Protein AF-0000000068955809 (afdb_homodimer)

Radius of gyration: 41.91 Å; Cα contacts (8 Å, |Δi|>4): 3478; chains: 2; bounding box: 115×113×127 Å

Structure (mmCIF, N/CA/C/O backbone):
data_AF-0000000068955809-model_v1
#
loop_
_entity.id
_entity.type
_entity.pdbx_description
1 polymer 'site-specific DNA-methyltransferase (adenine-specific)'
#
loop_
_atom_site.group_PDB
_atom_site.id
_atom_site.type_symbol
_atom_site.label_atom_id
_atom_site.label_alt_id
_atom_site.label_comp_id
_atom_site.label_asym_id
_atom_site.label_entity_id
_atom_site.label_seq_id
_atom_site.pdbx_PDB_ins_code
_atom_site.Cartn_x
_atom_site.Cartn_y
_atom_site.Cartn_z
_atom_site.occupancy
_atom_site.B_iso_or_equiv
_atom_site.auth_seq_id
_atom_site.auth_comp_id
_atom_site.auth_asym_id
_atom_site.auth_atom_id
_atom_site.pdbx_PDB_model_num
ATOM 1 N N . MET A 1 1 ? 44.844 -22.922 1.224 1 45.84 1 MET A N 1
ATOM 2 C CA . MET A 1 1 ? 44.688 -21.547 1.677 1 45.84 1 MET A CA 1
ATOM 3 C C . MET A 1 1 ? 45.906 -21.109 2.484 1 45.84 1 MET A C 1
ATOM 5 O O . MET A 1 1 ? 46.438 -20.016 2.262 1 45.84 1 MET A O 1
ATOM 9 N N . GLN A 1 2 ? 46.406 -21.953 3.371 1 48.28 2 GLN A N 1
ATOM 10 C CA . GLN A 1 2 ? 47.562 -21.641 4.176 1 48.28 2 GLN A CA 1
ATOM 11 C C . GLN A 1 2 ? 48.812 -21.453 3.303 1 48.28 2 GLN A C 1
ATOM 13 O O . GLN A 1 2 ? 49.594 -20.531 3.52 1 48.28 2 GLN A O 1
ATOM 18 N N . LYS A 1 3 ? 48.969 -22.312 2.398 1 50.56 3 LYS A N 1
ATOM 19 C CA . LYS A 1 3 ? 50.125 -22.25 1.52 1 50.56 3 LYS A CA 1
ATOM 20 C C . LYS A 1 3 ? 50.125 -20.969 0.684 1 50.56 3 LYS A C 1
ATOM 22 O O . LYS A 1 3 ? 51.156 -20.312 0.526 1 50.56 3 LYS A O 1
ATOM 27 N N . LYS A 1 4 ? 48.906 -20.703 0.118 1 50.16 4 LYS A N 1
ATOM 28 C CA . LYS A 1 4 ? 48.844 -19.484 -0.683 1 50.16 4 LYS A CA 1
ATOM 29 C C . LYS A 1 4 ? 49.125 -18.25 0.168 1 50.16 4 LYS A C 1
ATOM 31 O O . LYS A 1 4 ? 49.812 -17.328 -0.28 1 50.16 4 LYS A O 1
ATOM 36 N N . LEU A 1 5 ? 48.688 -18.312 1.32 1 50.69 5 LEU A N 1
ATOM 37 C CA . LEU A 1 5 ? 48.969 -17.234 2.26 1 50.69 5 LEU A CA 1
ATOM 38 C C . LEU A 1 5 ? 50.469 -17.156 2.539 1 50.69 5 LEU A C 1
ATOM 40 O O . LEU A 1 5 ? 51.031 -16.062 2.621 1 50.69 5 LEU A O 1
ATOM 44 N N . SER A 1 6 ? 51.062 -18.344 2.652 1 52.97 6 SER A N 1
ATOM 45 C CA . SER A 1 6 ? 52.469 -18.391 2.967 1 52.97 6 SER A CA 1
ATOM 46 C C . SER A 1 6 ? 53.312 -17.875 1.805 1 52.97 6 SER A C 1
ATOM 48 O O . SER A 1 6 ? 54.375 -17.266 2.014 1 52.97 6 SER A O 1
ATOM 50 N N . THR A 1 7 ? 52.906 -18.234 0.619 1 49.66 7 THR A N 1
ATOM 51 C CA . THR A 1 7 ? 53.688 -17.828 -0.549 1 49.66 7 THR A CA 1
ATOM 52 C C . THR A 1 7 ? 53.594 -16.328 -0.756 1 49.66 7 THR A C 1
ATOM 54 O O . THR A 1 7 ? 54.562 -15.703 -1.236 1 49.66 7 THR A O 1
ATOM 57 N N . ILE A 1 8 ? 52.375 -15.906 -0.671 1 47.66 8 ILE A N 1
ATOM 58 C CA . ILE A 1 8 ? 52.219 -14.469 -0.871 1 47.66 8 ILE A CA 1
ATOM 59 C C . ILE A 1 8 ? 52.781 -13.711 0.327 1 47.66 8 ILE A C 1
ATOM 61 O O . ILE A 1 8 ? 53.25 -12.57 0.19 1 47.66 8 ILE A O 1
ATOM 65 N N . THR A 1 9 ? 52.719 -14.344 1.437 1 43.19 9 THR A N 1
ATOM 66 C CA . THR A 1 9 ? 53.188 -13.695 2.656 1 43.19 9 THR A CA 1
ATOM 67 C C . THR A 1 9 ? 54.656 -14.023 2.916 1 43.19 9 THR A C 1
ATOM 69 O O . THR A 1 9 ? 54.969 -15.016 3.568 1 43.19 9 THR A O 1
ATOM 72 N N . SER A 1 10 ? 55.594 -13.977 2.035 1 41.44 10 SER A N 1
ATOM 73 C CA . SER A 1 10 ? 56.938 -14.227 2.547 1 41.44 10 SER A CA 1
ATOM 74 C C . SER A 1 10 ? 57.062 -13.781 4 1 41.44 10 SER A C 1
ATOM 76 O O . SER A 1 10 ? 57.75 -14.43 4.797 1 41.44 10 SER A O 1
ATOM 78 N N . GLY A 1 11 ? 57.375 -12.461 4.434 1 39.34 11 GLY A N 1
ATOM 79 C CA . GLY A 1 11 ? 57.844 -12.008 5.738 1 39.34 11 GLY A CA 1
ATOM 80 C C . GLY A 1 11 ? 56.812 -12.219 6.836 1 39.34 11 GLY A C 1
ATOM 81 O O . GLY A 1 11 ? 57.062 -12.938 7.801 1 39.34 11 GLY A O 1
ATOM 82 N N . ALA A 1 12 ? 55.812 -11.055 7.512 1 42.84 12 ALA A N 1
ATOM 83 C CA . ALA A 1 12 ? 55.312 -10.75 8.859 1 42.84 12 ALA A CA 1
ATOM 84 C C . ALA A 1 12 ? 54.031 -11.523 9.164 1 42.84 12 ALA A C 1
ATOM 86 O O . ALA A 1 12 ? 53.094 -11.477 8.398 1 42.84 12 ALA A O 1
ATOM 87 N N . SER A 1 13 ? 53.938 -12.523 10.039 1 54.53 13 SER A N 1
ATOM 88 C CA . SER A 1 13 ? 52.969 -13.258 10.812 1 54.53 13 SER A CA 1
ATOM 89 C C . SER A 1 13 ? 51.75 -12.383 11.109 1 54.53 13 SER A C 1
ATOM 91 O O . SER A 1 13 ? 50.594 -12.859 11.055 1 54.53 13 SER A O 1
ATOM 93 N N . GLU A 1 14 ? 51.875 -11.086 11.336 1 60.66 14 GLU A N 1
ATOM 94 C CA . GLU A 1 14 ? 50.812 -10.18 11.734 1 60.66 14 GLU A CA 1
ATOM 95 C C . GLU A 1 14 ? 49.812 -9.969 10.602 1 60.66 14 GLU A C 1
ATOM 97 O O . GLU A 1 14 ? 48.594 -9.914 10.836 1 60.66 14 GLU A O 1
ATOM 102 N N . HIS A 1 15 ? 50.25 -10.125 9.391 1 72.31 15 HIS A N 1
ATOM 103 C CA . HIS A 1 15 ? 49.375 -9.867 8.242 1 72.31 15 HIS A CA 1
ATOM 104 C C . HIS A 1 15 ? 48.531 -11.086 7.922 1 72.31 15 HIS A C 1
ATOM 106 O O . HIS A 1 15 ? 47.406 -10.953 7.414 1 72.31 15 HIS A O 1
ATOM 112 N N . GLU A 1 16 ? 49.094 -12.234 8.289 1 76.12 16 GLU A N 1
ATOM 113 C CA . GLU A 1 16 ? 48.312 -13.438 8.062 1 76.12 16 GLU A CA 1
ATOM 114 C C . GLU A 1 16 ? 47.062 -13.453 8.961 1 76.12 16 GLU A C 1
ATOM 116 O O . GLU A 1 16 ? 45.969 -13.781 8.5 1 76.12 16 GLU A O 1
ATOM 121 N N . ASN A 1 17 ? 47.25 -13.008 10.164 1 78.19 17 ASN A N 1
ATOM 122 C CA . ASN A 1 17 ? 46.156 -12.969 11.102 1 78.19 17 ASN A CA 1
ATOM 123 C C . ASN A 1 17 ? 45.094 -11.93 10.688 1 78.19 17 ASN A C 1
ATOM 125 O O . ASN A 1 17 ? 43.906 -12.141 10.883 1 78.19 17 ASN A O 1
ATOM 129 N N . ALA A 1 18 ? 45.594 -10.898 10.172 1 84.12 18 ALA A N 1
ATOM 130 C CA . ALA A 1 18 ? 44.688 -9.852 9.727 1 84.12 18 ALA A CA 1
ATOM 131 C C . ALA A 1 18 ? 43.844 -10.328 8.555 1 84.12 18 ALA A C 1
ATOM 133 O O . ALA A 1 18 ? 42.656 -10.016 8.477 1 84.12 18 ALA A O 1
ATOM 134 N N . VAL A 1 19 ? 44.469 -11.055 7.676 1 87.5 19 VAL A N 1
ATOM 135 C CA . VAL A 1 19 ? 43.75 -11.57 6.512 1 87.5 19 VAL A CA 1
ATOM 136 C C . VAL A 1 19 ? 42.656 -12.547 6.969 1 87.5 19 VAL A C 1
ATOM 138 O O . VAL A 1 19 ? 41.531 -12.477 6.508 1 87.5 19 VAL A O 1
ATOM 141 N N . PHE A 1 20 ? 42.969 -13.445 7.926 1 84 20 PHE A N 1
ATOM 142 C CA . PHE A 1 20 ? 42 -14.414 8.422 1 84 20 PHE A CA 1
ATOM 143 C C . PHE A 1 20 ? 40.875 -13.719 9.141 1 84 20 PHE A C 1
ATOM 145 O O . PHE A 1 20 ? 39.719 -14.117 9 1 84 20 PHE A O 1
ATOM 152 N N . SER A 1 21 ? 41.219 -12.727 9.844 1 86 21 SER A N 1
ATOM 153 C CA . SER A 1 21 ? 40.188 -11.984 10.57 1 86 21 SER A CA 1
ATOM 154 C C . SER A 1 21 ? 39.219 -11.289 9.602 1 86 21 SER A C 1
ATOM 156 O O . SER A 1 21 ? 38.031 -11.242 9.852 1 86 21 SER A O 1
ATOM 158 N N . HIS A 1 22 ? 39.75 -10.766 8.57 1 90.81 22 HIS A N 1
ATOM 159 C CA . HIS A 1 22 ? 38.938 -10.102 7.578 1 90.81 22 HIS A CA 1
ATOM 160 C C . HIS A 1 22 ? 38.062 -11.102 6.824 1 90.81 22 HIS A C 1
ATOM 162 O O . HIS A 1 22 ? 36.906 -10.812 6.504 1 90.81 22 HIS A O 1
ATOM 168 N N . LEU A 1 23 ? 38.656 -12.234 6.523 1 89.56 23 LEU A N 1
ATOM 169 C CA . LEU A 1 23 ? 37.875 -13.266 5.84 1 89.56 23 LEU A CA 1
ATOM 170 C C . LEU A 1 23 ? 36.719 -13.727 6.703 1 89.56 23 LEU A C 1
ATOM 172 O O . LEU A 1 23 ? 35.594 -13.844 6.215 1 89.56 23 LEU A O 1
ATOM 176 N N . LEU A 1 24 ? 37 -13.906 7.922 1 86.56 24 LEU A N 1
ATOM 177 C CA . LEU A 1 24 ? 35.969 -14.344 8.844 1 86.56 24 LEU A CA 1
ATOM 178 C C . LEU A 1 24 ? 34.875 -13.273 8.977 1 86.56 24 LEU A C 1
ATOM 180 O O . LEU A 1 24 ? 33.688 -13.594 8.969 1 86.56 24 LEU A O 1
ATOM 184 N N . THR A 1 25 ? 35.312 -12.062 9.109 1 86.62 25 THR A N 1
ATOM 185 C CA . THR A 1 25 ? 34.375 -10.969 9.25 1 86.62 25 THR A CA 1
ATOM 186 C C . THR A 1 25 ? 33.5 -10.844 8.008 1 86.62 25 THR A C 1
ATOM 188 O O . THR A 1 25 ? 32.281 -10.68 8.117 1 86.62 25 THR A O 1
ATOM 191 N N . PHE A 1 26 ? 34.125 -10.953 6.91 1 91.25 26 PHE A N 1
ATOM 192 C CA . PHE A 1 26 ? 33.375 -10.789 5.656 1 91.25 26 PHE A CA 1
ATOM 193 C C . PHE A 1 26 ? 32.375 -11.898 5.477 1 91.25 26 PHE A C 1
ATOM 195 O O . PHE A 1 26 ? 31.172 -11.633 5.277 1 91.25 26 PHE A O 1
ATOM 202 N N . PHE A 1 27 ? 32.781 -13.102 5.582 1 89 27 PHE A N 1
ATOM 203 C CA . PHE A 1 27 ? 31.875 -14.203 5.273 1 89 27 PHE A CA 1
ATOM 204 C C . PHE A 1 27 ? 30.844 -14.383 6.375 1 89 27 PHE A C 1
ATOM 206 O O . PHE A 1 27 ? 29.719 -14.828 6.113 1 89 27 PHE A O 1
ATOM 213 N N . SER A 1 28 ? 31.156 -13.969 7.57 1 84.44 28 SER A N 1
ATOM 214 C CA . SER A 1 28 ? 30.188 -14.062 8.664 1 84.44 28 SER A CA 1
ATOM 215 C C . SER A 1 28 ? 29.016 -13.117 8.453 1 84.44 28 SER A C 1
ATOM 217 O O . SER A 1 28 ? 27.922 -13.336 8.992 1 84.44 28 SER A O 1
ATOM 219 N N . ARG A 1 29 ? 29.203 -12.141 7.637 1 87.88 29 ARG A N 1
ATOM 220 C CA . ARG A 1 29 ? 28.172 -11.148 7.383 1 87.88 29 ARG A CA 1
ATOM 221 C C . ARG A 1 29 ? 27.109 -11.688 6.422 1 87.88 29 ARG A C 1
ATOM 223 O O . ARG A 1 29 ? 25.984 -11.188 6.387 1 87.88 29 ARG A O 1
ATOM 230 N N . TYR A 1 30 ? 27.484 -12.742 5.707 1 89.06 30 TYR A N 1
ATOM 231 C CA . TYR A 1 30 ? 26.594 -13.125 4.617 1 89.06 30 TYR A CA 1
ATOM 232 C C . TYR A 1 30 ? 26.125 -14.562 4.789 1 89.06 30 TYR A C 1
ATOM 234 O O . TYR A 1 30 ? 25.172 -14.992 4.129 1 89.06 30 TYR A O 1
ATOM 242 N N . TYR A 1 31 ? 26.75 -15.266 5.613 1 82.38 31 TYR A N 1
ATOM 243 C CA . TYR A 1 31 ? 26.406 -16.672 5.766 1 82.38 31 TYR A CA 1
ATOM 244 C C . TYR A 1 31 ? 25.484 -16.875 6.961 1 82.38 31 TYR A C 1
ATOM 246 O O . TYR A 1 31 ? 25.797 -16.438 8.078 1 82.38 31 TYR A O 1
ATOM 254 N N . ASP A 1 32 ? 24.344 -17.406 6.676 1 74.75 32 ASP A N 1
ATOM 255 C CA . ASP A 1 32 ? 23.406 -17.75 7.742 1 74.75 32 ASP A CA 1
ATOM 256 C C . ASP A 1 32 ? 22.875 -19.172 7.586 1 74.75 32 ASP A C 1
ATOM 258 O O . ASP A 1 32 ? 21.906 -19.406 6.863 1 74.75 32 ASP A O 1
ATOM 262 N N . ASN A 1 33 ? 23.297 -20.094 8.25 1 65.62 33 ASN A N 1
ATOM 263 C CA . ASN A 1 33 ? 22.859 -21.484 8.312 1 65.62 33 ASN A CA 1
ATOM 264 C C . ASN A 1 33 ? 22.656 -22.078 6.922 1 65.62 33 ASN A C 1
ATOM 266 O O . ASN A 1 33 ? 21.594 -22.609 6.613 1 65.62 33 ASN A O 1
ATOM 270 N N . GLY A 1 34 ? 23.578 -21.906 6.125 1 66.88 34 GLY A N 1
ATOM 271 C CA . GLY A 1 34 ? 23.547 -22.531 4.816 1 66.88 34 GLY A CA 1
ATOM 272 C C . GLY A 1 34 ? 23.062 -21.609 3.715 1 66.88 34 GLY A C 1
ATOM 273 O O . GLY A 1 34 ? 23.188 -21.922 2.531 1 66.88 34 GLY A O 1
ATOM 274 N N . ASP A 1 35 ? 22.562 -20.516 4.137 1 77.44 35 ASP A N 1
ATOM 275 C CA . ASP A 1 35 ? 22.094 -19.547 3.152 1 77.44 35 ASP A CA 1
ATOM 276 C C . ASP A 1 35 ? 22.984 -18.297 3.15 1 77.44 35 ASP A C 1
ATOM 278 O O . ASP A 1 35 ? 23.75 -18.078 4.086 1 77.44 35 ASP A O 1
ATOM 282 N N . PHE A 1 36 ? 22.938 -17.641 2.092 1 81.38 36 PHE A N 1
ATOM 283 C CA . PHE A 1 36 ? 23.719 -16.422 1.959 1 81.38 36 PHE A CA 1
ATOM 284 C C . PHE A 1 36 ? 22.812 -15.203 1.855 1 81.38 36 PHE A C 1
ATOM 286 O O . PHE A 1 36 ? 22.016 -15.094 0.921 1 81.38 36 PHE A O 1
ATOM 293 N N . ILE A 1 37 ? 22.828 -14.383 2.863 1 81.19 37 ILE A N 1
ATOM 294 C CA . ILE A 1 37 ? 22 -13.18 2.938 1 81.19 37 ILE A CA 1
ATOM 295 C C . ILE A 1 37 ? 22.75 -12.086 3.689 1 81.19 37 ILE A C 1
ATOM 297 O O . ILE A 1 37 ? 23.688 -12.367 4.445 1 81.19 37 ILE A O 1
ATOM 301 N N . SER A 1 38 ? 22.453 -10.844 3.307 1 79.38 38 SER A N 1
ATOM 302 C CA . SER A 1 38 ? 22.969 -9.758 4.129 1 79.38 38 SER A CA 1
ATOM 303 C C . SER A 1 38 ? 22.312 -9.734 5.504 1 79.38 38 SER A C 1
ATOM 305 O O . SER A 1 38 ? 21.188 -9.234 5.648 1 79.38 38 SER A O 1
ATOM 307 N N . LYS A 1 39 ? 23.016 -10.117 6.48 1 79.31 39 LYS A N 1
ATOM 308 C CA . LYS A 1 39 ? 22.453 -10.234 7.824 1 79.31 39 LYS A CA 1
ATOM 309 C C . LYS A 1 39 ? 22.25 -8.852 8.453 1 79.31 39 LYS A C 1
ATOM 311 O O . LYS A 1 39 ? 23 -7.914 8.156 1 79.31 39 LYS A O 1
ATOM 316 N N . ARG A 1 40 ? 21.281 -8.766 9.273 1 77.81 40 ARG A N 1
ATOM 317 C CA . ARG A 1 40 ? 20.984 -7.504 9.938 1 77.81 40 ARG A CA 1
ATOM 318 C C . ARG A 1 40 ? 22.141 -7.059 10.828 1 77.81 40 ARG A C 1
ATOM 320 O O . ARG A 1 40 ? 22.703 -7.859 11.578 1 77.81 40 ARG A O 1
ATOM 327 N N . ARG A 1 41 ? 22.547 -5.855 10.469 1 76.81 41 ARG A N 1
ATOM 328 C CA . ARG A 1 41 ? 23.578 -5.238 11.297 1 76.81 41 ARG A CA 1
ATOM 329 C C . ARG A 1 41 ? 23.141 -3.869 11.797 1 76.81 41 ARG A C 1
ATOM 331 O O . ARG A 1 41 ? 22.312 -3.209 11.164 1 76.81 41 ARG A O 1
ATOM 338 N N . TYR A 1 42 ? 23.312 -3.49 13.023 1 64.5 42 TYR A N 1
ATOM 339 C CA . TYR A 1 42 ? 22.828 -2.254 13.633 1 64.5 42 TYR A CA 1
ATOM 340 C C . TYR A 1 42 ? 23.75 -1.088 13.289 1 64.5 42 TYR A C 1
ATOM 342 O O . TYR A 1 42 ? 23.438 0.067 13.586 1 64.5 42 TYR A O 1
ATOM 350 N N . LYS A 1 43 ? 24.766 -1.393 12.547 1 63.72 43 LYS A N 1
ATOM 351 C CA . LYS A 1 43 ? 25.594 -0.265 12.133 1 63.72 43 LYS A CA 1
ATOM 352 C C . LYS A 1 43 ? 25.25 0.189 10.719 1 63.72 43 LYS A C 1
ATOM 354 O O . LYS A 1 43 ? 25.156 -0.631 9.805 1 63.72 43 LYS A O 1
ATOM 359 N N . GLY A 1 44 ? 24.656 1.353 10.375 1 62.19 44 GLY A N 1
ATOM 360 C CA . GLY A 1 44 ? 24.016 1.937 9.203 1 62.19 44 GLY A CA 1
ATOM 361 C C . GLY A 1 44 ? 24.844 1.807 7.941 1 62.19 44 GLY A C 1
ATOM 362 O O . GLY A 1 44 ? 24.312 1.906 6.832 1 62.19 44 GLY A O 1
ATOM 363 N N . ASN A 1 45 ? 26.109 1.315 7.922 1 69.62 45 ASN A N 1
ATOM 364 C CA . ASN A 1 45 ? 26.891 1.342 6.691 1 69.62 45 ASN A CA 1
ATOM 365 C C . ASN A 1 45 ? 27.672 0.047 6.5 1 69.62 45 ASN A C 1
ATOM 367 O O . ASN A 1 45 ? 28.766 0.059 5.938 1 69.62 45 ASN A O 1
ATOM 371 N N . THR A 1 46 ? 26.938 -0.916 6.871 1 78.88 46 THR A N 1
ATOM 372 C CA . THR A 1 46 ? 27.625 -2.193 6.742 1 78.88 46 THR A CA 1
ATOM 373 C C . THR A 1 46 ? 27.547 -2.711 5.309 1 78.88 46 THR A C 1
ATOM 375 O O . THR A 1 46 ? 28.5 -3.309 4.805 1 78.88 46 THR A O 1
ATOM 378 N N . TYR A 1 47 ? 26.375 -2.447 4.754 1 86.88 47 TYR A N 1
ATOM 379 C CA . TYR A 1 47 ? 26.141 -2.867 3.377 1 86.88 47 TYR A CA 1
ATOM 380 C C . TYR A 1 47 ? 25.766 -1.681 2.502 1 86.88 47 TYR A C 1
ATOM 382 O O . TYR A 1 47 ? 25.734 -0.539 2.969 1 86.88 47 TYR A O 1
ATOM 390 N N . ALA A 1 48 ? 25.641 -1.979 1.234 1 87.5 48 ALA A N 1
ATOM 391 C CA . ALA A 1 48 ? 25.156 -0.969 0.298 1 87.5 48 ALA A CA 1
ATOM 392 C C . ALA A 1 48 ? 24.25 -1.593 -0.766 1 87.5 48 ALA A C 1
ATOM 394 O O . ALA A 1 48 ? 24.516 -2.707 -1.229 1 87.5 48 ALA A O 1
ATOM 395 N N . ILE A 1 49 ? 23.172 -0.932 -1.029 1 88.75 49 ILE A N 1
ATOM 396 C CA . ILE A 1 49 ? 22.297 -1.355 -2.109 1 88.75 49 ILE A CA 1
ATOM 397 C C . ILE A 1 49 ? 22.625 -0.583 -3.383 1 88.75 49 ILE A C 1
ATOM 399 O O . ILE A 1 49 ? 22.672 0.649 -3.377 1 88.75 49 ILE A O 1
ATOM 403 N N . PRO A 1 50 ? 22.953 -1.303 -4.402 1 87.31 50 PRO A N 1
ATOM 404 C CA . PRO A 1 50 ? 23.188 -0.59 -5.664 1 87.31 50 PRO A CA 1
ATOM 405 C C . PRO A 1 50 ? 22 0.307 -6.047 1 87.31 50 PRO A C 1
ATOM 407 O O . PRO A 1 50 ? 20.844 -0.089 -5.898 1 87.31 50 PRO A O 1
ATOM 410 N N . TYR A 1 51 ? 22.281 1.487 -6.434 1 88.5 51 TYR A N 1
ATOM 411 C CA . TYR A 1 51 ? 21.281 2.525 -6.664 1 88.5 51 TYR A CA 1
ATOM 412 C C . TYR A 1 51 ? 21.625 3.336 -7.91 1 88.5 51 TYR A C 1
ATOM 414 O O . TYR A 1 51 ? 22.781 3.656 -8.156 1 88.5 51 TYR A O 1
ATOM 422 N N . ALA A 1 52 ? 20.609 3.609 -8.742 1 86.19 52 ALA A N 1
ATOM 423 C CA . ALA A 1 52 ? 20.844 4.34 -9.984 1 86.19 52 ALA A CA 1
ATOM 424 C C . ALA A 1 52 ? 20.062 5.648 -10 1 86.19 52 ALA A C 1
ATOM 426 O O . ALA A 1 52 ? 19.859 6.246 -11.062 1 86.19 52 ALA A O 1
ATOM 427 N N . GLY A 1 53 ? 19.547 6.031 -8.859 1 84.69 53 GLY A N 1
ATOM 428 C CA . GLY A 1 53 ? 18.828 7.297 -8.797 1 84.69 53 GLY A CA 1
ATOM 429 C C . GLY A 1 53 ? 17.344 7.152 -9.039 1 84.69 53 GLY A C 1
ATOM 430 O O . GLY A 1 53 ? 16.672 8.102 -9.445 1 84.69 53 GLY A O 1
ATOM 431 N N . GLU A 1 54 ? 16.797 5.945 -8.805 1 85.25 54 GLU A N 1
ATOM 432 C CA . GLU A 1 54 ? 15.352 5.742 -8.922 1 85.25 54 GLU A CA 1
ATOM 433 C C . GLU A 1 54 ? 14.586 6.652 -7.961 1 85.25 54 GLU A C 1
ATOM 435 O O . GLU A 1 54 ? 15.062 6.938 -6.859 1 85.25 54 GLU A O 1
ATOM 440 N N . GLU A 1 55 ? 13.422 7.125 -8.43 1 85.94 55 GLU A N 1
ATOM 441 C CA . GLU A 1 55 ? 12.609 8.023 -7.613 1 85.94 55 GLU A CA 1
ATOM 442 C C . GLU A 1 55 ? 12.234 7.375 -6.281 1 85.94 55 GLU A C 1
ATOM 444 O O . GLU A 1 55 ? 12.406 7.98 -5.223 1 85.94 55 GLU A O 1
ATOM 449 N N . VAL A 1 56 ? 11.617 6.195 -6.449 1 87.56 56 VAL A N 1
ATOM 450 C CA . VAL A 1 56 ? 11.25 5.387 -5.293 1 87.56 56 VAL A CA 1
ATOM 451 C C . VAL A 1 56 ? 11.727 3.949 -5.492 1 87.56 56 VAL A C 1
ATOM 453 O O . VAL A 1 56 ? 11.586 3.391 -6.582 1 87.56 56 VAL A O 1
ATOM 456 N N . MET A 1 57 ? 12.375 3.393 -4.465 1 89 57 MET A N 1
ATOM 457 C CA . MET A 1 57 ? 12.938 2.053 -4.594 1 89 57 MET A CA 1
ATOM 458 C C . MET A 1 57 ? 12.594 1.196 -3.381 1 89 57 MET A C 1
ATOM 460 O O . MET A 1 57 ? 12.758 1.632 -2.24 1 89 57 MET A O 1
ATOM 464 N N . LEU A 1 58 ? 12.047 0.002 -3.678 1 89.5 58 LEU A N 1
ATOM 465 C CA . LEU A 1 58 ? 11.805 -1.001 -2.646 1 89.5 58 LEU A CA 1
ATOM 466 C C . LEU A 1 58 ? 12.844 -2.115 -2.717 1 89.5 58 LEU A C 1
ATOM 468 O O . LEU A 1 58 ? 13.086 -2.672 -3.787 1 89.5 58 LEU A O 1
ATOM 472 N N . HIS A 1 59 ? 13.5 -2.326 -1.65 1 91.75 59 HIS A N 1
ATOM 473 C CA . HIS A 1 59 ? 14.461 -3.414 -1.521 1 91.75 59 HIS A CA 1
ATOM 474 C C . HIS A 1 59 ? 14.102 -4.332 -0.359 1 91.75 59 HIS A C 1
ATOM 476 O O . HIS A 1 59 ? 13.523 -3.889 0.635 1 91.75 59 HIS A O 1
ATOM 482 N N . TRP A 1 60 ? 14.305 -5.613 -0.53 1 92.06 60 TRP A N 1
ATOM 483 C CA . TRP A 1 60 ? 14.164 -6.535 0.591 1 92.06 60 TRP A CA 1
ATOM 484 C C . TRP A 1 60 ? 15.336 -7.508 0.647 1 92.06 60 TRP A C 1
ATOM 486 O O . TRP A 1 60 ? 16.016 -7.73 -0.357 1 92.06 60 TRP A O 1
ATOM 496 N N . ALA A 1 61 ? 15.578 -8.109 1.658 1 88.69 61 ALA A N 1
ATOM 497 C CA . ALA A 1 61 ? 16.812 -8.828 1.979 1 88.69 61 ALA A CA 1
ATOM 498 C C . ALA A 1 61 ? 17.016 -10.008 1.033 1 88.69 61 ALA A C 1
ATOM 500 O O . ALA A 1 61 ? 18.141 -10.258 0.582 1 88.69 61 ALA A O 1
ATOM 501 N N . ASN A 1 62 ? 15.953 -10.727 0.652 1 89.88 62 ASN A N 1
ATOM 502 C CA . ASN A 1 62 ? 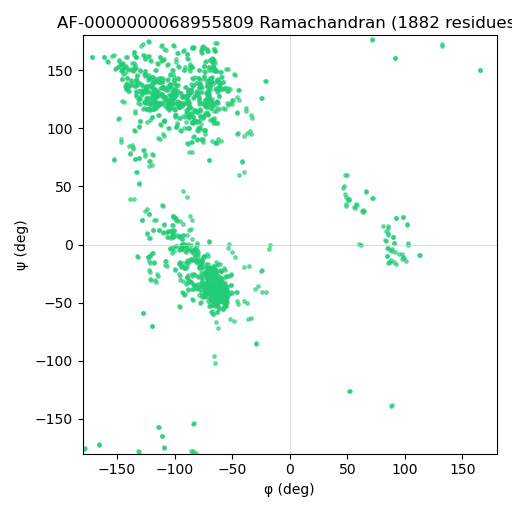16.062 -11.938 -0.16 1 89.88 62 ASN A CA 1
ATOM 503 C C . ASN A 1 62 ? 15.711 -11.656 -1.621 1 89.88 62 ASN A C 1
ATOM 505 O O . ASN A 1 62 ? 15.328 -12.57 -2.355 1 89.88 62 ASN A O 1
ATOM 509 N N . LYS A 1 63 ? 15.852 -10.5 -2 1 91.88 63 LYS A N 1
ATOM 510 C CA . LYS A 1 63 ? 15.414 -10.078 -3.326 1 91.88 63 LYS A CA 1
ATOM 511 C C . LYS A 1 63 ? 16.125 -10.875 -4.422 1 91.88 63 LYS A C 1
ATOM 513 O O . LYS A 1 63 ? 15.531 -11.188 -5.453 1 91.88 63 LYS A O 1
ATOM 518 N N . ASP A 1 64 ? 17.344 -11.25 -4.211 1 92.38 64 ASP A N 1
ATOM 519 C CA . ASP A 1 64 ? 18.141 -11.922 -5.23 1 92.38 64 ASP A CA 1
ATOM 520 C C . ASP A 1 64 ? 18.188 -13.43 -4.988 1 92.38 64 ASP A C 1
ATOM 522 O O . ASP A 1 64 ? 19.141 -14.102 -5.391 1 92.38 64 ASP A O 1
ATOM 526 N N . GLN A 1 65 ? 17.234 -13.906 -4.32 1 92.25 65 GLN A N 1
ATOM 527 C CA . GLN A 1 65 ? 17.219 -15.328 -4 1 92.25 65 GLN A CA 1
ATOM 528 C C . GLN A 1 65 ? 15.898 -15.969 -4.438 1 92.25 65 GLN A C 1
ATOM 530 O O . GLN A 1 65 ? 14.859 -15.305 -4.469 1 92.25 65 GLN A O 1
ATOM 535 N N . TYR A 1 66 ? 16 -17.234 -4.852 1 92.25 66 TYR A N 1
ATOM 536 C CA . TYR A 1 66 ? 14.812 -18.062 -5.035 1 92.25 66 TYR A CA 1
ATOM 537 C C . TYR A 1 66 ? 14.328 -18.625 -3.705 1 92.25 66 TYR A C 1
ATOM 539 O O . TYR A 1 66 ? 15.125 -19.156 -2.924 1 92.25 66 TYR A O 1
ATOM 547 N N . TYR A 1 67 ? 13.055 -18.469 -3.514 1 88.12 67 TYR A N 1
ATOM 548 C CA . TYR A 1 67 ? 12.453 -19.062 -2.328 1 88.12 67 TYR A CA 1
ATOM 549 C C . TYR A 1 67 ? 12.008 -20.484 -2.607 1 88.12 67 TYR A C 1
ATOM 551 O O . TYR A 1 67 ? 11.234 -20.734 -3.535 1 88.12 67 TYR A O 1
ATOM 559 N N . ILE A 1 68 ? 12.508 -21.422 -1.883 1 80.94 68 ILE A N 1
ATOM 560 C CA . ILE A 1 68 ? 12.148 -22.828 -2.025 1 80.94 68 ILE A CA 1
ATOM 561 C C . ILE A 1 68 ? 11.242 -23.25 -0.871 1 80.94 68 ILE A C 1
ATOM 563 O O . ILE A 1 68 ? 11.672 -23.266 0.286 1 80.94 68 ILE A O 1
ATOM 567 N N . LYS A 1 69 ? 10 -23.281 -1.189 1 66.56 69 LYS A N 1
ATOM 568 C CA . LYS A 1 69 ? 9.055 -23.719 -0.158 1 66.56 69 LYS A CA 1
ATOM 569 C C . LYS A 1 69 ? 9.117 -25.219 0.042 1 66.56 69 LYS A C 1
ATOM 571 O O . LYS A 1 69 ? 9.07 -25.984 -0.927 1 66.56 69 LYS A O 1
ATOM 576 N N . SER A 1 70 ? 9.656 -25.609 1.23 1 51.94 70 SER A N 1
ATOM 577 C CA . SER A 1 70 ? 9.664 -27.047 1.482 1 51.94 70 SER A CA 1
ATOM 578 C C . SER A 1 70 ? 8.25 -27.594 1.624 1 51.94 70 SER A C 1
ATOM 580 O O . SER A 1 70 ? 7.348 -26.891 2.086 1 51.94 70 SER A O 1
ATOM 582 N N . GLY A 1 71 ? 7.598 -28.281 0.768 1 46.5 71 GLY A N 1
ATOM 583 C CA . GLY A 1 71 ? 6.305 -28.938 0.885 1 46.5 71 GLY A CA 1
ATOM 584 C C . GLY A 1 71 ? 5.895 -29.203 2.322 1 46.5 71 GLY A C 1
ATOM 585 O O . GLY A 1 71 ? 6.73 -29.156 3.229 1 46.5 71 GLY A O 1
ATOM 586 N N . GLU A 1 72 ? 4.547 -29.031 2.711 1 43.03 72 GLU A N 1
ATOM 587 C CA . GLU A 1 72 ? 3.818 -29.328 3.938 1 43.03 72 GLU A CA 1
ATOM 588 C C . GLU A 1 72 ? 4.504 -30.453 4.723 1 43.03 72 GLU A C 1
ATOM 590 O O . GLU A 1 72 ? 4.125 -30.75 5.855 1 43.03 72 GLU A O 1
ATOM 595 N N . ASN A 1 73 ? 5.18 -31.141 4.09 1 38.91 73 ASN A N 1
ATOM 596 C CA . ASN A 1 73 ? 5.613 -32.312 4.812 1 38.91 73 ASN A CA 1
ATOM 597 C C . ASN A 1 73 ? 6.277 -31.969 6.141 1 38.91 73 ASN A C 1
ATOM 599 O O . ASN A 1 73 ? 6.789 -32.844 6.84 1 38.91 73 ASN A O 1
ATOM 603 N N . PHE A 1 74 ? 6.348 -30.641 6.273 1 39.31 74 PHE A N 1
ATOM 604 C CA . PHE A 1 74 ? 7.16 -30.234 7.414 1 39.31 74 PHE A CA 1
ATOM 605 C C . PHE A 1 74 ? 6.355 -30.312 8.703 1 39.31 74 PHE A C 1
ATOM 607 O O . PHE A 1 74 ? 6.922 -30.469 9.789 1 39.31 74 PHE A O 1
ATOM 614 N N . ALA A 1 75 ? 5.172 -30.031 8.641 1 45.84 75 ALA A N 1
ATOM 615 C CA . ALA A 1 75 ? 4.441 -30 9.906 1 45.84 75 ALA A CA 1
ATOM 616 C C . ALA A 1 75 ? 4.297 -31.406 10.484 1 45.84 75 ALA A C 1
ATOM 618 O O . ALA A 1 75 ? 4.277 -31.578 11.703 1 45.84 75 ALA A O 1
ATOM 619 N N . ASN A 1 76 ? 4.125 -32.344 9.609 1 47.78 76 ASN A N 1
ATOM 620 C CA . ASN A 1 76 ? 3.924 -33.719 10.094 1 47.78 76 ASN A CA 1
ATOM 621 C C . ASN A 1 76 ? 4.98 -34.656 9.539 1 47.78 76 ASN A C 1
ATOM 623 O O . ASN A 1 76 ? 5.289 -34.625 8.344 1 47.78 76 ASN A O 1
ATOM 627 N N . TYR A 1 77 ? 5.844 -35.062 10.289 1 60.47 77 TYR A N 1
ATOM 628 C CA . TYR A 1 77 ? 6.805 -36.125 9.992 1 60.47 77 TYR A CA 1
ATOM 629 C C . TYR A 1 77 ? 6.289 -37.469 10.453 1 60.47 77 TYR A C 1
ATOM 631 O O . TYR A 1 77 ? 5.953 -37.656 11.633 1 60.47 77 TYR A O 1
ATOM 639 N N . SER A 1 78 ? 5.961 -38.312 9.461 1 64.62 78 SER A N 1
ATOM 640 C CA . SER A 1 78 ? 5.531 -39.656 9.852 1 64.62 78 SER A CA 1
ATOM 641 C C . SER A 1 78 ? 6.461 -40.719 9.289 1 64.62 78 SER A C 1
ATOM 643 O O . SER A 1 78 ? 7.047 -40.531 8.219 1 64.62 78 SER A O 1
ATOM 645 N N . PHE A 1 79 ? 6.789 -41.781 10.047 1 70.31 79 PHE A N 1
ATOM 646 C CA . PHE A 1 79 ? 7.555 -42.938 9.602 1 70.31 79 PHE A CA 1
ATOM 647 C C . PHE A 1 79 ? 6.922 -44.219 10.094 1 70.31 79 PHE A C 1
ATOM 649 O O . PHE A 1 79 ? 6.152 -44.219 11.055 1 70.31 79 PHE A O 1
ATOM 656 N N . LYS A 1 80 ? 7.078 -45.281 9.328 1 73.81 80 LYS A N 1
ATOM 657 C CA . LYS A 1 80 ? 6.57 -46.594 9.734 1 73.81 80 LYS A CA 1
ATOM 658 C C . LYS A 1 80 ? 7.668 -47.438 10.375 1 73.81 80 LYS A C 1
ATOM 660 O O . LYS A 1 80 ? 8.82 -47.375 9.938 1 73.81 80 LYS A O 1
ATOM 665 N N . LEU A 1 81 ? 7.266 -48.156 11.359 1 78 81 LEU A N 1
ATOM 666 C CA . LEU A 1 81 ? 8.18 -49.062 12.023 1 78 81 LEU A CA 1
ATOM 667 C C . LEU A 1 81 ? 8.242 -50.406 11.281 1 78 81 LEU A C 1
ATOM 669 O O . LEU A 1 81 ? 7.469 -50.625 10.352 1 78 81 LEU A O 1
ATOM 673 N N . ALA A 1 82 ? 9.164 -51.25 11.602 1 72.5 82 ALA A N 1
ATOM 674 C CA . ALA A 1 82 ? 9.352 -52.562 10.953 1 72.5 82 ALA A CA 1
ATOM 675 C C . ALA A 1 82 ? 8.062 -53.375 10.992 1 72.5 82 ALA A C 1
ATOM 677 O O . ALA A 1 82 ? 7.797 -54.156 10.086 1 72.5 82 ALA A O 1
ATOM 678 N N . ASP A 1 83 ? 7.211 -53.156 11.961 1 75.12 83 ASP A N 1
ATOM 679 C CA . ASP A 1 83 ? 5.977 -53.938 12.102 1 75.12 83 ASP A CA 1
ATOM 680 C C . ASP A 1 83 ? 4.82 -53.25 11.375 1 75.12 83 ASP A C 1
ATOM 682 O O . ASP A 1 83 ? 3.676 -53.688 11.453 1 75.12 83 ASP A O 1
ATOM 686 N N . GLY A 1 84 ? 5.148 -52.125 10.773 1 73.12 84 GLY A N 1
ATOM 687 C CA . GLY A 1 84 ? 4.16 -51.5 9.906 1 73.12 84 GLY A CA 1
ATOM 688 C C . GLY A 1 84 ? 3.418 -50.375 10.578 1 73.12 84 GLY A C 1
ATOM 689 O O . GLY A 1 84 ? 2.66 -49.625 9.93 1 73.12 84 GLY A O 1
ATOM 690 N N . ARG A 1 85 ? 3.514 -50.188 11.891 1 79.06 85 ARG A N 1
ATOM 691 C CA . ARG A 1 85 ? 2.82 -49.125 12.586 1 79.06 85 ARG A CA 1
ATOM 692 C C . ARG A 1 85 ? 3.418 -47.781 12.234 1 79.06 85 ARG A C 1
ATOM 694 O O . ARG A 1 85 ? 4.629 -47.656 12.023 1 79.06 85 ARG A O 1
ATOM 701 N N . LYS A 1 86 ? 2.518 -46.875 12.305 1 79.25 86 LYS A N 1
ATOM 702 C CA . LYS A 1 86 ? 2.873 -45.5 11.883 1 79.25 86 LYS A CA 1
ATOM 703 C C . LYS A 1 86 ? 3.168 -44.625 13.078 1 79.25 86 LYS A C 1
ATOM 705 O O . LYS A 1 86 ? 2.455 -44.656 14.086 1 79.25 86 LYS A O 1
ATOM 710 N N . VAL A 1 87 ? 4.324 -43.906 13.047 1 82.12 87 VAL A N 1
ATOM 711 C CA . VAL A 1 87 ? 4.664 -42.844 14 1 82.12 87 VAL A CA 1
ATOM 712 C C . VAL A 1 87 ? 4.656 -41.5 13.297 1 82.12 87 VAL A C 1
ATOM 714 O O . VAL A 1 87 ? 5.246 -41.344 12.227 1 82.12 87 VAL A O 1
ATOM 717 N N . SER A 1 88 ? 3.939 -40.562 13.898 1 77.88 88 SER A N 1
ATOM 718 C CA . SER A 1 88 ? 3.824 -39.25 13.273 1 77.88 88 SER A CA 1
ATOM 719 C C . SER A 1 88 ? 4.27 -38.156 14.227 1 77.88 88 SER A C 1
ATOM 721 O O . SER A 1 88 ? 3.869 -38.125 15.391 1 77.88 88 SER A O 1
ATOM 723 N N . PHE A 1 89 ? 5.219 -37.344 13.711 1 76.06 89 PHE A N 1
ATOM 724 C CA . PHE A 1 89 ? 5.551 -36.094 14.391 1 76.06 89 PHE A CA 1
ATOM 725 C C . PHE A 1 89 ? 4.648 -34.969 13.906 1 76.06 89 PHE A C 1
ATOM 727 O O . PHE A 1 89 ? 4.551 -34.688 12.703 1 76.06 89 PHE A O 1
ATOM 734 N N . LYS A 1 90 ? 3.943 -34.375 14.812 1 67.5 90 LYS A N 1
ATOM 735 C CA . LYS A 1 90 ? 3.043 -33.281 14.469 1 67.5 90 LYS A CA 1
ATOM 736 C C . LYS A 1 90 ? 3.465 -31.984 15.148 1 67.5 90 LYS A C 1
ATOM 738 O O . LYS A 1 90 ? 3.771 -31.984 16.344 1 67.5 90 LYS A O 1
ATOM 743 N N . LEU A 1 91 ? 3.625 -31.016 14.383 1 62.69 91 LEU A N 1
ATOM 744 C CA . LEU A 1 91 ? 3.938 -29.719 14.945 1 62.69 91 LEU A CA 1
ATOM 745 C C . LEU A 1 91 ? 2.662 -28.953 15.289 1 62.69 91 LEU A C 1
ATOM 747 O O . LEU A 1 91 ? 1.797 -28.766 14.43 1 62.69 91 LEU A O 1
ATOM 751 N N . LEU A 1 92 ? 2.383 -28.734 16.594 1 59.06 92 LEU A N 1
ATOM 752 C CA . LEU A 1 92 ? 1.252 -27.922 17.016 1 59.06 92 LEU A CA 1
ATOM 753 C C . LEU A 1 92 ? 1.508 -26.438 16.75 1 59.06 92 LEU A C 1
ATOM 755 O O . LEU A 1 92 ? 2.639 -25.969 16.875 1 59.06 92 LEU A O 1
ATOM 759 N N . ALA A 1 93 ? 0.774 -25.844 16 1 46.16 93 ALA A N 1
ATOM 760 C CA . ALA A 1 93 ? 0.89 -24.422 15.695 1 46.16 93 ALA A CA 1
ATOM 761 C C . ALA A 1 93 ? 1.298 -23.625 16.922 1 46.16 93 ALA A C 1
ATOM 763 O O . ALA A 1 93 ? 0.755 -23.828 18.016 1 46.16 93 ALA A O 1
ATOM 764 N N . ALA A 1 94 ? 2.539 -23.328 17.141 1 39.53 94 ALA A N 1
ATOM 765 C CA . ALA A 1 94 ? 3.053 -22.562 18.281 1 39.53 94 ALA A CA 1
ATOM 766 C C . ALA A 1 94 ? 2.193 -21.344 18.562 1 39.53 94 ALA A C 1
ATOM 768 O O . ALA A 1 94 ? 1.64 -20.734 17.625 1 39.53 94 ALA A O 1
ATOM 769 N N . ASP A 1 95 ? 1.698 -21.219 19.781 1 34.34 95 ASP A N 1
ATOM 770 C CA . ASP A 1 95 ? 1.223 -19.938 20.297 1 34.34 95 ASP A CA 1
ATOM 771 C C . ASP A 1 95 ? 2.166 -18.812 19.891 1 34.34 95 ASP A C 1
ATOM 773 O O . ASP A 1 95 ? 3.336 -18.797 20.281 1 34.34 95 ASP A O 1
ATOM 777 N N . THR A 1 96 ? 2.16 -18.484 18.719 1 33.19 96 THR A N 1
ATOM 778 C CA . THR A 1 96 ? 2.963 -17.297 18.453 1 33.19 96 THR A CA 1
ATOM 779 C C . THR A 1 96 ? 2.684 -16.219 19.484 1 33.19 96 THR A C 1
ATOM 781 O O . THR A 1 96 ? 1.525 -15.891 19.75 1 33.19 96 THR A O 1
ATOM 784 N N . ALA A 1 97 ? 3.502 -16.172 20.5 1 30.09 97 ALA A N 1
ATOM 785 C CA . ALA A 1 97 ? 3.314 -14.969 21.297 1 30.09 97 ALA A CA 1
ATOM 786 C C . ALA A 1 97 ? 2.904 -13.789 20.422 1 30.09 97 ALA A C 1
ATOM 788 O O . ALA A 1 97 ? 3.488 -13.562 19.375 1 30.09 97 ALA A O 1
ATOM 789 N N . LYS A 1 98 ? 1.699 -13.398 20.609 1 29 98 LYS A N 1
ATOM 790 C CA . LYS A 1 98 ? 1.106 -12.242 19.938 1 29 98 LYS A CA 1
ATOM 791 C C . LYS A 1 98 ? 2.131 -11.125 19.766 1 29 98 LYS A C 1
ATOM 793 O O . LYS A 1 98 ? 2.008 -10.305 18.859 1 29 98 LYS A O 1
ATOM 798 N N . ASP A 1 99 ? 2.631 -10.562 20.938 1 25.91 99 ASP A N 1
ATOM 799 C CA . ASP A 1 99 ? 3.23 -9.234 20.984 1 25.91 99 ASP A CA 1
ATOM 800 C C . ASP A 1 99 ? 4.633 -9.242 20.375 1 25.91 99 ASP A C 1
ATOM 802 O O . ASP A 1 99 ? 5.402 -10.18 20.594 1 25.91 99 ASP A O 1
ATOM 806 N N . ASN A 1 100 ? 4.781 -8.891 19.281 1 29.03 100 ASN A N 1
ATOM 807 C CA . ASN A 1 100 ? 5.836 -8.547 18.328 1 29.03 100 ASN A CA 1
ATOM 808 C C . ASN A 1 100 ? 7.152 -8.25 19.047 1 29.03 100 ASN A C 1
ATOM 810 O O . ASN A 1 100 ? 7.988 -7.508 18.531 1 29.03 100 ASN A O 1
ATOM 814 N N . ARG A 1 101 ? 7.258 -8.242 20.438 1 29.83 101 ARG A N 1
ATOM 815 C CA . ARG A 1 101 ? 8.531 -7.844 21.031 1 29.83 101 ARG A CA 1
ATOM 816 C C . ARG A 1 101 ? 9.633 -8.852 20.703 1 29.83 101 ARG A C 1
ATOM 818 O O . ARG A 1 101 ? 9.469 -10.047 20.922 1 29.83 101 ARG A O 1
ATOM 825 N N . LYS A 1 102 ? 10.477 -8.492 19.891 1 33.97 102 LYS A N 1
ATOM 826 C CA . LYS A 1 102 ? 11.789 -9.016 19.516 1 33.97 102 LYS A CA 1
ATOM 827 C C . LYS A 1 102 ? 12.602 -9.406 20.75 1 33.97 102 LYS A C 1
ATOM 829 O O . LYS A 1 102 ? 13.086 -8.539 21.484 1 33.97 102 LYS A O 1
ATOM 834 N N . ASP A 1 103 ? 12.258 -10.25 21.578 1 36.06 103 ASP A N 1
ATOM 835 C CA . ASP A 1 103 ? 13.227 -10.539 22.625 1 36.06 103 ASP A CA 1
ATOM 836 C C . ASP A 1 103 ? 14.461 -11.242 22.047 1 36.06 103 ASP A C 1
ATOM 838 O O . ASP A 1 103 ? 14.367 -12.367 21.562 1 36.06 103 ASP A O 1
ATOM 842 N N . ASN A 1 104 ? 15.406 -10.539 21.641 1 41.22 104 ASN A N 1
ATOM 843 C CA . ASN A 1 104 ? 16.75 -10.852 21.188 1 41.22 104 ASN A CA 1
ATOM 844 C C . ASN A 1 104 ? 17.359 -12.031 21.953 1 41.22 104 ASN A C 1
ATOM 846 O O . ASN A 1 104 ? 18.359 -12.609 21.516 1 41.22 104 ASN A O 1
ATOM 850 N N . ASP A 1 105 ? 16.844 -12.352 23.047 1 47.5 105 ASP A N 1
ATOM 851 C CA . ASP A 1 105 ? 17.531 -13.312 23.891 1 47.5 105 ASP A CA 1
ATOM 852 C C . ASP A 1 105 ? 16.875 -14.688 23.797 1 47.5 105 ASP A C 1
ATOM 854 O O . ASP A 1 105 ? 17.219 -15.602 24.562 1 47.5 105 ASP A O 1
ATOM 858 N N . LEU A 1 106 ? 15.852 -14.891 22.891 1 51.16 106 LEU A N 1
ATOM 859 C CA . LEU A 1 106 ? 15.234 -16.203 22.828 1 51.16 106 LEU A CA 1
ATOM 860 C C . LEU A 1 106 ? 15.281 -16.781 21.422 1 51.16 106 LEU A C 1
ATOM 862 O O . LEU A 1 106 ? 15.133 -16.031 20.438 1 51.16 106 LEU A O 1
ATOM 866 N N . ASP A 1 107 ? 15.867 -17.953 21.203 1 56.31 107 ASP A N 1
ATOM 867 C CA . ASP A 1 107 ? 15.867 -18.719 19.969 1 56.31 107 ASP A CA 1
ATOM 868 C C . ASP A 1 107 ? 14.648 -19.625 19.891 1 56.31 107 ASP A C 1
ATOM 870 O O . ASP A 1 107 ? 14.227 -20.203 20.906 1 56.31 107 ASP A O 1
ATOM 874 N N . ARG A 1 108 ? 13.984 -19.594 18.859 1 58.12 108 ARG A N 1
ATOM 875 C CA . ARG A 1 108 ? 12.898 -20.562 18.703 1 58.12 108 ARG A CA 1
ATOM 876 C C . ARG A 1 108 ? 13.453 -21.969 18.422 1 58.12 108 ARG A C 1
ATOM 878 O O . ARG A 1 108 ? 14.156 -22.172 17.438 1 58.12 108 ARG A O 1
ATOM 885 N N . CYS A 1 109 ? 13.195 -22.734 19.422 1 63.38 109 CYS A N 1
ATOM 886 C CA . CYS A 1 109 ? 13.703 -24.109 19.312 1 63.38 109 CYS A CA 1
ATOM 887 C C . CYS A 1 109 ? 12.555 -25.094 19.141 1 63.38 109 CYS A C 1
ATOM 889 O O . CYS A 1 109 ? 11.445 -24.859 19.609 1 63.38 109 CYS A O 1
ATOM 891 N N . PHE A 1 110 ? 12.789 -26.031 18.312 1 67.69 110 PHE A N 1
ATOM 892 C CA . PHE A 1 110 ? 11.922 -27.188 18.125 1 67.69 110 PHE A CA 1
ATOM 893 C C . PHE A 1 110 ? 11.922 -28.078 19.359 1 67.69 110 PHE A C 1
ATOM 895 O O . PHE A 1 110 ? 12.961 -28.625 19.75 1 67.69 110 PHE A O 1
ATOM 902 N N . VAL A 1 111 ? 10.742 -28.031 20.078 1 76 111 VAL A N 1
ATOM 903 C CA . VAL A 1 111 ? 10.711 -28.766 21.344 1 76 111 VAL A CA 1
ATOM 904 C C . VAL A 1 111 ? 9.461 -29.641 21.391 1 76 111 VAL A C 1
ATOM 906 O O . VAL A 1 111 ? 8.461 -29.359 20.734 1 76 111 VAL A O 1
ATOM 909 N N . LEU A 1 112 ? 9.547 -30.75 22.078 1 80.12 112 LEU A N 1
ATOM 910 C CA . LEU A 1 112 ? 8.391 -31.578 22.391 1 80.12 112 LEU A CA 1
ATOM 911 C C . LEU A 1 112 ? 7.383 -30.812 23.234 1 80.12 112 LEU A C 1
ATOM 913 O O . LEU A 1 112 ? 7.758 -30.125 24.203 1 80.12 112 LEU A O 1
ATOM 917 N N . ILE A 1 113 ? 6.16 -30.891 22.906 1 77.44 113 ILE A N 1
ATOM 918 C CA . ILE A 1 113 ? 5.156 -30.094 23.609 1 77.44 113 ILE A CA 1
ATOM 919 C C . ILE A 1 113 ? 5.047 -30.578 25.062 1 77.44 113 ILE A C 1
ATOM 921 O O . ILE A 1 113 ? 5.352 -31.734 25.359 1 77.44 113 ILE A O 1
ATOM 925 N N . GLU A 1 114 ? 4.668 -29.672 25.906 1 76.19 114 GLU A N 1
ATOM 926 C CA . GLU A 1 114 ? 4.184 -30.031 27.25 1 76.19 114 GLU A CA 1
ATOM 927 C C . GLU A 1 114 ? 2.672 -30.234 27.25 1 76.19 114 GLU A C 1
ATOM 929 O O . GLU A 1 114 ? 1.956 -29.609 26.453 1 76.19 114 GLU A O 1
ATOM 934 N N . PRO A 1 115 ? 2.275 -31.328 27.922 1 75.88 115 PRO A N 1
ATOM 935 C CA . PRO A 1 115 ? 0.823 -31.5 27.969 1 75.88 115 PRO A CA 1
ATOM 936 C C . PRO A 1 115 ? 0.081 -30.203 28.312 1 75.88 115 PRO A C 1
ATOM 938 O O . PRO A 1 115 ? 0.451 -29.516 29.25 1 75.88 115 PRO A O 1
ATOM 941 N N . HIS A 1 116 ? -0.673 -29.719 27.359 1 73.69 116 HIS A N 1
ATOM 942 C CA . HIS A 1 116 ? -1.45 -28.516 27.641 1 73.69 116 HIS A CA 1
ATOM 943 C C . HIS A 1 116 ? -2.824 -28.594 26.984 1 73.69 116 HIS A C 1
ATOM 945 O O . HIS A 1 116 ? -3.068 -29.453 26.141 1 73.69 116 HIS A O 1
ATOM 951 N N . VAL A 1 117 ? -3.646 -27.781 27.5 1 68.19 117 VAL A N 1
ATOM 952 C CA . VAL A 1 117 ? -5.012 -27.719 26.984 1 68.19 117 VAL A CA 1
ATOM 953 C C . VAL A 1 117 ? -5.199 -26.438 26.172 1 68.19 117 VAL A C 1
ATOM 955 O O . VAL A 1 117 ? -4.773 -25.359 26.594 1 68.19 117 VAL A O 1
ATOM 958 N N . ARG A 1 118 ? -5.508 -26.594 24.953 1 63.06 118 ARG A N 1
ATOM 959 C CA . ARG A 1 118 ? -5.82 -25.422 24.141 1 63.06 118 ARG A CA 1
ATOM 960 C C . ARG A 1 118 ? -7.32 -25.328 23.875 1 63.06 118 ARG A C 1
ATOM 962 O O . ARG A 1 118 ? -7.996 -26.344 23.703 1 63.06 118 ARG A O 1
ATOM 969 N N . THR A 1 119 ? -7.734 -24.062 23.906 1 59.19 119 THR A N 1
ATOM 970 C CA . THR A 1 119 ? -9.133 -23.812 23.578 1 59.19 119 THR A CA 1
ATOM 971 C C . THR A 1 119 ? -9.328 -23.719 22.078 1 59.19 119 THR A C 1
ATOM 973 O O . THR A 1 119 ? -8.664 -22.922 21.406 1 59.19 119 THR A O 1
ATOM 976 N N . LYS A 1 120 ? -9.867 -24.719 21.484 1 58.5 120 LYS A N 1
ATOM 977 C CA . LYS A 1 120 ? -10.195 -24.719 20.062 1 58.5 120 LYS A CA 1
ATOM 978 C C . LYS A 1 120 ? -11.688 -24.469 19.859 1 58.5 120 LYS A C 1
ATOM 980 O O . LYS A 1 120 ? -12.484 -24.562 20.797 1 58.5 120 LYS A O 1
ATOM 985 N N . PHE A 1 121 ? -12.039 -23.844 18.703 1 47.38 121 PHE A N 1
ATOM 986 C CA . PHE A 1 121 ? -13.438 -23.609 18.359 1 47.38 121 PHE A CA 1
ATOM 987 C C . PHE A 1 121 ? -13.953 -24.703 17.438 1 47.38 121 PHE A C 1
ATOM 989 O O . PHE A 1 121 ? -13.25 -25.109 16.5 1 47.38 121 PHE A O 1
ATOM 996 N N . ASP A 1 122 ? -14.867 -25.391 17.828 1 46.25 122 ASP A N 1
ATOM 997 C CA . ASP A 1 122 ? -15.461 -26.406 16.953 1 46.25 122 ASP A CA 1
ATOM 998 C C . ASP A 1 122 ? -16.141 -25.75 15.75 1 46.25 122 ASP A C 1
ATOM 1000 O O . ASP A 1 122 ? -16.141 -24.516 15.625 1 46.25 122 ASP A O 1
ATOM 1004 N N . ASP A 1 123 ? -16.594 -26.594 14.828 1 43.19 123 ASP A N 1
ATOM 1005 C CA . ASP A 1 123 ? -17.219 -26.156 13.586 1 43.19 123 ASP A CA 1
ATOM 1006 C C . ASP A 1 123 ? -18.328 -25.156 13.867 1 43.19 123 ASP A C 1
ATOM 1008 O O . ASP A 1 123 ? -18.734 -24.391 12.977 1 43.19 123 ASP A O 1
ATOM 1012 N N . GLU A 1 124 ? -18.953 -25.156 15.031 1 45.66 124 GLU A N 1
ATOM 1013 C CA . GLU A 1 124 ? -20.062 -24.297 15.422 1 45.66 124 GLU A CA 1
ATOM 1014 C C . GLU A 1 124 ? -19.578 -23.078 16.203 1 45.66 124 GLU A C 1
ATOM 1016 O O . GLU A 1 124 ? -20.391 -22.312 16.734 1 45.66 124 GLU A O 1
ATOM 1021 N N . GLY A 1 125 ? -18.359 -22.891 16.297 1 45.72 125 GLY A N 1
ATOM 1022 C CA . GLY A 1 125 ? -17.797 -21.719 16.953 1 45.72 125 GLY A CA 1
ATOM 1023 C C . GLY A 1 125 ? -17.672 -21.891 18.453 1 45.72 125 GLY A C 1
ATOM 1024 O O . GLY A 1 125 ? -17.422 -20.906 19.172 1 45.72 125 GLY A O 1
ATOM 1025 N N . GLU A 1 126 ? -18.125 -23 18.953 1 50.16 126 GLU A N 1
ATOM 1026 C CA . GLU A 1 126 ? -18.031 -23.219 20.391 1 50.16 126 GLU A CA 1
ATOM 1027 C C . GLU A 1 126 ? -16.609 -23.594 20.797 1 50.16 126 GLU A C 1
ATOM 1029 O O . GLU A 1 126 ? -15.938 -24.344 20.094 1 50.16 126 GLU A O 1
ATOM 1034 N N . GLU A 1 127 ? -16.203 -22.969 21.859 1 54.31 127 GLU A N 1
ATOM 1035 C CA . GLU A 1 127 ? -14.859 -23.188 22.375 1 54.31 127 GLU A CA 1
ATOM 1036 C C . GLU A 1 127 ? -14.727 -24.578 22.984 1 54.31 127 GLU A C 1
ATOM 1038 O O . GLU A 1 127 ? -15.602 -25.016 23.734 1 54.31 127 GLU A O 1
ATOM 1043 N N . TYR A 1 128 ? -14.008 -25.531 22.484 1 61.12 128 TYR A N 1
ATOM 1044 C CA . TYR A 1 128 ? -13.703 -26.766 23.203 1 61.12 128 TYR A CA 1
ATOM 1045 C C . TYR A 1 128 ? -12.211 -26.859 23.531 1 61.12 128 TYR A C 1
ATOM 1047 O O . TYR A 1 128 ? -11.391 -26.266 22.828 1 61.12 128 TYR A O 1
ATOM 1055 N N . GLU A 1 129 ? -12.078 -27.375 24.781 1 63.44 129 GLU A N 1
ATOM 1056 C CA . GLU A 1 129 ? -10.688 -27.547 25.219 1 63.44 129 GLU A CA 1
ATOM 1057 C C . GLU A 1 129 ? -10.094 -28.828 24.672 1 63.44 129 GLU A C 1
ATOM 1059 O O . GLU A 1 129 ? -10.688 -29.906 24.781 1 63.44 129 GLU A O 1
ATOM 1064 N N . GLN A 1 130 ? -9.219 -28.75 23.922 1 64.5 130 GLN A N 1
ATOM 1065 C CA . GLN A 1 130 ? -8.516 -29.938 23.438 1 64.5 130 GLN A CA 1
ATOM 1066 C C . GLN A 1 130 ? -7.184 -30.109 24.156 1 64.5 130 GLN A C 1
ATOM 1068 O O . GLN A 1 130 ? -6.375 -29.172 24.219 1 64.5 130 GLN A O 1
ATOM 1073 N N . GLU A 1 131 ? -7.191 -31.297 24.75 1 73.94 131 GLU A N 1
ATOM 1074 C CA . GLU A 1 131 ? -5.949 -31.625 25.438 1 73.94 131 GLU A CA 1
ATOM 1075 C C . GLU A 1 131 ? -4.895 -32.125 24.469 1 73.94 131 GLU A C 1
ATOM 1077 O O . GLU A 1 131 ? -5.184 -32.969 23.609 1 73.94 131 GLU A O 1
ATOM 1082 N N . TYR A 1 132 ? -3.752 -31.547 24.562 1 73.88 132 TYR A N 1
ATOM 1083 C CA . TYR A 1 132 ? -2.631 -32.031 23.766 1 73.88 132 TYR A CA 1
ATOM 1084 C C . TYR A 1 132 ? -1.557 -32.656 24.641 1 73.88 132 TYR A C 1
ATOM 1086 O O . TYR A 1 132 ? -1.12 -32.062 25.625 1 73.88 132 TYR A O 1
ATOM 1094 N N . LYS A 1 133 ? -1.296 -33.938 24.344 1 80.25 133 LYS A N 1
ATOM 1095 C CA . LYS A 1 133 ? -0.205 -34.656 24.984 1 80.25 133 LYS A CA 1
ATOM 1096 C C . LYS A 1 133 ? 0.991 -34.812 24.047 1 80.25 133 LYS A C 1
ATOM 1098 O O . LYS A 1 133 ? 0.828 -34.875 22.828 1 80.25 133 LYS A O 1
ATOM 1103 N N . PRO A 1 134 ? 2.238 -34.781 24.594 1 83.19 134 PRO A N 1
ATOM 1104 C CA . PRO A 1 134 ? 3.412 -34.938 23.734 1 83.19 134 PRO A CA 1
ATOM 1105 C C . PRO A 1 134 ? 3.369 -36.219 22.891 1 83.19 134 PRO A C 1
ATOM 1107 O O . PRO A 1 134 ? 3.773 -36.188 21.719 1 83.19 134 PRO A O 1
ATOM 1110 N N . VAL A 1 135 ? 2.885 -37.25 23.562 1 84.38 135 VAL A N 1
ATOM 1111 C CA . VAL A 1 135 ? 2.77 -38.531 22.891 1 84.38 135 VAL A CA 1
ATOM 1112 C C . VAL A 1 135 ? 1.326 -39.031 22.953 1 84.38 135 VAL A C 1
ATOM 1114 O O . VAL A 1 135 ? 0.734 -39.094 24.031 1 84.38 135 VAL A O 1
ATOM 1117 N N . GLU A 1 136 ? 0.752 -39.25 21.797 1 81.94 136 GLU A N 1
ATOM 1118 C CA . GLU A 1 136 ? -0.625 -39.719 21.719 1 81.94 136 GLU A CA 1
ATOM 1119 C C . GLU A 1 136 ? -0.761 -40.875 20.734 1 81.94 136 GLU A C 1
ATOM 1121 O O . GLU A 1 136 ? -0.164 -40.844 19.656 1 81.94 136 GLU A O 1
ATOM 1126 N N . VAL A 1 137 ? -1.437 -41.938 21.172 1 80.38 137 VAL A N 1
ATOM 1127 C CA . VAL A 1 137 ? -1.723 -43.062 20.297 1 80.38 137 VAL A CA 1
ATOM 1128 C C . VAL A 1 137 ? -3.156 -42.969 19.781 1 80.38 137 VAL A C 1
ATOM 1130 O O . VAL A 1 137 ? -4.102 -42.875 20.562 1 80.38 137 VAL A O 1
ATOM 1133 N N . ILE A 1 138 ? -3.287 -42.812 18.547 1 76.25 138 ILE A N 1
ATOM 1134 C CA . ILE A 1 138 ? -4.605 -42.781 17.938 1 76.25 138 ILE A CA 1
ATOM 1135 C C . ILE A 1 138 ? -4.91 -44.125 17.281 1 76.25 138 ILE A C 1
ATOM 1137 O O . ILE A 1 138 ? -4.109 -44.656 16.5 1 76.25 138 ILE A O 1
ATOM 1141 N N . LYS A 1 139 ? -5.965 -44.781 17.672 1 73.25 139 LYS A N 1
ATOM 1142 C CA . LYS A 1 139 ? -6.453 -46.031 17.109 1 73.25 139 LYS A CA 1
ATOM 1143 C C . LYS A 1 139 ? -7.574 -45.781 16.109 1 73.25 139 LYS A C 1
ATOM 1145 O O . LYS A 1 139 ? -8.562 -45.125 16.422 1 73.25 139 LYS A O 1
ATOM 1150 N N . THR A 1 140 ? -7.215 -45.875 14.922 1 65.94 140 THR A N 1
ATOM 1151 C CA . THR A 1 140 ? -8.234 -45.75 13.891 1 65.94 140 THR A CA 1
ATOM 1152 C C . THR A 1 140 ? -8.633 -47.125 13.344 1 65.94 140 THR A C 1
ATOM 1154 O O . THR A 1 140 ? -7.77 -47.969 13.094 1 65.94 140 THR A O 1
ATOM 1157 N N . SER A 1 141 ? -9.82 -47.5 13.336 1 62.56 141 SER A N 1
ATOM 1158 C CA . SER A 1 141 ? -10.32 -48.75 12.766 1 62.56 141 SER A CA 1
ATOM 1159 C C . SER A 1 141 ? -10.742 -48.562 11.312 1 62.56 141 SER A C 1
ATOM 1161 O O . SER A 1 141 ? -11.492 -47.625 10.992 1 62.56 141 SER A O 1
ATOM 1163 N N . SER A 1 142 ? -9.867 -48.969 10.555 1 56.72 142 SER A N 1
ATOM 1164 C CA . SER A 1 142 ? -10.289 -48.906 9.164 1 56.72 142 SER A CA 1
ATOM 1165 C C . SER A 1 142 ? -10.648 -50.281 8.633 1 56.72 142 SER A C 1
ATOM 1167 O O . SER A 1 142 ? -10.156 -51.312 9.133 1 56.72 142 SER A O 1
ATOM 1169 N N . ILE A 1 143 ? -11.664 -50.531 7.898 1 57.94 143 ILE A N 1
ATOM 1170 C CA . ILE A 1 143 ? -12.078 -51.781 7.27 1 57.94 143 ILE A CA 1
ATOM 1171 C C . ILE A 1 143 ? -11.258 -52 6 1 57.94 143 ILE A C 1
ATOM 1173 O O . ILE A 1 143 ? -11.336 -51.219 5.055 1 57.94 143 ILE A O 1
ATOM 1177 N N . VAL A 1 144 ? -10.273 -52.781 6.164 1 56.72 144 VAL A N 1
ATOM 1178 C CA . VAL A 1 144 ? -9.539 -53.188 4.98 1 56.72 144 VAL A CA 1
ATOM 1179 C C . VAL A 1 144 ? -9.891 -54.656 4.652 1 56.72 144 VAL A C 1
ATOM 1181 O O . VAL A 1 144 ? -9.711 -55.531 5.488 1 56.72 144 VAL A O 1
ATOM 1184 N N . ASP A 1 145 ? -10.375 -55.031 3.482 1 57.19 145 ASP A N 1
ATOM 1185 C CA . ASP A 1 145 ? -10.844 -56.312 2.963 1 57.19 145 ASP A CA 1
ATOM 1186 C C . ASP A 1 145 ? -11.859 -56.938 3.91 1 57.19 145 ASP A C 1
ATOM 1188 O O . ASP A 1 145 ? -11.828 -58.156 4.141 1 57.19 145 ASP A O 1
ATOM 1192 N N . GLY A 1 146 ? -12.797 -56.188 4.551 1 59.31 146 GLY A N 1
ATOM 1193 C CA . GLY A 1 146 ? -13.898 -56.688 5.371 1 59.31 146 GLY A CA 1
ATOM 1194 C C . GLY A 1 146 ? -13.5 -56.938 6.816 1 59.31 146 GLY A C 1
ATOM 1195 O O . GLY A 1 146 ? -14.328 -57.344 7.629 1 59.31 146 GLY A O 1
ATOM 1196 N N . LYS A 1 147 ? -12.289 -57 7.137 1 62.62 147 LYS A N 1
ATOM 1197 C CA . LYS A 1 147 ? -11.836 -57.188 8.516 1 62.62 147 LYS A CA 1
ATOM 1198 C C . LYS A 1 147 ? -11.398 -55.875 9.133 1 62.62 147 LYS A C 1
ATOM 1200 O O . LYS A 1 147 ? -10.875 -55 8.445 1 62.62 147 LYS A O 1
ATOM 1205 N N . SER A 1 148 ? -11.867 -55.594 10.242 1 59.19 148 SER A N 1
ATOM 1206 C CA . SER A 1 148 ? -11.5 -54.406 11 1 59.19 148 SER A CA 1
ATOM 1207 C C . SER A 1 148 ? -10.008 -54.375 11.312 1 59.19 148 SER A C 1
ATOM 1209 O O . SER A 1 148 ? -9.492 -55.312 11.961 1 59.19 148 SER A O 1
ATOM 1211 N N . VAL A 1 149 ? -9.273 -53.875 10.555 1 61.91 149 VAL A N 1
ATOM 1212 C CA . VAL A 1 149 ? -7.859 -53.75 10.898 1 61.91 149 VAL A CA 1
ATOM 1213 C C . VAL A 1 149 ? -7.629 -52.5 11.719 1 61.91 149 VAL A C 1
ATOM 1215 O O . VAL A 1 149 ? -7.977 -51.406 11.281 1 61.91 149 VAL A O 1
ATOM 1218 N N . ASP A 1 150 ? -7.293 -52.75 12.922 1 63.5 150 ASP A N 1
ATOM 1219 C CA . ASP A 1 150 ? -6.977 -51.688 13.836 1 63.5 150 ASP A CA 1
ATOM 1220 C C . ASP A 1 150 ? -5.578 -51.125 13.57 1 63.5 150 ASP A C 1
ATOM 1222 O O . ASP A 1 150 ? -4.605 -51.875 13.508 1 63.5 150 ASP A O 1
ATOM 1226 N N . THR A 1 151 ? -5.531 -50.062 12.992 1 69.31 151 THR A N 1
ATOM 1227 C CA . THR A 1 151 ? -4.223 -49.438 12.812 1 69.31 151 THR A CA 1
ATOM 1228 C C . THR A 1 151 ? -3.953 -48.406 13.914 1 69.31 151 THR A C 1
ATOM 1230 O O . THR A 1 151 ? -4.836 -47.625 14.273 1 69.31 151 THR A O 1
ATOM 1233 N N . GLU A 1 152 ? -2.842 -48.719 14.625 1 75.81 152 GLU A N 1
ATOM 1234 C CA . GLU A 1 152 ? -2.414 -47.812 15.68 1 75.81 152 GLU A CA 1
ATOM 1235 C C . GLU A 1 152 ? -1.367 -46.812 15.164 1 75.81 152 GLU A C 1
ATOM 1237 O O . GLU A 1 152 ? -0.456 -47.188 14.43 1 75.81 152 GLU A O 1
ATOM 1242 N N . GLU A 1 153 ? -1.63 -45.562 15.453 1 79.94 153 GLU A N 1
ATOM 1243 C CA . GLU A 1 153 ? -0.682 -44.5 15.109 1 79.94 153 GLU A CA 1
ATOM 1244 C C . GLU A 1 153 ? -0.213 -43.75 16.359 1 79.94 153 GLU A C 1
ATOM 1246 O O . GLU A 1 153 ? -1.022 -43.406 17.203 1 79.94 153 GLU A O 1
ATOM 1251 N N . LEU A 1 154 ? 1.144 -43.75 16.438 1 84.12 154 LEU A N 1
ATOM 1252 C CA . LEU A 1 154 ? 1.724 -42.938 17.5 1 84.12 154 LEU A CA 1
ATOM 1253 C C . LEU A 1 154 ? 1.943 -41.5 17.016 1 84.12 154 LEU A C 1
ATOM 1255 O O . LEU A 1 154 ? 2.646 -41.281 16.031 1 84.12 154 LEU A O 1
ATOM 1259 N N . ILE A 1 155 ? 1.372 -40.625 17.656 1 80.5 155 ILE A N 1
ATOM 1260 C CA . ILE A 1 155 ? 1.536 -39.219 17.312 1 80.5 155 ILE A CA 1
ATOM 1261 C C . ILE A 1 155 ? 2.363 -38.531 18.391 1 80.5 155 ILE A C 1
ATOM 1263 O O . ILE A 1 155 ? 2.039 -38.594 19.578 1 80.5 155 ILE A O 1
ATOM 1267 N N . ILE A 1 156 ? 3.447 -37.938 17.984 1 82.94 156 ILE A N 1
ATOM 1268 C CA . ILE A 1 156 ? 4.293 -37.125 18.859 1 82.94 156 ILE A CA 1
ATOM 1269 C C . ILE A 1 156 ? 4.16 -35.656 18.484 1 82.94 156 ILE A C 1
ATOM 1271 O O . ILE A 1 156 ? 4.414 -35.281 17.328 1 82.94 156 ILE A O 1
ATOM 1275 N N . HIS A 1 157 ? 3.852 -34.906 19.406 1 79.31 157 HIS A N 1
ATOM 1276 C CA . HIS A 1 157 ? 3.57 -33.469 19.156 1 79.31 157 HIS A CA 1
ATOM 1277 C C . HIS A 1 157 ? 4.77 -32.594 19.516 1 79.31 157 HIS A C 1
ATOM 1279 O O . HIS A 1 157 ? 5.352 -32.75 20.594 1 79.31 157 HIS A O 1
ATOM 1285 N N . PHE A 1 158 ? 5.051 -31.812 18.562 1 73.75 158 PHE A N 1
ATOM 1286 C CA . PHE A 1 158 ? 6.125 -30.859 18.781 1 73.75 158 PHE A CA 1
ATOM 1287 C C . PHE A 1 158 ? 5.621 -29.422 18.609 1 73.75 158 PHE A C 1
ATOM 1289 O O . PHE A 1 158 ? 4.539 -29.203 18.062 1 73.75 158 PHE A O 1
ATOM 1296 N N . GLU A 1 159 ? 6.324 -28.531 19.172 1 67.81 159 GLU A N 1
ATOM 1297 C CA . GLU A 1 159 ? 6.035 -27.109 18.984 1 67.81 159 GLU A CA 1
ATOM 1298 C C . GLU A 1 159 ? 7.32 -26.281 18.906 1 67.81 159 GLU A C 1
ATOM 1300 O O . GLU A 1 159 ? 8.383 -26.734 19.344 1 67.81 159 GLU A O 1
ATOM 1305 N N . TYR A 1 160 ? 7.172 -25.203 18.219 1 61.56 160 TYR A N 1
ATOM 1306 C CA . TYR A 1 160 ? 8.266 -24.25 18.312 1 61.56 160 TYR A CA 1
ATOM 1307 C C . TYR A 1 160 ? 8.062 -23.297 19.5 1 61.56 160 TYR A C 1
ATOM 1309 O O . TYR A 1 160 ? 6.992 -22.703 19.656 1 61.56 160 TYR A O 1
ATOM 1317 N N . LYS A 1 161 ? 8.961 -23.312 20.406 1 63.81 161 LYS A N 1
ATOM 1318 C CA . LYS A 1 161 ? 8.898 -22.5 21.625 1 63.81 161 LYS A CA 1
ATOM 1319 C C . LYS A 1 161 ? 10.086 -21.547 21.719 1 63.81 161 LYS A C 1
ATOM 1321 O O . LYS A 1 161 ? 11.203 -21.906 21.328 1 63.81 161 LYS A O 1
ATOM 1326 N N . ALA A 1 162 ? 9.812 -20.359 22.031 1 61.5 162 ALA A N 1
ATOM 1327 C CA . ALA A 1 162 ? 10.883 -19.391 22.297 1 61.5 162 ALA A CA 1
ATOM 1328 C C . ALA A 1 162 ? 11.711 -19.812 23.516 1 61.5 162 ALA A C 1
ATOM 1330 O O . ALA A 1 162 ? 11.172 -19.984 24.609 1 61.5 162 ALA A O 1
ATOM 1331 N N . MET A 1 163 ? 12.82 -20.297 23.312 1 64.81 163 MET A N 1
ATOM 1332 C CA . MET A 1 163 ? 13.734 -20.703 24.375 1 64.81 163 MET A CA 1
ATOM 1333 C C . MET A 1 163 ? 14.891 -19.719 24.5 1 64.81 163 MET A C 1
ATOM 1335 O O . MET A 1 163 ? 15.125 -18.906 23.609 1 64.81 163 MET A O 1
ATOM 1339 N N . LYS A 1 164 ? 15.508 -19.609 25.672 1 62.91 164 LYS A N 1
ATOM 1340 C CA . LYS A 1 164 ? 16.641 -18.719 25.922 1 62.91 164 LYS A CA 1
ATOM 1341 C C . LYS A 1 164 ? 17.688 -18.859 24.812 1 62.91 164 LYS A C 1
ATOM 1343 O O . LYS A 1 164 ? 17.969 -19.969 24.344 1 62.91 164 LYS A O 1
ATOM 1348 N N . LYS A 1 165 ? 18.312 -17.781 24.516 1 60 165 LYS A N 1
ATOM 1349 C CA . LYS A 1 165 ? 19.359 -17.734 23.5 1 60 165 LYS A CA 1
ATOM 1350 C C . LYS A 1 165 ? 20.562 -18.594 23.906 1 60 165 LYS A C 1
ATOM 1352 O O . LYS A 1 165 ? 21.016 -18.547 25.047 1 60 165 LYS A O 1
ATOM 1357 N N . GLY A 1 166 ? 20.953 -19.625 23.031 1 63.09 166 GLY A N 1
ATOM 1358 C CA . GLY A 1 166 ? 22.031 -20.547 23.328 1 63.09 166 GLY A CA 1
ATOM 1359 C C . GLY A 1 166 ? 21.578 -21.969 23.547 1 63.09 166 GLY A C 1
ATOM 1360 O O . GLY A 1 166 ? 22.391 -22.875 23.719 1 63.09 166 GLY A O 1
ATOM 1361 N N . THR A 1 167 ? 20.297 -22.109 23.625 1 66.56 167 THR A N 1
ATOM 1362 C CA . THR A 1 167 ? 19.812 -23.484 23.781 1 66.56 167 THR A CA 1
ATOM 1363 C C . THR A 1 167 ? 20.062 -24.281 22.5 1 66.56 167 THR A C 1
ATOM 1365 O O . THR A 1 167 ? 19.609 -23.875 21.422 1 66.56 167 THR A O 1
ATOM 1368 N N . LYS A 1 168 ? 20.828 -25.234 22.641 1 63.81 168 LYS A N 1
ATOM 1369 C CA . LYS A 1 168 ? 21.156 -26.078 21.484 1 63.81 168 LYS A CA 1
ATOM 1370 C C . LYS A 1 168 ? 20 -27 21.125 1 63.81 168 LYS A C 1
ATOM 1372 O O . LYS A 1 168 ? 19.516 -27.75 21.984 1 63.81 168 LYS A O 1
ATOM 1377 N N . GLN A 1 169 ? 19.594 -26.812 19.906 1 69.5 169 GLN A N 1
ATOM 1378 C CA . GLN A 1 169 ? 18.516 -27.672 19.406 1 69.5 169 GLN A CA 1
ATOM 1379 C C . GLN A 1 169 ? 18.828 -29.141 19.641 1 69.5 169 GLN A C 1
ATOM 1381 O O . GLN A 1 169 ? 17.922 -29.938 19.906 1 69.5 169 GLN A O 1
ATOM 1386 N N . GLU A 1 170 ? 20.047 -29.375 19.531 1 72.81 170 GLU A N 1
ATOM 1387 C CA . GLU A 1 170 ? 20.469 -30.766 19.719 1 72.81 170 GLU A CA 1
ATOM 1388 C C . GLU A 1 170 ? 20.125 -31.25 21.109 1 72.81 170 GLU A C 1
ATOM 1390 O O . GLU A 1 170 ? 19.688 -32.406 21.281 1 72.81 170 GLU A O 1
ATOM 1395 N N . THR A 1 171 ? 20.297 -30.406 22.016 1 77.31 171 THR A N 1
ATOM 1396 C CA . THR A 1 171 ? 19.984 -30.75 23.406 1 77.31 171 THR A CA 1
ATOM 1397 C C . THR A 1 171 ? 18.484 -30.938 23.578 1 77.31 171 THR A C 1
ATOM 1399 O O . THR A 1 171 ? 18.047 -31.828 24.312 1 77.31 171 THR A O 1
ATOM 1402 N N . LEU A 1 172 ? 17.781 -30.203 22.922 1 77.88 172 LEU A N 1
ATOM 1403 C CA . LEU A 1 172 ? 16.328 -30.297 23.016 1 77.88 172 LEU A CA 1
ATOM 1404 C C . LEU A 1 172 ? 15.828 -31.562 22.328 1 77.88 172 LEU A C 1
ATOM 1406 O O . LEU A 1 172 ? 14.875 -32.188 22.812 1 77.88 172 LEU A O 1
ATOM 1410 N N . VAL A 1 173 ? 16.484 -31.797 21.359 1 78.88 173 VAL A N 1
ATOM 1411 C CA . VAL A 1 173 ? 16.141 -33.031 20.672 1 78.88 173 VAL A CA 1
ATOM 1412 C C . VAL A 1 173 ? 16.469 -34.219 21.578 1 78.88 173 VAL A C 1
ATOM 1414 O O . VAL A 1 173 ? 15.656 -35.156 21.688 1 78.88 173 VAL A O 1
ATOM 1417 N N . GLN A 1 174 ? 17.578 -34.156 22.234 1 79.44 174 GLN A N 1
ATOM 1418 C CA . GLN A 1 174 ? 17.969 -35.25 23.141 1 79.44 174 GLN A CA 1
ATOM 1419 C C . GLN A 1 174 ? 17 -35.344 24.312 1 79.44 174 GLN A C 1
ATOM 1421 O O . GLN A 1 174 ? 16.641 -36.438 24.734 1 79.44 174 GLN A O 1
ATOM 1426 N N . SER A 1 175 ? 16.609 -34.219 24.719 1 82.31 175 SER A N 1
ATOM 1427 C CA . SER A 1 175 ? 15.617 -34.188 25.797 1 82.31 175 SER A CA 1
ATOM 1428 C C . SER A 1 175 ? 14.281 -34.75 25.328 1 82.31 175 SER A C 1
ATOM 1430 O O . SER A 1 175 ? 13.625 -35.5 26.062 1 82.31 175 SER A O 1
ATOM 1432 N N . ALA A 1 176 ? 13.914 -34.406 24.219 1 84.31 176 ALA A N 1
ATOM 1433 C CA . ALA A 1 176 ? 12.664 -34.938 23.656 1 84.31 176 ALA A CA 1
ATOM 1434 C C . ALA A 1 176 ? 12.727 -36.438 23.484 1 84.31 176 ALA A C 1
ATOM 1436 O O . ALA A 1 176 ? 11.766 -37.156 23.812 1 84.31 176 ALA A O 1
ATOM 1437 N N . ILE A 1 177 ? 13.859 -36.844 23.047 1 85.06 177 ILE A N 1
ATOM 1438 C CA . ILE A 1 177 ? 14.039 -38.281 22.828 1 85.06 177 ILE A CA 1
ATOM 1439 C C . ILE A 1 177 ? 13.914 -39.031 24.156 1 85.06 177 ILE A C 1
ATOM 1441 O O . ILE A 1 177 ? 13.203 -40.031 24.266 1 85.06 177 ILE A O 1
ATOM 1445 N N . SER A 1 178 ? 14.562 -38.531 25.125 1 84 178 SER A N 1
ATOM 1446 C CA . SER A 1 178 ? 14.516 -39.125 26.453 1 84 178 SER A CA 1
ATOM 1447 C C . SER A 1 178 ? 13.094 -39.156 27.016 1 84 178 SER A C 1
ATOM 1449 O O . SER A 1 178 ? 12.648 -40.156 27.562 1 84 178 SER A O 1
ATOM 1451 N N . LYS A 1 179 ? 12.391 -38.125 26.766 1 85.75 179 LYS A N 1
ATOM 1452 C CA . LYS A 1 179 ? 11.023 -38 27.266 1 85.75 179 LYS A CA 1
ATOM 1453 C C . LYS A 1 179 ? 10.078 -38.938 26.5 1 85.75 179 LYS A C 1
ATOM 1455 O O . LYS A 1 179 ? 9.203 -39.562 27.109 1 85.75 179 LYS A O 1
ATOM 1460 N N . ILE A 1 180 ? 10.281 -39 25.266 1 87.56 180 ILE A N 1
ATOM 1461 C CA . ILE A 1 180 ? 9.43 -39.844 24.438 1 87.56 180 ILE A CA 1
ATOM 1462 C C . ILE A 1 180 ? 9.672 -41.312 24.781 1 87.56 180 ILE A C 1
ATOM 1464 O O . ILE A 1 180 ? 8.719 -42.094 24.953 1 87.56 180 ILE A O 1
ATOM 1468 N N . LEU A 1 181 ? 10.93 -41.656 25 1 85.56 181 LEU A N 1
ATOM 1469 C CA . LEU A 1 181 ? 11.273 -43.062 25.266 1 85.56 181 LEU A CA 1
ATOM 1470 C C . LEU A 1 181 ? 10.906 -43.438 26.703 1 85.56 181 LEU A C 1
ATOM 1472 O O . LEU A 1 181 ? 10.758 -44.625 27.016 1 85.56 181 LEU A O 1
ATOM 1476 N N . SER A 1 182 ? 10.727 -42.469 27.5 1 84 182 SER A N 1
ATOM 1477 C CA . SER A 1 182 ? 10.344 -42.75 28.891 1 84 182 SER A CA 1
ATOM 1478 C C . SER A 1 182 ? 8.828 -42.812 29.031 1 84 182 SER A C 1
ATOM 1480 O O . SER A 1 182 ? 8.32 -43.156 30.109 1 84 182 SER A O 1
ATOM 1482 N N . ASP A 1 183 ? 8.125 -42.562 28.047 1 84.44 183 ASP A N 1
ATOM 1483 C CA . ASP A 1 183 ? 6.672 -42.656 28.078 1 84.44 183 ASP A CA 1
ATOM 1484 C C . ASP A 1 183 ? 6.215 -44.125 28.203 1 84.44 183 ASP A C 1
ATOM 1486 O O . ASP A 1 183 ? 6.75 -45 27.531 1 84.44 183 ASP A O 1
ATOM 1490 N N . ASN A 1 184 ? 5.266 -44.344 29.031 1 83.25 184 ASN A N 1
ATOM 1491 C CA . ASN A 1 184 ? 4.82 -45.719 29.344 1 83.25 184 ASN A CA 1
ATOM 1492 C C . ASN A 1 184 ? 4.273 -46.438 28.125 1 83.25 184 ASN A C 1
ATOM 1494 O O . ASN A 1 184 ? 4.535 -47.625 27.922 1 83.25 184 ASN A O 1
ATOM 1498 N N . ASN A 1 185 ? 3.551 -45.656 27.359 1 82.5 185 ASN A N 1
ATOM 1499 C CA . ASN A 1 185 ? 2.982 -46.25 26.156 1 82.5 185 ASN A CA 1
ATOM 1500 C C . ASN A 1 185 ? 4.07 -46.656 25.156 1 82.5 185 ASN A C 1
ATOM 1502 O O . ASN A 1 185 ? 3.988 -47.688 24.531 1 82.5 185 ASN A O 1
ATOM 1506 N N . VAL A 1 186 ? 5.094 -45.906 25.078 1 85.81 186 VAL A N 1
ATOM 1507 C CA . VAL A 1 186 ? 6.168 -46.156 24.125 1 85.81 186 VAL A CA 1
ATOM 1508 C C . VAL A 1 186 ? 7.031 -47.312 24.594 1 85.81 186 VAL A C 1
ATOM 1510 O O . VAL A 1 186 ? 7.395 -48.188 23.812 1 85.81 186 VAL A O 1
ATOM 1513 N N . GLN A 1 187 ? 7.234 -47.438 25.859 1 83.38 187 GLN A N 1
ATOM 1514 C CA . GLN A 1 187 ? 8.047 -48.5 26.438 1 83.38 187 GLN A CA 1
ATOM 1515 C C . GLN A 1 187 ? 7.348 -49.844 26.281 1 83.38 187 GLN A C 1
ATOM 1517 O O . GLN A 1 187 ? 7.996 -50.875 26.047 1 83.38 187 GLN A O 1
ATOM 1522 N N . GLN A 1 188 ? 6.086 -49.812 26.344 1 83.81 188 GLN A N 1
ATOM 1523 C CA . GLN A 1 188 ? 5.34 -51.062 26.344 1 83.81 188 GLN A CA 1
ATOM 1524 C C . GLN A 1 188 ? 5 -51.531 24.922 1 83.81 188 GLN A C 1
ATOM 1526 O O . GLN A 1 188 ? 5.082 -52.719 24.594 1 83.81 188 GLN A O 1
ATOM 1531 N N . HIS A 1 189 ? 4.688 -50.531 24.109 1 84.75 189 HIS A N 1
ATOM 1532 C CA . HIS A 1 189 ? 4.066 -50.969 22.859 1 84.75 189 HIS A CA 1
ATOM 1533 C C . HIS A 1 189 ? 4.879 -50.5 21.656 1 84.75 189 HIS A C 1
ATOM 1535 O O . HIS A 1 189 ? 4.641 -50.938 20.531 1 84.75 189 HIS A O 1
ATOM 1541 N N . TRP A 1 190 ? 5.832 -49.688 21.812 1 87.12 190 TRP A N 1
ATOM 1542 C CA . TRP A 1 190 ? 6.559 -49.125 20.688 1 87.12 190 TRP A CA 1
ATOM 1543 C C . TRP A 1 190 ? 8.062 -49.25 20.891 1 87.12 190 TRP A C 1
ATOM 1545 O O . TRP A 1 190 ? 8.797 -48.281 20.688 1 87.12 190 TRP A O 1
ATOM 1555 N N . VAL A 1 191 ? 8.445 -50.406 21.172 1 83.5 191 VAL A N 1
ATOM 1556 C CA . VAL A 1 191 ? 9.82 -50.688 21.578 1 83.5 191 VAL A CA 1
ATOM 1557 C C . VAL A 1 191 ? 10.758 -50.5 20.375 1 83.5 191 VAL A C 1
ATOM 1559 O O . VAL A 1 191 ? 11.961 -50.281 20.547 1 83.5 191 VAL A O 1
ATOM 1562 N N . ASP A 1 192 ? 10.258 -50.562 19.219 1 84.25 192 ASP A N 1
ATOM 1563 C CA . ASP A 1 192 ? 11.07 -50.438 18.016 1 84.25 192 ASP A CA 1
ATOM 1564 C C . ASP A 1 192 ? 11.664 -49.031 17.891 1 84.25 192 ASP A C 1
ATOM 1566 O O . ASP A 1 192 ? 12.656 -48.812 17.188 1 84.25 192 ASP A O 1
ATOM 1570 N N . LEU A 1 193 ? 11.188 -48.094 18.516 1 85.81 193 LEU A N 1
ATOM 1571 C CA . LEU A 1 193 ? 11.688 -46.719 18.469 1 85.81 193 LEU A CA 1
ATOM 1572 C C . LEU A 1 193 ? 13.023 -46.625 19.203 1 85.81 193 LEU A C 1
ATOM 1574 O O . LEU A 1 193 ? 13.828 -45.719 18.906 1 85.81 193 LEU A O 1
ATOM 1578 N N . ALA A 1 194 ? 13.219 -47.562 20.094 1 81.88 194 ALA A N 1
ATOM 1579 C CA . ALA A 1 194 ? 14.445 -47.531 20.891 1 81.88 194 ALA A CA 1
ATOM 1580 C C . ALA A 1 194 ? 15.523 -48.406 20.266 1 81.88 194 ALA A C 1
ATOM 1582 O O . ALA A 1 194 ? 16.625 -48.5 20.797 1 81.88 194 ALA A O 1
ATOM 1583 N N . LYS A 1 195 ? 15.117 -49 19.156 1 84.62 195 LYS A N 1
ATOM 1584 C CA . LYS A 1 195 ? 16.109 -49.812 18.469 1 84.62 195 LYS A CA 1
ATOM 1585 C C . LYS A 1 195 ? 17.297 -48.969 18.016 1 84.62 195 LYS A C 1
ATOM 1587 O O . LYS A 1 195 ? 17.125 -47.844 17.547 1 84.62 195 LYS A O 1
ATOM 1592 N N . ARG A 1 196 ? 18.484 -49.469 18.203 1 80.25 196 ARG A N 1
ATOM 1593 C CA . ARG A 1 196 ? 19.719 -48.75 17.891 1 80.25 196 ARG A CA 1
ATOM 1594 C C . ARG A 1 196 ? 20 -48.781 16.391 1 80.25 196 ARG A C 1
ATOM 1596 O O . ARG A 1 196 ? 19.906 -49.844 15.758 1 80.25 196 ARG A O 1
ATOM 1603 N N . VAL A 1 197 ? 20.109 -47.656 15.758 1 79.25 197 VAL A N 1
ATOM 1604 C CA . VAL A 1 197 ? 20.562 -47.5 14.383 1 79.25 197 VAL A CA 1
ATOM 1605 C C . VAL A 1 197 ? 21.812 -46.625 14.352 1 79.25 197 VAL A C 1
ATOM 1607 O O . VAL A 1 197 ? 21.734 -45.406 14.109 1 79.25 197 VAL A O 1
ATOM 1610 N N . PRO A 1 198 ? 22.953 -47.188 14.695 1 76.31 198 PRO A N 1
ATOM 1611 C CA . PRO A 1 198 ? 24.188 -46.438 14.961 1 76.31 198 PRO A CA 1
ATOM 1612 C C . PRO A 1 198 ? 24.781 -45.844 13.695 1 76.31 198 PRO A C 1
ATOM 1614 O O . PRO A 1 198 ? 24.594 -46.375 12.594 1 76.31 198 PRO A O 1
ATOM 1617 N N . THR A 1 199 ? 25.281 -44.594 13.883 1 72.69 199 THR A N 1
ATOM 1618 C CA . THR A 1 199 ? 26.172 -43.969 12.906 1 72.69 199 THR A CA 1
ATOM 1619 C C . THR A 1 199 ? 27.594 -43.906 13.438 1 72.69 199 THR A C 1
ATOM 1621 O O . THR A 1 199 ? 27.844 -44.188 14.609 1 72.69 199 THR A O 1
ATOM 1624 N N . GLU A 1 200 ? 28.609 -43.594 12.555 1 70.31 200 GLU A N 1
ATOM 1625 C CA . GLU A 1 200 ? 30 -43.5 12.992 1 70.31 200 GLU A CA 1
ATOM 1626 C C . GLU A 1 200 ? 30.156 -42.469 14.102 1 70.31 200 GLU A C 1
ATOM 1628 O O . GLU A 1 200 ? 30.922 -42.688 15.055 1 70.31 200 GLU A O 1
ATOM 1633 N N . LYS A 1 201 ? 29.438 -41.438 14.117 1 70.25 201 LYS A N 1
ATOM 1634 C CA . LYS A 1 201 ? 29.578 -40.312 15.062 1 70.25 201 LYS A CA 1
ATOM 1635 C C . LYS A 1 201 ? 28.75 -40.562 16.312 1 70.25 201 LYS A C 1
ATOM 1637 O O . LYS A 1 201 ? 29.094 -40.094 17.391 1 70.25 201 LYS A O 1
ATOM 1642 N N . ASN A 1 202 ? 27.688 -41.344 16.219 1 74.06 202 ASN A N 1
ATOM 1643 C CA . ASN A 1 202 ? 26.781 -41.594 17.312 1 74.06 202 ASN A CA 1
ATOM 1644 C C . ASN A 1 202 ? 26.344 -43.062 17.359 1 74.06 202 ASN A C 1
ATOM 1646 O O . ASN A 1 202 ? 25.312 -43.438 16.797 1 74.06 202 ASN A O 1
ATOM 1650 N N . PRO A 1 203 ? 27.188 -43.75 17.984 1 78.69 203 PRO A N 1
ATOM 1651 C CA . PRO A 1 203 ? 26.922 -45.188 18.016 1 78.69 203 PRO A CA 1
ATOM 1652 C C . PRO A 1 203 ? 25.641 -45.531 18.766 1 78.69 203 PRO A C 1
ATOM 1654 O O . PRO A 1 203 ? 25.094 -46.625 18.578 1 78.69 203 PRO A O 1
ATOM 1657 N N . MET A 1 204 ? 25.156 -44.812 19.609 1 79.56 204 MET A N 1
ATOM 1658 C CA . MET A 1 204 ? 24 -45.125 20.422 1 79.56 204 MET A CA 1
ATOM 1659 C C . MET A 1 204 ? 22.734 -44.5 19.844 1 79.56 204 MET A C 1
ATOM 1661 O O . MET A 1 204 ? 21.703 -44.406 20.516 1 79.56 204 MET A O 1
ATOM 1665 N N . ARG A 1 205 ? 22.734 -44.156 18.594 1 81.69 205 ARG A N 1
ATOM 1666 C CA . ARG A 1 205 ? 21.609 -43.469 17.953 1 81.69 205 ARG A CA 1
ATOM 1667 C C . ARG A 1 205 ? 20.422 -44.406 17.812 1 81.69 205 ARG A C 1
ATOM 1669 O O . ARG A 1 205 ? 20.562 -45.531 17.344 1 81.69 205 ARG A O 1
ATOM 1676 N N . THR A 1 206 ? 19.312 -43.969 18.281 1 85.12 206 THR A N 1
ATOM 1677 C CA . THR A 1 206 ? 18.094 -44.781 18.188 1 85.12 206 THR A CA 1
ATOM 1678 C C . THR A 1 206 ? 17.328 -44.438 16.906 1 85.12 206 THR A C 1
ATOM 1680 O O . THR A 1 206 ? 17.609 -43.438 16.25 1 85.12 206 THR A O 1
ATOM 1683 N N . GLU A 1 207 ? 16.406 -45.25 16.609 1 84.94 207 GLU A N 1
ATOM 1684 C CA . GLU A 1 207 ? 15.531 -45.031 15.461 1 84.94 207 GLU A CA 1
ATOM 1685 C C . GLU A 1 207 ? 14.742 -43.719 15.617 1 84.94 207 GLU A C 1
ATOM 1687 O O . GLU A 1 207 ? 14.562 -42.969 14.648 1 84.94 207 GLU A O 1
ATOM 1692 N N . LEU A 1 208 ? 14.305 -43.438 16.734 1 85.19 208 LEU A N 1
ATOM 1693 C CA . LEU A 1 208 ? 13.602 -42.188 17 1 85.19 208 LEU A CA 1
ATOM 1694 C C . LEU A 1 208 ? 14.508 -41 16.781 1 85.19 208 LEU A C 1
ATOM 1696 O O . LEU A 1 208 ? 14.102 -40 16.156 1 85.19 208 LEU A O 1
ATOM 1700 N N . GLU A 1 209 ? 15.641 -41.062 17.266 1 81.25 209 GLU A N 1
ATOM 1701 C CA . GLU A 1 209 ? 16.609 -40 17.109 1 81.25 209 GLU A CA 1
ATOM 1702 C C . GLU A 1 209 ? 16.906 -39.719 15.641 1 81.25 209 GLU A C 1
ATOM 1704 O O . GLU A 1 209 ? 17.031 -38.562 15.227 1 81.25 209 GLU A O 1
ATOM 1709 N N . ARG A 1 210 ? 17.078 -40.688 14.961 1 80.12 210 ARG A N 1
ATOM 1710 C CA . ARG A 1 210 ? 17.312 -40.531 13.531 1 80.12 210 ARG A CA 1
ATOM 1711 C C . ARG A 1 210 ? 16.203 -39.719 12.875 1 80.12 210 ARG A C 1
ATOM 1713 O O . ARG A 1 210 ? 16.469 -38.75 12.156 1 80.12 210 ARG A O 1
ATOM 1720 N N . HIS A 1 211 ? 15.062 -40.094 13.148 1 76.25 211 HIS A N 1
ATOM 1721 C CA . HIS A 1 211 ? 13.93 -39.438 12.508 1 76.25 211 HIS A CA 1
ATOM 1722 C C . HIS A 1 211 ? 13.711 -38.031 13.078 1 76.25 211 HIS A C 1
ATOM 1724 O O . HIS A 1 211 ? 13.367 -37.125 12.344 1 76.25 211 HIS A O 1
ATOM 1730 N N . LEU A 1 212 ? 13.906 -37.938 14.242 1 76.31 212 LEU A N 1
ATOM 1731 C CA . LEU A 1 212 ? 13.688 -36.656 14.852 1 76.31 212 LEU A CA 1
ATOM 1732 C C . LEU A 1 212 ? 14.758 -35.656 14.406 1 76.31 212 LEU A C 1
ATOM 1734 O O . LEU A 1 212 ? 14.461 -34.469 14.18 1 76.31 212 LEU A O 1
ATOM 1738 N N . THR A 1 213 ? 15.938 -36.094 14.273 1 68.56 213 THR A N 1
ATOM 1739 C CA . THR A 1 213 ? 17 -35.219 13.766 1 68.56 213 THR A CA 1
ATOM 1740 C C . THR A 1 213 ? 16.734 -34.844 12.312 1 68.56 213 THR A C 1
ATOM 1742 O O . THR A 1 213 ? 16.938 -33.688 11.922 1 68.56 213 THR A O 1
ATOM 1745 N N . THR A 1 214 ? 16.391 -35.75 11.633 1 62.31 214 THR A N 1
ATOM 1746 C CA . THR A 1 214 ? 16.031 -35.469 10.25 1 62.31 214 THR A CA 1
ATOM 1747 C C . THR A 1 214 ? 14.875 -34.469 10.172 1 62.31 214 THR A C 1
ATOM 1749 O O . THR A 1 214 ? 14.906 -33.562 9.359 1 62.31 214 THR A O 1
ATOM 1752 N N . TYR A 1 215 ? 13.953 -34.844 10.953 1 62.91 215 TYR A N 1
ATOM 1753 C CA . TYR A 1 215 ? 12.789 -33.969 11.008 1 62.91 215 TYR A CA 1
ATOM 1754 C C . TYR A 1 215 ? 13.195 -32.531 11.383 1 62.91 215 TYR A C 1
ATOM 1756 O O . TYR A 1 215 ? 12.742 -31.578 10.766 1 62.91 215 TYR A O 1
ATOM 1764 N N . THR A 1 216 ? 13.898 -32.469 12.344 1 60.56 216 THR A N 1
ATOM 1765 C CA . THR A 1 216 ? 14.312 -31.141 12.828 1 60.56 216 THR A CA 1
ATOM 1766 C C . THR A 1 216 ? 15.188 -30.438 11.797 1 60.56 216 THR A C 1
ATOM 1768 O O . THR A 1 216 ? 15.125 -29.219 11.648 1 60.56 216 THR A O 1
ATOM 1771 N N . GLN A 1 217 ? 15.938 -31.219 11.18 1 53.66 217 GLN A N 1
ATOM 1772 C CA . GLN A 1 217 ? 16.812 -30.656 10.164 1 53.66 217 GLN A CA 1
ATOM 1773 C C . GLN A 1 217 ? 16.016 -30.203 8.945 1 53.66 217 GLN A C 1
ATOM 1775 O O . GLN A 1 217 ? 16.344 -29.188 8.336 1 53.66 217 GLN A O 1
ATOM 1780 N N . ARG A 1 218 ? 15.219 -31.094 8.562 1 47.94 218 ARG A N 1
ATOM 1781 C CA . ARG A 1 218 ? 14.406 -30.797 7.391 1 47.94 218 ARG A CA 1
ATOM 1782 C C . ARG A 1 218 ? 13.438 -29.656 7.668 1 47.94 218 ARG A C 1
ATOM 1784 O O . ARG A 1 218 ? 13.094 -28.891 6.766 1 47.94 218 ARG A O 1
ATOM 1791 N N . ASN A 1 219 ? 12.789 -29.828 8.711 1 47.16 219 ASN A N 1
ATOM 1792 C CA . ASN A 1 219 ? 11.703 -28.891 9.023 1 47.16 219 ASN A CA 1
ATOM 1793 C C . ASN A 1 219 ? 12.242 -27.531 9.43 1 47.16 219 ASN A C 1
ATOM 1795 O O . ASN A 1 219 ? 11.469 -26.609 9.688 1 47.16 219 ASN A O 1
ATOM 1799 N N . THR A 1 220 ? 13.344 -27.625 9.75 1 45.56 220 THR A N 1
ATOM 1800 C CA . THR A 1 220 ? 13.625 -26.281 10.258 1 45.56 220 THR A CA 1
ATOM 1801 C C . THR A 1 220 ? 13.516 -25.25 9.133 1 45.56 220 THR A C 1
ATOM 1803 O O . THR A 1 220 ? 13.148 -24.094 9.375 1 45.56 220 THR A O 1
ATOM 1806 N N . ALA A 1 221 ? 14.383 -25.125 7.965 1 48.62 221 ALA A N 1
ATOM 1807 C CA . ALA A 1 221 ? 14.438 -23.766 7.449 1 48.62 221 ALA A CA 1
ATOM 1808 C C . ALA A 1 221 ? 14.133 -23.734 5.957 1 48.62 221 ALA A C 1
ATOM 1810 O O . ALA A 1 221 ? 14.398 -24.703 5.238 1 48.62 221 ALA A O 1
ATOM 1811 N N . ASP A 1 222 ? 13.023 -23.078 5.488 1 59.81 222 ASP A N 1
ATOM 1812 C CA . ASP A 1 222 ? 12.992 -22.516 4.141 1 59.81 222 ASP A CA 1
ATOM 1813 C C . ASP A 1 222 ? 14.398 -22.219 3.633 1 59.81 222 ASP A C 1
ATOM 1815 O O . ASP A 1 222 ? 15.305 -21.969 4.426 1 59.81 222 ASP A O 1
ATOM 1819 N N . TYR A 1 223 ? 14.594 -22.875 2.369 1 71.75 223 TYR A N 1
ATOM 1820 C CA . TYR A 1 223 ? 15.906 -22.688 1.763 1 71.75 223 TYR A CA 1
ATOM 1821 C C . TYR A 1 223 ? 15.852 -21.625 0.666 1 71.75 223 TYR A C 1
ATOM 1823 O O . TYR A 1 223 ? 14.789 -21.328 0.127 1 71.75 223 TYR A O 1
ATOM 1831 N N . PHE A 1 224 ? 16.859 -20.922 0.581 1 84 224 PHE A N 1
ATOM 1832 C CA . PHE A 1 224 ? 17.031 -19.969 -0.505 1 84 224 PHE A CA 1
ATOM 1833 C C . PHE A 1 224 ? 18.188 -20.391 -1.416 1 84 224 PHE A C 1
ATOM 1835 O O . PHE A 1 224 ? 19.141 -21.016 -0.967 1 84 224 PHE A O 1
ATOM 1842 N N . ILE A 1 225 ? 17.984 -20.219 -2.598 1 89.12 225 ILE A N 1
ATOM 1843 C CA . ILE A 1 225 ? 19.062 -20.344 -3.584 1 89.12 225 ILE A CA 1
ATOM 1844 C C . ILE A 1 225 ? 19.344 -18.984 -4.207 1 89.12 225 ILE A C 1
ATOM 1846 O O . ILE A 1 225 ? 18.453 -18.344 -4.758 1 89.12 225 ILE A O 1
ATOM 1850 N N . HIS A 1 226 ? 20.594 -18.594 -4.051 1 92.81 226 HIS A N 1
ATOM 1851 C CA . HIS A 1 226 ? 20.953 -17.281 -4.578 1 92.81 226 HIS A CA 1
ATOM 1852 C C . HIS A 1 226 ? 21 -17.281 -6.102 1 92.81 226 HIS A C 1
ATOM 1854 O O . HIS A 1 226 ? 21.484 -18.234 -6.707 1 92.81 226 HIS A O 1
ATOM 1860 N N . LYS A 1 227 ? 20.5 -16.328 -6.738 1 94.44 227 LYS A N 1
ATOM 1861 C CA . LYS A 1 227 ? 20.422 -16.234 -8.195 1 94.44 227 LYS A CA 1
ATOM 1862 C C . LYS A 1 227 ? 21.797 -16.016 -8.812 1 94.44 227 LYS A C 1
ATOM 1864 O O . LYS A 1 227 ? 22.062 -16.453 -9.938 1 94.44 227 LYS A O 1
ATOM 1869 N N . ASP A 1 228 ? 22.656 -15.297 -8.148 1 94.56 228 ASP A N 1
ATOM 1870 C CA . ASP A 1 228 ? 24.016 -14.977 -8.555 1 94.56 228 ASP A CA 1
ATOM 1871 C C . ASP A 1 228 ? 24.906 -14.734 -7.336 1 94.56 228 ASP A C 1
ATOM 1873 O O . ASP A 1 228 ? 25.344 -13.602 -7.09 1 94.56 228 ASP A O 1
ATOM 1877 N N . LEU A 1 229 ? 25.219 -15.82 -6.691 1 92.81 229 LEU A N 1
ATOM 1878 C CA . LEU A 1 229 ? 25.984 -15.711 -5.453 1 92.81 229 LEU A CA 1
ATOM 1879 C C . LEU A 1 229 ? 27.375 -15.172 -5.727 1 92.81 229 LEU A C 1
ATOM 1881 O O . LEU A 1 229 ? 27.891 -14.359 -4.961 1 92.81 229 LEU A O 1
ATOM 1885 N N . GLY A 1 230 ? 28.016 -15.688 -6.805 1 93.25 230 GLY A N 1
ATOM 1886 C CA . GLY A 1 230 ? 29.359 -15.234 -7.137 1 93.25 230 GLY A CA 1
ATOM 1887 C C . GLY A 1 230 ? 29.438 -13.734 -7.352 1 93.25 230 GLY A C 1
ATOM 1888 O O . GLY A 1 230 ? 30.297 -13.07 -6.762 1 93.25 230 GLY A O 1
ATOM 1889 N N . GLY A 1 231 ? 28.531 -13.258 -8.273 1 93.06 231 GLY A N 1
ATOM 1890 C CA . GLY A 1 231 ? 28.516 -11.82 -8.508 1 93.06 231 GLY A CA 1
ATOM 1891 C C . GLY A 1 231 ? 28.188 -11.016 -7.266 1 93.06 231 GLY A C 1
ATOM 1892 O O . GLY A 1 231 ? 28.797 -9.969 -7.027 1 93.06 231 GLY A O 1
ATOM 1893 N N . PHE A 1 232 ? 27.406 -11.5 -6.492 1 93.06 232 PHE A N 1
ATOM 1894 C CA . PHE A 1 232 ? 26.984 -10.828 -5.27 1 93.06 232 PHE A CA 1
ATOM 1895 C C . PHE A 1 232 ? 28.141 -10.734 -4.273 1 93.06 232 PHE A C 1
ATOM 1897 O O . PHE A 1 232 ? 28.469 -9.648 -3.811 1 93.06 232 PHE A O 1
ATOM 1904 N N . LEU A 1 233 ? 28.688 -11.844 -3.91 1 92.81 233 LEU A N 1
ATOM 1905 C CA . LEU A 1 233 ? 29.734 -11.859 -2.902 1 92.81 233 LEU A CA 1
ATOM 1906 C C . LEU A 1 233 ? 30.969 -11.102 -3.385 1 92.81 233 LEU A C 1
ATOM 1908 O O . LEU A 1 233 ? 31.672 -10.477 -2.588 1 92.81 233 LEU A O 1
ATOM 1912 N N . THR A 1 234 ? 31.281 -11.195 -4.664 1 92.94 234 THR A N 1
ATOM 1913 C CA . THR A 1 234 ? 32.406 -10.445 -5.207 1 92.94 234 THR A CA 1
ATOM 1914 C C . THR A 1 234 ? 32.188 -8.945 -5.039 1 92.94 234 THR A C 1
ATOM 1916 O O . THR A 1 234 ? 33.094 -8.227 -4.625 1 92.94 234 THR A O 1
ATOM 1919 N N . ASN A 1 235 ? 31 -8.555 -5.375 1 89.88 235 ASN A N 1
ATOM 1920 C CA . ASN A 1 235 ? 30.672 -7.141 -5.211 1 89.88 235 ASN A CA 1
ATOM 1921 C C . ASN A 1 235 ? 30.734 -6.719 -3.744 1 89.88 235 ASN A C 1
ATOM 1923 O O . ASN A 1 235 ? 31.219 -5.633 -3.424 1 89.88 235 ASN A O 1
ATOM 1927 N N . GLU A 1 236 ? 30.203 -7.535 -2.953 1 91 236 GLU A N 1
ATOM 1928 C CA . GLU A 1 236 ? 30.219 -7.242 -1.523 1 91 236 GLU A CA 1
ATOM 1929 C C . GLU A 1 236 ? 31.641 -7.227 -0.979 1 91 236 GLU A C 1
ATOM 1931 O O . GLU A 1 236 ? 31.953 -6.457 -0.066 1 91 236 GLU A O 1
ATOM 1936 N N . LEU A 1 237 ? 32.438 -8.117 -1.447 1 91.25 237 LEU A N 1
ATOM 1937 C CA . LEU A 1 237 ? 33.844 -8.148 -1.038 1 91.25 237 LEU A CA 1
ATOM 1938 C C . LEU A 1 237 ? 34.562 -6.852 -1.411 1 91.25 237 LEU A C 1
ATOM 1940 O O . LEU A 1 237 ? 35.312 -6.285 -0.601 1 91.25 237 LEU A O 1
ATOM 1944 N N . ASP A 1 238 ? 34.312 -6.449 -2.615 1 89 238 ASP A N 1
ATOM 1945 C CA . ASP A 1 238 ? 34.906 -5.18 -3.045 1 89 238 ASP A CA 1
ATOM 1946 C C . ASP A 1 238 ? 34.438 -4.035 -2.143 1 89 238 ASP A C 1
ATOM 1948 O O . ASP A 1 238 ? 35.25 -3.174 -1.773 1 89 238 ASP A O 1
ATOM 1952 N N . PHE A 1 239 ? 33.25 -4.09 -1.876 1 87.19 239 PHE A N 1
ATOM 1953 C CA . PHE A 1 239 ? 32.719 -3.064 -0.988 1 87.19 239 PHE A CA 1
ATOM 1954 C C . PHE A 1 239 ? 33.375 -3.143 0.386 1 87.19 239 PHE A C 1
ATOM 1956 O O . PHE A 1 239 ? 33.719 -2.115 0.967 1 87.19 239 PHE A O 1
ATOM 1963 N N . TYR A 1 240 ? 33.438 -4.27 0.893 1 89.06 240 TYR A N 1
ATOM 1964 C CA . TYR A 1 240 ? 34.062 -4.488 2.201 1 89.06 240 TYR A CA 1
ATOM 1965 C C . TYR A 1 240 ? 35.5 -3.996 2.223 1 89.06 240 TYR A C 1
ATOM 1967 O O . TYR A 1 240 ? 35.906 -3.297 3.152 1 89.06 240 TYR A O 1
ATOM 1975 N N . ILE A 1 241 ? 36.25 -4.34 1.26 1 89.62 241 ILE A N 1
ATOM 1976 C CA . ILE A 1 241 ? 37.656 -3.969 1.184 1 89.62 241 ILE A CA 1
ATOM 1977 C C . ILE A 1 241 ? 37.781 -2.449 1.091 1 89.62 241 ILE A C 1
ATOM 1979 O O . ILE A 1 241 ? 38.594 -1.841 1.818 1 89.62 241 ILE A O 1
ATOM 1983 N N . LYS A 1 242 ? 36.969 -1.949 0.279 1 84.31 242 LYS A N 1
ATOM 1984 C CA . LYS A 1 242 ? 37.031 -0.51 0.045 1 84.31 242 LYS A CA 1
ATOM 1985 C C . LYS A 1 242 ? 36.594 0.269 1.277 1 84.31 242 LYS A C 1
ATOM 1987 O O . LYS A 1 242 ? 37.156 1.312 1.603 1 84.31 242 LYS A O 1
ATOM 1992 N N . ASN A 1 243 ? 35.625 -0.243 1.969 1 83.38 243 ASN A N 1
ATOM 1993 C CA . ASN A 1 243 ? 35 0.539 3.029 1 83.38 243 ASN A CA 1
ATOM 1994 C C . ASN A 1 243 ? 35.594 0.216 4.395 1 83.38 243 ASN A C 1
ATOM 1996 O O . ASN A 1 243 ? 35.562 1.051 5.301 1 83.38 243 ASN A O 1
ATOM 2000 N N . GLU A 1 244 ? 36.094 -0.919 4.504 1 84.62 244 GLU A N 1
ATOM 2001 C CA . GLU A 1 244 ? 36.5 -1.299 5.852 1 84.62 244 GLU A CA 1
ATOM 2002 C C . GLU A 1 244 ? 37.969 -1.635 5.902 1 84.62 244 GLU A C 1
ATOM 2004 O O . GLU A 1 244 ? 38.625 -1.496 6.949 1 84.62 244 GLU A O 1
ATOM 2009 N N . VAL A 1 245 ? 38.438 -2.09 4.84 1 84.75 245 VAL A N 1
ATOM 2010 C CA . VAL A 1 245 ? 39.844 -2.496 4.859 1 84.75 245 VAL A CA 1
ATOM 2011 C C . VAL A 1 245 ? 40.719 -1.328 4.43 1 84.75 245 VAL A C 1
ATOM 2013 O O . VAL A 1 245 ? 41.719 -1.029 5.074 1 84.75 245 VAL A O 1
ATOM 2016 N N . MET A 1 246 ? 40.156 -0.662 3.307 1 79.31 246 MET A N 1
ATOM 2017 C CA . MET A 1 246 ? 40.906 0.476 2.789 1 79.31 246 MET A CA 1
ATOM 2018 C C . MET A 1 246 ? 40.531 1.762 3.508 1 79.31 246 MET A C 1
ATOM 2020 O O . MET A 1 246 ? 39.344 2.055 3.656 1 79.31 246 MET A O 1
ATOM 2024 N N . ASN A 1 247 ? 41.281 2.355 4.309 1 71.62 247 ASN A N 1
ATOM 2025 C CA . ASN A 1 247 ? 40.969 3.627 4.965 1 71.62 247 ASN A CA 1
ATOM 2026 C C . ASN A 1 247 ? 41.562 4.805 4.184 1 71.62 247 ASN A C 1
ATOM 2028 O O . ASN A 1 247 ? 42.75 5.082 4.258 1 71.62 247 ASN A O 1
ATOM 2032 N N . LEU A 1 248 ? 40.688 5.395 3.416 1 68 248 LEU A N 1
ATOM 2033 C CA . LEU A 1 248 ? 41.125 6.5 2.559 1 68 248 LEU A CA 1
ATOM 2034 C C . LEU A 1 248 ? 41.75 7.613 3.383 1 68 248 LEU A C 1
ATOM 2036 O O . LEU A 1 248 ? 42.625 8.328 2.891 1 68 248 LEU A O 1
ATOM 2040 N N . ASP A 1 249 ? 41.219 7.715 4.566 1 66.88 249 ASP A N 1
ATOM 2041 C CA . ASP A 1 249 ? 41.781 8.766 5.418 1 66.88 249 ASP A CA 1
ATOM 2042 C C . ASP A 1 249 ? 43.25 8.523 5.676 1 66.88 249 ASP A C 1
ATOM 2044 O O . ASP A 1 249 ? 44.031 9.477 5.777 1 66.88 249 ASP A O 1
ATOM 2048 N N . ASN A 1 250 ? 43.562 7.297 5.703 1 65.44 250 ASN A N 1
ATOM 2049 C CA . ASN A 1 250 ? 44.969 6.949 5.926 1 65.44 250 ASN A CA 1
ATOM 2050 C C . ASN A 1 250 ? 45.812 7.293 4.715 1 65.44 250 ASN A C 1
ATOM 2052 O O . ASN A 1 250 ? 47 7.586 4.859 1 65.44 250 ASN A O 1
ATOM 2056 N N . PHE A 1 251 ? 45.094 7.398 3.596 1 71.69 251 PHE A N 1
ATOM 2057 C CA . PHE A 1 251 ? 45.812 7.699 2.355 1 71.69 251 PHE A CA 1
ATOM 2058 C C . PHE A 1 251 ? 46 9.203 2.197 1 71.69 251 PHE A C 1
ATOM 2060 O O . PHE A 1 251 ? 47.031 9.641 1.686 1 71.69 251 PHE A O 1
ATOM 2067 N N . GLN A 1 252 ? 45.062 9.82 2.682 1 69.75 252 GLN A N 1
ATOM 2068 C CA . GLN A 1 252 ? 45.062 11.266 2.467 1 69.75 252 GLN A CA 1
ATOM 2069 C C . GLN A 1 252 ? 46.25 11.922 3.178 1 69.75 252 GLN A C 1
ATOM 2071 O O . GLN A 1 252 ? 46.875 12.828 2.637 1 69.75 252 GLN A O 1
ATOM 2076 N N . ASN A 1 253 ? 46.562 11.289 4.348 1 66.88 253 ASN A N 1
ATOM 2077 C CA . ASN A 1 253 ? 47.625 11.93 5.133 1 66.88 253 ASN A CA 1
ATOM 2078 C C . ASN A 1 253 ? 48.938 11.141 5.066 1 66.88 253 ASN A C 1
ATOM 2080 O O . ASN A 1 253 ? 49.875 11.406 5.828 1 66.88 253 ASN A O 1
ATOM 2084 N N . ALA A 1 254 ? 48.906 10.188 4.137 1 67.88 254 ALA A N 1
ATOM 2085 C CA . ALA A 1 254 ? 50.094 9.312 4.141 1 67.88 254 ALA A CA 1
ATOM 2086 C C . ALA A 1 254 ? 51.25 9.945 3.363 1 67.88 254 ALA A C 1
ATOM 2088 O O . ALA A 1 254 ? 51.094 10.336 2.207 1 67.88 254 ALA A O 1
ATOM 2089 N N . THR A 1 255 ? 52.312 10.25 4.098 1 64.31 255 THR A N 1
ATOM 2090 C CA . THR A 1 255 ? 53.531 10.766 3.467 1 64.31 255 THR A CA 1
ATOM 2091 C C . THR A 1 255 ? 54.469 9.617 3.068 1 64.31 255 THR A C 1
ATOM 2093 O O . THR A 1 255 ? 55.188 9.711 2.072 1 64.31 255 THR A O 1
ATOM 2096 N N . ASP A 1 256 ? 54.438 8.516 3.904 1 71.62 256 ASP A N 1
ATOM 2097 C CA . ASP A 1 256 ? 55.25 7.336 3.648 1 71.62 256 ASP A CA 1
ATOM 2098 C C . ASP A 1 256 ? 54.438 6.223 3 1 71.62 256 ASP A C 1
ATOM 2100 O O . ASP A 1 256 ? 53.438 5.766 3.566 1 71.62 256 ASP A O 1
ATOM 2104 N N . PHE A 1 257 ? 54.844 5.871 1.733 1 74.25 257 PHE A N 1
ATOM 2105 C CA . PHE A 1 257 ? 54.031 4.945 0.934 1 74.25 257 PHE A CA 1
ATOM 2106 C C . PHE A 1 257 ? 54.406 3.5 1.249 1 74.25 257 PHE A C 1
ATOM 2108 O O . PHE A 1 257 ? 53.812 2.566 0.729 1 74.25 257 PHE A O 1
ATOM 2115 N N . SER A 1 258 ? 55.438 3.324 2.115 1 76.19 258 SER A N 1
ATOM 2116 C CA . SER A 1 258 ? 55.844 1.957 2.457 1 76.19 258 SER A CA 1
ATOM 2117 C C . SER A 1 258 ? 54.688 1.236 3.178 1 76.19 258 SER A C 1
ATOM 2119 O O . SER A 1 258 ? 54.438 0.059 2.916 1 76.19 258 SER A O 1
ATOM 2121 N N . ASN A 1 259 ? 54.125 1.983 4.105 1 76.19 259 ASN A N 1
ATOM 2122 C CA . ASN A 1 259 ? 53 1.393 4.848 1 76.19 259 ASN A CA 1
ATOM 2123 C C . ASN A 1 259 ? 51.812 1.125 3.945 1 76.19 259 ASN A C 1
ATOM 2125 O O . ASN A 1 259 ? 51.062 0.163 4.156 1 76.19 259 ASN A O 1
ATOM 2129 N N . ILE A 1 260 ? 51.688 1.848 2.904 1 77 260 ILE A N 1
ATOM 2130 C CA . ILE A 1 260 ? 50.594 1.692 1.954 1 77 260 ILE A CA 1
ATOM 2131 C C . ILE A 1 260 ? 50.812 0.458 1.089 1 77 260 ILE A C 1
ATOM 2133 O O . ILE A 1 260 ? 49.875 -0.269 0.761 1 77 260 ILE A O 1
ATOM 2137 N N . GLU A 1 261 ? 52.031 0.259 0.816 1 77.88 261 GLU A N 1
ATOM 2138 C CA . GLU A 1 261 ? 52.375 -0.927 0.03 1 77.88 261 GLU A CA 1
ATOM 2139 C C . GLU A 1 261 ? 52.062 -2.205 0.802 1 77.88 261 GLU A C 1
ATOM 2141 O O . GLU A 1 261 ? 51.562 -3.176 0.23 1 77.88 261 GLU A O 1
ATOM 2146 N N . LYS A 1 262 ? 52.438 -2.174 2.061 1 78 262 LYS A N 1
ATOM 2147 C CA . LYS A 1 262 ? 52.125 -3.334 2.896 1 78 262 LYS A CA 1
ATOM 2148 C C . LYS A 1 262 ? 50.625 -3.586 2.967 1 78 262 LYS A C 1
ATOM 2150 O O . LYS A 1 262 ? 50.188 -4.734 2.936 1 78 262 LYS A O 1
ATOM 2155 N N . GLN A 1 263 ? 49.938 -2.543 3.139 1 79.19 263 GLN A N 1
ATOM 2156 C CA . GLN A 1 263 ? 48.469 -2.656 3.199 1 79.19 263 GLN A CA 1
ATOM 2157 C C . GLN A 1 263 ? 47.906 -3.188 1.886 1 79.19 263 GLN A C 1
ATOM 2159 O O . GLN A 1 263 ? 46.969 -3.971 1.885 1 79.19 263 GLN A O 1
ATOM 2164 N N . PHE A 1 264 ? 48.5 -2.863 0.837 1 80.62 264 PHE A N 1
ATOM 2165 C CA . PHE A 1 264 ? 48.031 -3.295 -0.474 1 80.62 264 PHE A CA 1
ATOM 2166 C C . PHE A 1 264 ? 48.312 -4.773 -0.694 1 80.62 264 PHE A C 1
ATOM 2168 O O . PHE A 1 264 ? 47.531 -5.484 -1.314 1 80.62 264 PHE A O 1
ATOM 2175 N N . ARG A 1 265 ? 49.469 -5.145 -0.234 1 81.75 265 ARG A N 1
ATOM 2176 C CA . ARG A 1 265 ? 49.781 -6.562 -0.359 1 81.75 265 ARG A CA 1
ATOM 2177 C C . ARG A 1 265 ? 48.844 -7.418 0.465 1 81.75 265 ARG A C 1
ATOM 2179 O O . ARG A 1 265 ? 48.469 -8.516 0.054 1 81.75 265 ARG A O 1
ATOM 2186 N N . MET A 1 266 ? 48.562 -6.879 1.591 1 84.25 266 MET A N 1
ATOM 2187 C CA . MET A 1 266 ? 47.562 -7.57 2.422 1 84.25 266 MET A CA 1
ATOM 2188 C C . MET A 1 266 ? 46.219 -7.648 1.715 1 84.25 266 MET A C 1
ATOM 2190 O O . MET A 1 266 ? 45.562 -8.688 1.751 1 84.25 266 MET A O 1
ATOM 2194 N N . ILE A 1 267 ? 45.844 -6.59 1.062 1 87.06 267 ILE A N 1
ATOM 2195 C CA . ILE A 1 267 ? 44.594 -6.523 0.341 1 87.06 267 ILE A CA 1
ATOM 2196 C C . ILE A 1 267 ? 44.625 -7.5 -0.833 1 87.06 267 ILE A C 1
ATOM 2198 O O . ILE A 1 267 ? 43.625 -8.164 -1.118 1 87.06 267 ILE A O 1
ATOM 2202 N N . GLN A 1 268 ? 45.719 -7.57 -1.495 1 85.81 268 GLN A N 1
ATOM 2203 C CA . GLN A 1 268 ? 45.844 -8.508 -2.604 1 85.81 268 GLN A CA 1
ATOM 2204 C C . GLN A 1 268 ? 45.688 -9.945 -2.135 1 85.81 268 GLN A C 1
ATOM 2206 O O . GLN A 1 268 ? 45 -10.742 -2.799 1 85.81 268 GLN A O 1
ATOM 2211 N N . CYS A 1 269 ? 46.281 -10.211 -1.02 1 85.12 269 CYS A N 1
ATOM 2212 C CA . CYS A 1 269 ? 46.188 -11.555 -0.455 1 85.12 269 CYS A CA 1
ATOM 2213 C C . CYS A 1 269 ? 44.75 -11.844 -0.018 1 85.12 269 CYS A C 1
ATOM 2215 O O . CYS A 1 269 ? 44.188 -12.906 -0.321 1 85.12 269 CYS A O 1
ATOM 2217 N N . LEU A 1 270 ? 44.219 -10.898 0.699 1 89.25 270 LEU A N 1
ATOM 2218 C CA . LEU A 1 270 ? 42.844 -11.039 1.169 1 89.25 270 LEU A CA 1
ATOM 2219 C C . LEU A 1 270 ? 41.906 -11.273 0 1 89.25 270 LEU A C 1
ATOM 2221 O O . LEU A 1 270 ? 41.094 -12.211 0.02 1 89.25 270 LEU A O 1
ATOM 2225 N N . ARG A 1 271 ? 41.906 -10.461 -0.996 1 90.62 271 ARG A N 1
ATOM 2226 C CA . ARG A 1 271 ? 41 -10.547 -2.148 1 90.62 271 ARG A CA 1
ATOM 2227 C C . ARG A 1 271 ? 41.219 -11.844 -2.92 1 90.62 271 ARG A C 1
ATOM 2229 O O . ARG A 1 271 ? 40.281 -12.477 -3.365 1 90.62 271 ARG A O 1
ATOM 2236 N N . GLY A 1 272 ? 42.469 -12.203 -3.113 1 87.56 272 GLY A N 1
ATOM 2237 C CA . GLY A 1 272 ? 42.781 -13.438 -3.822 1 87.56 272 GLY A CA 1
ATOM 2238 C C . GLY A 1 272 ? 42.188 -14.672 -3.162 1 87.56 272 GLY A C 1
ATOM 2239 O O . GLY A 1 272 ? 41.531 -15.492 -3.826 1 87.56 272 GLY A O 1
ATOM 2240 N N . VAL A 1 273 ? 42.375 -14.781 -1.853 1 86.12 273 VAL A N 1
ATOM 2241 C CA . VAL A 1 273 ? 41.875 -15.93 -1.109 1 86.12 273 VAL A CA 1
ATOM 2242 C C . VAL A 1 273 ? 40.344 -15.891 -1.078 1 86.12 273 VAL A C 1
ATOM 2244 O O . VAL A 1 273 ? 39.688 -16.922 -1.242 1 86.12 273 VAL A O 1
ATOM 2247 N N . ALA A 1 274 ? 39.844 -14.742 -0.824 1 91.62 274 ALA A N 1
ATOM 2248 C CA . ALA A 1 274 ? 38.406 -14.594 -0.764 1 91.62 274 ALA A CA 1
ATOM 2249 C C . ALA A 1 274 ? 37.75 -14.977 -2.094 1 91.62 274 ALA A C 1
ATOM 2251 O O . ALA A 1 274 ? 36.688 -15.617 -2.119 1 91.62 274 ALA A O 1
ATOM 2252 N N . LEU A 1 275 ? 38.312 -14.562 -3.176 1 90.94 275 LEU A N 1
ATOM 2253 C CA . LEU A 1 275 ? 37.75 -14.859 -4.496 1 90.94 275 LEU A CA 1
ATOM 2254 C C . LEU A 1 275 ? 37.781 -16.359 -4.766 1 90.94 275 LEU A C 1
ATOM 2256 O O . LEU A 1 275 ? 36.875 -16.875 -5.422 1 90.94 275 LEU A O 1
ATOM 2260 N N . GLU A 1 276 ? 38.781 -17.031 -4.305 1 86.25 276 GLU A N 1
ATOM 2261 C CA . GLU A 1 276 ? 38.812 -18.484 -4.445 1 86.25 276 GLU A CA 1
ATOM 2262 C C . GLU A 1 276 ? 37.656 -19.141 -3.67 1 86.25 276 GLU A C 1
ATOM 2264 O O . GLU A 1 276 ? 37.031 -20.062 -4.168 1 86.25 276 GLU A O 1
ATOM 2269 N N . LEU A 1 277 ? 37.531 -18.672 -2.484 1 86.31 277 LEU A N 1
ATOM 2270 C CA . LEU A 1 277 ? 36.438 -19.188 -1.676 1 86.31 277 LEU A CA 1
ATOM 2271 C C . LEU A 1 277 ? 35.094 -18.891 -2.322 1 86.31 277 LEU A C 1
ATOM 2273 O O . LEU A 1 277 ? 34.188 -19.75 -2.334 1 86.31 277 LEU A O 1
ATOM 2277 N N . ILE A 1 278 ? 34.906 -17.703 -2.861 1 92.06 278 ILE A N 1
ATOM 2278 C CA . ILE A 1 278 ? 33.688 -17.281 -3.508 1 92.06 278 ILE A CA 1
ATOM 2279 C C . ILE A 1 278 ? 33.438 -18.156 -4.738 1 92.06 278 ILE A C 1
ATOM 2281 O O . ILE A 1 278 ? 32.281 -18.562 -4.992 1 92.06 278 ILE A O 1
ATOM 2285 N N . THR A 1 279 ? 34.438 -18.438 -5.449 1 88.69 279 THR A N 1
ATOM 2286 C CA . THR A 1 279 ? 34.281 -19.266 -6.637 1 88.69 279 THR A CA 1
ATOM 2287 C C . THR A 1 279 ? 33.781 -20.656 -6.262 1 88.69 279 THR A C 1
ATOM 2289 O O . THR A 1 279 ? 32.938 -21.234 -6.957 1 88.69 279 THR A O 1
ATOM 2292 N N . PHE A 1 280 ? 34.344 -21.156 -5.215 1 84.25 280 PHE A N 1
ATOM 2293 C CA . PHE A 1 280 ? 33.906 -22.453 -4.738 1 84.25 280 PHE A CA 1
ATOM 2294 C C . PHE A 1 280 ? 32.438 -22.422 -4.309 1 84.25 280 PHE A C 1
ATOM 2296 O O . PHE A 1 280 ? 31.641 -23.281 -4.699 1 84.25 280 PHE A O 1
ATOM 2303 N N . LEU A 1 281 ? 32.125 -21.484 -3.508 1 86.12 281 LEU A N 1
ATOM 2304 C CA . LEU A 1 281 ? 30.75 -21.344 -3.027 1 86.12 281 LEU A CA 1
ATOM 2305 C C . LEU A 1 281 ? 29.781 -21.125 -4.188 1 86.12 281 LEU A C 1
ATOM 2307 O O . LEU A 1 281 ? 28.672 -21.641 -4.184 1 86.12 281 LEU A O 1
ATOM 2311 N N . ALA A 1 282 ? 30.172 -20.344 -5.125 1 90.38 282 ALA A N 1
ATOM 2312 C CA . ALA A 1 282 ? 29.359 -20.047 -6.301 1 90.38 282 ALA A CA 1
ATOM 2313 C C . ALA A 1 282 ? 29.094 -21.328 -7.109 1 90.38 282 ALA A C 1
ATOM 2315 O O . ALA A 1 282 ? 28.016 -21.484 -7.688 1 90.38 282 ALA A O 1
ATOM 2316 N N . GLN A 1 283 ? 30.094 -22.156 -7.188 1 85.88 283 GLN A N 1
ATOM 2317 C CA . GLN A 1 283 ? 29.891 -23.422 -7.898 1 85.88 283 GLN A CA 1
ATOM 2318 C C . GLN A 1 283 ? 28.781 -24.234 -7.266 1 85.88 283 GLN A C 1
ATOM 2320 O O . GLN A 1 283 ? 27.922 -24.781 -7.973 1 85.88 283 GLN A O 1
ATOM 2325 N N . LEU A 1 284 ? 28.828 -24.312 -5.965 1 82.62 284 LEU A N 1
ATOM 2326 C CA . LEU A 1 284 ? 27.812 -25.062 -5.246 1 82.62 284 LEU A CA 1
ATOM 2327 C C . LEU A 1 284 ? 26.438 -24.453 -5.469 1 82.62 284 LEU A C 1
ATOM 2329 O O . LEU A 1 284 ? 25.469 -25.172 -5.762 1 82.62 284 LEU A O 1
ATOM 2333 N N . GLU A 1 285 ? 26.359 -23.172 -5.332 1 87.25 285 GLU A N 1
ATOM 2334 C CA . GLU A 1 285 ? 25.094 -22.469 -5.469 1 87.25 285 GLU A CA 1
ATOM 2335 C C . GLU A 1 285 ? 24.562 -22.562 -6.898 1 87.25 285 GLU A C 1
ATOM 2337 O O . GLU A 1 285 ? 23.359 -22.719 -7.113 1 87.25 285 GLU A O 1
ATOM 2342 N N . ASN A 1 286 ? 25.422 -22.406 -7.777 1 89.06 286 ASN A N 1
ATOM 2343 C CA . ASN A 1 286 ? 25.031 -22.484 -9.18 1 89.06 286 ASN A CA 1
ATOM 2344 C C . ASN A 1 286 ? 24.516 -23.875 -9.547 1 89.06 286 ASN A C 1
ATOM 2346 O O . ASN A 1 286 ? 23.641 -24.016 -10.398 1 89.06 286 ASN A O 1
ATOM 2350 N N . PHE A 1 287 ? 25.141 -24.859 -8.961 1 84.75 287 PHE A N 1
ATOM 2351 C CA . PHE A 1 287 ? 24.656 -26.219 -9.18 1 84.75 287 PHE A CA 1
ATOM 2352 C C . PHE A 1 287 ? 23.234 -26.391 -8.648 1 84.75 287 PHE A C 1
ATOM 2354 O O . PHE A 1 287 ? 22.375 -26.953 -9.328 1 84.75 287 PHE A O 1
ATOM 2361 N N . GLN A 1 288 ? 23.016 -25.906 -7.48 1 84.56 288 GLN A N 1
ATOM 2362 C CA . GLN A 1 288 ? 21.672 -25.953 -6.914 1 84.56 288 GLN A CA 1
ATOM 2363 C C . GLN A 1 288 ? 20.688 -25.172 -7.773 1 84.56 288 GLN A C 1
ATOM 2365 O O . GLN A 1 288 ? 19.547 -25.594 -7.969 1 84.56 288 GLN A O 1
ATOM 2370 N N . LYS A 1 289 ? 21.125 -24.062 -8.203 1 90.69 289 LYS A N 1
ATOM 2371 C CA . LYS A 1 289 ? 20.297 -23.234 -9.086 1 90.69 289 LYS A CA 1
ATOM 2372 C C . LYS A 1 289 ? 19.938 -23.984 -10.359 1 90.69 289 LYS A C 1
ATOM 2374 O O . LYS A 1 289 ? 18.781 -23.953 -10.805 1 90.69 289 LYS A O 1
ATOM 2379 N N . LYS A 1 290 ? 20.906 -24.609 -10.898 1 90 290 LYS A N 1
ATOM 2380 C CA . LYS A 1 290 ? 20.672 -25.406 -12.109 1 90 290 LYS A CA 1
ATOM 2381 C C . LYS A 1 290 ? 19.609 -26.469 -11.883 1 90 290 LYS A C 1
ATOM 2383 O O . LYS A 1 290 ? 18.719 -26.656 -12.727 1 90 290 LYS A O 1
ATOM 2388 N N . LEU A 1 291 ? 19.688 -27.141 -10.781 1 87.31 291 LEU A N 1
ATOM 2389 C CA . LEU A 1 291 ? 18.719 -28.188 -10.453 1 87.31 291 LEU A CA 1
ATOM 2390 C C . LEU A 1 291 ? 17.344 -27.578 -10.195 1 87.31 291 LEU A C 1
ATOM 2392 O O . LEU A 1 291 ? 16.312 -28.172 -10.555 1 87.31 291 LEU A O 1
ATOM 2396 N N . TRP A 1 292 ? 17.312 -26.422 -9.602 1 90.94 292 TRP A N 1
ATOM 2397 C CA . TRP A 1 292 ? 16.062 -25.75 -9.305 1 90.94 292 TRP A CA 1
ATOM 2398 C C . TRP A 1 292 ? 15.383 -25.281 -10.594 1 90.94 292 TRP A C 1
ATOM 2400 O O . TRP A 1 292 ? 14.164 -25.406 -10.734 1 90.94 292 TRP A O 1
ATOM 2410 N N . LEU A 1 293 ? 16.156 -24.797 -11.477 1 94.06 293 LEU A N 1
ATOM 2411 C CA . LEU A 1 293 ? 15.617 -24.203 -12.695 1 94.06 293 LEU A CA 1
ATOM 2412 C C . LEU A 1 293 ? 15.352 -25.281 -13.742 1 94.06 293 LEU A C 1
ATOM 2414 O O . LEU A 1 293 ? 14.727 -25 -14.773 1 94.06 293 LEU A O 1
ATOM 2418 N N . LYS A 1 294 ? 15.875 -26.469 -13.539 1 93 294 LYS A N 1
ATOM 2419 C CA . LYS A 1 294 ? 15.562 -27.594 -14.438 1 93 294 LYS A CA 1
ATOM 2420 C C . LYS A 1 294 ? 14.055 -27.781 -14.555 1 93 294 LYS A C 1
ATOM 2422 O O . LYS A 1 294 ? 13.344 -27.797 -13.547 1 93 294 LYS A O 1
ATOM 2427 N N . LYS A 1 295 ? 13.617 -27.906 -15.797 1 96.06 295 LYS A N 1
ATOM 2428 C CA . LYS A 1 295 ? 12.211 -28.266 -15.945 1 96.06 295 LYS A CA 1
ATOM 2429 C C . LYS A 1 295 ? 11.922 -29.641 -15.336 1 96.06 295 LYS A C 1
ATOM 2431 O O . LYS A 1 295 ? 12.742 -30.547 -15.43 1 96.06 295 LYS A O 1
ATOM 2436 N N . LYS A 1 296 ? 10.828 -29.734 -14.75 1 95.75 296 LYS A N 1
ATOM 2437 C CA . LYS A 1 296 ? 10.547 -30.953 -13.977 1 95.75 296 LYS A CA 1
ATOM 2438 C C . LYS A 1 296 ? 9.836 -32 -14.836 1 95.75 296 LYS A C 1
ATOM 2440 O O . LYS A 1 296 ? 9.047 -31.656 -15.719 1 95.75 296 LYS A O 1
ATOM 2445 N N . PHE A 1 297 ? 10.078 -33.25 -14.508 1 95.56 297 PHE A N 1
ATOM 2446 C CA . PHE A 1 297 ? 9.461 -34.375 -15.195 1 95.56 297 PHE A CA 1
ATOM 2447 C C . PHE A 1 297 ? 8 -34.531 -14.797 1 95.56 297 PHE A C 1
ATOM 2449 O O . PHE A 1 297 ? 7.633 -34.25 -13.648 1 95.56 297 PHE A O 1
ATOM 2456 N N . VAL A 1 298 ? 7.234 -34.938 -15.781 1 97.62 298 VAL A N 1
ATOM 2457 C CA . VAL A 1 298 ? 5.891 -35.406 -15.469 1 97.62 298 VAL A CA 1
ATOM 2458 C C . VAL A 1 298 ? 5.961 -36.844 -14.914 1 97.62 298 VAL A C 1
ATOM 2460 O O . VAL A 1 298 ? 6.383 -37.781 -15.617 1 97.62 298 VAL A O 1
ATOM 2463 N N . ILE A 1 299 ? 5.574 -36.969 -13.719 1 95.12 299 ILE A N 1
ATOM 2464 C CA . ILE A 1 299 ? 5.598 -38.281 -13.094 1 95.12 299 ILE A CA 1
ATOM 2465 C C . ILE A 1 299 ? 4.414 -39.125 -13.594 1 95.12 299 ILE A C 1
ATOM 2467 O O . ILE A 1 299 ? 4.578 -40.281 -14 1 95.12 299 ILE A O 1
ATOM 2471 N N . SER A 1 300 ? 3.283 -38.5 -13.523 1 94.38 300 SER A N 1
ATOM 2472 C CA . SER A 1 300 ? 2.082 -39.188 -13.984 1 94.38 300 SER A CA 1
ATOM 2473 C C . SER A 1 300 ? 1.111 -38.219 -14.648 1 94.38 300 SER A C 1
ATOM 2475 O O . SER A 1 300 ? 1.113 -37.031 -14.336 1 94.38 300 SER A O 1
ATOM 2477 N N . ASN A 1 301 ? 0.426 -38.719 -15.602 1 94.81 301 ASN A N 1
ATOM 2478 C CA . ASN A 1 301 ? -0.628 -38 -16.312 1 94.81 301 ASN A CA 1
ATOM 2479 C C . ASN A 1 301 ? -1.873 -38.844 -16.484 1 94.81 301 ASN A C 1
ATOM 2481 O O . ASN A 1 301 ? -1.818 -39.906 -17.141 1 94.81 301 ASN A O 1
ATOM 2485 N N . ASN A 1 302 ? -2.947 -38.5 -15.906 1 96.62 302 ASN A N 1
ATOM 2486 C CA . ASN A 1 302 ? -4.223 -39.219 -15.984 1 96.62 302 ASN A CA 1
ATOM 2487 C C . ASN A 1 302 ? -5.359 -38.25 -16.359 1 96.62 302 ASN A C 1
ATOM 2489 O O . ASN A 1 302 ? -5.152 -37.062 -16.5 1 96.62 302 ASN A O 1
ATOM 2493 N N . TYR A 1 303 ? -6.496 -38.875 -16.625 1 97.44 303 TYR A N 1
ATOM 2494 C CA . TYR A 1 303 ? -7.648 -38.094 -17.047 1 97.44 303 TYR A CA 1
ATOM 2495 C C . TYR A 1 303 ? -8.898 -38.5 -16.266 1 97.44 303 TYR A C 1
ATOM 2497 O O . TYR A 1 303 ? -9.055 -39.656 -15.891 1 97.44 303 TYR A O 1
ATOM 2505 N N . CYS A 1 304 ? -9.656 -37.531 -15.93 1 98.31 304 CYS A N 1
ATOM 2506 C CA . CYS A 1 304 ? -11.031 -37.719 -15.484 1 98.31 304 CYS A CA 1
ATOM 2507 C C . CYS A 1 304 ? -12.016 -37.281 -16.562 1 98.31 304 CYS A C 1
ATOM 2509 O O . CYS A 1 304 ? -12.07 -36.094 -16.922 1 98.31 304 CYS A O 1
ATOM 2511 N N . ILE A 1 305 ? -12.812 -38.25 -17.031 1 97.94 305 ILE A N 1
ATOM 2512 C CA . ILE A 1 305 ? -13.672 -38 -18.188 1 97.94 305 ILE A CA 1
ATOM 2513 C C . ILE A 1 305 ? -15.109 -38.406 -17.859 1 97.94 305 ILE A C 1
ATOM 2515 O O . ILE A 1 305 ? -15.359 -39.469 -17.312 1 97.94 305 ILE A O 1
ATOM 2519 N N . THR A 1 306 ? -16.031 -37.5 -18.188 1 97.75 306 THR A N 1
ATOM 2520 C CA . THR A 1 306 ? -17.438 -37.844 -17.984 1 97.75 306 THR A CA 1
ATOM 2521 C C . THR A 1 306 ? -17.844 -39.031 -18.875 1 97.75 306 THR A C 1
ATOM 2523 O O . THR A 1 306 ? -17.344 -39.156 -20 1 97.75 306 THR A O 1
ATOM 2526 N N . LEU A 1 307 ? -18.781 -39.844 -18.484 1 97.25 307 LEU A N 1
ATOM 2527 C CA . LEU A 1 307 ? -19.188 -41.062 -19.156 1 97.25 307 LEU A CA 1
ATOM 2528 C C . LEU A 1 307 ? -19.75 -40.781 -20.547 1 97.25 307 LEU A C 1
ATOM 2530 O O . LEU A 1 307 ? -19.641 -41.625 -21.438 1 97.25 307 LEU A O 1
ATOM 2534 N N . ASP A 1 308 ? -20.312 -39.625 -20.75 1 96 308 ASP A N 1
ATOM 2535 C CA . ASP A 1 308 ? -20.859 -39.281 -22.062 1 96 308 ASP A CA 1
ATOM 2536 C C . ASP A 1 308 ? -19.766 -39.188 -23.109 1 96 308 ASP A C 1
ATOM 2538 O O . ASP A 1 308 ? -20.031 -39.312 -24.312 1 96 308 ASP A O 1
ATOM 2542 N N . ARG A 1 309 ? -18.562 -39 -22.641 1 95.38 309 ARG A N 1
ATOM 2543 C CA . ARG A 1 309 ? -17.453 -38.844 -23.562 1 95.38 309 ARG A CA 1
ATOM 2544 C C . ARG A 1 309 ? -16.641 -40.125 -23.656 1 95.38 309 ARG A C 1
ATOM 2546 O O . ARG A 1 309 ? -15.672 -40.219 -24.422 1 95.38 309 ARG A O 1
ATOM 2553 N N . VAL A 1 310 ? -16.938 -41.031 -22.875 1 96.56 310 VAL A N 1
ATOM 2554 C CA . VAL A 1 310 ? -16.297 -42.344 -22.906 1 96.56 310 VAL A CA 1
ATOM 2555 C C . VAL A 1 310 ? -17 -43.25 -23.922 1 96.56 310 VAL A C 1
ATOM 2557 O O . VAL A 1 310 ? -18.234 -43.375 -23.906 1 96.56 310 VAL A O 1
ATOM 2560 N N . PRO A 1 311 ? -16.25 -43.906 -24.797 1 95 311 PRO A N 1
ATOM 2561 C CA . PRO A 1 311 ? -16.891 -44.812 -25.766 1 95 311 PRO A CA 1
ATOM 2562 C C . PRO A 1 311 ? -17.688 -45.906 -25.078 1 95 311 PRO A C 1
ATOM 2564 O O . PRO A 1 311 ? -17.203 -46.562 -24.141 1 95 311 PRO A O 1
ATOM 2567 N N . LYS A 1 312 ? -18.844 -46.25 -25.594 1 94.94 312 LYS A N 1
ATOM 2568 C CA . LYS A 1 312 ? -19.75 -47.219 -25 1 94.94 312 LYS A CA 1
ATOM 2569 C C . LYS A 1 312 ? -19.141 -48.625 -25.016 1 94.94 312 LYS A C 1
ATOM 2571 O O . LYS A 1 312 ? -19.453 -49.469 -24.172 1 94.94 312 LYS A O 1
ATOM 2576 N N . THR A 1 313 ? -18.266 -48.844 -26 1 95.06 313 THR A N 1
ATOM 2577 C CA . THR A 1 313 ? -17.594 -50.125 -26.109 1 95.06 313 THR A CA 1
ATOM 2578 C C . THR A 1 313 ? -16.75 -50.438 -24.875 1 95.06 313 THR A C 1
ATOM 2580 O O . THR A 1 313 ? -16.406 -51.594 -24.609 1 95.06 313 THR A O 1
ATOM 2583 N N . LEU A 1 314 ? -16.469 -49.375 -24.062 1 96.12 314 LEU A N 1
ATOM 2584 C CA . LEU A 1 314 ? -15.602 -49.562 -22.906 1 96.12 314 LEU A CA 1
ATOM 2585 C C . LEU A 1 314 ? -16.422 -49.656 -21.609 1 96.12 314 LEU A C 1
ATOM 2587 O O . LEU A 1 314 ? -15.859 -49.906 -20.547 1 96.12 314 LEU A O 1
ATOM 2591 N N . TYR A 1 315 ? -17.719 -49.5 -21.641 1 96.94 315 TYR A N 1
ATOM 2592 C CA . TYR A 1 315 ? -18.594 -49.469 -20.469 1 96.94 315 TYR A CA 1
ATOM 2593 C C . TYR A 1 315 ? -18.5 -50.781 -19.703 1 96.94 315 TYR A C 1
ATOM 2595 O O . TYR A 1 315 ? -18.5 -50.781 -18.469 1 96.94 315 TYR A O 1
ATOM 2603 N N . PRO A 1 316 ? -18.406 -51.969 -20.438 1 96.44 316 PRO A N 1
ATOM 2604 C CA . PRO A 1 316 ? -18.297 -53.219 -19.688 1 96.44 316 PRO A CA 1
ATOM 2605 C C . PRO A 1 316 ? -17.078 -53.25 -18.781 1 96.44 316 PRO A C 1
ATOM 2607 O O . PRO A 1 316 ? -17.156 -53.75 -17.656 1 96.44 316 PRO A O 1
ATOM 2610 N N . GLU A 1 317 ? -16.031 -52.719 -19.312 1 96.75 317 GLU A N 1
ATOM 2611 C CA . GLU A 1 317 ? -14.82 -52.688 -18.5 1 96.75 317 GLU A CA 1
ATOM 2612 C C . GLU A 1 317 ? -14.984 -51.75 -17.312 1 96.75 317 GLU A C 1
ATOM 2614 O O . GLU A 1 317 ? -14.43 -52 -16.234 1 96.75 317 GLU A O 1
ATOM 2619 N N . VAL A 1 318 ? -15.68 -50.656 -17.469 1 97.56 318 VAL A N 1
ATOM 2620 C CA . VAL A 1 318 ? -15.945 -49.688 -16.391 1 97.56 318 VAL A CA 1
ATOM 2621 C C . VAL A 1 318 ? -16.797 -50.344 -15.305 1 97.56 318 VAL A C 1
ATOM 2623 O O . VAL A 1 318 ? -16.531 -50.188 -14.117 1 97.56 318 VAL A O 1
ATOM 2626 N N . VAL A 1 319 ? -17.766 -51.125 -15.727 1 97.12 319 VAL A N 1
ATOM 2627 C CA . VAL A 1 319 ? -18.672 -51.781 -14.805 1 97.12 319 VAL A CA 1
ATOM 2628 C C . VAL A 1 319 ? -17.906 -52.781 -13.93 1 97.12 319 VAL A C 1
ATOM 2630 O O . VAL A 1 319 ? -18.219 -52.938 -12.75 1 97.12 319 VAL A O 1
ATOM 2633 N N . GLU A 1 320 ? -16.922 -53.375 -14.508 1 96.19 320 GLU A N 1
ATOM 2634 C CA . GLU A 1 320 ? -16.203 -54.438 -13.82 1 96.19 320 GLU A CA 1
ATOM 2635 C C . GLU A 1 320 ? -15.156 -53.875 -12.867 1 96.19 320 GLU A C 1
ATOM 2637 O O . GLU A 1 320 ? -14.617 -54.594 -12.016 1 96.19 320 GLU A O 1
ATOM 2642 N N . ASN A 1 321 ? -14.906 -52.594 -12.938 1 96.81 321 ASN A N 1
ATOM 2643 C CA . ASN A 1 321 ? -13.836 -52 -12.141 1 96.81 321 ASN A CA 1
ATOM 2644 C C . ASN A 1 321 ? -14.328 -51.594 -10.75 1 96.81 321 ASN A C 1
ATOM 2646 O O . ASN A 1 321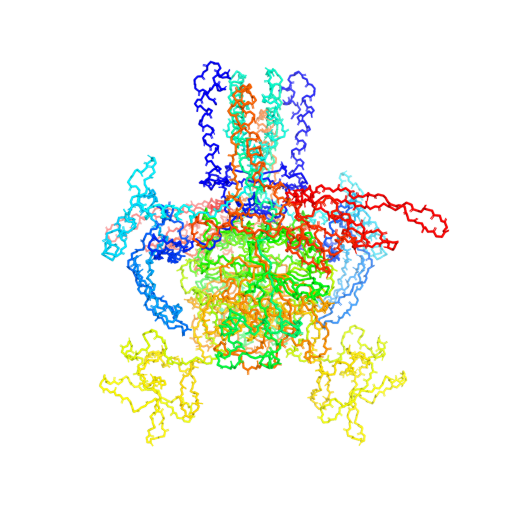 ? -14.969 -50.562 -10.586 1 96.81 321 ASN A O 1
ATOM 2650 N N . ASP A 1 322 ? -13.875 -52.25 -9.727 1 95.69 322 ASP A N 1
ATOM 2651 C CA . ASP A 1 322 ? -14.305 -52.031 -8.352 1 95.69 322 ASP A CA 1
ATOM 2652 C C . ASP A 1 322 ? -13.789 -50.688 -7.824 1 95.69 322 ASP A C 1
ATOM 2654 O O . ASP A 1 322 ? -14.5 -49.969 -7.105 1 95.69 322 ASP A O 1
ATOM 2658 N N . ALA A 1 323 ? -12.594 -50.375 -8.125 1 96.69 323 ALA A N 1
ATOM 2659 C CA . ALA A 1 323 ? -11.977 -49.156 -7.617 1 96.69 323 ALA A CA 1
ATOM 2660 C C . ALA A 1 323 ? -12.758 -47.938 -8.055 1 96.69 323 ALA A C 1
ATOM 2662 O O . ALA A 1 323 ? -12.891 -46.969 -7.297 1 96.69 323 ALA A O 1
ATOM 2663 N N . GLN A 1 324 ? -13.25 -47.906 -9.258 1 97.44 324 GLN A N 1
ATOM 2664 C CA . GLN A 1 324 ? -14.031 -46.781 -9.773 1 97.44 324 GLN A CA 1
ATOM 2665 C C . GLN A 1 324 ? -15.344 -46.625 -9 1 97.44 324 GLN A C 1
ATOM 2667 O O . GLN A 1 324 ? -15.734 -45.5 -8.648 1 97.44 324 GLN A O 1
ATOM 2672 N N . TRP A 1 325 ? -16.016 -47.719 -8.758 1 96.88 325 TRP A N 1
ATOM 2673 C CA . TRP A 1 325 ? -17.266 -47.656 -8.008 1 96.88 325 TRP A CA 1
ATOM 2674 C C . TRP A 1 325 ? -17.031 -47.156 -6.59 1 96.88 325 TRP A C 1
ATOM 2676 O O . TRP A 1 325 ? -17.844 -46.375 -6.062 1 96.88 325 TRP A O 1
ATOM 2686 N N . ILE A 1 326 ? -15.922 -47.562 -6.02 1 96.31 326 ILE A N 1
ATOM 2687 C CA . ILE A 1 326 ? -15.586 -47.094 -4.68 1 96.31 326 ILE A CA 1
ATOM 2688 C C . ILE A 1 326 ? -15.359 -45.594 -4.695 1 96.31 326 ILE A C 1
ATOM 2690 O O . ILE A 1 326 ? -15.805 -44.875 -3.793 1 96.31 326 ILE A O 1
ATOM 2694 N N . GLN A 1 327 ? -14.641 -45.094 -5.672 1 97.06 327 GLN A N 1
ATOM 2695 C CA . GLN A 1 327 ? -14.406 -43.656 -5.773 1 97.06 327 GLN A CA 1
ATOM 2696 C C . GLN A 1 327 ? -15.719 -42.875 -5.945 1 97.06 327 GLN A C 1
ATOM 2698 O O . GLN A 1 327 ? -15.906 -41.812 -5.348 1 97.06 327 GLN A O 1
ATOM 2703 N N . TRP A 1 328 ? -16.594 -43.406 -6.785 1 97.44 328 TRP A N 1
ATOM 2704 C CA . TRP A 1 328 ? -17.891 -42.75 -6.988 1 97.44 328 TRP A CA 1
ATOM 2705 C C . TRP A 1 328 ? -18.688 -42.719 -5.691 1 97.44 328 TRP A C 1
ATOM 2707 O O . TRP A 1 328 ? -19.359 -41.719 -5.406 1 97.44 328 TRP A O 1
ATOM 2717 N N . GLN A 1 329 ? -18.594 -43.781 -4.945 1 95.88 329 GLN A N 1
ATOM 2718 C CA . GLN A 1 329 ? -19.266 -43.812 -3.652 1 95.88 329 GLN A CA 1
ATOM 2719 C C . GLN A 1 329 ? -18.672 -42.812 -2.691 1 95.88 329 GLN A C 1
ATOM 2721 O O . GLN A 1 329 ? -19.406 -42.094 -2 1 95.88 329 GLN A O 1
ATOM 2726 N N . THR A 1 330 ? -17.391 -42.75 -2.678 1 95.19 330 THR A N 1
ATOM 2727 C CA . THR A 1 330 ? -16.703 -41.844 -1.796 1 95.19 330 THR A CA 1
ATOM 2728 C C . THR A 1 330 ? -17.016 -40.375 -2.166 1 95.19 330 THR A C 1
ATOM 2730 O O . THR A 1 330 ? -17.156 -39.531 -1.289 1 95.19 330 THR A O 1
ATOM 2733 N N . LEU A 1 331 ? -17.141 -40.125 -3.428 1 96.56 331 LEU A N 1
ATOM 2734 C CA . LEU A 1 331 ? -17.453 -38.781 -3.918 1 96.56 331 LEU A CA 1
ATOM 2735 C C . LEU A 1 331 ? -18.922 -38.438 -3.701 1 96.56 331 LEU A C 1
ATOM 2737 O O . LEU A 1 331 ? -19.328 -37.281 -3.797 1 96.56 331 LEU A O 1
ATOM 2741 N N . GLY A 1 332 ? -19.719 -39.406 -3.402 1 94.62 332 GLY A N 1
ATOM 2742 C CA . GLY A 1 332 ? -21.141 -39.219 -3.184 1 94.62 332 GLY A CA 1
ATOM 2743 C C . GLY A 1 332 ? -21.938 -39.156 -4.469 1 94.62 332 GLY A C 1
ATOM 2744 O O . GLY A 1 332 ? -23.094 -38.719 -4.473 1 94.62 332 GLY A O 1
ATOM 2745 N N . VAL A 1 333 ? -21.344 -39.594 -5.602 1 95.31 333 VAL A N 1
ATOM 2746 C CA . VAL A 1 333 ? -22.031 -39.5 -6.883 1 95.31 333 VAL A CA 1
ATOM 2747 C C . VAL A 1 333 ? -22.719 -40.844 -7.18 1 95.31 333 VAL A C 1
ATOM 2749 O O . VAL A 1 333 ? -23.406 -40.969 -8.195 1 95.31 333 VAL A O 1
ATOM 2752 N N . TRP A 1 334 ? -22.516 -41.812 -6.367 1 94.06 334 TRP A N 1
ATOM 2753 C CA . TRP A 1 334 ? -23.188 -43.125 -6.383 1 94.06 334 TRP A CA 1
ATOM 2754 C C . TRP A 1 334 ? -23.562 -43.562 -4.973 1 94.06 334 TRP A C 1
ATOM 2756 O O . TRP A 1 334 ? -22.797 -43.344 -4.027 1 94.06 334 TRP A O 1
ATOM 2766 N N . ASP A 1 335 ? -24.688 -44.156 -4.789 1 88.94 335 ASP A N 1
ATOM 2767 C CA . ASP A 1 335 ? -25.234 -44.469 -3.467 1 88.94 335 ASP A CA 1
ATOM 2768 C C . ASP A 1 335 ? -24.609 -45.719 -2.871 1 88.94 335 ASP A C 1
ATOM 2770 O O . ASP A 1 335 ? -24.734 -45.969 -1.673 1 88.94 335 ASP A O 1
ATOM 2774 N N . GLY A 1 336 ? -23.938 -46.5 -3.645 1 87 336 GLY A N 1
ATOM 2775 C CA . GLY A 1 336 ? -23.266 -47.688 -3.125 1 87 336 GLY A CA 1
ATOM 2776 C C . GLY A 1 336 ? -24.172 -48.906 -3.098 1 87 336 GLY A C 1
ATOM 2777 O O . GLY A 1 336 ? -23.703 -50.031 -2.807 1 87 336 GLY A O 1
ATOM 2778 N N . GLU A 1 337 ? -25.453 -48.781 -3.443 1 87.94 337 GLU A N 1
ATOM 2779 C CA . GLU A 1 337 ? -26.406 -49.875 -3.305 1 87.94 337 GLU A CA 1
ATOM 2780 C C . GLU A 1 337 ? -26.953 -50.312 -4.664 1 87.94 337 GLU A C 1
ATOM 2782 O O . GLU A 1 337 ? -27.297 -51.469 -4.863 1 87.94 337 GLU A O 1
ATOM 2787 N N . SER A 1 338 ? -27.031 -49.406 -5.535 1 87.12 338 SER A N 1
ATOM 2788 C CA . SER A 1 338 ? -27.594 -49.688 -6.848 1 87.12 338 SER A CA 1
ATOM 2789 C C . SER A 1 338 ? -26.703 -50.688 -7.613 1 87.12 338 SER A C 1
ATOM 2791 O O . SER A 1 338 ? -25.5 -50.75 -7.371 1 87.12 338 SER A O 1
ATOM 2793 N N . SER A 1 339 ? -27.297 -51.375 -8.531 1 90.56 339 SER A N 1
ATOM 2794 C CA . SER A 1 339 ? -26.594 -52.406 -9.281 1 90.56 339 SER A CA 1
ATOM 2795 C C . SER A 1 339 ? -25.547 -51.812 -10.203 1 90.56 339 SER A C 1
ATOM 2797 O O . SER A 1 339 ? -25.766 -50.75 -10.781 1 90.56 339 SER A O 1
ATOM 2799 N N . ARG A 1 340 ? -24.484 -52.469 -10.328 1 94.5 340 ARG A N 1
ATOM 2800 C CA . ARG A 1 340 ? -23.375 -52.094 -11.203 1 94.5 340 ARG A CA 1
ATOM 2801 C C . ARG A 1 340 ? -23.609 -52.594 -12.625 1 94.5 340 ARG A C 1
ATOM 2803 O O . ARG A 1 340 ? -23.047 -53.625 -13.016 1 94.5 340 ARG A O 1
ATOM 2810 N N . THR A 1 341 ? -24.438 -51.875 -13.383 1 95.31 341 THR A N 1
ATOM 2811 C CA . THR A 1 341 ? -24.812 -52.312 -14.734 1 95.31 341 THR A CA 1
ATOM 2812 C C . THR A 1 341 ? -24.562 -51.188 -15.734 1 95.31 341 THR A C 1
ATOM 2814 O O . THR A 1 341 ? -24.266 -50.031 -15.344 1 95.31 341 THR A O 1
ATOM 2817 N N . ILE A 1 342 ? -24.516 -51.531 -16.953 1 96.38 342 ILE A N 1
ATOM 2818 C CA . ILE A 1 342 ? -24.391 -50.562 -18.031 1 96.38 342 ILE A CA 1
ATOM 2819 C C . ILE A 1 342 ? -25.547 -49.562 -17.984 1 96.38 342 ILE A C 1
ATOM 2821 O O . ILE A 1 342 ? -25.359 -48.375 -18.25 1 96.38 342 ILE A O 1
ATOM 2825 N N . GLU A 1 343 ? -26.703 -50 -17.594 1 94.38 343 GLU A N 1
ATOM 2826 C CA . GLU A 1 343 ? -27.875 -49.125 -17.453 1 94.38 343 GLU A CA 1
ATOM 2827 C C . GLU A 1 343 ? -27.656 -48.062 -16.375 1 94.38 343 GLU A C 1
ATOM 2829 O O . GLU A 1 343 ? -28.078 -46.938 -16.531 1 94.38 343 GLU A O 1
ATOM 2834 N N . ASN A 1 344 ? -26.969 -48.531 -15.383 1 95.19 344 ASN A N 1
ATOM 2835 C CA . ASN A 1 344 ? -26.641 -47.594 -14.328 1 95.19 344 ASN A CA 1
ATOM 2836 C C . ASN A 1 344 ? -25.703 -46.5 -14.836 1 95.19 344 ASN A C 1
ATOM 2838 O O . ASN A 1 344 ? -25.875 -45.312 -14.508 1 95.19 344 ASN A O 1
ATOM 2842 N N . LEU A 1 345 ? -24.734 -46.875 -15.602 1 96.31 345 LEU A N 1
ATOM 2843 C CA . LEU A 1 345 ? -23.812 -45.906 -16.188 1 96.31 345 LEU A CA 1
ATOM 2844 C C . LEU A 1 345 ? -24.562 -44.938 -17.094 1 96.31 345 LEU A C 1
ATOM 2846 O O . LEU A 1 345 ? -24.312 -43.719 -17.047 1 96.31 345 LEU A O 1
ATOM 2850 N N . MET A 1 346 ? -25.5 -45.438 -17.797 1 94.25 346 MET A N 1
ATOM 2851 C CA . MET A 1 346 ? -26.25 -44.656 -18.766 1 94.25 346 MET A CA 1
ATOM 2852 C C . MET A 1 346 ? -27.203 -43.688 -18.062 1 94.25 346 MET A C 1
ATOM 2854 O O . MET A 1 346 ? -27.578 -42.656 -18.625 1 94.25 346 MET A O 1
ATOM 2858 N N . SER A 1 347 ? -27.547 -44 -16.875 1 92.5 347 SER A N 1
ATOM 2859 C CA . SER A 1 347 ? -28.469 -43.156 -16.125 1 92.5 347 SER A CA 1
ATOM 2860 C C . SER A 1 347 ? -27.75 -41.969 -15.5 1 92.5 347 SER A C 1
ATOM 2862 O O . SER A 1 347 ? -28.391 -41 -15.062 1 92.5 347 SER A O 1
ATOM 2864 N N . SER A 1 348 ? -26.406 -41.969 -15.461 1 93.88 348 SER A N 1
ATOM 2865 C CA . SER A 1 348 ? -25.594 -40.875 -14.898 1 93.88 348 SER A CA 1
ATOM 2866 C C . SER A 1 348 ? -24.375 -40.594 -15.766 1 93.88 348 SER A C 1
ATOM 2868 O O . SER A 1 348 ? -23.234 -40.812 -15.344 1 93.88 348 SER A O 1
ATOM 2870 N N . LEU A 1 349 ? -24.578 -39.938 -16.781 1 95.31 349 LEU A N 1
ATOM 2871 C CA . LEU A 1 349 ? -23.594 -39.812 -17.844 1 95.31 349 LEU A CA 1
ATOM 2872 C C . LEU A 1 349 ? -22.516 -38.781 -17.453 1 95.31 349 LEU A C 1
ATOM 2874 O O . LEU A 1 349 ? -21.469 -38.719 -18.078 1 95.31 349 LEU A O 1
ATOM 2878 N N . TYR A 1 350 ? -22.797 -38.031 -16.406 1 96.12 350 TYR A N 1
ATOM 2879 C CA . TYR A 1 350 ? -21.844 -36.969 -16.078 1 96.12 350 TYR A CA 1
ATOM 2880 C C . TYR A 1 350 ? -20.938 -37.406 -14.93 1 96.12 350 TYR A C 1
ATOM 2882 O O . TYR A 1 350 ? -20.125 -36.594 -14.438 1 96.12 350 TYR A O 1
ATOM 2890 N N . ARG A 1 351 ? -21.016 -38.656 -14.508 1 96.06 351 ARG A N 1
ATOM 2891 C CA . ARG A 1 351 ? -20 -39.25 -13.648 1 96.06 351 ARG A CA 1
ATOM 2892 C C . ARG A 1 351 ? -18.672 -39.375 -14.391 1 96.06 351 ARG A C 1
ATOM 2894 O O . ARG A 1 351 ? -18.625 -39.719 -15.57 1 96.06 351 ARG A O 1
ATOM 2901 N N . MET A 1 352 ? -17.688 -39.062 -13.688 1 97.88 352 MET A N 1
ATOM 2902 C CA . MET A 1 352 ? -16.406 -39.062 -14.375 1 97.88 352 MET A CA 1
ATOM 2903 C C . MET A 1 352 ? -15.648 -40.344 -14.133 1 97.88 352 MET A C 1
ATOM 2905 O O . MET A 1 352 ? -15.609 -40.844 -13 1 97.88 352 MET A O 1
ATOM 2909 N N . VAL A 1 353 ? -15.078 -40.844 -15.164 1 98.12 353 VAL A N 1
ATOM 2910 C CA . VAL A 1 353 ? -14.188 -42 -15.102 1 98.12 353 VAL A CA 1
ATOM 2911 C C . VAL A 1 353 ? -12.75 -41.531 -14.883 1 98.12 353 VAL A C 1
ATOM 2913 O O . VAL A 1 353 ? -12.242 -40.688 -15.648 1 98.12 353 VAL A O 1
ATOM 2916 N N . ASP A 1 354 ? -12.18 -42.031 -13.828 1 98 354 ASP A N 1
ATOM 2917 C CA . ASP A 1 354 ? -10.797 -41.688 -13.484 1 98 354 ASP A CA 1
ATOM 2918 C C . ASP A 1 354 ? -9.828 -42.75 -14.031 1 98 354 ASP A C 1
ATOM 2920 O O . ASP A 1 354 ? -9.703 -43.812 -13.469 1 98 354 ASP A O 1
ATOM 2924 N N . THR A 1 355 ? -9.078 -42.438 -15 1 97.25 355 THR A N 1
ATOM 2925 C CA . THR A 1 355 ? -8.234 -43.406 -15.695 1 97.25 355 THR A CA 1
ATOM 2926 C C . THR A 1 355 ? -7.105 -43.875 -14.797 1 97.25 355 THR A C 1
ATOM 2928 O O . THR A 1 355 ? -6.492 -44.938 -15.062 1 97.25 355 THR A O 1
ATOM 2931 N N . SER A 1 356 ? -6.77 -43.125 -13.766 1 96.19 356 SER A N 1
ATOM 2932 C CA . SER A 1 356 ? -5.703 -43.5 -12.852 1 96.19 356 SER A CA 1
ATOM 2933 C C . SER A 1 356 ? -6.047 -44.812 -12.125 1 96.19 356 SER A C 1
ATOM 2935 O O . SER A 1 356 ? -5.164 -45.5 -11.609 1 96.19 356 SER A O 1
ATOM 2937 N N . LEU A 1 357 ? -7.305 -45.188 -12.133 1 96.62 357 LEU A N 1
ATOM 2938 C CA . LEU A 1 357 ? -7.777 -46.375 -11.406 1 96.62 357 LEU A CA 1
ATOM 2939 C C . LEU A 1 357 ? -7.809 -47.594 -12.305 1 96.62 357 LEU A C 1
ATOM 2941 O O . LEU A 1 357 ? -8.141 -48.688 -11.859 1 96.62 357 LEU A O 1
ATOM 2945 N N . PHE A 1 358 ? -7.512 -47.406 -13.523 1 96.25 358 PHE A N 1
ATOM 2946 C CA . PHE A 1 358 ? -7.621 -48.5 -14.508 1 96.25 358 PHE A CA 1
ATOM 2947 C C . PHE A 1 358 ? -6.246 -48.938 -14.984 1 96.25 358 PHE A C 1
ATOM 2949 O O . PHE A 1 358 ? -5.246 -48.25 -14.727 1 96.25 358 PHE A O 1
ATOM 2956 N N . SER A 1 359 ? -6.262 -50.031 -15.734 1 91.38 359 SER A N 1
ATOM 2957 C CA . SER A 1 359 ? -5.027 -50.594 -16.281 1 91.38 359 SER A CA 1
ATOM 2958 C C . SER A 1 359 ? -4.543 -49.781 -17.484 1 91.38 359 SER A C 1
ATOM 2960 O O . SER A 1 359 ? -5.289 -48.969 -18.031 1 91.38 359 SER A O 1
ATOM 2962 N N . GLU A 1 360 ? -3.369 -50.031 -17.875 1 88.62 360 GLU A N 1
ATOM 2963 C CA . GLU A 1 360 ? -2.729 -49.281 -18.953 1 88.62 360 GLU A CA 1
ATOM 2964 C C . GLU A 1 360 ? -3.465 -49.5 -20.281 1 88.62 360 GLU A C 1
ATOM 2966 O O . GLU A 1 360 ? -3.701 -48.531 -21.016 1 88.62 360 GLU A O 1
ATOM 2971 N N . PRO A 1 361 ? -3.934 -50.719 -20.609 1 89.19 361 PRO A N 1
ATOM 2972 C CA . PRO A 1 361 ? -4.645 -50.875 -21.875 1 89.19 361 PRO A CA 1
ATOM 2973 C C . PRO A 1 361 ? -5.941 -50.062 -21.938 1 89.19 361 PRO A C 1
ATOM 2975 O O . PRO A 1 361 ? -6.281 -49.531 -22.984 1 89.19 361 PRO A O 1
ATOM 2978 N N . PHE A 1 362 ? -6.664 -50.094 -20.875 1 93.19 362 PHE A N 1
ATOM 2979 C CA . PHE A 1 362 ? -7.891 -49.312 -20.828 1 93.19 362 PHE A CA 1
ATOM 2980 C C . PHE A 1 362 ? -7.602 -47.844 -21.078 1 93.19 362 PHE A C 1
ATOM 2982 O O . PHE A 1 362 ? -8.312 -47.188 -21.844 1 93.19 362 PHE A O 1
ATOM 2989 N N . ARG A 1 363 ? -6.547 -47.312 -20.406 1 92.25 363 ARG A N 1
ATOM 2990 C CA . ARG A 1 363 ? -6.152 -45.938 -20.547 1 92.25 363 ARG A CA 1
ATOM 2991 C C . ARG A 1 363 ? -5.793 -45.594 -22 1 92.25 363 ARG A C 1
ATOM 2993 O O . ARG A 1 363 ? -6.156 -44.531 -22.516 1 92.25 363 ARG A O 1
ATOM 3000 N N . GLU A 1 364 ? -5.164 -46.5 -22.609 1 90.5 364 GLU A N 1
ATOM 3001 C CA . GLU A 1 364 ? -4.77 -46.312 -24 1 90.5 364 GLU A CA 1
ATOM 3002 C C . GLU A 1 364 ? -5.984 -46.25 -24.922 1 90.5 364 GLU A C 1
ATOM 3004 O O . GLU A 1 364 ? -6.043 -45.438 -25.828 1 90.5 364 GLU A O 1
ATOM 3009 N N . LYS A 1 365 ? -6.895 -47.156 -24.641 1 92.12 365 LYS A N 1
ATOM 3010 C CA . LYS A 1 365 ? -8.102 -47.188 -25.469 1 92.12 365 LYS A CA 1
ATOM 3011 C C . LYS A 1 365 ? -8.867 -45.875 -25.391 1 92.12 365 LYS A C 1
ATOM 3013 O O . LYS A 1 365 ? -9.359 -45.375 -26.406 1 92.12 365 LYS A O 1
ATOM 3018 N N . ILE A 1 366 ? -8.938 -45.406 -24.188 1 92.12 366 ILE A N 1
ATOM 3019 C CA . ILE A 1 366 ? -9.656 -44.156 -23.984 1 92.12 366 ILE A CA 1
ATOM 3020 C C . ILE A 1 366 ? -8.938 -43.031 -24.734 1 92.12 366 ILE A C 1
ATOM 3022 O O . ILE A 1 366 ? -9.57 -42.219 -25.422 1 92.12 366 ILE A O 1
ATOM 3026 N N . LEU A 1 367 ? -7.605 -42.906 -24.547 1 89.12 367 LEU A N 1
ATOM 3027 C CA . LEU A 1 367 ? -6.824 -41.844 -25.156 1 89.12 367 LEU A CA 1
ATOM 3028 C C . LEU A 1 367 ? -6.895 -41.906 -26.688 1 89.12 367 LEU A C 1
ATOM 3030 O O . LEU A 1 367 ? -6.957 -40.875 -27.359 1 89.12 367 LEU A O 1
ATOM 3034 N N . ASN A 1 368 ? -6.918 -43.094 -27.188 1 87.69 368 ASN A N 1
ATOM 3035 C CA . ASN A 1 368 ? -6.98 -43.281 -28.625 1 87.69 368 ASN A CA 1
ATOM 3036 C C . ASN A 1 368 ? -8.328 -42.875 -29.203 1 87.69 368 ASN A C 1
ATOM 3038 O O . ASN A 1 368 ? -8.43 -42.531 -30.391 1 87.69 368 ASN A O 1
ATOM 3042 N N . ALA A 1 369 ? -9.25 -42.844 -28.344 1 89 369 ALA A N 1
ATOM 3043 C CA . ALA A 1 369 ? -10.609 -42.562 -28.812 1 89 369 ALA A CA 1
ATOM 3044 C C . ALA A 1 369 ? -10.891 -41.062 -28.812 1 89 369 ALA A C 1
ATOM 3046 O O . ALA A 1 369 ? -11.867 -40.625 -29.406 1 89 369 ALA A O 1
ATOM 3047 N N . ILE A 1 370 ? -10.078 -40.312 -28.172 1 88.06 370 ILE A N 1
ATOM 3048 C CA . ILE A 1 370 ? -10.32 -38.906 -28.078 1 88.06 370 ILE A CA 1
ATOM 3049 C C . ILE A 1 370 ? -9.578 -38.156 -29.188 1 88.06 370 ILE A C 1
ATOM 3051 O O . ILE A 1 370 ? -8.344 -38.219 -29.266 1 88.06 370 ILE A O 1
ATOM 3055 N N . ASP A 1 371 ? -10.32 -37.469 -30.047 1 87.56 371 ASP A N 1
ATOM 3056 C CA . ASP A 1 371 ? -9.719 -36.656 -31.078 1 87.56 371 ASP A CA 1
ATOM 3057 C C . ASP A 1 371 ? -9.43 -35.25 -30.562 1 87.56 371 ASP A C 1
ATOM 3059 O O . ASP A 1 371 ? -10.148 -34.75 -29.688 1 87.56 371 ASP A O 1
ATOM 3063 N N . ASN A 1 372 ? -8.406 -34.625 -31.125 1 92.81 372 ASN A N 1
ATOM 3064 C CA . ASN A 1 372 ? -8.031 -33.281 -30.672 1 92.81 372 ASN A CA 1
ATOM 3065 C C . ASN A 1 372 ? -7.949 -33.219 -29.141 1 92.81 372 ASN A C 1
ATOM 3067 O O . ASN A 1 372 ? -8.594 -32.375 -28.516 1 92.81 372 ASN A O 1
ATOM 3071 N N . LEU A 1 373 ? -7.113 -34 -28.609 1 93.62 373 LEU A N 1
ATOM 3072 C CA . LEU A 1 373 ? -7.051 -34.281 -27.188 1 93.62 373 LEU A CA 1
ATOM 3073 C C . LEU A 1 373 ? -6.914 -33 -26.375 1 93.62 373 LEU A C 1
ATOM 3075 O O . LEU A 1 373 ? -7.711 -32.75 -25.484 1 93.62 373 LEU A O 1
ATOM 3079 N N . ASP A 1 374 ? -5.938 -32.156 -26.734 1 94.69 374 ASP A N 1
ATOM 3080 C CA . ASP A 1 374 ? -5.684 -30.969 -25.938 1 94.69 374 ASP A CA 1
ATOM 3081 C C . ASP A 1 374 ? -6.844 -29.984 -26.031 1 94.69 374 ASP A C 1
ATOM 3083 O O . ASP A 1 374 ? -7.23 -29.359 -25.047 1 94.69 374 ASP A O 1
ATOM 3087 N N . ASN A 1 375 ? -7.422 -29.875 -27.188 1 93.06 375 ASN A N 1
ATOM 3088 C CA . ASN A 1 375 ? -8.539 -28.969 -27.391 1 93.06 375 ASN A CA 1
ATOM 3089 C C . ASN A 1 375 ? -9.805 -29.469 -26.719 1 93.06 375 ASN A C 1
ATOM 3091 O O . ASN A 1 375 ? -10.695 -28.688 -26.375 1 93.06 375 ASN A O 1
ATOM 3095 N N . ASN A 1 376 ? -9.805 -30.75 -26.531 1 94.25 376 ASN A N 1
ATOM 3096 C CA . ASN A 1 376 ? -10.984 -31.328 -25.906 1 94.25 376 ASN A CA 1
ATOM 3097 C C . ASN A 1 376 ? -10.766 -31.547 -24.406 1 94.25 376 ASN A C 1
ATOM 3099 O O . ASN A 1 376 ? -11.594 -32.156 -23.734 1 94.25 376 ASN A O 1
ATOM 3103 N N . THR A 1 377 ? -9.695 -31.062 -23.922 1 96.62 377 THR A N 1
ATOM 3104 C CA . THR A 1 377 ? -9.445 -31.031 -22.484 1 96.62 377 THR A CA 1
ATOM 3105 C C . THR A 1 377 ? -9.93 -29.719 -21.875 1 96.62 377 THR A C 1
ATOM 3107 O O . THR A 1 377 ? -9.453 -28.641 -22.234 1 96.62 377 THR A O 1
ATOM 3110 N N . ASP A 1 378 ? -10.82 -29.812 -20.938 1 97.44 378 ASP A N 1
ATOM 3111 C CA . ASP A 1 378 ? -11.492 -28.641 -20.391 1 97.44 378 ASP A CA 1
ATOM 3112 C C . ASP A 1 378 ? -10.719 -28.062 -19.203 1 97.44 378 ASP A C 1
ATOM 3114 O O . ASP A 1 378 ? -10.828 -26.875 -18.906 1 97.44 378 ASP A O 1
ATOM 3118 N N . GLY A 1 379 ? -10.008 -28.906 -18.531 1 98.31 379 GLY A N 1
ATOM 3119 C CA . GLY A 1 379 ? -9.25 -28.453 -17.375 1 98.31 379 GLY A CA 1
ATOM 3120 C C . GLY A 1 379 ? -8 -29.281 -17.109 1 98.31 379 GLY A C 1
ATOM 3121 O O . GLY A 1 379 ? -7.941 -30.453 -17.484 1 98.31 379 GLY A O 1
ATOM 3122 N N . ILE A 1 380 ? -7.012 -28.656 -16.531 1 98.75 380 ILE A N 1
ATOM 3123 C CA . ILE A 1 380 ? -5.781 -29.328 -16.125 1 98.75 380 ILE A CA 1
ATOM 3124 C C . ILE A 1 380 ? -5.512 -29.062 -14.648 1 98.75 380 ILE A C 1
ATOM 3126 O O . ILE A 1 380 ? -5.508 -27.922 -14.203 1 98.75 380 ILE A O 1
ATOM 3130 N N . LEU A 1 381 ? -5.395 -30.094 -13.898 1 98.75 381 LEU A N 1
ATOM 3131 C CA . LEU A 1 381 ? -4.965 -30.031 -12.5 1 98.75 381 LEU A CA 1
ATOM 3132 C C . LEU A 1 381 ? -3.516 -30.484 -12.359 1 98.75 381 LEU A C 1
ATOM 3134 O O . LEU A 1 381 ? -3.172 -31.609 -12.75 1 98.75 381 LEU A O 1
ATOM 3138 N N . ILE A 1 382 ? -2.715 -29.625 -11.789 1 98.75 382 ILE A N 1
ATOM 3139 C CA . ILE A 1 382 ? -1.302 -29.953 -11.641 1 98.75 382 ILE A CA 1
ATOM 3140 C C . ILE A 1 382 ? -0.932 -30 -10.164 1 98.75 382 ILE A C 1
ATOM 3142 O O . ILE A 1 382 ? -1.062 -29 -9.453 1 98.75 382 ILE A O 1
ATOM 3146 N N . HIS A 1 383 ? -0.545 -31.125 -9.688 1 96.94 383 HIS A N 1
ATOM 3147 C CA . HIS A 1 383 ? 0.001 -31.266 -8.336 1 96.94 383 HIS A CA 1
ATOM 3148 C C . HIS A 1 383 ? 1.507 -31.016 -8.328 1 96.94 383 HIS A C 1
ATOM 3150 O O . HIS A 1 383 ? 2.287 -31.922 -8.664 1 96.94 383 HIS A O 1
ATOM 3156 N N . SER A 1 384 ? 1.892 -29.828 -7.93 1 95.75 384 SER A N 1
ATOM 3157 C CA . SER A 1 384 ? 3.291 -29.438 -7.996 1 95.75 384 SER A CA 1
ATOM 3158 C C . SER A 1 384 ? 3.518 -28.094 -7.289 1 95.75 384 SER A C 1
ATOM 3160 O O . SER A 1 384 ? 2.562 -27.375 -7 1 95.75 384 SER A O 1
ATOM 3162 N N . ASP A 1 385 ? 4.828 -27.875 -6.973 1 93.25 385 ASP A N 1
ATOM 3163 C CA . ASP A 1 385 ? 5.23 -26.516 -6.629 1 93.25 385 ASP A CA 1
ATOM 3164 C C . ASP A 1 385 ? 4.871 -25.531 -7.75 1 93.25 385 ASP A C 1
ATOM 3166 O O . ASP A 1 385 ? 5.035 -25.859 -8.93 1 93.25 385 ASP A O 1
ATOM 3170 N N . ASN A 1 386 ? 4.316 -24.422 -7.309 1 96 386 ASN A N 1
ATOM 3171 C CA . ASN A 1 386 ? 3.779 -23.516 -8.32 1 96 386 ASN A CA 1
ATOM 3172 C C . ASN A 1 386 ? 4.883 -22.938 -9.195 1 96 386 ASN A C 1
ATOM 3174 O O . ASN A 1 386 ? 4.668 -22.672 -10.383 1 96 386 ASN A O 1
ATOM 3178 N N . PHE A 1 387 ? 6.125 -22.656 -8.68 1 95.75 387 PHE A N 1
ATOM 3179 C CA . PHE A 1 387 ? 7.223 -22.188 -9.516 1 95.75 387 PHE A CA 1
ATOM 3180 C C . PHE A 1 387 ? 7.582 -23.219 -10.578 1 95.75 387 PHE A C 1
ATOM 3182 O O . PHE A 1 387 ? 7.781 -22.875 -11.742 1 95.75 387 PHE A O 1
ATOM 3189 N N . GLN A 1 388 ? 7.672 -24.438 -10.18 1 96.25 388 GLN A N 1
ATOM 3190 C CA . GLN A 1 388 ? 8.062 -25.516 -11.086 1 96.25 388 GLN A CA 1
ATOM 3191 C C . GLN A 1 388 ? 7 -25.75 -12.156 1 96.25 388 GLN A C 1
ATOM 3193 O O . GLN A 1 388 ? 7.328 -25.969 -13.32 1 96.25 388 GLN A O 1
ATOM 3198 N N . ALA A 1 389 ? 5.773 -25.734 -11.711 1 98 389 ALA A N 1
ATOM 3199 C CA . ALA A 1 389 ? 4.695 -25.875 -12.68 1 98 389 ALA A CA 1
ATOM 3200 C C . ALA A 1 389 ? 4.738 -24.766 -13.719 1 98 389 ALA A C 1
ATOM 3202 O O . ALA A 1 389 ? 4.645 -25.016 -14.922 1 98 389 ALA A O 1
ATOM 3203 N N . LEU A 1 390 ? 4.883 -23.562 -13.219 1 97.94 390 LEU A N 1
ATOM 3204 C CA . LEU A 1 390 ? 4.953 -22.406 -14.117 1 97.94 390 LEU A CA 1
ATOM 3205 C C . LEU A 1 390 ? 6.137 -22.531 -15.078 1 97.94 390 LEU A C 1
ATOM 3207 O O . LEU A 1 390 ? 6.027 -22.188 -16.25 1 97.94 390 LEU A O 1
ATOM 3211 N N . ASN A 1 391 ? 7.238 -22.984 -14.531 1 96.31 391 ASN A N 1
ATOM 3212 C CA . ASN A 1 391 ? 8.438 -23.172 -15.344 1 96.31 391 ASN A CA 1
ATOM 3213 C C . ASN A 1 391 ? 8.188 -24.141 -16.5 1 96.31 391 ASN A C 1
ATOM 3215 O O . ASN A 1 391 ? 8.672 -23.938 -17.609 1 96.31 391 ASN A O 1
ATOM 3219 N N . LEU A 1 392 ? 7.438 -25.125 -16.25 1 97.19 392 LEU A N 1
ATOM 3220 C CA . LEU A 1 392 ? 7.141 -26.141 -17.25 1 97.19 392 LEU A CA 1
ATOM 3221 C C . LEU A 1 392 ? 6.129 -25.609 -18.266 1 97.19 392 LEU A C 1
ATOM 3223 O O . LEU A 1 392 ? 6.176 -25.969 -19.453 1 97.19 392 LEU A O 1
ATOM 3227 N N . LEU A 1 393 ? 5.246 -24.766 -17.891 1 97.94 393 LEU A N 1
ATOM 3228 C CA . LEU A 1 393 ? 4.129 -24.312 -18.703 1 97.94 393 LEU A CA 1
ATOM 3229 C C . LEU A 1 393 ? 4.578 -23.25 -19.703 1 97.94 393 LEU A C 1
ATOM 3231 O O . LEU A 1 393 ? 3.838 -22.906 -20.625 1 97.94 393 LEU A O 1
ATOM 3235 N N . GLN A 1 394 ? 5.781 -22.75 -19.609 1 96.81 394 GLN A N 1
ATOM 3236 C CA . GLN A 1 394 ? 6.219 -21.562 -20.328 1 96.81 394 GLN A CA 1
ATOM 3237 C C . GLN A 1 394 ? 6.117 -21.75 -21.828 1 96.81 394 GLN A C 1
ATOM 3239 O O . GLN A 1 394 ? 5.602 -20.891 -22.547 1 96.81 394 GLN A O 1
ATOM 3244 N N . SER A 1 395 ? 6.539 -22.891 -22.344 1 94.69 395 SER A N 1
ATOM 3245 C CA . SER A 1 395 ? 6.59 -23.109 -23.797 1 94.69 395 SER A CA 1
ATOM 3246 C C . SER A 1 395 ? 5.199 -23.375 -24.359 1 94.69 395 SER A C 1
ATOM 3248 O O . SER A 1 395 ? 4.816 -22.812 -25.375 1 94.69 395 SER A O 1
ATOM 3250 N N . LYS A 1 396 ? 4.496 -24.172 -23.734 1 96.19 396 LYS A N 1
ATOM 3251 C CA . LYS A 1 396 ? 3.215 -24.641 -24.234 1 96.19 396 LYS A CA 1
ATOM 3252 C C . LYS A 1 396 ? 2.148 -23.562 -24.141 1 96.19 396 LYS A C 1
ATOM 3254 O O . LYS A 1 396 ? 1.281 -23.453 -25.016 1 96.19 396 LYS A O 1
ATOM 3259 N N . TYR A 1 397 ? 2.215 -22.734 -23.141 1 97.44 397 TYR A N 1
ATOM 3260 C CA . TYR A 1 397 ? 1.135 -21.781 -22.906 1 97.44 397 TYR A CA 1
ATOM 3261 C C . TYR A 1 397 ? 1.653 -20.344 -22.922 1 97.44 397 TYR A C 1
ATOM 3263 O O . TYR A 1 397 ? 1.096 -19.469 -22.266 1 97.44 397 TYR A O 1
ATOM 3271 N N . ASN A 1 398 ? 2.736 -20.078 -23.609 1 95.94 398 ASN A N 1
ATOM 3272 C CA . ASN A 1 398 ? 3.283 -18.734 -23.75 1 95.94 398 ASN A CA 1
ATOM 3273 C C . ASN A 1 398 ? 2.262 -17.766 -24.328 1 95.94 398 ASN A C 1
ATOM 3275 O O . ASN A 1 398 ? 1.763 -17.984 -25.438 1 95.94 398 ASN A O 1
ATOM 3279 N N . ARG A 1 399 ? 1.841 -16.734 -23.609 1 96.5 399 ARG A N 1
ATOM 3280 C CA . ARG A 1 399 ? 0.906 -15.688 -24 1 96.5 399 ARG A CA 1
ATOM 3281 C C . ARG A 1 399 ? -0.438 -16.281 -24.422 1 96.5 399 ARG A C 1
ATOM 3283 O O . ARG A 1 399 ? -1.083 -15.781 -25.344 1 96.5 399 ARG A O 1
ATOM 3290 N N . ALA A 1 400 ? -0.786 -17.344 -23.75 1 96.81 400 ALA A N 1
ATOM 3291 C CA . ALA A 1 400 ? -2.02 -18.031 -24.125 1 96.81 400 ALA A CA 1
ATOM 3292 C C . ALA A 1 400 ? -3.111 -17.812 -23.094 1 96.81 400 ALA A C 1
ATOM 3294 O O . ALA A 1 400 ? -4.297 -18 -23.359 1 96.81 400 ALA A O 1
ATOM 3295 N N . VAL A 1 401 ? -2.75 -17.328 -21.938 1 98.44 401 VAL A N 1
ATOM 3296 C CA . VAL A 1 401 ? -3.674 -17.234 -20.812 1 98.44 401 VAL A CA 1
ATOM 3297 C C . VAL A 1 401 ? -4.406 -15.898 -20.859 1 98.44 401 VAL A C 1
ATOM 3299 O O . VAL A 1 401 ? -3.773 -14.836 -20.938 1 98.44 401 VAL A O 1
ATOM 3302 N N . LYS A 1 402 ? -5.707 -15.906 -20.781 1 98.31 402 LYS A N 1
ATOM 3303 C CA . LYS A 1 402 ? -6.52 -14.695 -20.828 1 98.31 402 LYS A CA 1
ATOM 3304 C C . LYS A 1 402 ? -6.641 -14.062 -19.438 1 98.31 402 LYS A C 1
ATOM 3306 O O . LYS A 1 402 ? -6.664 -12.836 -19.312 1 98.31 402 LYS A O 1
ATOM 3311 N N . PHE A 1 403 ? -6.75 -14.922 -18.562 1 98.5 403 PHE A N 1
ATOM 3312 C CA . PHE A 1 403 ? -6.977 -14.422 -17.219 1 98.5 403 PHE A CA 1
ATOM 3313 C C . PHE A 1 403 ? -6.184 -15.234 -16.203 1 98.5 403 PHE A C 1
ATOM 3315 O O . PHE A 1 403 ? -6.191 -16.469 -16.234 1 98.5 403 PHE A O 1
ATOM 3322 N N . ILE A 1 404 ? -5.465 -14.586 -15.281 1 98.88 404 ILE A N 1
ATOM 3323 C CA . ILE A 1 404 ? -4.789 -15.211 -14.148 1 98.88 404 ILE A CA 1
ATOM 3324 C C . ILE A 1 404 ? -5.43 -14.742 -12.844 1 98.88 404 ILE A C 1
ATOM 3326 O O . ILE A 1 404 ? -5.496 -13.539 -12.57 1 98.88 404 ILE A O 1
ATOM 3330 N N . TYR A 1 405 ? -5.969 -15.625 -12.047 1 98.69 405 TYR A N 1
ATOM 3331 C CA . TYR A 1 405 ? -6.441 -15.359 -10.688 1 98.69 405 TYR A CA 1
ATOM 3332 C C . TYR A 1 405 ? -5.637 -16.141 -9.664 1 98.69 405 TYR A C 1
ATOM 3334 O O . TYR A 1 405 ? -5.613 -17.375 -9.695 1 98.69 405 TYR A O 1
ATOM 3342 N N . ILE A 1 406 ? -5.035 -15.445 -8.727 1 98.44 406 ILE A N 1
ATOM 3343 C CA . ILE A 1 406 ? -4.285 -16.188 -7.715 1 98.44 406 ILE A CA 1
ATOM 3344 C C . ILE A 1 406 ? -4.648 -15.656 -6.328 1 98.44 406 ILE A C 1
ATOM 3346 O O . ILE A 1 406 ? -4.93 -14.469 -6.16 1 98.44 406 ILE A O 1
ATOM 3350 N N . ASP A 1 407 ? -4.664 -16.5 -5.391 1 96.69 407 ASP A N 1
ATOM 3351 C CA . ASP A 1 407 ? -4.926 -16.25 -3.98 1 96.69 407 ASP A CA 1
ATOM 3352 C C . ASP A 1 407 ? -3.799 -16.781 -3.105 1 96.69 407 ASP A C 1
ATOM 3354 O O . ASP A 1 407 ? -3.992 -17.766 -2.371 1 96.69 407 ASP A O 1
ATOM 3358 N N . PRO A 1 408 ? -2.674 -16.141 -3.023 1 94.62 408 PRO A N 1
ATOM 3359 C CA . PRO A 1 408 ? -1.525 -16.609 -2.248 1 94.62 408 PRO A CA 1
ATOM 3360 C C . PRO A 1 408 ? -1.742 -16.484 -0.741 1 94.62 408 PRO A C 1
ATOM 3362 O O . PRO A 1 408 ? -2.723 -15.883 -0.3 1 94.62 408 PRO A O 1
ATOM 3365 N N . PRO A 1 409 ? -0.84 -17.109 0.032 1 88.56 409 PRO A N 1
ATOM 3366 C CA . PRO A 1 409 ? -0.933 -16.906 1.479 1 88.56 409 PRO A CA 1
ATOM 3367 C C . PRO A 1 409 ? -0.769 -15.438 1.878 1 88.56 409 PRO A C 1
ATOM 3369 O O . PRO A 1 409 ? 0.058 -14.727 1.301 1 88.56 409 PRO A O 1
ATOM 3372 N N . TYR A 1 410 ? -1.54 -14.992 2.799 1 86.31 410 TYR A N 1
ATOM 3373 C CA . TYR A 1 410 ? -1.58 -13.578 3.164 1 86.31 410 TYR A CA 1
ATOM 3374 C C . TYR A 1 410 ? -0.473 -13.242 4.156 1 86.31 410 TYR A C 1
ATOM 3376 O O . TYR A 1 410 ? -0.212 -12.062 4.43 1 86.31 410 TYR A O 1
ATOM 3384 N N . ASN A 1 411 ? 0.288 -14.195 4.637 1 78.44 411 ASN A N 1
ATOM 3385 C CA . ASN A 1 411 ? 1.398 -13.977 5.559 1 78.44 411 ASN A CA 1
ATOM 3386 C C . ASN A 1 411 ? 0.918 -13.422 6.895 1 78.44 411 ASN A C 1
ATOM 3388 O O . ASN A 1 411 ? 1.567 -12.547 7.477 1 78.44 411 ASN A O 1
ATOM 3392 N N . THR A 1 412 ? -0.305 -13.773 7.219 1 72.25 412 THR A N 1
ATOM 3393 C CA . THR A 1 412 ? -0.873 -13.352 8.492 1 72.25 412 THR A CA 1
ATOM 3394 C C . THR A 1 412 ? -0.458 -14.305 9.609 1 72.25 412 THR A C 1
ATOM 3396 O O . THR A 1 412 ? 0.162 -15.344 9.352 1 72.25 412 THR A O 1
ATOM 3399 N N . ASN A 1 413 ? -0.716 -13.922 10.734 1 57.91 413 ASN A N 1
ATOM 3400 C CA . ASN A 1 413 ? -0.384 -14.758 11.883 1 57.91 413 ASN A CA 1
ATOM 3401 C C . ASN A 1 413 ? -1.227 -16.031 11.906 1 57.91 413 ASN A C 1
ATOM 3403 O O . ASN A 1 413 ? -0.811 -17.047 12.477 1 57.91 413 ASN A O 1
ATOM 3407 N N . SER A 1 414 ? -2.336 -15.922 11.32 1 50.31 414 SER A N 1
ATOM 3408 C CA . SER A 1 414 ? -3.205 -17.094 11.312 1 50.31 414 SER A CA 1
ATOM 3409 C C . SER A 1 414 ? -2.664 -18.172 10.383 1 50.31 414 SER A C 1
ATOM 3411 O O . SER A 1 414 ? -2.922 -19.359 10.586 1 50.31 414 SER A O 1
ATOM 3413 N N . THR A 1 415 ? -1.99 -17.828 9.406 1 52.16 415 THR A N 1
ATOM 3414 C CA . THR A 1 415 ? -1.38 -18.766 8.469 1 52.16 415 THR A CA 1
ATOM 3415 C C . THR A 1 415 ? 0.073 -18.391 8.195 1 52.16 415 THR A C 1
ATOM 3417 O O . THR A 1 415 ? 0.423 -18.016 7.074 1 52.16 415 THR A O 1
ATOM 3420 N N . PRO A 1 416 ? 0.779 -18.484 9.375 1 51.12 416 PRO A N 1
ATOM 3421 C CA . PRO A 1 416 ? 2.15 -18.016 9.18 1 51.12 416 PRO A CA 1
ATOM 3422 C C . PRO A 1 416 ? 2.99 -18.969 8.328 1 51.12 416 PRO A C 1
ATOM 3424 O O . PRO A 1 416 ? 2.818 -20.188 8.398 1 51.12 416 PRO A O 1
ATOM 3427 N N . ILE A 1 417 ? 3.568 -18.438 7.301 1 55.22 417 ILE A N 1
ATOM 3428 C CA . ILE A 1 417 ? 4.578 -19.203 6.574 1 55.22 417 ILE A CA 1
ATOM 3429 C C . ILE A 1 417 ? 5.871 -19.234 7.383 1 55.22 417 ILE A C 1
ATOM 3431 O O . ILE A 1 417 ? 6.332 -18.219 7.883 1 55.22 417 ILE A O 1
ATOM 3435 N N . LEU A 1 418 ? 6.203 -20.297 7.902 1 47.91 418 LEU A N 1
ATOM 3436 C CA . LEU A 1 418 ? 7.41 -20.453 8.711 1 47.91 418 LEU A CA 1
ATOM 3437 C C . LEU A 1 418 ? 8.656 -20.188 7.875 1 47.91 418 LEU A C 1
ATOM 3439 O O . LEU A 1 418 ? 9.156 -21.078 7.191 1 47.91 418 LEU A O 1
ATOM 3443 N N . TYR A 1 419 ? 8.875 -18.922 7.938 1 54.78 419 TYR A N 1
ATOM 3444 C CA . TYR A 1 419 ? 10.062 -18.578 7.172 1 54.78 419 TYR A CA 1
ATOM 3445 C C . TYR A 1 419 ? 11.32 -18.75 8.016 1 54.78 419 TYR A C 1
ATOM 3447 O O . TYR A 1 419 ? 11.289 -18.578 9.234 1 54.78 419 TYR A O 1
ATOM 3455 N N . LYS A 1 420 ? 12.461 -19.375 7.582 1 48.25 420 LYS A N 1
ATOM 3456 C CA . LYS A 1 420 ? 13.711 -19.656 8.281 1 48.25 420 LYS A CA 1
ATOM 3457 C C . LYS A 1 420 ? 14.234 -18.422 9.008 1 48.25 420 LYS A C 1
ATOM 3459 O O . LYS A 1 420 ? 14.633 -18.516 10.172 1 48.25 420 LYS A O 1
ATOM 3464 N N . ASN A 1 421 ? 14.633 -17.359 8.344 1 47.66 421 ASN A N 1
ATOM 3465 C CA . ASN A 1 421 ? 15.461 -16.266 8.852 1 47.66 421 ASN A CA 1
ATOM 3466 C C . ASN A 1 421 ? 14.609 -15.195 9.531 1 47.66 421 ASN A C 1
ATOM 3468 O O . ASN A 1 421 ? 15.055 -14.062 9.703 1 47.66 421 ASN A O 1
ATOM 3472 N N . GLU A 1 422 ? 13.422 -15.57 10.023 1 60.97 422 GLU A N 1
ATOM 3473 C CA . GLU A 1 422 ? 12.547 -14.609 10.695 1 60.97 422 GLU A CA 1
ATOM 3474 C C . GLU A 1 422 ? 12.164 -13.469 9.766 1 60.97 422 GLU A C 1
ATOM 3476 O O . GLU A 1 422 ? 11.594 -12.469 10.211 1 60.97 422 GLU A O 1
ATOM 3481 N N . TYR A 1 423 ? 12.711 -13.586 8.516 1 75.75 423 TYR A N 1
ATOM 3482 C CA . TYR A 1 423 ? 12.312 -12.555 7.559 1 75.75 423 TYR A CA 1
ATOM 3483 C C . TYR A 1 423 ? 11 -12.922 6.879 1 75.75 423 TYR A C 1
ATOM 3485 O O . TYR A 1 423 ? 10.992 -13.469 5.773 1 75.75 423 TYR A O 1
ATOM 3493 N N . LYS A 1 424 ? 9.992 -12.531 7.492 1 79.94 424 LYS A N 1
ATOM 3494 C CA . LYS A 1 424 ? 8.641 -12.891 7.059 1 79.94 424 LYS A CA 1
ATOM 3495 C C . LYS A 1 424 ? 8.273 -12.18 5.758 1 79.94 424 LYS A C 1
ATOM 3497 O O . LYS A 1 424 ? 7.949 -12.828 4.762 1 79.94 424 LYS A O 1
ATOM 3502 N N . HIS A 1 425 ? 8.422 -10.898 5.734 1 88 425 HIS A N 1
ATOM 3503 C CA . HIS A 1 425 ? 7.992 -10.094 4.598 1 88 425 HIS A CA 1
ATOM 3504 C C . HIS A 1 425 ? 8.953 -10.242 3.422 1 88 425 HIS A C 1
ATOM 3506 O O . HIS A 1 425 ? 8.516 -10.297 2.268 1 88 425 HIS A O 1
ATOM 3512 N N . SER A 1 426 ? 10.195 -10.367 3.699 1 89.44 426 SER A N 1
ATOM 3513 C CA . SER A 1 426 ? 11.211 -10.5 2.66 1 89.44 426 SER A CA 1
ATOM 3514 C C . SER A 1 426 ? 11.078 -11.836 1.932 1 89.44 426 SER A C 1
ATOM 3516 O O . SER A 1 426 ? 11.148 -11.883 0.702 1 89.44 426 SER A O 1
ATOM 3518 N N . SER A 1 427 ? 10.93 -12.914 2.699 1 87.12 427 SER A N 1
ATOM 3519 C CA . SER A 1 427 ? 10.758 -14.242 2.111 1 87.12 427 SER A CA 1
ATOM 3520 C C . SER A 1 427 ? 9.508 -14.305 1.239 1 87.12 427 SER A C 1
ATOM 3522 O O . SER A 1 427 ? 9.547 -14.844 0.132 1 87.12 427 SER A O 1
ATOM 3524 N N . TRP A 1 428 ? 8.477 -13.75 1.778 1 90.94 428 TRP A N 1
ATOM 3525 C CA . TRP A 1 428 ? 7.223 -13.703 1.036 1 90.94 428 TRP A CA 1
ATOM 3526 C C . TRP A 1 428 ? 7.387 -12.93 -0.265 1 90.94 428 TRP A C 1
ATOM 3528 O O . TRP A 1 428 ? 6.895 -13.352 -1.313 1 90.94 428 TRP A O 1
ATOM 3538 N N . ALA A 1 429 ? 8.047 -11.828 -0.168 1 93.31 429 ALA A N 1
ATOM 3539 C CA . ALA A 1 429 ? 8.266 -10.984 -1.344 1 93.31 429 ALA A CA 1
ATOM 3540 C C . ALA A 1 429 ? 9.039 -11.742 -2.422 1 93.31 429 ALA A C 1
ATOM 3542 O O . ALA A 1 429 ? 8.719 -11.641 -3.609 1 93.31 429 ALA A O 1
ATOM 3543 N N . SER A 1 430 ? 10.016 -12.5 -2.049 1 92.38 430 SER A N 1
ATOM 3544 C CA . SER A 1 430 ? 10.797 -13.281 -2.998 1 92.38 430 SER A CA 1
ATOM 3545 C C . SER A 1 430 ? 9.961 -14.391 -3.627 1 92.38 430 SER A C 1
ATOM 3547 O O . SER A 1 430 ? 10.07 -14.656 -4.824 1 92.38 430 SER A O 1
ATOM 3549 N N . LEU A 1 431 ? 9.164 -14.992 -2.779 1 91.88 431 LEU A N 1
ATOM 3550 C CA . LEU A 1 431 ? 8.242 -16 -3.273 1 91.88 431 LEU A CA 1
ATOM 3551 C C . LEU A 1 431 ? 7.352 -15.43 -4.375 1 91.88 431 LEU A C 1
ATOM 3553 O O . LEU A 1 431 ? 7.23 -16.016 -5.449 1 91.88 431 LEU A O 1
ATOM 3557 N N . MET A 1 432 ? 6.809 -14.312 -4.113 1 95.56 432 MET A N 1
ATOM 3558 C CA . MET A 1 432 ? 5.824 -13.711 -5.012 1 95.56 432 MET A CA 1
ATOM 3559 C C . MET A 1 432 ? 6.492 -13.172 -6.273 1 95.56 432 MET A C 1
ATOM 3561 O O . MET A 1 432 ? 5.98 -13.352 -7.379 1 95.56 432 MET A O 1
ATOM 3565 N N . GLN A 1 433 ? 7.586 -12.555 -6.152 1 96 433 GLN A N 1
ATOM 3566 C CA . GLN A 1 433 ? 8.242 -11.906 -7.285 1 96 433 GLN A CA 1
ATOM 3567 C C . GLN A 1 433 ? 8.523 -12.906 -8.406 1 96 433 GLN A C 1
ATOM 3569 O O . GLN A 1 433 ? 8.188 -12.656 -9.562 1 96 433 GLN A O 1
ATOM 3574 N N . ASP A 1 434 ? 9.094 -14.016 -8.102 1 95.38 434 ASP A N 1
ATOM 3575 C CA . ASP A 1 434 ? 9.484 -15 -9.102 1 95.38 434 ASP A CA 1
ATOM 3576 C C . ASP A 1 434 ? 8.266 -15.602 -9.789 1 95.38 434 ASP A C 1
ATOM 3578 O O . ASP A 1 434 ? 8.25 -15.766 -11.008 1 95.38 434 ASP A O 1
ATOM 3582 N N . ARG A 1 435 ? 7.328 -15.922 -9.031 1 97.06 435 ARG A N 1
ATOM 3583 C CA . ARG A 1 435 ? 6.133 -16.547 -9.586 1 97.06 435 ARG A CA 1
ATOM 3584 C C . ARG A 1 435 ? 5.336 -15.555 -10.43 1 97.06 435 ARG A C 1
ATOM 3586 O O . ARG A 1 435 ? 4.82 -15.906 -11.492 1 97.06 435 ARG A O 1
ATOM 3593 N N . LEU A 1 436 ? 5.285 -14.344 -9.93 1 98.12 436 LEU A N 1
ATOM 3594 C CA . LEU A 1 436 ? 4.578 -13.312 -10.695 1 98.12 436 LEU A CA 1
ATOM 3595 C C . LEU A 1 436 ? 5.262 -13.062 -12.031 1 98.12 436 LEU A C 1
ATOM 3597 O O . LEU A 1 436 ? 4.59 -12.883 -13.047 1 98.12 436 LEU A O 1
ATOM 3601 N N . GLN A 1 437 ? 6.535 -13.078 -12.062 1 96.69 437 GLN A N 1
ATOM 3602 C CA . GLN A 1 437 ? 7.277 -12.867 -13.305 1 96.69 437 GLN A CA 1
ATOM 3603 C C . GLN A 1 437 ? 6.988 -13.969 -14.312 1 96.69 437 GLN A C 1
ATOM 3605 O O . GLN A 1 437 ? 6.719 -13.695 -15.484 1 96.69 437 GLN A O 1
ATOM 3610 N N . LYS A 1 438 ? 7.027 -15.203 -13.859 1 97.19 438 LYS A N 1
ATOM 3611 C CA . LYS A 1 438 ? 6.75 -16.328 -14.734 1 97.19 438 LYS A CA 1
ATOM 3612 C C . LYS A 1 438 ? 5.293 -16.328 -15.188 1 97.19 438 LYS A C 1
ATOM 3614 O O . LYS A 1 438 ? 4.988 -16.719 -16.312 1 97.19 438 LYS A O 1
ATOM 3619 N N . GLY A 1 439 ? 4.383 -15.945 -14.305 1 97.94 439 GLY A N 1
ATOM 3620 C CA . GLY A 1 439 ? 2.975 -15.852 -14.656 1 97.94 439 GLY A CA 1
ATOM 3621 C C . GLY A 1 439 ? 2.701 -14.812 -15.727 1 97.94 439 GLY A C 1
ATOM 3622 O O . GLY A 1 439 ? 1.914 -15.055 -16.641 1 97.94 439 GLY A O 1
ATOM 3623 N N . MET A 1 440 ? 3.369 -13.727 -15.656 1 97.25 440 MET A N 1
ATOM 3624 C CA . MET A 1 440 ? 3.158 -12.633 -16.594 1 97.25 440 MET A CA 1
ATOM 3625 C C . MET A 1 440 ? 3.566 -13.039 -18.016 1 97.25 440 MET A C 1
ATOM 3627 O O . MET A 1 440 ? 2.959 -12.594 -18.984 1 97.25 440 MET A O 1
ATOM 3631 N N . ASN A 1 441 ? 4.508 -13.93 -18.109 1 96.31 441 ASN A N 1
ATOM 3632 C CA . ASN A 1 441 ? 4.945 -14.414 -19.422 1 96.31 441 ASN A CA 1
ATOM 3633 C C . ASN A 1 441 ? 3.848 -15.211 -20.109 1 96.31 441 ASN A C 1
ATOM 3635 O O . ASN A 1 441 ? 3.832 -15.305 -21.344 1 96.31 441 ASN A O 1
ATOM 3639 N N . LEU A 1 442 ? 2.982 -15.75 -19.375 1 98.25 442 LEU A N 1
ATOM 3640 C CA . LEU A 1 442 ? 1.935 -16.609 -19.922 1 98.25 442 LEU A CA 1
ATOM 3641 C C . LEU A 1 442 ? 0.712 -15.781 -20.312 1 98.25 442 LEU A C 1
ATOM 3643 O O . LEU A 1 442 ? -0.156 -16.266 -21.047 1 98.25 442 LEU A O 1
ATOM 3647 N N . LEU A 1 443 ? 0.658 -14.562 -19.859 1 97.81 443 LEU A N 1
ATOM 3648 C CA . LEU A 1 443 ? -0.521 -13.719 -20.016 1 97.81 443 LEU A CA 1
ATOM 3649 C C . LEU A 1 443 ? -0.604 -13.156 -21.438 1 97.81 443 LEU A C 1
ATOM 3651 O O . LEU A 1 443 ? 0.404 -12.711 -22 1 97.81 443 LEU A O 1
ATOM 3655 N N . GLN A 1 444 ? -1.804 -13.148 -22.016 1 96.94 444 GLN A N 1
ATOM 3656 C CA . GLN A 1 444 ? -2.062 -12.523 -23.312 1 96.94 444 GLN A CA 1
ATOM 3657 C C . GLN A 1 444 ? -1.854 -11.016 -23.25 1 96.94 444 GLN A C 1
ATOM 3659 O O . GLN A 1 444 ? -1.818 -10.438 -22.156 1 96.94 444 GLN A O 1
ATOM 3664 N N . TYR A 1 445 ? -1.804 -10.445 -24.406 1 95.06 445 TYR A N 1
ATOM 3665 C CA . TYR A 1 445 ? -1.579 -9 -24.484 1 95.06 445 TYR A CA 1
ATOM 3666 C C . TYR A 1 445 ? -2.693 -8.234 -23.797 1 95.06 445 TYR A C 1
ATOM 3668 O O . TYR A 1 445 ? -2.434 -7.273 -23.062 1 95.06 445 TYR A O 1
ATOM 3676 N N . ASP A 1 446 ? -3.941 -8.633 -23.953 1 95.5 446 ASP A N 1
ATOM 3677 C CA . ASP A 1 446 ? -5.078 -7.973 -23.312 1 95.5 446 ASP A CA 1
ATOM 3678 C C . ASP A 1 446 ? -5.562 -8.758 -22.094 1 95.5 446 ASP A C 1
ATOM 3680 O O . ASP A 1 446 ? -6.719 -8.641 -21.688 1 95.5 446 ASP A O 1
ATOM 3684 N N . GLY A 1 447 ? -4.648 -9.672 -21.641 1 97.5 447 GLY A N 1
ATOM 3685 C CA . GLY A 1 447 ? -5.004 -10.477 -20.484 1 97.5 447 GLY A CA 1
ATOM 3686 C C . GLY A 1 447 ? -5.074 -9.672 -19.188 1 97.5 447 GLY A C 1
ATOM 3687 O O . GLY A 1 447 ? -4.594 -8.539 -19.141 1 97.5 447 GLY A O 1
ATOM 3688 N N . VAL A 1 448 ? -5.789 -10.219 -18.234 1 98.06 448 VAL A N 1
ATOM 3689 C CA . VAL A 1 448 ? -5.969 -9.578 -16.938 1 98.06 448 VAL A CA 1
ATOM 3690 C C . VAL A 1 448 ? -5.418 -10.492 -15.836 1 98.06 448 VAL A C 1
ATOM 3692 O O . VAL A 1 448 ? -5.551 -11.711 -15.914 1 98.06 448 VAL A O 1
ATOM 3695 N N . GLN A 1 449 ? -4.734 -9.922 -14.906 1 98.44 449 GLN A N 1
ATOM 3696 C CA . GLN A 1 449 ? -4.301 -10.656 -13.719 1 98.44 449 GLN A CA 1
ATOM 3697 C C . GLN A 1 449 ? -4.926 -10.078 -12.453 1 98.44 449 GLN A C 1
ATOM 3699 O O . GLN A 1 449 ? -4.98 -8.859 -12.281 1 98.44 449 GLN A O 1
ATOM 3704 N N . THR A 1 450 ? -5.457 -10.945 -11.594 1 98.56 450 THR A N 1
ATOM 3705 C CA . THR A 1 450 ? -6.004 -10.547 -10.297 1 98.56 450 THR A CA 1
ATOM 3706 C C . THR A 1 450 ? -5.316 -11.305 -9.164 1 98.56 450 THR A C 1
ATOM 3708 O O . THR A 1 450 ? -5.141 -12.523 -9.242 1 98.56 450 THR A O 1
ATOM 3711 N N . VAL A 1 451 ? -4.906 -10.625 -8.172 1 98.62 451 VAL A N 1
ATOM 3712 C CA . VAL A 1 451 ? -4.32 -11.234 -6.98 1 98.62 451 VAL A CA 1
ATOM 3713 C C . VAL A 1 451 ? -5.133 -10.836 -5.75 1 98.62 451 VAL A C 1
ATOM 3715 O O . VAL A 1 451 ? -5.359 -9.656 -5.496 1 98.62 451 VAL A O 1
ATOM 3718 N N . ALA A 1 452 ? -5.637 -11.797 -5.027 1 97.75 452 ALA A N 1
ATOM 3719 C CA . ALA A 1 452 ? -6.301 -11.555 -3.748 1 97.75 452 ALA A CA 1
ATOM 3720 C C . ALA A 1 452 ? -5.277 -11.391 -2.625 1 97.75 452 ALA A C 1
ATOM 3722 O O . ALA A 1 452 ? -4.27 -12.094 -2.588 1 97.75 452 ALA A O 1
ATOM 3723 N N . ILE A 1 453 ? -5.504 -10.445 -1.724 1 97 453 ILE A N 1
ATOM 3724 C CA . ILE A 1 453 ? -4.578 -10.211 -0.623 1 97 453 ILE A CA 1
ATOM 3725 C C . ILE A 1 453 ? -5.281 -9.422 0.481 1 97 453 ILE A C 1
ATOM 3727 O O . ILE A 1 453 ? -6.375 -8.891 0.274 1 97 453 ILE A O 1
ATOM 3731 N N . ASP A 1 454 ? -4.773 -9.422 1.673 1 94.19 454 ASP A N 1
ATOM 3732 C CA . ASP A 1 454 ? -5.309 -8.594 2.746 1 94.19 454 ASP A CA 1
ATOM 3733 C C . ASP A 1 454 ? -4.328 -7.48 3.119 1 94.19 454 ASP A C 1
ATOM 3735 O O . ASP A 1 454 ? -3.406 -7.18 2.359 1 94.19 454 ASP A O 1
ATOM 3739 N N . ASP A 1 455 ? -4.457 -6.82 4.227 1 93.06 455 ASP A N 1
ATOM 3740 C CA . ASP A 1 455 ? -3.682 -5.656 4.637 1 93.06 455 ASP A CA 1
ATOM 3741 C C . ASP A 1 455 ? -2.23 -6.035 4.93 1 93.06 455 ASP A C 1
ATOM 3743 O O . ASP A 1 455 ? -1.33 -5.203 4.816 1 93.06 455 ASP A O 1
ATOM 3747 N N . SER A 1 456 ? -1.983 -7.219 5.242 1 89.38 456 SER A N 1
ATOM 3748 C CA . SER A 1 456 ? -0.675 -7.633 5.738 1 89.38 456 SER A CA 1
ATOM 3749 C C . SER A 1 456 ? 0.406 -7.434 4.68 1 89.38 456 SER A C 1
ATOM 3751 O O . SER A 1 456 ? 1.523 -7.023 4.996 1 89.38 456 SER A O 1
ATOM 3753 N N . GLU A 1 457 ? 0.097 -7.797 3.398 1 93.75 457 GLU A N 1
ATOM 3754 C CA . GLU A 1 457 ? 1.127 -7.738 2.365 1 93.75 457 GLU A CA 1
ATOM 3755 C C . GLU A 1 457 ? 0.683 -6.871 1.192 1 93.75 457 GLU A C 1
ATOM 3757 O O . GLU A 1 457 ? 1.353 -6.824 0.158 1 93.75 457 GLU A O 1
ATOM 3762 N N . MET A 1 458 ? -0.421 -6.191 1.389 1 95.88 458 MET A N 1
ATOM 3763 C CA . MET A 1 458 ? -0.979 -5.418 0.284 1 95.88 458 MET A CA 1
ATOM 3764 C C . MET A 1 458 ? 0.021 -4.375 -0.209 1 95.88 458 MET A C 1
ATOM 3766 O O . MET A 1 458 ? 0.178 -4.184 -1.416 1 95.88 458 MET A O 1
ATOM 3770 N N . VAL A 1 459 ? 0.713 -3.73 0.656 1 95.06 459 VAL A N 1
ATOM 3771 C CA . VAL A 1 459 ? 1.664 -2.678 0.315 1 95.06 459 VAL A CA 1
ATOM 3772 C C . VAL A 1 459 ? 2.854 -3.277 -0.43 1 95.06 459 VAL A C 1
ATOM 3774 O O . VAL A 1 459 ? 3.205 -2.822 -1.521 1 95.06 459 VAL A O 1
ATOM 3777 N N . ASN A 1 460 ? 3.475 -4.297 0.095 1 93.94 460 ASN A N 1
ATOM 3778 C CA . ASN A 1 460 ? 4.59 -4.965 -0.563 1 93.94 460 ASN A CA 1
ATOM 3779 C C . ASN A 1 460 ? 4.184 -5.527 -1.922 1 93.94 460 ASN A C 1
ATOM 3781 O O . ASN A 1 460 ? 4.902 -5.359 -2.908 1 93.94 460 ASN A O 1
ATOM 3785 N N . LEU A 1 461 ? 3.053 -6.168 -1.963 1 97.06 461 LEU A N 1
ATOM 3786 C CA . LEU A 1 461 ? 2.58 -6.785 -3.197 1 97.06 461 LEU A CA 1
ATOM 3787 C C . LEU A 1 461 ? 2.348 -5.734 -4.277 1 97.06 461 LEU A C 1
ATOM 3789 O O . LEU A 1 461 ? 2.67 -5.957 -5.445 1 97.06 461 LEU A O 1
ATOM 3793 N N . SER A 1 462 ? 1.731 -4.641 -3.844 1 96.88 462 SER A N 1
ATOM 3794 C CA . SER A 1 462 ? 1.485 -3.568 -4.805 1 96.88 462 SER A CA 1
ATOM 3795 C C . SER A 1 462 ? 2.783 -3.102 -5.457 1 96.88 462 SER A C 1
ATOM 3797 O O . SER A 1 462 ? 2.844 -2.928 -6.676 1 96.88 462 SER A O 1
ATOM 3799 N N . THR A 1 463 ? 3.756 -2.924 -4.707 1 94.19 463 THR A N 1
ATOM 3800 C CA . THR A 1 463 ? 5.047 -2.477 -5.215 1 94.19 463 THR A CA 1
ATOM 3801 C C . THR A 1 463 ? 5.672 -3.541 -6.113 1 94.19 463 THR A C 1
ATOM 3803 O O . THR A 1 463 ? 6.211 -3.225 -7.18 1 94.19 463 THR A O 1
ATOM 3806 N N . ILE A 1 464 ? 5.617 -4.758 -5.73 1 96.12 464 ILE A N 1
ATOM 3807 C CA . ILE A 1 464 ? 6.188 -5.863 -6.496 1 96.12 464 ILE A CA 1
ATOM 3808 C C . ILE A 1 464 ? 5.477 -5.98 -7.844 1 96.12 464 ILE A C 1
ATOM 3810 O O . ILE A 1 464 ? 6.121 -6.172 -8.875 1 96.12 464 ILE A O 1
ATOM 3814 N N . LEU A 1 465 ? 4.168 -5.883 -7.844 1 97.38 465 LEU A N 1
ATOM 3815 C CA . LEU A 1 465 ? 3.387 -5.965 -9.07 1 97.38 465 LEU A CA 1
ATOM 3816 C C . LEU A 1 465 ? 3.77 -4.844 -10.031 1 97.38 465 LEU A C 1
ATOM 3818 O O . LEU A 1 465 ? 3.908 -5.07 -11.234 1 97.38 465 LEU A O 1
ATOM 3822 N N . GLU A 1 466 ? 3.941 -3.658 -9.492 1 93.19 466 GLU A N 1
ATOM 3823 C CA . GLU A 1 466 ? 4.32 -2.527 -10.336 1 93.19 466 GLU A CA 1
ATOM 3824 C C . GLU A 1 466 ? 5.707 -2.727 -10.938 1 93.19 466 GLU A C 1
ATOM 3826 O O . GLU A 1 466 ? 5.957 -2.33 -12.078 1 93.19 466 GLU A O 1
ATOM 3831 N N . GLN A 1 467 ? 6.559 -3.33 -10.211 1 91.06 467 GLN A N 1
ATOM 3832 C CA . GLN A 1 467 ? 7.91 -3.596 -10.688 1 91.06 467 GLN A CA 1
ATOM 3833 C C . GLN A 1 467 ? 7.918 -4.711 -11.727 1 91.06 467 GLN A C 1
ATOM 3835 O O . GLN A 1 467 ? 8.664 -4.652 -12.711 1 91.06 467 GLN A O 1
ATOM 3840 N N . THR A 1 468 ? 7.09 -5.688 -11.508 1 94.69 468 THR A N 1
ATOM 3841 C CA . THR A 1 468 ? 7.055 -6.863 -12.367 1 94.69 468 THR A CA 1
ATOM 3842 C C . THR A 1 468 ? 6.328 -6.555 -13.68 1 94.69 468 THR A C 1
ATOM 3844 O O . THR A 1 468 ? 6.629 -7.145 -14.719 1 94.69 468 THR A O 1
ATOM 3847 N N . ALA A 1 469 ? 5.391 -5.602 -13.625 1 95.75 469 ALA A N 1
ATOM 3848 C CA . ALA A 1 469 ? 4.598 -5.25 -14.797 1 95.75 469 ALA A CA 1
ATOM 3849 C C . ALA A 1 469 ? 4.512 -3.736 -14.969 1 95.75 469 ALA A C 1
ATOM 3851 O O . ALA A 1 469 ? 3.432 -3.154 -14.867 1 95.75 469 ALA A O 1
ATOM 3852 N N . PRO A 1 470 ? 5.551 -3.092 -15.391 1 90.94 470 PRO A N 1
ATOM 3853 C CA . PRO A 1 470 ? 5.59 -1.631 -15.477 1 90.94 470 PRO A CA 1
ATOM 3854 C C . PRO A 1 470 ? 4.645 -1.076 -16.531 1 90.94 470 PRO A C 1
ATOM 3856 O O . PRO A 1 470 ? 4.262 0.095 -16.484 1 90.94 470 PRO A O 1
ATOM 3859 N N . GLU A 1 471 ? 4.227 -1.926 -17.5 1 93.94 471 GLU A N 1
ATOM 3860 C CA . GLU A 1 471 ? 3.355 -1.464 -18.578 1 93.94 471 GLU A CA 1
ATOM 3861 C C . GLU A 1 471 ? 1.886 -1.676 -18.219 1 93.94 471 GLU A C 1
ATOM 3863 O O . GLU A 1 471 ? 1.01 -1.526 -19.078 1 93.94 471 GLU A O 1
ATOM 3868 N N . HIS A 1 472 ? 1.688 -2.043 -17.047 1 95.88 472 HIS A N 1
ATOM 3869 C CA . HIS A 1 472 ? 0.325 -2.314 -16.594 1 95.88 472 HIS A CA 1
ATOM 3870 C C . HIS A 1 472 ? -0.111 -1.324 -15.523 1 95.88 472 HIS A C 1
ATOM 3872 O O . HIS A 1 472 ? 0.729 -0.716 -14.859 1 95.88 472 HIS A O 1
ATOM 3878 N N . THR A 1 473 ? -1.453 -1.142 -15.422 1 94.5 473 THR A N 1
ATOM 3879 C CA . THR A 1 473 ? -2.055 -0.324 -14.375 1 94.5 473 THR A CA 1
ATOM 3880 C C . THR A 1 473 ? -2.617 -1.201 -13.266 1 94.5 473 THR A C 1
ATOM 3882 O O . THR A 1 473 ? -3.275 -2.209 -13.531 1 94.5 473 THR A O 1
ATOM 3885 N N . LEU A 1 474 ? -2.283 -0.814 -12.07 1 96.25 474 LEU A N 1
ATOM 3886 C CA . LEU A 1 474 ? -2.762 -1.549 -10.906 1 96.25 474 LEU A CA 1
ATOM 3887 C C . LEU A 1 474 ? -4.008 -0.892 -10.32 1 96.25 474 LEU A C 1
ATOM 3889 O O . LEU A 1 474 ? -3.986 0.29 -9.969 1 96.25 474 LEU A O 1
ATOM 3893 N N . SER A 1 475 ? -5.164 -1.611 -10.289 1 96.44 475 SER A N 1
ATOM 3894 C CA . SER A 1 475 ? -6.395 -1.163 -9.641 1 96.44 475 SER A CA 1
ATOM 3895 C C . SER A 1 475 ? -6.668 -1.957 -8.367 1 96.44 475 SER A C 1
ATOM 3897 O O . SER A 1 475 ? -6.637 -3.189 -8.383 1 96.44 475 SER A O 1
ATOM 3899 N N . ARG A 1 476 ? -6.863 -1.264 -7.285 1 96.94 476 ARG A N 1
ATOM 3900 C CA . ARG A 1 476 ? -7.105 -1.909 -5.996 1 96.94 476 ARG A CA 1
ATOM 3901 C C . ARG A 1 476 ? -8.594 -1.922 -5.664 1 96.94 476 ARG A C 1
ATOM 3903 O O . ARG A 1 476 ? -9.18 -0.878 -5.363 1 96.94 476 ARG A O 1
ATOM 3910 N N . ILE A 1 477 ? -9.172 -3.072 -5.668 1 97.88 477 ILE A N 1
ATOM 3911 C CA . ILE A 1 477 ? -10.594 -3.24 -5.371 1 97.88 477 ILE A CA 1
ATOM 3912 C C . ILE A 1 477 ? -10.766 -3.76 -3.947 1 97.88 477 ILE A C 1
ATOM 3914 O O . ILE A 1 477 ? -10.141 -4.75 -3.559 1 97.88 477 ILE A O 1
ATOM 3918 N N . THR A 1 478 ? -11.555 -3.064 -3.158 1 98.19 478 THR A N 1
ATOM 3919 C CA . THR A 1 478 ? -11.867 -3.51 -1.806 1 98.19 478 THR A CA 1
ATOM 3920 C C . THR A 1 478 ? -13.102 -4.414 -1.81 1 98.19 478 THR A C 1
ATOM 3922 O O . THR A 1 478 ? -14.141 -4.047 -2.354 1 98.19 478 THR A O 1
ATOM 3925 N N . VAL A 1 479 ? -12.984 -5.609 -1.229 1 97.88 479 VAL A N 1
ATOM 3926 C CA . VAL A 1 479 ? -14.078 -6.578 -1.201 1 97.88 479 VAL A CA 1
ATOM 3927 C C . VAL A 1 479 ? -14.469 -6.875 0.244 1 97.88 479 VAL A C 1
ATOM 3929 O O . VAL A 1 479 ? -13.633 -7.297 1.046 1 97.88 479 VAL A O 1
ATOM 3932 N N . VAL A 1 480 ? -15.711 -6.656 0.618 1 96.62 480 VAL A N 1
ATOM 3933 C CA . VAL A 1 480 ? -16.203 -7.07 1.928 1 96.62 480 VAL A CA 1
ATOM 3934 C C . VAL A 1 480 ? -16.547 -8.562 1.905 1 96.62 480 VAL A C 1
ATOM 3936 O O . VAL A 1 480 ? -17.672 -8.945 1.578 1 96.62 480 VAL A O 1
ATOM 3939 N N . HIS A 1 481 ? -15.594 -9.375 2.23 1 95.06 481 HIS A N 1
ATOM 3940 C CA . HIS A 1 481 ? -15.734 -10.82 2.109 1 95.06 481 HIS A CA 1
ATOM 3941 C C . HIS A 1 481 ? -16.188 -11.445 3.424 1 95.06 481 HIS A C 1
ATOM 3943 O O . HIS A 1 481 ? -16.609 -12.602 3.453 1 95.06 481 HIS A O 1
ATOM 3949 N N . ASN A 1 482 ? -16.031 -10.703 4.566 1 91.62 482 ASN A N 1
ATOM 3950 C CA . ASN A 1 482 ? -16.484 -11.109 5.898 1 91.62 482 ASN A CA 1
ATOM 3951 C C . ASN A 1 482 ? -17.344 -10.023 6.551 1 91.62 482 ASN A C 1
ATOM 3953 O O . ASN A 1 482 ? -16.875 -9.289 7.418 1 91.62 482 ASN A O 1
ATOM 3957 N N . PRO A 1 483 ? -18.562 -9.977 6.211 1 85.19 483 PRO A N 1
ATOM 3958 C CA . PRO A 1 483 ? -19.422 -8.891 6.688 1 85.19 483 PRO A CA 1
ATOM 3959 C C . PRO A 1 483 ? -19.531 -8.844 8.211 1 85.19 483 PRO A C 1
ATOM 3961 O O . PRO A 1 483 ? -19.766 -7.781 8.781 1 85.19 483 PRO A O 1
ATOM 3964 N N . LYS A 1 484 ? -19.375 -10.008 8.898 1 77.75 484 LYS A N 1
ATOM 3965 C CA . LYS A 1 484 ? -19.406 -10.031 10.359 1 77.75 484 LYS A CA 1
ATOM 3966 C C . LYS A 1 484 ? -18.156 -9.398 10.945 1 77.75 484 LYS A C 1
ATOM 3968 O O . LYS A 1 484 ? -18.188 -8.812 12.031 1 77.75 484 LYS A O 1
ATOM 3973 N N . GLY A 1 485 ? -17.125 -9.586 10.203 1 84.5 485 GLY A N 1
ATOM 3974 C CA . GLY A 1 485 ? -15.875 -8.969 10.594 1 84.5 485 GLY A CA 1
ATOM 3975 C C . GLY A 1 485 ? -15.016 -9.867 11.469 1 84.5 485 GLY A C 1
ATOM 3976 O O . GLY A 1 485 ? -15.469 -10.922 11.914 1 84.5 485 GLY A O 1
ATOM 3977 N N . SER A 1 486 ? -13.789 -9.586 11.547 1 83.69 486 SER A N 1
ATOM 3978 C CA . SER A 1 486 ? -12.812 -10.117 12.492 1 83.69 486 SER A CA 1
ATOM 3979 C C . SER A 1 486 ? -12.32 -9.031 13.445 1 83.69 486 SER A C 1
ATOM 3981 O O . SER A 1 486 ? -11.453 -8.234 13.094 1 83.69 486 SER A O 1
ATOM 3983 N N . ILE A 1 487 ? -12.82 -9.078 14.625 1 79.69 487 ILE A N 1
ATOM 3984 C CA . ILE A 1 487 ? -12.633 -7.996 15.586 1 79.69 487 ILE A CA 1
ATOM 3985 C C . ILE A 1 487 ? -11.18 -7.945 16.031 1 79.69 487 ILE A C 1
ATOM 3987 O O . ILE A 1 487 ? -10.594 -8.969 16.406 1 79.69 487 ILE A O 1
ATOM 3991 N N . THR A 1 488 ? -10.625 -6.824 15.852 1 79.38 488 THR A N 1
ATOM 3992 C CA . THR A 1 488 ? -9.336 -6.492 16.438 1 79.38 488 THR A CA 1
ATOM 3993 C C . THR A 1 488 ? -9.5 -5.453 17.547 1 79.38 488 THR A C 1
ATOM 3995 O O . THR A 1 488 ? -10.617 -5.164 17.984 1 79.38 488 THR A O 1
ATOM 3998 N N . ARG A 1 489 ? -8.477 -4.988 18.094 1 80.69 489 ARG A N 1
ATOM 3999 C CA . ARG A 1 489 ? -8.508 -4.094 19.25 1 80.69 489 ARG A CA 1
ATOM 4000 C C . ARG A 1 489 ? -9.234 -2.795 18.922 1 80.69 489 ARG A C 1
ATOM 4002 O O . ARG A 1 489 ? -10.016 -2.299 19.734 1 80.69 489 ARG A O 1
ATOM 4009 N N . ASN A 1 490 ? -8.961 -2.25 17.719 1 90.38 490 ASN A N 1
ATOM 4010 C CA . ASN A 1 490 ? -9.469 -0.91 17.438 1 90.38 490 ASN A CA 1
ATOM 4011 C C . ASN A 1 490 ? -10.438 -0.908 16.266 1 90.38 490 ASN A C 1
ATOM 4013 O O . ASN A 1 490 ? -11.188 0.049 16.078 1 90.38 490 ASN A O 1
ATOM 4017 N N . PHE A 1 491 ? -10.438 -1.969 15.484 1 92.69 491 PHE A N 1
ATOM 4018 C CA . PHE A 1 491 ? -11.344 -2.018 14.344 1 92.69 491 PHE A CA 1
ATOM 4019 C C . PHE A 1 491 ? -11.82 -3.441 14.086 1 92.69 491 PHE A C 1
ATOM 4021 O O . PHE A 1 491 ? -11.211 -4.402 14.562 1 92.69 491 PHE A O 1
ATOM 4028 N N . ASN A 1 492 ? -12.953 -3.541 13.469 1 91.94 492 ASN A N 1
ATOM 4029 C CA . ASN A 1 492 ? -13.508 -4.805 13 1 91.94 492 ASN A CA 1
ATOM 4030 C C . ASN A 1 492 ? -13.242 -5.02 11.516 1 91.94 492 ASN A C 1
ATOM 4032 O O . ASN A 1 492 ? -13.953 -4.465 10.672 1 91.94 492 ASN A O 1
ATOM 4036 N N . ARG A 1 493 ? -12.25 -5.848 11.203 1 92.88 493 ARG A N 1
ATOM 4037 C CA . ARG A 1 493 ? -11.805 -6.039 9.82 1 92.88 493 ARG A CA 1
ATOM 4038 C C . ARG A 1 493 ? -12.828 -6.848 9.031 1 92.88 493 ARG A C 1
ATOM 4040 O O . ARG A 1 493 ? -13.141 -7.988 9.391 1 92.88 493 ARG A O 1
ATOM 4047 N N . THR A 1 494 ? -13.273 -6.281 7.895 1 94.12 494 THR A N 1
ATOM 4048 C CA . THR A 1 494 ? -14.328 -6.934 7.129 1 94.12 494 THR A CA 1
ATOM 4049 C C . THR A 1 494 ? -13.875 -7.199 5.695 1 94.12 494 THR A C 1
ATOM 4051 O O . THR A 1 494 ? -14.516 -7.953 4.965 1 94.12 494 THR A O 1
ATOM 4054 N N . HIS A 1 495 ? -12.75 -6.637 5.297 1 96.5 495 HIS A N 1
ATOM 4055 C CA . HIS A 1 495 ? -12.484 -6.598 3.865 1 96.5 495 HIS A CA 1
ATOM 4056 C C . HIS A 1 495 ? -11.164 -7.273 3.529 1 96.5 495 HIS A C 1
ATOM 4058 O O . HIS A 1 495 ? -10.344 -7.523 4.418 1 96.5 495 HIS A O 1
ATOM 4064 N N . GLU A 1 496 ? -10.961 -7.625 2.342 1 96.19 496 GLU A N 1
ATOM 4065 C CA . GLU A 1 496 ? -9.719 -7.938 1.641 1 96.19 496 GLU A CA 1
ATOM 4066 C C . GLU A 1 496 ? -9.648 -7.203 0.304 1 96.19 496 GLU A C 1
ATOM 4068 O O . GLU A 1 496 ? -10.492 -6.359 0.002 1 96.19 496 GLU A O 1
ATOM 4073 N N . TYR A 1 497 ? -8.586 -7.43 -0.419 1 97.81 497 TYR A N 1
ATOM 4074 C CA . TYR A 1 497 ? -8.406 -6.723 -1.682 1 97.81 497 TYR A CA 1
ATOM 4075 C C . TYR A 1 497 ? -8.336 -7.699 -2.85 1 97.81 497 TYR A C 1
ATOM 4077 O O . TYR A 1 497 ? -7.824 -8.812 -2.707 1 97.81 497 TYR A O 1
ATOM 4085 N N . ALA A 1 498 ? -8.867 -7.328 -3.971 1 98.44 498 ALA A N 1
ATOM 4086 C CA . ALA A 1 498 ? -8.578 -7.902 -5.281 1 98.44 498 ALA A CA 1
ATOM 4087 C C . ALA A 1 498 ? -7.785 -6.926 -6.148 1 98.44 498 ALA A C 1
ATOM 4089 O O . ALA A 1 498 ? -8.328 -5.926 -6.621 1 98.44 498 ALA A O 1
ATOM 4090 N N . LEU A 1 499 ? -6.531 -7.176 -6.348 1 98.44 499 LEU A N 1
ATOM 4091 C CA . LEU A 1 499 ? -5.668 -6.312 -7.145 1 98.44 499 LEU A CA 1
ATOM 4092 C C . LEU A 1 499 ? -5.715 -6.707 -8.617 1 98.44 499 LEU A C 1
ATOM 4094 O O . LEU A 1 499 ? -5.348 -7.824 -8.977 1 98.44 499 LEU A O 1
ATOM 4098 N N . PHE A 1 500 ? -6.191 -5.793 -9.477 1 98.19 500 PHE A N 1
ATOM 4099 C CA . PHE A 1 500 ? -6.312 -6.055 -10.906 1 98.19 500 PHE A CA 1
ATOM 4100 C C . PHE A 1 500 ? -5.176 -5.395 -11.68 1 98.19 500 PHE A C 1
ATOM 4102 O O . PHE A 1 500 ? -4.891 -4.211 -11.484 1 98.19 500 PHE A O 1
ATOM 4109 N N . LEU A 1 501 ? -4.516 -6.137 -12.453 1 97.5 501 LEU A N 1
ATOM 4110 C CA . LEU A 1 501 ? -3.527 -5.629 -13.398 1 97.5 501 LEU A CA 1
ATOM 4111 C C . LEU A 1 501 ? -4.074 -5.66 -14.828 1 97.5 501 LEU A C 1
ATOM 4113 O O . LEU A 1 501 ? -4.449 -6.723 -15.328 1 97.5 501 LEU A O 1
ATOM 4117 N N . THR A 1 502 ? -4.18 -4.492 -15.438 1 96.75 502 THR A N 1
ATOM 4118 C CA . THR A 1 502 ? -4.613 -4.371 -16.828 1 96.75 502 THR A CA 1
ATOM 4119 C C . THR A 1 502 ? -3.592 -3.588 -17.641 1 96.75 502 THR A C 1
ATOM 4121 O O . THR A 1 502 ? -2.893 -2.723 -17.109 1 96.75 502 THR A O 1
ATOM 4124 N N . ARG A 1 503 ? -3.512 -3.922 -18.875 1 94.31 503 ARG A N 1
ATOM 4125 C CA . ARG A 1 503 ? -2.553 -3.23 -19.734 1 94.31 503 ARG A CA 1
ATOM 4126 C C . ARG A 1 503 ? -2.885 -1.746 -19.844 1 94.31 503 ARG A C 1
ATOM 4128 O O . ARG A 1 503 ? -4.043 -1.378 -20.047 1 94.31 503 ARG A O 1
ATOM 4135 N N . GLU A 1 504 ? -1.861 -0.958 -19.641 1 90.94 504 GLU A N 1
ATOM 4136 C CA . GLU A 1 504 ? -2.045 0.49 -19.688 1 90.94 504 GLU A CA 1
ATOM 4137 C C . GLU A 1 504 ? -2.508 0.945 -21.062 1 90.94 504 GLU A C 1
ATOM 4139 O O . GLU A 1 504 ? -1.975 0.498 -22.078 1 90.94 504 GLU A O 1
ATOM 4144 N N . GLY A 1 505 ? -3.51 1.81 -21.141 1 85.75 505 GLY A N 1
ATOM 4145 C CA . GLY A 1 505 ? -3.98 2.404 -22.375 1 85.75 505 GLY A CA 1
ATOM 4146 C C . GLY A 1 505 ? -4.973 1.528 -23.109 1 85.75 505 GLY A C 1
ATOM 4147 O O . GLY A 1 505 ? -5.539 1.945 -24.125 1 85.75 505 GLY A O 1
ATOM 4148 N N . LEU A 1 506 ? -5.148 0.315 -22.703 1 88.06 506 LEU A N 1
ATOM 4149 C CA . LEU A 1 506 ? -6.066 -0.597 -23.375 1 88.06 506 LEU A CA 1
ATOM 4150 C C . LEU A 1 506 ? -7.441 -0.575 -22.719 1 88.06 506 LEU A C 1
ATOM 4152 O O . LEU A 1 506 ? -7.543 -0.66 -21.5 1 88.06 506 LEU A O 1
ATOM 4156 N N . SER A 1 507 ? -8.469 -0.351 -23.469 1 83.5 507 SER A N 1
ATOM 4157 C CA . SER A 1 507 ? -9.836 -0.38 -22.969 1 83.5 507 SER A CA 1
ATOM 4158 C C . SER A 1 507 ? -10.492 -1.732 -23.234 1 83.5 507 SER A C 1
ATOM 4160 O O . SER A 1 507 ? -10.031 -2.494 -24.078 1 83.5 507 SER A O 1
ATOM 4162 N N . GLY A 1 508 ? -11.398 -2.088 -22.484 1 86.31 508 GLY A N 1
ATOM 4163 C CA . GLY A 1 508 ? -12.188 -3.283 -22.734 1 86.31 508 GLY A CA 1
ATOM 4164 C C . GLY A 1 508 ? -11.594 -4.531 -22.094 1 86.31 508 GLY A C 1
ATOM 4165 O O . GLY A 1 508 ? -12.055 -5.645 -22.375 1 86.31 508 GLY A O 1
ATOM 4166 N N . CYS A 1 509 ? -10.547 -4.383 -21.312 1 91.75 509 CYS A N 1
ATOM 4167 C CA . CYS A 1 509 ? -9.977 -5.527 -20.625 1 91.75 509 CYS A CA 1
ATOM 4168 C C . CYS A 1 509 ? -10.93 -6.039 -19.547 1 91.75 509 CYS A C 1
ATOM 4170 O O . CYS A 1 509 ? -10.922 -7.227 -19.219 1 91.75 509 CYS A O 1
ATOM 4172 N N . ILE A 1 510 ? -11.648 -5.102 -18.938 1 94.88 510 ILE A N 1
ATOM 4173 C CA . ILE A 1 510 ? -12.641 -5.418 -17.922 1 94.88 510 ILE A CA 1
ATOM 4174 C C . ILE A 1 510 ? -14.039 -5.215 -18.484 1 94.88 510 ILE A C 1
ATOM 4176 O O . ILE A 1 510 ? -14.328 -4.18 -19.094 1 94.88 510 ILE A O 1
ATOM 4180 N N . ALA A 1 511 ? -14.875 -6.188 -18.25 1 92.81 511 ALA A N 1
ATOM 4181 C CA . ALA A 1 511 ? -16.234 -6.133 -18.766 1 92.81 511 ALA A CA 1
ATOM 4182 C C . ALA A 1 511 ? -17.062 -5.074 -18.047 1 92.81 511 ALA A C 1
ATOM 4184 O O . ALA A 1 511 ? -16.812 -4.773 -16.875 1 92.81 511 ALA A O 1
ATOM 4185 N N . ARG A 1 512 ? -18 -4.578 -18.719 1 87.44 512 ARG A N 1
ATOM 4186 C CA . ARG A 1 512 ? -18.969 -3.666 -18.109 1 87.44 512 ARG A CA 1
ATOM 4187 C C . ARG A 1 512 ? -20.094 -4.438 -17.422 1 87.44 512 ARG A C 1
ATOM 4189 O O . ARG A 1 512 ? -20.391 -5.566 -17.812 1 87.44 512 ARG A O 1
ATOM 4196 N N . THR A 1 513 ? -20.516 -3.934 -16.359 1 81.38 513 THR A N 1
ATOM 4197 C CA . THR A 1 513 ? -21.578 -4.559 -15.586 1 81.38 513 THR A CA 1
ATOM 4198 C C . THR A 1 513 ? -22.812 -3.645 -15.516 1 81.38 513 THR A C 1
ATOM 4200 O O . THR A 1 513 ? -22.688 -2.428 -15.68 1 81.38 513 THR A O 1
ATOM 4203 N N . LEU A 1 514 ? -23.984 -4.289 -15.414 1 76 514 LEU A N 1
ATOM 4204 C CA . LEU A 1 514 ? -25.203 -3.531 -15.195 1 76 514 LEU A CA 1
ATOM 4205 C C . LEU A 1 514 ? -25.344 -3.111 -13.742 1 76 514 LEU A C 1
ATOM 4207 O O . LEU A 1 514 ? -25.516 -3.957 -12.859 1 76 514 LEU A O 1
ATOM 4211 N N . GLU A 1 515 ? -25.031 -1.912 -13.422 1 73.19 515 GLU A N 1
ATOM 4212 C CA . GLU A 1 515 ? -25.094 -1.418 -12.047 1 73.19 515 GLU A CA 1
ATOM 4213 C C . GLU A 1 515 ? -26.359 -0.608 -11.805 1 73.19 515 GLU A C 1
ATOM 4215 O O . GLU A 1 515 ? -26.781 0.177 -12.656 1 73.19 515 GLU A O 1
ATOM 4220 N N . LYS A 1 516 ? -27.078 -1.005 -10.594 1 70.75 516 LYS A N 1
ATOM 4221 C CA . LYS A 1 516 ? -28.281 -0.245 -10.234 1 70.75 516 LYS A CA 1
ATOM 4222 C C . LYS A 1 516 ? -27.906 1.149 -9.734 1 70.75 516 LYS A C 1
ATOM 4224 O O . LYS A 1 516 ? -26.984 1.306 -8.93 1 70.75 516 LYS A O 1
ATOM 4229 N N . ASN A 1 517 ? -28.578 2.117 -10.297 1 66.12 517 ASN A N 1
ATOM 4230 C CA . ASN A 1 517 ? -28.359 3.486 -9.844 1 66.12 517 ASN A CA 1
ATOM 4231 C C . ASN A 1 517 ? -29 3.729 -8.477 1 66.12 517 ASN A C 1
ATOM 4233 O O . ASN A 1 517 ? -30.125 3.295 -8.227 1 66.12 517 ASN A O 1
ATOM 4237 N N . SER A 1 518 ? -28.172 4.078 -7.465 1 61.75 518 SER A N 1
ATOM 4238 C CA . SER A 1 518 ? -28.75 4.426 -6.172 1 61.75 518 SER A CA 1
ATOM 4239 C C . SER A 1 518 ? -29.859 5.457 -6.324 1 61.75 518 SER A C 1
ATOM 4241 O O . SER A 1 518 ? -30.891 5.371 -5.652 1 61.75 518 SER A O 1
ATOM 4243 N N . SER A 1 519 ? -29.641 6.434 -7.18 1 64.38 519 SER A N 1
ATOM 4244 C CA . SER A 1 519 ? -30.656 7.402 -7.562 1 64.38 519 SER A CA 1
ATOM 4245 C C . SER A 1 519 ? -30.891 7.391 -9.07 1 64.38 519 SER A C 1
ATOM 4247 O O . SER A 1 519 ? -29.953 7.555 -9.852 1 64.38 519 SER A O 1
ATOM 4249 N N . PRO A 1 520 ? -32.188 6.984 -9.367 1 67.19 520 PRO A N 1
ATOM 4250 C CA . PRO A 1 520 ? -32.438 6.918 -10.805 1 67.19 520 PRO A CA 1
ATOM 4251 C C . PRO A 1 520 ? -32.031 8.188 -11.539 1 67.19 520 PRO A C 1
ATOM 4253 O O . PRO A 1 520 ? -32.219 9.297 -11.047 1 67.19 520 PRO A O 1
ATOM 4256 N N . ARG A 1 521 ? -31.203 7.977 -12.5 1 76.44 521 ARG A N 1
ATOM 4257 C CA . ARG A 1 521 ? -30.766 9.07 -13.359 1 76.44 521 ARG A CA 1
ATOM 4258 C C . ARG A 1 521 ? -31.766 9.312 -14.484 1 76.44 521 ARG A C 1
ATOM 4260 O O . ARG A 1 521 ? -32.312 8.359 -15.062 1 76.44 521 ARG A O 1
ATOM 4267 N N . LYS A 1 522 ? -32.031 10.602 -14.727 1 83.38 522 LYS A N 1
ATOM 4268 C CA . LYS A 1 522 ? -32.938 10.922 -15.82 1 83.38 522 LYS A CA 1
ATOM 4269 C C . LYS A 1 522 ? -32.438 10.352 -17.141 1 83.38 522 LYS A C 1
ATOM 4271 O O . LYS A 1 522 ? -31.234 10.391 -17.422 1 83.38 522 LYS A O 1
ATOM 4276 N N . MET A 1 523 ? -33.281 9.742 -17.875 1 88.44 523 MET A N 1
ATOM 4277 C CA . MET A 1 523 ? -32.938 9.18 -19.188 1 88.44 523 MET A CA 1
ATOM 4278 C C . MET A 1 523 ? -32.625 10.281 -20.188 1 88.44 523 MET A C 1
ATOM 4280 O O . MET A 1 523 ? -31.875 10.062 -21.141 1 88.44 523 MET A O 1
ATOM 4284 N N . ARG A 1 524 ? -33.188 11.43 -19.875 1 89.31 524 ARG A N 1
ATOM 4285 C CA . ARG A 1 524 ? -32.938 12.578 -20.75 1 89.31 524 ARG A CA 1
ATOM 4286 C C . ARG A 1 524 ? -31.5 13.07 -20.562 1 89.31 524 ARG A C 1
ATOM 4288 O O . ARG A 1 524 ? -31.016 13.195 -19.438 1 89.31 524 ARG A O 1
ATOM 4295 N N . ARG A 1 525 ? -30.828 13.242 -21.672 1 86.25 525 ARG A N 1
ATOM 4296 C CA . ARG A 1 525 ? -29.484 13.789 -21.625 1 86.25 525 ARG A CA 1
ATOM 4297 C C . ARG A 1 525 ? -29.5 15.25 -21.203 1 86.25 525 ARG A C 1
ATOM 4299 O O . ARG A 1 525 ? -30.438 15.984 -21.5 1 86.25 525 ARG A O 1
ATOM 4306 N N . TRP A 1 526 ? -28.531 15.656 -20.438 1 74.5 526 TRP A N 1
ATOM 4307 C CA . TRP A 1 526 ? -28.375 17.031 -19.984 1 74.5 526 TRP A CA 1
ATOM 4308 C C . TRP A 1 526 ? -26.984 17.562 -20.328 1 74.5 526 TRP A C 1
ATOM 4310 O O . TRP A 1 526 ? -26.078 16.781 -20.625 1 74.5 526 TRP A O 1
ATOM 4320 N N . GLY A 1 527 ? -26.734 18.828 -20.375 1 64.31 527 GLY A N 1
ATOM 4321 C CA . GLY A 1 527 ? -25.438 19.438 -20.594 1 64.31 527 GLY A CA 1
ATOM 4322 C C . GLY A 1 527 ? -25.109 19.641 -22.062 1 64.31 527 GLY A C 1
ATOM 4323 O O . GLY A 1 527 ? -26 19.984 -22.859 1 64.31 527 GLY A O 1
ATOM 4324 N N . GLU A 1 528 ? -23.828 19.375 -22.516 1 64.94 528 GLU A N 1
ATOM 4325 C CA . GLU A 1 528 ? -23.391 19.562 -23.891 1 64.94 528 GLU A CA 1
ATOM 4326 C C . GLU A 1 528 ? -24 18.516 -24.828 1 64.94 528 GLU A C 1
ATOM 4328 O O . GLU A 1 528 ? -24.156 17.359 -24.453 1 64.94 528 GLU A O 1
ATOM 4333 N N . ASN A 1 529 ? -24.453 18.875 -26 1 78.19 529 ASN A N 1
ATOM 4334 C CA . ASN A 1 529 ? -24.984 18.016 -27.062 1 78.19 529 ASN A CA 1
ATOM 4335 C C . ASN A 1 529 ? -26.25 17.297 -26.609 1 78.19 529 ASN A C 1
ATOM 4337 O O . ASN A 1 529 ? -26.422 16.109 -26.859 1 78.19 529 ASN A O 1
ATOM 4341 N N . SER A 1 530 ? -26.953 17.984 -25.719 1 87.5 530 SER A N 1
ATOM 4342 C CA . SER A 1 530 ? -28.141 17.359 -25.141 1 87.5 530 SER A CA 1
ATOM 4343 C C . SER A 1 530 ? -29.391 17.75 -25.906 1 87.5 530 SER A C 1
ATOM 4345 O O . SER A 1 530 ? -30.484 17.266 -25.625 1 87.5 530 SER A O 1
ATOM 4347 N N . ARG A 1 531 ? -29.281 18.594 -26.938 1 89.38 531 ARG A N 1
ATOM 4348 C CA . ARG A 1 531 ? -30.469 19.094 -27.641 1 89.38 531 ARG A CA 1
ATOM 4349 C C . ARG A 1 531 ? -30.859 18.156 -28.766 1 89.38 531 ARG A C 1
ATOM 4351 O O . ARG A 1 531 ? -30.031 17.406 -29.281 1 89.38 531 ARG A O 1
ATOM 4358 N N . ARG A 1 532 ? -32.125 18.234 -29.219 1 91.69 532 ARG A N 1
ATOM 4359 C CA . ARG A 1 532 ? -32.625 17.438 -30.328 1 91.69 532 ARG A CA 1
ATOM 4360 C C . ARG A 1 532 ? -31.766 17.594 -31.578 1 91.69 532 ARG A C 1
ATOM 4362 O O . ARG A 1 532 ? -31.531 16.625 -32.281 1 91.69 532 ARG A O 1
ATOM 4369 N N . ILE A 1 533 ? -31.297 18.781 -31.734 1 87.31 533 ILE A N 1
ATOM 4370 C CA . ILE A 1 533 ? -30.547 19.094 -32.938 1 87.31 533 ILE A CA 1
ATOM 4371 C C . ILE A 1 533 ? -29.203 18.375 -32.906 1 87.31 533 ILE A C 1
ATOM 4373 O O . ILE A 1 533 ? -28.625 18.094 -33.969 1 87.31 533 ILE A O 1
ATOM 4377 N N . ASP A 1 534 ? -28.656 18.016 -31.797 1 86.56 534 ASP A N 1
ATOM 4378 C CA . ASP A 1 534 ? -27.359 17.375 -31.656 1 86.56 534 ASP A CA 1
ATOM 4379 C C . ASP A 1 534 ? -27.406 15.906 -32.031 1 86.56 534 ASP A C 1
ATOM 4381 O O . ASP A 1 534 ? -26.422 15.344 -32.531 1 86.56 534 ASP A O 1
ATOM 4385 N N . ARG A 1 535 ? -28.438 15.266 -31.75 1 87.19 535 ARG A N 1
ATOM 4386 C CA . ARG A 1 535 ? -28.672 13.867 -32.125 1 87.19 535 ARG A CA 1
ATOM 4387 C C . ARG A 1 535 ? -30.141 13.609 -32.406 1 87.19 535 ARG A C 1
ATOM 4389 O O . ARG A 1 535 ? -30.875 13.094 -31.562 1 87.19 535 ARG A O 1
ATOM 4396 N N . ARG A 1 536 ? -30.438 13.781 -33.594 1 86.56 536 ARG A N 1
ATOM 4397 C CA . ARG A 1 536 ? -31.828 13.727 -34.031 1 86.56 536 ARG A CA 1
ATOM 4398 C C . ARG A 1 536 ? -32.438 12.352 -33.781 1 86.56 536 ARG A C 1
ATOM 4400 O O . ARG A 1 536 ? -33.625 12.234 -33.438 1 86.56 536 ARG A O 1
ATOM 4407 N N . LEU A 1 537 ? -31.594 11.344 -33.844 1 89.81 537 LEU A N 1
ATOM 4408 C CA . LEU A 1 537 ? -32.062 9.969 -33.75 1 89.81 537 LEU A CA 1
ATOM 4409 C C . LEU A 1 537 ? -32.438 9.625 -32.312 1 89.81 537 LEU A C 1
ATOM 4411 O O . LEU A 1 537 ? -33.062 8.586 -32.062 1 89.81 537 LEU A O 1
ATOM 4415 N N . SER A 1 538 ? -32.094 10.477 -31.344 1 93.19 538 SER A N 1
ATOM 4416 C CA . SER A 1 538 ? -32.406 10.234 -29.938 1 93.19 538 SER A CA 1
ATOM 4417 C C . SER A 1 538 ? -33.594 11.047 -29.469 1 93.19 538 SER A C 1
ATOM 4419 O O . SER A 1 538 ? -33.812 11.203 -28.266 1 93.19 538 SER A O 1
ATOM 4421 N N . PHE A 1 539 ? -34.344 11.648 -30.469 1 94.88 539 PHE A N 1
ATOM 4422 C CA . PHE A 1 539 ? -35.562 12.359 -30.172 1 94.88 539 PHE A CA 1
ATOM 4423 C C . PHE A 1 539 ? -36.781 11.586 -30.672 1 94.88 539 PHE A C 1
ATOM 4425 O O . PHE A 1 539 ? -37.156 11.695 -31.844 1 94.88 539 PHE A O 1
ATOM 4432 N N . TYR A 1 540 ? -37.281 10.859 -29.859 1 94.44 540 TYR A N 1
ATOM 4433 C CA . TYR A 1 540 ? -38.438 10.016 -30.156 1 94.44 540 TYR A CA 1
ATOM 4434 C C . TYR A 1 540 ? -39.312 9.836 -28.922 1 94.44 540 TYR A C 1
ATOM 4436 O O . TYR A 1 540 ? -38.844 10 -27.797 1 94.44 540 TYR A O 1
ATOM 4444 N N . PRO A 1 541 ? -40.625 9.586 -29.141 1 94.19 541 PRO A N 1
ATOM 4445 C CA . PRO A 1 541 ? -41.5 9.367 -27.984 1 94.19 541 PRO A CA 1
ATOM 4446 C C . PRO A 1 541 ? -41.438 7.945 -27.453 1 94.19 541 PRO A C 1
ATOM 4448 O O . PRO A 1 541 ? -41.188 7 -28.203 1 94.19 541 PRO A O 1
ATOM 4451 N N . ILE A 1 542 ? -41.531 7.797 -26.188 1 94.31 542 ILE A N 1
ATOM 4452 C CA . ILE A 1 542 ? -41.719 6.512 -25.516 1 94.31 542 ILE A CA 1
ATOM 4453 C C . ILE A 1 542 ? -43.125 6.43 -24.938 1 94.31 542 ILE A C 1
ATOM 4455 O O . ILE A 1 542 ? -43.562 7.355 -24.266 1 94.31 542 ILE A O 1
ATOM 4459 N N . TYR A 1 543 ? -43.812 5.398 -25.266 1 93.88 543 TYR A N 1
ATOM 4460 C CA . TYR A 1 543 ? -45.219 5.277 -24.906 1 93.88 543 TYR A CA 1
ATOM 4461 C C . TYR A 1 543 ? -45.406 4.547 -23.578 1 93.88 543 TYR A C 1
ATOM 4463 O O . TYR A 1 543 ? -44.812 3.469 -23.375 1 93.88 543 TYR A O 1
ATOM 4471 N N . LEU A 1 544 ? -46.156 5.184 -22.688 1 94.62 544 LEU A N 1
ATOM 4472 C CA . LEU A 1 544 ? -46.469 4.594 -21.391 1 94.62 544 LEU A CA 1
ATOM 4473 C C . LEU A 1 544 ? -47.938 4.211 -21.312 1 94.62 544 LEU A C 1
ATOM 4475 O O . LEU A 1 544 ? -48.781 4.918 -21.844 1 94.62 544 LEU A O 1
ATOM 4479 N N . LEU A 1 545 ? -48.219 3.039 -20.797 1 90.94 545 LEU A N 1
ATOM 4480 C CA . LEU A 1 545 ? -49.562 2.623 -20.391 1 90.94 545 LEU A CA 1
ATOM 4481 C C . LEU A 1 545 ? -49.562 2.152 -18.953 1 90.94 545 LEU A C 1
ATOM 4483 O O . LEU A 1 545 ? -48.844 1.235 -18.578 1 90.94 545 LEU A O 1
ATOM 4487 N N . ASN A 1 546 ? -50.344 2.73 -18.078 1 86.38 546 ASN A N 1
ATOM 4488 C CA . ASN A 1 546 ? -50.406 2.418 -16.656 1 86.38 546 ASN A CA 1
ATOM 4489 C C . ASN A 1 546 ? -49.031 2.436 -16.016 1 86.38 546 ASN A C 1
ATOM 4491 O O . ASN A 1 546 ? -48.688 1.527 -15.258 1 86.38 546 ASN A O 1
ATOM 4495 N N . GLY A 1 547 ? -48.156 3.398 -16.438 1 87.19 547 GLY A N 1
ATOM 4496 C CA . GLY A 1 547 ? -46.844 3.605 -15.82 1 87.19 547 GLY A CA 1
ATOM 4497 C C . GLY A 1 547 ? -45.781 2.676 -16.359 1 87.19 547 GLY A C 1
ATOM 4498 O O . GLY A 1 547 ? -44.656 2.662 -15.867 1 87.19 547 GLY A O 1
ATOM 4499 N N . GLN A 1 548 ? -46.125 1.895 -17.297 1 89.56 548 GLN A N 1
ATOM 4500 C CA . GLN A 1 548 ? -45.188 0.962 -17.906 1 89.56 548 GLN A CA 1
ATOM 4501 C C . GLN A 1 548 ? -44.875 1.324 -19.359 1 89.56 548 GLN A C 1
ATOM 4503 O O . GLN A 1 548 ? -45.781 1.773 -20.078 1 89.56 548 GLN A O 1
ATOM 4508 N N . VAL A 1 549 ? -43.625 1.104 -19.703 1 90.5 549 VAL A N 1
ATOM 4509 C CA . VAL A 1 549 ? -43.25 1.343 -21.094 1 90.5 549 VAL A CA 1
ATOM 4510 C C . VAL A 1 549 ? -43.844 0.259 -21.984 1 90.5 549 VAL A C 1
ATOM 4512 O O . VAL A 1 549 ? -43.594 -0.93 -21.781 1 90.5 549 VAL A O 1
ATOM 4515 N N . VAL A 1 550 ? -44.656 0.611 -22.953 1 88.19 550 VAL A N 1
ATOM 4516 C CA . VAL A 1 550 ? -45.344 -0.385 -23.766 1 88.19 550 VAL A CA 1
ATOM 4517 C C . VAL A 1 550 ? -44.844 -0.312 -25.203 1 88.19 550 VAL A C 1
ATOM 4519 O O . VAL A 1 550 ? -45 -1.267 -25.969 1 88.19 550 VAL A O 1
ATOM 4522 N N . ASP A 1 551 ? -44.375 0.812 -25.656 1 88.38 551 ASP A N 1
ATOM 4523 C CA . ASP A 1 551 ? -43.938 0.949 -27.031 1 88.38 551 ASP A CA 1
ATOM 4524 C C . ASP A 1 551 ? -42.969 2.113 -27.188 1 88.38 551 ASP A C 1
ATOM 4526 O O . ASP A 1 551 ? -42.844 2.943 -26.281 1 88.38 551 ASP A O 1
ATOM 4530 N N . ILE A 1 552 ? -42.125 2.053 -28.281 1 93.19 552 ILE A N 1
ATOM 4531 C CA . ILE A 1 552 ? -41.188 3.104 -28.656 1 93.19 552 ILE A CA 1
ATOM 4532 C C . ILE A 1 552 ? -41.594 3.688 -30.016 1 93.19 552 ILE A C 1
ATOM 4534 O O . ILE A 1 552 ? -41.812 2.947 -30.969 1 93.19 552 ILE A O 1
ATOM 4538 N N . GLY A 1 553 ? -41.688 4.93 -30.047 1 92 553 GLY A N 1
ATOM 4539 C CA . GLY A 1 553 ? -42.094 5.582 -31.281 1 92 553 GLY A CA 1
ATOM 4540 C C . GLY A 1 553 ? -40.938 5.801 -32.219 1 92 553 GLY A C 1
ATOM 4541 O O . GLY A 1 553 ? -39.812 5.352 -31.969 1 92 553 GLY A O 1
ATOM 4542 N N . SER A 1 554 ? -41.219 6.383 -33.344 1 92 554 SER A N 1
ATOM 4543 C CA . SER A 1 554 ? -40.219 6.684 -34.375 1 92 554 SER A CA 1
ATOM 4544 C C . SER A 1 554 ? -39.781 8.141 -34.281 1 92 554 SER A C 1
ATOM 4546 O O . SER A 1 554 ? -40.438 8.969 -33.688 1 92 554 SER A O 1
ATOM 4548 N N . VAL A 1 555 ? -38.594 8.367 -34.812 1 94.25 555 VAL A N 1
ATOM 4549 C CA . VAL A 1 555 ? -38.094 9.727 -34.906 1 94.25 555 VAL A CA 1
ATOM 4550 C C . VAL A 1 555 ? -38.969 10.57 -35.812 1 94.25 555 VAL A C 1
ATOM 4552 O O . VAL A 1 555 ? -39.188 10.211 -36.969 1 94.25 555 VAL A O 1
ATOM 4555 N N . PRO A 1 556 ? -39.5 11.641 -35.312 1 92.25 556 PRO A N 1
ATOM 4556 C CA . PRO A 1 556 ? -40.375 12.461 -36.156 1 92.25 556 PRO A CA 1
ATOM 4557 C C . PRO A 1 556 ? -39.625 13.312 -37.156 1 92.25 556 PRO A C 1
ATOM 4559 O O . PRO A 1 556 ? -38.406 13.406 -37.094 1 92.25 556 PRO A O 1
ATOM 4562 N N . GLU A 1 557 ? -40.469 13.906 -38.094 1 85.38 557 GLU A N 1
ATOM 4563 C CA . GLU A 1 557 ? -39.875 14.852 -39.062 1 85.38 557 GLU A CA 1
ATOM 4564 C C . GLU A 1 557 ? -39.375 16.109 -38.344 1 85.38 557 GLU A C 1
ATOM 4566 O O . GLU A 1 557 ? -39.812 16.422 -37.219 1 85.38 557 GLU A O 1
ATOM 4571 N N . GLU A 1 558 ? -38.469 16.719 -39.031 1 86.56 558 GLU A N 1
ATOM 4572 C CA . GLU A 1 558 ? -37.781 17.859 -38.406 1 86.56 558 GLU A CA 1
ATOM 4573 C C . GLU A 1 558 ? -38.781 18.969 -38.031 1 86.56 558 GLU A C 1
ATOM 4575 O O . GLU A 1 558 ? -38.562 19.688 -37.062 1 86.56 558 GLU A O 1
ATOM 4580 N N . ASP A 1 559 ? -39.844 19.094 -38.781 1 87.56 559 ASP A N 1
ATOM 4581 C CA . ASP A 1 559 ? -40.812 20.188 -38.594 1 87.56 559 ASP A CA 1
ATOM 4582 C C . ASP A 1 559 ? -41.844 19.812 -37.531 1 87.56 559 ASP A C 1
ATOM 4584 O O . ASP A 1 559 ? -42.688 20.641 -37.156 1 87.56 559 ASP A O 1
ATOM 4588 N N . PHE A 1 560 ? -41.688 18.656 -37.031 1 92.81 560 PHE A N 1
ATOM 4589 C CA . PHE A 1 560 ? -42.625 18.203 -36.031 1 92.81 560 PHE A CA 1
ATOM 4590 C C . PHE A 1 560 ? -42.188 18.609 -34.625 1 92.81 560 PHE A C 1
ATOM 4592 O O . PHE A 1 560 ? -41.031 18.469 -34.281 1 92.81 560 PHE A O 1
ATOM 4599 N N . HIS A 1 561 ? -43.188 19.219 -33.812 1 94.12 561 HIS A N 1
ATOM 4600 C CA . HIS A 1 561 ? -43 19.531 -32.406 1 94.12 561 HIS A CA 1
ATOM 4601 C C . HIS A 1 561 ? -44.125 19.016 -31.562 1 94.12 561 HIS A C 1
ATOM 4603 O O . HIS A 1 561 ? -45.312 19.328 -31.812 1 94.12 561 HIS A O 1
ATOM 4609 N N . PRO A 1 562 ? -43.781 18.25 -30.578 1 93.75 562 PRO A N 1
ATOM 4610 C CA . PRO A 1 562 ? -44.844 17.766 -29.719 1 93.75 562 PRO A CA 1
ATOM 4611 C C . PRO A 1 562 ? -45.5 18.875 -28.906 1 93.75 562 PRO A C 1
ATOM 4613 O O . PRO A 1 562 ? -44.906 19.938 -28.703 1 93.75 562 PRO A O 1
ATOM 4616 N N . SER A 1 563 ? -46.75 18.578 -28.469 1 90.56 563 SER A N 1
ATOM 4617 C CA . SER A 1 563 ? -47.5 19.562 -27.703 1 90.56 563 SER A CA 1
ATOM 4618 C C . SER A 1 563 ? -46.906 19.766 -26.312 1 90.56 563 SER A C 1
ATOM 4620 O O . SER A 1 563 ? -47.156 20.781 -25.672 1 90.56 563 SER A O 1
ATOM 4622 N N . GLY A 1 564 ? -46.156 18.844 -25.844 1 91.5 564 GLY A N 1
ATOM 4623 C CA . GLY A 1 564 ? -45.531 18.906 -24.531 1 91.5 564 GLY A CA 1
ATOM 4624 C C . GLY A 1 564 ? -44.656 17.703 -24.219 1 91.5 564 GLY A C 1
ATOM 4625 O O . GLY A 1 564 ? -44.438 16.844 -25.078 1 91.5 564 GLY A O 1
ATOM 4626 N N . LYS A 1 565 ? -44.125 17.688 -22.938 1 93.62 565 LYS A N 1
ATOM 4627 C CA . LYS A 1 565 ? -43.312 16.578 -22.438 1 93.62 565 LYS A CA 1
ATOM 4628 C C . LYS A 1 565 ? -44.094 15.289 -22.406 1 93.62 565 LYS A C 1
ATOM 4630 O O . LYS A 1 565 ? -43.594 14.219 -22.734 1 93.62 565 LYS A O 1
ATOM 4635 N N . ASN A 1 566 ? -45.344 15.414 -21.922 1 95.19 566 ASN A N 1
ATOM 4636 C CA . ASN A 1 566 ? -46.281 14.312 -21.891 1 95.19 566 ASN A CA 1
ATOM 4637 C C . ASN A 1 566 ? -47.5 14.602 -22.766 1 95.19 566 ASN A C 1
ATOM 4639 O O . ASN A 1 566 ? -48.188 15.617 -22.562 1 95.19 566 ASN A O 1
ATOM 4643 N N . VAL A 1 567 ? -47.781 13.719 -23.75 1 94.81 567 VAL A N 1
ATOM 4644 C CA . VAL A 1 567 ? -48.938 13.867 -24.641 1 94.81 567 VAL A CA 1
ATOM 4645 C C . VAL A 1 567 ? -49.875 12.688 -24.453 1 94.81 567 VAL A C 1
ATOM 4647 O O . VAL A 1 567 ? -49.5 11.539 -24.688 1 94.81 567 VAL A O 1
ATOM 4650 N N . LYS A 1 568 ? -51.094 12.938 -24.031 1 93.94 568 LYS A N 1
ATOM 4651 C CA . LYS A 1 568 ? -52.094 11.891 -23.812 1 93.94 568 LYS A CA 1
ATOM 4652 C C . LYS A 1 568 ? -52.812 11.523 -25.109 1 93.94 568 LYS A C 1
ATOM 4654 O O . LYS A 1 568 ? -53.281 12.398 -25.828 1 93.94 568 LYS A O 1
ATOM 4659 N N . LEU A 1 569 ? -52.781 10.266 -25.391 1 92.25 569 LEU A N 1
ATOM 4660 C CA . LEU A 1 569 ? -53.438 9.766 -26.609 1 92.25 569 LEU A CA 1
ATOM 4661 C C . LEU A 1 569 ? -54.844 9.227 -26.297 1 92.25 569 LEU A C 1
ATOM 4663 O O . LEU A 1 569 ? -55.156 8.969 -25.125 1 92.25 569 LEU A O 1
ATOM 4667 N N . SER A 1 570 ? -55.656 9.031 -27.297 1 88.38 570 SER A N 1
ATOM 4668 C CA . SER A 1 570 ? -57.031 8.617 -27.156 1 88.38 570 SER A CA 1
ATOM 4669 C C . SER A 1 570 ? -57.156 7.18 -26.656 1 88.38 570 SER A C 1
ATOM 4671 O O . SER A 1 570 ? -58.125 6.812 -26.016 1 88.38 570 SER A O 1
ATOM 4673 N N . ASP A 1 571 ? -56.156 6.426 -26.922 1 89.69 571 ASP A N 1
ATOM 4674 C CA . ASP A 1 571 ? -56.219 5.016 -26.547 1 89.69 571 ASP A CA 1
ATOM 4675 C C . ASP A 1 571 ? -55.688 4.816 -25.125 1 89.69 571 ASP A C 1
ATOM 4677 O O . ASP A 1 571 ? -55.562 3.68 -24.656 1 89.69 571 ASP A O 1
ATOM 4681 N N . GLY A 1 572 ? -55.438 5.879 -24.422 1 89.69 572 GLY A N 1
ATOM 4682 C CA . GLY A 1 572 ? -55.031 5.785 -23.031 1 89.69 572 GLY A CA 1
ATOM 4683 C C . GLY A 1 572 ? -53.5 5.812 -22.844 1 89.69 572 GLY A C 1
ATOM 4684 O O . GLY A 1 572 ? -53.031 5.961 -21.719 1 89.69 572 GLY A O 1
ATOM 4685 N N . ARG A 1 573 ? -52.781 5.754 -23.875 1 92.69 573 ARG A N 1
ATOM 4686 C CA . ARG A 1 573 ? -51.312 5.805 -23.797 1 92.69 573 ARG A CA 1
ATOM 4687 C C . ARG A 1 573 ? -50.844 7.238 -23.609 1 92.69 573 ARG A C 1
ATOM 4689 O O . ARG A 1 573 ? -51.531 8.188 -24 1 92.69 573 ARG A O 1
ATOM 4696 N N . ILE A 1 574 ? -49.688 7.344 -22.922 1 94.5 574 ILE A N 1
ATOM 4697 C CA . ILE A 1 574 ? -49.031 8.633 -22.734 1 94.5 574 ILE A CA 1
ATOM 4698 C C . ILE A 1 574 ? -47.688 8.641 -23.469 1 94.5 574 ILE A C 1
ATOM 4700 O O . ILE A 1 574 ? -46.844 7.742 -23.281 1 94.5 574 ILE A O 1
ATOM 4704 N N . GLU A 1 575 ? -47.562 9.609 -24.422 1 94.94 575 GLU A N 1
ATOM 4705 C CA . GLU A 1 575 ? -46.25 9.844 -25.047 1 94.94 575 GLU A CA 1
ATOM 4706 C C . GLU A 1 575 ? -45.344 10.656 -24.141 1 94.94 575 GLU A C 1
ATOM 4708 O O . GLU A 1 575 ? -45.719 11.75 -23.703 1 94.94 575 GLU A O 1
ATOM 4713 N N . VAL A 1 576 ? -44.156 10.078 -23.844 1 95.56 576 VAL A N 1
ATOM 4714 C CA . VAL A 1 576 ? -43.156 10.82 -23.094 1 95.56 576 VAL A CA 1
ATOM 4715 C C . VAL A 1 576 ? -42.031 11.273 -24.016 1 95.56 576 VAL A C 1
ATOM 4717 O O . VAL A 1 576 ? -41.406 10.461 -24.688 1 95.56 576 VAL A O 1
ATOM 4720 N N . TRP A 1 577 ? -41.781 12.578 -24.109 1 94.94 577 TRP A N 1
ATOM 4721 C CA . TRP A 1 577 ? -40.781 13.172 -24.969 1 94.94 577 TRP A CA 1
ATOM 4722 C C . TRP A 1 577 ? -39.625 13.758 -24.141 1 94.94 577 TRP A C 1
ATOM 4724 O O . TRP A 1 577 ? -39.844 14.172 -22.984 1 94.94 577 TRP A O 1
ATOM 4734 N N . PRO A 1 578 ? -38.375 13.68 -24.578 1 94.75 578 PRO A N 1
ATOM 4735 C CA . PRO A 1 578 ? -37.25 14.281 -23.859 1 94.75 578 PRO A CA 1
ATOM 4736 C C . PRO A 1 578 ? -37.281 15.805 -23.922 1 94.75 578 PRO A C 1
ATOM 4738 O O . PRO A 1 578 ? -36.406 16.406 -24.594 1 94.75 578 PRO A O 1
ATOM 4741 N N . ILE A 1 579 ? -38.156 16.406 -23.234 1 92.75 579 ILE A N 1
ATOM 4742 C CA . ILE A 1 579 ? -38.312 17.859 -23.141 1 92.75 579 ILE A CA 1
ATOM 4743 C C . ILE A 1 579 ? -38.062 18.312 -21.703 1 92.75 579 ILE A C 1
ATOM 4745 O O . ILE A 1 579 ? -38.562 17.688 -20.75 1 92.75 579 ILE A O 1
ATOM 4749 N N . ASP A 1 580 ? -37.25 19.312 -21.516 1 88.56 580 ASP A N 1
ATOM 4750 C CA . ASP A 1 580 ? -36.844 19.703 -20.172 1 88.56 580 ASP A CA 1
ATOM 4751 C C . ASP A 1 580 ? -37.875 20.656 -19.562 1 88.56 580 ASP A C 1
ATOM 4753 O O . ASP A 1 580 ? -38.938 20.906 -20.156 1 88.56 580 ASP A O 1
ATOM 4757 N N . GLN A 1 581 ? -37.625 21.172 -18.312 1 80.25 581 GLN A N 1
ATOM 4758 C CA . GLN A 1 581 ? -38.594 21.953 -17.547 1 80.25 581 GLN A CA 1
ATOM 4759 C C . GLN A 1 581 ? -38.844 23.312 -18.203 1 80.25 581 GLN A C 1
ATOM 4761 O O . GLN A 1 581 ? -39.875 23.938 -17.984 1 80.25 581 GLN A O 1
ATOM 4766 N N . ASP A 1 582 ? -37.875 23.734 -19.047 1 81.62 582 ASP A N 1
ATOM 4767 C CA . ASP A 1 582 ? -38 25.031 -19.734 1 81.62 582 ASP A CA 1
ATOM 4768 C C . ASP A 1 582 ? -38.625 24.859 -21.109 1 81.62 582 ASP A C 1
ATOM 4770 O O . ASP A 1 582 ? -38.688 25.812 -21.891 1 81.62 582 ASP A O 1
ATOM 4774 N N . GLY A 1 583 ? -39.031 23.719 -21.469 1 87.88 583 GLY A N 1
ATOM 4775 C CA . GLY A 1 583 ? -39.719 23.453 -22.734 1 87.88 583 GLY A CA 1
ATOM 4776 C C . GLY A 1 583 ? -38.719 23.219 -23.875 1 87.88 583 GLY A C 1
ATOM 4777 O O . GLY A 1 583 ? -39.125 23.188 -25.031 1 87.88 583 GLY A O 1
ATOM 4778 N N . VAL A 1 584 ? -37.469 23.125 -23.5 1 91.31 584 VAL A N 1
ATOM 4779 C CA . VAL A 1 584 ? -36.469 22.906 -24.516 1 91.31 584 VAL A CA 1
ATOM 4780 C C . VAL A 1 584 ? -36.469 21.422 -24.922 1 91.31 584 VAL A C 1
ATOM 4782 O O . VAL A 1 584 ? -36.406 20.547 -24.062 1 91.31 584 VAL A O 1
ATOM 4785 N N . GLU A 1 585 ? -36.594 21.234 -26.297 1 93.62 585 GLU A N 1
ATOM 4786 C CA . GLU A 1 585 ? -36.5 19.875 -26.812 1 93.62 585 GLU A CA 1
ATOM 4787 C C . GLU A 1 585 ? -35.062 19.344 -26.734 1 93.62 585 GLU A C 1
ATOM 4789 O O . GLU A 1 585 ? -34.156 19.906 -27.344 1 93.62 585 GLU A O 1
ATOM 4794 N N . ARG A 1 586 ? -34.844 18.234 -26.016 1 93.94 586 ARG A N 1
ATOM 4795 C CA . ARG A 1 586 ? -33.562 17.578 -25.828 1 93.94 586 ARG A CA 1
ATOM 4796 C C . ARG A 1 586 ? -33.562 16.203 -26.469 1 93.94 586 ARG A C 1
ATOM 4798 O O . ARG A 1 586 ? -34.188 15.977 -27.484 1 93.94 586 ARG A O 1
ATOM 4805 N N . ARG A 1 587 ? -32.688 15.273 -26.016 1 92 587 ARG A N 1
ATOM 4806 C CA . ARG A 1 587 ? -32.562 13.914 -26.547 1 92 587 ARG A CA 1
ATOM 4807 C C . ARG A 1 587 ? -32.469 12.898 -25.406 1 92 587 ARG A C 1
ATOM 4809 O O . ARG A 1 587 ? -32.125 13.258 -24.281 1 92 587 ARG A O 1
ATOM 4816 N N . TRP A 1 588 ? -32.906 11.727 -25.75 1 92.31 588 TRP A N 1
ATOM 4817 C CA . TRP A 1 588 ? -32.656 10.625 -24.828 1 92.31 588 TRP A CA 1
ATOM 4818 C C . TRP A 1 588 ? -31.188 10.211 -24.859 1 92.31 588 TRP A C 1
ATOM 4820 O O . TRP A 1 588 ? -30.484 10.445 -25.859 1 92.31 588 TRP A O 1
ATOM 4830 N N . ASN A 1 589 ? -30.75 9.555 -23.734 1 86.88 589 ASN A N 1
ATOM 4831 C CA . ASN A 1 589 ? -29.406 8.992 -23.672 1 86.88 589 ASN A CA 1
ATOM 4832 C C . ASN A 1 589 ? -29.25 7.809 -24.625 1 86.88 589 ASN A C 1
ATOM 4834 O O . ASN A 1 589 ? -28.156 7.535 -25.109 1 86.88 589 ASN A O 1
ATOM 4838 N N . PHE A 1 590 ? -30.344 7.109 -24.922 1 87.19 590 PHE A N 1
ATOM 4839 C CA . PHE A 1 590 ? -30.344 5.961 -25.828 1 87.19 590 PHE A CA 1
ATOM 4840 C C . PHE A 1 590 ? -30.922 6.34 -27.188 1 87.19 590 PHE A C 1
ATOM 4842 O O . PHE A 1 590 ? -31.969 6.996 -27.266 1 87.19 590 PHE A O 1
ATOM 4849 N N . GLY A 1 591 ? -30.203 6.043 -28.297 1 84.94 591 GLY A N 1
ATOM 4850 C CA . GLY A 1 591 ? -30.781 6.16 -29.625 1 84.94 591 GLY A CA 1
ATOM 4851 C C . GLY A 1 591 ? -31.906 5.164 -29.875 1 84.94 591 GLY A C 1
ATOM 4852 O O . GLY A 1 591 ? -32.125 4.27 -29.047 1 84.94 591 GLY A O 1
ATOM 4853 N N . LEU A 1 592 ? -32.594 5.406 -30.969 1 85.62 592 LEU A N 1
ATOM 4854 C CA . LEU A 1 592 ? -33.781 4.582 -31.266 1 85.62 592 LEU A CA 1
ATOM 4855 C C . LEU A 1 592 ? -33.406 3.109 -31.344 1 85.62 592 LEU A C 1
ATOM 4857 O O . LEU A 1 592 ? -34.125 2.25 -30.828 1 85.62 592 LEU A O 1
ATOM 4861 N N . ASP A 1 593 ? -32.25 2.762 -31.891 1 80.19 593 ASP A N 1
ATOM 4862 C CA . ASP A 1 593 ? -31.812 1.376 -32.062 1 80.19 593 ASP A CA 1
ATOM 4863 C C . ASP A 1 593 ? -31.391 0.778 -30.719 1 80.19 593 ASP A C 1
ATOM 4865 O O . ASP A 1 593 ? -31.703 -0.376 -30.406 1 80.19 593 ASP A O 1
ATOM 4869 N N . SER A 1 594 ? -30.781 1.589 -29.844 1 84.06 594 SER A N 1
ATOM 4870 C CA . SER A 1 594 ? -30.219 1.084 -28.609 1 84.06 594 SER A CA 1
ATOM 4871 C C . SER A 1 594 ? -31.266 0.961 -27.516 1 84.06 594 SER A C 1
ATOM 4873 O O . SER A 1 594 ? -31.172 0.098 -26.641 1 84.06 594 SER A O 1
ATOM 4875 N N . ILE A 1 595 ? -32.312 1.747 -27.609 1 86.75 595 ILE A N 1
ATOM 4876 C CA . ILE A 1 595 ? -33.281 1.79 -26.531 1 86.75 595 ILE A CA 1
ATOM 4877 C C . ILE A 1 595 ? -34.062 0.48 -26.5 1 86.75 595 ILE A C 1
ATOM 4879 O O . ILE A 1 595 ? -34.438 0.01 -25.422 1 86.75 595 ILE A O 1
ATOM 4883 N N . ARG A 1 596 ? -34.188 -0.149 -27.594 1 81.56 596 ARG A N 1
ATOM 4884 C CA . ARG A 1 596 ? -34.969 -1.387 -27.641 1 81.56 596 ARG A CA 1
ATOM 4885 C C . ARG A 1 596 ? -34.281 -2.496 -26.859 1 81.56 596 ARG A C 1
ATOM 4887 O O . ARG A 1 596 ? -34.938 -3.314 -26.219 1 81.56 596 ARG A O 1
ATOM 4894 N N . GLU A 1 597 ? -32.969 -2.396 -26.859 1 79.38 597 GLU A N 1
ATOM 4895 C CA . GLU A 1 597 ? -32.188 -3.416 -26.156 1 79.38 597 GLU A CA 1
ATOM 4896 C C . GLU A 1 597 ? -31.953 -3.035 -24.703 1 79.38 597 GLU A C 1
ATOM 4898 O O . GLU A 1 597 ? -31.375 -3.811 -23.938 1 79.38 597 GLU A O 1
ATOM 4903 N N . ASN A 1 598 ? -32.406 -1.913 -24.281 1 82.12 598 ASN A N 1
ATOM 4904 C CA . ASN A 1 598 ? -32.094 -1.425 -22.938 1 82.12 598 ASN A CA 1
ATOM 4905 C C . ASN A 1 598 ? -33.344 -1.032 -22.156 1 82.12 598 ASN A C 1
ATOM 4907 O O . ASN A 1 598 ? -33.25 -0.242 -21.219 1 82.12 598 ASN A O 1
ATOM 4911 N N . LEU A 1 599 ? -34.438 -1.562 -22.594 1 81.88 599 LEU A N 1
ATOM 4912 C CA . LEU A 1 599 ? -35.688 -1.174 -21.969 1 81.88 599 LEU A CA 1
ATOM 4913 C C . LEU A 1 599 ? -35.75 -1.612 -20.5 1 81.88 599 LEU A C 1
ATOM 4915 O O . LEU A 1 599 ? -36.375 -0.963 -19.672 1 81.88 599 LEU A O 1
ATOM 4919 N N . ASP A 1 600 ? -34.969 -2.729 -20.219 1 78.25 600 ASP A N 1
ATOM 4920 C CA . ASP A 1 600 ? -34.938 -3.248 -18.844 1 78.25 600 ASP A CA 1
ATOM 4921 C C . ASP A 1 600 ? -34.188 -2.318 -17.922 1 78.25 600 ASP A C 1
ATOM 4923 O O . ASP A 1 600 ? -34.281 -2.426 -16.688 1 78.25 600 ASP A O 1
ATOM 4927 N N . ARG A 1 601 ? -33.562 -1.39 -18.469 1 82.5 601 ARG A N 1
ATOM 4928 C CA . ARG A 1 601 ? -32.75 -0.463 -17.688 1 82.5 601 ARG A CA 1
ATOM 4929 C C . ARG A 1 601 ? -33.531 0.834 -17.422 1 82.5 601 ARG A C 1
ATOM 4931 O O . ARG A 1 601 ? -32.969 1.757 -16.812 1 82.5 601 ARG A O 1
ATOM 4938 N N . ILE A 1 602 ? -34.719 0.908 -17.922 1 85.75 602 ILE A N 1
ATOM 4939 C CA . ILE A 1 602 ? -35.438 2.172 -17.875 1 85.75 602 ILE A CA 1
ATOM 4940 C C . ILE A 1 602 ? -36.719 1.998 -17.047 1 85.75 602 ILE A C 1
ATOM 4942 O O . ILE A 1 602 ? -37.344 0.947 -17.109 1 85.75 602 ILE A O 1
ATOM 4946 N N . ALA A 1 603 ? -36.938 2.953 -16.125 1 86.5 603 ALA A N 1
ATOM 4947 C CA . ALA A 1 603 ? -38.188 2.99 -15.359 1 86.5 603 ALA A CA 1
ATOM 4948 C C . ALA A 1 603 ? -38.906 4.328 -15.539 1 86.5 603 ALA A C 1
ATOM 4950 O O . ALA A 1 603 ? -38.25 5.371 -15.656 1 86.5 603 ALA A O 1
ATOM 4951 N N . ALA A 1 604 ? -40.219 4.242 -15.734 1 90.31 604 ALA A N 1
ATOM 4952 C CA . ALA A 1 604 ? -41.062 5.445 -15.773 1 90.31 604 ALA A CA 1
ATOM 4953 C C . ALA A 1 604 ? -41.5 5.844 -14.375 1 90.31 604 ALA A C 1
ATOM 4955 O O . ALA A 1 604 ? -42.031 5.02 -13.633 1 90.31 604 ALA A O 1
ATOM 4956 N N . ILE A 1 605 ? -41.094 7.027 -13.961 1 88.69 605 ILE A N 1
ATOM 4957 C CA . ILE A 1 605 ? -41.5 7.52 -12.641 1 88.69 605 ILE A CA 1
ATOM 4958 C C . ILE A 1 605 ? -42.344 8.781 -12.789 1 88.69 605 ILE A C 1
ATOM 4960 O O . ILE A 1 605 ? -42 9.672 -13.578 1 88.69 605 ILE A O 1
ATOM 4964 N N . ASN A 1 606 ? -43.5 8.844 -12.133 1 88.25 606 ASN A N 1
ATOM 4965 C CA . ASN A 1 606 ? -44.344 10.016 -12.125 1 88.25 606 ASN A CA 1
ATOM 4966 C C . ASN A 1 606 ? -43.938 11.023 -11.055 1 88.25 606 ASN A C 1
ATOM 4968 O O . ASN A 1 606 ? -43.969 10.719 -9.859 1 88.25 606 ASN A O 1
ATOM 4972 N N . ILE A 1 607 ? -43.344 12.078 -11.406 1 81 607 ILE A N 1
ATOM 4973 C CA . ILE A 1 607 ? -42.906 13.125 -10.492 1 81 607 ILE A CA 1
ATOM 4974 C C . ILE A 1 607 ? -43.844 14.32 -10.578 1 81 607 ILE A C 1
ATOM 4976 O O . ILE A 1 607 ? -43.875 15.016 -11.602 1 81 607 ILE A O 1
ATOM 4980 N N . LYS A 1 608 ? -44.5 14.688 -9.57 1 81.44 608 LYS A N 1
ATOM 4981 C CA . LYS A 1 608 ? -45.406 15.82 -9.477 1 81.44 608 LYS A CA 1
ATOM 4982 C C . LYS A 1 608 ? -46.406 15.836 -10.633 1 81.44 608 LYS A C 1
ATOM 4984 O O . LYS A 1 608 ? -46.562 16.859 -11.305 1 81.44 608 LYS A O 1
ATOM 4989 N N . GLY A 1 609 ? -47 14.672 -11.094 1 82.19 609 GLY A N 1
ATOM 4990 C CA . GLY A 1 609 ? -48.062 14.586 -12.094 1 82.19 609 GLY A CA 1
ATOM 4991 C C . GLY A 1 609 ? -47.531 14.422 -13.508 1 82.19 609 GLY A C 1
ATOM 4992 O O . GLY A 1 609 ? -48.312 14.297 -14.453 1 82.19 609 GLY A O 1
ATOM 4993 N N . GLU A 1 610 ? -46.281 14.508 -13.656 1 88.12 610 GLU A N 1
ATOM 4994 C CA . GLU A 1 610 ? -45.656 14.344 -14.961 1 88.12 610 GLU A CA 1
ATOM 4995 C C . GLU A 1 610 ? -44.75 13.109 -15 1 88.12 610 GLU A C 1
ATOM 4997 O O . GLU A 1 610 ? -43.969 12.875 -14.062 1 88.12 610 GLU A O 1
ATOM 5002 N N . TRP A 1 611 ? -44.969 12.336 -16.094 1 91.25 611 TRP A N 1
ATOM 5003 C CA . TRP A 1 611 ? -44.125 11.148 -16.266 1 91.25 611 TRP A CA 1
ATOM 5004 C C . TRP A 1 611 ? -42.75 11.523 -16.828 1 91.25 611 TRP A C 1
ATOM 5006 O O . TRP A 1 611 ? -42.656 12.367 -17.719 1 91.25 611 TRP A O 1
ATOM 5016 N N . ASP A 1 612 ? -41.719 10.938 -16.219 1 90.62 612 ASP A N 1
ATOM 5017 C CA . ASP A 1 612 ? -40.344 11.023 -16.719 1 90.62 612 ASP A CA 1
ATOM 5018 C C . ASP A 1 612 ? -39.656 9.648 -16.719 1 90.62 612 ASP A C 1
ATOM 5020 O O . ASP A 1 612 ? -40.156 8.711 -16.094 1 90.62 612 ASP A O 1
ATOM 5024 N N . LEU A 1 613 ? -38.75 9.539 -17.625 1 90.62 613 LEU A N 1
ATOM 5025 C CA . LEU A 1 613 ? -38.031 8.266 -17.734 1 90.62 613 LEU A CA 1
ATOM 5026 C C . LEU A 1 613 ? -36.688 8.344 -17.047 1 90.62 613 LEU A C 1
ATOM 5028 O O . LEU A 1 613 ? -36 9.375 -17.109 1 90.62 613 LEU A O 1
ATOM 5032 N N . PHE A 1 614 ? -36.375 7.273 -16.344 1 88.19 614 PHE A N 1
ATOM 5033 C CA . PHE A 1 614 ? -35.125 7.199 -15.594 1 88.19 614 PHE A CA 1
ATOM 5034 C C . PHE A 1 614 ? -34.375 5.922 -15.938 1 88.19 614 PHE A C 1
ATOM 5036 O O . PHE A 1 614 ? -34.969 4.879 -16.172 1 88.19 614 PHE A O 1
ATOM 5043 N N . VAL A 1 615 ? -33.094 6.141 -16.094 1 83.38 615 VAL A N 1
ATOM 5044 C CA . VAL A 1 615 ? -32.219 4.973 -16.234 1 83.38 615 VAL A CA 1
ATOM 5045 C C . VAL A 1 615 ? -31.922 4.375 -14.859 1 83.38 615 VAL A C 1
ATOM 5047 O O . VAL A 1 615 ? -31.297 5.02 -14.016 1 83.38 615 VAL A O 1
ATOM 5050 N N . THR A 1 616 ? -32.438 3.137 -14.664 1 78.69 616 THR A N 1
ATOM 5051 C CA . THR A 1 616 ? -32.312 2.504 -13.359 1 78.69 616 THR A CA 1
ATOM 5052 C C . THR A 1 616 ? -31 1.725 -13.258 1 78.69 616 THR A C 1
ATOM 5054 O O . THR A 1 616 ? -30.5 1.491 -12.156 1 78.69 616 THR A O 1
ATOM 5057 N N . HIS A 1 617 ? -30.562 1.224 -14.383 1 78.38 617 HIS A N 1
ATOM 5058 C CA . HIS A 1 617 ? -29.328 0.453 -14.398 1 78.38 617 HIS A CA 1
ATOM 5059 C C . HIS A 1 617 ? -28.359 0.982 -15.453 1 78.38 617 HIS A C 1
ATOM 5061 O O . HIS A 1 617 ? -28.781 1.371 -16.547 1 78.38 617 HIS A O 1
ATOM 5067 N N . GLU A 1 618 ? -27.203 1.178 -15.141 1 75 618 GLU A N 1
ATOM 5068 C CA . GLU A 1 618 ? -26.172 1.645 -16.062 1 75 618 GLU A CA 1
ATOM 5069 C C . GLU A 1 618 ? -25.141 0.555 -16.344 1 75 618 GLU A C 1
ATOM 5071 O O . GLU A 1 618 ? -24.766 -0.194 -15.43 1 75 618 GLU A O 1
ATOM 5076 N N . LEU A 1 619 ? -24.922 0.328 -17.734 1 76.31 619 LEU A N 1
ATOM 5077 C CA . LEU A 1 619 ? -23.781 -0.516 -18.094 1 76.31 619 LEU A CA 1
ATOM 5078 C C . LEU A 1 619 ? -22.469 0.226 -17.891 1 76.31 619 LEU A C 1
ATOM 5080 O O . LEU A 1 619 ? -22.156 1.152 -18.641 1 76.31 619 LEU A O 1
ATOM 5084 N N . THR A 1 620 ? -21.875 -0.023 -16.844 1 83.75 620 THR A N 1
ATOM 5085 C CA . THR A 1 620 ? -20.656 0.695 -16.516 1 83.75 620 THR A CA 1
ATOM 5086 C C . THR A 1 620 ? -19.578 -0.266 -16 1 83.75 620 THR A C 1
ATOM 5088 O O . THR A 1 620 ? -19.828 -1.466 -15.859 1 83.75 620 THR A O 1
ATOM 5091 N N . VAL A 1 621 ? -18.375 0.255 -15.969 1 89.62 621 VAL A N 1
ATOM 5092 C CA . VAL A 1 621 ? -17.297 -0.534 -15.375 1 89.62 621 VAL A CA 1
ATOM 5093 C C . VAL A 1 621 ? -17.562 -0.716 -13.883 1 89.62 621 VAL A C 1
ATOM 5095 O O . VAL A 1 621 ? -18.234 0.111 -13.258 1 89.62 621 VAL A O 1
ATOM 5098 N N . PRO A 1 622 ? -17.141 -1.768 -13.352 1 92.62 622 PRO A N 1
ATOM 5099 C CA . PRO A 1 622 ? -17.453 -2.047 -11.953 1 92.62 622 PRO A CA 1
ATOM 5100 C C . PRO A 1 622 ? -16.844 -1.025 -10.992 1 92.62 622 PRO A C 1
ATOM 5102 O O . PRO A 1 622 ? -15.758 -0.494 -11.258 1 92.62 622 PRO A O 1
ATOM 5105 N N . LYS A 1 623 ? -17.531 -0.803 -9.891 1 92.94 623 LYS A N 1
ATOM 5106 C CA . LYS A 1 623 ? -17.031 0.079 -8.836 1 92.94 623 LYS A CA 1
ATOM 5107 C C . LYS A 1 623 ? -15.867 -0.557 -8.086 1 92.94 623 LYS A C 1
ATOM 5109 O O . LYS A 1 623 ? -15.633 -1.76 -8.211 1 92.94 623 LYS A O 1
ATOM 5114 N N . THR A 1 624 ? -15.164 0.22 -7.316 1 96.12 624 THR A N 1
ATOM 5115 C CA . THR A 1 624 ? -13.93 -0.251 -6.707 1 96.12 624 THR A CA 1
ATOM 5116 C C . THR A 1 624 ? -14.188 -0.795 -5.305 1 96.12 624 THR A C 1
ATOM 5118 O O . THR A 1 624 ? -13.258 -1.257 -4.633 1 96.12 624 THR A O 1
ATOM 5121 N N . VAL A 1 625 ? -15.344 -0.748 -4.762 1 96.69 625 VAL A N 1
ATOM 5122 C CA . VAL A 1 625 ? -15.727 -1.372 -3.5 1 96.69 625 VAL A CA 1
ATOM 5123 C C . VAL A 1 625 ? -16.891 -2.334 -3.73 1 96.69 625 VAL A C 1
ATOM 5125 O O . VAL A 1 625 ? -17.953 -1.925 -4.188 1 96.69 625 VAL A O 1
ATOM 5128 N N . TRP A 1 626 ? -16.656 -3.578 -3.477 1 95.62 626 TRP A N 1
ATOM 5129 C CA . TRP A 1 626 ? -17.656 -4.621 -3.693 1 95.62 626 TRP A CA 1
ATOM 5130 C C . TRP A 1 626 ? -18.25 -5.086 -2.371 1 95.62 626 TRP A C 1
ATOM 5132 O O . TRP A 1 626 ? -17.547 -5.633 -1.521 1 95.62 626 TRP A O 1
ATOM 5142 N N . ILE A 1 627 ? -19.531 -4.84 -2.234 1 91.31 627 ILE A N 1
ATOM 5143 C CA . ILE A 1 627 ? -20.266 -5.23 -1.039 1 91.31 627 ILE A CA 1
ATOM 5144 C C . ILE A 1 627 ? -21.453 -6.105 -1.429 1 91.31 627 ILE A C 1
ATOM 5146 O O . ILE A 1 627 ? -22.078 -5.883 -2.465 1 91.31 627 ILE A O 1
ATOM 5150 N N . GLY A 1 628 ? -21.719 -7.16 -0.744 1 87.81 628 GLY A N 1
ATOM 5151 C CA . GLY A 1 628 ? -22.844 -8.047 -0.991 1 87.81 628 GLY A CA 1
ATOM 5152 C C . GLY A 1 628 ? -22.719 -9.383 -0.271 1 87.81 628 GLY A C 1
ATOM 5153 O O . GLY A 1 628 ? -21.609 -9.867 -0.043 1 87.81 628 GLY A O 1
ATOM 5154 N N . GLY A 1 629 ? -23.812 -9.859 0.011 1 88.69 629 GLY A N 1
ATOM 5155 C CA . GLY A 1 629 ? -23.828 -11.148 0.68 1 88.69 629 GLY A CA 1
ATOM 5156 C C . GLY A 1 629 ? -23.172 -12.25 -0.139 1 88.69 629 GLY A C 1
ATOM 5157 O O . GLY A 1 629 ? -22.672 -13.234 0.415 1 88.69 629 GLY A O 1
ATOM 5158 N N . GLU A 1 630 ? -23.109 -12.062 -1.416 1 92.69 630 GLU A N 1
ATOM 5159 C CA . GLU A 1 630 ? -22.562 -13.078 -2.314 1 92.69 630 GLU A CA 1
ATOM 5160 C C . GLU A 1 630 ? -21.062 -13.234 -2.127 1 92.69 630 GLU A C 1
ATOM 5162 O O . GLU A 1 630 ? -20.484 -14.258 -2.496 1 92.69 630 GLU A O 1
ATOM 5167 N N . PHE A 1 631 ? -20.422 -12.234 -1.569 1 95.44 631 PHE A N 1
ATOM 5168 C CA . PHE A 1 631 ? -18.969 -12.281 -1.421 1 95.44 631 PHE A CA 1
ATOM 5169 C C . PHE A 1 631 ? -18.578 -12.859 -0.066 1 95.44 631 PHE A C 1
ATOM 5171 O O . PHE A 1 631 ? -17.391 -13.047 0.222 1 95.44 631 PHE A O 1
ATOM 5178 N N . ASP A 1 632 ? -19.578 -13.219 0.76 1 93.31 632 ASP A N 1
ATOM 5179 C CA . ASP A 1 632 ? -19.328 -13.781 2.084 1 93.31 632 ASP A CA 1
ATOM 5180 C C . ASP A 1 632 ? -18.609 -15.125 1.984 1 93.31 632 ASP A C 1
ATOM 5182 O O . ASP A 1 632 ? -19.203 -16.125 1.549 1 93.31 632 ASP A O 1
ATOM 5186 N N . ALA A 1 633 ? -17.422 -15.203 2.449 1 92.75 633 ALA A N 1
ATOM 5187 C CA . ALA A 1 633 ? -16.609 -16.406 2.354 1 92.75 633 ALA A CA 1
ATOM 5188 C C . ALA A 1 633 ? -17.109 -17.484 3.312 1 92.75 633 ALA A C 1
ATOM 5190 O O . ALA A 1 633 ? -16.844 -18.672 3.111 1 92.75 633 ALA A O 1
ATOM 5191 N N . GLY A 1 634 ? -17.75 -17.062 4.398 1 89.88 634 GLY A N 1
ATOM 5192 C CA . GLY A 1 634 ? -18.344 -18.047 5.305 1 89.88 634 GLY A CA 1
ATOM 5193 C C . GLY A 1 634 ? -19.406 -18.906 4.648 1 89.88 634 GLY A C 1
ATOM 5194 O O . GLY A 1 634 ? -19.328 -20.125 4.684 1 89.88 634 GLY A O 1
ATOM 5195 N N . LYS A 1 635 ? -20.281 -18.266 3.945 1 90.38 635 LYS A N 1
ATOM 5196 C CA . LYS A 1 635 ? -21.422 -18.953 3.34 1 90.38 635 LYS A CA 1
ATOM 5197 C C . LYS A 1 635 ? -21.047 -19.562 1.993 1 90.38 635 LYS A C 1
ATOM 5199 O O . LYS A 1 635 ? -21.312 -20.734 1.738 1 90.38 635 LYS A O 1
ATOM 5204 N N . TYR A 1 636 ? -20.391 -18.812 1.17 1 95.94 636 TYR A N 1
ATOM 5205 C CA . TYR A 1 636 ? -20.172 -19.219 -0.211 1 95.94 636 TYR A CA 1
ATOM 5206 C C . TYR A 1 636 ? -18.766 -19.766 -0.397 1 95.94 636 TYR A C 1
ATOM 5208 O O . TYR A 1 636 ? -18.328 -20.031 -1.525 1 95.94 636 TYR A O 1
ATOM 5216 N N . GLY A 1 637 ? -18.016 -19.922 0.645 1 96.25 637 GLY A N 1
ATOM 5217 C CA . GLY A 1 637 ? -16.734 -20.625 0.683 1 96.25 637 GLY A CA 1
ATOM 5218 C C . GLY A 1 637 ? -16.719 -21.812 1.623 1 96.25 637 GLY A C 1
ATOM 5219 O O . GLY A 1 637 ? -16.812 -22.953 1.183 1 96.25 637 GLY A O 1
ATOM 5220 N N . ASN A 1 638 ? -16.766 -21.531 2.916 1 91.5 638 ASN A N 1
ATOM 5221 C CA . ASN A 1 638 ? -16.672 -22.562 3.938 1 91.5 638 ASN A CA 1
ATOM 5222 C C . ASN A 1 638 ? -17.891 -23.5 3.91 1 91.5 638 ASN A C 1
ATOM 5224 O O . ASN A 1 638 ? -17.734 -24.703 3.76 1 91.5 638 ASN A O 1
ATOM 5228 N N . SER A 1 639 ? -19.094 -22.922 4.102 1 92.25 639 SER A N 1
ATOM 5229 C CA . SER A 1 639 ? -20.312 -23.75 4.141 1 92.25 639 SER A CA 1
ATOM 5230 C C . SER A 1 639 ? -20.5 -24.5 2.83 1 92.25 639 SER A C 1
ATOM 5232 O O . SER A 1 639 ? -20.906 -25.672 2.836 1 92.25 639 SER A O 1
ATOM 5234 N N . LEU A 1 640 ? -20.266 -23.828 1.756 1 96.19 640 LEU A N 1
ATOM 5235 C CA . LEU A 1 640 ? -20.375 -24.469 0.444 1 96.19 640 LEU A CA 1
ATOM 5236 C C . LEU A 1 640 ? -19.453 -25.672 0.346 1 96.19 640 LEU A C 1
ATOM 5238 O O . LEU A 1 640 ? -19.875 -26.75 -0.092 1 96.19 640 LEU A O 1
ATOM 5242 N N . LEU A 1 641 ? -18.203 -25.562 0.712 1 96.38 641 LEU A N 1
ATOM 5243 C CA . LEU A 1 641 ? -17.234 -26.641 0.61 1 96.38 641 LEU A CA 1
ATOM 5244 C C . LEU A 1 641 ? -17.594 -27.781 1.542 1 96.38 641 LEU A C 1
ATOM 5246 O O . LEU A 1 641 ? -17.453 -28.953 1.178 1 96.38 641 LEU A O 1
ATOM 5250 N N . ILE A 1 642 ? -18.078 -27.469 2.75 1 93.75 642 ILE A N 1
ATOM 5251 C CA . ILE A 1 642 ? -18.5 -28.484 3.705 1 93.75 642 ILE A CA 1
ATOM 5252 C C . ILE A 1 642 ? -19.672 -29.266 3.139 1 93.75 642 ILE A C 1
ATOM 5254 O O . ILE A 1 642 ? -19.734 -30.484 3.246 1 93.75 642 ILE A O 1
ATOM 5258 N N . ASN A 1 643 ? -20.609 -28.547 2.523 1 95.5 643 ASN A N 1
ATOM 5259 C CA . ASN A 1 643 ? -21.766 -29.203 1.905 1 95.5 643 ASN A CA 1
ATOM 5260 C C . ASN A 1 643 ? -21.344 -30.156 0.788 1 95.5 643 ASN A C 1
ATOM 5262 O O . ASN A 1 643 ? -21.969 -31.188 0.58 1 95.5 643 ASN A O 1
ATOM 5266 N N . MET A 1 644 ? -20.359 -29.797 0.086 1 97.25 644 MET A N 1
ATOM 5267 C CA . MET A 1 644 ? -19.875 -30.625 -1.026 1 97.25 644 MET A CA 1
ATOM 5268 C C . MET A 1 644 ? -19.125 -31.844 -0.518 1 97.25 644 MET A C 1
ATOM 5270 O O . MET A 1 644 ? -19.344 -32.969 -1.008 1 97.25 644 MET A O 1
ATOM 5274 N N . LEU A 1 645 ? -18.25 -31.688 0.465 1 96.19 645 LEU A N 1
ATOM 5275 C CA . LEU A 1 645 ? -17.328 -32.75 0.872 1 96.19 645 LEU A CA 1
ATOM 5276 C C . LEU A 1 645 ? -17.891 -33.531 2.059 1 96.19 645 LEU A C 1
ATOM 5278 O O . LEU A 1 645 ? -17.391 -34.594 2.383 1 96.19 645 LEU A O 1
ATOM 5282 N N . GLY A 1 646 ? -18.891 -32.938 2.725 1 92.38 646 GLY A N 1
ATOM 5283 C CA . GLY A 1 646 ? -19.531 -33.594 3.85 1 92.38 646 GLY A CA 1
ATOM 5284 C C . GLY A 1 646 ? -18.906 -33.25 5.184 1 92.38 646 GLY A C 1
ATOM 5285 O O . GLY A 1 646 ? -19.484 -33.531 6.238 1 92.38 646 GLY A O 1
ATOM 5286 N N . GLU A 1 647 ? -17.734 -32.719 5.176 1 87.69 647 GLU A N 1
ATOM 5287 C CA . GLU A 1 647 ? -17 -32.312 6.379 1 87.69 647 GLU A CA 1
ATOM 5288 C C . GLU A 1 647 ? -16.031 -31.172 6.078 1 87.69 647 GLU A C 1
ATOM 5290 O O . GLU A 1 647 ? -15.781 -30.844 4.914 1 87.69 647 GLU A O 1
ATOM 5295 N N . LYS A 1 648 ? -15.562 -30.484 7.133 1 84.75 648 LYS A N 1
ATOM 5296 C CA . LYS A 1 648 ? -14.586 -29.422 6.961 1 84.75 648 LYS A CA 1
ATOM 5297 C C . LYS A 1 648 ? -13.18 -29.984 6.754 1 84.75 648 LYS A C 1
ATOM 5299 O O . LYS A 1 648 ? -12.609 -30.578 7.672 1 84.75 648 LYS A O 1
ATOM 5304 N N . ARG A 1 649 ? -12.633 -29.859 5.617 1 87.19 649 ARG A N 1
ATOM 5305 C CA . ARG A 1 649 ? -11.328 -30.422 5.297 1 87.19 649 ARG A CA 1
ATOM 5306 C C . ARG A 1 649 ? -10.344 -29.328 4.91 1 87.19 649 ARG A C 1
ATOM 5308 O O . ARG A 1 649 ? -9.156 -29.594 4.711 1 87.19 649 ARG A O 1
ATOM 5315 N N . PHE A 1 650 ? -10.766 -28.141 4.77 1 89.5 650 PHE A N 1
ATOM 5316 C CA . PHE A 1 650 ? -9.953 -27.031 4.312 1 89.5 650 PHE A CA 1
ATOM 5317 C C . PHE A 1 650 ? -10.367 -25.734 5.008 1 89.5 650 PHE A C 1
ATOM 5319 O O . PHE A 1 650 ? -11.555 -25.484 5.223 1 89.5 650 PHE A O 1
ATOM 5326 N N . ASP A 1 651 ? -9.32 -24.906 5.309 1 83.5 651 ASP A N 1
ATOM 5327 C CA . ASP A 1 651 ? -9.594 -23.656 6.008 1 83.5 651 ASP A CA 1
ATOM 5328 C C . ASP A 1 651 ? -9.625 -22.469 5.035 1 83.5 651 ASP A C 1
ATOM 5330 O O . ASP A 1 651 ? -8.805 -22.391 4.121 1 83.5 651 ASP A O 1
ATOM 5334 N N . PHE A 1 652 ? -10.602 -21.609 5.137 1 85.88 652 PHE A N 1
ATOM 5335 C CA . PHE A 1 652 ? -10.734 -20.266 4.559 1 85.88 652 PHE A CA 1
ATOM 5336 C C . PHE A 1 652 ? -10.828 -20.344 3.041 1 85.88 652 PHE A C 1
ATOM 5338 O O . PHE A 1 652 ? -10.102 -19.656 2.33 1 85.88 652 PHE A O 1
ATOM 5345 N N . PRO A 1 653 ? -11.625 -21.234 2.525 1 94.31 653 PRO A N 1
ATOM 5346 C CA . PRO A 1 653 ? -11.867 -21.172 1.082 1 94.31 653 PRO A CA 1
ATOM 5347 C C . PRO A 1 653 ? -12.484 -19.844 0.64 1 94.31 653 PRO A C 1
ATOM 5349 O O . PRO A 1 653 ? -13.25 -19.234 1.391 1 94.31 653 PRO A O 1
ATOM 5352 N N . LYS A 1 654 ? -12.195 -19.375 -0.545 1 95.81 654 LYS A N 1
ATOM 5353 C CA . LYS A 1 654 ? -12.719 -18.125 -1.092 1 95.81 654 LYS A CA 1
ATOM 5354 C C . LYS A 1 654 ? -14.18 -18.281 -1.493 1 95.81 654 LYS A C 1
ATOM 5356 O O . LYS A 1 654 ? -14.641 -19.375 -1.801 1 95.81 654 LYS A O 1
ATOM 5361 N N . SER A 1 655 ? -14.906 -17.156 -1.475 1 97.25 655 SER A N 1
ATOM 5362 C CA . SER A 1 655 ? -16.266 -17.156 -2.014 1 97.25 655 SER A CA 1
ATOM 5363 C C . SER A 1 655 ? -16.266 -17.516 -3.496 1 97.25 655 SER A C 1
ATOM 5365 O O . SER A 1 655 ? -15.531 -16.922 -4.285 1 97.25 655 SER A O 1
ATOM 5367 N N . ILE A 1 656 ? -17.047 -18.469 -3.885 1 98 656 ILE A N 1
ATOM 5368 C CA . ILE A 1 656 ? -17.141 -18.891 -5.281 1 98 656 ILE A CA 1
ATOM 5369 C C . ILE A 1 656 ? -17.656 -17.719 -6.129 1 98 656 ILE A C 1
ATOM 5371 O O . ILE A 1 656 ? -17.25 -17.578 -7.285 1 98 656 ILE A O 1
ATOM 5375 N N . ASN A 1 657 ? -18.531 -16.891 -5.516 1 97.56 657 ASN A N 1
ATOM 5376 C CA . ASN A 1 657 ? -19.141 -15.789 -6.254 1 97.56 657 ASN A CA 1
ATOM 5377 C C . ASN A 1 657 ? -18.125 -14.672 -6.508 1 97.56 657 ASN A C 1
ATOM 5379 O O . ASN A 1 657 ? -18.203 -13.992 -7.535 1 97.56 657 ASN A O 1
ATOM 5383 N N . LEU A 1 658 ? -17.25 -14.445 -5.574 1 97.94 658 LEU A N 1
ATOM 5384 C CA . LEU A 1 658 ? -16.188 -13.484 -5.812 1 97.94 658 LEU A CA 1
ATOM 5385 C C . LEU A 1 658 ? -15.336 -13.906 -7.004 1 97.94 658 LEU A C 1
ATOM 5387 O O . LEU A 1 658 ? -15.047 -13.094 -7.887 1 97.94 658 LEU A O 1
ATOM 5391 N N . VAL A 1 659 ? -14.922 -15.148 -7.035 1 98.56 659 VAL A N 1
ATOM 5392 C CA . VAL A 1 659 ? -14.07 -15.656 -8.109 1 98.56 659 VAL A CA 1
ATOM 5393 C C . VAL A 1 659 ? -14.836 -15.625 -9.43 1 98.56 659 VAL A C 1
ATOM 5395 O O . VAL A 1 659 ? -14.281 -15.25 -10.461 1 98.56 659 VAL A O 1
ATOM 5398 N N . LYS A 1 660 ? -16.125 -16.031 -9.414 1 97.94 660 LYS A N 1
ATOM 5399 C CA . LYS A 1 660 ? -16.953 -15.984 -10.617 1 97.94 660 LYS A CA 1
ATOM 5400 C C . LYS A 1 660 ? -17 -14.57 -11.188 1 97.94 660 LYS A C 1
ATOM 5402 O O . LYS A 1 660 ? -16.875 -14.383 -12.398 1 97.94 660 LYS A O 1
ATOM 5407 N N . LYS A 1 661 ? -17.203 -13.633 -10.281 1 96.69 661 LYS A N 1
ATOM 5408 C CA . LYS A 1 661 ? -17.25 -12.242 -10.734 1 96.69 661 LYS A CA 1
ATOM 5409 C C . LYS A 1 661 ? -15.945 -11.836 -11.406 1 96.69 661 LYS A C 1
ATOM 5411 O O . LYS A 1 661 ? -15.953 -11.203 -12.461 1 96.69 661 LYS A O 1
ATOM 5416 N N . CYS A 1 662 ? -14.812 -12.141 -10.797 1 98.19 662 CYS A N 1
ATOM 5417 C CA . CYS A 1 662 ? -13.516 -11.805 -11.359 1 98.19 662 CYS A CA 1
ATOM 5418 C C . CYS A 1 662 ? -13.336 -12.453 -12.727 1 98.19 662 CYS A C 1
ATOM 5420 O O . CYS A 1 662 ? -12.852 -11.805 -13.664 1 98.19 662 CYS A O 1
ATOM 5422 N N . VAL A 1 663 ? -13.719 -13.727 -12.875 1 98.12 663 VAL A N 1
ATOM 5423 C CA . VAL A 1 663 ? -13.586 -14.453 -14.133 1 98.12 663 VAL A CA 1
ATOM 5424 C C . VAL A 1 663 ? -14.445 -13.789 -15.203 1 98.12 663 VAL A C 1
ATOM 5426 O O . VAL A 1 663 ? -13.984 -13.547 -16.328 1 98.12 663 VAL A O 1
ATOM 5429 N N . LEU A 1 664 ? -15.664 -13.461 -14.875 1 95.81 664 LEU A N 1
ATOM 5430 C CA . LEU A 1 664 ? -16.594 -12.859 -15.82 1 95.81 664 LEU A CA 1
ATOM 5431 C C . LEU A 1 664 ? -16.062 -11.516 -16.312 1 95.81 664 LEU A C 1
ATOM 5433 O O . LEU A 1 664 ? -16.141 -11.227 -17.516 1 95.81 664 LEU A O 1
ATOM 5437 N N . LEU A 1 665 ? -15.594 -10.742 -15.414 1 96.12 665 LEU A N 1
ATOM 5438 C CA . LEU A 1 665 ? -15.094 -9.422 -15.758 1 96.12 665 LEU A CA 1
ATOM 5439 C C . LEU A 1 665 ? -13.906 -9.523 -16.719 1 96.12 665 LEU A C 1
ATOM 5441 O O . LEU A 1 665 ? -13.773 -8.711 -17.641 1 96.12 665 LEU A O 1
ATOM 5445 N N . ALA A 1 666 ? -13.086 -10.516 -16.531 1 97.12 666 ALA A N 1
ATOM 5446 C CA . ALA A 1 666 ? -11.82 -10.594 -17.234 1 97.12 666 ALA A CA 1
ATOM 5447 C C . ALA A 1 666 ? -11.977 -11.359 -18.547 1 97.12 666 ALA A C 1
ATOM 5449 O O . ALA A 1 666 ? -11.141 -11.227 -19.453 1 97.12 666 ALA A O 1
ATOM 5450 N N . THR A 1 667 ? -13.039 -12.188 -18.719 1 96.12 667 THR A N 1
ATOM 5451 C CA . THR A 1 667 ? -13.062 -13.117 -19.844 1 96.12 667 THR A CA 1
ATOM 5452 C C . THR A 1 667 ? -14.289 -12.875 -20.719 1 96.12 667 THR A C 1
ATOM 5454 O O . THR A 1 667 ? -14.516 -13.602 -21.688 1 96.12 667 THR A O 1
ATOM 5457 N N . GLN A 1 668 ? -15.008 -11.922 -20.453 1 87.06 668 GLN A N 1
ATOM 5458 C CA . GLN A 1 668 ? -16.266 -11.727 -21.172 1 87.06 668 GLN A CA 1
ATOM 5459 C 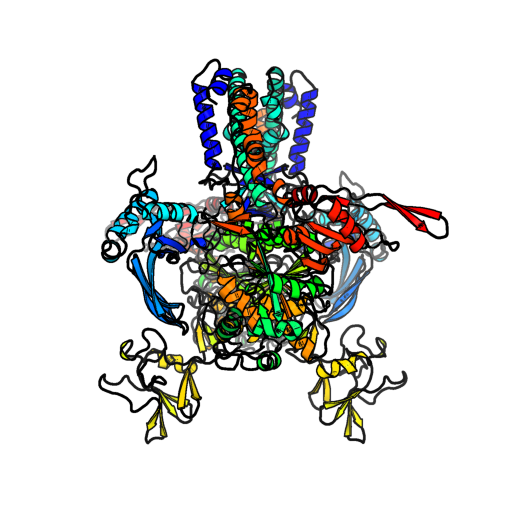C . GLN A 1 668 ? -16.031 -11.609 -22.672 1 87.06 668 GLN A C 1
ATOM 5461 O O . GLN A 1 668 ? -16.859 -12.07 -23.469 1 87.06 668 GLN A O 1
ATOM 5466 N N . SER A 1 669 ? -14.992 -11.07 -23.031 1 85.81 669 SER A N 1
ATOM 5467 C CA . SER A 1 669 ? -14.711 -10.828 -24.453 1 85.81 669 SER A CA 1
ATOM 5468 C C . SER A 1 669 ? -14.18 -12.078 -25.141 1 85.81 669 SER A C 1
ATOM 5470 O O . SER A 1 669 ? -14.062 -12.125 -26.359 1 85.81 669 SER A O 1
ATOM 5472 N N . ASP A 1 670 ? -13.93 -13.18 -24.422 1 92.5 670 ASP A N 1
ATOM 5473 C CA . ASP A 1 670 ? -13.32 -14.391 -24.969 1 92.5 670 ASP A CA 1
ATOM 5474 C C . ASP A 1 670 ? -14.07 -15.633 -24.484 1 92.5 670 ASP A C 1
ATOM 5476 O O . ASP A 1 670 ? -13.75 -16.203 -23.438 1 92.5 670 ASP A O 1
ATOM 5480 N N . PRO A 1 671 ? -14.906 -16.109 -25.297 1 90.56 671 PRO A N 1
ATOM 5481 C CA . PRO A 1 671 ? -15.727 -17.25 -24.906 1 90.56 671 PRO A CA 1
ATOM 5482 C C . PRO A 1 671 ? -14.898 -18.516 -24.672 1 90.56 671 PRO A C 1
ATOM 5484 O O . PRO A 1 671 ? -15.352 -19.422 -23.969 1 90.56 671 PRO A O 1
ATOM 5487 N N . ASP A 1 672 ? -13.695 -18.656 -25.203 1 94.44 672 ASP A N 1
ATOM 5488 C CA . ASP A 1 672 ? -12.844 -19.828 -25.031 1 94.44 672 ASP A CA 1
ATOM 5489 C C . ASP A 1 672 ? -11.617 -19.5 -24.172 1 94.44 672 ASP A C 1
ATOM 5491 O O . ASP A 1 672 ? -10.547 -20.062 -24.375 1 94.44 672 ASP A O 1
ATOM 5495 N N . ALA A 1 673 ? -11.828 -18.641 -23.266 1 97.19 673 ALA A N 1
ATOM 5496 C CA . ALA A 1 673 ? -10.734 -18.094 -22.469 1 97.19 673 ALA A CA 1
ATOM 5497 C C . ALA A 1 673 ? -10.055 -19.203 -21.656 1 97.19 673 ALA A C 1
ATOM 5499 O O . ALA A 1 673 ? -10.727 -20.109 -21.156 1 97.19 673 ALA A O 1
ATOM 5500 N N . LEU A 1 674 ? -8.742 -19.125 -21.562 1 98.5 674 LEU A N 1
ATOM 5501 C CA . LEU A 1 674 ? -7.965 -19.969 -20.656 1 98.5 674 LEU A CA 1
ATOM 5502 C C . LEU A 1 674 ? -7.645 -19.219 -19.375 1 98.5 674 LEU A C 1
ATOM 5504 O O . LEU A 1 674 ? -7.086 -18.125 -19.406 1 98.5 674 LEU A O 1
ATOM 5508 N N . VAL A 1 675 ? -8.047 -19.812 -18.25 1 98.81 675 VAL A N 1
ATOM 5509 C CA . VAL A 1 675 ? -7.832 -19.219 -16.938 1 98.81 675 VAL A CA 1
ATOM 5510 C C . VAL A 1 675 ? -6.77 -20.016 -16.188 1 98.81 675 VAL A C 1
ATOM 5512 O O . VAL A 1 675 ? -6.797 -21.25 -16.172 1 98.81 675 VAL A O 1
ATOM 5515 N N . LEU A 1 676 ? -5.824 -19.312 -15.562 1 98.88 676 LEU A N 1
ATOM 5516 C CA . LEU A 1 676 ? -4.738 -19.938 -14.82 1 98.88 676 LEU A CA 1
ATOM 5517 C C . LEU A 1 676 ? -4.766 -19.516 -13.352 1 98.88 676 LEU A C 1
ATOM 5519 O O . LEU A 1 676 ? -4.91 -18.344 -13.039 1 98.88 676 LEU A O 1
ATOM 5523 N N . ASP A 1 677 ? -4.695 -20.484 -12.484 1 98.88 677 ASP A N 1
ATOM 5524 C CA . ASP A 1 677 ? -4.535 -20.297 -11.047 1 98.88 677 ASP A CA 1
ATOM 5525 C C . ASP A 1 677 ? -3.402 -21.156 -10.5 1 98.88 677 ASP A C 1
ATOM 5527 O O . ASP A 1 677 ? -3.564 -22.375 -10.344 1 98.88 677 ASP A O 1
ATOM 5531 N N . TYR A 1 678 ? -2.271 -20.516 -10.18 1 98.5 678 TYR A N 1
ATOM 5532 C CA . TYR A 1 678 ? -1.142 -21.328 -9.734 1 98.5 678 TYR A CA 1
ATOM 5533 C C . TYR A 1 678 ? -1.028 -21.297 -8.211 1 98.5 678 TYR A C 1
ATOM 5535 O O . TYR A 1 678 ? 0.02 -21.641 -7.656 1 98.5 678 TYR A O 1
ATOM 5543 N N . PHE A 1 679 ? -2.029 -20.812 -7.527 1 97 679 PHE A N 1
ATOM 5544 C CA . PHE A 1 679 ? -2.338 -21.016 -6.117 1 97 679 PHE A CA 1
ATOM 5545 C C . PHE A 1 679 ? -3.729 -21.609 -5.945 1 97 679 PHE A C 1
ATOM 5547 O O . PHE A 1 679 ? -4.617 -20.984 -5.375 1 97 679 PHE A O 1
ATOM 5554 N N . GLY A 1 680 ? -3.9 -22.828 -6.277 1 97.25 680 GLY A N 1
ATOM 5555 C CA . GLY A 1 680 ? -5.195 -23.438 -6.504 1 97.25 680 GLY A CA 1
ATOM 5556 C C . GLY A 1 680 ? -5.984 -23.656 -5.223 1 97.25 680 GLY A C 1
ATOM 5557 O O . GLY A 1 680 ? -7.215 -23.672 -5.242 1 97.25 680 GLY A O 1
ATOM 5558 N N . GLY A 1 681 ? -5.305 -23.875 -4.105 1 95.12 681 GLY A N 1
ATOM 5559 C CA . GLY A 1 681 ? -5.969 -24.078 -2.828 1 95.12 681 GLY A CA 1
ATOM 5560 C C . GLY A 1 681 ? -7.051 -25.141 -2.875 1 95.12 681 GLY A C 1
ATOM 5561 O O . GLY A 1 681 ? -6.812 -26.25 -3.346 1 95.12 681 GLY A O 1
ATOM 5562 N N . SER A 1 682 ? -8.258 -24.781 -2.447 1 96.94 682 SER A N 1
ATOM 5563 C CA . SER A 1 682 ? -9.352 -25.75 -2.363 1 96.94 682 SER A CA 1
ATOM 5564 C C . SER A 1 682 ? -9.992 -25.969 -3.729 1 96.94 682 SER A C 1
ATOM 5566 O O . SER A 1 682 ? -10.883 -26.812 -3.869 1 96.94 682 SER A O 1
ATOM 5568 N N . GLY A 1 683 ? -9.609 -25.25 -4.762 1 98.38 683 GLY A N 1
ATOM 5569 C CA . GLY A 1 683 ? -10.109 -25.484 -6.105 1 98.38 683 GLY A CA 1
ATOM 5570 C C . GLY A 1 683 ? -11.242 -24.547 -6.488 1 98.38 683 GLY A C 1
ATOM 5571 O O . GLY A 1 683 ? -12 -24.828 -7.418 1 98.38 683 GLY A O 1
ATOM 5572 N N . THR A 1 684 ? -11.32 -23.344 -5.816 1 98.44 684 THR A N 1
ATOM 5573 C CA . THR A 1 684 ? -12.414 -22.406 -6.027 1 98.44 684 THR A CA 1
ATOM 5574 C C . THR A 1 684 ? -12.445 -21.922 -7.473 1 98.44 684 THR A C 1
ATOM 5576 O O . THR A 1 684 ? -13.516 -21.781 -8.07 1 98.44 684 THR A O 1
ATOM 5579 N N . THR A 1 685 ? -11.336 -21.688 -8.078 1 98.75 685 THR A N 1
ATOM 5580 C CA . THR A 1 685 ? -11.266 -21.141 -9.43 1 98.75 685 THR A CA 1
ATOM 5581 C C . THR A 1 685 ? -11.82 -22.141 -10.445 1 98.75 685 THR A C 1
ATOM 5583 O O . THR A 1 685 ? -12.633 -21.781 -11.297 1 98.75 685 THR A O 1
ATOM 5586 N N . ALA A 1 686 ? -11.375 -23.375 -10.375 1 98.81 686 ALA A N 1
ATOM 5587 C CA . ALA A 1 686 ? -11.883 -24.406 -11.273 1 98.81 686 ALA A CA 1
ATOM 5588 C C . ALA A 1 686 ? -13.391 -24.578 -11.125 1 98.81 686 ALA A C 1
ATOM 5590 O O . ALA A 1 686 ? -14.117 -24.656 -12.117 1 98.81 686 ALA A O 1
ATOM 5591 N N . HIS A 1 687 ? -13.844 -24.672 -9.875 1 98.69 687 HIS A N 1
ATOM 5592 C CA . HIS A 1 687 ? -15.273 -24.766 -9.586 1 98.69 687 HIS A CA 1
ATOM 5593 C C . HIS A 1 687 ? -16.047 -23.609 -10.211 1 98.69 687 HIS A C 1
ATOM 5595 O O . HIS A 1 687 ? -17.094 -23.828 -10.836 1 98.69 687 HIS A O 1
ATOM 5601 N N . ALA A 1 688 ? -15.531 -22.391 -10.062 1 98.5 688 ALA A N 1
ATOM 5602 C CA . ALA A 1 688 ? -16.172 -21.203 -10.602 1 98.5 688 ALA A CA 1
ATOM 5603 C C . ALA A 1 688 ? -16.312 -21.281 -12.125 1 98.5 688 ALA A C 1
ATOM 5605 O O . ALA A 1 688 ? -17.344 -20.953 -12.68 1 98.5 688 ALA A O 1
ATOM 5606 N N . ILE A 1 689 ? -15.328 -21.734 -12.773 1 98.44 689 ILE A N 1
ATOM 5607 C CA . ILE A 1 689 ? -15.328 -21.828 -14.227 1 98.44 689 ILE A CA 1
ATOM 5608 C C . ILE A 1 689 ? -16.344 -22.875 -14.68 1 98.44 689 ILE A C 1
ATOM 5610 O O . ILE A 1 689 ? -17.094 -22.656 -15.625 1 98.44 689 ILE A O 1
ATOM 5614 N N . ILE A 1 690 ? -16.359 -24.016 -14.023 1 98.19 690 ILE A N 1
ATOM 5615 C CA . ILE A 1 690 ? -17.297 -25.094 -14.344 1 98.19 690 ILE A CA 1
ATOM 5616 C C . ILE A 1 690 ? -18.734 -24.578 -14.203 1 98.19 690 ILE A C 1
ATOM 5618 O O . ILE A 1 690 ? -19.562 -24.797 -15.086 1 98.19 690 ILE A O 1
ATOM 5622 N N . ASP A 1 691 ? -18.969 -23.859 -13.133 1 97.44 691 ASP A N 1
ATOM 5623 C CA . ASP A 1 691 ? -20.312 -23.312 -12.891 1 97.44 691 ASP A CA 1
ATOM 5624 C C . ASP A 1 691 ? -20.688 -22.312 -13.969 1 97.44 691 ASP A C 1
ATOM 5626 O O . ASP A 1 691 ? -21.828 -22.297 -14.438 1 97.44 691 ASP A O 1
ATOM 5630 N N . LEU A 1 692 ? -19.781 -21.438 -14.297 1 96.62 692 LEU A N 1
ATOM 5631 C CA . LEU A 1 692 ? -20.047 -20.422 -15.32 1 96.62 692 LEU A CA 1
ATOM 5632 C C . LEU A 1 692 ? -20.312 -21.078 -16.672 1 96.62 692 LEU A C 1
ATOM 5634 O O . LEU A 1 692 ? -21.172 -20.641 -17.438 1 96.62 692 LEU A O 1
ATOM 5638 N N . ASN A 1 693 ? -19.547 -22.125 -17 1 96.94 693 ASN A N 1
ATOM 5639 C CA . ASN A 1 693 ? -19.781 -22.859 -18.234 1 96.94 693 ASN A CA 1
ATOM 5640 C C . ASN A 1 693 ? -21.156 -23.531 -18.234 1 96.94 693 ASN A C 1
ATOM 5642 O O . ASN A 1 693 ? -21.844 -23.578 -19.25 1 96.94 693 ASN A O 1
ATOM 5646 N N . ARG A 1 694 ? -21.531 -24.109 -17.094 1 95.94 694 ARG A N 1
ATOM 5647 C CA . ARG A 1 694 ? -22.844 -24.719 -16.938 1 95.94 694 ARG A CA 1
ATOM 5648 C C . ARG A 1 694 ? -23.953 -23.703 -17.203 1 95.94 694 ARG A C 1
ATOM 5650 O O . ARG A 1 694 ? -24.906 -23.984 -17.922 1 95.94 694 ARG A O 1
ATOM 5657 N N . GLU A 1 695 ? -23.781 -22.484 -16.641 1 93.44 695 GLU A N 1
ATOM 5658 C CA . GLU A 1 695 ? -24.75 -21.406 -16.828 1 93.44 695 GLU A CA 1
ATOM 5659 C C . GLU A 1 695 ? -24.812 -20.984 -18.297 1 93.44 695 GLU A C 1
ATOM 5661 O O . GLU A 1 695 ? -25.891 -20.719 -18.828 1 93.44 695 GLU A O 1
ATOM 5666 N N . ALA A 1 696 ? -23.719 -20.953 -18.906 1 92 696 ALA A N 1
ATOM 5667 C CA . ALA A 1 696 ? -23.656 -20.578 -20.312 1 92 696 ALA A CA 1
ATOM 5668 C C . ALA A 1 696 ? -24.406 -21.594 -21.188 1 92 696 ALA A C 1
ATOM 5670 O O . ALA A 1 696 ? -25.156 -21.234 -22.078 1 92 696 ALA A O 1
ATOM 5671 N N . VAL A 1 697 ? -24.156 -22.875 -20.922 1 92.12 697 VAL A N 1
ATOM 5672 C CA . VAL A 1 697 ? -24.828 -23.953 -21.656 1 92.12 697 VAL A CA 1
ATOM 5673 C C . VAL A 1 697 ? -26.344 -23.844 -21.469 1 92.12 697 VAL A C 1
ATOM 5675 O O . VAL A 1 697 ? -27.109 -24 -22.422 1 92.12 697 VAL A O 1
ATOM 5678 N N . ALA A 1 698 ? -26.734 -23.578 -20.25 1 89.81 698 ALA A N 1
ATOM 5679 C CA . ALA A 1 698 ? -28.156 -23.453 -19.938 1 89.81 698 ALA A CA 1
ATOM 5680 C C . ALA A 1 698 ? -28.781 -22.297 -20.703 1 89.81 698 ALA A C 1
ATOM 5682 O O . ALA A 1 698 ? -29.953 -22.344 -21.078 1 89.81 698 ALA A O 1
ATOM 5683 N N . LEU A 1 699 ? -28 -21.266 -21.016 1 88.75 699 LEU A N 1
ATOM 5684 C CA . LEU A 1 699 ? -28.469 -20.078 -21.734 1 88.75 699 LEU A CA 1
ATOM 5685 C C . LEU A 1 699 ? -28.312 -20.266 -23.234 1 88.75 699 LEU A C 1
ATOM 5687 O O . LEU A 1 699 ? -28.625 -19.359 -24.016 1 88.75 699 LEU A O 1
ATOM 5691 N N . GLY A 1 700 ? -27.688 -21.359 -23.672 1 89.31 700 GLY A N 1
ATOM 5692 C CA . GLY A 1 700 ? -27.5 -21.641 -25.078 1 89.31 700 GLY A CA 1
ATOM 5693 C C . GLY A 1 700 ? -26.266 -20.984 -25.672 1 89.31 700 GLY A C 1
ATOM 5694 O O . GLY A 1 700 ? -26.172 -20.828 -26.891 1 89.31 700 GLY A O 1
ATOM 5695 N N . GLU A 1 701 ? -25.469 -20.578 -24.734 1 86.94 701 GLU A N 1
ATOM 5696 C CA . GLU A 1 701 ? -24.219 -19.969 -25.188 1 86.94 701 GLU A CA 1
ATOM 5697 C C . GLU A 1 701 ? -23.156 -21.016 -25.422 1 86.94 701 GLU A C 1
ATOM 5699 O O . GLU A 1 701 ? -23.25 -22.141 -24.922 1 86.94 701 GLU A O 1
ATOM 5704 N N . LYS A 1 702 ? -22.234 -20.734 -26.281 1 83.44 702 LYS A N 1
ATOM 5705 C CA . LYS A 1 702 ? -21.172 -21.688 -26.625 1 83.44 702 LYS A CA 1
ATOM 5706 C C . LYS A 1 702 ? -19.891 -21.359 -25.859 1 83.44 702 LYS A C 1
ATOM 5708 O O . LYS A 1 702 ? -18.797 -21.781 -26.281 1 83.44 702 LYS A O 1
ATOM 5713 N N . ASN A 1 703 ? -19.969 -20.672 -24.75 1 84.94 703 ASN A N 1
ATOM 5714 C CA . ASN A 1 703 ? -18.781 -20.344 -23.984 1 84.94 703 ASN A CA 1
ATOM 5715 C C . ASN A 1 703 ? -18.156 -21.578 -23.344 1 84.94 703 ASN A C 1
ATOM 5717 O O . ASN A 1 703 ? -18.859 -22.391 -22.734 1 84.94 703 ASN A O 1
ATOM 5721 N N . ARG A 1 704 ? -16.922 -21.766 -23.641 1 92.88 704 ARG A N 1
ATOM 5722 C CA . ARG A 1 704 ? -16.188 -22.906 -23.094 1 92.88 704 ARG A CA 1
ATOM 5723 C C . ARG A 1 704 ? -14.852 -22.469 -22.5 1 92.88 704 ARG A C 1
ATOM 5725 O O . ARG A 1 704 ? -13.797 -22.719 -23.062 1 92.88 704 ARG A O 1
ATOM 5732 N N . ARG A 1 705 ? -15.008 -21.844 -21.328 1 97.25 705 ARG A N 1
ATOM 5733 C CA . ARG A 1 705 ? -13.789 -21.453 -20.625 1 97.25 705 ARG A CA 1
ATOM 5734 C C . ARG A 1 705 ? -13.023 -22.672 -20.125 1 97.25 705 ARG A C 1
ATOM 5736 O O . ARG A 1 705 ? -13.625 -23.641 -19.672 1 97.25 705 ARG A O 1
ATOM 5743 N N . ARG A 1 706 ? -11.766 -22.656 -20.219 1 98.25 706 ARG A N 1
ATOM 5744 C CA . ARG A 1 706 ? -10.891 -23.719 -19.734 1 98.25 706 ARG A CA 1
ATOM 5745 C C . ARG A 1 706 ? -10.039 -23.234 -18.562 1 98.25 706 ARG A C 1
ATOM 5747 O O . ARG A 1 706 ? -9.938 -22.031 -18.312 1 98.25 706 ARG A O 1
ATOM 5754 N N . PHE A 1 707 ? -9.477 -24.219 -17.766 1 98.62 707 PHE A N 1
ATOM 5755 C CA . PHE A 1 707 ? -8.695 -23.766 -16.625 1 98.62 707 PHE A CA 1
ATOM 5756 C C . PHE A 1 707 ? -7.461 -24.641 -16.438 1 98.62 707 PHE A C 1
ATOM 5758 O O . PHE A 1 707 ? -7.426 -25.781 -16.891 1 98.62 707 PHE A O 1
ATOM 5765 N N . ILE A 1 708 ? -6.426 -24.062 -15.891 1 98.88 708 ILE A N 1
ATOM 5766 C CA . ILE A 1 708 ? -5.25 -24.734 -15.344 1 98.88 708 ILE A CA 1
ATOM 5767 C C . ILE A 1 708 ? -5.102 -24.375 -13.867 1 98.88 708 ILE A C 1
ATOM 5769 O O . ILE A 1 708 ? -5.016 -23.188 -13.508 1 98.88 708 ILE A O 1
ATOM 5773 N N . LEU A 1 709 ? -5.129 -25.328 -13.039 1 98.75 709 LEU A N 1
ATOM 5774 C CA . LEU A 1 709 ? -5.008 -25.125 -11.602 1 98.75 709 LEU A CA 1
ATOM 5775 C C . LEU A 1 709 ? -3.779 -25.859 -11.055 1 98.75 709 LEU A C 1
ATOM 5777 O O . LEU A 1 709 ? -3.586 -27.047 -11.32 1 98.75 709 LEU A O 1
ATOM 5781 N N . VAL A 1 710 ? -2.924 -25.125 -10.297 1 98.56 710 VAL A N 1
ATOM 5782 C CA . VAL A 1 710 ? -1.726 -25.703 -9.695 1 98.56 710 VAL A CA 1
ATOM 5783 C C . VAL A 1 710 ? -1.851 -25.688 -8.172 1 98.56 710 VAL A C 1
ATOM 5785 O O . VAL A 1 710 ? -2.201 -24.656 -7.586 1 98.56 710 VAL A O 1
ATOM 5788 N N . GLU A 1 711 ? -1.646 -26.781 -7.602 1 96.38 711 GLU A N 1
ATOM 5789 C CA . GLU A 1 711 ? -1.663 -26.875 -6.145 1 96.38 711 GLU A CA 1
ATOM 5790 C C . GLU A 1 711 ? -0.599 -27.844 -5.641 1 96.38 711 GLU A C 1
ATOM 5792 O O . GLU A 1 711 ? -0.441 -28.938 -6.18 1 96.38 711 GLU A O 1
ATOM 5797 N N . GLN A 1 712 ? 0.098 -27.391 -4.645 1 90.56 712 GLN A N 1
ATOM 5798 C CA . GLN A 1 712 ? 1.198 -28.203 -4.137 1 90.56 712 GLN A CA 1
ATOM 5799 C C . GLN A 1 712 ? 0.782 -28.969 -2.891 1 90.56 712 GLN A C 1
ATOM 5801 O O . GLN A 1 712 ? 1.341 -30.031 -2.594 1 90.56 712 GLN A O 1
ATOM 5806 N N . GLY A 1 713 ? -0.24 -28.531 -2.195 1 85.25 713 GLY A N 1
ATOM 5807 C CA . GLY A 1 713 ? -0.605 -29.109 -0.911 1 85.25 713 GLY A CA 1
ATOM 5808 C C . GLY A 1 713 ? -1.102 -30.531 -1.015 1 85.25 713 GLY A C 1
ATOM 5809 O O . GLY A 1 713 ? -1.676 -30.922 -2.033 1 85.25 713 GLY A O 1
ATOM 5810 N N . GLU A 1 714 ? -0.959 -31.281 0.022 1 81.38 714 GLU A N 1
ATOM 5811 C CA . GLU A 1 714 ? -1.357 -32.688 0.053 1 81.38 714 GLU A CA 1
ATOM 5812 C C . GLU A 1 714 ? -2.875 -32.844 -0.013 1 81.38 714 GLU A C 1
ATOM 5814 O O . GLU A 1 714 ? -3.387 -33.875 -0.426 1 81.38 714 GLU A O 1
ATOM 5819 N N . TYR A 1 715 ? -3.533 -31.75 0.363 1 90.25 715 TYR A N 1
ATOM 5820 C CA . TYR A 1 715 ? -4.992 -31.781 0.291 1 90.25 715 TYR A CA 1
ATOM 5821 C C . TYR A 1 715 ? -5.465 -31.781 -1.157 1 90.25 715 TYR A C 1
ATOM 5823 O O . TYR A 1 715 ? -6.668 -31.812 -1.422 1 90.25 715 TYR A O 1
ATOM 5831 N N . PHE A 1 716 ? -4.535 -31.812 -2.096 1 94.5 716 PHE A N 1
ATOM 5832 C CA . PHE A 1 716 ? -4.852 -31.875 -3.518 1 94.5 716 PHE A CA 1
ATOM 5833 C C . PHE A 1 716 ? -5.801 -33.031 -3.807 1 94.5 716 PHE A C 1
ATOM 5835 O O . PHE A 1 716 ? -6.781 -32.875 -4.535 1 94.5 716 PHE A O 1
ATOM 5842 N N . ASP A 1 717 ? -5.617 -34.188 -3.24 1 94.12 717 ASP A N 1
ATOM 5843 C CA . ASP A 1 717 ? -6.363 -35.406 -3.559 1 94.12 717 ASP A CA 1
ATOM 5844 C C . ASP A 1 717 ? -7.621 -35.5 -2.697 1 94.12 717 ASP A C 1
ATOM 5846 O O . ASP A 1 717 ? -8.531 -36.281 -3.021 1 94.12 717 ASP A O 1
ATOM 5850 N N . THR A 1 718 ? -7.66 -34.75 -1.604 1 94.25 718 THR A N 1
ATOM 5851 C CA . THR A 1 718 ? -8.773 -34.906 -0.682 1 94.25 718 THR A CA 1
ATOM 5852 C C . THR A 1 718 ? -9.734 -33.719 -0.765 1 94.25 718 THR A C 1
ATOM 5854 O O . THR A 1 718 ? -10.891 -33.844 -0.356 1 94.25 718 THR A O 1
ATOM 5857 N N . VAL A 1 719 ? -9.234 -32.656 -1.306 1 96.94 719 VAL A N 1
ATOM 5858 C CA . VAL A 1 719 ? -10.07 -31.453 -1.33 1 96.94 719 VAL A CA 1
ATOM 5859 C C . VAL A 1 719 ? -10.156 -30.906 -2.754 1 96.94 719 VAL A C 1
ATOM 5861 O O . VAL A 1 719 ? -11.227 -30.891 -3.361 1 96.94 719 VAL A O 1
ATOM 5864 N N . THR A 1 720 ? -9.016 -30.562 -3.357 1 98.12 720 THR A N 1
ATOM 5865 C CA . THR A 1 720 ? -8.961 -29.844 -4.625 1 98.12 720 THR A CA 1
ATOM 5866 C C . THR A 1 720 ? -9.586 -30.688 -5.742 1 98.12 720 THR A C 1
ATOM 5868 O O . THR A 1 720 ? -10.555 -30.25 -6.379 1 98.12 720 THR A O 1
ATOM 5871 N N . LYS A 1 721 ? -9.062 -31.875 -5.957 1 98.31 721 LYS A N 1
ATOM 5872 C CA . LYS A 1 721 ? -9.531 -32.75 -7.035 1 98.31 721 LYS A CA 1
ATOM 5873 C C . LYS A 1 721 ? -10.977 -33.188 -6.793 1 98.31 721 LYS A C 1
ATOM 5875 O O . LYS A 1 721 ? -11.828 -33.062 -7.676 1 98.31 721 LYS A O 1
ATOM 5880 N N . PRO A 1 722 ? -11.32 -33.656 -5.578 1 98.12 722 PRO A N 1
ATOM 5881 C CA . PRO A 1 722 ? -12.711 -34.062 -5.328 1 98.12 722 PRO A CA 1
ATOM 5882 C C . PRO A 1 722 ? -13.695 -32.906 -5.551 1 98.12 722 PRO A C 1
ATOM 5884 O O . PRO A 1 722 ? -14.781 -33.125 -6.098 1 98.12 722 PRO A O 1
ATOM 5887 N N . ARG A 1 723 ? -13.336 -31.703 -5.109 1 98.38 723 ARG A N 1
ATOM 5888 C CA . ARG A 1 723 ? -14.219 -30.562 -5.328 1 98.38 723 ARG A CA 1
ATOM 5889 C C . ARG A 1 723 ? -14.516 -30.375 -6.809 1 98.38 723 ARG A C 1
ATOM 5891 O O . ARG A 1 723 ? -15.656 -30.125 -7.195 1 98.38 723 ARG A O 1
ATOM 5898 N N . VAL A 1 724 ? -13.508 -30.453 -7.613 1 98.69 724 VAL A N 1
ATOM 5899 C CA . VAL A 1 724 ? -13.648 -30.234 -9.047 1 98.69 724 VAL A CA 1
ATOM 5900 C C . VAL A 1 724 ? -14.531 -31.312 -9.656 1 98.69 724 VAL A C 1
ATOM 5902 O O . VAL A 1 724 ? -15.445 -31.016 -10.438 1 98.69 724 VAL A O 1
ATOM 5905 N N . LEU A 1 725 ? -14.305 -32.562 -9.289 1 98.44 725 LEU A N 1
ATOM 5906 C CA . LEU A 1 725 ? -15.094 -33.688 -9.82 1 98.44 725 LEU A CA 1
ATOM 5907 C C . LEU A 1 725 ? -16.562 -33.562 -9.414 1 98.44 725 LEU A C 1
ATOM 5909 O O . LEU A 1 725 ? -17.453 -33.812 -10.219 1 98.44 725 LEU A O 1
ATOM 5913 N N . LYS A 1 726 ? -16.75 -33.219 -8.172 1 98.12 726 LYS A N 1
ATOM 5914 C CA . LYS A 1 726 ? -18.109 -33.062 -7.676 1 98.12 726 LYS A CA 1
ATOM 5915 C C . LYS A 1 726 ? -18.812 -31.875 -8.359 1 98.12 726 LYS A C 1
ATOM 5917 O O . LYS A 1 726 ? -20.016 -31.953 -8.656 1 98.12 726 LYS A O 1
ATOM 5922 N N . ALA A 1 727 ? -18.062 -30.75 -8.594 1 98.19 727 ALA A N 1
ATOM 5923 C CA . ALA A 1 727 ? -18.641 -29.594 -9.281 1 98.19 727 ALA A CA 1
ATOM 5924 C C . ALA A 1 727 ? -19.109 -29.969 -10.688 1 98.19 727 ALA A C 1
ATOM 5926 O O . ALA A 1 727 ? -20.094 -29.406 -11.188 1 98.19 727 ALA A O 1
ATOM 5927 N N . VAL A 1 728 ? -18.375 -30.844 -11.352 1 98.12 728 VAL A N 1
ATOM 5928 C CA . VAL A 1 728 ? -18.734 -31.297 -12.695 1 98.12 728 VAL A CA 1
ATOM 5929 C C . VAL A 1 728 ? -20.047 -32.062 -12.656 1 98.12 728 VAL A C 1
ATOM 5931 O O . VAL A 1 728 ? -20.906 -31.906 -13.531 1 98.12 728 VAL A O 1
ATOM 5934 N N . TYR A 1 729 ? -20.234 -32.844 -11.641 1 97.81 729 TYR A N 1
ATOM 5935 C CA . TYR A 1 729 ? -21.359 -33.781 -11.547 1 97.81 729 TYR A CA 1
ATOM 5936 C C . TYR A 1 729 ? -22.656 -33.031 -11.234 1 97.81 729 TYR A C 1
ATOM 5938 O O . TYR A 1 729 ? -23.703 -33.344 -11.789 1 97.81 729 TYR A O 1
ATOM 5946 N N . SER A 1 730 ? -22.531 -32.062 -10.258 1 96.94 730 SER A N 1
ATOM 5947 C CA . SER A 1 730 ? -23.734 -31.344 -9.828 1 96.94 730 SER A CA 1
ATOM 5948 C C . SER A 1 730 ? -23.406 -29.922 -9.422 1 96.94 730 SER A C 1
ATOM 5950 O O . SER A 1 730 ? -22.281 -29.609 -9.031 1 96.94 730 SER A O 1
ATOM 5952 N N . SER A 1 731 ? -24.484 -29.078 -9.461 1 95 731 SER A N 1
ATOM 5953 C CA . SER A 1 731 ? -24.312 -27.688 -9.07 1 95 731 SER A CA 1
ATOM 5954 C C . SER A 1 731 ? -24.609 -27.484 -7.586 1 95 731 SER A C 1
ATOM 5956 O O . SER A 1 731 ? -24.203 -26.484 -6.992 1 95 731 SER A O 1
ATOM 5958 N N . ASP A 1 732 ? -25.312 -28.375 -7.012 1 94.25 732 ASP A N 1
ATOM 5959 C CA . ASP A 1 732 ? -25.781 -28.172 -5.641 1 94.25 732 ASP A CA 1
ATOM 5960 C C . ASP A 1 732 ? -25.562 -29.438 -4.797 1 94.25 732 ASP A C 1
ATOM 5962 O O . ASP A 1 732 ? -25.844 -30.547 -5.246 1 94.25 732 ASP A O 1
ATOM 5966 N N . TRP A 1 733 ? -25.078 -29.25 -3.592 1 96.44 733 TRP A N 1
ATOM 5967 C CA . TRP A 1 733 ? -24.703 -30.344 -2.705 1 96.44 733 TRP A CA 1
ATOM 5968 C C . TRP A 1 733 ? -25.172 -30.062 -1.276 1 96.44 733 TRP A C 1
ATOM 5970 O O . TRP A 1 733 ? -25.297 -28.906 -0.871 1 96.44 733 TRP A O 1
ATOM 5980 N N . GLU A 1 734 ? -25.438 -31 -0.543 1 94.81 734 GLU A N 1
ATOM 5981 C CA . GLU A 1 734 ? -25.734 -30.953 0.885 1 94.81 734 GLU A CA 1
ATOM 5982 C C . GLU A 1 734 ? -25.203 -32.188 1.598 1 94.81 734 GLU A C 1
ATOM 5984 O O . GLU A 1 734 ? -25.484 -33.312 1.183 1 94.81 734 GLU A O 1
ATOM 5989 N N . ASN A 1 735 ? -24.406 -32.031 2.557 1 93.19 735 ASN A N 1
ATOM 5990 C CA . ASN A 1 735 ? -23.844 -33.094 3.383 1 93.19 735 ASN A CA 1
ATOM 5991 C C . ASN A 1 735 ? -23.125 -34.125 2.541 1 93.19 735 ASN A C 1
ATOM 5993 O O . ASN A 1 735 ? -23.281 -35.312 2.746 1 93.19 735 ASN A O 1
ATOM 5997 N N . GLY A 1 736 ? -22.547 -33.688 1.463 1 94.44 736 GLY A N 1
ATOM 5998 C CA . GLY A 1 736 ? -21.719 -34.531 0.64 1 94.44 736 GLY A CA 1
ATOM 5999 C C . GLY A 1 736 ? -22.5 -35.25 -0.46 1 94.44 736 GLY A C 1
ATOM 6000 O O . GLY A 1 736 ? -21.938 -36.031 -1.235 1 94.44 736 GLY A O 1
ATOM 6001 N N . LYS A 1 737 ? -23.812 -35 -0.538 1 94.75 737 LYS A N 1
ATOM 6002 C CA . LYS A 1 737 ? -24.672 -35.625 -1.544 1 94.75 737 LYS A CA 1
ATOM 6003 C C . LYS A 1 737 ? -25.25 -34.594 -2.492 1 94.75 737 LYS A C 1
ATOM 6005 O O . LYS A 1 737 ? -25.562 -33.469 -2.076 1 94.75 737 LYS A O 1
ATOM 6010 N N . PRO A 1 738 ? -25.359 -34.969 -3.773 1 95.56 738 PRO A N 1
ATOM 6011 C CA . PRO A 1 738 ? -25.938 -34 -4.715 1 95.56 738 PRO A CA 1
ATOM 6012 C C . PRO A 1 738 ? -27.438 -33.812 -4.504 1 95.56 738 PRO A C 1
ATOM 6014 O O . PRO A 1 738 ? -28.156 -34.75 -4.191 1 95.56 738 PRO A O 1
ATOM 6017 N N . LEU A 1 739 ? -27.906 -32.625 -4.633 1 93.44 739 LEU A N 1
ATOM 6018 C CA . LEU A 1 739 ? -29.312 -32.281 -4.539 1 93.44 739 LEU A CA 1
ATOM 6019 C C . LEU A 1 739 ? -30.016 -32.531 -5.871 1 93.44 739 LEU A C 1
ATOM 6021 O O . LEU A 1 739 ? -31.219 -32.812 -5.898 1 93.44 739 LEU A O 1
ATOM 6025 N N . SER A 1 740 ? -29.234 -32.281 -6.941 1 88.75 740 SER A N 1
ATOM 6026 C CA . SER A 1 740 ? -29.734 -32.562 -8.281 1 88.75 740 SER A CA 1
ATOM 6027 C C . SER A 1 740 ? -28.734 -33.344 -9.102 1 88.75 740 SER A C 1
ATOM 6029 O O . SER A 1 740 ? -27.531 -33.125 -9.008 1 88.75 740 SER A O 1
ATOM 6031 N N . CYS A 1 741 ? -29.266 -34.312 -9.859 1 84.06 741 CYS A N 1
ATOM 6032 C CA . CYS A 1 741 ? -28.391 -35.156 -10.656 1 84.06 741 CYS A CA 1
ATOM 6033 C C . CYS A 1 741 ? -28.484 -34.812 -12.141 1 84.06 741 CYS A C 1
ATOM 6035 O O . CYS A 1 741 ? -27.812 -35.406 -12.977 1 84.06 741 CYS A O 1
ATOM 6037 N N . ASP A 1 742 ? -29.219 -33.75 -12.461 1 86.88 742 ASP A N 1
ATOM 6038 C CA . ASP A 1 742 ? -29.469 -33.406 -13.859 1 86.88 742 ASP A CA 1
ATOM 6039 C C . ASP A 1 742 ? -28.719 -32.125 -14.25 1 86.88 742 ASP A C 1
ATOM 6041 O O . ASP A 1 742 ? -28.953 -31.578 -15.328 1 86.88 742 ASP A O 1
ATOM 6045 N N . THR A 1 743 ? -27.875 -31.719 -13.406 1 92.12 743 THR A N 1
ATOM 6046 C CA . THR A 1 743 ? -27.188 -30.469 -13.688 1 92.12 743 THR A CA 1
ATOM 6047 C C . THR A 1 743 ? -25.719 -30.703 -14.031 1 92.12 743 THR A C 1
ATOM 6049 O O . THR A 1 743 ? -24.891 -29.797 -13.961 1 92.12 743 THR A O 1
ATOM 6052 N N . GLY A 1 744 ? -25.344 -31.891 -14.352 1 95 744 GLY A N 1
ATOM 6053 C CA . GLY A 1 744 ? -23.969 -32.219 -14.688 1 95 744 GLY A CA 1
ATOM 6054 C C . GLY A 1 744 ? -23.484 -31.547 -15.961 1 95 744 GLY A C 1
ATOM 6055 O O . GLY A 1 744 ? -24.297 -31.047 -16.75 1 95 744 GLY A O 1
ATOM 6056 N N . LEU A 1 745 ? -22.188 -31.438 -16.109 1 95.75 745 LEU A N 1
ATOM 6057 C CA . LEU A 1 745 ? -21.562 -30.828 -17.281 1 95.75 745 LEU A CA 1
ATOM 6058 C C . LEU A 1 745 ? -20.562 -31.797 -17.922 1 95.75 745 LEU A C 1
ATOM 6060 O O . LEU A 1 745 ? -19.781 -32.438 -17.219 1 95.75 745 LEU A O 1
ATOM 6064 N N . SER A 1 746 ? -20.578 -31.938 -19.234 1 96 746 SER A N 1
ATOM 6065 C CA . SER A 1 746 ? -19.625 -32.75 -19.969 1 96 746 SER A CA 1
ATOM 6066 C C . SER A 1 746 ? -18.219 -32.188 -19.891 1 96 746 SER A C 1
ATOM 6068 O O . SER A 1 746 ? -17.984 -31.031 -20.266 1 96 746 SER A O 1
ATOM 6070 N N . GLN A 1 747 ? -17.297 -33 -19.312 1 96.38 747 GLN A N 1
ATOM 6071 C CA . GLN A 1 747 ? -15.969 -32.469 -19.078 1 96.38 747 GLN A CA 1
ATOM 6072 C C . GLN A 1 747 ? -14.906 -33.531 -19.25 1 96.38 747 GLN A C 1
ATOM 6074 O O . GLN A 1 747 ? -15.188 -34.719 -19.109 1 96.38 747 GLN A O 1
ATOM 6079 N N . CYS A 1 748 ? -13.711 -33.156 -19.656 1 97.69 748 CYS A N 1
ATOM 6080 C CA . CYS A 1 748 ? -12.461 -33.906 -19.625 1 97.69 748 CYS A CA 1
ATOM 6081 C C . CYS A 1 748 ? -11.383 -33.125 -18.875 1 97.69 748 CYS A C 1
ATOM 6083 O O . CYS A 1 748 ? -10.984 -32.031 -19.281 1 97.69 748 CYS A O 1
ATOM 6085 N N . ILE A 1 749 ? -10.914 -33.719 -17.734 1 98.31 749 ILE A N 1
ATOM 6086 C CA . ILE A 1 749 ? -9.938 -33.031 -16.891 1 98.31 749 ILE A CA 1
ATOM 6087 C C . ILE A 1 749 ? -8.648 -33.844 -16.844 1 98.31 749 ILE A C 1
ATOM 6089 O O . ILE A 1 749 ? -8.664 -35.062 -16.531 1 98.31 749 ILE A O 1
ATOM 6093 N N . LYS A 1 750 ? -7.598 -33.219 -17.203 1 98.12 750 LYS A N 1
ATOM 6094 C CA . LYS A 1 750 ? -6.273 -33.844 -17.109 1 98.12 750 LYS A CA 1
ATOM 6095 C C . LYS A 1 750 ? -5.648 -33.594 -15.742 1 98.12 750 LYS A C 1
ATOM 6097 O O . LYS A 1 750 ? -5.699 -32.5 -15.211 1 98.12 750 LYS A O 1
ATOM 6102 N N . VAL A 1 751 ? -5.109 -34.625 -15.094 1 98.38 751 VAL A N 1
ATOM 6103 C CA . VAL A 1 751 ? -4.441 -34.531 -13.797 1 98.38 751 VAL A CA 1
ATOM 6104 C C . VAL A 1 751 ? -2.969 -34.906 -13.953 1 98.38 751 VAL A C 1
ATOM 6106 O O . VAL A 1 751 ? -2.645 -36.031 -14.328 1 98.38 751 VAL A O 1
ATOM 6109 N N . ILE A 1 752 ? -2.102 -33.938 -13.617 1 98 752 ILE A N 1
ATOM 6110 C CA . ILE A 1 752 ? -0.666 -34.125 -13.805 1 98 752 ILE A CA 1
ATOM 6111 C C . ILE A 1 752 ? 0.05 -34.031 -12.461 1 98 752 ILE A C 1
ATOM 6113 O O . ILE A 1 752 ? -0.301 -33.156 -11.641 1 98 752 ILE A O 1
ATOM 6117 N N . ARG A 1 753 ? 1.016 -34.875 -12.227 1 96.56 753 ARG A N 1
ATOM 6118 C CA . ARG A 1 753 ? 1.926 -34.75 -11.086 1 96.56 753 ARG A CA 1
ATOM 6119 C C . ARG A 1 753 ? 3.363 -34.562 -11.555 1 96.56 753 ARG A C 1
ATOM 6121 O O . ARG A 1 753 ? 3.84 -35.281 -12.438 1 96.56 753 ARG A O 1
ATOM 6128 N N . LEU A 1 754 ? 4.043 -33.594 -10.953 1 96.81 754 LEU A N 1
ATOM 6129 C CA . LEU A 1 754 ? 5.398 -33.281 -11.398 1 96.81 754 LEU A CA 1
ATOM 6130 C C . LEU A 1 754 ? 6.422 -33.719 -10.352 1 96.81 754 LEU A C 1
ATOM 6132 O O . LEU A 1 754 ? 6.094 -33.844 -9.164 1 96.81 754 LEU A O 1
ATOM 6136 N N . GLU A 1 755 ? 7.609 -33.844 -10.883 1 92.62 755 GLU A N 1
ATOM 6137 C CA . GLU A 1 755 ? 8.797 -34.031 -10.062 1 92.62 755 GLU A CA 1
ATOM 6138 C C . GLU A 1 755 ? 9.016 -32.875 -9.117 1 92.62 755 GLU A C 1
ATOM 6140 O O . GLU A 1 755 ? 8.852 -31.703 -9.508 1 92.62 755 GLU A O 1
ATOM 6145 N N . SER A 1 756 ? 9.312 -33.188 -7.855 1 88.06 756 SER A N 1
ATOM 6146 C CA . SER A 1 756 ? 9.656 -32.125 -6.914 1 88.06 756 SER A CA 1
ATOM 6147 C C . SER A 1 756 ? 11.156 -31.844 -6.918 1 88.06 756 SER A C 1
ATOM 6149 O O . SER A 1 756 ? 11.922 -32.562 -7.539 1 88.06 756 SER A O 1
ATOM 6151 N N . TYR A 1 757 ? 11.547 -30.734 -6.375 1 86.38 757 TYR A N 1
ATOM 6152 C CA . TYR A 1 757 ? 12.969 -30.438 -6.223 1 86.38 757 TYR A CA 1
ATOM 6153 C C . TYR A 1 757 ? 13.672 -31.531 -5.426 1 86.38 757 TYR A C 1
ATOM 6155 O O . TYR A 1 757 ? 14.797 -31.922 -5.742 1 86.38 757 TYR A O 1
ATOM 6163 N N . GLU A 1 758 ? 13.008 -32.031 -4.461 1 77.5 758 GLU A N 1
ATOM 6164 C CA . GLU A 1 758 ? 13.555 -33.125 -3.654 1 77.5 758 GLU A CA 1
ATOM 6165 C C . GLU A 1 758 ? 13.758 -34.375 -4.488 1 77.5 758 GLU A C 1
ATOM 6167 O O . GLU A 1 758 ? 14.758 -35.094 -4.316 1 77.5 758 GLU A O 1
ATOM 6172 N N . ASP A 1 759 ? 12.805 -34.625 -5.262 1 84.19 759 ASP A N 1
ATOM 6173 C CA . ASP A 1 759 ? 12.945 -35.781 -6.164 1 84.19 759 ASP A CA 1
ATOM 6174 C C . ASP A 1 759 ? 14.195 -35.625 -7.031 1 84.19 759 ASP A C 1
ATOM 6176 O O . ASP A 1 759 ? 14.906 -36.594 -7.277 1 84.19 759 ASP A O 1
ATOM 6180 N N . THR A 1 760 ? 14.391 -34.438 -7.5 1 84.44 760 THR A N 1
ATOM 6181 C CA . THR A 1 760 ? 15.57 -34.156 -8.312 1 84.44 760 THR A CA 1
ATOM 6182 C C . THR A 1 760 ? 16.844 -34.469 -7.531 1 84.44 760 THR A C 1
ATOM 6184 O O . THR A 1 760 ? 17.781 -35.094 -8.055 1 84.44 760 THR A O 1
ATOM 6187 N N . LEU A 1 761 ? 16.875 -34 -6.348 1 76.31 761 LEU A N 1
ATOM 6188 C CA . LEU A 1 761 ? 18.047 -34.219 -5.5 1 76.31 761 LEU A CA 1
ATOM 6189 C C . LEU A 1 761 ? 18.266 -35.688 -5.215 1 76.31 761 LEU A C 1
ATOM 6191 O O . LEU A 1 761 ? 19.406 -36.156 -5.172 1 76.31 761 LEU A O 1
ATOM 6195 N N . ASN A 1 762 ? 17.188 -36.375 -5.062 1 73.94 762 ASN A N 1
ATOM 6196 C CA . ASN A 1 762 ? 17.266 -37.812 -4.754 1 73.94 762 ASN A CA 1
ATOM 6197 C C . ASN A 1 762 ? 17.859 -38.594 -5.914 1 73.94 762 ASN A C 1
ATOM 6199 O O . ASN A 1 762 ? 18.328 -39.719 -5.727 1 73.94 762 ASN A O 1
ATOM 6203 N N . ASN A 1 763 ? 17.781 -38.125 -7.035 1 80.19 763 ASN A N 1
ATOM 6204 C CA . ASN A 1 763 ? 18.203 -38.875 -8.211 1 80.19 763 ASN A CA 1
ATOM 6205 C C . ASN A 1 763 ? 19.562 -38.438 -8.727 1 80.19 763 ASN A C 1
ATOM 6207 O O . ASN A 1 763 ? 19.953 -38.781 -9.844 1 80.19 763 ASN A O 1
ATOM 6211 N N . ILE A 1 764 ? 20.203 -37.594 -7.969 1 75.56 764 ILE A N 1
ATOM 6212 C CA . ILE A 1 764 ? 21.547 -37.156 -8.328 1 75.56 764 ILE A CA 1
ATOM 6213 C C . ILE A 1 764 ? 22.594 -38.031 -7.625 1 75.56 764 ILE A C 1
ATOM 6215 O O . ILE A 1 764 ? 22.469 -38.312 -6.426 1 75.56 764 ILE A O 1
ATOM 6219 N N . SER A 1 765 ? 23.438 -38.656 -8.414 1 69.25 765 SER A N 1
ATOM 6220 C CA . SER A 1 765 ? 24.578 -39.406 -7.883 1 69.25 765 SER A CA 1
ATOM 6221 C C . SER A 1 765 ? 25.891 -38.781 -8.336 1 69.25 765 SER A C 1
ATOM 6223 O O . SER A 1 765 ? 26.094 -38.562 -9.531 1 69.25 765 SER A O 1
ATOM 6225 N N . LEU A 1 766 ? 26.625 -38.344 -7.418 1 63.81 766 LEU A N 1
ATOM 6226 C CA . LEU A 1 766 ? 27.938 -37.812 -7.727 1 63.81 766 LEU A CA 1
ATOM 6227 C C . LEU A 1 766 ? 28.969 -38.906 -7.852 1 63.81 766 LEU A C 1
ATOM 6229 O O . LEU A 1 766 ? 29.141 -39.719 -6.938 1 63.81 766 LEU A O 1
ATOM 6233 N N . MET A 1 767 ? 29.344 -39.156 -9.117 1 60.09 767 MET A N 1
ATOM 6234 C CA . MET A 1 767 ? 30.359 -40.188 -9.328 1 60.09 767 MET A CA 1
ATOM 6235 C C . MET A 1 767 ? 31.766 -39.562 -9.289 1 60.09 767 MET A C 1
ATOM 6237 O O . MET A 1 767 ? 32.031 -38.594 -9.992 1 60.09 767 MET A O 1
ATOM 6241 N N . LYS A 1 768 ? 32.531 -39.938 -8.258 1 58.28 768 LYS A N 1
ATOM 6242 C CA . LYS A 1 768 ? 33.938 -39.5 -8.172 1 58.28 768 LYS A CA 1
ATOM 6243 C C . LYS A 1 768 ? 34.75 -40 -9.352 1 58.28 768 LYS A C 1
ATOM 6245 O O . LYS A 1 768 ? 34.594 -41.156 -9.742 1 58.28 768 LYS A O 1
ATOM 6250 N N . PRO A 1 769 ? 35.219 -38.969 -10.117 1 56 769 PRO A N 1
ATOM 6251 C CA . PRO A 1 769 ? 36.062 -39.469 -11.203 1 56 769 PRO A CA 1
ATOM 6252 C C . PRO A 1 769 ? 37.062 -40.531 -10.742 1 56 769 PRO A C 1
ATOM 6254 O O . PRO A 1 769 ? 37.438 -40.562 -9.57 1 56 769 PRO A O 1
ATOM 6257 N N . THR A 1 770 ? 37.156 -41.531 -11.398 1 51.44 770 THR A N 1
ATOM 6258 C CA . THR A 1 770 ? 38.094 -42.594 -11.078 1 51.44 770 THR A CA 1
ATOM 6259 C C . THR A 1 770 ? 39.406 -42.031 -10.57 1 51.44 770 THR A C 1
ATOM 6261 O O . THR A 1 770 ? 39.875 -40.969 -11.023 1 51.44 770 THR A O 1
ATOM 6264 N N . HIS A 1 771 ? 39.688 -42.375 -9.359 1 50.44 771 HIS A N 1
ATOM 6265 C CA . HIS A 1 771 ? 40.875 -42.031 -8.609 1 50.44 771 HIS A CA 1
ATOM 6266 C C . HIS A 1 771 ? 42.031 -41.719 -9.547 1 50.44 771 HIS A C 1
ATOM 6268 O O . HIS A 1 771 ? 42.812 -40.812 -9.273 1 50.44 771 HIS A O 1
ATOM 6274 N N . ASP A 1 772 ? 42.188 -42.438 -10.578 1 51.25 772 ASP A N 1
ATOM 6275 C CA . ASP A 1 772 ? 43.375 -42.375 -11.422 1 51.25 772 ASP A CA 1
ATOM 6276 C C . ASP A 1 772 ? 43.438 -41.031 -12.164 1 51.25 772 ASP A C 1
ATOM 6278 O O . ASP A 1 772 ? 44.531 -40.438 -12.266 1 51.25 772 ASP A O 1
ATOM 6282 N N . LEU A 1 773 ? 42.406 -40.531 -12.633 1 49.31 773 LEU A N 1
ATOM 6283 C CA . LEU A 1 773 ? 42.438 -39.312 -13.43 1 49.31 773 LEU A CA 1
ATOM 6284 C C . LEU A 1 773 ? 42.562 -38.094 -12.539 1 49.31 773 LEU A C 1
ATOM 6286 O O . LEU A 1 773 ? 43.281 -37.156 -12.875 1 49.31 773 LEU A O 1
ATOM 6290 N N . PHE A 1 774 ? 41.938 -38.094 -11.43 1 55.44 774 PHE A N 1
ATOM 6291 C CA . PHE A 1 774 ? 42 -36.969 -10.516 1 55.44 774 PHE A CA 1
ATOM 6292 C C . PHE A 1 774 ? 43.375 -36.875 -9.859 1 55.44 774 PHE A C 1
ATOM 6294 O O . PHE A 1 774 ? 43.906 -35.781 -9.68 1 55.44 774 PHE A O 1
ATOM 6301 N N . ASP A 1 775 ? 43.938 -37.969 -9.578 1 55.41 775 ASP A N 1
ATOM 6302 C CA . ASP A 1 775 ? 45.281 -38 -8.984 1 55.41 775 ASP A CA 1
ATOM 6303 C C . ASP A 1 775 ? 46.344 -37.625 -10.023 1 55.41 775 ASP A C 1
ATOM 6305 O O . ASP A 1 775 ? 47.438 -37.188 -9.664 1 55.41 775 ASP A O 1
ATOM 6309 N N . ALA A 1 776 ? 46.031 -37.844 -11.273 1 57.72 776 ALA A N 1
ATOM 6310 C CA . ALA A 1 776 ? 46.969 -37.562 -12.344 1 57.72 776 ALA A CA 1
ATOM 6311 C C . ALA A 1 776 ? 46.969 -36.062 -12.703 1 57.72 776 ALA A C 1
ATOM 6313 O O . ALA A 1 776 ? 47.844 -35.594 -13.43 1 57.72 776 ALA A O 1
ATOM 6314 N N . LEU A 1 777 ? 45.938 -35.406 -12.219 1 59.66 777 LEU A N 1
ATOM 6315 C CA . LEU A 1 777 ? 45.875 -34 -12.57 1 59.66 777 LEU A CA 1
ATOM 6316 C C . LEU A 1 777 ? 46.844 -33.188 -11.727 1 59.66 777 LEU A C 1
ATOM 6318 O O . LEU A 1 777 ? 47.125 -33.531 -10.586 1 59.66 777 LEU A O 1
ATOM 6322 N N . SER A 1 778 ? 47.531 -32.219 -12.422 1 62.28 778 SER A N 1
ATOM 6323 C CA . SER A 1 778 ? 48.438 -31.312 -11.703 1 62.28 778 SER A CA 1
ATOM 6324 C C . SER A 1 778 ? 47.688 -30.609 -10.578 1 62.28 778 SER A C 1
ATOM 6326 O O . SER A 1 778 ? 46.438 -30.562 -10.57 1 62.28 778 SER A O 1
ATOM 6328 N N . GLY A 1 779 ? 48.406 -30.266 -9.555 1 57.12 779 GLY A N 1
ATOM 6329 C CA . GLY A 1 779 ? 47.844 -29.578 -8.398 1 57.12 779 GLY A CA 1
ATOM 6330 C C . GLY A 1 779 ? 46.938 -28.422 -8.773 1 57.12 779 GLY A C 1
ATOM 6331 O O . GLY A 1 779 ? 45.844 -28.266 -8.203 1 57.12 779 GLY A O 1
ATOM 6332 N N . GLU A 1 780 ? 47.281 -27.656 -9.734 1 63.09 780 GLU A N 1
ATOM 6333 C CA . GLU A 1 780 ? 46.5 -26.516 -10.172 1 63.09 780 GLU A CA 1
ATOM 6334 C C . GLU A 1 780 ? 45.219 -26.953 -10.859 1 63.09 780 GLU A C 1
ATOM 6336 O O . GLU A 1 780 ? 44.156 -26.359 -10.648 1 63.09 780 GLU A O 1
ATOM 6341 N N . THR A 1 781 ? 45.344 -27.938 -11.602 1 64.94 781 THR A N 1
ATOM 6342 C CA . THR A 1 781 ? 44.188 -28.438 -12.336 1 64.94 781 THR A CA 1
ATOM 6343 C C . THR A 1 781 ? 43.188 -29.094 -11.391 1 64.94 781 THR A C 1
ATOM 6345 O O . THR A 1 781 ? 41.969 -28.984 -11.594 1 64.94 781 THR A O 1
ATOM 6348 N N . ARG A 1 782 ? 43.75 -29.75 -10.422 1 67.88 782 ARG A N 1
ATOM 6349 C CA . ARG A 1 782 ? 42.906 -30.359 -9.414 1 67.88 782 ARG A CA 1
ATOM 6350 C C . ARG A 1 782 ? 42.094 -29.297 -8.68 1 67.88 782 ARG A C 1
ATOM 6352 O O . ARG A 1 782 ? 40.906 -29.484 -8.406 1 67.88 782 ARG A O 1
ATOM 6359 N N . ASN A 1 783 ? 42.812 -28.25 -8.445 1 66.5 783 ASN A N 1
ATOM 6360 C CA . ASN A 1 783 ? 42.125 -27.156 -7.758 1 66.5 783 ASN A CA 1
ATOM 6361 C C . ASN A 1 783 ? 41.062 -26.516 -8.641 1 66.5 783 ASN A C 1
ATOM 6363 O O . ASN A 1 783 ? 39.969 -26.172 -8.164 1 66.5 783 ASN A O 1
ATOM 6367 N N . GLU A 1 784 ? 41.375 -26.359 -9.805 1 66.12 784 GLU A N 1
ATOM 6368 C CA . GLU A 1 784 ? 40.406 -25.797 -10.742 1 66.12 784 GLU A CA 1
ATOM 6369 C C . GLU A 1 784 ? 39.156 -26.688 -10.883 1 66.12 784 GLU A C 1
ATOM 6371 O O . GLU A 1 784 ? 38.031 -26.188 -10.992 1 66.12 784 GLU A O 1
ATOM 6376 N N . TYR A 1 785 ? 39.438 -27.938 -10.953 1 65.06 785 TYR A N 1
ATOM 6377 C CA . TYR A 1 785 ? 38.344 -28.906 -11.031 1 65.06 785 TYR A CA 1
ATOM 6378 C C . TYR A 1 785 ? 37.469 -28.828 -9.797 1 65.06 785 TYR A C 1
ATOM 6380 O O . TYR A 1 785 ? 36.219 -28.797 -9.914 1 65.06 785 TYR A O 1
ATOM 6388 N N . LEU A 1 786 ? 38.031 -28.781 -8.695 1 65.06 786 LEU A N 1
ATOM 6389 C CA . LEU A 1 786 ? 37.281 -28.719 -7.445 1 65.06 786 LEU A CA 1
ATOM 6390 C C . LEU A 1 786 ? 36.469 -27.438 -7.359 1 65.06 786 LEU A C 1
ATOM 6392 O O . LEU A 1 786 ? 35.312 -27.438 -6.91 1 65.06 786 LEU A O 1
ATOM 6396 N N . LEU A 1 787 ? 37.094 -26.453 -7.938 1 64.31 787 LEU A N 1
ATOM 6397 C CA . LEU A 1 787 ? 36.5 -25.125 -7.762 1 64.31 787 LEU A CA 1
ATOM 6398 C C . LEU A 1 787 ? 35.438 -24.875 -8.812 1 64.31 787 LEU A C 1
ATOM 6400 O O . LEU A 1 787 ? 34.406 -24.234 -8.523 1 64.31 787 LEU A O 1
ATOM 6404 N N . ASN A 1 788 ? 35.594 -25.406 -9.984 1 64.62 788 ASN A N 1
ATOM 6405 C CA . ASN A 1 788 ? 34.781 -24.906 -11.078 1 64.62 788 ASN A CA 1
ATOM 6406 C C . ASN A 1 788 ? 33.938 -26.016 -11.711 1 64.62 788 ASN A C 1
ATOM 6408 O O . ASN A 1 788 ? 32.906 -25.75 -12.344 1 64.62 788 ASN A O 1
ATOM 6412 N N . TYR A 1 789 ? 34.344 -27.297 -11.586 1 62.09 789 TYR A N 1
ATOM 6413 C CA . TYR A 1 789 ? 33.75 -28.266 -12.516 1 62.09 789 TYR A CA 1
ATOM 6414 C C . TYR A 1 789 ? 33.25 -29.5 -11.773 1 62.09 789 TYR A C 1
ATOM 6416 O O . TYR A 1 789 ? 32.531 -30.328 -12.344 1 62.09 789 TYR A O 1
ATOM 6424 N N . MET A 1 790 ? 33.531 -29.688 -10.586 1 65.06 790 MET A N 1
ATOM 6425 C CA . MET A 1 790 ? 33.312 -30.938 -9.859 1 65.06 790 MET A CA 1
ATOM 6426 C C . MET A 1 790 ? 31.859 -31.359 -9.93 1 65.06 790 MET A C 1
ATOM 6428 O O . MET A 1 790 ? 31.562 -32.469 -10.375 1 65.06 790 MET A O 1
ATOM 6432 N N . LEU A 1 791 ? 31.016 -30.516 -9.711 1 67.69 791 LEU A N 1
ATOM 6433 C CA . LEU A 1 791 ? 29.609 -30.891 -9.57 1 67.69 791 LEU A CA 1
ATOM 6434 C C . LEU A 1 791 ? 28.984 -31.156 -10.938 1 67.69 791 LEU A C 1
ATOM 6436 O O . LEU A 1 791 ? 28.266 -32.125 -11.109 1 67.69 791 LEU A O 1
ATOM 6440 N N . ASP A 1 792 ? 29.328 -30.359 -11.82 1 70.38 792 ASP A N 1
ATOM 6441 C CA . ASP A 1 792 ? 28.75 -30.531 -13.156 1 70.38 792 ASP A CA 1
ATOM 6442 C C . ASP A 1 792 ? 29.266 -31.812 -13.797 1 70.38 792 ASP A C 1
ATOM 6444 O O . ASP A 1 792 ? 28.516 -32.531 -14.461 1 70.38 792 ASP A O 1
ATOM 6448 N N . SER A 1 793 ? 30.531 -32 -13.547 1 69.62 793 SER A N 1
ATOM 6449 C CA . SER A 1 793 ? 31.156 -33.188 -14.156 1 69.62 793 SER A CA 1
ATOM 6450 C C . SER A 1 793 ? 30.703 -34.469 -13.469 1 69.62 793 SER A C 1
ATOM 6452 O O . SER A 1 793 ? 30.422 -35.469 -14.133 1 69.62 793 SER A O 1
ATOM 6454 N N . GLU A 1 794 ? 30.609 -34.406 -12.258 1 68.69 794 GLU A N 1
ATOM 6455 C CA . GLU A 1 794 ? 30.297 -35.625 -11.5 1 68.69 794 GLU A CA 1
ATOM 6456 C C . GLU A 1 794 ? 28.812 -35.969 -11.562 1 68.69 794 GLU A C 1
ATOM 6458 O O . GLU A 1 794 ? 28.422 -37.094 -11.312 1 68.69 794 GLU A O 1
ATOM 6463 N N . SER A 1 795 ? 28.047 -35 -11.922 1 70.25 795 SER A N 1
ATOM 6464 C CA . SER A 1 795 ? 26.594 -35.219 -11.914 1 70.25 795 SER A CA 1
ATOM 6465 C C . SER A 1 795 ? 26.062 -35.406 -13.328 1 70.25 795 SER A C 1
ATOM 6467 O O . SER A 1 795 ? 24.875 -35.688 -13.516 1 70.25 795 SER A O 1
ATOM 6469 N N . LYS A 1 796 ? 26.781 -35.312 -14.258 1 70.62 796 LYS A N 1
ATOM 6470 C CA . LYS A 1 796 ? 26.344 -35.281 -15.648 1 70.62 796 LYS A CA 1
ATOM 6471 C C . LYS A 1 796 ? 25.516 -36.5 -15.992 1 70.62 796 LYS A C 1
ATOM 6473 O O . LYS A 1 796 ? 24.484 -36.406 -16.656 1 70.62 796 LYS A O 1
ATOM 6478 N N . LYS A 1 797 ? 25.938 -37.656 -15.508 1 66.12 797 LYS A N 1
ATOM 6479 C CA . LYS A 1 797 ? 25.266 -38.906 -15.875 1 66.12 797 LYS A CA 1
ATOM 6480 C C . LYS A 1 797 ? 23.938 -39.062 -15.125 1 66.12 797 LYS A C 1
ATOM 6482 O O . LYS A 1 797 ? 23.031 -39.75 -15.594 1 66.12 797 LYS A O 1
ATOM 6487 N N . SER A 1 798 ? 23.906 -38.438 -14.055 1 70.94 798 SER A N 1
ATOM 6488 C CA . SER A 1 798 ? 22.734 -38.625 -13.203 1 70.94 798 SER A CA 1
ATOM 6489 C C . SER A 1 798 ? 21.672 -37.594 -13.461 1 70.94 798 SER A C 1
ATOM 6491 O O . SER A 1 798 ? 20.516 -37.75 -13.062 1 70.94 798 SER A O 1
ATOM 6493 N N . LEU A 1 799 ? 22 -36.562 -14.094 1 71.5 799 LEU A N 1
ATOM 6494 C CA . LEU A 1 799 ? 21.031 -35.5 -14.344 1 71.5 799 LEU A CA 1
ATOM 6495 C C . LEU A 1 799 ? 19.953 -35.969 -15.305 1 71.5 799 LEU A C 1
ATOM 6497 O O . LEU A 1 799 ? 18.766 -35.688 -15.094 1 71.5 799 LEU A O 1
ATOM 6501 N N . LEU A 1 800 ? 20.281 -36.562 -16.344 1 71.62 800 LEU A N 1
ATOM 6502 C CA . LEU A 1 800 ? 19.391 -37.156 -17.344 1 71.62 800 LEU A CA 1
ATOM 6503 C C . LEU A 1 800 ? 20.047 -38.375 -17.984 1 71.62 800 LEU A C 1
ATOM 6505 O O . LEU A 1 800 ? 21.062 -38.25 -18.672 1 71.62 800 LEU A O 1
ATOM 6509 N N . SER A 1 801 ? 19.469 -39.531 -17.609 1 70.62 801 SER A N 1
ATOM 6510 C CA . SER A 1 801 ? 20.031 -40.75 -18.203 1 70.62 801 SER A CA 1
ATOM 6511 C C . SER A 1 801 ? 19.547 -40.906 -19.641 1 70.62 801 SER A C 1
ATOM 6513 O O . SER A 1 801 ? 18.547 -41.594 -19.875 1 70.62 801 SER A O 1
ATOM 6515 N N . ILE A 1 802 ? 20.25 -40.406 -20.547 1 73.88 802 ILE A N 1
ATOM 6516 C CA . ILE A 1 802 ? 19.875 -40.406 -21.953 1 73.88 802 ILE A CA 1
ATOM 6517 C C . ILE A 1 802 ? 19.859 -41.844 -22.5 1 73.88 802 ILE A C 1
ATOM 6519 O O . ILE A 1 802 ? 19.047 -42.156 -23.359 1 73.88 802 ILE A O 1
ATOM 6523 N N . ASP A 1 803 ? 20.656 -42.656 -21.891 1 76.56 803 ASP A N 1
ATOM 6524 C CA . ASP A 1 803 ? 20.719 -44.062 -22.344 1 76.56 803 ASP A CA 1
ATOM 6525 C C . ASP A 1 803 ? 19.406 -44.781 -22.062 1 76.56 803 ASP A C 1
ATOM 6527 O O . ASP A 1 803 ? 19.031 -45.688 -22.797 1 76.56 803 ASP A O 1
ATOM 6531 N N . ASP A 1 804 ? 18.797 -44.312 -21.188 1 81.44 804 ASP A N 1
ATOM 6532 C CA . ASP A 1 804 ? 17.562 -44.969 -20.781 1 81.44 804 ASP A CA 1
ATOM 6533 C C . ASP A 1 804 ? 16.406 -44.562 -21.703 1 81.44 804 ASP A C 1
ATOM 6535 O O . ASP A 1 804 ? 15.305 -45.125 -21.609 1 81.44 804 ASP A O 1
ATOM 6539 N N . PHE A 1 805 ? 16.625 -43.688 -22.625 1 90.06 805 PHE A N 1
ATOM 6540 C CA . PHE A 1 805 ? 15.594 -43.281 -23.578 1 90.06 805 PHE A CA 1
ATOM 6541 C C . PHE A 1 805 ? 15.344 -44.344 -24.609 1 90.06 805 PHE A C 1
ATOM 6543 O O . PHE A 1 805 ? 14.344 -44.312 -25.344 1 90.06 805 PHE A O 1
ATOM 6550 N N . GLN A 1 806 ? 16.219 -45.344 -24.609 1 88.38 806 GLN A N 1
ATOM 6551 C CA . GLN A 1 806 ? 16 -46.5 -25.484 1 88.38 806 GLN A CA 1
ATOM 6552 C C . GLN A 1 806 ? 14.781 -47.281 -25.031 1 88.38 806 GLN A C 1
ATOM 6554 O O . GLN A 1 806 ? 14.164 -48 -25.828 1 88.38 806 GLN A O 1
ATOM 6559 N N . HIS A 1 807 ? 14.516 -47.219 -23.781 1 90.75 807 HIS A N 1
ATOM 6560 C CA . HIS A 1 807 ? 13.312 -47.781 -23.188 1 90.75 807 HIS A CA 1
ATOM 6561 C C . HIS A 1 807 ? 12.477 -46.719 -22.5 1 90.75 807 HIS A C 1
ATOM 6563 O O . HIS A 1 807 ? 12.297 -46.75 -21.281 1 90.75 807 HIS A O 1
ATOM 6569 N N . PRO A 1 808 ? 11.945 -45.875 -23.328 1 93.19 808 PRO A N 1
ATOM 6570 C CA . PRO A 1 808 ? 11.305 -44.656 -22.766 1 93.19 808 PRO A CA 1
ATOM 6571 C C . PRO A 1 808 ? 10.102 -45 -21.891 1 93.19 808 PRO A C 1
ATOM 6573 O O . PRO A 1 808 ? 9.727 -44.219 -21.016 1 93.19 808 PRO A O 1
ATOM 6576 N N . PHE A 1 809 ? 9.438 -46.125 -22.062 1 91.94 809 PHE A N 1
ATOM 6577 C CA . PHE A 1 809 ? 8.227 -46.5 -21.344 1 91.94 809 PHE A CA 1
ATOM 6578 C C . PHE A 1 809 ? 8.562 -47.125 -20 1 91.94 809 PHE A C 1
ATOM 6580 O O . PHE A 1 809 ? 7.676 -47.375 -19.188 1 91.94 809 PHE A O 1
ATOM 6587 N N . ASN A 1 810 ? 9.898 -47.375 -19.734 1 88.38 810 ASN A N 1
ATOM 6588 C CA . ASN A 1 810 ? 10.375 -47.938 -18.469 1 88.38 810 ASN A CA 1
ATOM 6589 C C . ASN A 1 810 ? 11.445 -47.062 -17.844 1 88.38 810 ASN A C 1
ATOM 6591 O O . ASN A 1 810 ? 12.406 -47.562 -17.25 1 88.38 810 ASN A O 1
ATOM 6595 N N . TYR A 1 811 ? 11.367 -45.875 -18.109 1 90.12 811 TYR A N 1
ATOM 6596 C CA . TYR A 1 811 ? 12.258 -44.938 -17.438 1 90.12 811 TYR A CA 1
ATOM 6597 C C . TYR A 1 811 ? 11.852 -44.719 -15.992 1 90.12 811 TYR A C 1
ATOM 6599 O O . TYR A 1 811 ? 10.727 -44.312 -15.711 1 90.12 811 TYR A O 1
ATOM 6607 N N . LYS A 1 812 ? 12.742 -44.938 -15.031 1 88.19 812 LYS A N 1
ATOM 6608 C CA . LYS A 1 812 ? 12.375 -44.906 -13.625 1 88.19 812 LYS A CA 1
ATOM 6609 C C . LYS A 1 812 ? 13.203 -43.875 -12.859 1 88.19 812 LYS A C 1
ATOM 6611 O O . LYS A 1 812 ? 14.344 -43.594 -13.227 1 88.19 812 LYS A O 1
ATOM 6616 N N . MET A 1 813 ? 12.594 -43.312 -11.938 1 87.38 813 MET A N 1
ATOM 6617 C CA . MET A 1 813 ? 13.234 -42.406 -10.992 1 87.38 813 MET A CA 1
ATOM 6618 C C . MET A 1 813 ? 12.758 -42.656 -9.57 1 87.38 813 MET A C 1
ATOM 6620 O O . MET A 1 813 ? 11.68 -43.219 -9.367 1 87.38 813 MET A O 1
ATOM 6624 N N . ASN A 1 814 ? 13.578 -42.281 -8.609 1 81.88 814 ASN A N 1
ATOM 6625 C CA . ASN A 1 814 ? 13.203 -42.375 -7.203 1 81.88 814 ASN A CA 1
ATOM 6626 C C . ASN A 1 814 ? 12.383 -41.156 -6.766 1 81.88 814 ASN A C 1
ATOM 6628 O O . ASN A 1 814 ? 12.914 -40.062 -6.656 1 81.88 814 ASN A O 1
ATOM 6632 N N . ILE A 1 815 ? 11.164 -41.406 -6.531 1 85.75 815 ILE A N 1
ATOM 6633 C CA . ILE A 1 815 ? 10.242 -40.344 -6.16 1 85.75 815 ILE A CA 1
ATOM 6634 C C . ILE A 1 815 ? 9.922 -40.438 -4.672 1 85.75 815 ILE A C 1
ATOM 6636 O O . ILE A 1 815 ? 9.695 -41.531 -4.145 1 85.75 815 ILE A O 1
ATOM 6640 N N . ALA A 1 816 ? 9.945 -39.312 -4.062 1 74.62 816 ALA A N 1
ATOM 6641 C CA . ALA A 1 816 ? 9.703 -39.25 -2.623 1 74.62 816 ALA A CA 1
ATOM 6642 C C . ALA A 1 816 ? 8.281 -39.688 -2.285 1 74.62 816 ALA A C 1
ATOM 6644 O O . ALA A 1 816 ? 7.336 -39.375 -3.008 1 74.62 816 ALA A O 1
ATOM 6645 N N . THR A 1 817 ? 8.148 -40.469 -1.354 1 67.25 817 THR A N 1
ATOM 6646 C CA . THR A 1 817 ? 6.855 -40.969 -0.879 1 67.25 817 THR A CA 1
ATOM 6647 C C . THR A 1 817 ? 6.422 -40.219 0.373 1 67.25 817 THR A C 1
ATOM 6649 O O . THR A 1 817 ? 7.094 -39.25 0.796 1 67.25 817 THR A O 1
ATOM 6652 N N . ASP A 1 818 ? 5.207 -40.469 0.76 1 54.97 818 ASP A N 1
ATOM 6653 C CA . ASP A 1 818 ? 4.629 -39.781 1.921 1 54.97 818 ASP A CA 1
ATOM 6654 C C . ASP A 1 818 ? 5.488 -40 3.164 1 54.97 818 ASP A C 1
ATOM 6656 O O . ASP A 1 818 ? 5.414 -39.219 4.121 1 54.97 818 ASP A O 1
ATOM 6660 N N . SER A 1 819 ? 6.242 -41.062 2.98 1 42.62 819 SER A N 1
ATOM 6661 C CA . SER A 1 819 ? 7.094 -41.344 4.129 1 42.62 819 SER A CA 1
ATOM 6662 C C . SER A 1 819 ? 8.438 -40.625 4.016 1 42.62 819 SER A C 1
ATOM 6664 O O . SER A 1 819 ? 9.023 -40.562 2.93 1 42.62 819 SER A O 1
ATOM 6666 N N . VAL A 1 820 ? 8.727 -39.938 4.992 1 45.72 820 VAL A N 1
ATOM 6667 C CA . VAL A 1 820 ? 9.93 -39.094 5.031 1 45.72 820 VAL A CA 1
ATOM 6668 C C . VAL A 1 820 ? 11.148 -39.938 4.656 1 45.72 820 VAL A C 1
ATOM 6670 O O . VAL A 1 820 ? 11.398 -40.969 5.25 1 45.72 820 VAL A O 1
ATOM 6673 N N . GLY A 1 821 ? 11.867 -39.562 3.629 1 50 821 GLY A N 1
ATOM 6674 C CA . GLY A 1 821 ? 13.133 -40.156 3.225 1 50 821 GLY A CA 1
ATOM 6675 C C . GLY A 1 821 ? 12.961 -41.344 2.32 1 50 821 GLY A C 1
ATOM 6676 O O . GLY A 1 821 ? 13.938 -41.844 1.758 1 50 821 GLY A O 1
ATOM 6677 N N . ALA A 1 822 ? 11.719 -41.75 2.365 1 59.81 822 ALA A N 1
ATOM 6678 C CA . ALA A 1 822 ? 11.508 -42.938 1.543 1 59.81 822 ALA A CA 1
ATOM 6679 C C . ALA A 1 822 ? 11.195 -42.562 0.098 1 59.81 822 ALA A C 1
ATOM 6681 O O . ALA A 1 822 ? 10.578 -41.531 -0.158 1 59.81 822 ALA A O 1
ATOM 6682 N N . THR A 1 823 ? 11.875 -43.25 -0.749 1 74.06 823 THR A N 1
ATOM 6683 C CA . THR A 1 823 ? 11.641 -43.031 -2.172 1 74.06 823 THR A CA 1
ATOM 6684 C C . THR A 1 823 ? 11.109 -44.281 -2.836 1 74.06 823 THR A C 1
ATOM 6686 O O . THR A 1 823 ? 11.32 -45.406 -2.33 1 74.06 823 THR A O 1
ATOM 6689 N N . ASP A 1 824 ? 10.273 -44.156 -3.623 1 78.88 824 ASP A N 1
ATOM 6690 C CA . ASP A 1 824 ? 9.789 -45.25 -4.457 1 78.88 824 ASP A CA 1
ATOM 6691 C C . ASP A 1 824 ? 10.203 -45.062 -5.914 1 78.88 824 ASP A C 1
ATOM 6693 O O . ASP A 1 824 ? 10.156 -43.938 -6.43 1 78.88 824 ASP A O 1
ATOM 6697 N N . SER A 1 825 ? 10.633 -46.125 -6.406 1 85.06 825 SER A N 1
ATOM 6698 C CA . SER A 1 825 ? 10.953 -46.062 -7.828 1 85.06 825 SER A CA 1
ATOM 6699 C C . SER A 1 825 ? 9.695 -46.031 -8.68 1 85.06 825 SER A C 1
ATOM 6701 O O . SER A 1 825 ? 8.875 -46.969 -8.617 1 85.06 825 SER A O 1
ATOM 6703 N N . LYS A 1 826 ? 9.531 -45.062 -9.383 1 88.56 826 LYS A N 1
ATOM 6704 C CA . LYS A 1 826 ? 8.336 -44.906 -10.211 1 88.56 826 LYS A CA 1
ATOM 6705 C C . LYS A 1 826 ? 8.703 -44.688 -11.672 1 88.56 826 LYS A C 1
ATOM 6707 O O . LYS A 1 826 ? 9.75 -44.094 -11.969 1 88.56 826 LYS A O 1
ATOM 6712 N N . ASN A 1 827 ? 7.812 -45.219 -12.5 1 90.38 827 ASN A N 1
ATOM 6713 C CA . ASN A 1 827 ? 7.961 -44.938 -13.922 1 90.38 827 ASN A CA 1
ATOM 6714 C C . ASN A 1 827 ? 7.629 -43.469 -14.242 1 90.38 827 ASN A C 1
ATOM 6716 O O . ASN A 1 827 ? 6.625 -42.938 -13.766 1 90.38 827 ASN A O 1
ATOM 6720 N N . ILE A 1 828 ? 8.484 -42.875 -15.008 1 93.44 828 ILE A N 1
ATOM 6721 C CA . ILE A 1 828 ? 8.336 -41.469 -15.375 1 93.44 828 ILE A CA 1
ATOM 6722 C C . ILE A 1 828 ? 7.758 -41.344 -16.781 1 93.44 828 ILE A C 1
ATOM 6724 O O . ILE A 1 828 ? 8.07 -42.156 -17.656 1 93.44 828 ILE A O 1
ATOM 6728 N N . ASN A 1 829 ? 6.895 -40.375 -16.953 1 94.94 829 ASN A N 1
ATOM 6729 C CA . ASN A 1 829 ? 6.27 -40.156 -18.25 1 94.94 829 ASN A CA 1
ATOM 6730 C C . ASN A 1 829 ? 7.098 -39.219 -19.125 1 94.94 829 ASN A C 1
ATOM 6732 O O . ASN A 1 829 ? 6.793 -38.031 -19.219 1 94.94 829 ASN A O 1
ATOM 6736 N N . LEU A 1 830 ? 8.023 -39.719 -19.844 1 94.75 830 LEU A N 1
ATOM 6737 C CA . LEU A 1 830 ? 8.898 -38.938 -20.703 1 94.75 830 LEU A CA 1
ATOM 6738 C C . LEU A 1 830 ? 8.117 -38.312 -21.859 1 94.75 830 LEU A C 1
ATOM 6740 O O . LEU A 1 830 ? 8.445 -37.219 -22.328 1 94.75 830 LEU A O 1
ATOM 6744 N N . VAL A 1 831 ? 7.137 -39.062 -22.297 1 95 831 VAL A N 1
ATOM 6745 C CA . VAL A 1 831 ? 6.355 -38.656 -23.453 1 95 831 VAL A CA 1
ATOM 6746 C C . VAL A 1 831 ? 5.656 -37.312 -23.141 1 95 831 VAL A C 1
ATOM 6748 O O . VAL A 1 831 ? 5.812 -36.344 -23.891 1 95 831 VAL A O 1
ATOM 6751 N N . GLU A 1 832 ? 4.918 -37.312 -22.062 1 96.25 832 GLU A N 1
ATOM 6752 C CA . GLU A 1 832 ? 4.207 -36.094 -21.688 1 96.25 832 GLU A CA 1
ATOM 6753 C C . GLU A 1 832 ? 5.18 -34.969 -21.359 1 96.25 832 GLU A C 1
ATOM 6755 O O . GLU A 1 832 ? 4.906 -33.812 -21.656 1 96.25 832 GLU A O 1
ATOM 6760 N N . THR A 1 833 ? 6.254 -35.312 -20.688 1 97.38 833 THR A N 1
ATOM 6761 C CA . THR A 1 833 ? 7.262 -34.281 -20.375 1 97.38 833 THR A CA 1
ATOM 6762 C C . THR A 1 833 ? 7.746 -33.594 -21.656 1 97.38 833 THR A C 1
ATOM 6764 O O . THR A 1 833 ? 7.832 -32.375 -21.703 1 97.38 833 THR A O 1
ATOM 6767 N N . PHE A 1 834 ? 8.023 -34.375 -22.656 1 97.06 834 PHE A N 1
ATOM 6768 C CA . PHE A 1 834 ? 8.547 -33.844 -23.906 1 97.06 834 PHE A CA 1
ATOM 6769 C C . PHE A 1 834 ? 7.508 -32.969 -24.594 1 97.06 834 PHE A C 1
ATOM 6771 O O . PHE A 1 834 ? 7.852 -31.938 -25.188 1 97.06 834 PHE A O 1
ATOM 6778 N N . ASN A 1 835 ? 6.254 -33.406 -24.578 1 97.38 835 ASN A N 1
ATOM 6779 C CA . ASN A 1 835 ? 5.191 -32.594 -25.156 1 97.38 835 ASN A CA 1
ATOM 6780 C C . ASN A 1 835 ? 5.168 -31.203 -24.562 1 97.38 835 ASN A C 1
ATOM 6782 O O . ASN A 1 835 ? 4.926 -30.234 -25.281 1 97.38 835 ASN A O 1
ATOM 6786 N N . TYR A 1 836 ? 5.383 -31.062 -23.297 1 97.75 836 TYR A N 1
ATOM 6787 C CA . TYR A 1 836 ? 5.406 -29.766 -22.656 1 97.75 836 TYR A CA 1
ATOM 6788 C C . TYR A 1 836 ? 6.684 -29 -22.984 1 97.75 836 TYR A C 1
ATOM 6790 O O . TYR A 1 836 ? 6.664 -27.781 -23.172 1 97.75 836 TYR A O 1
ATOM 6798 N N . LEU A 1 837 ? 7.805 -29.672 -23.031 1 96.75 837 LEU A N 1
ATOM 6799 C CA . LEU A 1 837 ? 9.094 -29.031 -23.312 1 96.75 837 LEU A CA 1
ATOM 6800 C C . LEU A 1 837 ? 9.078 -28.344 -24.672 1 96.75 837 LEU A C 1
ATOM 6802 O O . LEU A 1 837 ? 9.602 -27.234 -24.812 1 96.75 837 LEU A O 1
ATOM 6806 N N . ILE A 1 838 ? 8.461 -29.016 -25.672 1 96.56 838 ILE A N 1
ATOM 6807 C CA . ILE A 1 838 ? 8.492 -28.438 -27.016 1 96.56 838 ILE A CA 1
ATOM 6808 C C . ILE A 1 838 ? 7.23 -27.609 -27.25 1 96.56 838 ILE A C 1
ATOM 6810 O O . ILE A 1 838 ? 7.066 -27.016 -28.312 1 96.56 838 ILE A O 1
ATOM 6814 N N . GLY A 1 839 ? 6.312 -27.609 -26.281 1 96.81 839 GLY A N 1
ATOM 6815 C CA . GLY A 1 839 ? 5.086 -26.828 -26.375 1 96.81 839 GLY A CA 1
ATOM 6816 C C . GLY A 1 839 ? 4.098 -27.406 -27.375 1 96.81 839 GLY A C 1
ATOM 6817 O O . GLY A 1 839 ? 3.424 -26.672 -28.078 1 96.81 839 GLY A O 1
ATOM 6818 N N . LEU A 1 840 ? 3.99 -28.672 -27.391 1 96.75 840 LEU A N 1
ATOM 6819 C CA . LEU A 1 840 ? 3.164 -29.344 -28.391 1 96.75 840 LEU A CA 1
ATOM 6820 C C . LEU A 1 840 ? 1.689 -29.297 -28 1 96.75 840 LEU A C 1
ATOM 6822 O O . LEU A 1 840 ? 1.329 -29.594 -26.859 1 96.75 840 LEU A O 1
ATOM 6826 N N . CYS A 1 841 ? 0.88 -28.875 -28.922 1 96.5 841 CYS A N 1
ATOM 6827 C CA . CYS A 1 841 ? -0.558 -29.094 -28.828 1 96.5 841 CYS A CA 1
ATOM 6828 C C . CYS A 1 841 ? -0.943 -30.438 -29.438 1 96.5 841 CYS A C 1
ATOM 6830 O O . CYS A 1 841 ? -0.93 -30.594 -30.656 1 96.5 841 CYS A O 1
ATOM 6832 N N . VAL A 1 842 ? -1.347 -31.328 -28.641 1 95.81 842 VAL A N 1
ATOM 6833 C CA . VAL A 1 842 ? -1.558 -32.719 -29.062 1 95.81 842 VAL A CA 1
ATOM 6834 C C . VAL A 1 842 ? -2.926 -32.844 -29.719 1 95.81 842 VAL A C 1
ATOM 6836 O O . VAL A 1 842 ? -3.947 -32.469 -29.141 1 95.81 842 VAL A O 1
ATOM 6839 N N . ASN A 1 843 ? -2.914 -33.406 -30.875 1 93.69 843 ASN A N 1
ATOM 6840 C CA . ASN A 1 843 ? -4.148 -33.688 -31.594 1 93.69 843 ASN A CA 1
ATOM 6841 C C . ASN A 1 843 ? -4.609 -35.125 -31.359 1 93.69 843 ASN A C 1
ATOM 6843 O O . ASN A 1 843 ? -5.719 -35.344 -30.875 1 93.69 843 ASN A O 1
ATOM 6847 N N . SER A 1 844 ? -3.623 -35.969 -31.625 1 91.44 844 SER A N 1
ATOM 6848 C CA . SER A 1 844 ? -3.975 -37.375 -31.453 1 91.44 844 SER A CA 1
ATOM 6849 C C . SER A 1 844 ? -2.795 -38.188 -30.922 1 91.44 844 SER A C 1
ATOM 6851 O O . SER A 1 844 ? -1.638 -37.812 -31.156 1 91.44 844 SER A O 1
ATOM 6853 N N . ILE A 1 845 ? -3.141 -39.219 -30.219 1 92 845 ILE A N 1
ATOM 6854 C CA . ILE A 1 845 ? -2.145 -40.125 -29.672 1 92 845 ILE A CA 1
ATOM 6855 C C . ILE A 1 845 ? -2.529 -41.594 -30 1 92 845 ILE A C 1
ATOM 6857 O O . ILE A 1 845 ? -3.686 -41.969 -29.812 1 92 845 ILE A O 1
ATOM 6861 N N . GLU A 1 846 ? -1.674 -42.25 -30.578 1 88.88 846 GLU A N 1
ATOM 6862 C CA . GLU A 1 846 ? -1.778 -43.688 -30.719 1 88.88 846 GLU A CA 1
ATOM 6863 C C . GLU A 1 846 ? -0.756 -44.406 -29.844 1 88.88 846 GLU A C 1
ATOM 6865 O O . GLU A 1 846 ? 0.439 -44.406 -30.156 1 88.88 846 GLU A O 1
ATOM 6870 N N . SER A 1 847 ? -1.268 -44.969 -28.812 1 90.31 847 SER A N 1
ATOM 6871 C CA . SER A 1 847 ? -0.37 -45.594 -27.844 1 90.31 847 SER A CA 1
ATOM 6872 C C . SER A 1 847 ? -0.528 -47.094 -27.828 1 90.31 847 SER A C 1
ATOM 6874 O O . SER A 1 847 ? -1.644 -47.625 -27.719 1 90.31 847 SER A O 1
ATOM 6876 N N . ASN A 1 848 ? 0.504 -47.781 -28.078 1 87.12 848 ASN A N 1
ATOM 6877 C CA . ASN A 1 848 ? 0.613 -49.219 -27.938 1 87.12 848 ASN A CA 1
ATOM 6878 C C . ASN A 1 848 ? 1.937 -49.625 -27.281 1 87.12 848 ASN A C 1
ATOM 6880 O O . ASN A 1 848 ? 2.836 -50.125 -27.953 1 87.12 848 ASN A O 1
ATOM 6884 N N . VAL A 1 849 ? 1.943 -49.562 -26.078 1 87.69 849 VAL A N 1
ATOM 6885 C CA . VAL A 1 849 ? 3.176 -49.75 -25.328 1 87.69 849 VAL A CA 1
ATOM 6886 C C . VAL A 1 849 ? 3.578 -51.25 -25.391 1 87.69 849 VAL A C 1
ATOM 6888 O O . VAL A 1 849 ? 4.77 -51.562 -25.406 1 87.69 849 VAL A O 1
ATOM 6891 N N . ASN A 1 850 ? 2.576 -52.094 -25.422 1 85.69 850 ASN A N 1
ATOM 6892 C CA . ASN A 1 850 ? 2.871 -53.531 -25.5 1 85.69 850 ASN A CA 1
ATOM 6893 C C . ASN A 1 850 ? 3.621 -53.875 -26.781 1 85.69 850 ASN A C 1
ATOM 6895 O O . ASN A 1 850 ? 4.465 -54.75 -26.797 1 85.69 850 ASN A O 1
ATOM 6899 N N . HIS A 1 851 ? 3.279 -53.188 -27.844 1 87.25 851 HIS A N 1
ATOM 6900 C CA . HIS A 1 851 ? 3.98 -53.375 -29.109 1 87.25 851 HIS A CA 1
ATOM 6901 C C . HIS A 1 851 ? 5.23 -52.5 -29.188 1 87.25 851 HIS A C 1
ATOM 6903 O O . HIS A 1 851 ? 5.984 -52.594 -30.156 1 87.25 851 HIS A O 1
ATOM 6909 N N . GLY A 1 852 ? 5.312 -51.594 -28.266 1 89.56 852 GLY A N 1
ATOM 6910 C CA . GLY A 1 852 ? 6.578 -50.906 -28.078 1 89.56 852 GLY A CA 1
ATOM 6911 C C . GLY A 1 852 ? 6.598 -49.5 -28.688 1 89.56 852 GLY A C 1
ATOM 6912 O O . GLY A 1 852 ? 7.664 -48.969 -28.984 1 89.56 852 GLY A O 1
ATOM 6913 N N . TYR A 1 853 ? 5.445 -48.906 -29 1 91.12 853 TYR A N 1
ATOM 6914 C CA . TYR A 1 853 ? 5.559 -47.562 -29.594 1 91.12 853 TYR A CA 1
ATOM 6915 C C . TYR A 1 853 ? 4.406 -46.688 -29.141 1 91.12 853 TYR A C 1
ATOM 6917 O O . TYR A 1 853 ? 3.365 -47.156 -28.703 1 91.12 853 TYR A O 1
ATOM 6925 N N . ILE A 1 854 ? 4.609 -45.375 -29.172 1 93 854 ILE A N 1
ATOM 6926 C CA . ILE A 1 854 ? 3.617 -44.312 -29.031 1 93 854 ILE A CA 1
ATOM 6927 C C . ILE A 1 854 ? 3.795 -43.281 -30.141 1 93 854 ILE A C 1
ATOM 6929 O O . ILE A 1 854 ? 4.895 -42.781 -30.344 1 93 854 ILE A O 1
ATOM 6933 N N . ARG A 1 855 ? 2.768 -43.094 -30.891 1 92.94 855 ARG A N 1
ATOM 6934 C CA . ARG A 1 855 ? 2.732 -42.125 -31.984 1 92.94 855 ARG A CA 1
ATOM 6935 C C . ARG A 1 855 ? 1.871 -40.938 -31.625 1 92.94 855 ARG A C 1
ATOM 6937 O O . ARG A 1 855 ? 0.719 -41.094 -31.203 1 92.94 855 ARG A O 1
ATOM 6944 N N . ILE A 1 856 ? 2.451 -39.719 -31.719 1 94.31 856 ILE A N 1
ATOM 6945 C CA . ILE A 1 856 ? 1.727 -38.531 -31.344 1 94.31 856 ILE A CA 1
ATOM 6946 C C . ILE A 1 856 ? 1.733 -37.531 -32.531 1 94.31 856 ILE A C 1
ATOM 6948 O O . ILE A 1 856 ? 2.777 -37.312 -33.125 1 94.31 856 ILE A O 1
ATOM 6952 N N . GLU A 1 857 ? 0.599 -37 -32.844 1 93.25 857 GLU A N 1
ATOM 6953 C CA . GLU A 1 857 ? 0.464 -35.938 -33.812 1 93.25 857 GLU A CA 1
ATOM 6954 C C . GLU A 1 857 ? 0.02 -34.625 -33.125 1 93.25 857 GLU A C 1
ATOM 6956 O O . GLU A 1 857 ? -0.818 -34.656 -32.25 1 93.25 857 GLU A O 1
ATOM 6961 N N . GLY A 1 858 ? 0.688 -33.562 -33.5 1 94.81 858 GLY A N 1
ATOM 6962 C CA . GLY A 1 858 ? 0.31 -32.281 -32.938 1 94.81 858 GLY A CA 1
ATOM 6963 C C . GLY A 1 858 ? 0.891 -31.094 -33.656 1 94.81 858 GLY A C 1
ATOM 6964 O O . GLY A 1 858 ? 1.363 -31.234 -34.781 1 94.81 858 GLY A O 1
ATOM 6965 N N . THR A 1 859 ? 0.702 -29.984 -33.062 1 95.88 859 THR A N 1
ATOM 6966 C CA . THR A 1 859 ? 1.176 -28.734 -33.625 1 95.88 859 THR A CA 1
ATOM 6967 C C . THR A 1 859 ? 2.049 -27.969 -32.625 1 95.88 859 THR A C 1
ATOM 6969 O O . THR A 1 859 ? 1.689 -27.844 -31.469 1 95.88 859 THR A O 1
ATOM 6972 N N . LEU A 1 860 ? 3.193 -27.531 -33.094 1 95.88 860 LEU A N 1
ATOM 6973 C CA . LEU A 1 860 ? 4.09 -26.734 -32.281 1 95.88 860 LEU A CA 1
ATOM 6974 C C . LEU A 1 860 ? 3.602 -25.281 -32.156 1 95.88 860 LEU A C 1
ATOM 6976 O O . LEU A 1 860 ? 2.738 -24.859 -32.938 1 95.88 860 LEU A O 1
ATOM 6980 N N . PRO A 1 861 ? 4.129 -24.5 -31.203 1 93.25 861 PRO A N 1
ATOM 6981 C CA . PRO A 1 861 ? 3.73 -23.109 -31.078 1 93.25 861 PRO A CA 1
ATOM 6982 C C . PRO A 1 861 ? 4.027 -22.281 -32.344 1 93.25 861 PRO A C 1
ATOM 6984 O O . PRO A 1 861 ? 3.352 -21.297 -32.594 1 93.25 861 PRO A O 1
ATOM 6987 N N . THR A 1 862 ? 4.922 -22.703 -33.125 1 92.12 862 THR A N 1
ATOM 6988 C CA . THR A 1 862 ? 5.297 -22.031 -34.375 1 92.12 862 THR A CA 1
ATOM 6989 C C . THR A 1 862 ? 4.266 -22.281 -35.469 1 92.12 862 THR A C 1
ATOM 6991 O O . THR A 1 862 ? 4.262 -21.609 -36.5 1 92.12 862 THR A O 1
ATOM 6994 N N . GLY A 1 863 ? 3.451 -23.281 -35.25 1 92.31 863 GLY A N 1
ATOM 6995 C CA . GLY A 1 863 ? 2.455 -23.641 -36.25 1 92.31 863 GLY A CA 1
ATOM 6996 C C . GLY A 1 863 ? 2.83 -24.875 -37.062 1 92.31 863 GLY A C 1
ATOM 6997 O O . GLY A 1 863 ? 2.016 -25.391 -37.844 1 92.31 863 GLY A O 1
ATOM 6998 N N . GLU A 1 864 ? 3.924 -25.422 -36.781 1 93.06 864 GLU A N 1
ATOM 6999 C CA . GLU A 1 864 ? 4.395 -26.578 -37.531 1 93.06 864 GLU A CA 1
ATOM 7000 C C . GLU A 1 864 ? 3.654 -27.844 -37.125 1 93.06 864 GLU A C 1
ATOM 7002 O O . GLU A 1 864 ? 3.545 -28.141 -35.938 1 93.06 864 GLU A O 1
ATOM 7007 N N . ARG A 1 865 ? 3.188 -28.562 -38.094 1 93 865 ARG A N 1
ATOM 7008 C CA . ARG A 1 865 ? 2.617 -29.875 -37.844 1 93 865 ARG A CA 1
ATOM 7009 C C . ARG A 1 865 ? 3.705 -30.875 -37.469 1 93 865 ARG A C 1
ATOM 7011 O O . ARG A 1 865 ? 4.684 -31.031 -38.219 1 93 865 ARG A O 1
ATOM 7018 N N . THR A 1 866 ? 3.521 -31.609 -36.438 1 94.25 866 THR A N 1
ATOM 7019 C CA . THR A 1 866 ? 4.621 -32.406 -35.875 1 94.25 866 THR A CA 1
ATOM 7020 C C . THR A 1 866 ? 4.176 -33.812 -35.594 1 94.25 866 THR A C 1
ATOM 7022 O O . THR A 1 866 ? 3.062 -34.031 -35.094 1 94.25 866 THR A O 1
ATOM 7025 N N . LEU A 1 867 ? 5.055 -34.75 -35.938 1 93.19 867 LEU A N 1
ATOM 7026 C CA . LEU A 1 867 ? 4.898 -36.156 -35.562 1 93.19 867 LEU A CA 1
ATOM 7027 C C . LEU A 1 867 ? 5.984 -36.562 -34.594 1 93.19 867 LEU A C 1
ATOM 7029 O O . LEU A 1 867 ? 7.164 -36.281 -34.812 1 93.19 867 LEU A O 1
ATOM 7033 N N . ILE A 1 868 ? 5.594 -37.188 -33.5 1 95.19 868 ILE A N 1
ATOM 7034 C CA . ILE A 1 868 ? 6.551 -37.719 -32.531 1 95.19 868 ILE A CA 1
ATOM 7035 C C . ILE A 1 868 ? 6.414 -39.25 -32.438 1 95.19 868 ILE A C 1
ATOM 7037 O O . ILE A 1 868 ? 5.32 -39.75 -32.188 1 95.19 868 ILE A O 1
ATOM 7041 N N . LEU A 1 869 ? 7.527 -39.844 -32.562 1 92.69 869 LEU A N 1
ATOM 7042 C CA . LEU A 1 869 ? 7.547 -41.312 -32.5 1 92.69 869 LEU A CA 1
ATOM 7043 C C . LEU A 1 869 ? 8.43 -41.781 -31.344 1 92.69 869 LEU A C 1
ATOM 7045 O O . LEU A 1 869 ? 9.648 -41.625 -31.391 1 92.69 869 LEU A O 1
ATOM 7049 N N . TRP A 1 870 ? 7.812 -42.312 -30.359 1 94.81 870 TRP A N 1
ATOM 7050 C CA . TRP A 1 870 ? 8.516 -42.969 -29.266 1 94.81 870 TRP A CA 1
ATOM 7051 C C . TRP A 1 870 ? 8.531 -44.469 -29.453 1 94.81 870 TRP A C 1
ATOM 7053 O O . TRP A 1 870 ? 7.5 -45.062 -29.781 1 94.81 870 TRP A O 1
ATOM 7063 N N . ARG A 1 871 ? 9.648 -45.062 -29.312 1 93.38 871 ARG A N 1
ATOM 7064 C CA . ARG A 1 871 ? 9.703 -46.5 -29.484 1 93.38 871 ARG A CA 1
ATOM 7065 C C . ARG A 1 871 ? 10.648 -47.156 -28.469 1 93.38 871 ARG A C 1
ATOM 7067 O O . ARG A 1 871 ? 11.602 -46.531 -28.016 1 93.38 871 ARG A O 1
ATOM 7074 N N . ASP A 1 872 ? 10.273 -48.312 -28.016 1 93.38 872 ASP A N 1
ATOM 7075 C CA . ASP A 1 872 ? 11.234 -49.188 -27.359 1 93.38 872 ASP A CA 1
ATOM 7076 C C . ASP A 1 872 ? 12.211 -49.781 -28.375 1 93.38 872 ASP A C 1
ATOM 7078 O O . ASP A 1 872 ? 11.836 -50.656 -29.172 1 93.38 872 ASP A O 1
ATOM 7082 N N . CYS A 1 873 ? 13.383 -49.469 -28.312 1 90.94 873 CYS A N 1
ATOM 7083 C CA . CYS A 1 873 ? 14.352 -49.781 -29.359 1 90.94 873 CYS A CA 1
ATOM 7084 C C . CYS A 1 873 ? 14.688 -51.25 -29.375 1 90.94 873 CYS A C 1
ATOM 7086 O O . CYS A 1 873 ? 15.211 -51.781 -30.359 1 90.94 873 CYS A O 1
ATOM 7088 N N . ASP A 1 874 ? 14.391 -51.969 -28.328 1 90 874 ASP A N 1
ATOM 7089 C CA . ASP A 1 874 ? 14.594 -53.438 -28.312 1 90 874 ASP A CA 1
ATOM 7090 C C . ASP A 1 874 ? 13.469 -54.156 -29.047 1 90 874 ASP A C 1
ATOM 7092 O O . ASP A 1 874 ? 13.695 -55.188 -29.656 1 90 874 ASP A O 1
ATOM 7096 N N . LYS A 1 875 ? 12.328 -53.531 -29.062 1 90.88 875 LYS A N 1
ATOM 7097 C CA . LYS A 1 875 ? 11.18 -54.125 -29.719 1 90.88 875 LYS A CA 1
ATOM 7098 C C . LYS A 1 875 ? 11.062 -53.656 -31.156 1 90.88 875 LYS A C 1
ATOM 7100 O O . LYS A 1 875 ? 10.656 -54.438 -32.031 1 90.88 875 LYS A O 1
ATOM 7105 N N . ILE A 1 876 ? 11.297 -52.438 -31.328 1 91.31 876 ILE A N 1
ATOM 7106 C CA . ILE A 1 876 ? 11.227 -51.844 -32.656 1 91.31 876 ILE A CA 1
ATOM 7107 C C . ILE A 1 876 ? 12.617 -51.375 -33.094 1 91.31 876 ILE A C 1
ATOM 7109 O O . ILE A 1 876 ? 12.984 -50.219 -32.906 1 91.31 876 ILE A O 1
ATOM 7113 N N . GLY A 1 877 ? 13.289 -52.25 -33.75 1 87.12 877 GLY A N 1
ATOM 7114 C CA . GLY A 1 877 ? 14.602 -51.938 -34.25 1 87.12 877 GLY A CA 1
ATOM 7115 C C . GLY A 1 877 ? 14.555 -51.219 -35.594 1 87.12 877 GLY A C 1
ATOM 7116 O O . GLY A 1 877 ? 13.531 -50.656 -35.969 1 87.12 877 GLY A O 1
ATOM 7117 N N . TYR A 1 878 ? 15.531 -51.281 -36.406 1 87.25 878 TYR A N 1
ATOM 7118 C CA . TYR A 1 878 ? 15.664 -50.531 -37.688 1 87.25 878 TYR A CA 1
ATOM 7119 C C . TYR A 1 878 ? 14.703 -51.094 -38.719 1 87.25 878 TYR A C 1
ATOM 7121 O O . TYR A 1 878 ? 14.039 -50.344 -39.438 1 87.25 878 TYR A O 1
ATOM 7129 N N . GLU A 1 879 ? 14.609 -52.406 -38.75 1 86.5 879 GLU A N 1
ATOM 7130 C CA . GLU A 1 879 ? 13.773 -53.031 -39.781 1 86.5 879 GLU A CA 1
ATOM 7131 C C . GLU A 1 879 ? 12.289 -52.75 -39.5 1 86.5 879 GLU A C 1
ATOM 7133 O O . GLU A 1 879 ? 11.539 -52.438 -40.438 1 86.5 879 GLU A O 1
ATOM 7138 N N . GLU A 1 880 ? 11.969 -52.938 -38.281 1 88.12 880 GLU A N 1
ATOM 7139 C CA . GLU A 1 880 ? 10.578 -52.719 -37.906 1 88.12 880 GLU A CA 1
ATOM 7140 C C . GLU A 1 880 ? 10.188 -51.25 -38.094 1 88.12 880 GLU A C 1
ATOM 7142 O O . GLU A 1 880 ? 9.047 -50.938 -38.438 1 88.12 880 GLU A O 1
ATOM 7147 N N . LEU A 1 881 ? 11.078 -50.344 -37.781 1 88.88 881 LEU A N 1
ATOM 7148 C CA . LEU A 1 881 ? 10.82 -48.906 -37.906 1 88.88 881 LEU A CA 1
ATOM 7149 C C . LEU A 1 881 ? 10.516 -48.531 -39.344 1 88.88 881 LEU A C 1
ATOM 7151 O O . LEU A 1 881 ? 9.656 -47.688 -39.625 1 88.88 881 LEU A O 1
ATOM 7155 N N . ASN A 1 882 ? 11.219 -49.125 -40.25 1 83.88 882 ASN A N 1
ATOM 7156 C CA . ASN A 1 882 ? 10.977 -48.875 -41.688 1 83.88 882 ASN A CA 1
ATOM 7157 C C . ASN A 1 882 ? 9.586 -49.344 -42.094 1 83.88 882 ASN A C 1
ATOM 7159 O O . ASN A 1 882 ? 8.93 -48.719 -42.906 1 83.88 882 ASN A O 1
ATOM 7163 N N . LYS A 1 883 ? 9.227 -50.438 -41.5 1 82.94 883 LYS A N 1
ATOM 7164 C CA . LYS A 1 883 ? 7.887 -50.938 -41.812 1 82.94 883 LYS A CA 1
ATOM 7165 C C . LYS A 1 883 ? 6.82 -49.969 -41.25 1 82.94 883 LYS A C 1
ATOM 7167 O O . LYS A 1 883 ? 5.82 -49.719 -41.938 1 82.94 883 LYS A O 1
ATOM 7172 N N . TYR A 1 884 ? 7.125 -49.531 -40.125 1 81.44 884 TYR A N 1
ATOM 7173 C CA . TYR A 1 884 ? 6.184 -48.625 -39.5 1 81.44 884 TYR A CA 1
ATOM 7174 C C . TYR A 1 884 ? 6.141 -47.281 -40.219 1 81.44 884 TYR A C 1
ATOM 7176 O O . TYR A 1 884 ? 5.086 -46.656 -40.312 1 81.44 884 TYR A O 1
ATOM 7184 N N . ALA A 1 885 ? 7.238 -46.875 -40.688 1 78.75 885 ALA A N 1
ATOM 7185 C CA . ALA A 1 885 ? 7.301 -45.625 -41.469 1 78.75 885 ALA A CA 1
ATOM 7186 C C . ALA A 1 885 ? 6.387 -45.656 -42.688 1 78.75 885 ALA A C 1
ATOM 7188 O O . ALA A 1 885 ? 5.781 -44.656 -43.062 1 78.75 885 ALA A O 1
ATOM 7189 N N . ASN A 1 886 ? 6.328 -46.781 -43.219 1 74 886 ASN A N 1
ATOM 7190 C CA . ASN A 1 886 ? 5.457 -47 -44.375 1 74 886 ASN A CA 1
ATOM 7191 C C . ASN A 1 886 ? 3.984 -47 -43.969 1 74 886 ASN A C 1
ATOM 7193 O O . ASN A 1 886 ? 3.141 -46.438 -44.656 1 74 886 ASN A O 1
ATOM 7197 N N . ARG A 1 887 ? 3.82 -47.531 -42.781 1 73.75 887 ARG A N 1
ATOM 7198 C CA . ARG A 1 887 ? 2.455 -47.594 -42.281 1 73.75 887 ARG A CA 1
ATOM 7199 C C . ARG A 1 887 ? 1.948 -46.219 -41.906 1 73.75 887 ARG A C 1
ATOM 7201 O O . ARG A 1 887 ? 0.774 -45.906 -42.094 1 73.75 887 ARG A O 1
ATOM 7208 N N . PHE A 1 888 ? 2.867 -45.469 -41.375 1 69 888 PHE A N 1
ATOM 7209 C CA . PHE A 1 888 ? 2.477 -44.156 -40.875 1 69 888 PHE A CA 1
ATOM 7210 C C . PHE A 1 888 ? 2.502 -43.125 -42 1 69 888 PHE A C 1
ATOM 7212 O O . PHE A 1 888 ? 2.338 -41.906 -41.75 1 69 888 PHE A O 1
ATOM 7219 N N . ASP A 1 889 ? 2.584 -43.594 -43.219 1 66.31 889 ASP A N 1
ATOM 7220 C CA . ASP A 1 889 ? 2.578 -42.75 -44.406 1 66.31 889 ASP A CA 1
ATOM 7221 C C . ASP A 1 889 ? 3.557 -41.594 -44.281 1 66.31 889 ASP A C 1
ATOM 7223 O O . ASP A 1 889 ? 3.213 -40.469 -44.594 1 66.31 889 ASP A O 1
ATOM 7227 N N . LEU A 1 890 ? 4.633 -41.875 -43.625 1 71.44 890 LEU A N 1
ATOM 7228 C CA . LEU A 1 890 ? 5.629 -40.844 -43.438 1 71.44 890 LEU A CA 1
ATOM 7229 C C . LEU A 1 890 ? 6.062 -40.25 -44.781 1 71.44 890 LEU A C 1
ATOM 7231 O O . LEU A 1 890 ? 6.461 -39.094 -44.844 1 71.44 890 LEU A O 1
ATOM 7235 N N . TYR A 1 891 ? 5.922 -41.094 -45.812 1 63.88 891 TYR A N 1
ATOM 7236 C CA . TYR A 1 891 ? 6.434 -40.719 -47.125 1 63.88 891 TYR A CA 1
ATOM 7237 C C . TYR A 1 891 ? 5.293 -40.344 -48.094 1 63.88 891 TYR A C 1
ATOM 7239 O O . TYR A 1 891 ? 5.488 -40.25 -49.281 1 63.88 891 TYR A O 1
ATOM 7247 N N . ALA A 1 892 ? 4.168 -40.219 -47.469 1 58.94 892 ALA A N 1
ATOM 7248 C CA . ALA A 1 892 ? 3.021 -39.938 -48.312 1 58.94 892 ALA A CA 1
ATOM 7249 C C . ALA A 1 892 ? 3.18 -38.562 -49.031 1 58.94 892 ALA A C 1
ATOM 7251 O O . ALA A 1 892 ? 3.861 -37.688 -48.5 1 58.94 892 ALA A O 1
ATOM 7252 N N . LYS A 1 893 ? 2.768 -38.438 -50.375 1 54.06 893 LYS A N 1
ATOM 7253 C CA . LYS A 1 893 ? 2.838 -37.312 -51.312 1 54.06 893 LYS A CA 1
ATOM 7254 C C . LYS A 1 893 ? 2.377 -36.031 -50.625 1 54.06 893 LYS A C 1
ATOM 7256 O O . LYS A 1 893 ? 2.912 -34.938 -50.875 1 54.06 893 LYS A O 1
ATOM 7261 N N . GLU A 1 894 ? 1.314 -35.906 -49.938 1 51.88 894 GLU A N 1
ATOM 7262 C CA . GLU A 1 894 ? 0.844 -34.656 -49.312 1 51.88 894 GLU A CA 1
ATOM 7263 C C . GLU A 1 894 ? 1.547 -34.438 -47.969 1 51.88 894 GLU A C 1
ATOM 7265 O O . GLU A 1 894 ? 1.737 -35.375 -47.188 1 51.88 894 GLU A O 1
ATOM 7270 N N . LYS A 1 895 ? 2.518 -33.375 -48.062 1 58.94 895 LYS A N 1
ATOM 7271 C CA . LYS A 1 895 ? 3.352 -32.938 -46.938 1 58.94 895 LYS A CA 1
ATOM 7272 C C . LYS A 1 895 ? 2.6 -33.062 -45.625 1 58.94 895 LYS A C 1
ATOM 7274 O O . LYS A 1 895 ? 1.839 -32.156 -45.25 1 58.94 895 LYS A O 1
ATOM 7279 N N . THR A 1 896 ? 2.75 -34.219 -44.812 1 72 896 THR A N 1
ATOM 7280 C CA . THR A 1 896 ? 1.827 -34.438 -43.719 1 72 896 THR A CA 1
ATOM 7281 C C . THR A 1 896 ? 2.377 -33.844 -42.406 1 72 896 THR A C 1
ATOM 7283 O O . THR A 1 896 ? 1.622 -33.281 -41.625 1 72 896 THR A O 1
ATOM 7286 N N . PHE A 1 897 ? 3.791 -33.875 -42.344 1 87.31 897 PHE A N 1
ATOM 7287 C CA . PHE A 1 897 ? 4.32 -33.312 -41.125 1 87.31 897 PHE A CA 1
ATOM 7288 C C . PHE A 1 897 ? 5.52 -32.438 -41.406 1 87.31 897 PHE A C 1
ATOM 7290 O O . PHE A 1 897 ? 6.332 -32.719 -42.281 1 87.31 897 PHE A O 1
ATOM 7297 N N . ASP A 1 898 ? 5.746 -31.266 -40.844 1 88.81 898 ASP A N 1
ATOM 7298 C CA . ASP A 1 898 ? 6.844 -30.312 -40.969 1 88.81 898 ASP A CA 1
ATOM 7299 C C . ASP A 1 898 ? 8.07 -30.781 -40.188 1 88.81 898 ASP A C 1
ATOM 7301 O O . ASP A 1 898 ? 9.203 -30.531 -40.594 1 88.81 898 ASP A O 1
ATOM 7305 N N . VAL A 1 899 ? 7.855 -31.422 -39.062 1 92.38 899 VAL A N 1
ATOM 7306 C CA . VAL A 1 899 ? 8.938 -31.906 -38.219 1 92.38 899 VAL A CA 1
ATOM 7307 C C . VAL A 1 899 ? 8.562 -33.25 -37.625 1 92.38 899 VAL A C 1
ATOM 7309 O O . VAL A 1 899 ? 7.41 -33.5 -37.25 1 92.38 899 VAL A O 1
ATOM 7312 N N . ILE A 1 900 ? 9.57 -34.156 -37.625 1 91.81 900 ILE A N 1
ATOM 7313 C CA . ILE A 1 900 ? 9.383 -35.469 -37.031 1 91.81 900 ILE A CA 1
ATOM 7314 C C . ILE A 1 900 ? 10.414 -35.719 -35.938 1 91.81 900 ILE A C 1
ATOM 7316 O O . ILE A 1 900 ? 11.617 -35.531 -36.156 1 91.81 900 ILE A O 1
ATOM 7320 N N . TYR A 1 901 ? 9.93 -36.062 -34.781 1 94.5 901 TYR A N 1
ATOM 7321 C CA . TYR A 1 901 ? 10.82 -36.438 -33.688 1 94.5 901 TYR A CA 1
ATOM 7322 C C . TYR A 1 901 ? 10.844 -37.938 -33.469 1 94.5 901 TYR A C 1
ATOM 7324 O O . TYR A 1 901 ? 9.797 -38.594 -33.5 1 94.5 901 TYR A O 1
ATOM 7332 N N . ILE A 1 902 ? 12.016 -38.438 -33.25 1 92.81 902 ILE A N 1
ATOM 7333 C CA . ILE A 1 902 ? 12.156 -39.875 -33 1 92.81 902 ILE A CA 1
ATOM 7334 C C . ILE A 1 902 ? 13.211 -40.125 -31.922 1 92.81 902 ILE A C 1
ATOM 7336 O O . ILE A 1 902 ? 14.25 -39.438 -31.891 1 92.81 902 ILE A O 1
ATOM 7340 N N . ASN A 1 903 ? 12.859 -41.031 -31.016 1 93.38 903 ASN A N 1
ATOM 7341 C CA . ASN A 1 903 ? 13.875 -41.344 -30.016 1 93.38 903 ASN A CA 1
ATOM 7342 C C . ASN A 1 903 ? 14.852 -42.406 -30.516 1 93.38 903 ASN A C 1
ATOM 7344 O O . ASN A 1 903 ? 14.492 -43.25 -31.359 1 93.38 903 ASN A O 1
ATOM 7348 N N . GLY A 1 904 ? 16.031 -42.375 -30.016 1 87.81 904 GLY A N 1
ATOM 7349 C CA . GLY A 1 904 ? 17.047 -43.344 -30.391 1 87.81 904 GLY A CA 1
ATOM 7350 C C . GLY A 1 904 ? 17.562 -43.125 -31.797 1 87.81 904 GLY A C 1
ATOM 7351 O O . GLY A 1 904 ? 17.062 -42.281 -32.531 1 87.81 904 GLY A O 1
ATOM 7352 N N . ASP A 1 905 ? 18.516 -43.938 -32.156 1 85.75 905 ASP A N 1
ATOM 7353 C CA . ASP A 1 905 ? 19.078 -43.875 -33.5 1 85.75 905 ASP A CA 1
ATOM 7354 C C . ASP A 1 905 ? 18.109 -44.469 -34.531 1 85.75 905 ASP A C 1
ATOM 7356 O O . ASP A 1 905 ? 17.297 -45.344 -34.188 1 85.75 905 ASP A O 1
ATOM 7360 N N . HIS A 1 906 ? 18.094 -43.844 -35.656 1 84.5 906 HIS A N 1
ATOM 7361 C CA . HIS A 1 906 ? 17.188 -44.344 -36.688 1 84.5 906 HIS A CA 1
ATOM 7362 C C . HIS A 1 906 ? 17.891 -44.406 -38.031 1 84.5 906 HIS A C 1
ATOM 7364 O O . HIS A 1 906 ? 18.938 -43.781 -38.219 1 84.5 906 HIS A O 1
ATOM 7370 N N . ASN A 1 907 ? 17.312 -45.156 -38.969 1 82.44 907 ASN A N 1
ATOM 7371 C CA . ASN A 1 907 ? 17.844 -45.312 -40.312 1 82.44 907 ASN A CA 1
ATOM 7372 C C . ASN A 1 907 ? 16.844 -44.781 -41.344 1 82.44 907 ASN A C 1
ATOM 7374 O O . ASN A 1 907 ? 16.906 -45.156 -42.531 1 82.44 907 ASN A O 1
ATOM 7378 N N . LEU A 1 908 ? 15.992 -43.969 -40.906 1 83.12 908 LEU A N 1
ATOM 7379 C CA . LEU A 1 908 ? 15 -43.438 -41.844 1 83.12 908 LEU A CA 1
ATOM 7380 C C . LEU A 1 908 ? 15.641 -42.438 -42.812 1 83.12 908 LEU A C 1
ATOM 7382 O O . LEU A 1 908 ? 16.469 -41.625 -42.406 1 83.12 908 LEU A O 1
ATOM 7386 N N . PRO A 1 909 ? 15.305 -42.531 -44.062 1 78.94 909 PRO A N 1
ATOM 7387 C CA . PRO A 1 909 ? 15.867 -41.594 -45.031 1 78.94 909 PRO A CA 1
ATOM 7388 C C . PRO A 1 909 ? 15.336 -40.156 -44.875 1 78.94 909 PRO A C 1
ATOM 7390 O O . PRO A 1 909 ? 14.148 -39.969 -44.562 1 78.94 909 PRO A O 1
ATOM 7393 N N . THR A 1 910 ? 16.203 -39.156 -44.781 1 76.62 910 THR A N 1
ATOM 7394 C CA . THR A 1 910 ? 15.812 -37.75 -44.656 1 76.62 910 THR A CA 1
ATOM 7395 C C . THR A 1 910 ? 15.328 -37.156 -45.969 1 76.62 910 THR A C 1
ATOM 7397 O O . THR A 1 910 ? 14.695 -36.125 -46 1 76.62 910 THR A O 1
ATOM 7400 N N . ALA A 1 911 ? 15.688 -37.781 -47.094 1 74.94 911 ALA A N 1
ATOM 7401 C CA . ALA A 1 911 ? 15.258 -37.312 -48.406 1 74.94 911 ALA A CA 1
ATOM 7402 C C . ALA A 1 911 ? 14.656 -38.469 -49.219 1 74.94 911 ALA A C 1
ATOM 7404 O O . ALA A 1 911 ? 15.117 -39.625 -49.094 1 74.94 911 ALA A O 1
ATOM 7405 N N . PHE A 1 912 ? 13.484 -38.219 -49.719 1 69.75 912 PHE A N 1
ATOM 7406 C CA . PHE A 1 912 ? 12.906 -39.281 -50.562 1 69.75 912 PHE A CA 1
ATOM 7407 C C . PHE A 1 912 ? 12.336 -38.688 -51.844 1 69.75 912 PHE A C 1
ATOM 7409 O O . PHE A 1 912 ? 11.945 -37.531 -51.875 1 69.75 912 PHE A O 1
ATOM 7416 N N . THR A 1 913 ? 12.492 -39.344 -52.906 1 67.12 913 THR A N 1
ATOM 7417 C CA . THR A 1 913 ? 12.062 -38.906 -54.25 1 67.12 913 THR A CA 1
ATOM 7418 C C . THR A 1 913 ? 10.633 -39.375 -54.5 1 67.12 913 THR A C 1
ATOM 7420 O O . THR A 1 913 ? 10.273 -40.5 -54.25 1 67.12 913 THR A O 1
ATOM 7423 N N . VAL A 1 914 ? 9.781 -38.469 -54.625 1 65.5 914 VAL A N 1
ATOM 7424 C CA . VAL A 1 914 ? 8.406 -38.812 -55 1 65.5 914 VAL A CA 1
ATOM 7425 C C . VAL A 1 914 ? 8.219 -38.594 -56.5 1 65.5 914 VAL A C 1
ATOM 7427 O O . VAL A 1 914 ? 8.703 -37.594 -57.062 1 65.5 914 VAL A O 1
ATOM 7430 N N . ASP A 1 915 ? 7.695 -39.625 -57.219 1 63.91 915 ASP A N 1
ATOM 7431 C CA . ASP A 1 915 ? 7.395 -39.531 -58.656 1 63.91 915 ASP A CA 1
ATOM 7432 C C . ASP A 1 915 ? 6.125 -38.719 -58.906 1 63.91 915 ASP A C 1
ATOM 7434 O O . ASP A 1 915 ? 5.047 -39.094 -58.438 1 63.91 915 ASP A O 1
ATOM 7438 N N . GLU A 1 916 ? 6.27 -37.531 -59.031 1 59.78 916 GLU A N 1
ATOM 7439 C CA . GLU A 1 916 ? 5.109 -36.781 -59.5 1 59.78 916 GLU A CA 1
ATOM 7440 C C . GLU A 1 916 ? 5.047 -36.75 -61.031 1 59.78 916 GLU A C 1
ATOM 7442 O O . GLU A 1 916 ? 6.012 -37.125 -61.719 1 59.78 916 GLU A O 1
ATOM 7447 N N . GLU A 1 917 ? 3.762 -36.562 -61.625 1 61.47 917 GLU A N 1
ATOM 7448 C CA . GLU A 1 917 ? 3.545 -36.531 -63.062 1 61.47 917 GLU A CA 1
ATOM 7449 C C . GLU A 1 917 ? 4.672 -35.781 -63.75 1 61.47 917 GLU A C 1
ATOM 7451 O O . GLU A 1 917 ? 5.07 -36.156 -64.875 1 61.47 917 GLU A O 1
ATOM 7456 N N . ASP A 1 918 ? 4.961 -34.625 -63.219 1 59.56 918 ASP A N 1
ATOM 7457 C CA . ASP A 1 918 ? 5.844 -33.75 -64 1 59.56 918 ASP A CA 1
ATOM 7458 C C . ASP A 1 918 ? 7.297 -33.906 -63.562 1 59.56 918 ASP A C 1
ATOM 7460 O O . ASP A 1 918 ? 8.125 -33.031 -63.781 1 59.56 918 ASP A O 1
ATOM 7464 N N . GLY A 1 919 ? 7.668 -35 -62.906 1 63.88 919 GLY A N 1
ATOM 7465 C CA . GLY A 1 919 ? 9.062 -35.281 -62.625 1 63.88 919 GLY A CA 1
ATOM 7466 C C . GLY A 1 919 ? 9.305 -35.688 -61.188 1 63.88 919 GLY A C 1
ATOM 7467 O O . GLY A 1 919 ? 8.367 -35.75 -60.375 1 63.88 919 GLY A O 1
ATOM 7468 N N . GLU A 1 920 ? 10.523 -36.156 -60.844 1 64.5 920 GLU A N 1
ATOM 7469 C CA . GLU A 1 920 ? 10.961 -36.625 -59.531 1 64.5 920 GLU A CA 1
ATOM 7470 C C . GLU A 1 920 ? 11.281 -35.469 -58.594 1 64.5 920 GLU A C 1
ATOM 7472 O O . GLU A 1 920 ? 12.078 -34.594 -58.938 1 64.5 920 GLU A O 1
ATOM 7477 N N . ILE A 1 921 ? 10.383 -35.156 -57.719 1 67.25 921 ILE A N 1
ATOM 7478 C CA . ILE A 1 921 ? 10.68 -34.094 -56.75 1 67.25 921 ILE A CA 1
ATOM 7479 C C . ILE A 1 921 ? 11.227 -34.688 -55.469 1 67.25 921 ILE A C 1
ATOM 7481 O O . ILE A 1 921 ? 10.656 -35.656 -54.938 1 67.25 921 ILE A O 1
ATOM 7485 N N . VAL A 1 922 ? 12.414 -34.281 -55.094 1 70.25 922 VAL A N 1
ATOM 7486 C CA . VAL A 1 922 ? 13.055 -34.688 -53.844 1 70.25 922 VAL A CA 1
ATOM 7487 C C . VAL A 1 922 ? 12.461 -33.906 -52.688 1 70.25 922 VAL A C 1
ATOM 7489 O O . VAL A 1 922 ? 12.453 -32.656 -52.688 1 70.25 922 VAL A O 1
ATOM 7492 N N . ARG A 1 923 ? 11.797 -34.656 -51.812 1 72.62 923 ARG A N 1
ATOM 7493 C CA . ARG A 1 923 ? 11.273 -34.031 -50.594 1 72.62 923 ARG A CA 1
ATOM 7494 C C . ARG A 1 923 ? 12.133 -34.375 -49.406 1 72.62 923 ARG A C 1
ATOM 7496 O O . ARG A 1 923 ? 12.703 -35.469 -49.344 1 72.62 923 ARG A O 1
ATOM 7503 N N . SER A 1 924 ? 12.383 -33.375 -48.656 1 76.5 924 SER A N 1
ATOM 7504 C CA . SER A 1 924 ? 13.227 -33.562 -47.5 1 76.5 924 SER A CA 1
ATOM 7505 C C . SER A 1 924 ? 12.391 -33.594 -46.219 1 76.5 924 SER A C 1
ATOM 7507 O O . SER A 1 924 ? 11.422 -32.844 -46.094 1 76.5 924 SER A O 1
ATOM 7509 N N . LEU A 1 925 ? 12.602 -34.688 -45.344 1 78.12 925 LEU A N 1
ATOM 7510 C CA . LEU A 1 925 ? 11.992 -34.781 -44.031 1 78.12 925 LEU A CA 1
ATOM 7511 C C . LEU A 1 925 ? 12.906 -34.156 -42.969 1 78.12 925 LEU A C 1
ATOM 7513 O O . LEU A 1 925 ? 14.117 -34.406 -42.969 1 78.12 925 LEU A O 1
ATOM 7517 N N . LYS A 1 926 ? 12.359 -33.281 -42.219 1 86.56 926 LYS A N 1
ATOM 7518 C CA . LYS A 1 926 ? 13.102 -32.75 -41.062 1 86.56 926 LYS A CA 1
ATOM 7519 C C . LYS A 1 926 ? 12.961 -33.656 -39.844 1 86.56 926 LYS A C 1
ATOM 7521 O O . LYS A 1 926 ? 12.008 -33.531 -39.094 1 86.56 926 LYS A O 1
ATOM 7526 N N . ILE A 1 927 ? 13.891 -34.594 -39.656 1 88.94 927 ILE A N 1
ATOM 7527 C CA . ILE A 1 927 ? 13.867 -35.562 -38.562 1 88.94 927 ILE A CA 1
ATOM 7528 C C . ILE A 1 927 ? 14.836 -35.094 -37.469 1 88.94 927 ILE A C 1
ATOM 7530 O O . ILE A 1 927 ? 16 -34.812 -37.75 1 88.94 927 ILE A O 1
ATOM 7534 N N . ARG A 1 928 ? 14.336 -35 -36.312 1 91.62 928 ARG A N 1
ATOM 7535 C CA . ARG A 1 928 ? 15.141 -34.625 -35.156 1 91.62 928 ARG A CA 1
ATOM 7536 C C . ARG A 1 928 ? 15.117 -35.688 -34.062 1 91.62 928 ARG A C 1
ATOM 7538 O O . ARG A 1 928 ? 14.094 -36.375 -33.875 1 91.62 928 ARG A O 1
ATOM 7545 N N . GLN A 1 929 ? 16.234 -35.875 -33.406 1 92.06 929 GLN A N 1
ATOM 7546 C CA . GLN A 1 929 ? 16.297 -36.812 -32.281 1 92.06 929 GLN A CA 1
ATOM 7547 C C . GLN A 1 929 ? 15.711 -36.188 -31.031 1 92.06 929 GLN A C 1
ATOM 7549 O O . GLN A 1 929 ? 15.93 -35.031 -30.75 1 92.06 929 GLN A O 1
ATOM 7554 N N . ILE A 1 930 ? 15.047 -37 -30.281 1 94.75 930 ILE A N 1
ATOM 7555 C CA . ILE A 1 930 ? 14.352 -36.5 -29.094 1 94.75 930 ILE A CA 1
ATOM 7556 C C . ILE A 1 930 ? 15.359 -36.219 -27.984 1 94.75 930 ILE A C 1
ATOM 7558 O O . ILE A 1 930 ? 15.242 -35.188 -27.281 1 94.75 930 ILE A O 1
ATOM 7562 N N . GLU A 1 931 ? 16.406 -37.031 -27.859 1 91.5 931 GLU A N 1
ATOM 7563 C CA . GLU A 1 931 ? 17.297 -37 -26.703 1 91.5 931 GLU A CA 1
ATOM 7564 C C . GLU A 1 931 ? 18.031 -35.688 -26.609 1 91.5 931 GLU A C 1
ATOM 7566 O O . GLU A 1 931 ? 17.969 -35 -25.562 1 91.5 931 GLU A O 1
ATOM 7571 N N . PRO A 1 932 ? 18.688 -35.25 -27.672 1 89.88 932 PRO A N 1
ATOM 7572 C CA . PRO A 1 932 ? 19.375 -33.969 -27.562 1 89.88 932 PRO A CA 1
ATOM 7573 C C . PRO A 1 932 ? 18.422 -32.781 -27.344 1 89.88 932 PRO A C 1
ATOM 7575 O O . PRO A 1 932 ? 18.75 -31.859 -26.594 1 89.88 932 PRO A O 1
ATOM 7578 N N . GLU A 1 933 ? 17.297 -32.844 -27.984 1 93.06 933 GLU A N 1
ATOM 7579 C CA . GLU A 1 933 ? 16.312 -31.781 -27.797 1 93.06 933 GLU A CA 1
ATOM 7580 C C . GLU A 1 933 ? 15.773 -31.781 -26.375 1 93.06 933 GLU A C 1
ATOM 7582 O O . GLU A 1 933 ? 15.617 -30.719 -25.766 1 93.06 933 GLU A O 1
ATOM 7587 N N . PHE A 1 934 ? 15.469 -32.906 -25.906 1 93.94 934 PHE A N 1
ATOM 7588 C CA . PHE A 1 934 ? 14.984 -33.094 -24.547 1 93.94 934 PHE A CA 1
ATOM 7589 C C . PHE A 1 934 ? 15.969 -32.5 -23.531 1 93.94 934 PHE A C 1
ATOM 7591 O O . PHE A 1 934 ? 15.578 -31.734 -22.656 1 93.94 934 PHE A O 1
ATOM 7598 N N . LEU A 1 935 ? 17.219 -32.844 -23.688 1 88.75 935 LEU A N 1
ATOM 7599 C CA . LEU A 1 935 ? 18.266 -32.375 -22.781 1 88.75 935 LEU A CA 1
ATOM 7600 C C . LEU A 1 935 ? 18.422 -30.859 -22.844 1 88.75 935 LEU A C 1
ATOM 7602 O O . LEU A 1 935 ? 18.516 -30.203 -21.797 1 88.75 935 LEU A O 1
ATOM 7606 N N . ASN A 1 936 ? 18.453 -30.375 -23.969 1 90.88 936 ASN A N 1
ATOM 7607 C CA . ASN A 1 936 ? 18.625 -28.938 -24.156 1 90.88 936 ASN A CA 1
ATOM 7608 C C . ASN A 1 936 ? 17.469 -28.156 -23.531 1 90.88 936 ASN A C 1
ATOM 7610 O O . ASN A 1 936 ? 17.688 -27.141 -22.844 1 90.88 936 ASN A O 1
ATOM 7614 N N . LEU A 1 937 ? 16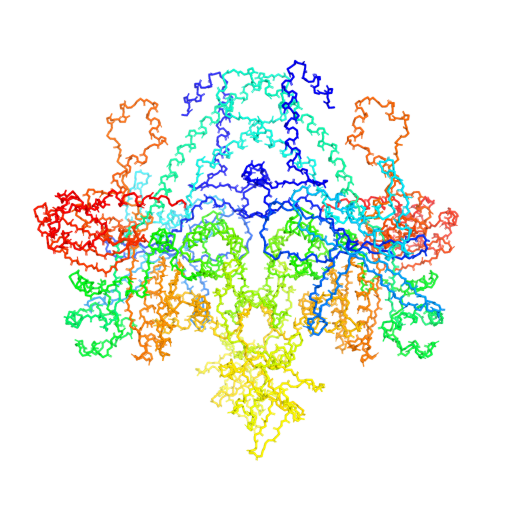.297 -28.594 -23.719 1 93.88 937 LEU A N 1
ATOM 7615 C CA . LEU A 1 937 ? 15.125 -27.875 -23.25 1 93.88 937 LEU A CA 1
ATOM 7616 C C . LEU A 1 937 ? 14.938 -28.047 -21.75 1 93.88 937 LEU A C 1
ATOM 7618 O O . LEU A 1 937 ? 14.422 -27.141 -21.078 1 93.88 937 LEU A O 1
ATOM 7622 N N . MET A 1 938 ? 15.305 -29.156 -21.281 1 92.56 938 MET A N 1
ATOM 7623 C CA . MET A 1 938 ? 15.164 -29.422 -19.844 1 92.56 938 MET A CA 1
ATOM 7624 C C . MET A 1 938 ? 15.977 -28.438 -19.016 1 92.56 938 MET A C 1
ATOM 7626 O O . MET A 1 938 ? 15.594 -28.094 -17.906 1 92.56 938 MET A O 1
ATOM 7630 N N . PHE A 1 939 ? 17.109 -28.016 -19.5 1 89.75 939 PHE A N 1
ATOM 7631 C CA . PHE A 1 939 ? 18 -27.156 -18.75 1 89.75 939 PHE A CA 1
ATOM 7632 C C . PHE A 1 939 ? 18.109 -25.766 -19.375 1 89.75 939 PHE A C 1
ATOM 7634 O O . PHE A 1 939 ? 19.016 -25 -19.062 1 89.75 939 PHE A O 1
ATOM 7641 N N . ALA A 1 940 ? 17.234 -25.516 -20.266 1 85.38 940 ALA A N 1
ATOM 7642 C CA . ALA A 1 940 ? 17.25 -24.203 -20.906 1 85.38 940 ALA A CA 1
ATOM 7643 C C . ALA A 1 940 ? 16.875 -23.109 -19.906 1 85.38 940 ALA A C 1
ATOM 7645 O O . ALA A 1 940 ? 15.93 -23.266 -19.125 1 85.38 940 ALA A O 1
ATOM 7646 N N . GLU A 1 941 ? 17.812 -22.188 -19.734 1 70.94 941 GLU A N 1
ATOM 7647 C CA . GLU A 1 941 ? 17.5 -21.047 -18.875 1 70.94 941 GLU A CA 1
ATOM 7648 C C . GLU A 1 941 ? 16.688 -19.984 -19.609 1 70.94 941 GLU A C 1
ATOM 7650 O O . GLU A 1 941 ? 16.938 -19.719 -20.781 1 70.94 941 GLU A O 1
ATOM 7655 N N . GLU A 1 942 ? 15.539 -19.859 -19.391 1 58.59 942 GLU A N 1
ATOM 7656 C CA . GLU A 1 942 ? 14.734 -18.812 -20.031 1 58.59 942 GLU A CA 1
ATOM 7657 C C . GLU A 1 942 ? 15.344 -17.438 -19.812 1 58.59 942 GLU A C 1
ATOM 7659 O O . GLU A 1 942 ? 15.891 -17.156 -18.75 1 58.59 942 GLU A O 1
ATOM 7664 N N . ALA A 1 943 ? 15.617 -16.844 -20.859 1 46.97 943 ALA A N 1
ATOM 7665 C CA . ALA A 1 943 ? 16.016 -15.43 -20.859 1 46.97 943 ALA A CA 1
ATOM 7666 C C . ALA A 1 943 ? 14.93 -14.555 -20.25 1 46.97 943 ALA A C 1
ATOM 7668 O O . ALA A 1 943 ? 13.742 -14.836 -20.406 1 46.97 943 ALA A O 1
ATOM 7669 N N . MET B 1 1 ? 41.969 26.984 -6.367 1 45.5 1 MET B N 1
ATOM 7670 C CA . MET B 1 1 ? 41.875 25.594 -6.789 1 45.5 1 MET B CA 1
ATOM 7671 C C . MET B 1 1 ? 43.031 25.25 -7.73 1 45.5 1 MET B C 1
ATOM 7673 O O . MET B 1 1 ? 43.688 24.219 -7.566 1 45.5 1 MET B O 1
ATOM 7677 N N . GLN B 1 2 ? 43.312 26.109 -8.672 1 48.22 2 GLN B N 1
ATOM 7678 C CA . GLN B 1 2 ? 44.406 25.891 -9.609 1 48.22 2 GLN B CA 1
ATOM 7679 C C . GLN B 1 2 ? 45.75 25.844 -8.883 1 48.22 2 GLN B C 1
ATOM 7681 O O . GLN B 1 2 ? 46.594 25 -9.188 1 48.22 2 GLN B O 1
ATOM 7686 N N . LYS B 1 3 ? 45.938 26.734 -8.008 1 50.69 3 LYS B N 1
ATOM 7687 C CA . LYS B 1 3 ? 47.188 26.797 -7.27 1 50.69 3 LYS B CA 1
ATOM 7688 C C . LYS B 1 3 ? 47.406 25.547 -6.438 1 50.69 3 LYS B C 1
ATOM 7690 O O . LYS B 1 3 ? 48.5 25 -6.402 1 50.69 3 LYS B O 1
ATOM 7695 N N . LYS B 1 4 ? 46.312 25.156 -5.734 1 50.5 4 LYS B N 1
ATOM 7696 C CA . LYS B 1 4 ? 46.438 23.953 -4.93 1 50.5 4 LYS B CA 1
ATOM 7697 C C . LYS B 1 4 ? 46.75 22.734 -5.805 1 50.5 4 LYS B C 1
ATOM 7699 O O . LYS B 1 4 ? 47.562 21.891 -5.438 1 50.5 4 LYS B O 1
ATOM 7704 N N . LEU B 1 5 ? 46.156 22.734 -6.902 1 50.16 5 LEU B N 1
ATOM 7705 C CA . LEU B 1 5 ? 46.469 21.688 -7.875 1 50.16 5 LEU B CA 1
ATOM 7706 C C . LEU B 1 5 ? 47.906 21.75 -8.328 1 50.16 5 LEU B C 1
ATOM 7708 O O . LEU B 1 5 ? 48.562 20.719 -8.477 1 50.16 5 LEU B O 1
ATOM 7712 N N . SER B 1 6 ? 48.375 22.984 -8.508 1 52.75 6 SER B N 1
ATOM 7713 C CA . SER B 1 6 ? 49.719 23.172 -8.992 1 52.75 6 SER B CA 1
ATOM 7714 C C . SER B 1 6 ? 50.75 22.75 -7.945 1 52.75 6 SER B C 1
ATOM 7716 O O . SER B 1 6 ? 51.812 22.25 -8.289 1 52.75 6 SER B O 1
ATOM 7718 N N . THR B 1 7 ? 50.438 23.109 -6.707 1 49.59 7 THR B N 1
ATOM 7719 C CA . THR B 1 7 ? 51.406 22.781 -5.648 1 49.59 7 THR B CA 1
ATOM 7720 C C . THR B 1 7 ? 51.5 21.281 -5.449 1 49.59 7 THR B C 1
ATOM 7722 O O . THR B 1 7 ? 52.562 20.766 -5.098 1 49.59 7 THR B O 1
ATOM 7725 N N . ILE B 1 8 ? 50.312 20.734 -5.395 1 47.41 8 ILE B N 1
ATOM 7726 C CA . ILE B 1 8 ? 50.312 19.297 -5.199 1 47.41 8 ILE B CA 1
ATOM 7727 C C . ILE B 1 8 ? 50.812 18.609 -6.469 1 47.41 8 ILE B C 1
ATOM 7729 O O . ILE B 1 8 ? 51.375 17.516 -6.406 1 47.41 8 ILE B O 1
ATOM 7733 N N . THR B 1 9 ? 50.531 19.234 -7.566 1 42.47 9 THR B N 1
ATOM 7734 C CA . THR B 1 9 ? 50.906 18.656 -8.852 1 42.47 9 THR B CA 1
ATOM 7735 C C . THR B 1 9 ? 52.312 19.109 -9.258 1 42.47 9 THR B C 1
ATOM 7737 O O . THR B 1 9 ? 52.469 20.109 -9.953 1 42.47 9 THR B O 1
ATOM 7740 N N . SER B 1 10 ? 53.281 19.203 -8.477 1 40.84 10 SER B N 1
ATOM 7741 C CA . SER B 1 10 ? 54.531 19.578 -9.141 1 40.84 10 SER B CA 1
ATOM 7742 C C . SER B 1 10 ? 54.562 19.078 -10.578 1 40.84 10 SER B C 1
ATOM 7744 O O . SER B 1 10 ? 55.094 19.75 -11.469 1 40.84 10 SER B O 1
ATOM 7746 N N . GLY B 1 11 ? 54.969 17.781 -10.969 1 39.56 11 GLY B N 1
ATOM 7747 C CA . GLY B 1 11 ? 55.344 17.297 -12.281 1 39.56 11 GLY B CA 1
ATOM 7748 C C . GLY B 1 11 ? 54.188 17.312 -13.273 1 39.56 11 GLY B C 1
ATOM 7749 O O . GLY B 1 11 ? 54.281 17.938 -14.336 1 39.56 11 GLY B O 1
ATOM 7750 N N . ALA B 1 12 ? 53.219 16.125 -13.656 1 44.19 12 ALA B N 1
ATOM 7751 C CA . ALA B 1 12 ? 52.594 15.664 -14.898 1 44.19 12 ALA B CA 1
ATOM 7752 C C . ALA B 1 12 ? 51.25 16.312 -15.102 1 44.19 12 ALA B C 1
ATOM 7754 O O . ALA B 1 12 ? 50.375 16.234 -14.234 1 44.19 12 ALA B O 1
ATOM 7755 N N . SER B 1 13 ? 51.031 17.297 -16 1 53.34 13 SER B N 1
ATOM 7756 C CA . SER B 1 13 ? 49.906 17.938 -16.672 1 53.34 13 SER B CA 1
ATOM 7757 C C . SER B 1 13 ? 48.75 16.969 -16.859 1 53.34 13 SER B C 1
ATOM 7759 O O . SER B 1 13 ? 47.562 17.328 -16.688 1 53.34 13 SER B O 1
ATOM 7761 N N . GLU B 1 14 ? 48.969 15.695 -17.172 1 60.31 14 GLU B N 1
ATOM 7762 C CA . GLU B 1 14 ? 47.938 14.703 -17.469 1 60.31 14 GLU B CA 1
ATOM 7763 C C . GLU B 1 14 ? 47.094 14.406 -16.25 1 60.31 14 GLU B C 1
ATOM 7765 O O . GLU B 1 14 ? 45.875 14.25 -16.344 1 60.31 14 GLU B O 1
ATOM 7770 N N . HIS B 1 15 ? 47.625 14.617 -15.094 1 72.25 15 HIS B N 1
ATOM 7771 C CA . HIS B 1 15 ? 46.906 14.281 -13.867 1 72.25 15 HIS B CA 1
ATOM 7772 C C . HIS B 1 15 ? 45.969 15.422 -13.445 1 72.25 15 HIS B C 1
ATOM 7774 O O . HIS B 1 15 ? 44.938 15.188 -12.82 1 72.25 15 HIS B O 1
ATOM 7780 N N . GLU B 1 16 ? 46.375 16.625 -13.898 1 76.19 16 GLU B N 1
ATOM 7781 C CA . GLU B 1 16 ? 45.531 17.75 -13.578 1 76.19 16 GLU B CA 1
ATOM 7782 C C . GLU B 1 16 ? 44.188 17.656 -14.32 1 76.19 16 GLU B C 1
ATOM 7784 O O . GLU B 1 16 ? 43.125 17.875 -13.742 1 76.19 16 GLU B O 1
ATOM 7789 N N . ASN B 1 17 ? 44.281 17.234 -15.547 1 78.44 17 ASN B N 1
ATOM 7790 C CA . ASN B 1 17 ? 43.062 17.094 -16.344 1 78.44 17 ASN B CA 1
ATOM 7791 C C . ASN B 1 17 ? 42.188 15.961 -15.828 1 78.44 17 ASN B C 1
ATOM 7793 O O . ASN B 1 17 ? 40.969 16.047 -15.883 1 78.44 17 ASN B O 1
ATOM 7797 N N . ALA B 1 18 ? 42.844 14.977 -15.375 1 84.25 18 ALA B N 1
ATOM 7798 C CA . ALA B 1 18 ? 42.094 13.852 -14.836 1 84.25 18 ALA B CA 1
ATOM 7799 C C . ALA B 1 18 ? 41.344 14.25 -13.57 1 84.25 18 ALA B C 1
ATOM 7801 O O . ALA B 1 18 ? 40.188 13.828 -13.359 1 84.25 18 ALA B O 1
ATOM 7802 N N . VAL B 1 19 ? 42 15.047 -12.773 1 87.56 19 VAL B N 1
ATOM 7803 C CA . VAL B 1 19 ? 41.375 15.5 -11.531 1 87.56 19 VAL B CA 1
ATOM 7804 C C . VAL B 1 19 ? 40.156 16.359 -11.852 1 87.56 19 VAL B C 1
ATOM 7806 O O . VAL B 1 19 ? 39.094 16.188 -11.266 1 87.56 19 VAL B O 1
ATOM 7809 N N . PHE B 1 20 ? 40.25 17.281 -12.844 1 84.31 20 PHE B N 1
ATOM 7810 C CA . PHE B 1 20 ? 39.156 18.156 -13.219 1 84.31 20 PHE B CA 1
ATOM 7811 C C . PHE B 1 20 ? 38 17.344 -13.805 1 84.31 20 PHE B C 1
ATOM 7813 O O . PHE B 1 20 ? 36.844 17.625 -13.531 1 84.31 20 PHE B O 1
ATOM 7820 N N . SER B 1 21 ? 38.344 16.391 -14.539 1 86.25 21 SER B N 1
ATOM 7821 C CA . SER B 1 21 ? 37.344 15.539 -15.141 1 86.25 21 SER B CA 1
ATOM 7822 C C . SER B 1 21 ? 36.562 14.766 -14.078 1 86.25 21 SER B C 1
ATOM 7824 O O . SER B 1 21 ? 35.344 14.586 -14.188 1 86.25 21 SER B O 1
ATOM 7826 N N . HIS B 1 22 ? 37.25 14.297 -13.117 1 90.75 22 HIS B N 1
ATOM 7827 C CA . HIS B 1 22 ? 36.625 13.562 -12.039 1 90.75 22 HIS B CA 1
ATOM 7828 C C . HIS B 1 22 ? 35.75 14.477 -11.18 1 90.75 22 HIS B C 1
ATOM 7830 O O . HIS B 1 22 ? 34.656 14.078 -10.727 1 90.75 22 HIS B O 1
ATOM 7836 N N . LEU B 1 23 ? 36.281 15.664 -10.945 1 89.75 23 LEU B N 1
ATOM 7837 C CA . LEU B 1 23 ? 35.5 16.625 -10.18 1 89.75 23 LEU B CA 1
ATOM 7838 C C . LEU B 1 23 ? 34.188 16.969 -10.891 1 89.75 23 LEU B C 1
ATOM 7840 O O . LEU B 1 23 ? 33.125 16.969 -10.273 1 89.75 23 LEU B O 1
ATOM 7844 N N . LEU B 1 24 ? 34.312 17.156 -12.141 1 86.88 24 LEU B N 1
ATOM 7845 C CA . LEU B 1 24 ? 33.125 17.484 -12.93 1 86.88 24 LEU B CA 1
ATOM 7846 C C . LEU B 1 24 ? 32.156 16.312 -12.945 1 86.88 24 LEU B C 1
ATOM 7848 O O . LEU B 1 24 ? 30.953 16.516 -12.797 1 86.88 24 LEU B O 1
ATOM 7852 N N . THR B 1 25 ? 32.688 15.148 -13.125 1 86.88 25 THR B N 1
ATOM 7853 C CA . THR B 1 25 ? 31.828 13.961 -13.164 1 86.88 25 THR B CA 1
ATOM 7854 C C . THR B 1 25 ? 31.125 13.758 -11.836 1 86.88 25 THR B C 1
ATOM 7856 O O . THR B 1 25 ? 29.922 13.484 -11.797 1 86.88 25 THR B O 1
ATOM 7859 N N . PHE B 1 26 ? 31.859 13.938 -10.812 1 91.31 26 PHE B N 1
ATOM 7860 C CA . PHE B 1 26 ? 31.312 13.711 -9.484 1 91.31 26 PHE B CA 1
ATOM 7861 C C . PHE B 1 26 ? 30.203 14.719 -9.18 1 91.31 26 PHE B C 1
ATOM 7863 O O . PHE B 1 26 ? 29.078 14.336 -8.844 1 91.31 26 PHE B O 1
ATOM 7870 N N . PHE B 1 27 ? 30.484 15.953 -9.328 1 89 27 PHE B N 1
ATOM 7871 C CA . PHE B 1 27 ? 29.531 16.969 -8.914 1 89 27 PHE B CA 1
ATOM 7872 C C . PHE B 1 27 ? 28.359 17.031 -9.883 1 89 27 PHE B C 1
ATOM 7874 O O . PHE B 1 27 ? 27.234 17.375 -9.492 1 89 27 PHE B O 1
ATOM 7881 N N . SER B 1 28 ? 28.562 16.641 -11.109 1 84.75 28 SER B N 1
ATOM 7882 C CA . SER B 1 28 ? 27.469 16.641 -12.086 1 84.75 28 SER B CA 1
ATOM 7883 C C . SER B 1 28 ? 26.422 15.586 -11.734 1 84.75 28 SER B C 1
ATOM 7885 O O . SER B 1 28 ? 25.266 15.695 -12.148 1 84.75 28 SER B O 1
ATOM 7887 N N . ARG B 1 29 ? 26.797 14.641 -10.961 1 88.12 29 ARG B N 1
ATOM 7888 C CA . ARG B 1 29 ? 25.906 13.547 -10.594 1 88.12 29 ARG B CA 1
ATOM 7889 C C . ARG B 1 29 ? 24.922 13.992 -9.516 1 88.12 29 ARG B C 1
ATOM 7891 O O . ARG B 1 29 ? 23.859 13.383 -9.352 1 88.12 29 ARG B O 1
ATOM 7898 N N . TYR B 1 30 ? 25.266 15.078 -8.836 1 89.12 30 TYR B N 1
ATOM 7899 C CA . TYR B 1 30 ? 24.484 15.391 -7.648 1 89.12 30 TYR B CA 1
ATOM 7900 C C . TYR B 1 30 ? 23.844 16.781 -7.758 1 89.12 30 TYR B C 1
ATOM 7902 O O . TYR B 1 30 ? 22.938 17.109 -6.992 1 89.12 30 TYR B O 1
ATOM 7910 N N . TYR B 1 31 ? 24.312 17.531 -8.648 1 82.56 31 TYR B N 1
ATOM 7911 C CA . TYR B 1 31 ? 23.812 18.891 -8.75 1 82.56 31 TYR B CA 1
ATOM 7912 C C . TYR B 1 31 ? 22.75 19 -9.828 1 82.56 31 TYR B C 1
ATOM 7914 O O . TYR B 1 31 ? 22.969 18.594 -10.977 1 82.56 31 TYR B O 1
ATOM 7922 N N . ASP B 1 32 ? 21.609 19.422 -9.406 1 75.12 32 ASP B N 1
ATOM 7923 C CA . ASP B 1 32 ? 20.516 19.656 -10.352 1 75.12 32 ASP B CA 1
ATOM 7924 C C . ASP B 1 32 ? 19.875 21.031 -10.125 1 75.12 32 ASP B C 1
ATOM 7926 O O . ASP B 1 32 ? 18.969 21.172 -9.305 1 75.12 32 ASP B O 1
ATOM 7930 N N . ASN B 1 33 ? 20.125 21.984 -10.812 1 65.75 33 ASN B N 1
ATOM 7931 C CA . ASN B 1 33 ? 19.562 23.328 -10.82 1 65.75 33 ASN B CA 1
ATOM 7932 C C . ASN B 1 33 ? 19.469 23.906 -9.414 1 65.75 33 ASN B C 1
ATOM 7934 O O . ASN B 1 33 ? 18.406 24.328 -8.984 1 65.75 33 ASN B O 1
ATOM 7938 N N . GLY B 1 34 ? 20.5 23.844 -8.734 1 66.88 34 GLY B N 1
ATOM 7939 C CA . GLY B 1 34 ? 20.547 24.469 -7.426 1 66.88 34 GLY B CA 1
ATOM 7940 C C . GLY B 1 34 ? 20.297 23.5 -6.285 1 66.88 34 GLY B C 1
ATOM 7941 O O . GLY B 1 34 ? 20.516 23.844 -5.121 1 66.88 34 GLY B O 1
ATOM 7942 N N . ASP B 1 35 ? 19.844 22.375 -6.656 1 77.5 35 ASP B N 1
ATOM 7943 C CA . ASP B 1 35 ? 19.594 21.375 -5.625 1 77.5 35 ASP B CA 1
ATOM 7944 C C . ASP B 1 35 ? 20.578 20.219 -5.738 1 77.5 35 ASP B C 1
ATOM 7946 O O . ASP B 1 35 ? 21.266 20.062 -6.758 1 77.5 35 ASP B O 1
ATOM 7950 N N . PHE B 1 36 ? 20.719 19.547 -4.684 1 81.38 36 PHE B N 1
ATOM 7951 C CA . PHE B 1 36 ? 21.625 18.406 -4.652 1 81.38 36 PHE B CA 1
ATOM 7952 C C . PHE B 1 36 ? 20.859 17.109 -4.453 1 81.38 36 PHE B C 1
ATOM 7954 O O . PHE B 1 36 ? 20.188 16.922 -3.434 1 81.38 36 PHE B O 1
ATOM 7961 N N . ILE B 1 37 ? 20.828 16.281 -5.461 1 81.19 37 ILE B N 1
ATOM 7962 C CA . ILE B 1 37 ? 20.125 15.008 -5.453 1 81.19 37 ILE B CA 1
ATOM 7963 C C . ILE B 1 37 ? 20.891 13.992 -6.289 1 81.19 37 ILE B C 1
ATOM 7965 O O . ILE B 1 37 ? 21.703 14.367 -7.141 1 81.19 37 ILE B O 1
ATOM 7969 N N . SER B 1 38 ? 20.734 12.734 -5.887 1 79.62 38 SER B N 1
ATOM 7970 C CA . SER B 1 38 ? 21.266 11.703 -6.773 1 79.62 38 SER B CA 1
ATOM 7971 C C . SER B 1 38 ? 20.469 11.609 -8.062 1 79.62 38 SER B C 1
ATOM 7973 O O . SER B 1 38 ? 19.391 11 -8.086 1 79.62 38 SER B O 1
ATOM 7975 N N . LYS B 1 39 ? 21.016 12.062 -9.109 1 79.62 39 LYS B N 1
ATOM 7976 C CA . LYS B 1 39 ? 20.312 12.109 -10.383 1 79.62 39 LYS B CA 1
ATOM 7977 C C . LYS B 1 39 ? 20.172 10.719 -10.992 1 79.62 39 LYS B C 1
ATOM 7979 O O . LYS B 1 39 ? 21.031 9.867 -10.797 1 79.62 39 LYS B O 1
ATOM 7984 N N . ARG B 1 40 ? 19.125 10.523 -11.695 1 77.81 40 ARG B N 1
ATOM 7985 C CA . ARG B 1 40 ? 18.859 9.234 -12.336 1 77.81 40 ARG B CA 1
ATOM 7986 C C . ARG B 1 40 ? 19.953 8.898 -13.352 1 77.81 40 ARG B C 1
ATOM 7988 O O . ARG B 1 40 ? 20.344 9.75 -14.156 1 77.81 40 ARG B O 1
ATOM 7995 N N . ARG B 1 41 ? 20.531 7.746 -13.047 1 76.62 41 ARG B N 1
ATOM 7996 C CA . ARG B 1 41 ? 21.516 7.234 -14 1 76.62 41 ARG B CA 1
ATOM 7997 C C . ARG B 1 41 ? 21.156 5.82 -14.445 1 76.62 41 ARG B C 1
ATOM 7999 O O . ARG B 1 41 ? 20.469 5.086 -13.719 1 76.62 41 ARG B O 1
ATOM 8006 N N . TYR B 1 42 ? 21.203 5.445 -15.68 1 64.69 42 TYR B N 1
ATOM 8007 C CA . TYR B 1 42 ? 20.781 4.16 -16.234 1 64.69 42 TYR B CA 1
ATOM 8008 C C . TYR B 1 42 ? 21.859 3.1 -16.016 1 64.69 42 TYR B C 1
ATOM 8010 O O . TYR B 1 42 ? 21.641 1.926 -16.328 1 64.69 42 TYR B O 1
ATOM 8018 N N . LYS B 1 43 ? 22.922 3.518 -15.367 1 64.06 43 LYS B N 1
ATOM 8019 C CA . LYS B 1 43 ? 23.906 2.484 -15.062 1 64.06 43 LYS B CA 1
ATOM 8020 C C . LYS B 1 43 ? 23.766 2 -13.625 1 64.06 43 LYS B C 1
ATOM 8022 O O . LYS B 1 43 ? 23.688 2.809 -12.695 1 64.06 43 LYS B O 1
ATOM 8027 N N . GLY B 1 44 ? 23.312 0.796 -13.227 1 62.34 44 GLY B N 1
ATOM 8028 C CA . GLY B 1 44 ? 22.875 0.162 -11.992 1 62.34 44 GLY B CA 1
ATOM 8029 C C . GLY B 1 44 ? 23.828 0.4 -10.836 1 62.34 44 GLY B C 1
ATOM 8030 O O . GLY B 1 44 ? 23.438 0.275 -9.672 1 62.34 44 GLY B O 1
ATOM 8031 N N . ASN B 1 45 ? 25.031 0.922 -10.945 1 69.94 45 ASN B N 1
ATOM 8032 C CA . ASN B 1 45 ? 25.922 0.991 -9.797 1 69.94 45 ASN B CA 1
ATOM 8033 C C . ASN B 1 45 ? 26.594 2.357 -9.695 1 69.94 45 ASN B C 1
ATOM 8035 O O . ASN B 1 45 ? 27.75 2.459 -9.258 1 69.94 45 ASN B O 1
ATOM 8039 N N . THR B 1 46 ? 25.75 3.262 -10 1 79.12 46 THR B N 1
ATOM 8040 C CA . THR B 1 46 ? 26.312 4.602 -9.953 1 79.12 46 THR B CA 1
ATOM 8041 C C . THR B 1 46 ? 26.359 5.121 -8.516 1 79.12 46 THR B C 1
ATOM 8043 O O . THR B 1 46 ? 27.297 5.812 -8.125 1 79.12 46 THR B O 1
ATOM 8046 N N . TYR B 1 47 ? 25.297 4.754 -7.832 1 86.94 47 TYR B N 1
ATOM 8047 C CA . TYR B 1 47 ? 25.172 5.16 -6.434 1 86.94 47 TYR B CA 1
ATOM 8048 C C . TYR B 1 47 ? 25.016 3.947 -5.523 1 86.94 47 TYR B C 1
ATOM 8050 O O . TYR B 1 47 ? 25.047 2.805 -5.992 1 86.94 47 TYR B O 1
ATOM 8058 N N . ALA B 1 48 ? 25.016 4.242 -4.246 1 87.44 48 ALA B N 1
ATOM 8059 C CA . ALA B 1 48 ? 24.75 3.195 -3.266 1 87.44 48 ALA B CA 1
ATOM 8060 C C . ALA B 1 48 ? 23.922 3.732 -2.105 1 87.44 48 ALA B C 1
ATOM 8062 O O . ALA B 1 48 ? 24.109 4.871 -1.67 1 87.44 48 ALA B O 1
ATOM 8063 N N . ILE B 1 49 ? 22.953 2.961 -1.73 1 88.69 49 ILE B N 1
ATOM 8064 C CA . ILE B 1 49 ? 22.156 3.299 -0.557 1 88.69 49 ILE B CA 1
ATOM 8065 C C . ILE B 1 49 ? 22.703 2.572 0.668 1 88.69 49 ILE B C 1
ATOM 8067 O O . ILE B 1 49 ? 22.859 1.349 0.652 1 88.69 49 ILE B O 1
ATOM 8071 N N . PRO B 1 50 ? 23.094 3.328 1.643 1 87.31 50 PRO B N 1
ATOM 8072 C CA . PRO B 1 50 ? 23.516 2.648 2.865 1 87.31 50 PRO B CA 1
ATOM 8073 C C . PRO B 1 50 ? 22.484 1.644 3.377 1 87.31 50 PRO B C 1
ATOM 8075 O O . PRO B 1 50 ? 21.281 1.925 3.363 1 87.31 50 PRO B O 1
ATOM 8078 N N . TYR B 1 51 ? 22.922 0.493 3.719 1 88.5 51 TYR B N 1
ATOM 8079 C CA . TYR B 1 51 ? 22.062 -0.636 4.059 1 88.5 51 TYR B CA 1
ATOM 8080 C C . TYR B 1 51 ? 22.625 -1.403 5.254 1 88.5 51 TYR B C 1
ATOM 8082 O O . TYR B 1 51 ? 23.828 -1.603 5.363 1 88.5 51 TYR B O 1
ATOM 8090 N N . ALA B 1 52 ? 21.75 -1.77 6.195 1 86.25 52 ALA B N 1
ATOM 8091 C CA . ALA B 1 52 ? 22.188 -2.465 7.402 1 86.25 52 ALA B CA 1
ATOM 8092 C C . ALA B 1 52 ? 21.547 -3.846 7.504 1 86.25 52 ALA B C 1
ATOM 8094 O O . ALA B 1 52 ? 21.516 -4.449 8.578 1 86.25 52 ALA B O 1
ATOM 8095 N N . GLY B 1 53 ? 20.938 -4.293 6.422 1 84.88 53 GLY B N 1
ATOM 8096 C CA . GLY B 1 53 ? 20.344 -5.621 6.43 1 84.88 53 GLY B CA 1
ATOM 8097 C C . GLY B 1 53 ? 18.891 -5.625 6.84 1 84.88 53 GLY B C 1
ATOM 8098 O O . GLY B 1 53 ? 18.375 -6.641 7.316 1 84.88 53 GLY B O 1
ATOM 8099 N N . GLU B 1 54 ? 18.203 -4.488 6.691 1 85.38 54 GLU B N 1
ATOM 8100 C CA . GLU B 1 54 ? 16.766 -4.43 6.977 1 85.38 54 GLU B CA 1
ATOM 8101 C C . GLU B 1 54 ? 15.992 -5.414 6.105 1 85.38 54 GLU B C 1
ATOM 8103 O O . GLU B 1 54 ? 16.359 -5.664 4.957 1 85.38 54 GLU B O 1
ATOM 8108 N N . GLU B 1 55 ? 14.938 -5.988 6.699 1 86 55 GLU B N 1
ATOM 8109 C CA . GLU B 1 55 ? 14.125 -6.969 5.977 1 86 55 GLU B CA 1
ATOM 8110 C C . GLU B 1 55 ? 13.547 -6.367 4.699 1 86 55 GLU B C 1
ATOM 8112 O O . GLU B 1 55 ? 13.648 -6.961 3.623 1 86 55 GLU B O 1
ATOM 8117 N N . VAL B 1 56 ? 12.836 -5.25 4.938 1 87.88 56 VAL B N 1
ATOM 8118 C CA . VAL B 1 56 ? 12.266 -4.488 3.832 1 87.88 56 VAL B CA 1
ATOM 8119 C C . VAL B 1 56 ? 12.617 -3.01 3.988 1 87.88 56 VAL B C 1
ATOM 8121 O O . VAL B 1 56 ? 12.555 -2.461 5.09 1 87.88 56 VAL B O 1
ATOM 8124 N N . MET B 1 57 ? 13.094 -2.393 2.902 1 89 57 MET B N 1
ATOM 8125 C CA . MET B 1 57 ? 13.531 -1.004 2.973 1 89 57 MET B CA 1
ATOM 8126 C C . MET B 1 57 ? 12.969 -0.193 1.811 1 89 57 MET B C 1
ATOM 8128 O O . MET B 1 57 ? 13.055 -0.613 0.655 1 89 57 MET B O 1
ATOM 8132 N N . LEU B 1 58 ? 12.336 0.931 2.178 1 89.5 58 LEU B N 1
ATOM 8133 C CA . LEU B 1 58 ? 11.883 1.897 1.185 1 89.5 58 LEU B CA 1
ATOM 8134 C C . LEU B 1 58 ? 12.805 3.109 1.142 1 89.5 58 LEU B C 1
ATOM 8136 O O . LEU B 1 58 ? 13.125 3.691 2.182 1 89.5 58 LEU B O 1
ATOM 8140 N N . HIS B 1 59 ? 13.305 3.391 0.006 1 91.75 59 HIS B N 1
ATOM 8141 C CA . HIS B 1 59 ? 14.141 4.566 -0.226 1 91.75 59 HIS B CA 1
ATOM 8142 C C . HIS B 1 59 ? 13.562 5.441 -1.332 1 91.75 59 HIS B C 1
ATOM 8144 O O . HIS B 1 59 ? 12.914 4.938 -2.256 1 91.75 59 HIS B O 1
ATOM 8150 N N . TRP B 1 60 ? 13.648 6.734 -1.176 1 92.12 60 TRP B N 1
ATOM 8151 C CA . TRP B 1 60 ? 13.289 7.637 -2.266 1 92.12 60 TRP B CA 1
ATOM 8152 C C . TRP B 1 60 ? 14.352 8.719 -2.449 1 92.12 60 TRP B C 1
ATOM 8154 O O . TRP B 1 60 ? 15.117 9.008 -1.528 1 92.12 60 TRP B O 1
ATOM 8164 N N . ALA B 1 61 ? 14.414 9.344 -3.477 1 88.88 61 ALA B N 1
ATOM 8165 C CA . ALA B 1 61 ? 15.523 10.18 -3.932 1 88.88 61 ALA B CA 1
ATOM 8166 C C . ALA B 1 61 ? 15.719 11.375 -3.01 1 88.88 61 ALA B C 1
ATOM 8168 O O . ALA B 1 61 ? 16.859 11.742 -2.686 1 88.88 61 ALA B O 1
ATOM 8169 N N . ASN B 1 62 ? 14.648 11.992 -2.506 1 90 62 ASN B N 1
ATOM 8170 C CA . ASN B 1 62 ? 14.727 13.203 -1.703 1 90 62 ASN B CA 1
ATOM 8171 C C . ASN B 1 62 ? 14.578 12.906 -0.215 1 90 62 ASN B C 1
ATOM 8173 O O . ASN B 1 62 ? 14.188 13.773 0.564 1 90 62 ASN B O 1
ATOM 8177 N N . LYS B 1 63 ? 14.875 11.766 0.143 1 91.88 63 LYS B N 1
ATOM 8178 C CA . LYS B 1 63 ? 14.633 11.312 1.51 1 91.88 63 LYS B CA 1
ATOM 8179 C C . LYS B 1 63 ? 15.383 12.172 2.518 1 91.88 63 LYS B C 1
ATOM 8181 O O . LYS B 1 63 ? 14.883 12.438 3.613 1 91.88 63 LYS B O 1
ATOM 8186 N N . ASP B 1 64 ? 16.531 12.68 2.172 1 92.38 64 ASP B N 1
ATOM 8187 C CA . ASP B 1 64 ? 17.375 13.43 3.094 1 92.38 64 ASP B CA 1
ATOM 8188 C C . ASP B 1 64 ? 17.25 14.93 2.855 1 92.38 64 ASP B C 1
ATOM 8190 O O . ASP B 1 64 ? 18.172 15.695 3.152 1 92.38 64 ASP B O 1
ATOM 8194 N N . GLN B 1 65 ? 16.188 15.305 2.305 1 92.31 65 GLN B N 1
ATOM 8195 C CA . GLN B 1 65 ? 15.977 16.719 1.997 1 92.31 65 GLN B CA 1
ATOM 8196 C C . GLN B 1 65 ? 14.672 17.234 2.586 1 92.31 65 GLN B C 1
ATOM 8198 O O . GLN B 1 65 ? 13.711 16.469 2.74 1 92.31 65 GLN B O 1
ATOM 8203 N N . TYR B 1 66 ? 14.703 18.5 2.994 1 92.25 66 TYR B N 1
ATOM 8204 C CA . TYR B 1 66 ? 13.461 19.203 3.318 1 92.25 66 TYR B CA 1
ATOM 8205 C C . TYR B 1 66 ? 12.781 19.719 2.055 1 92.25 66 TYR B C 1
ATOM 8207 O O . TYR B 1 66 ? 13.43 20.312 1.188 1 92.25 66 TYR B O 1
ATOM 8215 N N . TYR B 1 67 ? 11.516 19.422 2.008 1 88.38 67 TYR B N 1
ATOM 8216 C CA . TYR B 1 67 ? 10.734 19.953 0.902 1 88.38 67 TYR B CA 1
ATOM 8217 C C . TYR B 1 67 ? 10.18 21.344 1.241 1 88.38 67 TYR B C 1
ATOM 8219 O O . TYR B 1 67 ? 9.492 21.516 2.252 1 88.38 67 TYR B O 1
ATOM 8227 N N . ILE B 1 68 ? 10.508 22.328 0.477 1 81 68 ILE B N 1
ATOM 8228 C CA . ILE B 1 68 ? 10.031 23.688 0.671 1 81 68 ILE B CA 1
ATOM 8229 C C . ILE B 1 68 ? 8.961 24.016 -0.364 1 81 68 ILE B C 1
ATOM 8231 O O . ILE B 1 68 ? 9.242 24.094 -1.561 1 81 68 ILE B O 1
ATOM 8235 N N . LYS B 1 69 ? 7.762 23.922 0.091 1 66.81 69 LYS B N 1
ATOM 8236 C CA . LYS B 1 69 ? 6.668 24.25 -0.816 1 66.81 69 LYS B CA 1
ATOM 8237 C C . LYS B 1 69 ? 6.551 25.766 -1.013 1 66.81 69 LYS B C 1
ATOM 8239 O O . LYS B 1 69 ? 6.551 26.516 -0.042 1 66.81 69 LYS B O 1
ATOM 8244 N N . SER B 1 70 ? 6.91 26.188 -2.248 1 52.41 70 SER B N 1
ATOM 8245 C CA . SER B 1 70 ? 6.754 27.625 -2.494 1 52.41 70 SER B CA 1
ATOM 8246 C C . SER B 1 70 ? 5.281 28.031 -2.477 1 52.41 70 SER B C 1
ATOM 8248 O O . SER B 1 70 ? 4.41 27.234 -2.838 1 52.41 70 SER B O 1
ATOM 8250 N N . GLY B 1 71 ? 4.672 28.672 -1.56 1 46.66 71 GLY B N 1
ATOM 8251 C CA . GLY B 1 71 ? 3.316 29.203 -1.527 1 46.66 71 GLY B CA 1
ATOM 8252 C C . GLY B 1 71 ? 2.727 29.406 -2.908 1 46.66 71 GLY B C 1
ATOM 8253 O O . GLY B 1 71 ? 3.455 29.438 -3.902 1 46.66 71 GLY B O 1
ATOM 8254 N N . GLU B 1 72 ? 1.369 29.109 -3.156 1 42.75 72 GLU B N 1
ATOM 8255 C CA . GLU B 1 72 ? 0.477 29.344 -4.289 1 42.75 72 GLU B CA 1
ATOM 8256 C C . GLU B 1 72 ? 0.943 30.516 -5.133 1 42.75 72 GLU B C 1
ATOM 8258 O O . GLU B 1 72 ? 0.381 30.797 -6.199 1 42.75 72 GLU B O 1
ATOM 8263 N N . ASN B 1 73 ? 1.636 31.266 -4.59 1 38.62 73 ASN B N 1
ATOM 8264 C CA . ASN B 1 73 ? 1.85 32.469 -5.375 1 38.62 73 ASN B CA 1
ATOM 8265 C C . ASN B 1 73 ? 2.336 32.156 -6.785 1 38.62 73 ASN B C 1
ATOM 8267 O O . ASN B 1 73 ? 2.676 33.062 -7.551 1 38.62 73 ASN B O 1
ATOM 8271 N N . PHE B 1 74 ? 2.434 30.828 -6.934 1 39.59 74 PHE B N 1
ATOM 8272 C CA . PHE B 1 74 ? 3.105 30.438 -8.164 1 39.59 74 PHE B CA 1
ATOM 8273 C C . PHE B 1 74 ? 2.143 30.484 -9.352 1 39.59 74 PHE B C 1
ATOM 8275 O O . PHE B 1 74 ? 2.561 30.703 -10.484 1 39.59 74 PHE B O 1
ATOM 8282 N N . ALA B 1 75 ? 0.976 30.141 -9.125 1 45.69 75 ALA B N 1
ATOM 8283 C CA . ALA B 1 75 ? 0.1 30.031 -10.289 1 45.69 75 ALA B CA 1
ATOM 8284 C C . ALA B 1 75 ? -0.219 31.422 -10.852 1 45.69 75 ALA B C 1
ATOM 8286 O O . ALA B 1 75 ? -0.422 31.578 -12.055 1 45.69 75 ALA B O 1
ATOM 8287 N N . ASN B 1 76 ? -0.33 32.375 -9.961 1 47.88 76 ASN B N 1
ATOM 8288 C CA . ASN B 1 76 ? -0.705 33.719 -10.406 1 47.88 76 ASN B CA 1
ATOM 8289 C C . ASN B 1 76 ? 0.32 34.75 -9.977 1 47.88 76 ASN B C 1
ATOM 8291 O O . ASN B 1 76 ? 0.755 34.75 -8.828 1 47.88 76 ASN B O 1
ATOM 8295 N N . TYR B 1 77 ? 1.057 35.188 -10.828 1 60.09 77 TYR B N 1
ATOM 8296 C CA . TYR B 1 77 ? 1.946 36.344 -10.641 1 60.09 77 TYR B CA 1
ATOM 8297 C C . TYR B 1 77 ? 1.264 37.656 -11.047 1 60.09 77 TYR B C 1
ATOM 8299 O O . TYR B 1 77 ? 0.796 37.781 -12.18 1 60.09 77 TYR B O 1
ATOM 8307 N N . SER B 1 78 ? 0.969 38.469 -10.023 1 64.31 78 SER B N 1
ATOM 8308 C CA . SER B 1 78 ? 0.378 39.75 -10.367 1 64.31 78 SER B CA 1
ATOM 8309 C C . SER B 1 78 ? 1.263 40.906 -9.914 1 64.31 78 SER B C 1
ATOM 8311 O O . SER B 1 78 ? 1.976 40.781 -8.914 1 64.31 78 SER B O 1
ATOM 8313 N N . PHE B 1 79 ? 1.408 41.969 -10.703 1 70.25 79 PHE B N 1
ATOM 8314 C CA . PHE B 1 79 ? 2.107 43.188 -10.344 1 70.25 79 PHE B CA 1
ATOM 8315 C C . PHE B 1 79 ? 1.304 44.438 -10.773 1 70.25 79 PHE B C 1
ATOM 8317 O O . PHE B 1 79 ? 0.439 44.344 -11.648 1 70.25 79 PHE B O 1
ATOM 8324 N N . LYS B 1 80 ? 1.451 45.5 -10.047 1 73.69 80 LYS B N 1
ATOM 8325 C CA . LYS B 1 80 ? 0.788 46.75 -10.398 1 73.69 80 LYS B CA 1
ATOM 8326 C C . LYS B 1 80 ? 1.728 47.656 -11.164 1 73.69 80 LYS B C 1
ATOM 8328 O O . LYS B 1 80 ? 2.92 47.75 -10.859 1 73.69 80 LYS B O 1
ATOM 8333 N N . LEU B 1 81 ? 1.163 48.344 -12.102 1 78.12 81 LEU B N 1
ATOM 8334 C CA . LEU B 1 81 ? 1.909 49.344 -12.867 1 78.12 81 LEU B CA 1
ATOM 8335 C C . LEU B 1 81 ? 1.932 50.656 -12.141 1 78.12 81 LEU B C 1
ATOM 8337 O O . LEU B 1 81 ? 1.252 50.844 -11.125 1 78.12 81 LEU B O 1
ATOM 8341 N N . ALA B 1 82 ? 2.721 51.625 -12.57 1 72.56 82 ALA B N 1
ATOM 8342 C CA . ALA B 1 82 ? 2.854 52.938 -11.953 1 72.56 82 ALA B CA 1
ATOM 8343 C C . ALA B 1 82 ? 1.501 53.625 -11.852 1 72.56 82 ALA B C 1
ATOM 8345 O O . ALA B 1 82 ? 1.266 54.406 -10.93 1 72.56 82 ALA B O 1
ATOM 8346 N N . ASP B 1 83 ? 0.578 53.344 -12.719 1 75.12 83 ASP B N 1
ATOM 8347 C CA . ASP B 1 83 ? -0.733 54 -12.727 1 75.12 83 ASP B CA 1
ATOM 8348 C C . ASP B 1 83 ? -1.729 53.219 -11.867 1 75.12 83 ASP B C 1
ATOM 8350 O O . ASP B 1 83 ? -2.912 53.562 -11.812 1 75.12 83 ASP B O 1
ATOM 8354 N N . GLY B 1 84 ? -1.23 52.125 -11.312 1 73.12 84 GLY B N 1
ATOM 8355 C CA . GLY B 1 84 ? -2.055 51.438 -10.336 1 73.12 84 GLY B CA 1
ATOM 8356 C C . GLY B 1 84 ? -2.756 50.219 -10.914 1 73.12 84 GLY B C 1
ATOM 8357 O O . GLY B 1 84 ? -3.363 49.438 -10.18 1 73.12 84 GLY B O 1
ATOM 8358 N N . ARG B 1 85 ? -2.799 50.062 -12.234 1 79.19 85 ARG B N 1
ATOM 8359 C CA . ARG B 1 85 ? -3.465 48.906 -12.844 1 79.19 85 ARG B CA 1
ATOM 8360 C C . ARG B 1 85 ? -2.705 47.625 -12.547 1 79.19 85 ARG B C 1
ATOM 8362 O O . ARG B 1 85 ? -1.475 47.625 -12.484 1 79.19 85 ARG B O 1
ATOM 8369 N N . LYS B 1 86 ? -3.529 46.594 -12.508 1 79.38 86 LYS B N 1
ATOM 8370 C CA . LYS B 1 86 ? -3.004 45.312 -12.117 1 79.38 86 LYS B CA 1
ATOM 8371 C C . LYS B 1 86 ? -2.758 44.406 -13.336 1 79.38 86 LYS B C 1
ATOM 8373 O O . LYS B 1 86 ? -3.578 44.375 -14.258 1 79.38 86 LYS B O 1
ATOM 8378 N N . VAL B 1 87 ? -1.541 43.812 -13.422 1 82.19 87 VAL B N 1
ATOM 8379 C CA . VAL B 1 87 ? -1.214 42.781 -14.406 1 82.19 87 VAL B CA 1
ATOM 8380 C C . VAL B 1 87 ? -1.019 41.469 -13.703 1 82.19 87 VAL B C 1
ATOM 8382 O O . VAL B 1 87 ? -0.308 41.375 -12.695 1 82.19 87 VAL B O 1
ATOM 8385 N N . SER B 1 88 ? -1.707 40.469 -14.211 1 78.12 88 SER B N 1
ATOM 8386 C CA . SER B 1 88 ? -1.631 39.156 -13.578 1 78.12 88 SER B CA 1
ATOM 8387 C C . SER B 1 88 ? -1.191 38.094 -14.57 1 78.12 88 SER B C 1
ATOM 8389 O O . SER B 1 88 ? -1.717 38 -15.688 1 78.12 88 SER B O 1
ATOM 8391 N N . PHE B 1 89 ? -0.118 37.375 -14.156 1 75.88 89 PHE B N 1
ATOM 8392 C CA . PHE B 1 89 ? 0.25 36.156 -14.859 1 75.88 89 PHE B CA 1
ATOM 8393 C C . PHE B 1 89 ? -0.486 34.938 -14.281 1 75.88 89 PHE B C 1
ATOM 8395 O O . PHE B 1 89 ? -0.437 34.688 -13.07 1 75.88 89 PHE B O 1
ATOM 8402 N N . LYS B 1 90 ? -1.226 34.281 -15.102 1 67.31 90 LYS B N 1
ATOM 8403 C CA . LYS B 1 90 ? -1.976 33.125 -14.656 1 67.31 90 LYS B CA 1
ATOM 8404 C C . LYS B 1 90 ? -1.509 31.859 -15.375 1 67.31 90 LYS B C 1
ATOM 8406 O O . LYS B 1 90 ? -1.338 31.859 -16.594 1 67.31 90 LYS B O 1
ATOM 8411 N N . LEU B 1 91 ? -1.182 30.938 -14.633 1 62.62 91 LEU B N 1
ATOM 8412 C CA . LEU B 1 91 ? -0.81 29.656 -15.219 1 62.62 91 LEU B CA 1
ATOM 8413 C C . LEU B 1 91 ? -2.037 28.766 -15.422 1 62.62 91 LEU B C 1
ATOM 8415 O O . LEU B 1 91 ? -2.787 28.516 -14.477 1 62.62 91 LEU B O 1
ATOM 8419 N N . LEU B 1 92 ? -2.426 28.516 -16.688 1 59.28 92 LEU B N 1
ATOM 8420 C CA . LEU B 1 92 ? -3.514 27.594 -16.984 1 59.28 92 LEU B CA 1
ATOM 8421 C C . LEU B 1 92 ? -3.084 26.156 -16.75 1 59.28 92 LEU B C 1
ATOM 8423 O O . LEU B 1 92 ? -1.946 25.781 -17.047 1 59.28 92 LEU B O 1
ATOM 8427 N N . ALA B 1 93 ? -3.662 25.484 -15.93 1 46.12 93 ALA B N 1
ATOM 8428 C CA . ALA B 1 93 ? -3.379 24.094 -15.633 1 46.12 93 ALA B CA 1
ATOM 8429 C C . ALA B 1 93 ? -3.08 23.312 -16.906 1 46.12 93 ALA B C 1
ATOM 8431 O O . ALA B 1 93 ? -3.797 23.438 -17.906 1 46.12 93 ALA B O 1
ATOM 8432 N N . ALA B 1 94 ? -1.879 23.156 -17.312 1 39.28 94 ALA B N 1
ATOM 8433 C CA . ALA B 1 94 ? -1.48 22.453 -18.531 1 39.28 94 ALA B CA 1
ATOM 8434 C C . ALA B 1 94 ? -2.223 21.125 -18.656 1 39.28 94 ALA B C 1
ATOM 8436 O O . ALA B 1 94 ? -2.564 20.5 -17.656 1 39.28 94 ALA B O 1
ATOM 8437 N N . ASP B 1 95 ? -2.877 20.891 -19.797 1 34.28 95 ASP B N 1
ATOM 8438 C CA . ASP B 1 95 ? -3.26 19.547 -20.219 1 34.28 95 ASP B CA 1
ATOM 8439 C C . ASP B 1 95 ? -2.145 18.547 -19.953 1 34.28 95 ASP B C 1
ATOM 8441 O O . ASP B 1 95 ? -1.054 18.641 -20.516 1 34.28 95 ASP B O 1
ATOM 8445 N N . THR B 1 96 ? -1.935 18.266 -18.797 1 32.78 96 THR B N 1
ATOM 8446 C CA . THR B 1 96 ? -0.967 17.188 -18.609 1 32.78 96 THR B CA 1
ATOM 8447 C C . THR B 1 96 ? -1.25 16.031 -19.562 1 32.78 96 THR B C 1
ATOM 8449 O O . THR B 1 96 ? -2.387 15.57 -19.672 1 32.78 96 THR B O 1
ATOM 8452 N N . ALA B 1 97 ? -0.566 16.016 -20.672 1 29.98 97 ALA B N 1
ATOM 8453 C CA . ALA B 1 97 ? -0.707 14.766 -21.406 1 29.98 97 ALA B CA 1
ATOM 8454 C C . ALA B 1 97 ? -0.879 13.578 -20.469 1 29.98 97 ALA B C 1
ATOM 8456 O O . ALA B 1 97 ? -0.164 13.469 -19.469 1 29.98 97 ALA B O 1
ATOM 8457 N N . LYS B 1 98 ? -2.055 13.07 -20.453 1 28.23 98 LYS B N 1
ATOM 8458 C CA . LYS B 1 98 ? -2.432 11.875 -19.703 1 28.23 98 LYS B CA 1
ATOM 8459 C C . LYS B 1 98 ? -1.276 10.875 -19.641 1 28.23 98 LYS B C 1
ATOM 8461 O O . LYS B 1 98 ? -1.209 10.055 -18.734 1 28.23 98 LYS B O 1
ATOM 8466 N N . ASP B 1 99 ? -0.875 10.375 -20.859 1 25.91 99 ASP B N 1
ATOM 8467 C CA . ASP B 1 99 ? -0.129 9.125 -20.969 1 25.91 99 ASP B CA 1
ATOM 8468 C C . ASP B 1 99 ? 1.32 9.312 -20.516 1 25.91 99 ASP B C 1
ATOM 8470 O O . ASP B 1 99 ? 1.945 10.328 -20.828 1 25.91 99 ASP B O 1
ATOM 8474 N N . ASN B 1 100 ? 1.62 9.047 -19.391 1 29.2 100 ASN B N 1
ATOM 8475 C CA . ASN B 1 100 ? 2.814 8.852 -18.578 1 29.2 100 ASN B CA 1
ATOM 8476 C C . ASN B 1 100 ? 4.051 8.625 -19.453 1 29.2 100 ASN B C 1
ATOM 8478 O O . ASN B 1 100 ? 4.969 7.902 -19.047 1 29.2 100 ASN B O 1
ATOM 8482 N N . ARG B 1 101 ? 3.994 8.602 -20.828 1 29.03 101 ARG B N 1
ATOM 8483 C CA . ARG B 1 101 ? 5.25 8.328 -21.516 1 29.03 101 ARG B CA 1
ATOM 8484 C C . ARG B 1 101 ? 6.254 9.453 -21.281 1 29.03 101 ARG B C 1
ATOM 8486 O O . ARG B 1 101 ? 5.945 10.625 -21.5 1 29.03 101 ARG B O 1
ATOM 8493 N N . LYS B 1 102 ? 7.18 9.18 -20.453 1 33.75 102 LYS B N 1
ATOM 8494 C CA . LYS B 1 102 ? 8.453 9.859 -20.266 1 33.75 102 LYS B CA 1
ATOM 8495 C C . LYS B 1 102 ? 9.062 10.273 -21.609 1 33.75 102 LYS B C 1
ATOM 8497 O O . LYS B 1 102 ? 9.484 9.422 -22.391 1 33.75 102 LYS B O 1
ATOM 8502 N N . ASP B 1 103 ? 8.555 11.102 -22.469 1 34.16 103 ASP B N 1
ATOM 8503 C CA . ASP B 1 103 ? 9.305 11.484 -23.656 1 34.16 103 ASP B CA 1
ATOM 8504 C C . ASP B 1 103 ? 10.578 12.242 -23.281 1 34.16 103 ASP B C 1
ATOM 8506 O O . ASP B 1 103 ? 10.516 13.359 -22.766 1 34.16 103 ASP B O 1
ATOM 8510 N N . ASN B 1 104 ? 11.586 11.617 -23.062 1 40.75 104 ASN B N 1
ATOM 8511 C CA . ASN B 1 104 ? 12.961 12.031 -22.781 1 40.75 104 ASN B CA 1
ATOM 8512 C C . ASN B 1 104 ? 13.359 13.227 -23.641 1 40.75 104 ASN B C 1
ATOM 8514 O O . ASN B 1 104 ? 14.359 13.891 -23.359 1 40.75 104 ASN B O 1
ATOM 8518 N N . ASP B 1 105 ? 12.703 13.477 -24.688 1 45.56 105 ASP B N 1
ATOM 8519 C CA . ASP B 1 105 ? 13.203 14.484 -25.609 1 45.56 105 ASP B CA 1
ATOM 8520 C C . ASP B 1 105 ? 12.438 15.805 -25.453 1 45.56 105 ASP B C 1
ATOM 8522 O O . ASP B 1 105 ? 12.594 16.719 -26.25 1 45.56 105 ASP B O 1
ATOM 8526 N N . LEU B 1 106 ? 11.508 15.914 -24.406 1 50.06 106 LEU B N 1
ATOM 8527 C CA . LEU B 1 106 ? 10.773 17.172 -24.297 1 50.06 106 LEU B CA 1
ATOM 8528 C C . LEU B 1 106 ? 10.922 17.766 -22.906 1 50.06 106 LEU B C 1
ATOM 8530 O O . LEU B 1 106 ? 10.961 17.031 -21.906 1 50.06 106 LEU B O 1
ATOM 8534 N N . ASP B 1 107 ? 11.414 18.984 -22.766 1 55.97 107 ASP B N 1
ATOM 8535 C CA . ASP B 1 107 ? 11.477 19.766 -21.531 1 55.97 107 ASP B CA 1
ATOM 8536 C C . ASP B 1 107 ? 10.188 20.562 -21.312 1 55.97 107 ASP B C 1
ATOM 8538 O O . ASP B 1 107 ? 9.602 21.078 -22.266 1 55.97 107 ASP B O 1
ATOM 8542 N N . ARG B 1 108 ? 9.648 20.453 -20.234 1 57.38 108 ARG B N 1
ATOM 8543 C CA . ARG B 1 108 ? 8.508 21.312 -19.938 1 57.38 108 ARG B CA 1
ATOM 8544 C C . ARG B 1 108 ? 8.945 22.766 -19.719 1 57.38 108 ARG B C 1
ATOM 8546 O O . ARG B 1 108 ? 9.727 23.047 -18.812 1 57.38 108 ARG B O 1
ATOM 8553 N N . CYS B 1 109 ? 8.5 23.5 -20.688 1 63.19 109 CYS B N 1
ATOM 8554 C CA . CYS B 1 109 ? 8.891 24.906 -20.641 1 63.19 109 CYS B CA 1
ATOM 8555 C C . CYS B 1 109 ? 7.688 25.797 -20.344 1 63.19 109 CYS B C 1
ATOM 8557 O O . CYS B 1 109 ? 6.555 25.453 -20.688 1 63.19 109 CYS B O 1
ATOM 8559 N N . PHE B 1 110 ? 7.91 26.75 -19.547 1 67.38 110 PHE B N 1
ATOM 8560 C CA . PHE B 1 110 ? 6.965 27.828 -19.266 1 67.38 110 PHE B CA 1
ATOM 8561 C C . PHE B 1 110 ? 6.746 28.688 -20.5 1 67.38 110 PHE B C 1
ATOM 8563 O O . PHE B 1 110 ? 7.68 29.328 -21 1 67.38 110 PHE B O 1
ATOM 8570 N N . VAL B 1 111 ? 5.512 28.531 -21.078 1 76.06 111 VAL B N 1
ATOM 8571 C CA . VAL B 1 111 ? 5.273 29.234 -22.328 1 76.06 111 VAL B CA 1
ATOM 8572 C C . VAL B 1 111 ? 3.953 30 -22.25 1 76.06 111 VAL B C 1
ATOM 8574 O O . VAL B 1 111 ? 3.061 29.625 -21.484 1 76.06 111 VAL B O 1
ATOM 8577 N N . LEU B 1 112 ? 3.859 31.094 -22.938 1 80.25 112 LEU B N 1
ATOM 8578 C CA . LEU B 1 112 ? 2.602 31.812 -23.125 1 80.25 112 LEU B CA 1
ATOM 8579 C C . LEU B 1 112 ? 1.579 30.953 -23.844 1 80.25 112 LEU B C 1
ATOM 8581 O O . LEU B 1 112 ? 1.909 30.297 -24.844 1 80.25 112 LEU B O 1
ATOM 8585 N N . ILE B 1 113 ? 0.4 30.906 -23.406 1 77.31 113 ILE B N 1
ATOM 8586 C CA . ILE B 1 113 ? -0.6 30.016 -23.984 1 77.31 113 ILE B CA 1
ATOM 8587 C C . ILE B 1 113 ? -0.915 30.469 -25.406 1 77.31 113 ILE B C 1
ATOM 8589 O O . ILE B 1 113 ? -0.75 31.641 -25.75 1 77.31 113 ILE B O 1
ATOM 8593 N N . GLU B 1 114 ? -1.315 29.531 -26.203 1 76.12 114 GLU B N 1
ATOM 8594 C CA . GLU B 1 114 ? -1.978 29.812 -27.469 1 76.12 114 GLU B CA 1
ATOM 8595 C C . GLU B 1 114 ? -3.492 29.891 -27.297 1 76.12 114 GLU B C 1
ATOM 8597 O O . GLU B 1 114 ? -4.055 29.219 -26.422 1 76.12 114 GLU B O 1
ATOM 8602 N N . PRO B 1 115 ? -4.062 30.922 -27.938 1 75.88 115 PRO B N 1
ATOM 8603 C C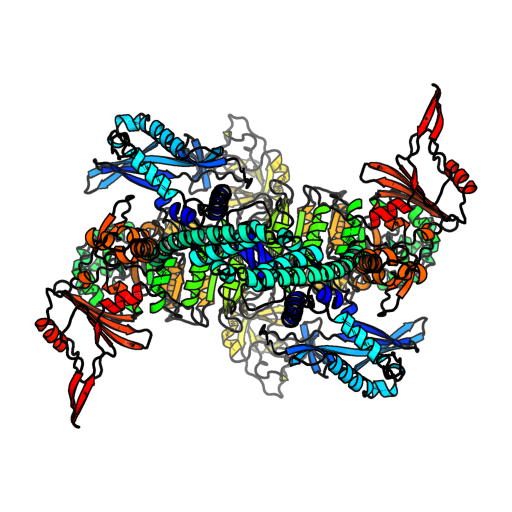A . PRO B 1 115 ? -5.523 30.969 -27.828 1 75.88 115 PRO B CA 1
ATOM 8604 C C . PRO B 1 115 ? -6.176 29.609 -28.062 1 75.88 115 PRO B C 1
ATOM 8606 O O . PRO B 1 115 ? -5.852 28.938 -29.047 1 75.88 115 PRO B O 1
ATOM 8609 N N . HIS B 1 116 ? -6.773 29.062 -27.047 1 73.5 116 HIS B N 1
ATOM 8610 C CA . HIS B 1 116 ? -7.465 27.797 -27.219 1 73.5 116 HIS B CA 1
ATOM 8611 C C . HIS B 1 116 ? -8.75 27.75 -26.406 1 73.5 116 HIS B C 1
ATOM 8613 O O . HIS B 1 116 ? -8.984 28.609 -25.547 1 73.5 116 HIS B O 1
ATOM 8619 N N . VAL B 1 117 ? -9.547 26.859 -26.812 1 67.94 117 VAL B N 1
ATOM 8620 C CA . VAL B 1 117 ? -10.828 26.672 -26.141 1 67.94 117 VAL B CA 1
ATOM 8621 C C . VAL B 1 117 ? -10.797 25.406 -25.297 1 67.94 117 VAL B C 1
ATOM 8623 O O . VAL B 1 117 ? -10.32 24.359 -25.75 1 67.94 117 VAL B O 1
ATOM 8626 N N . ARG B 1 118 ? -11 25.547 -24.047 1 62.97 118 ARG B N 1
ATOM 8627 C CA . ARG B 1 118 ? -11.109 24.375 -23.188 1 62.97 118 ARG B CA 1
ATOM 8628 C C . ARG B 1 118 ? -12.555 24.141 -22.75 1 62.97 118 ARG B C 1
ATOM 8630 O O . ARG B 1 118 ? -13.297 25.094 -22.531 1 62.97 118 ARG B O 1
ATOM 8637 N N . THR B 1 119 ? -12.844 22.844 -22.719 1 58.69 119 THR B N 1
ATOM 8638 C CA . THR B 1 119 ? -14.172 22.484 -22.219 1 58.69 119 THR B CA 1
ATOM 8639 C C . THR B 1 119 ? -14.172 22.391 -20.703 1 58.69 119 THR B C 1
ATOM 8641 O O . THR B 1 119 ? -13.359 21.688 -20.109 1 58.69 119 THR B O 1
ATOM 8644 N N . LYS B 1 120 ? -14.742 23.359 -20.047 1 58.09 120 LYS B N 1
ATOM 8645 C CA . LYS B 1 120 ? -14.906 23.359 -18.609 1 58.09 120 LYS B CA 1
ATOM 8646 C C . LYS B 1 120 ? -16.328 23 -18.203 1 58.09 120 LYS B C 1
ATOM 8648 O O . LYS B 1 120 ? -17.234 22.984 -19.047 1 58.09 120 LYS B O 1
ATOM 8653 N N . PHE B 1 121 ? -16.484 22.375 -17.016 1 46.66 121 PHE B N 1
ATOM 8654 C CA . PHE B 1 121 ? -17.812 22.031 -16.516 1 46.66 121 PHE B CA 1
ATOM 8655 C C . PHE B 1 121 ? -18.312 23.109 -15.547 1 46.66 121 PHE B C 1
ATOM 8657 O O . PHE B 1 121 ? -17.562 23.609 -14.719 1 46.66 121 PHE B O 1
ATOM 8664 N N . ASP B 1 122 ? -19.312 23.688 -15.867 1 45.88 122 ASP B N 1
ATOM 8665 C CA . ASP B 1 122 ? -19.906 24.656 -14.953 1 45.88 122 ASP B CA 1
ATOM 8666 C C . ASP B 1 122 ? -20.375 23.984 -13.664 1 45.88 122 ASP B C 1
ATOM 8668 O O . ASP B 1 122 ? -20.266 22.766 -13.508 1 45.88 122 ASP B O 1
ATOM 8672 N N . ASP B 1 123 ? -20.797 24.828 -12.727 1 42.72 123 ASP B N 1
ATOM 8673 C CA . ASP B 1 123 ? -21.25 24.375 -11.406 1 42.72 123 ASP B CA 1
ATOM 8674 C C . ASP B 1 123 ? -22.281 23.266 -11.531 1 42.72 123 ASP B C 1
ATOM 8676 O O . ASP B 1 123 ? -22.5 22.516 -10.578 1 42.72 123 ASP B O 1
ATOM 8680 N N . GLU B 1 124 ? -23.016 23.188 -12.617 1 44.81 124 GLU B N 1
ATOM 8681 C CA . GLU B 1 124 ? -24.094 22.219 -12.852 1 44.81 124 GLU B CA 1
ATOM 8682 C C . GLU B 1 124 ? -23.578 21.016 -13.656 1 44.81 124 GLU B C 1
ATOM 8684 O O . GLU B 1 124 ? -24.375 20.172 -14.07 1 44.81 124 GLU B O 1
ATOM 8689 N N . GLY B 1 125 ? -22.375 20.938 -13.875 1 45.44 125 GLY B N 1
ATOM 8690 C CA . GLY B 1 125 ? -21.781 19.797 -14.562 1 45.44 125 GLY B CA 1
ATOM 8691 C C . GLY B 1 125 ? -21.844 19.922 -16.078 1 45.44 125 GLY B C 1
ATOM 8692 O O . GLY B 1 125 ? -21.594 18.938 -16.781 1 45.44 125 GLY B O 1
ATOM 8693 N N . GLU B 1 126 ? -22.453 20.969 -16.547 1 50.12 126 GLU B N 1
ATOM 8694 C CA . GLU B 1 126 ? -22.547 21.156 -17.984 1 50.12 126 GLU B CA 1
ATOM 8695 C C . GLU B 1 126 ? -21.219 21.641 -18.578 1 50.12 126 GLU B C 1
ATOM 8697 O O . GLU B 1 126 ? -20.531 22.469 -17.969 1 50.12 126 GLU B O 1
ATOM 8702 N N . GLU B 1 127 ? -20.891 21.047 -19.641 1 53.91 127 GLU B N 1
ATOM 8703 C CA . GLU B 1 127 ? -19.641 21.375 -20.312 1 53.91 127 GLU B CA 1
ATOM 8704 C C . GLU B 1 127 ? -19.703 22.75 -20.969 1 53.91 127 GLU B C 1
ATOM 8706 O O . GLU B 1 127 ? -20.703 23.094 -21.625 1 53.91 127 GLU B O 1
ATOM 8711 N N . TYR B 1 128 ? -19.016 23.766 -20.578 1 60.91 128 TYR B N 1
ATOM 8712 C CA . TYR B 1 128 ? -18.906 25 -21.344 1 60.91 128 TYR B CA 1
ATOM 8713 C C . TYR B 1 128 ? -17.484 25.219 -21.828 1 60.91 128 TYR B C 1
ATOM 8715 O O . TYR B 1 128 ? -16.531 24.719 -21.234 1 60.91 128 TYR B O 1
ATOM 8723 N N . GLU B 1 129 ? -17.531 25.734 -23.109 1 63.47 129 GLU B N 1
ATOM 8724 C CA . GLU B 1 129 ? -16.234 26.016 -23.703 1 63.47 129 GLU B CA 1
ATOM 8725 C C . GLU B 1 129 ? -15.695 27.375 -23.234 1 63.47 129 GLU B C 1
ATOM 8727 O O . GLU B 1 129 ? -16.406 28.375 -23.281 1 63.47 129 GLU B O 1
ATOM 8732 N N . GLN B 1 130 ? -14.734 27.359 -22.609 1 64.25 130 GLN B N 1
ATOM 8733 C CA . GLN B 1 130 ? -14.094 28.609 -22.219 1 64.25 130 GLN B CA 1
ATOM 8734 C C . GLN B 1 130 ? -12.867 28.906 -23.094 1 64.25 130 GLN B C 1
ATOM 8736 O O . GLN B 1 130 ? -11.992 28.047 -23.234 1 64.25 130 GLN B O 1
ATOM 8741 N N . GLU B 1 131 ? -13.062 30.078 -23.703 1 73.94 131 GLU B N 1
ATOM 8742 C CA . GLU B 1 131 ? -11.938 30.5 -24.531 1 73.94 131 GLU B CA 1
ATOM 8743 C C . GLU B 1 131 ? -10.836 31.125 -23.688 1 73.94 131 GLU B C 1
ATOM 8745 O O . GLU B 1 131 ? -11.102 31.953 -22.812 1 73.94 131 GLU B O 1
ATOM 8750 N N . TYR B 1 132 ? -9.664 30.656 -23.922 1 73.88 132 TYR B N 1
ATOM 8751 C CA . TYR B 1 132 ? -8.508 31.234 -23.25 1 73.88 132 TYR B CA 1
ATOM 8752 C C . TYR B 1 132 ? -7.605 31.953 -24.25 1 73.88 132 TYR B C 1
ATOM 8754 O O . TYR B 1 132 ? -7.238 31.375 -25.281 1 73.88 132 TYR B O 1
ATOM 8762 N N . LYS B 1 133 ? -7.43 33.25 -23.984 1 80.19 133 LYS B N 1
ATOM 8763 C CA . LYS B 1 133 ? -6.488 34.062 -24.766 1 80.19 133 LYS B CA 1
ATOM 8764 C C . LYS B 1 133 ? -5.215 34.312 -23.969 1 80.19 133 LYS B C 1
ATOM 8766 O O . LYS B 1 133 ? -5.246 34.406 -22.734 1 80.19 133 LYS B O 1
ATOM 8771 N N . PRO B 1 134 ? -4.035 34.406 -24.641 1 83.38 134 PRO B N 1
ATOM 8772 C CA . PRO B 1 134 ? -2.791 34.656 -23.922 1 83.38 134 PRO B CA 1
ATOM 8773 C C . PRO B 1 134 ? -2.855 35.938 -23.078 1 83.38 134 PRO B C 1
ATOM 8775 O O . PRO B 1 134 ? -2.322 36 -21.969 1 83.38 134 PRO B O 1
ATOM 8778 N N . VAL B 1 135 ? -3.504 36.938 -23.703 1 84.5 135 VAL B N 1
ATOM 8779 C CA . VAL B 1 135 ? -3.66 38.219 -23.031 1 84.5 135 VAL B CA 1
ATOM 8780 C C . VAL B 1 135 ? -5.141 38.562 -22.938 1 84.5 135 VAL B C 1
ATOM 8782 O O . VAL B 1 135 ? -5.852 38.562 -23.938 1 84.5 135 VAL B O 1
ATOM 8785 N N . GLU B 1 136 ? -5.602 38.75 -21.719 1 81.88 136 GLU B N 1
ATOM 8786 C CA . GLU B 1 136 ? -7 39.094 -21.484 1 81.88 136 GLU B CA 1
ATOM 8787 C C . GLU B 1 136 ? -7.133 40.25 -20.5 1 81.88 136 GLU B C 1
ATOM 8789 O O . GLU B 1 136 ? -6.414 40.312 -19.5 1 81.88 136 GLU B O 1
ATOM 8794 N N . VAL B 1 137 ? -7.945 41.25 -20.875 1 80.44 137 VAL B N 1
ATOM 8795 C CA . VAL B 1 137 ? -8.234 42.344 -19.969 1 80.44 137 VAL B CA 1
ATOM 8796 C C . VAL B 1 137 ? -9.586 42.125 -19.297 1 80.44 137 VAL B C 1
ATOM 8798 O O . VAL B 1 137 ? -10.602 41.938 -19.969 1 80.44 137 VAL B O 1
ATOM 8801 N N . ILE B 1 138 ? -9.57 42 -18.062 1 76.25 138 ILE B N 1
ATOM 8802 C CA . ILE B 1 138 ? -10.805 41.844 -17.297 1 76.25 138 ILE B CA 1
ATOM 8803 C C . ILE B 1 138 ? -11.164 43.156 -16.625 1 76.25 138 ILE B C 1
ATOM 8805 O O . ILE B 1 138 ? -10.328 43.781 -15.945 1 76.25 138 ILE B O 1
ATOM 8809 N N . LYS B 1 139 ? -12.305 43.688 -16.922 1 72.69 139 LYS B N 1
ATOM 8810 C CA . LYS B 1 139 ? -12.836 44.906 -16.312 1 72.69 139 LYS B CA 1
ATOM 8811 C C . LYS B 1 139 ? -13.812 44.562 -15.188 1 72.69 139 LYS B C 1
ATOM 8813 O O . LYS B 1 139 ? -14.766 43.812 -15.383 1 72.69 139 LYS B O 1
ATOM 8818 N N . THR B 1 140 ? -13.359 44.719 -14.047 1 65.94 140 THR B N 1
ATOM 8819 C CA . THR B 1 140 ? -14.242 44.531 -12.906 1 65.94 140 THR B CA 1
ATOM 8820 C C . THR B 1 140 ? -14.703 45.844 -12.328 1 65.94 140 THR B C 1
ATOM 8822 O O . THR B 1 140 ? -13.898 46.781 -12.172 1 65.94 140 THR B O 1
ATOM 8825 N N . SER B 1 141 ? -15.914 46.125 -12.219 1 62.28 141 SER B N 1
ATOM 8826 C CA . SER B 1 141 ? -16.469 47.312 -11.602 1 62.28 141 SER B CA 1
ATOM 8827 C C . SER B 1 141 ? -16.719 47.125 -10.109 1 62.28 141 SER B C 1
ATOM 8829 O O . SER B 1 141 ? -17.344 46.125 -9.711 1 62.28 141 SER B O 1
ATOM 8831 N N . SER B 1 142 ? -15.828 47.625 -9.453 1 56.66 142 SER B N 1
ATOM 8832 C CA . SER B 1 142 ? -16.094 47.562 -8.023 1 56.66 142 SER B CA 1
ATOM 8833 C C . SER B 1 142 ? -16.531 48.906 -7.465 1 56.66 142 SER B C 1
ATOM 8835 O O . SER B 1 142 ? -16.188 49.938 -8.023 1 56.66 142 SER B O 1
ATOM 8837 N N . ILE B 1 143 ? -17.469 49.062 -6.625 1 57.81 143 ILE B N 1
ATOM 8838 C CA . ILE B 1 143 ? -17.922 50.281 -5.961 1 57.81 143 ILE B CA 1
ATOM 8839 C C . ILE B 1 143 ? -17 50.594 -4.789 1 57.81 143 ILE B C 1
ATOM 8841 O O . ILE B 1 143 ? -16.891 49.812 -3.842 1 57.81 143 ILE B O 1
ATOM 8845 N N . VAL B 1 144 ? -16.141 51.438 -5.055 1 55.66 144 VAL B N 1
ATOM 8846 C CA . VAL B 1 144 ? -15.312 51.938 -3.957 1 55.66 144 VAL B CA 1
ATOM 8847 C C . VAL B 1 144 ? -15.75 53.344 -3.59 1 55.66 144 VAL B C 1
ATOM 8849 O O . VAL B 1 144 ? -15.734 54.25 -4.434 1 55.66 144 VAL B O 1
ATOM 8852 N N . ASP B 1 145 ? -16.141 53.719 -2.393 1 56.97 145 ASP B N 1
ATOM 8853 C CA . ASP B 1 145 ? -16.656 54.938 -1.822 1 56.97 145 ASP B CA 1
ATOM 8854 C C . ASP B 1 145 ? -17.828 55.469 -2.65 1 56.97 145 ASP B C 1
ATOM 8856 O O . ASP B 1 145 ? -17.922 56.688 -2.887 1 56.97 145 ASP B O 1
ATOM 8860 N N . GLY B 1 146 ? -18.766 54.656 -3.227 1 58.81 146 GLY B N 1
ATOM 8861 C CA . GLY B 1 146 ? -19.984 55.031 -3.918 1 58.81 146 GLY B CA 1
ATOM 8862 C C . GLY B 1 146 ? -19.781 55.281 -5.398 1 58.81 146 GLY B C 1
ATOM 8863 O O . GLY B 1 146 ? -20.719 55.625 -6.113 1 58.81 146 GLY B O 1
ATOM 8864 N N . LYS B 1 147 ? -18.609 55.406 -5.836 1 62.28 147 LYS B N 1
ATOM 8865 C CA . LYS B 1 147 ? -18.328 55.625 -7.254 1 62.28 147 LYS B CA 1
ATOM 8866 C C . LYS B 1 147 ? -17.859 54.344 -7.914 1 62.28 147 LYS B C 1
ATOM 8868 O O . LYS B 1 147 ? -17.188 53.531 -7.277 1 62.28 147 LYS B O 1
ATOM 8873 N N . SER B 1 148 ? -18.391 54.031 -8.961 1 59.62 148 SER B N 1
ATOM 8874 C CA . SER B 1 148 ? -18 52.875 -9.75 1 59.62 148 SER B CA 1
ATOM 8875 C C . SER B 1 148 ? -16.562 53 -10.234 1 59.62 148 SER B C 1
ATOM 8877 O O . SER B 1 148 ? -16.203 53.938 -10.938 1 59.62 148 SER B O 1
ATOM 8879 N N . VAL B 1 149 ? -15.703 52.562 -9.562 1 62.25 149 VAL B N 1
ATOM 8880 C CA . VAL B 1 149 ? -14.328 52.562 -10.047 1 62.25 149 VAL B CA 1
ATOM 8881 C C . VAL B 1 149 ? -14.07 51.312 -10.883 1 62.25 149 VAL B C 1
ATOM 8883 O O . VAL B 1 149 ? -14.266 50.188 -10.406 1 62.25 149 VAL B O 1
ATOM 8886 N N . ASP B 1 150 ? -13.875 51.594 -12.102 1 63.34 150 ASP B N 1
ATOM 8887 C CA . ASP B 1 150 ? -13.562 50.5 -13.039 1 63.34 150 ASP B CA 1
ATOM 8888 C C . ASP B 1 150 ? -12.094 50.094 -12.93 1 63.34 150 ASP B C 1
ATOM 8890 O O . ASP B 1 150 ? -11.203 50.938 -12.992 1 63.34 150 ASP B O 1
ATOM 8894 N N . THR B 1 151 ? -11.883 49.031 -12.359 1 69.38 151 THR B N 1
ATOM 8895 C CA . THR B 1 151 ? -10.508 48.562 -12.32 1 69.38 151 THR B CA 1
ATOM 8896 C C . THR B 1 151 ? -10.258 47.531 -13.438 1 69.38 151 THR B C 1
ATOM 8898 O O . THR B 1 151 ? -11.102 46.688 -13.703 1 69.38 151 THR B O 1
ATOM 8901 N N . GLU B 1 152 ? -9.258 47.938 -14.242 1 75.75 152 GLU B N 1
ATOM 8902 C CA . GLU B 1 152 ? -8.859 47.031 -15.328 1 75.75 152 GLU B CA 1
ATOM 8903 C C . GLU B 1 152 ? -7.672 46.156 -14.93 1 75.75 152 GLU B C 1
ATOM 8905 O O . GLU B 1 152 ? -6.727 46.656 -14.297 1 75.75 152 GLU B O 1
ATOM 8910 N N . GLU B 1 153 ? -7.844 44.875 -15.18 1 79.94 153 GLU B N 1
ATOM 8911 C CA . GLU B 1 153 ? -6.773 43.938 -14.938 1 79.94 153 GLU B CA 1
ATOM 8912 C C . GLU B 1 153 ? -6.371 43.219 -16.219 1 79.94 153 GLU B C 1
ATOM 8914 O O . GLU B 1 153 ? -7.23 42.781 -16.984 1 79.94 153 GLU B O 1
ATOM 8919 N N . LEU B 1 154 ? -5.047 43.344 -16.453 1 84.19 154 LEU B N 1
ATOM 8920 C CA . LEU B 1 154 ? -4.512 42.562 -17.562 1 84.19 154 LEU B CA 1
ATOM 8921 C C . LEU B 1 154 ? -4.109 41.156 -17.094 1 84.19 154 LEU B C 1
ATOM 8923 O O . LEU B 1 154 ? -3.293 41.031 -16.188 1 84.19 154 LEU B O 1
ATOM 8927 N N . ILE B 1 155 ? -4.668 40.25 -17.688 1 80.75 155 ILE B N 1
ATOM 8928 C CA . ILE B 1 155 ? -4.336 38.844 -17.359 1 80.75 155 ILE B CA 1
ATOM 8929 C C . ILE B 1 155 ? -3.566 38.219 -18.516 1 80.75 155 ILE B C 1
ATOM 8931 O O . ILE B 1 155 ? -4.023 38.25 -19.656 1 80.75 155 ILE B O 1
ATOM 8935 N N . ILE B 1 156 ? -2.387 37.75 -18.219 1 83.25 156 ILE B N 1
ATOM 8936 C CA . ILE B 1 156 ? -1.569 37 -19.172 1 83.25 156 ILE B CA 1
ATOM 8937 C C . ILE B 1 156 ? -1.525 35.531 -18.781 1 83.25 156 ILE B C 1
ATOM 8939 O O . ILE B 1 156 ? -1.111 35.188 -17.672 1 83.25 156 ILE B O 1
ATOM 8943 N N . HIS B 1 157 ? -1.874 34.719 -19.672 1 79.38 157 HIS B N 1
ATOM 8944 C CA . HIS B 1 157 ? -1.992 33.312 -19.375 1 79.38 157 HIS B CA 1
ATOM 8945 C C . HIS B 1 157 ? -0.764 32.531 -19.859 1 79.38 157 HIS B C 1
ATOM 8947 O O . HIS B 1 157 ? -0.324 32.719 -21 1 79.38 157 HIS B O 1
ATOM 8953 N N . PHE B 1 158 ? -0.304 31.797 -18.953 1 73.75 158 PHE B N 1
ATOM 8954 C CA . PHE B 1 158 ? 0.821 30.938 -19.281 1 73.75 158 PHE B CA 1
ATOM 8955 C C . PHE B 1 158 ? 0.473 29.469 -19.047 1 73.75 158 PHE B C 1
ATOM 8957 O O . PHE B 1 158 ? -0.517 29.156 -18.375 1 73.75 158 PHE B O 1
ATOM 8964 N N . GLU B 1 159 ? 1.191 28.625 -19.688 1 67.75 159 GLU B N 1
ATOM 8965 C CA . GLU B 1 159 ? 1.055 27.188 -19.453 1 67.75 159 GLU B CA 1
ATOM 8966 C C . GLU B 1 159 ? 2.408 26.5 -19.516 1 67.75 159 GLU B C 1
ATOM 8968 O O . GLU B 1 159 ? 3.365 27.031 -20.078 1 67.75 159 GLU B O 1
ATOM 8973 N N . TYR B 1 160 ? 2.455 25.422 -18.828 1 61.47 160 TYR B N 1
ATOM 8974 C CA . TYR B 1 160 ? 3.611 24.547 -19.047 1 61.47 160 TYR B CA 1
ATOM 8975 C C . TYR B 1 160 ? 3.365 23.578 -20.188 1 61.47 160 TYR B C 1
ATOM 8977 O O . TYR B 1 160 ? 2.342 22.891 -20.219 1 61.47 160 TYR B O 1
ATOM 8985 N N . LYS B 1 161 ? 4.148 23.672 -21.203 1 63.69 161 LYS B N 1
ATOM 8986 C CA . LYS B 1 161 ? 4.023 22.844 -22.391 1 63.69 161 LYS B CA 1
ATOM 8987 C C . LYS B 1 161 ? 5.277 22 -22.625 1 63.69 161 LYS B C 1
ATOM 8989 O O . LYS B 1 161 ? 6.391 22.453 -22.344 1 63.69 161 LYS B O 1
ATOM 8994 N N . ALA B 1 162 ? 5.09 20.797 -22.906 1 60.97 162 ALA B N 1
ATOM 8995 C CA . ALA B 1 162 ? 6.207 19.938 -23.281 1 60.97 162 ALA B CA 1
ATOM 8996 C C . ALA B 1 162 ? 6.855 20.422 -24.578 1 60.97 162 ALA B C 1
ATOM 8998 O O . ALA B 1 162 ? 6.184 20.547 -25.609 1 60.97 162 ALA B O 1
ATOM 8999 N N . MET B 1 163 ? 7.938 21.016 -24.484 1 64.44 163 MET B N 1
ATOM 9000 C CA . MET B 1 163 ? 8.688 21.5 -25.656 1 64.44 163 MET B CA 1
ATOM 9001 C C . MET B 1 163 ? 9.898 20.609 -25.922 1 64.44 163 MET B C 1
ATOM 9003 O O . MET B 1 163 ? 10.305 19.828 -25.047 1 64.44 163 MET B O 1
ATOM 9007 N N . LYS B 1 164 ? 10.398 20.547 -27.141 1 62.59 164 LYS B N 1
ATOM 9008 C CA . LYS B 1 164 ? 11.578 19.766 -27.516 1 62.59 164 LYS B CA 1
ATOM 9009 C C . LYS B 1 164 ? 12.727 20.016 -26.547 1 62.59 164 LYS B C 1
ATOM 9011 O O . LYS B 1 164 ? 12.961 21.141 -26.109 1 62.59 164 LYS B O 1
ATOM 9016 N N . LYS B 1 165 ? 13.492 19.016 -26.344 1 59.44 165 LYS B N 1
ATOM 9017 C CA . LYS B 1 165 ? 14.648 19.062 -25.453 1 59.44 165 LYS B CA 1
ATOM 9018 C C . LYS B 1 165 ? 15.703 20.031 -25.984 1 59.44 165 LYS B C 1
ATOM 9020 O O . LYS B 1 165 ? 16.016 20.031 -27.172 1 59.44 165 LYS B O 1
ATOM 9025 N N . GLY B 1 166 ? 16.078 21.109 -25.172 1 63.22 166 GLY B N 1
ATOM 9026 C CA . GLY B 1 166 ? 17.031 22.125 -25.578 1 63.22 166 GLY B CA 1
ATOM 9027 C C . GLY B 1 166 ? 16.422 23.5 -25.75 1 63.22 166 GLY B C 1
ATOM 9028 O O . GLY B 1 166 ? 17.125 24.469 -26 1 63.22 166 GLY B O 1
ATOM 9029 N N . THR B 1 167 ? 15.133 23.484 -25.688 1 66.5 167 THR B N 1
ATOM 9030 C CA . THR B 1 167 ? 14.508 24.797 -25.781 1 66.5 167 THR B CA 1
ATOM 9031 C C . THR B 1 167 ? 14.812 25.641 -24.531 1 66.5 167 THR B C 1
ATOM 9033 O O . THR B 1 167 ? 14.539 25.203 -23.406 1 66.5 167 THR B O 1
ATOM 9036 N N . LYS B 1 168 ? 15.453 26.656 -24.766 1 63.91 168 LYS B N 1
ATOM 9037 C CA . LYS B 1 168 ? 15.844 27.531 -23.672 1 63.91 168 LYS B CA 1
ATOM 9038 C C . LYS B 1 168 ? 14.656 28.344 -23.172 1 63.91 168 LYS B C 1
ATOM 9040 O O . LYS B 1 168 ? 14.008 29.047 -23.969 1 63.91 168 LYS B O 1
ATOM 9045 N N . GLN B 1 169 ? 14.391 28.141 -21.922 1 69.44 169 GLN B N 1
ATOM 9046 C CA . GLN B 1 169 ? 13.305 28.906 -21.297 1 69.44 169 GLN B CA 1
ATOM 9047 C C . GLN B 1 169 ? 13.453 30.391 -21.562 1 69.44 169 GLN B C 1
ATOM 9049 O O . GLN B 1 169 ? 12.461 31.109 -21.734 1 69.44 169 GLN B O 1
ATOM 9054 N N . GLU B 1 170 ? 14.664 30.75 -21.594 1 72.69 170 GLU B N 1
ATOM 9055 C CA . GLU B 1 170 ? 14.93 32.156 -21.828 1 72.69 170 GLU B CA 1
ATOM 9056 C C . GLU B 1 170 ? 14.391 32.625 -23.188 1 72.69 170 GLU B C 1
ATOM 9058 O O . GLU B 1 170 ? 13.828 33.688 -23.312 1 72.69 170 GLU B O 1
ATOM 9063 N N . THR B 1 171 ? 14.539 31.75 -24.109 1 77.25 171 THR B N 1
ATOM 9064 C CA . THR B 1 171 ? 14.039 32.062 -25.438 1 77.25 171 THR B CA 1
ATOM 9065 C C . THR B 1 171 ? 12.508 32.094 -25.453 1 77.25 171 THR B C 1
ATOM 9067 O O . THR B 1 171 ? 11.914 32.938 -26.125 1 77.25 171 THR B O 1
ATOM 9070 N N . LEU B 1 172 ? 11.969 31.312 -24.719 1 77.75 172 LEU B N 1
ATOM 9071 C CA . LEU B 1 172 ? 10.508 31.266 -24.656 1 77.75 172 LEU B CA 1
ATOM 9072 C C . LEU B 1 172 ? 9.969 32.5 -23.922 1 77.75 172 LEU B C 1
ATOM 9074 O O . LEU B 1 172 ? 8.922 33.031 -24.297 1 77.75 172 LEU B O 1
ATOM 9078 N N . VAL B 1 173 ? 10.711 32.812 -23.031 1 78.75 173 VAL B N 1
ATOM 9079 C CA . VAL B 1 173 ? 10.32 34 -22.312 1 78.75 173 VAL B CA 1
ATOM 9080 C C . VAL B 1 173 ? 10.43 35.219 -23.234 1 78.75 173 VAL B C 1
ATOM 9082 O O . VAL B 1 173 ? 9.531 36.062 -23.266 1 78.75 173 VAL B O 1
ATOM 9085 N N . GLN B 1 174 ? 11.477 35.25 -24.031 1 79.56 174 GLN B N 1
ATOM 9086 C CA . GLN B 1 174 ? 11.656 36.344 -24.969 1 79.56 174 GLN B CA 1
ATOM 9087 C C . GLN B 1 174 ? 10.562 36.344 -26.031 1 79.56 174 GLN B C 1
ATOM 9089 O O . GLN B 1 174 ? 10.047 37.375 -26.406 1 79.56 174 GLN B O 1
ATOM 9094 N N . SER B 1 175 ? 10.227 35.188 -26.391 1 82.38 175 SER B N 1
ATOM 9095 C CA . SER B 1 175 ? 9.133 35.062 -27.344 1 82.38 175 SER B CA 1
ATOM 9096 C C . SER B 1 175 ? 7.809 35.5 -26.734 1 82.38 175 SER B C 1
ATOM 9098 O O . SER B 1 175 ? 7.008 36.156 -27.391 1 82.38 175 SER B O 1
ATOM 9100 N N . ALA B 1 176 ? 7.594 35.125 -25.578 1 84.44 176 ALA B N 1
ATOM 9101 C CA . ALA B 1 176 ? 6.379 35.531 -24.875 1 84.44 176 ALA B CA 1
ATOM 9102 C C . ALA B 1 176 ? 6.316 37.031 -24.719 1 84.44 176 ALA B C 1
ATOM 9104 O O . ALA B 1 176 ? 5.266 37.656 -24.953 1 84.44 176 ALA B O 1
ATOM 9105 N N . ILE B 1 177 ? 7.441 37.562 -24.406 1 85.06 177 ILE B N 1
ATOM 9106 C CA . ILE B 1 177 ? 7.508 39.031 -24.219 1 85.06 177 ILE B CA 1
ATOM 9107 C C . ILE B 1 177 ? 7.172 39.719 -25.531 1 85.06 177 ILE B C 1
ATOM 9109 O O . ILE B 1 177 ? 6.363 40.656 -25.562 1 85.06 177 ILE B O 1
ATOM 9113 N N . SER B 1 178 ? 7.754 39.25 -26.578 1 84.12 178 SER B N 1
ATOM 9114 C CA . SER B 1 178 ? 7.5 39.844 -27.891 1 84.12 178 SER B CA 1
ATOM 9115 C C . SER B 1 178 ? 6.031 39.719 -28.281 1 84.12 178 SER B C 1
ATOM 9117 O O . SER B 1 178 ? 5.43 40.688 -28.781 1 84.12 178 SER B O 1
ATOM 9119 N N . LYS B 1 179 ? 5.461 38.625 -27.953 1 85.88 179 LYS B N 1
ATOM 9120 C CA . LYS B 1 179 ? 4.066 38.406 -28.297 1 85.88 179 LYS B CA 1
ATOM 9121 C C . LYS B 1 179 ? 3.131 39.25 -27.438 1 85.88 179 LYS B C 1
ATOM 9123 O O . LYS B 1 179 ? 2.135 39.781 -27.938 1 85.88 179 LYS B O 1
ATOM 9128 N N . ILE B 1 180 ? 3.455 39.344 -26.234 1 87.75 180 ILE B N 1
ATOM 9129 C CA . ILE B 1 180 ? 2.625 40.094 -25.312 1 87.75 180 ILE B CA 1
ATOM 9130 C C . ILE B 1 180 ? 2.688 41.594 -25.688 1 87.75 180 ILE B C 1
ATOM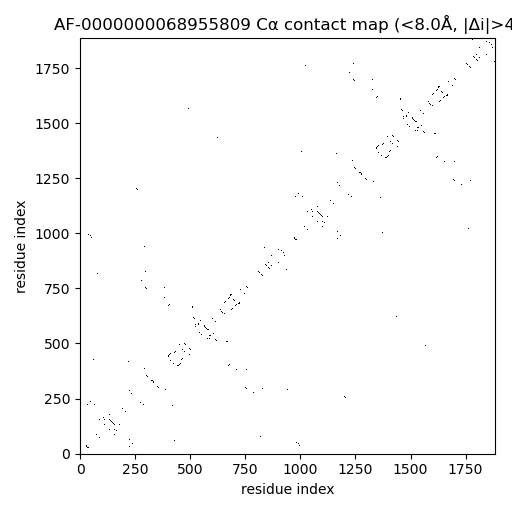 9132 O O . ILE B 1 180 ? 1.658 42.25 -25.75 1 87.75 180 ILE B O 1
ATOM 9136 N N . LEU B 1 181 ? 3.875 42.062 -26.047 1 85.69 181 LEU B N 1
ATOM 9137 C CA . LEU B 1 181 ? 4.059 43.469 -26.359 1 85.69 181 LEU B CA 1
ATOM 9138 C C . LEU B 1 181 ? 3.502 43.781 -27.734 1 85.69 181 LEU B C 1
ATOM 9140 O O . LEU B 1 181 ? 3.209 44.938 -28.047 1 85.69 181 LEU B O 1
ATOM 9144 N N . SER B 1 182 ? 3.334 42.812 -28.531 1 84.12 182 SER B N 1
ATOM 9145 C CA . SER B 1 182 ? 2.777 43 -29.859 1 84.12 182 SER B CA 1
ATOM 9146 C C . SER B 1 182 ? 1.254 42.938 -29.844 1 84.12 182 SER B C 1
ATOM 9148 O O . SER B 1 182 ? 0.603 43.219 -30.844 1 84.12 182 SER B O 1
ATOM 9150 N N . ASP B 1 183 ? 0.696 42.656 -28.781 1 84.62 183 ASP B N 1
ATOM 9151 C CA . ASP B 1 183 ? -0.757 42.625 -28.641 1 84.62 183 ASP B CA 1
ATOM 9152 C C . ASP B 1 183 ? -1.355 44.031 -28.719 1 84.62 183 ASP B C 1
ATOM 9154 O O . ASP B 1 183 ? -0.838 44.969 -28.125 1 84.62 183 ASP B O 1
ATOM 9158 N N . ASN B 1 184 ? -2.396 44.156 -29.438 1 83.44 184 ASN B N 1
ATOM 9159 C CA . ASN B 1 184 ? -2.996 45.438 -29.719 1 83.44 184 ASN B CA 1
ATOM 9160 C C . ASN B 1 184 ? -3.471 46.125 -28.438 1 83.44 184 ASN B C 1
ATOM 9162 O O . ASN B 1 184 ? -3.303 47.344 -28.266 1 83.44 184 ASN B O 1
ATOM 9166 N N . ASN B 1 185 ? -4.035 45.312 -27.594 1 82.44 185 ASN B N 1
ATOM 9167 C CA . ASN B 1 185 ? -4.523 45.875 -26.344 1 82.44 185 ASN B CA 1
ATOM 9168 C C . ASN B 1 185 ? -3.375 46.375 -25.469 1 82.44 185 ASN B C 1
ATOM 9170 O O . ASN B 1 185 ? -3.484 47.438 -24.844 1 82.44 185 ASN B O 1
ATOM 9174 N N . VAL B 1 186 ? -2.287 45.719 -25.5 1 86.06 186 VAL B N 1
ATOM 9175 C CA . VAL B 1 186 ? -1.143 46.094 -24.656 1 86.06 186 VAL B CA 1
ATOM 9176 C C . VAL B 1 186 ? -0.448 47.312 -25.234 1 86.06 186 VAL B C 1
ATOM 9178 O O . VAL B 1 186 ? -0.087 48.25 -24.5 1 86.06 186 VAL B O 1
ATOM 9181 N N . GLN B 1 187 ? -0.39 47.438 -26.516 1 83.44 187 GLN B N 1
ATOM 9182 C CA . GLN B 1 187 ? 0.248 48.562 -27.172 1 83.44 187 GLN B CA 1
ATOM 9183 C C . GLN B 1 187 ? -0.552 49.844 -26.953 1 83.44 187 GLN B C 1
ATOM 9185 O O . GLN B 1 187 ? 0.025 50.906 -26.781 1 83.44 187 GLN B O 1
ATOM 9190 N N . GLN B 1 188 ? -1.804 49.719 -26.875 1 84 188 GLN B N 1
ATOM 9191 C CA . GLN B 1 188 ? -2.662 50.875 -26.797 1 84 188 GLN B CA 1
ATOM 9192 C C . GLN B 1 188 ? -2.879 51.312 -25.344 1 84 188 GLN B C 1
ATOM 9194 O O . GLN B 1 188 ? -2.873 52.5 -25.031 1 84 188 GLN B O 1
ATOM 9199 N N . HIS B 1 189 ? -3.008 50.312 -24.5 1 84.81 189 HIS B N 1
ATOM 9200 C CA . HIS B 1 189 ? -3.525 50.688 -23.188 1 84.81 189 HIS B CA 1
ATOM 9201 C C . HIS B 1 189 ? -2.547 50.312 -22.078 1 84.81 189 HIS B C 1
ATOM 9203 O O . HIS B 1 189 ? -2.699 50.75 -20.938 1 84.81 189 HIS B O 1
ATOM 9209 N N . TRP B 1 190 ? -1.565 49.594 -22.344 1 87.31 190 TRP B N 1
ATOM 9210 C CA . TRP B 1 190 ? -0.668 49.125 -21.297 1 87.31 190 TRP B CA 1
ATOM 9211 C C . TRP B 1 190 ? 0.789 49.375 -21.672 1 87.31 190 TRP B C 1
ATOM 9213 O O . TRP B 1 190 ? 1.626 48.469 -21.547 1 87.31 190 TRP B O 1
ATOM 9223 N N . VAL B 1 191 ? 1.021 50.562 -22 1 83.38 191 VAL B N 1
ATOM 9224 C CA . VAL B 1 191 ? 2.312 50.969 -22.547 1 83.38 191 VAL B CA 1
ATOM 9225 C C . VAL B 1 191 ? 3.387 50.875 -21.469 1 83.38 191 VAL B C 1
ATOM 9227 O O . VAL B 1 191 ? 4.578 50.781 -21.781 1 83.38 191 VAL B O 1
ATOM 9230 N N . ASP B 1 192 ? 3.029 50.906 -20.25 1 84.31 192 ASP B N 1
ATOM 9231 C CA . ASP B 1 192 ? 3.984 50.875 -19.141 1 84.31 192 ASP B CA 1
ATOM 9232 C C . ASP B 1 192 ? 4.715 49.531 -19.094 1 84.31 192 ASP B C 1
ATOM 9234 O O . ASP B 1 192 ? 5.801 49.438 -18.516 1 84.31 192 ASP B O 1
ATOM 9238 N N . LEU B 1 193 ? 4.258 48.562 -19.672 1 85.88 193 LEU B N 1
ATOM 9239 C CA . LEU B 1 193 ? 4.887 47.25 -19.672 1 85.88 193 LEU B CA 1
ATOM 9240 C C . LEU B 1 193 ? 6.141 47.25 -20.547 1 85.88 193 LEU B C 1
ATOM 9242 O O . LEU B 1 193 ? 7.051 46.469 -20.328 1 85.88 193 LEU B O 1
ATOM 9246 N N . ALA B 1 194 ? 6.133 48.188 -21.469 1 81.94 194 ALA B N 1
ATOM 9247 C CA . ALA B 1 194 ? 7.262 48.281 -22.391 1 81.94 194 ALA B CA 1
ATOM 9248 C C . ALA B 1 194 ? 8.312 49.25 -21.891 1 81.94 194 ALA B C 1
ATOM 9250 O O . ALA B 1 194 ? 9.336 49.469 -22.547 1 81.94 194 ALA B O 1
ATOM 9251 N N . LYS B 1 195 ? 7.988 49.844 -20.75 1 84.69 195 LYS B N 1
ATOM 9252 C CA . LYS B 1 195 ? 8.961 50.75 -20.172 1 84.69 195 LYS B CA 1
ATOM 9253 C C . LYS B 1 195 ? 10.273 50.031 -19.859 1 84.69 195 LYS B C 1
ATOM 9255 O O . LYS B 1 195 ? 10.266 48.906 -19.375 1 84.69 195 LYS B O 1
ATOM 9260 N N . ARG B 1 196 ? 11.375 50.625 -20.172 1 80.12 196 ARG B N 1
ATOM 9261 C CA . ARG B 1 196 ? 12.695 50.031 -20 1 80.12 196 ARG B CA 1
ATOM 9262 C C . ARG B 1 196 ? 13.141 50.125 -18.547 1 80.12 196 ARG B C 1
ATOM 9264 O O . ARG B 1 196 ? 13.023 51.156 -17.906 1 80.12 196 ARG B O 1
ATOM 9271 N N . VAL B 1 197 ? 13.414 49.031 -17.922 1 79.19 197 VAL B N 1
ATOM 9272 C CA . VAL B 1 197 ? 14.023 48.906 -16.609 1 79.19 197 VAL B CA 1
ATOM 9273 C C . VAL B 1 197 ? 15.352 48.156 -16.719 1 79.19 197 VAL B C 1
ATOM 9275 O O . VAL B 1 197 ? 15.422 46.969 -16.453 1 79.19 197 VAL B O 1
ATOM 9278 N N . PRO B 1 198 ? 16.391 48.844 -17.188 1 76.25 198 PRO B N 1
ATOM 9279 C CA . PRO B 1 198 ? 17.656 48.219 -17.578 1 76.25 198 PRO B CA 1
ATOM 9280 C C . PRO B 1 198 ? 18.438 47.656 -16.375 1 76.25 198 PRO B C 1
ATOM 9282 O O . PRO B 1 198 ? 18.312 48.188 -15.266 1 76.25 198 PRO B O 1
ATOM 9285 N N . THR B 1 199 ? 19.016 46.5 -16.625 1 72.75 199 THR B N 1
ATOM 9286 C CA . THR B 1 199 ? 20.062 45.969 -15.742 1 72.75 199 THR B CA 1
ATOM 9287 C C . THR B 1 199 ? 21.422 46.031 -16.422 1 72.75 199 THR B C 1
ATOM 9289 O O . THR B 1 199 ? 21.516 46.281 -17.625 1 72.75 199 THR B O 1
ATOM 9292 N N . GLU B 1 200 ? 22.562 45.812 -15.664 1 70.06 200 GLU B N 1
ATOM 9293 C CA . GLU B 1 200 ? 23.891 45.875 -16.25 1 70.06 200 GLU B CA 1
ATOM 9294 C C . GLU B 1 200 ? 24.031 44.812 -17.359 1 70.06 200 GLU B C 1
ATOM 9296 O O . GLU B 1 200 ? 24.656 45.094 -18.391 1 70.06 200 GLU B O 1
ATOM 9301 N N . LYS B 1 201 ? 23.422 43.719 -17.312 1 70.12 201 LYS B N 1
ATOM 9302 C CA . LYS B 1 201 ? 23.562 42.594 -18.25 1 70.12 201 LYS B CA 1
ATOM 9303 C C . LYS B 1 201 ? 22.578 42.75 -19.406 1 70.12 201 LYS B C 1
ATOM 9305 O O . LYS B 1 201 ? 22.844 42.281 -20.516 1 70.12 201 LYS B O 1
ATOM 9310 N N . ASN B 1 202 ? 21.453 43.406 -19.188 1 74.19 202 ASN B N 1
ATOM 9311 C CA . ASN B 1 202 ? 20.406 43.562 -20.188 1 74.19 202 ASN B CA 1
ATOM 9312 C C . ASN B 1 202 ? 19.859 45 -20.188 1 74.19 202 ASN B C 1
ATOM 9314 O O . ASN B 1 202 ? 18.859 45.281 -19.516 1 74.19 202 ASN B O 1
ATOM 9318 N N . PRO B 1 203 ? 20.547 45.75 -20.906 1 78.62 203 PRO B N 1
ATOM 9319 C CA . PRO B 1 203 ? 20.141 47.156 -20.906 1 78.62 203 PRO B CA 1
ATOM 9320 C C . PRO B 1 203 ? 18.766 47.375 -21.516 1 78.62 203 PRO B C 1
ATOM 9322 O O . PRO B 1 203 ? 18.141 48.406 -21.266 1 78.62 203 PRO B O 1
ATOM 9325 N N . MET B 1 204 ? 18.25 46.594 -22.297 1 79.62 204 MET B N 1
ATOM 9326 C CA . MET B 1 204 ? 16.984 46.781 -22.984 1 79.62 204 MET B CA 1
ATOM 9327 C C . MET B 1 204 ? 15.859 46.031 -22.25 1 79.62 204 MET B C 1
ATOM 9329 O O . MET B 1 204 ? 14.781 45.844 -22.812 1 79.62 204 MET B O 1
ATOM 9333 N N . ARG B 1 205 ? 16.031 45.719 -21 1 81.81 205 ARG B N 1
ATOM 9334 C CA . ARG B 1 205 ? 15.047 44.938 -20.25 1 81.81 205 ARG B CA 1
ATOM 9335 C C . ARG B 1 205 ? 13.797 45.781 -19.984 1 81.81 205 ARG B C 1
ATOM 9337 O O . ARG B 1 205 ? 13.875 46.906 -19.531 1 81.81 205 ARG B O 1
ATOM 9344 N N . THR B 1 206 ? 12.688 45.219 -20.312 1 85.31 206 THR B N 1
ATOM 9345 C CA . THR B 1 206 ? 11.414 45.906 -20.094 1 85.31 206 THR B CA 1
ATOM 9346 C C . THR B 1 206 ? 10.828 45.531 -18.734 1 85.31 206 THR B C 1
ATOM 9348 O O . THR B 1 206 ? 11.281 44.562 -18.109 1 85.31 206 THR B O 1
ATOM 9351 N N . GLU B 1 207 ? 9.883 46.25 -18.328 1 85 207 GLU B N 1
ATOM 9352 C CA . GLU B 1 207 ? 9.172 45.969 -17.094 1 85 207 GLU B CA 1
ATOM 9353 C C . GLU B 1 207 ? 8.492 44.594 -17.156 1 85 207 GLU B C 1
ATOM 9355 O O . GLU B 1 207 ? 8.492 43.875 -16.172 1 85 207 GLU B O 1
ATOM 9360 N N . LEU B 1 208 ? 7.961 44.25 -18.219 1 85.31 208 LEU B N 1
ATOM 9361 C CA . LEU B 1 208 ? 7.352 42.938 -18.406 1 85.31 208 LEU B CA 1
ATOM 9362 C C . LEU B 1 208 ? 8.391 41.844 -18.281 1 85.31 208 LEU B C 1
ATOM 9364 O O . LEU B 1 208 ? 8.148 40.844 -17.609 1 85.31 208 LEU B O 1
ATOM 9368 N N . GLU B 1 209 ? 9.453 42.031 -18.891 1 81.25 209 GLU B N 1
ATOM 9369 C CA . GLU B 1 209 ? 10.523 41.031 -18.844 1 81.25 209 GLU B CA 1
ATOM 9370 C C . GLU B 1 209 ? 11.016 40.812 -17.406 1 81.25 209 GLU B C 1
ATOM 9372 O O . GLU B 1 209 ? 11.289 39.688 -17 1 81.25 209 GLU B O 1
ATOM 9377 N N . ARG B 1 210 ? 11.156 41.812 -16.75 1 80.06 210 ARG B N 1
ATOM 9378 C CA . ARG B 1 210 ? 11.57 41.688 -15.359 1 80.06 210 ARG B CA 1
ATOM 9379 C C . ARG B 1 210 ? 10.617 40.781 -14.578 1 80.06 210 ARG B C 1
ATOM 9381 O O . ARG B 1 210 ? 11.062 39.875 -13.891 1 80.06 210 ARG B O 1
ATOM 9388 N N . HIS B 1 211 ? 9.422 41.062 -14.734 1 76.19 211 HIS B N 1
ATOM 9389 C CA . HIS B 1 211 ? 8.438 40.312 -13.969 1 76.19 211 HIS B CA 1
ATOM 9390 C C . HIS B 1 211 ? 8.289 38.875 -14.5 1 76.19 211 HIS B C 1
ATOM 9392 O O . HIS B 1 211 ? 8.125 37.938 -13.727 1 76.19 211 HIS B O 1
ATOM 9398 N N . LEU B 1 212 ? 8.367 38.781 -15.68 1 76.19 212 LEU B N 1
ATOM 9399 C CA . LEU B 1 212 ? 8.211 37.469 -16.25 1 76.19 212 LEU B CA 1
ATOM 9400 C C . LEU B 1 212 ? 9.406 36.594 -15.922 1 76.19 212 LEU B C 1
ATOM 9402 O O . LEU B 1 212 ? 9.258 35.375 -15.656 1 76.19 212 LEU B O 1
ATOM 9406 N N . THR B 1 213 ? 10.555 37.125 -15.938 1 68.5 213 THR B N 1
ATOM 9407 C CA . THR B 1 213 ? 11.742 36.375 -15.539 1 68.5 213 THR B CA 1
ATOM 9408 C C . THR B 1 213 ? 11.68 36 -14.07 1 68.5 213 THR B C 1
ATOM 9410 O O . THR B 1 213 ? 12.031 34.875 -13.695 1 68.5 213 THR B O 1
ATOM 9413 N N . THR B 1 214 ? 11.32 36.875 -13.352 1 62.19 214 THR B N 1
ATOM 9414 C CA . THR B 1 214 ? 11.148 36.594 -11.938 1 62.19 214 THR B CA 1
ATOM 9415 C C . THR B 1 214 ? 10.117 35.5 -11.727 1 62.19 214 THR B C 1
ATOM 9417 O O . THR B 1 214 ? 10.32 34.594 -10.914 1 62.19 214 THR B O 1
ATOM 9420 N N . TYR B 1 215 ? 9.086 35.75 -12.406 1 62.47 215 TYR B N 1
ATOM 9421 C CA . TYR B 1 215 ? 8.016 34.781 -12.32 1 62.47 215 TYR B CA 1
ATOM 9422 C C . TYR B 1 215 ? 8.508 33.406 -12.734 1 62.47 215 TYR B C 1
ATOM 9424 O O . TYR B 1 215 ? 8.227 32.406 -12.062 1 62.47 215 TYR B O 1
ATOM 9432 N N . THR B 1 216 ? 9.109 33.375 -13.766 1 60.34 216 THR B N 1
ATOM 9433 C CA . THR B 1 216 ? 9.594 32.094 -14.281 1 60.34 216 THR B CA 1
ATOM 9434 C C . THR B 1 216 ? 10.648 31.484 -13.352 1 60.34 216 THR B C 1
ATOM 9436 O O . THR B 1 216 ? 10.719 30.266 -13.195 1 60.34 216 THR B O 1
ATOM 9439 N N . GLN B 1 217 ? 11.391 32.344 -12.844 1 53.47 217 GLN B N 1
ATOM 9440 C CA . GLN B 1 217 ? 12.43 31.906 -11.93 1 53.47 217 GLN B CA 1
ATOM 9441 C C . GLN B 1 217 ? 11.828 31.391 -10.625 1 53.47 217 GLN B C 1
ATOM 9443 O O . GLN B 1 217 ? 12.32 30.422 -10.047 1 53.47 217 GLN B O 1
ATOM 9448 N N . ARG B 1 218 ? 11.008 32.219 -10.156 1 47.5 218 ARG B N 1
ATOM 9449 C CA . ARG B 1 218 ? 10.367 31.859 -8.891 1 47.5 218 ARG B CA 1
ATOM 9450 C C . ARG B 1 218 ? 9.484 30.625 -9.047 1 47.5 218 ARG B C 1
ATOM 9452 O O . ARG B 1 218 ? 9.32 29.844 -8.109 1 47.5 218 ARG B O 1
ATOM 9459 N N . ASN B 1 219 ? 8.695 30.719 -10.008 1 46.88 219 ASN B N 1
ATOM 9460 C CA . ASN B 1 219 ? 7.68 29.688 -10.188 1 46.88 219 ASN B CA 1
ATOM 9461 C C . ASN B 1 219 ? 8.289 28.375 -10.664 1 46.88 219 ASN B C 1
ATOM 9463 O O . ASN B 1 219 ? 7.586 27.375 -10.828 1 46.88 219 ASN B O 1
ATOM 9467 N N . THR B 1 220 ? 9.32 28.594 -11.109 1 45.09 220 THR B N 1
ATOM 9468 C CA . THR B 1 220 ? 9.672 27.281 -11.648 1 45.09 220 THR B CA 1
ATOM 9469 C C . THR B 1 220 ? 9.773 26.25 -10.531 1 45.09 220 THR B C 1
ATOM 9471 O O . THR B 1 220 ? 9.453 25.078 -10.727 1 45.09 220 THR B O 1
ATOM 9474 N N . ALA B 1 221 ? 10.828 26.141 -9.516 1 48.69 221 ALA B N 1
ATOM 9475 C CA . ALA B 1 221 ? 11.031 24.781 -9.023 1 48.69 221 ALA B CA 1
ATOM 9476 C C . ALA B 1 221 ? 10.945 24.734 -7.5 1 48.69 221 ALA B C 1
ATOM 9478 O O . ALA B 1 221 ? 11.219 25.719 -6.82 1 48.69 221 ALA B O 1
ATOM 9479 N N . ASP B 1 222 ? 9.961 23.984 -6.891 1 60.16 222 ASP B N 1
ATOM 9480 C CA . ASP B 1 222 ? 10.156 23.438 -5.555 1 60.16 222 ASP B CA 1
ATOM 9481 C C . ASP B 1 222 ? 11.633 23.266 -5.234 1 60.16 222 ASP B C 1
ATOM 9483 O O . ASP B 1 222 ? 12.453 23.094 -6.137 1 60.16 222 ASP B O 1
ATOM 9487 N N . TYR B 1 223 ? 11.938 23.938 -3.988 1 72 223 TYR B N 1
ATOM 9488 C CA . TYR B 1 223 ? 13.328 23.859 -3.557 1 72 223 TYR B CA 1
ATOM 9489 C C . TYR B 1 223 ? 13.5 22.812 -2.461 1 72 223 TYR B C 1
ATOM 9491 O O . TYR B 1 223 ? 12.531 22.422 -1.81 1 72 223 TYR B O 1
ATOM 9499 N N . PHE B 1 224 ? 14.578 22.234 -2.486 1 84.31 224 PHE B N 1
ATOM 9500 C CA . PHE B 1 224 ? 14.961 21.312 -1.431 1 84.31 224 PHE B CA 1
ATOM 9501 C C . PHE B 1 224 ? 16.156 21.828 -0.654 1 84.31 224 PHE B C 1
ATOM 9503 O O . PHE B 1 224 ? 17 22.562 -1.202 1 84.31 224 PHE B O 1
ATOM 9510 N N . ILE B 1 225 ? 16.125 21.656 0.546 1 89.19 225 ILE B N 1
ATOM 9511 C CA . ILE B 1 225 ? 17.281 21.891 1.405 1 89.19 225 ILE B CA 1
ATOM 9512 C C . ILE B 1 225 ? 17.766 20.578 1.986 1 89.19 225 ILE B C 1
ATOM 9514 O O . ILE B 1 225 ? 17 19.844 2.631 1 89.19 225 ILE B O 1
ATOM 9518 N N . HIS B 1 226 ? 19.031 20.297 1.69 1 92.81 226 HIS B N 1
ATOM 9519 C CA . HIS B 1 226 ? 19.578 19.031 2.166 1 92.81 226 HIS B CA 1
ATOM 9520 C C . HIS B 1 226 ? 19.781 19.047 3.676 1 92.81 226 HIS B C 1
ATOM 9522 O O . HIS B 1 226 ? 20.234 20.047 4.23 1 92.81 226 HIS B O 1
ATOM 9528 N N . LYS B 1 227 ? 19.469 18.047 4.352 1 94.44 227 LYS B N 1
ATOM 9529 C CA . LYS B 1 227 ? 19.562 17.953 5.809 1 94.44 227 LYS B CA 1
ATOM 9530 C C . LYS B 1 227 ? 21.016 17.875 6.262 1 94.44 227 LYS B C 1
ATOM 9532 O O . LYS B 1 227 ? 21.359 18.328 7.348 1 94.44 227 LYS B O 1
ATOM 9537 N N . ASP B 1 228 ? 21.859 17.234 5.492 1 94.56 228 ASP B N 1
ATOM 9538 C CA . ASP B 1 228 ? 23.281 17.047 5.738 1 94.56 228 ASP B CA 1
ATOM 9539 C C . ASP B 1 228 ? 24.047 16.891 4.426 1 94.56 228 ASP B C 1
ATOM 9541 O O . ASP B 1 228 ? 24.547 15.805 4.125 1 94.56 228 ASP B O 1
ATOM 9545 N N . LEU B 1 229 ? 24.156 18 3.758 1 92.81 229 LEU B N 1
ATOM 9546 C CA . LEU B 1 229 ? 24.781 17.953 2.441 1 92.81 229 LEU B CA 1
ATOM 9547 C C . LEU B 1 229 ? 26.25 17.562 2.549 1 92.81 229 LEU B C 1
ATOM 9549 O O . LEU B 1 229 ? 26.75 16.797 1.72 1 92.81 229 LEU B O 1
ATOM 9553 N N . GLY B 1 230 ? 26.953 18.156 3.551 1 93.31 230 GLY B N 1
ATOM 9554 C CA . GLY B 1 230 ? 28.359 17.828 3.727 1 93.31 230 GLY B CA 1
ATOM 9555 C C . GLY B 1 230 ? 28.625 16.344 3.916 1 93.31 230 GLY B C 1
ATOM 9556 O O . GLY B 1 230 ? 29.469 15.766 3.23 1 93.31 230 GLY B O 1
ATOM 9557 N N . GLY B 1 231 ? 27.875 15.773 4.918 1 93.06 231 GLY B N 1
ATOM 9558 C CA . GLY B 1 231 ? 28.016 14.344 5.148 1 93.06 231 GLY B CA 1
ATOM 9559 C C . GLY B 1 231 ? 27.641 13.508 3.945 1 93.06 231 GLY B C 1
ATOM 9560 O O . GLY B 1 231 ? 28.312 12.523 3.633 1 93.06 231 GLY B O 1
ATOM 9561 N N . PHE B 1 232 ? 26.719 13.906 3.266 1 93.06 232 PHE B N 1
ATOM 9562 C CA . PHE B 1 232 ? 26.219 13.195 2.096 1 93.06 232 PHE B CA 1
ATOM 9563 C C . PHE B 1 232 ? 27.25 13.203 0.974 1 93.06 232 PHE B C 1
ATOM 9565 O O . PHE B 1 232 ? 27.641 12.148 0.463 1 93.06 232 PHE B O 1
ATOM 9572 N N . LEU B 1 233 ? 27.656 14.359 0.567 1 92.81 233 LEU B N 1
ATOM 9573 C CA . LEU B 1 233 ? 28.578 14.477 -0.556 1 92.81 233 LEU B CA 1
ATOM 9574 C C . LEU B 1 233 ? 29.922 13.844 -0.222 1 92.81 233 LEU B C 1
ATOM 9576 O O . LEU B 1 233 ? 30.578 13.281 -1.1 1 92.81 233 LEU B O 1
ATOM 9580 N N . THR B 1 234 ? 30.359 13.969 1.014 1 92.94 234 THR B N 1
ATOM 9581 C CA . THR B 1 234 ? 31.609 13.336 1.419 1 92.94 234 THR B CA 1
ATOM 9582 C C . THR B 1 234 ? 31.531 11.82 1.269 1 92.94 234 THR B C 1
ATOM 9584 O O . THR B 1 234 ? 32.438 11.188 0.75 1 92.94 234 THR B O 1
ATOM 9587 N N . ASN B 1 235 ? 30.422 11.32 1.736 1 89.81 235 ASN B N 1
ATOM 9588 C CA . ASN B 1 235 ? 30.219 9.883 1.603 1 89.81 235 ASN B CA 1
ATOM 9589 C C . ASN B 1 235 ? 30.156 9.461 0.138 1 89.81 235 ASN B C 1
ATOM 9591 O O . ASN B 1 235 ? 30.703 8.422 -0.244 1 89.81 235 ASN B O 1
ATOM 9595 N N . GLU B 1 236 ? 29.453 10.203 -0.589 1 91 236 GLU B N 1
ATOM 9596 C CA . GLU B 1 236 ? 29.328 9.906 -2.014 1 91 236 GLU B CA 1
ATOM 9597 C C . GLU B 1 236 ? 30.688 10.023 -2.719 1 91 236 GLU B C 1
ATOM 9599 O O . GLU B 1 236 ? 30.969 9.289 -3.664 1 91 236 GLU B O 1
ATOM 9604 N N . LEU B 1 237 ? 31.453 11.008 -2.332 1 91.31 237 LEU B N 1
ATOM 9605 C CA . LEU B 1 237 ? 32.781 11.18 -2.9 1 91.31 237 LEU B CA 1
ATOM 9606 C C . LEU B 1 237 ? 33.656 9.953 -2.619 1 91.31 237 LEU B C 1
ATOM 9608 O O . LEU B 1 237 ? 34.344 9.461 -3.514 1 91.31 237 LEU B O 1
ATOM 9612 N N . ASP B 1 238 ? 33.625 9.531 -1.401 1 89 238 ASP B N 1
ATOM 9613 C CA . ASP B 1 238 ? 34.375 8.328 -1.049 1 89 238 ASP B CA 1
ATOM 9614 C C . ASP B 1 238 ? 33.906 7.141 -1.898 1 89 238 ASP B C 1
ATOM 9616 O O . ASP B 1 238 ? 34.75 6.363 -2.363 1 89 238 ASP B O 1
ATOM 9620 N N . PHE B 1 239 ? 32.688 7.078 -2.037 1 87.19 239 PHE B N 1
ATOM 9621 C CA . PHE B 1 239 ? 32.156 6 -2.863 1 87.19 239 PHE B CA 1
ATOM 9622 C C . PHE B 1 239 ? 32.625 6.133 -4.305 1 87.19 239 PHE B C 1
ATOM 9624 O O . PHE B 1 239 ? 33.031 5.145 -4.926 1 87.19 239 PHE B O 1
ATOM 9631 N N . TYR B 1 240 ? 32.531 7.258 -4.801 1 89.19 240 TYR B N 1
ATOM 9632 C CA . TYR B 1 240 ? 32.969 7.523 -6.168 1 89.19 240 TYR B CA 1
ATOM 9633 C C . TYR B 1 240 ? 34.438 7.18 -6.363 1 89.19 240 TYR B C 1
ATOM 9635 O O . TYR B 1 240 ? 34.812 6.52 -7.336 1 89.19 240 TYR B O 1
ATOM 9643 N N . ILE B 1 241 ? 35.281 7.605 -5.492 1 89.56 241 ILE B N 1
ATOM 9644 C CA . ILE B 1 241 ? 36.719 7.375 -5.586 1 89.56 241 ILE B CA 1
ATOM 9645 C C . ILE B 1 241 ? 37 5.879 -5.52 1 89.56 241 ILE B C 1
ATOM 9647 O O . ILE B 1 241 ? 37.75 5.348 -6.336 1 89.56 241 ILE B O 1
ATOM 9651 N N . LYS B 1 242 ? 36.344 5.305 -4.625 1 84.31 242 LYS B N 1
ATOM 9652 C CA . LYS B 1 242 ? 36.594 3.879 -4.414 1 84.31 242 LYS B CA 1
ATOM 9653 C C . LYS B 1 242 ? 36.062 3.055 -5.59 1 84.31 242 LYS B C 1
ATOM 9655 O O . LYS B 1 242 ? 36.688 2.07 -5.984 1 84.31 242 LYS B O 1
ATOM 9660 N N . ASN B 1 243 ? 34.969 3.455 -6.152 1 83.5 243 ASN B N 1
ATOM 9661 C CA . ASN B 1 243 ? 34.312 2.613 -7.141 1 83.5 243 ASN B CA 1
ATOM 9662 C C . ASN B 1 243 ? 34.719 2.984 -8.562 1 83.5 243 ASN B C 1
ATOM 9664 O O . ASN B 1 243 ? 34.688 2.141 -9.461 1 83.5 243 ASN B O 1
ATOM 9668 N N . GLU B 1 244 ? 35.062 4.164 -8.719 1 84.81 244 GLU B N 1
ATOM 9669 C CA . GLU B 1 244 ? 35.25 4.574 -10.102 1 84.81 244 GLU B CA 1
ATOM 9670 C C . GLU B 1 244 ? 36.688 5.051 -10.32 1 84.81 244 GLU B C 1
ATOM 9672 O O . GLU B 1 244 ? 37.219 4.965 -11.438 1 84.81 244 GLU B O 1
ATOM 9677 N N . VAL B 1 245 ? 37.219 5.562 -9.32 1 84.81 245 VAL B N 1
ATOM 9678 C CA . VAL B 1 245 ? 38.562 6.102 -9.5 1 84.81 245 VAL B CA 1
ATOM 9679 C C . VAL B 1 245 ? 39.625 5.027 -9.188 1 84.81 245 VAL B C 1
ATOM 9681 O O . VAL B 1 245 ? 40.562 4.832 -9.945 1 84.81 245 VAL B O 1
ATOM 9684 N N . MET B 1 246 ? 39.25 4.305 -8.016 1 79.31 246 MET B N 1
ATOM 9685 C CA . MET B 1 246 ? 40.156 3.248 -7.602 1 79.31 246 MET B CA 1
ATOM 9686 C C . MET B 1 246 ? 39.812 1.927 -8.273 1 79.31 246 MET B C 1
ATOM 9688 O O . MET B 1 246 ? 38.656 1.533 -8.305 1 79.31 246 MET B O 1
ATOM 9692 N N . ASN B 1 247 ? 40.531 1.395 -9.148 1 72.38 247 ASN B N 1
ATOM 9693 C CA . ASN B 1 247 ? 40.281 0.096 -9.766 1 72.38 247 ASN B CA 1
ATOM 9694 C C . ASN B 1 247 ? 41.031 -1.019 -9.055 1 72.38 247 ASN B C 1
ATOM 9696 O O . ASN B 1 247 ? 42.25 -1.191 -9.266 1 72.38 247 ASN B O 1
ATOM 9700 N N . LEU B 1 248 ? 40.312 -1.672 -8.203 1 68.25 248 LEU B N 1
ATOM 9701 C CA . LEU B 1 248 ? 40.938 -2.729 -7.402 1 68.25 248 LEU B CA 1
ATOM 9702 C C . LEU B 1 248 ? 41.594 -3.779 -8.289 1 68.25 248 LEU B C 1
ATOM 9704 O O . LEU B 1 248 ? 42.562 -4.402 -7.906 1 68.25 248 LEU B O 1
ATOM 9708 N N . ASP B 1 249 ? 40.938 -3.949 -9.414 1 67.38 249 ASP B N 1
ATOM 9709 C CA . ASP B 1 249 ? 41.5 -4.945 -10.328 1 67.38 249 ASP B CA 1
ATOM 9710 C C . ASP B 1 249 ? 42.906 -4.57 -10.75 1 67.38 249 ASP B C 1
ATOM 9712 O O . ASP B 1 249 ? 43.75 -5.441 -10.93 1 67.38 249 ASP B O 1
ATOM 9716 N N . ASN B 1 250 ? 43.094 -3.312 -10.812 1 65.69 250 ASN B N 1
ATOM 9717 C CA . ASN B 1 250 ? 44.406 -2.836 -11.195 1 65.69 250 ASN B CA 1
ATOM 9718 C C . ASN B 1 250 ? 45.438 -3.076 -10.086 1 65.69 250 ASN B C 1
ATOM 9720 O O . ASN B 1 250 ? 46.625 -3.268 -10.359 1 65.69 250 ASN B O 1
ATOM 9724 N N . PHE B 1 251 ? 44.844 -3.227 -8.891 1 72.12 251 PHE B N 1
ATOM 9725 C CA . PHE B 1 251 ? 45.719 -3.441 -7.742 1 72.12 251 PHE B CA 1
ATOM 9726 C C . PHE B 1 251 ? 46.094 -4.914 -7.605 1 72.12 251 PHE B C 1
ATOM 9728 O O . PHE B 1 251 ? 47.219 -5.25 -7.219 1 72.12 251 PHE B O 1
ATOM 9735 N N . GLN B 1 252 ? 45.125 -5.633 -7.977 1 70.44 252 GLN B N 1
ATOM 9736 C CA . GLN B 1 252 ? 45.312 -7.066 -7.766 1 70.44 252 GLN B CA 1
ATOM 9737 C C . GLN B 1 252 ? 46.438 -7.613 -8.617 1 70.44 252 GLN B C 1
ATOM 9739 O O . GLN B 1 252 ? 47.219 -8.453 -8.164 1 70.44 252 GLN B O 1
ATOM 9744 N N . ASN B 1 253 ? 46.562 -6.965 -9.82 1 67.62 253 ASN B N 1
ATOM 9745 C CA . ASN B 1 253 ? 47.594 -7.508 -10.727 1 67.62 253 ASN B CA 1
ATOM 9746 C C . ASN B 1 253 ? 48.812 -6.605 -10.805 1 67.62 253 ASN B C 1
ATOM 9748 O O . ASN B 1 253 ? 49.688 -6.801 -11.664 1 67.62 253 ASN B O 1
ATOM 9752 N N . ALA B 1 254 ? 48.812 -5.652 -9.883 1 68.88 254 ALA B N 1
ATOM 9753 C CA . ALA B 1 254 ? 49.906 -4.676 -10.008 1 68.88 254 ALA B CA 1
ATOM 9754 C C . ALA B 1 254 ? 51.188 -5.191 -9.375 1 68.88 254 ALA B C 1
ATOM 9756 O O . ALA B 1 254 ? 51.188 -5.598 -8.211 1 68.88 254 ALA B O 1
ATOM 9757 N N . THR B 1 255 ? 52.219 -5.398 -10.234 1 64.75 255 THR B N 1
ATOM 9758 C CA . THR B 1 255 ? 53.531 -5.797 -9.75 1 64.75 255 THR B CA 1
ATOM 9759 C C . THR B 1 255 ? 54.375 -4.57 -9.453 1 64.75 255 THR B C 1
ATOM 9761 O O . THR B 1 255 ? 55.219 -4.594 -8.531 1 64.75 255 THR B O 1
ATOM 9764 N N . ASP B 1 256 ? 54.156 -3.477 -10.281 1 71.81 256 ASP B N 1
ATOM 9765 C CA . ASP B 1 256 ? 54.906 -2.229 -10.109 1 71.81 256 ASP B CA 1
ATOM 9766 C C . ASP B 1 256 ? 54.062 -1.191 -9.367 1 71.81 256 ASP B C 1
ATOM 9768 O O . ASP B 1 256 ? 52.969 -0.828 -9.82 1 71.81 256 ASP B O 1
ATOM 9772 N N . PHE B 1 257 ? 54.562 -0.795 -8.141 1 74.38 257 PHE B N 1
ATOM 9773 C CA . PHE B 1 257 ? 53.781 0.061 -7.258 1 74.38 257 PHE B CA 1
ATOM 9774 C C . PHE B 1 257 ? 53.969 1.53 -7.609 1 74.38 257 PHE B C 1
ATOM 9776 O O . PHE B 1 257 ? 53.344 2.408 -7.023 1 74.38 257 PHE B O 1
ATOM 9783 N N . SER B 1 258 ? 54.906 1.79 -8.594 1 76.19 258 SER B N 1
ATOM 9784 C CA . SER B 1 258 ? 55.094 3.186 -8.969 1 76.19 258 SER B CA 1
ATOM 9785 C C . SER B 1 258 ? 53.844 3.795 -9.547 1 76.19 258 SER B C 1
ATOM 9787 O O . SER B 1 258 ? 53.5 4.941 -9.25 1 76.19 258 SER B O 1
ATOM 9789 N N . ASN B 1 259 ? 53.219 2.988 -10.414 1 76.12 259 ASN B N 1
ATOM 9790 C CA . ASN B 1 259 ? 51.969 3.469 -11.023 1 76.12 259 ASN B CA 1
ATOM 9791 C C . ASN B 1 259 ? 50.875 3.627 -9.984 1 76.12 259 ASN B C 1
ATOM 9793 O O . ASN B 1 259 ? 50 4.512 -10.109 1 76.12 259 ASN B O 1
ATOM 9797 N N . ILE B 1 260 ? 50.938 2.916 -8.93 1 76.88 260 ILE B N 1
ATOM 9798 C CA . ILE B 1 260 ? 49.938 2.973 -7.863 1 76.88 260 ILE B CA 1
ATOM 9799 C C . ILE B 1 260 ? 50.156 4.23 -7.023 1 76.88 260 ILE B C 1
ATOM 9801 O O . ILE B 1 260 ? 49.188 4.863 -6.586 1 76.88 260 ILE B O 1
ATOM 9805 N N . GLU B 1 261 ? 51.375 4.547 -6.891 1 77.75 261 GLU B N 1
ATOM 9806 C CA . GLU B 1 261 ? 51.688 5.762 -6.141 1 77.75 261 GLU B CA 1
ATOM 9807 C C . GLU B 1 261 ? 51.156 7 -6.863 1 77.75 261 GLU B C 1
ATOM 9809 O O . GLU B 1 261 ? 50.625 7.922 -6.23 1 77.75 261 GLU B O 1
ATOM 9814 N N . LYS B 1 262 ? 51.375 7 -8.156 1 77.94 262 LYS B N 1
ATOM 9815 C CA . LYS B 1 262 ? 50.875 8.125 -8.945 1 77.94 262 LYS B CA 1
ATOM 9816 C C . LYS B 1 262 ? 49.375 8.227 -8.844 1 77.94 262 LYS B C 1
ATOM 9818 O O . LYS B 1 262 ? 48.812 9.328 -8.75 1 77.94 262 LYS B O 1
ATOM 9823 N N . GLN B 1 263 ? 48.75 7.121 -8.938 1 79.19 263 GLN B N 1
ATOM 9824 C CA . GLN B 1 263 ? 47.312 7.094 -8.836 1 79.19 263 GLN B CA 1
ATOM 9825 C C . GLN B 1 263 ? 46.844 7.574 -7.461 1 79.19 263 GLN B C 1
ATOM 9827 O O . GLN B 1 263 ? 45.812 8.266 -7.348 1 79.19 263 GLN B O 1
ATOM 9832 N N . PHE B 1 264 ? 47.562 7.324 -6.492 1 80.62 264 PHE B N 1
ATOM 9833 C CA . PHE B 1 264 ? 47.219 7.715 -5.133 1 80.62 264 PHE B CA 1
ATOM 9834 C C . PHE B 1 264 ? 47.375 9.219 -4.941 1 80.62 264 PHE B C 1
ATOM 9836 O O . PHE B 1 264 ? 46.594 9.852 -4.227 1 80.62 264 PHE B O 1
ATOM 9843 N N . ARG B 1 265 ? 48.438 9.695 -5.523 1 81.5 265 ARG B N 1
ATOM 9844 C CA . ARG B 1 265 ? 48.625 11.133 -5.43 1 81.5 265 ARG B CA 1
ATOM 9845 C C . ARG B 1 265 ? 47.5 11.883 -6.137 1 81.5 265 ARG B C 1
ATOM 9847 O O . ARG B 1 265 ? 47.062 12.953 -5.68 1 81.5 265 ARG B O 1
ATOM 9854 N N . MET B 1 266 ? 47.125 11.32 -7.227 1 84.12 266 MET B N 1
ATOM 9855 C CA . MET B 1 266 ? 46 11.906 -7.938 1 84.12 266 MET B CA 1
ATOM 9856 C C . MET B 1 266 ? 44.75 11.859 -7.078 1 84.12 266 MET B C 1
ATOM 9858 O O . MET B 1 266 ? 43.969 12.82 -7.035 1 84.12 266 MET B O 1
ATOM 9862 N N . ILE B 1 267 ? 44.562 10.773 -6.395 1 87 267 ILE B N 1
ATOM 9863 C CA . ILE B 1 267 ? 43.406 10.594 -5.531 1 87 267 ILE B CA 1
ATOM 9864 C C . ILE B 1 267 ? 43.469 11.57 -4.363 1 87 267 ILE B C 1
ATOM 9866 O O . ILE B 1 267 ? 42.438 12.141 -3.961 1 87 267 ILE B O 1
ATOM 9870 N N . GLN B 1 268 ? 44.625 11.758 -3.828 1 85.69 268 GLN B N 1
ATOM 9871 C CA . GLN B 1 268 ? 44.812 12.711 -2.738 1 85.69 268 GLN B CA 1
ATOM 9872 C C . GLN B 1 268 ? 44.438 14.125 -3.176 1 85.69 268 GLN B C 1
ATOM 9874 O O . GLN B 1 268 ? 43.781 14.859 -2.434 1 85.69 268 GLN B O 1
ATOM 9879 N N . CYS B 1 269 ? 44.875 14.445 -4.348 1 85.19 269 CYS B N 1
ATOM 9880 C CA . CYS B 1 269 ? 44.594 15.766 -4.891 1 85.19 269 CYS B CA 1
ATOM 9881 C C . CYS B 1 269 ? 43.094 15.906 -5.156 1 85.19 269 CYS B C 1
ATOM 9883 O O . CYS B 1 269 ? 42.469 16.906 -4.781 1 85.19 269 CYS B O 1
ATOM 9885 N N . LEU B 1 270 ? 42.562 14.906 -5.805 1 89.19 270 LEU B N 1
ATOM 9886 C CA . LEU B 1 270 ? 41.125 14.914 -6.113 1 89.19 270 LEU B CA 1
ATOM 9887 C C . LEU B 1 270 ? 40.312 15.055 -4.84 1 89.19 270 LEU B C 1
ATOM 9889 O O . LEU B 1 270 ? 39.438 15.914 -4.758 1 89.19 270 LEU B O 1
ATOM 9893 N N . ARG B 1 271 ? 40.5 14.258 -3.863 1 90.5 271 ARG B N 1
ATOM 9894 C CA . ARG B 1 271 ? 39.75 14.258 -2.613 1 90.5 271 ARG B CA 1
ATOM 9895 C C . ARG B 1 271 ? 39.938 15.57 -1.865 1 90.5 271 ARG B C 1
ATOM 9897 O O . ARG B 1 271 ? 39 16.109 -1.309 1 90.5 271 ARG B O 1
ATOM 9904 N N . GLY B 1 272 ? 41.156 16.062 -1.813 1 87.38 272 GLY B N 1
ATOM 9905 C CA . GLY B 1 272 ? 41.406 17.328 -1.137 1 87.38 272 GLY B CA 1
ATOM 9906 C C . GLY B 1 272 ? 40.625 18.484 -1.718 1 87.38 272 GLY B C 1
ATOM 9907 O O . GLY B 1 272 ? 40 19.25 -0.981 1 87.38 272 GLY B O 1
ATOM 9908 N N . VAL B 1 273 ? 40.656 18.609 -3.045 1 86.12 273 VAL B N 1
ATOM 9909 C CA . VAL B 1 273 ? 39.969 19.703 -3.717 1 86.12 273 VAL B CA 1
ATOM 9910 C C . VAL B 1 273 ? 38.469 19.516 -3.57 1 86.12 273 VAL B C 1
ATOM 9912 O O . VAL B 1 273 ? 37.719 20.469 -3.324 1 86.12 273 VAL B O 1
ATOM 9915 N N . ALA B 1 274 ? 38.062 18.312 -3.77 1 91.62 274 ALA B N 1
ATOM 9916 C CA . ALA B 1 274 ? 36.625 18.016 -3.662 1 91.62 274 ALA B CA 1
ATOM 9917 C C . ALA B 1 274 ? 36.094 18.344 -2.266 1 91.62 274 ALA B C 1
ATOM 9919 O O . ALA B 1 274 ? 35 18.875 -2.115 1 91.62 274 ALA B O 1
ATOM 9920 N N . LEU B 1 275 ? 36.844 18 -1.26 1 91 275 LEU B N 1
ATOM 9921 C CA . LEU B 1 275 ? 36.406 18.25 0.116 1 91 275 LEU B CA 1
ATOM 9922 C C . LEU B 1 275 ? 36.312 19.75 0.391 1 91 275 LEU B C 1
ATOM 9924 O O . LEU B 1 275 ? 35.438 20.172 1.151 1 91 275 LEU B O 1
ATOM 9928 N N . GLU B 1 276 ? 37.188 20.516 -0.177 1 86.19 276 GLU B N 1
ATOM 9929 C CA . GLU B 1 276 ? 37.094 21.953 -0.028 1 86.19 276 GLU B CA 1
ATOM 9930 C C . GLU B 1 276 ? 35.812 22.5 -0.663 1 86.19 276 GLU B C 1
ATOM 9932 O O . GLU B 1 276 ? 35.125 23.359 -0.087 1 86.19 276 GLU B O 1
ATOM 9937 N N . LEU B 1 277 ? 35.562 22 -1.827 1 86.38 277 LEU B N 1
ATOM 9938 C CA . LEU B 1 277 ? 34.344 22.422 -2.5 1 86.38 277 LEU B CA 1
ATOM 9939 C C . LEU B 1 277 ? 33.125 21.984 -1.704 1 86.38 277 LEU B C 1
ATOM 9941 O O . LEU B 1 277 ? 32.156 22.75 -1.583 1 86.38 277 LEU B O 1
ATOM 9945 N N . ILE B 1 278 ? 33.125 20.781 -1.158 1 91.94 278 ILE B N 1
ATOM 9946 C CA . ILE B 1 278 ? 32.031 20.25 -0.374 1 91.94 278 ILE B CA 1
ATOM 9947 C C . ILE B 1 278 ? 31.828 21.094 0.881 1 91.94 278 ILE B C 1
ATOM 9949 O O . ILE B 1 278 ? 30.688 21.391 1.265 1 91.94 278 ILE B O 1
ATOM 9953 N N . THR B 1 279 ? 32.875 21.484 1.474 1 88.69 279 THR B N 1
ATOM 9954 C CA . THR B 1 279 ? 32.781 22.312 2.672 1 88.69 279 THR B CA 1
ATOM 9955 C C . THR B 1 279 ? 32.125 23.641 2.365 1 88.69 279 THR B C 1
ATOM 9957 O O . THR B 1 279 ? 31.312 24.125 3.156 1 88.69 279 THR B O 1
ATOM 9960 N N . PHE B 1 280 ? 32.5 24.188 1.252 1 84.31 280 PHE B N 1
ATOM 9961 C CA . PHE B 1 280 ? 31.875 25.438 0.837 1 84.31 280 PHE B CA 1
ATOM 9962 C C . PHE B 1 280 ? 30.391 25.25 0.58 1 84.31 280 PHE B C 1
ATOM 9964 O O . PHE B 1 280 ? 29.562 26.047 1.062 1 84.31 280 PHE B O 1
ATOM 9971 N N . LEU B 1 281 ? 30.062 24.281 -0.171 1 86.06 281 LEU B N 1
ATOM 9972 C CA . LEU B 1 281 ? 28.672 24 -0.49 1 86.06 281 LEU B CA 1
ATOM 9973 C C . LEU B 1 281 ? 27.875 23.703 0.772 1 86.06 281 LEU B C 1
ATOM 9975 O O . LEU B 1 281 ? 26.719 24.109 0.9 1 86.06 281 LEU B O 1
ATOM 9979 N N . ALA B 1 282 ? 28.453 22.969 1.657 1 90.31 282 ALA B N 1
ATOM 9980 C CA . ALA B 1 282 ? 27.797 22.609 2.916 1 90.31 282 ALA B CA 1
ATOM 9981 C C . ALA B 1 282 ? 27.5 23.859 3.754 1 90.31 282 ALA B C 1
ATOM 9983 O O . ALA B 1 282 ? 26.484 23.906 4.457 1 90.31 282 ALA B O 1
ATOM 9984 N N . GLN B 1 283 ? 28.422 24.781 3.721 1 85.62 283 GLN B N 1
ATOM 9985 C CA . GLN B 1 283 ? 28.188 26.031 4.453 1 85.62 283 GLN B CA 1
ATOM 9986 C C . GLN B 1 283 ? 26.938 26.734 3.959 1 85.62 283 GLN B C 1
ATOM 9988 O O . GLN B 1 283 ? 26.125 27.203 4.762 1 85.62 283 GLN B O 1
ATOM 9993 N N . LEU B 1 284 ? 26.828 26.797 2.67 1 82.69 284 LEU B N 1
ATOM 9994 C CA . LEU B 1 284 ? 25.656 27.453 2.072 1 82.69 284 LEU B CA 1
ATOM 9995 C C . LEU B 1 284 ? 24.375 26.703 2.453 1 82.69 284 LEU B C 1
ATOM 9997 O O . LEU B 1 284 ? 23.391 27.328 2.854 1 82.69 284 LEU B O 1
ATOM 10001 N N . GLU B 1 285 ? 24.422 25.422 2.318 1 87.25 285 GLU B N 1
ATOM 10002 C CA . GLU B 1 285 ? 23.25 24.609 2.596 1 87.25 285 GLU B CA 1
ATOM 10003 C C . GLU B 1 285 ? 22.891 24.641 4.078 1 87.25 285 GLU B C 1
ATOM 10005 O O . GLU B 1 285 ? 21.703 24.703 4.43 1 87.25 285 GLU B O 1
ATOM 10010 N N . ASN B 1 286 ? 23.844 24.578 4.852 1 89 286 ASN B N 1
ATOM 10011 C CA . ASN B 1 286 ? 23.609 24.625 6.289 1 89 286 ASN B CA 1
ATOM 10012 C C . ASN B 1 286 ? 23.016 25.969 6.719 1 89 286 ASN B C 1
ATOM 10014 O O . ASN B 1 286 ? 22.219 26.016 7.66 1 89 286 ASN B O 1
ATOM 10018 N N . PHE B 1 287 ? 23.469 27 6.082 1 84.56 287 PHE B N 1
ATOM 10019 C CA . PHE B 1 287 ? 22.875 28.312 6.359 1 84.56 287 PHE B CA 1
ATOM 10020 C C . PHE B 1 287 ? 21.406 28.328 5.996 1 84.56 287 PHE B C 1
ATOM 10022 O O . PHE B 1 287 ? 20.578 28.812 6.766 1 84.56 287 PHE B O 1
ATOM 10029 N N . GLN B 1 288 ? 21.094 27.828 4.848 1 84.44 288 GLN B N 1
ATOM 10030 C CA . GLN B 1 288 ? 19.688 27.734 4.434 1 84.44 288 GLN B CA 1
ATOM 10031 C C . GLN B 1 288 ? 18.891 26.859 5.402 1 84.44 288 GLN B C 1
ATOM 10033 O O . GLN B 1 288 ? 17.75 27.188 5.727 1 84.44 288 GLN B O 1
ATOM 10038 N N . LYS B 1 289 ? 19.484 25.812 5.77 1 90.69 289 LYS B N 1
ATOM 10039 C CA . LYS B 1 289 ? 18.859 24.906 6.738 1 90.69 289 LYS B CA 1
ATOM 10040 C C . LYS B 1 289 ? 18.562 25.625 8.047 1 90.69 289 LYS B C 1
ATOM 10042 O O . LYS B 1 289 ? 17.484 25.484 8.617 1 90.69 289 LYS B O 1
ATOM 10047 N N . LYS B 1 290 ? 19.516 26.375 8.484 1 89.94 290 LYS B N 1
ATOM 10048 C CA . LYS B 1 290 ? 19.359 27.141 9.711 1 89.94 290 LYS B CA 1
ATOM 10049 C C . LYS B 1 290 ? 18.172 28.094 9.617 1 89.94 290 LYS B C 1
ATOM 10051 O O . LYS B 1 290 ? 17.375 28.188 10.555 1 89.94 290 LYS B O 1
ATOM 10056 N N . LEU B 1 291 ? 18.047 28.781 8.516 1 87.12 291 LEU B N 1
ATOM 10057 C CA . LEU B 1 291 ? 16.953 29.703 8.305 1 87.12 291 LEU B CA 1
ATOM 10058 C C . LEU B 1 291 ? 15.625 28.969 8.211 1 87.12 291 LEU B C 1
ATOM 10060 O O . LEU B 1 291 ? 14.602 29.469 8.688 1 87.12 291 LEU B O 1
ATOM 10064 N N . TRP B 1 292 ? 15.656 27.812 7.609 1 90.88 292 TRP B N 1
ATOM 10065 C CA . TRP B 1 292 ? 14.445 27 7.457 1 90.88 292 TRP B CA 1
ATOM 10066 C C . TRP B 1 292 ? 13.961 26.484 8.812 1 90.88 292 TRP B C 1
ATOM 10068 O O . TRP B 1 292 ? 12.766 26.5 9.094 1 90.88 292 TRP B O 1
ATOM 10078 N N . LEU B 1 293 ? 14.883 26.094 9.594 1 94.06 293 LEU B N 1
ATOM 10079 C CA . LEU B 1 293 ? 14.547 25.453 10.859 1 94.06 293 LEU B CA 1
ATOM 10080 C C . LEU B 1 293 ? 14.297 26.5 11.938 1 94.06 293 LEU B C 1
ATOM 10082 O O . LEU B 1 293 ? 13.82 26.172 13.031 1 94.06 293 LEU B O 1
ATOM 10086 N N . LYS B 1 294 ? 14.664 27.766 11.688 1 92.88 294 LYS B N 1
ATOM 10087 C CA . LYS B 1 294 ? 14.352 28.844 12.609 1 92.88 294 LYS B CA 1
ATOM 10088 C C . LYS B 1 294 ? 12.852 28.891 12.906 1 92.88 294 LYS B C 1
ATOM 10090 O O . LYS B 1 294 ? 12.031 28.828 11.984 1 92.88 294 LYS B O 1
ATOM 10095 N N . LYS B 1 295 ? 12.562 28.984 14.188 1 96 295 LYS B N 1
ATOM 10096 C CA . LYS B 1 295 ? 11.148 29.203 14.492 1 96 295 LYS B CA 1
ATOM 10097 C C . LYS B 1 295 ? 10.664 30.531 13.93 1 96 295 LYS B C 1
ATOM 10099 O O . LYS B 1 295 ? 11.406 31.516 13.922 1 96 295 LYS B O 1
ATOM 10104 N N . LYS B 1 296 ? 9.5 30.531 13.469 1 95.75 296 LYS B N 1
ATOM 10105 C CA . LYS B 1 296 ? 9.023 31.703 12.75 1 95.75 296 LYS B CA 1
ATOM 10106 C C . LYS B 1 296 ? 8.312 32.688 13.688 1 95.75 296 LYS B C 1
ATOM 10108 O O . LYS B 1 296 ? 7.668 32.25 14.648 1 95.75 296 LYS B O 1
ATOM 10113 N N . PHE B 1 297 ? 8.391 33.938 13.336 1 95.38 297 PHE B N 1
ATOM 10114 C CA . PHE B 1 297 ? 7.75 35.031 14.094 1 95.38 297 PHE B CA 1
ATOM 10115 C C . PHE B 1 297 ? 6.242 35.031 13.859 1 95.38 297 PHE B C 1
ATOM 10117 O O . PHE B 1 297 ? 5.777 34.688 12.766 1 95.38 297 PHE B O 1
ATOM 10124 N N . VAL B 1 298 ? 5.562 35.375 14.938 1 97.56 298 VAL B N 1
ATOM 10125 C CA . VAL B 1 298 ? 4.152 35.719 14.781 1 97.56 298 VAL B CA 1
ATOM 10126 C C . VAL B 1 298 ? 4.023 37.125 14.234 1 97.56 298 VAL B C 1
ATOM 10128 O O . VAL B 1 298 ? 4.426 38.094 14.891 1 97.56 298 VAL B O 1
ATOM 10131 N N . ILE B 1 299 ? 3.486 37.219 13.086 1 95 299 ILE B N 1
ATOM 10132 C CA . ILE B 1 299 ? 3.311 38.531 12.477 1 95 299 ILE B CA 1
ATOM 10133 C C . ILE B 1 299 ? 2.113 39.219 13.102 1 95 299 ILE B C 1
ATOM 10135 O O . ILE B 1 299 ? 2.207 40.406 13.492 1 95 299 ILE B O 1
ATOM 10139 N N . SER B 1 300 ? 1.052 38.531 13.148 1 94.31 300 SER B N 1
ATOM 10140 C CA . SER B 1 300 ? -0.153 39.094 13.75 1 94.31 300 SER B CA 1
ATOM 10141 C C . SER B 1 300 ? -0.941 38.031 14.516 1 94.31 300 SER B C 1
ATOM 10143 O O . SER B 1 300 ? -0.858 36.844 14.203 1 94.31 300 SER B O 1
ATOM 10145 N N . ASN B 1 301 ? -1.559 38.469 15.547 1 94.88 301 ASN B N 1
ATOM 10146 C CA . ASN B 1 301 ? -2.443 37.656 16.375 1 94.88 301 ASN B CA 1
ATOM 10147 C C . ASN B 1 301 ? -3.738 38.375 16.703 1 94.88 301 ASN B C 1
ATOM 10149 O O . ASN B 1 301 ? -3.713 39.438 17.344 1 94.88 301 ASN B O 1
ATOM 10153 N N . ASN B 1 302 ? -4.832 37.938 16.234 1 96.62 302 ASN B N 1
ATOM 10154 C CA . ASN B 1 302 ? -6.152 38.5 16.469 1 96.62 302 ASN B CA 1
ATOM 10155 C C . ASN B 1 302 ? -7.145 37.469 16.969 1 96.62 302 ASN B C 1
ATOM 10157 O O . ASN B 1 302 ? -6.809 36.281 17.078 1 96.62 302 ASN B O 1
ATOM 10161 N N . TYR B 1 303 ? -8.297 37.969 17.344 1 97.5 303 TYR B N 1
ATOM 10162 C CA . TYR B 1 303 ? -9.312 37.062 17.891 1 97.5 303 TYR B CA 1
ATOM 10163 C C . TYR B 1 303 ? -10.672 37.344 17.25 1 97.5 303 TYR B C 1
ATOM 10165 O O . TYR B 1 303 ? -10.984 38.5 16.906 1 97.5 303 TYR B O 1
ATOM 10173 N N . CYS B 1 304 ? -11.375 36.312 17.016 1 98.31 304 CYS B N 1
ATOM 10174 C CA . CYS B 1 304 ? -12.805 36.375 16.734 1 98.31 304 CYS B CA 1
ATOM 10175 C C . CYS B 1 304 ? -13.609 35.844 17.906 1 98.31 304 CYS B C 1
ATOM 10177 O O . CYS B 1 304 ? -13.508 34.656 18.266 1 98.31 304 CYS B O 1
ATOM 10179 N N . ILE B 1 305 ? -14.453 36.75 18.469 1 97.94 305 ILE B N 1
ATOM 10180 C CA . ILE B 1 305 ? -15.141 36.406 19.719 1 97.94 305 ILE B CA 1
ATOM 10181 C C . ILE B 1 305 ? -16.641 36.656 19.562 1 97.94 305 ILE B C 1
ATOM 10183 O O . ILE B 1 305 ? -17.047 37.688 19.031 1 97.94 305 ILE B O 1
ATOM 10187 N N . THR B 1 306 ? -17.422 35.688 19.984 1 97.75 306 THR B N 1
ATOM 10188 C CA . THR B 1 306 ? -18.859 35.906 19.938 1 97.75 306 THR B CA 1
ATOM 10189 C C . THR B 1 306 ? -19.281 37.031 20.875 1 97.75 306 THR B C 1
ATOM 10191 O O . THR B 1 306 ? -18.672 37.219 21.938 1 97.75 306 THR B O 1
ATOM 10194 N N . LEU B 1 307 ? -20.328 37.75 20.609 1 97.31 307 LEU B N 1
ATOM 10195 C CA . LEU B 1 307 ? -20.781 38.938 21.312 1 97.31 307 LEU B CA 1
ATOM 10196 C C . LEU B 1 307 ? -21.141 38.594 22.75 1 97.31 307 LEU B C 1
ATOM 10198 O O . LEU B 1 307 ? -21.016 39.438 23.641 1 97.31 307 LEU B O 1
ATOM 10202 N N . ASP B 1 308 ? -21.562 37.406 23.031 1 96 308 ASP B N 1
ATOM 10203 C CA . ASP B 1 308 ? -21.922 37 24.391 1 96 308 ASP B CA 1
ATOM 10204 C C . ASP B 1 308 ? -20.719 37.031 25.312 1 96 308 ASP B C 1
ATOM 10206 O O . ASP B 1 308 ? -20.844 37.125 26.531 1 96 308 ASP B O 1
ATOM 10210 N N . ARG B 1 309 ? -19.562 36.938 24.688 1 95.44 309 ARG B N 1
ATOM 10211 C CA . ARG B 1 309 ? -18.328 36.938 25.484 1 95.44 309 ARG B CA 1
ATOM 10212 C C . ARG B 1 309 ? -17.641 38.281 25.484 1 95.44 309 ARG B C 1
ATOM 10214 O O . ARG B 1 309 ? -16.609 38.469 26.141 1 95.44 309 ARG B O 1
ATOM 10221 N N . VAL B 1 310 ? -18.125 39.156 24.75 1 96.5 310 VAL B N 1
ATOM 10222 C CA . VAL B 1 310 ? -17.609 40.531 24.719 1 96.5 310 VAL B CA 1
ATOM 10223 C C . VAL B 1 310 ? -18.281 41.344 25.812 1 96.5 310 VAL B C 1
ATOM 10225 O O . VAL B 1 310 ? -19.516 41.344 25.938 1 96.5 310 VAL B O 1
ATOM 10228 N N . PRO B 1 311 ? -17.5 42.062 26.609 1 95 311 PRO B N 1
ATOM 10229 C CA . PRO B 1 311 ? -18.125 42.906 27.641 1 95 311 PRO B CA 1
ATOM 10230 C C . PRO B 1 311 ? -19.094 43.938 27.062 1 95 311 PRO B C 1
ATOM 10232 O O . PRO B 1 311 ? -18.781 44.625 26.078 1 95 311 PRO B O 1
ATOM 10235 N N . LYS B 1 312 ? -20.203 44.156 27.703 1 94.94 312 LYS B N 1
ATOM 10236 C CA . LYS B 1 312 ? -21.266 45.031 27.219 1 94.94 312 LYS B CA 1
ATOM 10237 C C . LYS B 1 312 ? -20.781 46.5 27.172 1 94.94 312 LYS B C 1
ATOM 10239 O O . LYS B 1 312 ? -21.281 47.281 26.375 1 94.94 312 LYS B O 1
ATOM 10244 N N . THR B 1 313 ? -19.828 46.781 28.031 1 95.12 313 THR B N 1
ATOM 10245 C CA . THR B 1 313 ? -19.297 48.156 28.078 1 95.12 313 THR B CA 1
ATOM 10246 C C . THR B 1 313 ? -18.625 48.5 26.766 1 95.12 313 THR B C 1
ATOM 10248 O O . THR B 1 313 ? -18.422 49.688 26.469 1 95.12 313 THR B O 1
ATOM 10251 N N . LEU B 1 314 ? -18.328 47.5 25.922 1 96.19 314 LEU B N 1
ATOM 10252 C CA . LEU B 1 314 ? -17.625 47.75 24.672 1 96.19 314 LEU B CA 1
ATOM 10253 C C . LEU B 1 314 ? -18.578 47.75 23.484 1 96.19 314 LEU B C 1
ATOM 10255 O O . LEU B 1 314 ? -18.172 48.062 22.359 1 96.19 314 LEU B O 1
ATOM 10259 N N . TYR B 1 315 ? -19.859 47.5 23.656 1 96.94 315 TYR B N 1
ATOM 10260 C CA . TYR B 1 315 ? -20.844 47.375 22.594 1 96.94 315 TYR B CA 1
ATOM 10261 C C . TYR B 1 315 ? -20.969 48.688 21.828 1 96.94 315 TYR B C 1
ATOM 10263 O O . TYR B 1 315 ? -21.125 48.688 20.609 1 96.94 315 TYR B O 1
ATOM 10271 N N . PRO B 1 316 ? -20.906 49.875 22.562 1 96.44 316 PRO B N 1
ATOM 10272 C CA . PRO B 1 316 ? -21 51.125 21.812 1 96.44 316 PRO B CA 1
ATOM 10273 C C . PRO B 1 316 ? -19.891 51.281 20.766 1 96.44 316 PRO B C 1
ATOM 10275 O O . PRO B 1 316 ? -20.156 51.75 19.656 1 96.44 316 PRO B O 1
ATOM 10278 N N . GLU B 1 317 ? -18.75 50.844 21.188 1 96.81 317 GLU B N 1
ATOM 10279 C CA . GLU B 1 317 ? -17.641 50.906 20.234 1 96.81 317 GLU B CA 1
ATOM 10280 C C . GLU B 1 317 ? -17.844 49.938 19.078 1 96.81 317 GLU B C 1
ATOM 10282 O O . GLU B 1 317 ? -17.438 50.25 17.938 1 96.81 317 GLU B O 1
ATOM 10287 N N . VAL B 1 318 ? -18.422 48.781 19.281 1 97.56 318 VAL B N 1
ATOM 10288 C CA . VAL B 1 318 ? -18.703 47.812 18.25 1 97.56 318 VAL B CA 1
ATOM 10289 C C . VAL B 1 318 ? -19.734 48.375 17.266 1 97.56 318 VAL B C 1
ATOM 10291 O O . VAL B 1 318 ? -19.594 48.219 16.062 1 97.56 318 VAL B O 1
ATOM 10294 N N . VAL B 1 319 ? -20.719 49.062 17.797 1 97.19 319 VAL B N 1
ATOM 10295 C CA . VAL B 1 319 ? -21.797 49.625 16.984 1 97.19 319 VAL B CA 1
ATOM 10296 C C . VAL B 1 319 ? -21.234 50.688 16.047 1 97.19 319 VAL B C 1
ATOM 10298 O O . VAL B 1 319 ? -21.703 50.812 14.906 1 97.19 319 VAL B O 1
ATOM 10301 N N . GLU B 1 320 ? -20.25 51.375 16.5 1 96.19 320 GLU B N 1
ATOM 10302 C CA . GLU B 1 320 ? -19.703 52.5 15.75 1 96.19 320 GLU B CA 1
ATOM 10303 C C . GLU B 1 320 ? -18.719 52.031 14.68 1 96.19 320 GLU B C 1
ATOM 10305 O O . GLU B 1 320 ? -18.359 52.781 13.781 1 96.19 320 GLU B O 1
ATOM 10310 N N . ASN B 1 321 ? -18.359 50.781 14.703 1 96.81 321 ASN B N 1
ATOM 10311 C CA . ASN B 1 321 ? -17.328 50.281 13.797 1 96.81 321 ASN B CA 1
ATOM 10312 C C . ASN B 1 321 ? -17.938 49.812 12.469 1 96.81 321 ASN B C 1
ATOM 10314 O O . ASN B 1 321 ? -18.5 48.75 12.367 1 96.81 321 ASN B O 1
ATOM 10318 N N . ASP B 1 322 ? -17.672 50.5 11.398 1 95.69 322 ASP B N 1
ATOM 10319 C CA . ASP B 1 322 ? -18.219 50.219 10.078 1 95.69 322 ASP B CA 1
ATOM 10320 C C . ASP B 1 322 ? -17.641 48.938 9.492 1 95.69 322 ASP B C 1
ATOM 10322 O O . ASP B 1 322 ? -18.359 48.188 8.852 1 95.69 322 ASP B O 1
ATOM 10326 N N . ALA B 1 323 ? -16.406 48.75 9.648 1 96.69 323 ALA B N 1
ATOM 10327 C CA . ALA B 1 323 ? -15.727 47.594 9.07 1 96.69 323 ALA B CA 1
ATOM 10328 C C . ALA B 1 323 ? -16.328 46.312 9.594 1 96.69 323 ALA B C 1
ATOM 10330 O O . ALA B 1 323 ? -16.453 45.312 8.852 1 96.69 323 ALA B O 1
ATOM 10331 N N . GLN B 1 324 ? -16.688 46.25 10.844 1 97.44 324 GLN B N 1
ATOM 10332 C CA . GLN B 1 324 ? -17.297 45.062 11.438 1 97.44 324 GLN B CA 1
ATOM 10333 C C . GLN B 1 324 ? -18.656 44.781 10.82 1 97.44 324 GLN B C 1
ATOM 10335 O O . GLN B 1 324 ? -18.984 43.625 10.508 1 97.44 324 GLN B O 1
ATOM 10340 N N . TRP B 1 325 ? -19.453 45.781 10.664 1 96.88 325 TRP B N 1
ATOM 10341 C CA . TRP B 1 325 ? -20.766 45.625 10.062 1 96.88 325 TRP B CA 1
ATOM 10342 C C . TRP B 1 325 ? -20.656 45.125 8.625 1 96.88 325 TRP B C 1
ATOM 10344 O O . TRP B 1 325 ? -21.438 44.281 8.188 1 96.88 325 TRP B O 1
ATOM 10354 N N . ILE B 1 326 ? -19.656 45.625 7.938 1 96.31 326 ILE B N 1
ATOM 10355 C CA . ILE B 1 326 ? -19.438 45.188 6.562 1 96.31 326 ILE B CA 1
ATOM 10356 C C . ILE B 1 326 ? -19.062 43.719 6.547 1 96.31 326 ILE B C 1
ATOM 10358 O O . ILE B 1 326 ? -19.531 42.969 5.695 1 96.31 326 ILE B O 1
ATOM 10362 N N . GLN B 1 327 ? -18.203 43.281 7.426 1 97.12 327 GLN B N 1
ATOM 10363 C CA . GLN B 1 327 ? -17.812 41.875 7.496 1 97.12 327 GLN B CA 1
ATOM 10364 C C . GLN B 1 327 ? -19.016 41 7.809 1 97.12 327 GLN B C 1
ATOM 10366 O O . GLN B 1 327 ? -19.172 39.906 7.234 1 97.12 327 GLN B O 1
ATOM 10371 N N . TRP B 1 328 ? -19.844 41.438 8.75 1 97.44 328 TRP B N 1
ATOM 10372 C CA . TRP B 1 328 ? -21.031 40.656 9.094 1 97.44 328 TRP B CA 1
ATOM 10373 C C . TRP B 1 328 ? -21.953 40.531 7.898 1 97.44 328 TRP B C 1
ATOM 10375 O O . TRP B 1 328 ? -22.562 39.5 7.688 1 97.44 328 TRP B O 1
ATOM 10385 N N . GLN B 1 329 ? -22.047 41.625 7.148 1 95.88 329 GLN B N 1
ATOM 10386 C CA . GLN B 1 329 ? -22.875 41.594 5.941 1 95.88 329 GLN B CA 1
ATOM 10387 C C . GLN B 1 329 ? -22.297 40.594 4.918 1 95.88 329 GLN B C 1
ATOM 10389 O O . GLN B 1 329 ? -23.031 39.844 4.309 1 95.88 329 GLN B O 1
ATOM 10394 N N . THR B 1 330 ? -21.031 40.688 4.762 1 95.25 330 THR B N 1
ATOM 10395 C CA . THR B 1 330 ? -20.344 39.812 3.803 1 95.25 330 THR B CA 1
ATOM 10396 C C . THR B 1 330 ? -20.484 38.344 4.199 1 95.25 330 THR B C 1
ATOM 10398 O O . THR B 1 330 ? -20.625 37.5 3.338 1 95.25 330 THR B O 1
ATOM 10401 N N . LEU B 1 331 ? -20.438 38.062 5.465 1 96.56 331 LEU B N 1
ATOM 10402 C CA . LEU B 1 331 ? -20.562 36.719 5.98 1 96.56 331 LEU B CA 1
ATOM 10403 C C . LEU B 1 331 ? -22.016 36.25 5.934 1 96.56 331 LEU B C 1
ATOM 10405 O O . LEU B 1 331 ? -22.297 35.062 6.066 1 96.56 331 LEU B O 1
ATOM 10409 N N . GLY B 1 332 ? -22.922 37.125 5.734 1 94.62 332 GLY B N 1
ATOM 10410 C CA . GLY B 1 332 ? -24.328 36.781 5.672 1 94.62 332 GLY B CA 1
ATOM 10411 C C . GLY B 1 332 ? -24.984 36.688 7.039 1 94.62 332 GLY B C 1
ATOM 10412 O O . GLY B 1 332 ? -26.094 36.156 7.172 1 94.62 332 GLY B O 1
ATOM 10413 N N . VAL B 1 333 ? -24.297 37.156 8.094 1 95.38 333 VAL B N 1
ATOM 10414 C CA . VAL B 1 333 ? -24.844 37.031 9.445 1 95.38 333 VAL B CA 1
ATOM 10415 C C . VAL B 1 333 ? -25.609 38.312 9.82 1 95.38 333 VAL B C 1
ATOM 10417 O O . VAL B 1 333 ? -26.203 38.375 10.906 1 95.38 333 VAL B O 1
ATOM 10420 N N . TRP B 1 334 ? -25.594 39.281 9 1 94.12 334 TRP B N 1
ATOM 10421 C CA . TRP B 1 334 ? -26.375 40.531 9.094 1 94.12 334 TRP B CA 1
ATOM 10422 C C . TRP B 1 334 ? -26.938 40.906 7.738 1 94.12 334 TRP B C 1
ATOM 10424 O O . TRP B 1 334 ? -26.266 40.781 6.711 1 94.12 334 TRP B O 1
ATOM 10434 N N . ASP B 1 335 ? -28.141 41.406 7.68 1 89 335 ASP B N 1
ATOM 10435 C CA . ASP B 1 335 ? -28.844 41.625 6.43 1 89 335 ASP B CA 1
ATOM 10436 C C . ASP B 1 335 ? -28.406 42.938 5.773 1 89 335 ASP B C 1
ATOM 10438 O O . ASP B 1 335 ? -28.688 43.188 4.598 1 89 335 ASP B O 1
ATOM 10442 N N . GLY B 1 336 ? -27.75 43.812 6.469 1 87.06 336 GLY B N 1
ATOM 10443 C CA . GLY B 1 336 ? -27.266 45.062 5.887 1 87.06 336 GLY B CA 1
ATOM 10444 C C . GLY B 1 336 ? -28.266 46.188 5.969 1 87.06 336 GLY B C 1
ATOM 10445 O O . GLY B 1 336 ? -27.953 47.312 5.641 1 87.06 336 GLY B O 1
ATOM 10446 N N . GLU B 1 337 ? -29.484 45.938 6.465 1 87.88 337 GLU B N 1
ATOM 10447 C CA . GLU B 1 337 ? -30.547 46.906 6.441 1 87.88 337 GLU B CA 1
ATOM 10448 C C . GLU B 1 337 ? -30.984 47.312 7.855 1 87.88 337 GLU B C 1
ATOM 10450 O O . GLU B 1 337 ? -31.406 48.438 8.102 1 87.88 337 GLU B O 1
ATOM 10455 N N . SER B 1 338 ? -30.875 46.375 8.719 1 87.12 338 SER B N 1
ATOM 10456 C CA . SER B 1 338 ? -31.312 46.656 10.086 1 87.12 338 SER B CA 1
ATOM 10457 C C . SER B 1 338 ? -30.438 47.688 10.758 1 87.12 338 SER B C 1
ATOM 10459 O O . SER B 1 338 ? -29.281 47.875 10.383 1 87.12 338 SER B O 1
ATOM 10461 N N . SER B 1 339 ? -30.984 48.344 11.742 1 90.44 339 SER B N 1
ATOM 10462 C CA . SER B 1 339 ? -30.312 49.438 12.414 1 90.44 339 SER B CA 1
ATOM 10463 C C . SER B 1 339 ? -29.094 48.938 13.203 1 90.44 339 SER B C 1
ATOM 10465 O O . SER B 1 339 ? -29.141 47.875 13.805 1 90.44 339 SER B O 1
ATOM 10467 N N . ARG B 1 340 ? -28.109 49.719 13.211 1 94.5 340 ARG B N 1
ATOM 10468 C CA . ARG B 1 340 ? -26.875 49.438 13.945 1 94.5 340 ARG B CA 1
ATOM 10469 C C . ARG B 1 340 ? -26.984 49.938 15.383 1 94.5 340 ARG B C 1
ATOM 10471 O O . ARG B 1 340 ? -26.469 51 15.719 1 94.5 340 ARG B O 1
ATOM 10478 N N . THR B 1 341 ? -27.656 49.156 16.234 1 95.25 341 THR B N 1
ATOM 10479 C CA . THR B 1 341 ? -27.906 49.531 17.609 1 95.25 341 THR B CA 1
ATOM 10480 C C . THR B 1 341 ? -27.438 48.438 18.578 1 95.25 341 THR B C 1
ATOM 10482 O O . THR B 1 341 ? -27.094 47.344 18.156 1 95.25 341 THR B O 1
ATOM 10485 N N . ILE B 1 342 ? -27.312 48.812 19.797 1 96.38 342 ILE B N 1
ATOM 10486 C CA . ILE B 1 342 ? -26.953 47.875 20.844 1 96.38 342 ILE B CA 1
ATOM 10487 C C . ILE B 1 342 ? -28.016 46.75 20.906 1 96.38 342 ILE B C 1
ATOM 10489 O O . ILE B 1 342 ? -27.688 45.594 21.156 1 96.38 342 ILE B O 1
ATOM 10493 N N . GLU B 1 343 ? -29.25 47.094 20.656 1 94.25 343 GLU B N 1
ATOM 10494 C CA . GLU B 1 343 ? -30.328 46.125 20.656 1 94.25 343 GLU B CA 1
ATOM 10495 C C . GLU B 1 343 ? -30.125 45.062 19.562 1 94.25 343 GLU B C 1
ATOM 10497 O O . GLU B 1 343 ? -30.438 43.906 19.75 1 94.25 343 GLU B O 1
ATOM 10502 N N . ASN B 1 344 ? -29.625 45.594 18.484 1 95.31 344 ASN B N 1
ATOM 10503 C CA . ASN B 1 344 ? -29.328 44.656 17.406 1 95.31 344 ASN B CA 1
ATOM 10504 C C . ASN B 1 344 ? -28.234 43.688 17.797 1 95.31 344 ASN B C 1
ATOM 10506 O O . ASN B 1 344 ? -28.328 42.5 17.484 1 95.31 344 ASN B O 1
ATOM 10510 N N . LEU B 1 345 ? -27.234 44.156 18.453 1 96.31 345 LEU B N 1
ATOM 10511 C CA . LEU B 1 345 ? -26.172 43.281 18.922 1 96.31 345 LEU B CA 1
ATOM 10512 C C . LEU B 1 345 ? -26.703 42.25 19.906 1 96.31 345 LEU B C 1
ATOM 10514 O O . LEU B 1 345 ? -26.344 41.094 19.828 1 96.31 345 LEU B O 1
ATOM 10518 N N . MET B 1 346 ? -27.594 42.688 20.719 1 94.25 346 MET B N 1
ATOM 10519 C CA . MET B 1 346 ? -28.141 41.812 21.766 1 94.25 346 MET B CA 1
ATOM 10520 C C . MET B 1 346 ? -29.062 40.75 21.172 1 94.25 346 MET B C 1
ATOM 10522 O O . MET B 1 346 ? -29.281 39.719 21.766 1 94.25 346 MET B O 1
ATOM 10526 N N . SER B 1 347 ? -29.594 41.031 20.031 1 92.5 347 SER B N 1
ATOM 10527 C CA . SER B 1 347 ? -30.516 40.094 19.391 1 92.5 347 SER B CA 1
ATOM 10528 C C . SER B 1 347 ? -29.75 38.969 18.672 1 92.5 347 SER B C 1
ATOM 10530 O O . SER B 1 347 ? -30.328 37.938 18.312 1 92.5 347 SER B O 1
ATOM 10532 N N . SER B 1 348 ? -28.422 39.094 18.469 1 93.94 348 SER B N 1
ATOM 10533 C CA . SER B 1 348 ? -27.578 38.094 17.812 1 93.94 348 SER B CA 1
ATOM 10534 C C . SER B 1 348 ? -26.25 37.938 18.531 1 93.94 348 SER B C 1
ATOM 10536 O O . SER B 1 348 ? -25.188 38.25 17.984 1 93.94 348 SER B O 1
ATOM 10538 N N . LEU B 1 349 ? -26.266 37.281 19.562 1 95.31 349 LEU B N 1
ATOM 10539 C CA . LEU B 1 349 ? -25.156 37.219 20.5 1 95.31 349 LEU B CA 1
ATOM 10540 C C . LEU B 1 349 ? -24.047 36.312 20 1 95.31 349 LEU B C 1
ATOM 10542 O O . LEU B 1 349 ? -22.922 36.375 20.5 1 95.31 349 LEU B O 1
ATOM 10546 N N . TYR B 1 350 ? -24.359 35.531 18.969 1 96.19 350 TYR B N 1
ATOM 10547 C CA . TYR B 1 350 ? -23.344 34.594 18.531 1 96.19 350 TYR B CA 1
ATOM 10548 C C . TYR B 1 350 ? -22.625 35.094 17.281 1 96.19 350 TYR B C 1
ATOM 10550 O O . TYR B 1 350 ? -21.797 34.375 16.703 1 96.19 350 TYR B O 1
ATOM 10558 N N . ARG B 1 351 ? -22.891 36.344 16.906 1 96.06 351 ARG B N 1
ATOM 10559 C CA . ARG B 1 351 ? -22.031 37 15.93 1 96.06 351 ARG B CA 1
ATOM 10560 C C . ARG B 1 351 ? -20.641 37.25 16.516 1 96.06 351 ARG B C 1
ATOM 10562 O O . ARG B 1 351 ? -20.5 37.625 17.688 1 96.06 351 ARG B O 1
ATOM 10569 N N . MET B 1 352 ? -19.719 37.031 15.703 1 97.88 352 MET B N 1
ATOM 10570 C CA . MET B 1 352 ? -18.375 37.188 16.234 1 97.88 352 MET B CA 1
ATOM 10571 C C . MET B 1 352 ? -17.781 38.531 15.922 1 97.88 352 MET B C 1
ATOM 10573 O O . MET B 1 352 ? -17.922 39.031 14.797 1 97.88 352 MET B O 1
ATOM 10577 N N . VAL B 1 353 ? -17.156 39.094 16.891 1 98.12 353 VAL B N 1
ATOM 10578 C CA . VAL B 1 353 ? -16.391 40.312 16.734 1 98.12 353 VAL B CA 1
ATOM 10579 C C . VAL B 1 353 ? -14.945 39.969 16.344 1 98.12 353 VAL B C 1
ATOM 10581 O O . VAL B 1 353 ? -14.273 39.219 17.031 1 98.12 353 VAL B O 1
ATOM 10584 N N . ASP B 1 354 ? -14.539 40.531 15.242 1 98 354 ASP B N 1
ATOM 10585 C CA . ASP B 1 354 ? -13.188 40.312 14.734 1 98 354 ASP B CA 1
ATOM 10586 C C . ASP B 1 354 ? -12.266 41.469 15.172 1 98 354 ASP B C 1
ATOM 10588 O O . ASP B 1 354 ? -12.312 42.562 14.609 1 98 354 ASP B O 1
ATOM 10592 N N . THR B 1 355 ? -11.383 41.25 16.047 1 97.25 355 THR B N 1
ATOM 10593 C CA . THR B 1 355 ? -10.562 42.281 16.656 1 97.25 355 THR B CA 1
ATOM 10594 C C . THR B 1 355 ? -9.594 42.875 15.625 1 97.25 355 THR B C 1
ATOM 10596 O O . THR B 1 355 ? -9.07 43.969 15.828 1 97.25 355 THR B O 1
ATOM 10599 N N . SER B 1 356 ? -9.305 42.125 14.555 1 96.19 356 SER B N 1
ATOM 10600 C CA . SER B 1 356 ? -8.391 42.625 13.531 1 96.19 356 SER B CA 1
ATOM 10601 C C . SER B 1 356 ? -8.938 43.875 12.859 1 96.19 356 SER B C 1
ATOM 10603 O O . SER B 1 356 ? -8.188 44.656 12.25 1 96.19 356 SER B O 1
ATOM 10605 N N . LEU B 1 357 ? -10.219 44.125 13.008 1 96.56 357 LEU B N 1
ATOM 10606 C CA . LEU B 1 357 ? -10.883 45.25 12.344 1 96.56 357 LEU B CA 1
ATOM 10607 C C . LEU B 1 357 ? -10.93 46.469 13.258 1 96.56 357 LEU B C 1
ATOM 10609 O O . LEU B 1 357 ? -11.422 47.531 12.859 1 96.56 357 LEU B O 1
ATOM 10613 N N . PHE B 1 358 ? -10.477 46.344 14.438 1 96.25 358 PHE B N 1
ATOM 10614 C CA . PHE B 1 358 ? -10.57 47.406 15.43 1 96.25 358 PHE B CA 1
ATOM 10615 C C . PHE B 1 358 ? -9.195 47.969 15.75 1 96.25 358 PHE B C 1
ATOM 10617 O O . PHE B 1 358 ? -8.18 47.406 15.375 1 96.25 358 PHE B O 1
ATOM 10624 N N . SER B 1 359 ? -9.227 49.062 16.5 1 91.44 359 SER B N 1
ATOM 10625 C CA . SER B 1 359 ? -7.996 49.75 16.906 1 91.44 359 SER B CA 1
ATOM 10626 C C . SER B 1 359 ? -7.305 49 18.031 1 91.44 359 SER B C 1
ATOM 10628 O O . SER B 1 359 ? -7.902 48.125 18.672 1 91.44 359 SER B O 1
ATOM 10630 N N . GLU B 1 360 ? -6.125 49.375 18.297 1 88.69 360 GLU B N 1
ATOM 10631 C CA . GLU B 1 360 ? -5.297 48.688 19.281 1 88.69 360 GLU B CA 1
ATOM 10632 C C . GLU B 1 360 ? -5.895 48.844 20.688 1 88.69 360 GLU B C 1
ATOM 10634 O O . GLU B 1 360 ? -5.953 47.875 21.438 1 88.69 360 GLU B O 1
ATOM 10639 N N . PRO B 1 361 ? -6.449 50 21.062 1 89.12 361 PRO B N 1
ATOM 10640 C CA . PRO B 1 361 ? -7.02 50.094 22.422 1 89.12 361 PRO B CA 1
ATOM 10641 C C . PRO B 1 361 ? -8.219 49.188 22.625 1 89.12 361 PRO B C 1
ATOM 10643 O O . PRO B 1 361 ? -8.383 48.594 23.688 1 89.12 361 PRO B O 1
ATOM 10646 N N . PHE B 1 362 ? -9.062 49.125 21.641 1 93.19 362 PHE B N 1
ATOM 10647 C CA . PHE B 1 362 ? -10.203 48.25 21.734 1 93.19 362 PHE B CA 1
ATOM 10648 C C . PHE B 1 362 ? -9.75 46.812 21.938 1 93.19 362 PHE B C 1
ATOM 10650 O O . PHE B 1 362 ? -10.297 46.062 22.766 1 93.19 362 PHE B O 1
ATOM 10657 N N . ARG B 1 363 ? -8.727 46.375 21.156 1 92.25 363 ARG B N 1
ATOM 10658 C CA . ARG B 1 363 ? -8.188 45.031 21.25 1 92.25 363 ARG B CA 1
ATOM 10659 C C . ARG B 1 363 ? -7.633 44.75 22.641 1 92.25 363 ARG B C 1
ATOM 10661 O O . ARG B 1 363 ? -7.832 43.656 23.188 1 92.25 363 ARG B O 1
ATOM 10668 N N . GLU B 1 364 ? -7.023 45.688 23.172 1 90.5 364 GLU B N 1
ATOM 10669 C CA . GLU B 1 364 ? -6.457 45.562 24.516 1 90.5 364 GLU B CA 1
ATOM 10670 C C . GLU B 1 364 ? -7.551 45.406 25.562 1 90.5 364 GLU B C 1
ATOM 10672 O O . GLU B 1 364 ? -7.426 44.594 26.484 1 90.5 364 GLU B O 1
ATOM 10677 N N . LYS B 1 365 ? -8.578 46.219 25.406 1 92.12 365 LYS B N 1
ATOM 10678 C CA . LYS B 1 365 ? -9.68 46.125 26.359 1 92.12 365 LYS B CA 1
ATOM 10679 C C . LYS B 1 365 ? -10.32 44.75 26.359 1 92.12 365 LYS B C 1
ATOM 10681 O O . LYS B 1 365 ? -10.648 44.219 27.422 1 92.12 365 LYS B O 1
ATOM 10686 N N . ILE B 1 366 ? -10.484 44.25 25.172 1 92.19 366 ILE B N 1
ATOM 10687 C CA . ILE B 1 366 ? -11.094 42.938 25.047 1 92.19 366 ILE B CA 1
ATOM 10688 C C . ILE B 1 366 ? -10.195 41.906 25.703 1 92.19 366 ILE B C 1
ATOM 10690 O O . ILE B 1 366 ? -10.664 41.031 26.469 1 92.19 366 ILE B O 1
ATOM 10694 N N . LEU B 1 367 ? -8.898 41.906 25.375 1 89.06 367 LEU B N 1
ATOM 10695 C CA . LEU B 1 367 ? -7.949 40.906 25.891 1 89.06 367 LEU B CA 1
ATOM 10696 C C . LEU B 1 367 ? -7.855 41 27.422 1 89.06 367 LEU B C 1
ATOM 10698 O O . LEU B 1 367 ? -7.742 39.969 28.094 1 89.06 367 LEU B O 1
ATOM 10702 N N . ASN B 1 368 ? -7.926 42.156 27.922 1 87.69 368 ASN B N 1
ATOM 10703 C CA . ASN B 1 368 ? -7.848 42.375 29.359 1 87.69 368 ASN B CA 1
ATOM 10704 C C . ASN B 1 368 ? -9.078 41.812 30.078 1 87.69 368 ASN B C 1
ATOM 10706 O O . ASN B 1 368 ? -9.016 41.5 31.266 1 87.69 368 ASN B O 1
ATOM 10710 N N . ALA B 1 369 ? -10.078 41.719 29.344 1 88.94 369 ALA B N 1
ATOM 10711 C CA . ALA B 1 369 ? -11.344 41.312 29.938 1 88.94 369 ALA B CA 1
ATOM 10712 C C . ALA B 1 369 ? -11.484 39.781 29.969 1 88.94 369 ALA B C 1
ATOM 10714 O O . ALA B 1 369 ? -12.336 39.25 30.688 1 88.94 369 ALA B O 1
ATOM 10715 N N . ILE B 1 370 ? -10.68 39.125 29.25 1 88.19 370 ILE B N 1
ATOM 10716 C CA . ILE B 1 370 ? -10.789 37.656 29.172 1 88.19 370 ILE B CA 1
ATOM 10717 C C . ILE B 1 370 ? -9.859 37.031 30.188 1 88.19 370 ILE B C 1
ATOM 10719 O O . ILE B 1 370 ? -8.641 37.188 30.125 1 88.19 370 ILE B O 1
ATOM 10723 N N . ASP B 1 371 ? -10.43 36.281 31.125 1 87.44 371 ASP B N 1
ATOM 10724 C CA . ASP B 1 371 ? -9.641 35.5 32.062 1 87.44 371 ASP B CA 1
ATOM 10725 C C . ASP B 1 371 ? -9.281 34.125 31.516 1 87.44 371 ASP B C 1
ATOM 10727 O O . ASP B 1 371 ? -10.047 33.562 30.734 1 87.44 371 ASP B O 1
ATOM 10731 N N . ASN B 1 372 ? -8.133 33.625 31.938 1 92.75 372 ASN B N 1
ATOM 10732 C CA . ASN B 1 372 ? -7.688 32.344 31.453 1 92.75 372 ASN B CA 1
ATOM 10733 C C . ASN B 1 372 ? -7.77 32.281 29.922 1 92.75 372 ASN B C 1
ATOM 10735 O O . ASN B 1 372 ? -8.398 31.359 29.375 1 92.75 372 ASN B O 1
ATOM 10739 N N . LEU B 1 373 ? -7.082 33.125 29.297 1 93.62 373 LEU B N 1
ATOM 10740 C CA . LEU B 1 373 ? -7.211 33.406 27.875 1 93.62 373 LEU B CA 1
ATOM 10741 C C . LEU B 1 373 ? -7.043 32.125 27.062 1 93.62 373 LEU B C 1
ATOM 10743 O O . LEU B 1 373 ? -7.91 31.797 26.25 1 93.62 373 LEU B O 1
ATOM 10747 N N . ASP B 1 374 ? -5.953 31.391 27.281 1 94.69 374 ASP B N 1
ATOM 10748 C CA . ASP B 1 374 ? -5.68 30.219 26.469 1 94.69 374 ASP B CA 1
ATOM 10749 C C . ASP B 1 374 ? -6.719 29.125 26.703 1 94.69 374 ASP B C 1
ATOM 10751 O O . ASP B 1 374 ? -7.16 28.469 25.75 1 94.69 374 ASP B O 1
ATOM 10755 N N . ASN B 1 375 ? -7.148 28.984 27.906 1 93.12 375 ASN B N 1
ATOM 10756 C CA . ASN B 1 375 ? -8.141 27.953 28.219 1 93.12 375 ASN B CA 1
ATOM 10757 C C . ASN B 1 375 ? -9.523 28.344 27.703 1 93.12 375 ASN B C 1
ATOM 10759 O O . ASN B 1 375 ? -10.359 27.469 27.469 1 93.12 375 ASN B O 1
ATOM 10763 N N . ASN B 1 376 ? -9.664 29.609 27.547 1 94.19 376 ASN B N 1
ATOM 10764 C CA . ASN B 1 376 ? -10.961 30.078 27.047 1 94.19 376 ASN B CA 1
ATOM 10765 C C . ASN B 1 376 ? -10.938 30.297 25.531 1 94.19 376 ASN B C 1
ATOM 10767 O O . ASN B 1 376 ? -11.891 30.844 24.969 1 94.19 376 ASN B O 1
ATOM 10771 N N . THR B 1 377 ? -9.883 29.906 24.922 1 96.62 377 THR B N 1
ATOM 10772 C CA . THR B 1 377 ? -9.797 29.906 23.469 1 96.62 377 THR B CA 1
ATOM 10773 C C . THR B 1 377 ? -10.219 28.547 22.906 1 96.62 377 THR B C 1
ATOM 10775 O O . THR B 1 377 ? -9.602 27.531 23.203 1 96.62 377 THR B O 1
ATOM 10778 N N . ASP B 1 378 ? -11.219 28.547 22.078 1 97.44 378 ASP B N 1
ATOM 10779 C CA . ASP B 1 378 ? -11.828 27.312 21.609 1 97.44 378 ASP B CA 1
ATOM 10780 C C . ASP B 1 378 ? -11.133 26.797 20.344 1 97.44 378 ASP B C 1
ATOM 10782 O O . ASP B 1 378 ? -11.164 25.609 20.047 1 97.44 378 ASP B O 1
ATOM 10786 N N . GLY B 1 379 ? -10.586 27.703 19.594 1 98.31 379 GLY B N 1
ATOM 10787 C CA . GLY B 1 379 ? -9.922 27.328 18.359 1 98.31 379 GLY B CA 1
ATOM 10788 C C . GLY B 1 379 ? -8.797 28.266 17.969 1 98.31 379 GLY B C 1
ATOM 10789 O O . GLY B 1 379 ? -8.812 29.438 18.344 1 98.31 379 GLY B O 1
ATOM 10790 N N . ILE B 1 380 ? -7.824 27.75 17.266 1 98.75 380 ILE B N 1
ATOM 10791 C CA . ILE B 1 380 ? -6.715 28.531 16.734 1 98.75 380 ILE B CA 1
ATOM 10792 C C . ILE B 1 380 ? -6.594 28.281 15.234 1 98.75 380 ILE B C 1
ATOM 10794 O O . ILE B 1 380 ? -6.52 27.141 14.789 1 98.75 380 ILE B O 1
ATOM 10798 N N . LEU B 1 381 ? -6.664 29.312 14.477 1 98.75 381 LEU B N 1
ATOM 10799 C CA . LEU B 1 381 ? -6.391 29.281 13.047 1 98.75 381 LEU B CA 1
ATOM 10800 C C . LEU B 1 381 ? -5.02 29.875 12.742 1 98.75 381 LEU B C 1
ATOM 10802 O O . LEU B 1 381 ? -4.742 31.016 13.094 1 98.75 381 LEU B O 1
ATOM 10806 N N . ILE B 1 382 ? -4.211 29.094 12.07 1 98.75 382 ILE B N 1
ATOM 10807 C CA . ILE B 1 382 ? -2.861 29.562 11.773 1 98.75 382 ILE B CA 1
ATOM 10808 C C . ILE B 1 382 ? -2.668 29.625 10.258 1 98.75 382 ILE B C 1
ATOM 10810 O O . ILE B 1 382 ? -2.775 28.625 9.562 1 98.75 382 ILE B O 1
ATOM 10814 N N . HIS B 1 383 ? -2.449 30.797 9.758 1 96.88 383 HIS B N 1
ATOM 10815 C CA . HIS B 1 383 ? -2.074 30.969 8.359 1 96.88 383 HIS B CA 1
ATOM 10816 C C . HIS B 1 383 ? -0.562 30.875 8.18 1 96.88 383 HIS B C 1
ATOM 10818 O O . HIS B 1 383 ? 0.16 31.844 8.422 1 96.88 383 HIS B O 1
ATOM 10824 N N . SER B 1 384 ? -0.114 29.719 7.73 1 95.69 384 SER B N 1
ATOM 10825 C CA . SER B 1 384 ? 1.317 29.453 7.637 1 95.69 384 SER B CA 1
ATOM 10826 C C . SER B 1 384 ? 1.586 28.141 6.902 1 95.69 384 SER B C 1
ATOM 10828 O O . SER B 1 384 ? 0.68 27.328 6.723 1 95.69 384 SER B O 1
ATOM 10830 N N . ASP B 1 385 ? 2.865 28.047 6.434 1 93.19 385 ASP B N 1
ATOM 10831 C CA . ASP B 1 385 ? 3.355 26.734 6.039 1 93.19 385 ASP B CA 1
ATOM 10832 C C . ASP B 1 385 ? 3.225 25.734 7.188 1 93.19 385 ASP B C 1
ATOM 10834 O O . ASP B 1 385 ? 3.486 26.062 8.344 1 93.19 385 ASP B O 1
ATOM 10838 N N . ASN B 1 386 ? 2.73 24.562 6.805 1 96 386 ASN B N 1
ATOM 10839 C CA . ASN B 1 386 ? 2.404 23.609 7.859 1 96 386 ASN B CA 1
ATOM 10840 C C . ASN B 1 386 ? 3.654 23.141 8.602 1 96 386 ASN B C 1
ATOM 10842 O O . ASN B 1 386 ? 3.602 22.859 9.797 1 96 386 ASN B O 1
ATOM 10846 N N . PHE B 1 387 ? 4.848 23 7.949 1 95.75 387 PHE B N 1
ATOM 10847 C CA . PHE B 1 387 ? 6.078 22.641 8.648 1 95.75 387 PHE B CA 1
ATOM 10848 C C . PHE B 1 387 ? 6.449 23.703 9.672 1 95.75 387 PHE B C 1
ATOM 10850 O O . PHE B 1 387 ? 6.816 23.375 10.805 1 95.75 387 PHE B O 1
ATOM 10857 N N . GLN B 1 388 ? 6.371 24.922 9.273 1 96.19 388 GLN B N 1
ATOM 10858 C CA . GLN B 1 388 ? 6.758 26.031 10.133 1 96.19 388 GLN B CA 1
ATOM 10859 C C . GLN B 1 388 ? 5.805 26.172 11.32 1 96.19 388 GLN B C 1
ATOM 10861 O O . GLN B 1 388 ? 6.238 26.438 12.445 1 96.19 388 GLN B O 1
ATOM 10866 N N . ALA B 1 389 ? 4.539 26.031 11.016 1 98 389 ALA B N 1
ATOM 10867 C CA . ALA B 1 389 ? 3.568 26.078 12.102 1 98 389 ALA B CA 1
ATOM 10868 C C . ALA B 1 389 ? 3.842 24.969 13.117 1 98 389 ALA B C 1
ATOM 10870 O O . ALA B 1 389 ? 3.854 25.219 14.328 1 98 389 ALA B O 1
ATOM 10871 N N . LEU B 1 390 ? 4.047 23.781 12.602 1 97.94 390 LEU B N 1
ATOM 10872 C CA . LEU B 1 390 ? 4.328 22.656 13.484 1 97.94 390 LEU B CA 1
ATOM 10873 C C . LEU B 1 390 ? 5.59 22.906 14.297 1 97.94 390 LEU B C 1
ATOM 10875 O O . LEU B 1 390 ? 5.652 22.547 15.477 1 97.94 390 LEU B O 1
ATOM 10879 N N . ASN B 1 391 ? 6.57 23.453 13.633 1 96.31 391 ASN B N 1
ATOM 10880 C CA . ASN B 1 391 ? 7.828 23.766 14.305 1 96.31 391 ASN B CA 1
ATOM 10881 C C . ASN B 1 391 ? 7.621 24.719 15.477 1 96.31 391 ASN B C 1
ATOM 10883 O O . ASN B 1 391 ? 8.25 24.562 16.531 1 96.31 391 ASN B O 1
ATOM 10887 N N . LEU B 1 392 ? 6.754 25.625 15.328 1 97.19 392 LEU B N 1
ATOM 10888 C CA . LEU B 1 392 ? 6.477 26.594 16.375 1 97.19 392 LEU B CA 1
ATOM 10889 C C . LEU B 1 392 ? 5.641 25.984 17.484 1 97.19 392 LEU B C 1
ATOM 10891 O O . LEU B 1 392 ? 5.789 26.359 18.656 1 97.19 392 LEU B O 1
ATOM 10895 N N . LEU B 1 393 ? 4.816 25.047 17.203 1 98 393 LEU B N 1
ATOM 10896 C CA . LEU B 1 393 ? 3.848 24.5 18.141 1 98 393 LEU B CA 1
ATOM 10897 C C . LEU B 1 393 ? 4.508 23.484 19.078 1 98 393 LEU B C 1
ATOM 10899 O O . LEU B 1 393 ? 3.914 23.078 20.078 1 98 393 LEU B O 1
ATOM 10903 N N . GLN B 1 394 ? 5.738 23.109 18.844 1 96.88 394 GLN B N 1
ATOM 10904 C CA . GLN B 1 394 ? 6.367 21.969 19.5 1 96.88 394 GLN B CA 1
ATOM 10905 C C . GLN B 1 394 ? 6.418 22.156 21 1 96.88 394 GLN B C 1
ATOM 10907 O O . GLN B 1 394 ? 6.078 21.234 21.766 1 96.88 394 GLN B O 1
ATOM 10912 N N . SER B 1 395 ? 6.777 23.344 21.484 1 94.69 395 SER B N 1
ATOM 10913 C CA . SER B 1 395 ? 6.969 23.547 22.906 1 94.69 395 SER B CA 1
ATOM 10914 C C . SER B 1 395 ? 5.633 23.703 23.625 1 94.69 395 SER B C 1
ATOM 10916 O O . SER B 1 395 ? 5.422 23.094 24.688 1 94.69 395 SER B O 1
ATOM 10918 N N . LYS B 1 396 ? 4.789 24.422 23.094 1 96.25 396 LYS B N 1
ATOM 10919 C CA . LYS B 1 396 ? 3.531 24.781 23.75 1 96.25 396 LYS B CA 1
ATOM 10920 C C . LYS B 1 396 ? 2.568 23.594 23.766 1 96.25 396 LYS B C 1
ATOM 10922 O O . LYS B 1 396 ? 1.819 23.422 24.734 1 96.25 396 LYS B O 1
ATOM 10927 N N . TYR B 1 397 ? 2.605 22.766 22.75 1 97.44 397 TYR B N 1
ATOM 10928 C CA . TYR B 1 397 ? 1.603 21.719 22.641 1 97.44 397 TYR B CA 1
ATOM 10929 C C . TYR B 1 397 ? 2.256 20.344 22.594 1 97.44 397 TYR B C 1
ATOM 10931 O O . TYR B 1 397 ? 1.717 19.406 21.984 1 97.44 397 TYR B O 1
ATOM 10939 N N . ASN B 1 398 ? 3.424 20.188 23.156 1 96 398 ASN B N 1
ATOM 10940 C CA . ASN B 1 398 ? 4.109 18.891 23.219 1 96 398 ASN B CA 1
ATOM 10941 C C . ASN B 1 398 ? 3.258 17.844 23.922 1 96 398 ASN B C 1
ATOM 10943 O O . ASN B 1 398 ? 2.865 18.016 25.078 1 96 398 ASN B O 1
ATOM 10947 N N . ARG B 1 399 ? 2.865 16.766 23.234 1 96.5 399 ARG B N 1
ATOM 10948 C CA . ARG B 1 399 ? 2.086 15.633 23.734 1 96.5 399 ARG B CA 1
ATOM 10949 C C . ARG B 1 399 ? 0.748 16.094 24.297 1 96.5 399 ARG B C 1
ATOM 10951 O O . ARG B 1 399 ? 0.264 15.547 25.297 1 96.5 399 ARG B O 1
ATOM 10958 N N . ALA B 1 400 ? 0.224 17.109 23.688 1 96.88 400 ALA B N 1
ATOM 10959 C CA . ALA B 1 400 ? -1.02 17.688 24.203 1 96.88 400 ALA B CA 1
ATOM 10960 C C . ALA B 1 400 ? -2.195 17.359 23.281 1 96.88 400 ALA B C 1
ATOM 10962 O O . ALA B 1 400 ? -3.354 17.438 23.703 1 96.88 400 ALA B O 1
ATOM 10963 N N . VAL B 1 401 ? -1.913 16.906 22.094 1 98.44 401 VAL B N 1
ATOM 10964 C CA . VAL B 1 401 ? -2.945 16.719 21.078 1 98.44 401 VAL B CA 1
ATOM 10965 C C . VAL B 1 401 ? -3.535 15.32 21.203 1 98.44 401 VAL B C 1
ATOM 10967 O O . VAL B 1 401 ? -2.801 14.328 21.203 1 98.44 401 VAL B O 1
ATOM 10970 N N . LYS B 1 402 ? -4.828 15.203 21.281 1 98.31 402 LYS B N 1
ATOM 10971 C CA . LYS B 1 402 ? -5.512 13.922 21.406 1 98.31 402 LYS B CA 1
ATOM 10972 C C . LYS B 1 402 ? -5.727 13.273 20.047 1 98.31 402 LYS B C 1
ATOM 10974 O O . LYS B 1 402 ? -5.641 12.047 19.906 1 98.31 402 LYS B O 1
ATOM 10979 N N . PHE B 1 403 ? -6.02 14.109 19.188 1 98.5 403 PHE B N 1
ATOM 10980 C CA . PHE B 1 403 ? -6.344 13.586 17.875 1 98.5 403 PHE B CA 1
ATOM 10981 C C . PHE B 1 403 ? -5.75 14.461 16.781 1 98.5 403 PHE B C 1
ATOM 10983 O O . PHE B 1 403 ? -5.875 15.688 16.828 1 98.5 403 PHE B O 1
ATOM 10990 N N . ILE B 1 404 ? -5.086 13.891 15.781 1 98.88 404 ILE B N 1
ATOM 10991 C CA . ILE B 1 404 ? -4.605 14.57 14.586 1 98.88 404 ILE B CA 1
ATOM 10992 C C . ILE B 1 404 ? -5.344 14.039 13.359 1 98.88 404 ILE B C 1
ATOM 10994 O O . ILE B 1 404 ? -5.324 12.836 13.086 1 98.88 404 ILE B O 1
ATOM 10998 N N . TYR B 1 405 ? -6.051 14.852 12.633 1 98.69 405 TYR B N 1
ATOM 10999 C CA . TYR B 1 405 ? -6.648 14.531 11.344 1 98.69 405 TYR B CA 1
ATOM 11000 C C . TYR B 1 405 ? -6.043 15.391 10.234 1 98.69 405 TYR B C 1
ATOM 11002 O O . TYR B 1 405 ? -6.141 16.609 10.266 1 98.69 405 TYR B O 1
ATOM 11010 N N . ILE B 1 406 ? -5.484 14.758 9.234 1 98.44 406 ILE B N 1
ATOM 11011 C CA . ILE B 1 406 ? -4.93 15.555 8.141 1 98.44 406 ILE B CA 1
ATOM 11012 C C . ILE B 1 406 ? -5.391 14.984 6.805 1 98.44 406 ILE B C 1
ATOM 11014 O O . ILE B 1 406 ? -5.57 13.773 6.664 1 98.44 406 ILE B O 1
ATOM 11018 N N . ASP B 1 407 ? -5.602 15.812 5.883 1 96.75 407 ASP B N 1
ATOM 11019 C CA . ASP B 1 407 ? -5.988 15.516 4.504 1 96.75 407 ASP B CA 1
ATOM 11020 C C . ASP B 1 407 ? -5.023 16.172 3.514 1 96.75 407 ASP B C 1
ATOM 11022 O O . ASP B 1 407 ? -5.391 17.109 2.811 1 96.75 407 ASP B O 1
ATOM 11026 N N . PRO B 1 408 ? -3.857 15.617 3.303 1 94.62 408 PRO B N 1
ATOM 11027 C CA . PRO B 1 408 ? -2.855 16.203 2.404 1 94.62 408 PRO B CA 1
ATOM 11028 C C . PRO B 1 408 ? -3.23 16.047 0.931 1 94.62 408 PRO B C 1
ATOM 11030 O O . PRO B 1 408 ? -4.191 15.352 0.602 1 94.62 408 PRO B O 1
ATOM 11033 N N . PRO B 1 409 ? -2.482 16.75 0.072 1 88.62 409 PRO B N 1
ATOM 11034 C CA . PRO B 1 409 ? -2.723 16.531 -1.355 1 88.62 409 PRO B CA 1
ATOM 11035 C C . PRO B 1 409 ? -2.463 15.086 -1.778 1 88.62 409 PRO B C 1
ATOM 11037 O O . PRO B 1 409 ? -1.512 14.461 -1.304 1 88.62 409 PRO B O 1
ATOM 11040 N N . TYR B 1 410 ? -3.295 14.547 -2.609 1 85.94 410 TYR B N 1
ATOM 11041 C CA . TYR B 1 410 ? -3.238 13.133 -2.98 1 85.94 410 TYR B CA 1
ATOM 11042 C C . TYR B 1 410 ? -2.223 12.906 -4.094 1 85.94 410 TYR B C 1
ATOM 11044 O O . TYR B 1 410 ? -1.88 11.758 -4.398 1 85.94 410 TYR B O 1
ATOM 11052 N N . ASN B 1 411 ? -1.613 13.93 -4.652 1 78.19 411 ASN B N 1
ATOM 11053 C CA . ASN B 1 411 ? -0.599 13.82 -5.695 1 78.19 411 ASN B CA 1
ATOM 11054 C C . ASN B 1 411 ? -1.171 13.211 -6.969 1 78.19 411 ASN B C 1
ATOM 11056 O O . ASN B 1 411 ? -0.509 12.406 -7.625 1 78.19 411 ASN B O 1
ATOM 11060 N N . THR B 1 412 ? -2.459 13.43 -7.152 1 71.44 412 THR B N 1
ATOM 11061 C CA . THR B 1 412 ? -3.123 12.945 -8.359 1 71.44 412 THR B CA 1
ATOM 11062 C C . THR B 1 412 ? -2.924 13.922 -9.516 1 71.44 412 THR B C 1
ATOM 11064 O O . THR B 1 412 ? -2.381 15.008 -9.328 1 71.44 412 THR B O 1
ATOM 11067 N N . ASN B 1 413 ? -3.277 13.5 -10.594 1 57.91 413 ASN B N 1
ATOM 11068 C CA . ASN B 1 413 ? -3.158 14.352 -11.773 1 57.91 413 ASN B CA 1
ATOM 11069 C C . ASN B 1 413 ? -4.117 15.531 -11.711 1 57.91 413 ASN B C 1
ATOM 11071 O O . ASN B 1 413 ? -3.869 16.578 -12.32 1 57.91 413 ASN B O 1
ATOM 11075 N N . SER B 1 414 ? -5.133 15.312 -11 1 50.16 414 SER B N 1
ATOM 11076 C CA . SER B 1 414 ? -6.105 16.391 -10.891 1 50.16 414 SER B CA 1
ATOM 11077 C C . SER B 1 414 ? -5.574 17.531 -10.031 1 50.16 414 SER B C 1
ATOM 11079 O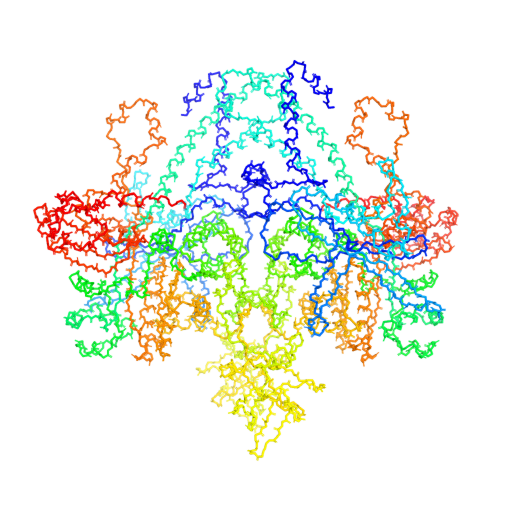 O . SER B 1 414 ? -5.973 18.688 -10.203 1 50.16 414 SER B O 1
ATOM 11081 N N . THR B 1 415 ? -4.758 17.25 -9.133 1 51.97 415 THR B N 1
ATOM 11082 C CA . THR B 1 415 ? -4.141 18.25 -8.266 1 51.97 415 THR B CA 1
ATOM 11083 C C . THR B 1 415 ? -2.637 18.031 -8.164 1 51.97 415 THR B C 1
ATOM 11085 O O . THR B 1 415 ? -2.127 17.703 -7.086 1 51.97 415 THR B O 1
ATOM 11088 N N . PRO B 1 416 ? -2.084 18.172 -9.406 1 51.47 416 PRO B N 1
ATOM 11089 C CA . PRO B 1 416 ? -0.657 17.828 -9.375 1 51.47 416 PRO B CA 1
ATOM 11090 C C . PRO B 1 416 ? 0.177 18.875 -8.625 1 51.47 416 PRO B C 1
ATOM 11092 O O . PRO B 1 416 ? -0.121 20.062 -8.688 1 51.47 416 PRO B O 1
ATOM 11095 N N . ILE B 1 417 ? 0.917 18.422 -7.68 1 55.84 417 ILE B N 1
ATOM 11096 C CA . ILE B 1 417 ? 1.924 19.281 -7.074 1 55.84 417 ILE B CA 1
ATOM 11097 C C . ILE B 1 417 ? 3.111 19.438 -8.023 1 55.84 417 ILE B C 1
ATOM 11099 O O . ILE B 1 417 ? 3.607 18.453 -8.57 1 55.84 417 ILE B O 1
ATOM 11103 N N . LEU B 1 418 ? 3.297 20.516 -8.547 1 48.5 418 LEU B N 1
ATOM 11104 C CA . LEU B 1 418 ? 4.387 20.766 -9.484 1 48.5 418 LEU B CA 1
ATOM 11105 C C . LEU B 1 418 ? 5.738 20.641 -8.789 1 48.5 418 LEU B C 1
ATOM 11107 O O . LEU B 1 418 ? 6.234 21.609 -8.211 1 48.5 418 LEU B O 1
ATOM 11111 N N . TYR B 1 419 ? 6.062 19.406 -8.859 1 55.06 419 TYR B N 1
ATOM 11112 C CA . TYR B 1 419 ? 7.367 19.203 -8.242 1 55.06 419 TYR B CA 1
ATOM 11113 C C . TYR B 1 419 ? 8.492 19.5 -9.219 1 55.06 419 TYR B C 1
ATOM 11115 O O . TYR B 1 419 ? 8.336 19.328 -10.43 1 55.06 419 TYR B O 1
ATOM 11123 N N . LYS B 1 420 ? 9.594 20.203 -8.867 1 48.75 420 LYS B N 1
ATOM 11124 C CA . LYS B 1 420 ? 10.719 20.625 -9.695 1 48.75 420 LYS B CA 1
ATOM 11125 C C . LYS B 1 420 ? 11.297 19.438 -10.477 1 48.75 420 LYS B C 1
ATOM 11127 O O . LYS B 1 420 ? 11.539 19.547 -11.68 1 48.75 420 LYS B O 1
ATOM 11132 N N . ASN B 1 421 ? 11.844 18.453 -9.883 1 48.31 421 ASN B N 1
ATOM 11133 C CA . ASN B 1 421 ? 12.703 17.438 -10.492 1 48.31 421 ASN B CA 1
ATOM 11134 C C . ASN B 1 421 ? 11.898 16.312 -11.109 1 48.31 421 ASN B C 1
ATOM 11136 O O . ASN B 1 421 ? 12.438 15.234 -11.375 1 48.31 421 ASN B O 1
ATOM 11140 N N . GLU B 1 422 ? 10.609 16.562 -11.422 1 61.31 422 GLU B N 1
ATOM 11141 C CA . GLU B 1 422 ? 9.766 15.523 -12.016 1 61.31 422 GLU B CA 1
ATOM 11142 C C . GLU B 1 422 ? 9.609 14.328 -11.086 1 61.31 422 GLU B C 1
ATOM 11144 O O . GLU B 1 422 ? 9.086 13.289 -11.484 1 61.31 422 GLU B O 1
ATOM 11149 N N . TYR B 1 423 ? 10.281 14.469 -9.898 1 76.12 423 TYR B N 1
ATOM 11150 C CA . TYR B 1 423 ? 10.094 13.391 -8.93 1 76.12 423 TYR B CA 1
ATOM 11151 C C . TYR B 1 423 ? 8.844 13.625 -8.094 1 76.12 423 TYR B C 1
ATOM 11153 O O . TYR B 1 423 ? 8.914 14.156 -6.984 1 76.12 423 TYR B O 1
ATOM 11161 N N . LYS B 1 424 ? 7.801 13.164 -8.594 1 80.19 424 LYS B N 1
ATOM 11162 C CA . LYS B 1 424 ? 6.488 13.398 -8.008 1 80.19 424 LYS B CA 1
ATOM 11163 C C . LYS B 1 424 ? 6.344 12.664 -6.676 1 80.19 424 LYS B C 1
ATOM 11165 O O . LYS B 1 424 ? 6.07 13.281 -5.645 1 80.19 424 LYS B O 1
ATOM 11170 N N . HIS B 1 425 ? 6.609 11.398 -6.68 1 88.06 425 HIS B N 1
ATOM 11171 C CA . HIS B 1 425 ? 6.395 10.562 -5.504 1 88.06 425 HIS B CA 1
ATOM 11172 C C . HIS B 1 425 ? 7.461 10.812 -4.445 1 88.06 425 HIS B C 1
ATOM 11174 O O . HIS B 1 425 ? 7.16 10.836 -3.25 1 88.06 425 HIS B O 1
ATOM 11180 N N . SER B 1 426 ? 8.648 11.055 -4.859 1 89.69 426 SER B N 1
ATOM 11181 C CA . SER B 1 426 ? 9.766 11.297 -3.945 1 89.69 426 SER B CA 1
ATOM 11182 C C . SER B 1 426 ? 9.586 12.617 -3.201 1 89.69 426 SER B C 1
ATOM 11184 O O . SER B 1 426 ? 9.789 12.688 -1.986 1 89.69 426 SER B O 1
ATOM 11186 N N . SER B 1 427 ? 9.25 13.664 -3.945 1 87.38 427 SER B N 1
ATOM 11187 C CA . SER B 1 427 ? 9.031 14.977 -3.34 1 87.38 427 SER B CA 1
ATOM 11188 C C . SER B 1 427 ? 7.887 14.93 -2.33 1 87.38 427 SER B C 1
ATOM 11190 O O . SER B 1 427 ? 8 15.477 -1.232 1 87.38 427 SER B O 1
ATOM 11192 N N . TRP B 1 428 ? 6.852 14.273 -2.748 1 91 428 TRP B N 1
ATOM 11193 C CA . TRP B 1 428 ? 5.699 14.117 -1.868 1 91 428 TRP B CA 1
ATOM 11194 C C . TRP B 1 428 ? 6.082 13.367 -0.597 1 91 428 TRP B C 1
ATOM 11196 O O . TRP B 1 428 ? 5.668 13.75 0.502 1 91 428 TRP B O 1
ATOM 11206 N N . ALA B 1 429 ? 6.84 12.336 -0.776 1 93.38 429 ALA B N 1
ATOM 11207 C CA . ALA B 1 429 ? 7.266 11.531 0.364 1 93.38 429 ALA B CA 1
ATOM 11208 C C . ALA B 1 429 ? 8.078 12.367 1.35 1 93.38 429 ALA B C 1
ATOM 11210 O O . ALA B 1 429 ? 7.91 12.242 2.564 1 93.38 429 ALA B O 1
ATOM 11211 N N . SER B 1 430 ? 8.93 13.211 0.879 1 92.44 430 SER B N 1
ATOM 11212 C CA . SER B 1 430 ? 9.734 14.07 1.736 1 92.44 430 SER B CA 1
ATOM 11213 C C . SER B 1 430 ? 8.875 15.102 2.457 1 92.44 430 SER B C 1
ATOM 11215 O O . SER B 1 430 ? 9.094 15.391 3.635 1 92.44 430 SER B O 1
ATOM 11217 N N . LEU B 1 431 ? 7.93 15.609 1.706 1 91.88 431 LEU B N 1
ATOM 11218 C CA . LEU B 1 431 ? 6.973 16.531 2.305 1 91.88 431 LEU B CA 1
ATOM 11219 C C . LEU B 1 431 ? 6.273 15.891 3.498 1 91.88 431 LEU B C 1
ATOM 11221 O O . LEU B 1 431 ? 6.215 16.469 4.582 1 91.88 431 LEU B O 1
ATOM 11225 N N . MET B 1 432 ? 5.812 14.711 3.299 1 95.56 432 MET B N 1
ATOM 11226 C CA . MET B 1 432 ? 5 14.031 4.301 1 95.56 432 MET B CA 1
ATOM 11227 C C . MET B 1 432 ? 5.859 13.57 5.477 1 95.56 432 MET B C 1
ATOM 11229 O O . MET B 1 432 ? 5.457 13.703 6.633 1 95.56 432 MET B O 1
ATOM 11233 N N . GLN B 1 433 ? 6.988 13.055 5.227 1 96.06 433 GLN B N 1
ATOM 11234 C CA . GLN B 1 433 ? 7.828 12.477 6.273 1 96.06 433 GLN B CA 1
ATOM 11235 C C . GLN B 1 433 ? 8.133 13.508 7.359 1 96.06 433 GLN B C 1
ATOM 11237 O O . GLN B 1 433 ? 7.961 13.234 8.547 1 96.06 433 GLN B O 1
ATOM 11242 N N . ASP B 1 434 ? 8.555 14.664 7.004 1 95.44 434 ASP B N 1
ATOM 11243 C CA . ASP B 1 434 ? 8.961 15.688 7.961 1 95.44 434 ASP B CA 1
ATOM 11244 C C . ASP B 1 434 ? 7.77 16.172 8.789 1 95.44 434 ASP B C 1
ATOM 11246 O O . ASP B 1 434 ? 7.879 16.344 10 1 95.44 434 ASP B O 1
ATOM 11250 N N . ARG B 1 435 ? 6.73 16.406 8.141 1 97.12 435 ARG B N 1
ATOM 11251 C CA . ARG B 1 435 ? 5.547 16.906 8.828 1 97.12 435 ARG B CA 1
ATOM 11252 C C . ARG B 1 435 ? 4.949 15.852 9.75 1 97.12 435 ARG B C 1
ATOM 11254 O O . ARG B 1 435 ? 4.52 16.156 10.867 1 97.12 435 ARG B O 1
ATOM 11261 N N . LEU B 1 436 ? 4.961 14.641 9.258 1 98.12 436 LEU B N 1
ATOM 11262 C CA . LEU B 1 436 ? 4.445 13.555 10.086 1 98.12 436 LEU B CA 1
ATOM 11263 C C . LEU B 1 436 ? 5.297 13.375 11.336 1 98.12 436 LEU B C 1
ATOM 11265 O O . LEU B 1 436 ? 4.766 13.141 12.422 1 98.12 436 LEU B O 1
ATOM 11269 N N . GLN B 1 437 ? 6.562 13.508 11.219 1 96.69 437 GLN B N 1
ATOM 11270 C CA . GLN B 1 437 ? 7.457 13.383 12.367 1 96.69 437 GLN B CA 1
ATOM 11271 C C . GLN B 1 437 ? 7.18 14.461 13.406 1 96.69 437 GLN B C 1
ATOM 11273 O O . GLN B 1 437 ? 7.074 14.164 14.602 1 96.69 437 GLN B O 1
ATOM 11278 N N . LYS B 1 438 ? 7.047 15.688 12.969 1 97.19 438 LYS B N 1
ATOM 11279 C CA . LYS B 1 438 ? 6.762 16.781 13.875 1 97.19 438 LYS B CA 1
ATOM 11280 C C . LYS B 1 438 ? 5.371 16.656 14.492 1 97.19 438 LYS B C 1
ATOM 11282 O O . LYS B 1 438 ? 5.156 17.016 15.648 1 97.19 438 LYS B O 1
ATOM 11287 N N . GLY B 1 439 ? 4.414 16.188 13.703 1 98 439 GLY B N 1
ATOM 11288 C CA . GLY B 1 439 ? 3.074 15.953 14.211 1 98 439 GLY B CA 1
ATOM 11289 C C . GLY B 1 439 ? 3.021 14.898 15.305 1 98 439 GLY B C 1
ATOM 11290 O O . GLY B 1 439 ? 2.318 15.07 16.297 1 98 439 GLY B O 1
ATOM 11291 N N . MET B 1 440 ? 3.777 13.883 15.156 1 97.25 440 MET B N 1
ATOM 11292 C CA . MET B 1 440 ? 3.781 12.773 16.109 1 97.25 440 MET B CA 1
ATOM 11293 C C . MET B 1 440 ? 4.301 13.234 17.469 1 97.25 440 MET B C 1
ATOM 11295 O O . MET B 1 440 ? 3.852 12.742 18.5 1 97.25 440 MET B O 1
ATOM 11299 N N . ASN B 1 441 ? 5.156 14.211 17.453 1 96.38 441 ASN B N 1
ATOM 11300 C CA . ASN B 1 441 ? 5.691 14.742 18.703 1 96.38 441 ASN B CA 1
ATOM 11301 C C . ASN B 1 441 ? 4.605 15.43 19.531 1 96.38 441 ASN B C 1
ATOM 11303 O O . ASN B 1 441 ? 4.715 15.523 20.766 1 96.38 441 ASN B O 1
ATOM 11307 N N . LEU B 1 442 ? 3.613 15.883 18.891 1 98.25 442 LEU B N 1
ATOM 11308 C CA . LEU B 1 442 ? 2.555 16.625 19.562 1 98.25 442 LEU B CA 1
ATOM 11309 C C . LEU B 1 442 ? 1.471 15.695 20.078 1 98.25 442 LEU B C 1
ATOM 11311 O O . LEU B 1 442 ? 0.651 16.094 20.906 1 98.25 442 LEU B O 1
ATOM 11315 N N . LEU B 1 443 ? 1.481 14.469 19.641 1 97.81 443 LEU B N 1
ATOM 11316 C CA . LEU B 1 443 ? 0.416 13.516 19.922 1 97.81 443 LEU B CA 1
ATOM 11317 C C . LEU B 1 443 ? 0.547 12.961 21.344 1 97.81 443 LEU B C 1
ATOM 11319 O O . LEU B 1 443 ? 1.649 12.617 21.781 1 97.81 443 LEU B O 1
ATOM 11323 N N . GLN B 1 444 ? -0.577 12.844 22.047 1 97 444 GLN B N 1
ATOM 11324 C CA . GLN B 1 444 ? -0.627 12.211 23.359 1 97 444 GLN B CA 1
ATOM 11325 C C . GLN B 1 444 ? -0.281 10.727 23.266 1 97 444 GLN B C 1
ATOM 11327 O O . GLN B 1 444 ? -0.308 10.148 22.172 1 97 444 GLN B O 1
ATOM 11332 N N . TYR B 1 445 ? -0.038 10.172 24.422 1 95.12 445 TYR B N 1
ATOM 11333 C CA . TYR B 1 445 ? 0.332 8.758 24.469 1 95.12 445 TYR B CA 1
ATOM 11334 C C . TYR B 1 445 ? -0.777 7.883 23.891 1 95.12 445 TYR B C 1
ATOM 11336 O O . TYR B 1 445 ? -0.511 6.949 23.141 1 95.12 445 TYR B O 1
ATOM 11344 N N . ASP B 1 446 ? -2.029 8.156 24.203 1 95.5 446 ASP B N 1
ATOM 11345 C CA . ASP B 1 446 ? -3.164 7.387 23.703 1 95.5 446 ASP B CA 1
ATOM 11346 C C . ASP B 1 446 ? -3.854 8.117 22.547 1 95.5 446 ASP B C 1
ATOM 11348 O O . ASP B 1 446 ? -5.035 7.883 22.281 1 95.5 446 ASP B O 1
ATOM 11352 N N . GLY B 1 447 ? -3.086 9.109 21.984 1 97.56 447 GLY B N 1
ATOM 11353 C CA . GLY B 1 447 ? -3.646 9.867 20.875 1 97.56 447 GLY B CA 1
ATOM 11354 C C . GLY B 1 447 ? -3.783 9.055 19.609 1 97.56 447 GLY B C 1
ATOM 11355 O O . GLY B 1 447 ? -3.201 7.973 19.484 1 97.56 447 GLY B O 1
ATOM 11356 N N . VAL B 1 448 ? -4.648 9.516 18.734 1 98.06 448 VAL B N 1
ATOM 11357 C CA . VAL B 1 448 ? -4.914 8.859 17.453 1 98.06 448 VAL B CA 1
ATOM 11358 C C . VAL B 1 448 ? -4.578 9.812 16.312 1 98.06 448 VAL B C 1
ATOM 11360 O O . VAL B 1 448 ? -4.816 11.016 16.406 1 98.06 448 VAL B O 1
ATOM 11363 N N . GLN B 1 449 ? -3.951 9.32 15.305 1 98.44 449 GLN B N 1
ATOM 11364 C CA . GLN B 1 449 ? -3.729 10.086 14.078 1 98.44 449 GLN B CA 1
ATOM 11365 C C . GLN B 1 449 ? -4.434 9.438 12.891 1 98.44 449 GLN B C 1
ATOM 11367 O O . GLN B 1 449 ? -4.391 8.219 12.727 1 98.44 449 GLN B O 1
ATOM 11372 N N . THR B 1 450 ? -5.141 10.234 12.102 1 98.62 450 THR B N 1
ATOM 11373 C CA . THR B 1 450 ? -5.793 9.781 10.883 1 98.62 450 THR B CA 1
ATOM 11374 C C . THR B 1 450 ? -5.32 10.594 9.68 1 98.62 450 THR B C 1
ATOM 11376 O O . THR B 1 450 ? -5.266 11.82 9.742 1 98.62 450 THR B O 1
ATOM 11379 N N . VAL B 1 451 ? -4.957 9.961 8.641 1 98.62 451 VAL B N 1
ATOM 11380 C CA . VAL B 1 451 ? -4.57 10.609 7.395 1 98.62 451 VAL B CA 1
ATOM 11381 C C . VAL B 1 451 ? -5.477 10.133 6.262 1 98.62 451 VAL B C 1
ATOM 11383 O O . VAL B 1 451 ? -5.605 8.93 6.027 1 98.62 451 VAL B O 1
ATOM 11386 N N . ALA B 1 452 ? -6.152 11.039 5.613 1 97.81 452 ALA B N 1
ATOM 11387 C CA . ALA B 1 452 ? -6.926 10.719 4.414 1 97.81 452 ALA B CA 1
ATOM 11388 C C . ALA B 1 452 ? -6.027 10.648 3.184 1 97.81 452 ALA B C 1
ATOM 11390 O O . ALA B 1 452 ? -5.098 11.445 3.037 1 97.81 452 ALA B O 1
ATOM 11391 N N . ILE B 1 453 ? -6.254 9.68 2.307 1 97.06 453 ILE B N 1
ATOM 11392 C CA . ILE B 1 453 ? -5.438 9.523 1.108 1 97.06 453 ILE B CA 1
ATOM 11393 C C . ILE B 1 453 ? -6.184 8.672 0.087 1 97.06 453 ILE B C 1
ATOM 11395 O O . ILE B 1 453 ? -7.199 8.047 0.409 1 97.06 453 ILE B O 1
ATOM 11399 N N . ASP B 1 454 ? -5.809 8.719 -1.148 1 94.25 454 ASP B N 1
ATOM 11400 C CA . ASP B 1 454 ? -6.375 7.828 -2.158 1 94.25 454 ASP B CA 1
ATOM 11401 C C . ASP B 1 454 ? -5.34 6.816 -2.646 1 94.25 454 ASP B C 1
ATOM 11403 O O . ASP B 1 454 ? -4.312 6.613 -2 1 94.25 454 ASP B O 1
ATOM 11407 N N . ASP B 1 455 ? -5.543 6.137 -3.734 1 93.06 455 ASP B N 1
ATOM 11408 C CA . ASP B 1 455 ? -4.711 5.051 -4.238 1 93.06 455 ASP B CA 1
ATOM 11409 C C . ASP B 1 455 ? -3.348 5.566 -4.695 1 93.06 455 ASP B C 1
ATOM 11411 O O . ASP B 1 455 ? -2.365 4.82 -4.699 1 93.06 455 ASP B O 1
ATOM 11415 N N . SER B 1 456 ? -3.252 6.77 -5.02 1 89.31 456 SER B N 1
ATOM 11416 C CA . SER B 1 456 ? -2.053 7.305 -5.66 1 89.31 456 SER B CA 1
ATOM 11417 C C . SER B 1 456 ? -0.846 7.219 -4.734 1 89.31 456 SER B C 1
ATOM 11419 O O . SER B 1 456 ? 0.264 6.918 -5.176 1 89.31 456 SER B O 1
ATOM 11421 N N . GLU B 1 457 ? -1.044 7.559 -3.424 1 93.75 457 GLU B N 1
ATOM 11422 C CA . GLU B 1 457 ? 0.098 7.605 -2.514 1 93.75 457 GLU B CA 1
ATOM 11423 C C . GLU B 1 457 ? -0.124 6.707 -1.301 1 93.75 457 GLU B C 1
ATOM 11425 O O . GLU B 1 457 ? 0.661 6.734 -0.35 1 93.75 457 GLU B O 1
ATOM 11430 N N . MET B 1 458 ? -1.167 5.926 -1.377 1 95.94 458 MET B N 1
ATOM 11431 C CA . MET B 1 458 ? -1.516 5.109 -0.218 1 95.94 458 MET B CA 1
ATOM 11432 C C . MET B 1 458 ? -0.371 4.172 0.151 1 95.94 458 MET B C 1
ATOM 11434 O O . MET B 1 458 ? -0.058 4.004 1.331 1 95.94 458 MET B O 1
ATOM 11438 N N . VAL B 1 459 ? 0.276 3.59 -0.788 1 95.12 459 VAL B N 1
ATOM 11439 C CA . VAL B 1 459 ? 1.358 2.637 -0.563 1 95.12 459 VAL B CA 1
ATOM 11440 C C . VAL B 1 459 ? 2.561 3.355 0.046 1 95.12 459 VAL B C 1
ATOM 11442 O O . VAL B 1 459 ? 3.076 2.941 1.087 1 95.12 459 VAL B O 1
ATOM 11445 N N . ASN B 1 460 ? 3.014 4.426 -0.542 1 93.94 460 ASN B N 1
ATOM 11446 C CA . ASN B 1 460 ? 4.129 5.207 -0.011 1 93.94 460 ASN B CA 1
ATOM 11447 C C . ASN B 1 460 ? 3.824 5.734 1.388 1 93.94 460 ASN B C 1
ATOM 11449 O O . ASN B 1 460 ? 4.664 5.645 2.285 1 93.94 460 ASN B O 1
ATOM 11453 N N . LEU B 1 461 ? 2.645 6.262 1.565 1 97.12 461 LEU B N 1
ATOM 11454 C CA . LEU B 1 461 ? 2.258 6.836 2.85 1 97.12 461 LEU B CA 1
ATOM 11455 C C . LEU B 1 461 ? 2.254 5.773 3.941 1 97.12 461 LEU B C 1
ATOM 11457 O O . LEU B 1 461 ? 2.684 6.035 5.07 1 97.12 461 LEU B O 1
ATOM 11461 N N . SER B 1 462 ? 1.704 4.621 3.578 1 96.94 462 SER B N 1
ATOM 11462 C CA . SER B 1 462 ? 1.674 3.537 4.555 1 96.94 462 SER B CA 1
ATOM 11463 C C . SER B 1 462 ? 3.076 3.201 5.051 1 96.94 462 SER B C 1
ATOM 11465 O O . SER B 1 462 ? 3.293 3.037 6.254 1 96.94 462 SER B O 1
ATOM 11467 N N . THR B 1 463 ? 3.967 3.113 4.191 1 94.19 463 THR B N 1
ATOM 11468 C CA . THR B 1 463 ? 5.344 2.795 4.547 1 94.19 463 THR B CA 1
ATOM 11469 C C . THR B 1 463 ? 5.961 3.916 5.375 1 94.19 463 THR B C 1
ATOM 11471 O O . THR B 1 463 ? 6.645 3.658 6.371 1 94.19 463 THR B O 1
ATOM 11474 N N . ILE B 1 464 ? 5.746 5.121 5.012 1 96.12 464 ILE B N 1
ATOM 11475 C CA . ILE B 1 464 ? 6.293 6.277 5.715 1 96.12 464 ILE B CA 1
ATOM 11476 C C . ILE B 1 464 ? 5.73 6.332 7.133 1 96.12 464 ILE B C 1
ATOM 11478 O O . ILE B 1 464 ? 6.461 6.59 8.094 1 96.12 464 ILE B O 1
ATOM 11482 N N . LEU B 1 465 ? 4.445 6.113 7.285 1 97.44 465 LEU B N 1
ATOM 11483 C CA . LEU B 1 465 ? 3.803 6.121 8.594 1 97.44 465 LEU B CA 1
ATOM 11484 C C . LEU B 1 465 ? 4.395 5.047 9.5 1 97.44 465 LEU B C 1
ATOM 11486 O O . LEU B 1 465 ? 4.645 5.297 10.68 1 97.44 465 LEU B O 1
ATOM 11490 N N . GLU B 1 466 ? 4.621 3.883 8.938 1 93.31 466 GLU B N 1
ATOM 11491 C CA . GLU B 1 466 ? 5.195 2.797 9.719 1 93.31 466 GLU B CA 1
ATOM 11492 C C . GLU B 1 466 ? 6.617 3.131 10.164 1 93.31 466 GLU B C 1
ATOM 11494 O O . GLU B 1 466 ? 7.035 2.766 11.266 1 93.31 466 GLU B O 1
ATOM 11499 N N . GLN B 1 467 ? 7.32 3.809 9.344 1 91.19 467 GLN B N 1
ATOM 11500 C CA . GLN B 1 467 ? 8.688 4.207 9.672 1 91.19 467 GLN B CA 1
ATOM 11501 C C . GLN B 1 467 ? 8.703 5.32 10.711 1 91.19 467 GLN B C 1
ATOM 11503 O O . GLN B 1 467 ? 9.562 5.34 11.602 1 91.19 467 GLN B O 1
ATOM 11508 N N . THR B 1 468 ? 7.773 6.215 10.586 1 94.69 468 THR B N 1
ATOM 11509 C CA . THR B 1 468 ? 7.719 7.387 11.453 1 94.69 468 THR B CA 1
ATOM 11510 C C . THR B 1 468 ? 7.184 7.016 12.836 1 94.69 468 THR B C 1
ATOM 11512 O O . THR B 1 468 ? 7.547 7.637 13.836 1 94.69 468 THR B O 1
ATOM 11515 N N . ALA B 1 469 ? 6.344 5.977 12.883 1 95.75 469 ALA B N 1
ATOM 11516 C CA . ALA B 1 469 ? 5.727 5.555 14.141 1 95.75 469 ALA B CA 1
ATOM 11517 C C . ALA B 1 469 ? 5.809 4.039 14.305 1 95.75 469 ALA B C 1
ATOM 11519 O O . ALA B 1 469 ? 4.781 3.357 14.328 1 95.75 469 ALA B O 1
ATOM 11520 N N . PRO B 1 470 ? 6.938 3.508 14.594 1 90.94 470 PRO B N 1
ATOM 11521 C CA . PRO B 1 470 ? 7.129 2.057 14.672 1 90.94 470 PRO B CA 1
ATOM 11522 C C . PRO B 1 470 ? 6.367 1.423 15.836 1 90.94 470 PRO B C 1
ATOM 11524 O O . PRO B 1 470 ? 6.098 0.219 15.82 1 90.94 470 PRO B O 1
ATOM 11527 N N . GLU B 1 471 ? 5.984 2.229 16.828 1 94.06 471 GLU B N 1
ATOM 11528 C CA . GLU B 1 471 ? 5.285 1.692 18 1 94.06 471 GLU B CA 1
ATOM 11529 C C . GLU B 1 471 ? 3.773 1.761 17.812 1 94.06 471 GLU B C 1
ATOM 11531 O O . GLU B 1 471 ? 3.018 1.541 18.766 1 94.06 471 GLU B O 1
ATOM 11536 N N . HIS B 1 472 ? 3.406 2.094 16.672 1 96 472 HIS B N 1
ATOM 11537 C CA . HIS B 1 472 ? 1.982 2.227 16.391 1 96 472 HIS B CA 1
ATOM 11538 C C . HIS B 1 472 ? 1.526 1.194 15.367 1 96 472 HIS B C 1
ATOM 11540 O O . HIS B 1 472 ? 2.342 0.659 14.609 1 96 472 HIS B O 1
ATOM 11546 N N . THR B 1 473 ? 0.207 0.885 15.406 1 94.5 473 THR B N 1
ATOM 11547 C CA . THR B 1 473 ? -0.423 0.007 14.43 1 94.5 473 THR B CA 1
ATOM 11548 C C . THR B 1 473 ? -1.195 0.819 13.391 1 94.5 473 THR B C 1
ATOM 11550 O O . THR B 1 473 ? -1.917 1.755 13.742 1 94.5 473 THR B O 1
ATOM 11553 N N . LEU B 1 474 ? -0.965 0.464 12.172 1 96.31 474 LEU B N 1
ATOM 11554 C CA . LEU B 1 474 ? -1.642 1.145 11.07 1 96.31 474 LEU B CA 1
ATOM 11555 C C . LEU B 1 474 ? -2.875 0.366 10.625 1 96.31 474 LEU B C 1
ATOM 11557 O O . LEU B 1 474 ? -2.777 -0.81 10.273 1 96.31 474 LEU B O 1
ATOM 11561 N N . SER B 1 475 ? -4.09 0.962 10.734 1 96.44 475 SER B N 1
ATOM 11562 C CA . SER B 1 475 ? -5.332 0.392 10.219 1 96.44 475 SER B CA 1
ATOM 11563 C C . SER B 1 475 ? -5.824 1.15 8.992 1 96.44 475 SER B C 1
ATOM 11565 O O . SER B 1 475 ? -5.91 2.381 9.008 1 96.44 475 SER B O 1
ATOM 11567 N N . ARG B 1 476 ? -6.074 0.439 7.93 1 96.94 476 ARG B N 1
ATOM 11568 C CA . ARG B 1 476 ? -6.52 1.053 6.68 1 96.94 476 ARG B CA 1
ATOM 11569 C C . ARG B 1 476 ? -8.031 0.92 6.516 1 96.94 476 ARG B C 1
ATOM 11571 O O . ARG B 1 476 ? -8.539 -0.176 6.273 1 96.94 476 ARG B O 1
ATOM 11578 N N . ILE B 1 477 ? -8.711 2.002 6.602 1 97.88 477 ILE B N 1
ATOM 11579 C CA . ILE B 1 477 ? -10.164 2.029 6.469 1 97.88 477 ILE B CA 1
ATOM 11580 C C . ILE B 1 477 ? -10.547 2.52 5.074 1 97.88 477 ILE B C 1
ATOM 11582 O O . ILE B 1 477 ? -10.07 3.564 4.625 1 97.88 477 ILE B O 1
ATOM 11586 N N . THR B 1 478 ? -11.352 1.747 4.371 1 98.19 478 THR B N 1
ATOM 11587 C CA . THR B 1 478 ? -11.859 2.152 3.068 1 98.19 478 THR B CA 1
ATOM 11588 C C . THR B 1 478 ? -13.164 2.932 3.217 1 98.19 478 THR B C 1
ATOM 11590 O O . THR B 1 478 ? -14.102 2.469 3.873 1 98.19 478 THR B O 1
ATOM 11593 N N . VAL B 1 479 ? -13.242 4.133 2.635 1 97.88 479 VAL B N 1
ATOM 11594 C CA . VAL B 1 479 ? -14.414 4.988 2.736 1 97.88 479 VAL B CA 1
ATOM 11595 C C . VAL B 1 479 ? -14.992 5.238 1.347 1 97.88 479 VAL B C 1
ATOM 11597 O O . VAL B 1 479 ? -14.297 5.734 0.457 1 97.88 479 VAL B O 1
ATOM 11600 N N . VAL B 1 480 ? -16.234 4.902 1.114 1 96.62 480 VAL B N 1
ATOM 11601 C CA . VAL B 1 480 ? -16.906 5.258 -0.128 1 96.62 480 VAL B CA 1
ATOM 11602 C C . VAL B 1 480 ? -17.391 6.707 -0.058 1 96.62 480 VAL B C 1
ATOM 11604 O O . VAL B 1 480 ? -18.5 6.977 0.403 1 96.62 480 VAL B O 1
ATOM 11607 N N . HIS B 1 481 ? -16.578 7.602 -0.49 1 95 481 HIS B N 1
ATOM 11608 C CA . HIS B 1 481 ? -16.844 9.031 -0.346 1 95 481 HIS B CA 1
ATOM 11609 C C . HIS B 1 481 ? -17.516 9.594 -1.597 1 95 481 HIS B C 1
ATOM 11611 O O . HIS B 1 481 ? -18.047 10.703 -1.571 1 95 481 HIS B O 1
ATOM 11617 N N . ASN B 1 482 ? -17.406 8.875 -2.76 1 91.69 482 ASN B N 1
ATOM 11618 C CA . ASN B 1 482 ? -18.047 9.219 -4.027 1 91.69 482 ASN B CA 1
ATOM 11619 C C . ASN B 1 482 ? -18.859 8.055 -4.582 1 91.69 482 ASN B C 1
ATOM 11621 O O . ASN B 1 482 ? -18.422 7.371 -5.508 1 91.69 482 ASN B O 1
ATOM 11625 N N . PRO B 1 483 ? -20.016 7.883 -4.105 1 85.12 483 PRO B N 1
ATOM 11626 C CA . PRO B 1 483 ? -20.828 6.719 -4.484 1 85.12 483 PRO B CA 1
ATOM 11627 C C . PRO B 1 483 ? -21.094 6.652 -5.988 1 85.12 483 PRO B C 1
ATOM 11629 O O . PRO B 1 483 ? -21.281 5.566 -6.535 1 85.12 483 PRO B O 1
ATOM 11632 N N . LYS B 1 484 ? -21.141 7.824 -6.676 1 77.69 484 LYS B N 1
ATOM 11633 C CA . LYS B 1 484 ? -21.328 7.84 -8.125 1 77.69 484 LYS B CA 1
ATOM 11634 C C . LYS B 1 484 ? -20.094 7.328 -8.852 1 77.69 484 LYS B C 1
ATOM 11636 O O . LYS B 1 484 ? -20.188 6.734 -9.922 1 77.69 484 LYS B O 1
ATOM 11641 N N . GLY B 1 485 ? -19.016 7.609 -8.242 1 84.5 485 GLY B N 1
ATOM 11642 C CA . GLY B 1 485 ? -17.766 7.121 -8.766 1 84.5 485 GLY B CA 1
ATOM 11643 C C . GLY B 1 485 ? -17.094 8.086 -9.727 1 84.5 485 GLY B C 1
ATOM 11644 O O . GLY B 1 485 ? -17.703 9.086 -10.125 1 84.5 485 GLY B O 1
ATOM 11645 N N . SER B 1 486 ? -15.859 7.941 -9.945 1 83.75 486 SER B N 1
ATOM 11646 C CA . SER B 1 486 ? -15.055 8.562 -10.992 1 83.75 486 SER B CA 1
ATOM 11647 C C . SER B 1 486 ? -14.578 7.527 -12 1 83.75 486 SER B C 1
ATOM 11649 O O . SER B 1 486 ? -13.586 6.828 -11.758 1 83.75 486 SER B O 1
ATOM 11651 N N . ILE B 1 487 ? -15.219 7.516 -13.117 1 80 487 ILE B N 1
ATOM 11652 C CA . ILE B 1 487 ? -15.039 6.449 -14.094 1 80 487 ILE B CA 1
ATOM 11653 C C . ILE B 1 487 ? -13.641 6.535 -14.711 1 80 487 ILE B C 1
ATOM 11655 O O . ILE B 1 487 ? -13.211 7.609 -15.133 1 80 487 ILE B O 1
ATOM 11659 N N . THR B 1 488 ? -12.969 5.469 -14.586 1 79.62 488 THR B N 1
ATOM 11660 C CA . THR B 1 488 ? -11.727 5.266 -15.328 1 79.62 488 THR B CA 1
ATOM 11661 C C . THR B 1 488 ? -11.906 4.211 -16.422 1 79.62 488 THR B C 1
ATOM 11663 O O . THR B 1 488 ? -13.031 3.82 -16.719 1 79.62 488 THR B O 1
ATOM 11666 N N . ARG B 1 489 ? -10.914 3.85 -17.062 1 81.19 489 ARG B N 1
ATOM 11667 C CA . ARG B 1 489 ? -10.984 2.957 -18.219 1 81.19 489 ARG B CA 1
ATOM 11668 C C . ARG B 1 489 ? -11.547 1.597 -17.828 1 81.19 489 ARG B C 1
ATOM 11670 O O . ARG B 1 489 ? -12.375 1.028 -18.547 1 81.19 489 ARG B O 1
ATOM 11677 N N . ASN B 1 490 ? -11.086 1.069 -16.672 1 90.5 490 ASN B N 1
ATOM 11678 C CA . ASN B 1 490 ? -11.438 -0.311 -16.344 1 90.5 490 ASN B CA 1
ATOM 11679 C C . ASN B 1 490 ? -12.258 -0.401 -15.062 1 90.5 490 ASN B C 1
ATOM 11681 O O . ASN B 1 490 ? -12.898 -1.422 -14.805 1 90.5 490 ASN B O 1
ATOM 11685 N N . PHE B 1 491 ? -12.281 0.652 -14.273 1 92.88 491 PHE B N 1
ATOM 11686 C CA . PHE B 1 491 ? -13.047 0.618 -13.031 1 92.88 491 PHE B CA 1
ATOM 11687 C C . PHE B 1 491 ? -13.625 1.991 -12.719 1 92.88 491 PHE B C 1
ATOM 11689 O O . PHE B 1 491 ? -13.164 3.002 -13.25 1 92.88 491 PHE B O 1
ATOM 11696 N N . ASN B 1 492 ? -14.688 1.984 -11.977 1 91.94 492 ASN B N 1
ATOM 11697 C CA . ASN B 1 492 ? -15.305 3.191 -11.445 1 91.94 492 ASN B CA 1
ATOM 11698 C C . ASN B 1 492 ? -14.898 3.439 -10 1 91.94 492 ASN B C 1
ATOM 11700 O O . ASN B 1 492 ? -15.445 2.828 -9.078 1 91.94 492 ASN B O 1
ATOM 11704 N N . ARG B 1 493 ? -13.945 4.359 -9.797 1 92.94 493 ARG B N 1
ATOM 11705 C CA . ARG B 1 493 ? -13.375 4.598 -8.477 1 92.94 493 ARG B CA 1
ATOM 11706 C C . ARG B 1 493 ? -14.375 5.312 -7.57 1 92.94 493 ARG B C 1
ATOM 11708 O O . ARG B 1 493 ? -14.828 6.414 -7.887 1 92.94 493 ARG B O 1
ATOM 11715 N N . THR B 1 494 ? -14.625 4.711 -6.391 1 94.19 494 THR B N 1
ATOM 11716 C CA . THR B 1 494 ? -15.648 5.266 -5.508 1 94.19 494 THR B CA 1
ATOM 11717 C C . THR B 1 494 ? -15.055 5.582 -4.137 1 94.19 494 THR B C 1
ATOM 11719 O O . THR B 1 494 ? -15.68 6.281 -3.334 1 94.19 494 THR B O 1
ATOM 11722 N N . HIS B 1 495 ? -13.844 5.129 -3.877 1 96.5 495 HIS B N 1
ATOM 11723 C CA . HIS B 1 495 ? -13.414 5.125 -2.482 1 96.5 495 HIS B CA 1
ATOM 11724 C C . HIS B 1 495 ? -12.133 5.934 -2.299 1 96.5 495 HIS B C 1
ATOM 11726 O O . HIS B 1 495 ? -11.453 6.258 -3.275 1 96.5 495 HIS B O 1
ATOM 11732 N N . GLU B 1 496 ? -11.844 6.305 -1.143 1 96.25 496 GLU B N 1
ATOM 11733 C CA . GLU B 1 496 ? -10.562 6.738 -0.584 1 96.25 496 GLU B CA 1
ATOM 11734 C C . GLU B 1 496 ? -10.266 6.027 0.731 1 96.25 496 GLU B C 1
ATOM 11736 O O . GLU B 1 496 ? -10.977 5.098 1.116 1 96.25 496 GLU B O 1
ATOM 11741 N N . TYR B 1 497 ? -9.156 6.375 1.342 1 97.81 497 TYR B N 1
ATOM 11742 C CA . TYR B 1 497 ? -8.766 5.695 2.572 1 97.81 497 TYR B CA 1
ATOM 11743 C C . TYR B 1 497 ? -8.664 6.68 3.73 1 97.81 497 TYR B C 1
ATOM 11745 O O . TYR B 1 497 ? -8.281 7.836 3.535 1 97.81 497 TYR B O 1
ATOM 11753 N N . ALA B 1 498 ? -9.023 6.27 4.902 1 98.44 498 ALA B N 1
ATOM 11754 C CA . ALA B 1 498 ? -8.641 6.875 6.176 1 98.44 498 ALA B CA 1
ATOM 11755 C C . ALA B 1 498 ? -7.668 5.984 6.938 1 98.44 498 ALA B C 1
ATOM 11757 O O . ALA B 1 498 ? -8.055 4.938 7.469 1 98.44 498 ALA B O 1
ATOM 11758 N N . LEU B 1 499 ? -6.434 6.352 6.988 1 98.44 499 LEU B N 1
ATOM 11759 C CA . LEU B 1 499 ? -5.402 5.582 7.68 1 98.44 499 LEU B CA 1
ATOM 11760 C C . LEU B 1 499 ? -5.324 5.973 9.148 1 98.44 499 LEU B C 1
ATOM 11762 O O . LEU B 1 499 ? -5.031 7.129 9.477 1 98.44 499 LEU B O 1
ATOM 11766 N N . PHE B 1 500 ? -5.602 5.031 10.062 1 98.19 500 PHE B N 1
ATOM 11767 C CA . PHE B 1 500 ? -5.586 5.285 11.5 1 98.19 500 PHE B CA 1
ATOM 11768 C C . PHE B 1 500 ? -4.312 4.742 12.133 1 98.19 500 PHE B C 1
ATOM 11770 O O . PHE B 1 500 ? -3.941 3.588 11.898 1 98.19 500 PHE B O 1
ATOM 11777 N N . LEU B 1 501 ? -3.656 5.547 12.828 1 97.56 501 LEU B N 1
ATOM 11778 C CA . LEU B 1 501 ? -2.521 5.145 13.656 1 97.56 501 LEU B CA 1
ATOM 11779 C C . LEU B 1 501 ? -2.902 5.133 15.133 1 97.56 501 LEU B C 1
ATOM 11781 O O . LEU B 1 501 ? -3.326 6.152 15.672 1 97.56 501 LEU B O 1
ATOM 11785 N N . THR B 1 502 ? -2.816 3.967 15.75 1 96.81 502 THR B N 1
ATOM 11786 C CA . THR B 1 502 ? -3.076 3.812 17.172 1 96.81 502 THR B CA 1
ATOM 11787 C C . THR B 1 502 ? -1.896 3.139 17.875 1 96.81 502 THR B C 1
ATOM 11789 O O . THR B 1 502 ? -1.182 2.342 17.266 1 96.81 502 THR B O 1
ATOM 11792 N N . ARG B 1 503 ? -1.713 3.482 19.078 1 94.38 503 ARG B N 1
ATOM 11793 C CA . ARG B 1 503 ? -0.601 2.893 19.828 1 94.38 503 ARG B CA 1
ATOM 11794 C C . ARG B 1 503 ? -0.773 1.384 19.953 1 94.38 503 ARG B C 1
ATOM 11796 O O . ARG B 1 503 ? -1.854 0.905 20.297 1 94.38 503 ARG B O 1
ATOM 11803 N N . GLU B 1 504 ? 0.303 0.701 19.656 1 91 504 GLU B N 1
ATOM 11804 C CA . GLU B 1 504 ? 0.269 -0.757 19.703 1 91 504 GLU B CA 1
ATOM 11805 C C . GLU B 1 504 ? 0.012 -1.248 21.125 1 91 504 GLU B C 1
ATOM 11807 O O . GLU B 1 504 ? 0.61 -0.744 22.078 1 91 504 GLU B O 1
ATOM 11812 N N . GLY B 1 505 ? -0.895 -2.205 21.297 1 85.75 505 GLY B N 1
ATOM 11813 C CA . GLY B 1 505 ? -1.162 -2.834 22.578 1 85.75 505 GLY B CA 1
ATOM 11814 C C . GLY B 1 505 ? -2.145 -2.055 23.438 1 85.75 505 GLY B C 1
ATOM 11815 O O . GLY B 1 505 ? -2.561 -2.523 24.5 1 85.75 505 GLY B O 1
ATOM 11816 N N . LEU B 1 506 ? -2.473 -0.871 23.062 1 88.19 506 LEU B N 1
ATOM 11817 C CA . LEU B 1 506 ? -3.395 -0.05 23.828 1 88.19 506 LEU B CA 1
ATOM 11818 C C . LEU B 1 506 ? -4.824 -0.213 23.328 1 88.19 506 LEU B C 1
ATOM 11820 O O . LEU B 1 506 ? -5.074 -0.156 22.125 1 88.19 506 LEU B O 1
ATOM 11824 N N . SER B 1 507 ? -5.75 -0.523 24.188 1 83.5 507 SER B N 1
ATOM 11825 C CA . SER B 1 507 ? -7.164 -0.637 23.859 1 83.5 507 SER B CA 1
ATOM 11826 C C . SER B 1 507 ? -7.918 0.647 24.188 1 83.5 507 SER B C 1
ATOM 11828 O O . SER B 1 507 ? -7.445 1.461 24.984 1 83.5 507 SER B O 1
ATOM 11830 N N . GLY B 1 508 ? -8.93 0.907 23.547 1 86.38 508 GLY B N 1
ATOM 11831 C CA . GLY B 1 508 ? -9.797 2.021 23.875 1 86.38 508 GLY B CA 1
ATOM 11832 C C . GLY B 1 508 ? -9.414 3.312 23.188 1 86.38 508 GLY B C 1
ATOM 11833 O O . GLY B 1 508 ? -9.945 4.379 23.5 1 86.38 508 GLY B O 1
ATOM 11834 N N . CYS B 1 509 ? -8.445 3.26 22.297 1 91.81 509 CYS B N 1
ATOM 11835 C CA . CYS B 1 509 ? -8.07 4.449 21.547 1 91.81 509 CYS B CA 1
ATOM 11836 C C . CYS B 1 509 ? -9.188 4.863 20.594 1 91.81 509 CYS B C 1
ATOM 11838 O O . CYS B 1 509 ? -9.336 6.043 20.281 1 91.81 509 CYS B O 1
ATOM 11840 N N . ILE B 1 510 ? -9.859 3.854 20.047 1 94.81 510 ILE B N 1
ATOM 11841 C CA . ILE B 1 510 ? -10.984 4.066 19.156 1 94.81 510 ILE B CA 1
ATOM 11842 C C . ILE B 1 510 ? -12.289 3.732 19.875 1 94.81 510 ILE B C 1
ATOM 11844 O O . ILE B 1 510 ? -12.406 2.68 20.5 1 94.81 510 ILE B O 1
ATOM 11848 N N . ALA B 1 511 ? -13.234 4.625 19.734 1 92.75 511 ALA B N 1
ATOM 11849 C CA . ALA B 1 511 ? -14.516 4.445 20.422 1 92.75 511 ALA B CA 1
ATOM 11850 C C . ALA B 1 511 ? -15.312 3.307 19.781 1 92.75 511 ALA B C 1
ATOM 11852 O O . ALA B 1 511 ? -15.164 3.021 18.594 1 92.75 511 ALA B O 1
ATOM 11853 N N . ARG B 1 512 ? -16.109 2.725 20.562 1 87.31 512 ARG B N 1
ATOM 11854 C CA . ARG B 1 512 ? -17.047 1.722 20.062 1 87.31 512 ARG B CA 1
ATOM 11855 C C . ARG B 1 512 ? -18.312 2.377 19.516 1 87.31 512 ARG B C 1
ATOM 11857 O O . ARG B 1 512 ? -18.688 3.469 19.938 1 87.31 512 ARG B O 1
ATOM 11864 N N . THR B 1 513 ? -18.797 1.839 18.484 1 80.94 513 THR B N 1
ATOM 11865 C CA . THR B 1 513 ? -20 2.355 17.844 1 80.94 513 THR B CA 1
ATOM 11866 C C . THR B 1 513 ? -21.125 1.326 17.906 1 80.94 513 THR B C 1
ATOM 11868 O O . THR B 1 513 ? -20.875 0.127 18.031 1 80.94 513 THR B O 1
ATOM 11871 N N . LEU B 1 514 ? -22.359 1.851 17.953 1 75.75 514 LEU B N 1
ATOM 11872 C CA . LEU B 1 514 ? -23.516 0.975 17.875 1 75.75 514 LEU B CA 1
ATOM 11873 C C . LEU B 1 514 ? -23.781 0.538 16.438 1 75.75 514 LEU B C 1
ATOM 11875 O O . LEU B 1 514 ? -24.125 1.36 15.578 1 75.75 514 LEU B O 1
ATOM 11879 N N . GLU B 1 515 ? -23.391 -0.627 16.078 1 73.12 515 GLU B N 1
ATOM 11880 C CA . GLU B 1 515 ? -23.547 -1.133 14.719 1 73.12 515 GLU B CA 1
ATOM 11881 C C . GLU B 1 515 ? -24.75 -2.064 14.609 1 73.12 515 GLU B C 1
ATOM 11883 O O . GLU B 1 515 ? -24.984 -2.883 15.5 1 73.12 515 GLU B O 1
ATOM 11888 N N . LYS B 1 516 ? -25.641 -1.745 13.492 1 70.88 516 LYS B N 1
ATOM 11889 C CA . LYS B 1 516 ? -26.797 -2.617 13.266 1 70.88 516 LYS B CA 1
ATOM 11890 C C . LYS B 1 516 ? -26.359 -3.973 12.719 1 70.88 516 LYS B C 1
ATOM 11892 O O . LYS B 1 516 ? -25.516 -4.043 11.812 1 70.88 516 LYS B O 1
ATOM 11897 N N . ASN B 1 517 ? -26.828 -5.004 13.352 1 66.38 517 ASN B N 1
ATOM 11898 C CA . ASN B 1 517 ? -26.547 -6.348 12.867 1 66.38 517 ASN B CA 1
ATOM 11899 C C . ASN B 1 517 ? -27.297 -6.66 11.578 1 66.38 517 ASN B C 1
ATOM 11901 O O . ASN B 1 517 ? -28.484 -6.34 11.469 1 66.38 517 ASN B O 1
ATOM 11905 N N . SER B 1 518 ? -26.578 -6.934 10.469 1 61.88 518 SER B N 1
ATOM 11906 C CA . SER B 1 518 ? -27.266 -7.344 9.25 1 61.88 518 SER B CA 1
ATOM 11907 C C . SER B 1 518 ? -28.234 -8.477 9.523 1 61.88 518 SER B C 1
ATOM 11909 O O . SER B 1 518 ? -29.344 -8.492 8.984 1 61.88 518 SER B O 1
ATOM 11911 N N . SER B 1 519 ? -27.828 -9.43 10.344 1 64.81 519 SER B N 1
ATOM 11912 C CA . SER B 1 519 ? -28.703 -10.492 10.844 1 64.81 519 SER B CA 1
ATOM 11913 C C . SER B 1 519 ? -28.766 -10.484 12.367 1 64.81 519 SER B C 1
ATOM 11915 O O . SER B 1 519 ? -27.734 -10.547 13.039 1 64.81 519 SER B O 1
ATOM 11917 N N . PRO B 1 520 ? -30.031 -10.203 12.805 1 67.56 520 PRO B N 1
ATOM 11918 C CA . PRO B 1 520 ? -30.141 -10.148 14.266 1 67.56 520 PRO B CA 1
ATOM 11919 C C . PRO B 1 520 ? -29.516 -11.359 14.945 1 67.56 520 PRO B C 1
ATOM 11921 O O . PRO B 1 520 ? -29.672 -12.492 14.469 1 67.56 520 PRO B O 1
ATOM 11924 N N . ARG B 1 521 ? -28.625 -11.07 15.812 1 76.5 521 ARG B N 1
ATOM 11925 C CA . ARG B 1 521 ? -28 -12.117 16.609 1 76.5 521 ARG B CA 1
ATOM 11926 C C . ARG B 1 521 ? -28.828 -12.445 17.844 1 76.5 521 ARG B C 1
ATOM 11928 O O . ARG B 1 521 ? -29.391 -11.547 18.484 1 76.5 521 ARG B O 1
ATOM 11935 N N . LYS B 1 522 ? -28.922 -13.75 18.109 1 84 522 LYS B N 1
ATOM 11936 C CA . LYS B 1 522 ? -29.672 -14.148 19.297 1 84 522 LYS B CA 1
ATOM 11937 C C . LYS B 1 522 ? -29.078 -13.523 20.562 1 84 522 LYS B C 1
ATOM 11939 O O . LYS B 1 522 ? -27.859 -13.438 20.703 1 84 522 LYS B O 1
ATOM 11944 N N . MET B 1 523 ? -29.891 -12.984 21.391 1 88.56 523 MET B N 1
ATOM 11945 C CA . MET B 1 523 ? -29.484 -12.383 22.656 1 88.56 523 MET B CA 1
ATOM 11946 C C . MET B 1 523 ? -28.938 -13.438 23.609 1 88.56 523 MET B C 1
ATOM 11948 O O . MET B 1 523 ? -28.094 -13.133 24.469 1 88.56 523 MET B O 1
ATOM 11952 N N . ARG B 1 524 ? -29.422 -14.633 23.375 1 89.5 524 ARG B N 1
ATOM 11953 C CA . ARG B 1 524 ? -28.938 -15.734 24.188 1 89.5 524 ARG B CA 1
ATOM 11954 C C . ARG B 1 524 ? -27.5 -16.094 23.859 1 89.5 524 ARG B C 1
ATOM 11956 O O . ARG B 1 524 ? -27.125 -16.172 22.688 1 89.5 524 ARG B O 1
ATOM 11963 N N . ARG B 1 525 ? -26.719 -16.172 24.891 1 86.31 525 ARG B N 1
ATOM 11964 C CA . ARG B 1 525 ? -25.328 -16.594 24.688 1 86.31 525 ARG B CA 1
ATOM 11965 C C . ARG B 1 525 ? -25.234 -18.047 24.266 1 86.31 525 ARG B C 1
ATOM 11967 O O . ARG B 1 525 ? -26.062 -18.875 24.672 1 86.31 525 ARG B O 1
ATOM 11974 N N . TRP B 1 526 ? -24.328 -18.375 23.391 1 74.5 526 TRP B N 1
ATOM 11975 C CA . TRP B 1 526 ? -24.078 -19.734 22.922 1 74.5 526 TRP B CA 1
ATOM 11976 C C . TRP B 1 526 ? -22.609 -20.109 23.109 1 74.5 526 TRP B C 1
ATOM 11978 O O . TRP B 1 526 ? -21.766 -19.25 23.312 1 74.5 526 TRP B O 1
ATOM 11988 N N . GLY B 1 527 ? -22.234 -21.344 23.141 1 64.62 527 GLY B N 1
ATOM 11989 C CA . GLY B 1 527 ? -20.875 -21.828 23.219 1 64.62 527 GLY B CA 1
ATOM 11990 C C . GLY B 1 527 ? -20.375 -21.984 24.641 1 64.62 527 GLY B C 1
ATOM 11991 O O . GLY B 1 527 ? -21.109 -22.406 25.516 1 64.62 527 GLY B O 1
ATOM 11992 N N . GLU B 1 528 ? -19.078 -21.578 24.938 1 65 528 GLU B N 1
ATOM 11993 C CA . GLU B 1 528 ? -18.469 -21.719 26.266 1 65 528 GLU B CA 1
ATOM 11994 C C . GLU B 1 528 ? -19.078 -20.734 27.266 1 65 528 GLU B C 1
ATOM 11996 O O . GLU B 1 528 ? -19.406 -19.594 26.906 1 65 528 GLU B O 1
ATOM 12001 N N . ASN B 1 529 ? -19.359 -21.109 28.469 1 78.25 529 ASN B N 1
ATOM 12002 C CA . ASN B 1 529 ? -19.859 -20.312 29.578 1 78.25 529 ASN B CA 1
ATOM 12003 C C . ASN B 1 529 ? -21.234 -19.734 29.281 1 78.25 529 ASN B C 1
ATOM 12005 O O . ASN B 1 529 ? -21.5 -18.562 29.562 1 78.25 529 ASN B O 1
ATOM 12009 N N . SER B 1 530 ? -21.938 -20.484 28.453 1 87.5 530 SER B N 1
ATOM 12010 C CA . SER B 1 530 ? -23.234 -19.984 28.031 1 87.5 530 SER B CA 1
ATOM 12011 C C . SER B 1 530 ? -24.359 -20.5 28.922 1 87.5 530 SER B C 1
ATOM 12013 O O . SER B 1 530 ? -25.516 -20.109 28.766 1 87.5 530 SER B O 1
ATOM 12015 N N . ARG B 1 531 ? -24.062 -21.312 29.953 1 89.56 531 ARG B N 1
ATOM 12016 C CA . ARG B 1 531 ? -25.109 -21.906 30.766 1 89.56 531 ARG B CA 1
ATOM 12017 C C . ARG B 1 531 ? -25.469 -21 31.938 1 89.56 531 ARG B C 1
ATOM 12019 O O . ARG B 1 531 ? -24.672 -20.156 32.344 1 89.56 531 ARG B O 1
ATOM 12026 N N . ARG B 1 532 ? -26.641 -21.203 32.531 1 91.75 532 ARG B N 1
ATOM 12027 C CA . ARG B 1 532 ? -27.109 -20.453 33.688 1 91.75 532 ARG B CA 1
ATOM 12028 C C . ARG B 1 532 ? -26.094 -20.516 34.812 1 91.75 532 ARG B C 1
ATOM 12030 O O . ARG B 1 532 ? -25.875 -19.516 35.5 1 91.75 532 ARG B O 1
ATOM 12037 N N . ILE B 1 533 ? -25.5 -21.656 34.906 1 87.25 533 ILE B N 1
ATOM 12038 C CA . ILE B 1 533 ? -24.594 -21.875 36.031 1 87.25 533 ILE B CA 1
ATOM 12039 C C . ILE B 1 533 ? -23.344 -21.016 35.875 1 87.25 533 ILE B C 1
ATOM 12041 O O . ILE B 1 533 ? -22.672 -20.672 36.844 1 87.25 533 ILE B O 1
ATOM 12045 N N . ASP B 1 534 ? -22.953 -20.625 34.688 1 86.94 534 ASP B N 1
ATOM 12046 C CA . ASP B 1 534 ? -21.734 -19.875 34.406 1 86.94 534 ASP B CA 1
ATOM 12047 C C . ASP B 1 534 ? -21.906 -18.406 34.781 1 86.94 534 ASP B C 1
ATOM 12049 O O . ASP B 1 534 ? -20.922 -17.75 35.156 1 86.94 534 ASP B O 1
ATOM 12053 N N . ARG B 1 535 ? -23.031 -17.875 34.625 1 87.25 535 ARG B N 1
ATOM 12054 C CA . ARG B 1 535 ? -23.344 -16.5 35 1 87.25 535 ARG B CA 1
ATOM 12055 C C . ARG B 1 535 ? -24.797 -16.375 35.469 1 87.25 535 ARG B C 1
ATOM 12057 O O . ARG B 1 535 ? -25.656 -15.953 34.719 1 87.25 535 ARG B O 1
ATOM 12064 N N . ARG B 1 536 ? -24.953 -16.578 36.688 1 86.88 536 ARG B N 1
ATOM 12065 C CA . ARG B 1 536 ? -26.281 -16.656 37.281 1 86.88 536 ARG B CA 1
ATOM 12066 C C . ARG B 1 536 ? -27.047 -15.344 37.094 1 86.88 536 ARG B C 1
ATOM 12068 O O . ARG B 1 536 ? -28.25 -15.344 36.875 1 86.88 536 ARG B O 1
ATOM 12075 N N . LEU B 1 537 ? -26.312 -14.266 37.062 1 89.88 537 LEU B N 1
ATOM 12076 C CA . LEU B 1 537 ? -26.922 -12.945 37.031 1 89.88 537 LEU B CA 1
ATOM 12077 C C . LEU B 1 537 ? -27.484 -12.648 35.625 1 89.88 537 LEU B C 1
ATOM 12079 O O . LEU B 1 537 ? -28.203 -11.664 35.438 1 89.88 537 LEU B O 1
ATOM 12083 N N . SER B 1 538 ? -27.156 -13.484 34.656 1 93.19 538 SER B N 1
ATOM 12084 C CA . SER B 1 538 ? -27.625 -13.281 33.281 1 93.19 538 SER B CA 1
ATOM 12085 C C . SER B 1 538 ? -28.797 -14.211 32.938 1 93.19 538 SER B C 1
ATOM 12087 O O . SER B 1 538 ? -29.125 -14.406 31.781 1 93.19 538 SER B O 1
ATOM 12089 N N . PHE B 1 539 ? -29.359 -14.867 34.031 1 94.81 539 PHE B N 1
ATOM 12090 C CA . PHE B 1 539 ? -30.547 -15.695 33.844 1 94.81 539 PHE B CA 1
ATOM 12091 C C . PHE B 1 539 ? -31.766 -15.039 34.5 1 94.81 539 PHE B C 1
ATOM 12093 O O . PHE B 1 539 ? -31.984 -15.172 35.688 1 94.81 539 PHE B O 1
ATOM 12100 N N . TYR B 1 540 ? -32.438 -14.367 33.75 1 94.5 540 TYR B N 1
ATOM 12101 C CA . TYR B 1 540 ? -33.625 -13.641 34.188 1 94.5 540 TYR B CA 1
ATOM 12102 C C . TYR B 1 540 ? -34.625 -13.555 33.062 1 94.5 540 TYR B C 1
ATOM 12104 O O . TYR B 1 540 ? -34.281 -13.688 31.875 1 94.5 540 TYR B O 1
ATOM 12112 N N . PRO B 1 541 ? -35.906 -13.445 33.406 1 94.25 541 PRO B N 1
ATOM 12113 C CA . PRO B 1 541 ? -36.938 -13.328 32.375 1 94.25 541 PRO B CA 1
ATOM 12114 C C . PRO B 1 541 ? -37.062 -11.906 31.812 1 94.25 541 PRO B C 1
ATOM 12116 O O . PRO B 1 541 ? -36.844 -10.938 32.562 1 94.25 541 PRO B O 1
ATOM 12119 N N . ILE B 1 542 ? -37.312 -11.781 30.578 1 94.31 542 ILE B N 1
ATOM 12120 C CA . ILE B 1 542 ? -37.719 -10.523 29.938 1 94.31 542 ILE B CA 1
ATOM 12121 C C . ILE B 1 542 ? -39.188 -10.586 29.516 1 94.31 542 ILE B C 1
ATOM 12123 O O . ILE B 1 542 ? -39.625 -11.555 28.891 1 94.31 542 ILE B O 1
ATOM 12127 N N . TYR B 1 543 ? -39.938 -9.625 29.922 1 93.81 543 TYR B N 1
ATOM 12128 C CA . TYR B 1 543 ? -41.375 -9.641 29.734 1 93.81 543 TYR B CA 1
ATOM 12129 C C . TYR B 1 543 ? -41.75 -8.938 28.438 1 93.81 543 TYR B C 1
ATOM 12131 O O . TYR B 1 543 ? -41.312 -7.812 28.172 1 93.81 543 TYR B O 1
ATOM 12139 N N . LEU B 1 544 ? -42.531 -9.656 27.625 1 94.62 544 LEU B N 1
ATOM 12140 C CA . LEU B 1 544 ? -43.031 -9.109 26.359 1 94.62 544 LEU B CA 1
ATOM 12141 C C . LEU B 1 544 ? -44.562 -8.875 26.438 1 94.62 544 LEU B C 1
ATOM 12143 O O . LEU B 1 544 ? -45.281 -9.656 27.062 1 94.62 544 LEU B O 1
ATOM 12147 N N . LEU B 1 545 ? -45 -7.738 25.969 1 90.69 545 LEU B N 1
ATOM 12148 C CA . LEU B 1 545 ? -46.406 -7.457 25.719 1 90.69 545 LEU B CA 1
ATOM 12149 C C . LEU B 1 545 ? -46.625 -7 24.281 1 90.69 545 LEU B C 1
ATOM 12151 O O . LEU B 1 545 ? -46.031 -6.02 23.844 1 90.69 545 LEU B O 1
ATOM 12155 N N . ASN B 1 546 ? -47.438 -7.668 23.516 1 86.31 546 ASN B N 1
ATOM 12156 C CA . ASN B 1 546 ? -47.688 -7.375 22.109 1 86.31 546 ASN B CA 1
ATOM 12157 C C . ASN B 1 546 ? -46.375 -7.262 21.312 1 86.31 546 ASN B C 1
ATOM 12159 O O . ASN B 1 546 ? -46.219 -6.332 20.531 1 86.31 546 ASN B O 1
ATOM 12163 N N . GLY B 1 547 ? -45.375 -8.141 21.625 1 87.19 547 GLY B N 1
ATOM 12164 C CA . GLY B 1 547 ? -44.125 -8.219 20.875 1 87.19 547 GLY B CA 1
ATOM 12165 C C . GLY B 1 547 ? -43.125 -7.184 21.297 1 87.19 547 GLY B C 1
ATOM 12166 O O . GLY B 1 547 ? -42.062 -7.059 20.672 1 87.19 547 GLY B O 1
ATOM 12167 N N . GLN B 1 548 ? -43.438 -6.434 22.281 1 89.5 548 GLN B N 1
ATOM 12168 C CA . GLN B 1 548 ? -42.531 -5.406 22.766 1 89.5 548 GLN B CA 1
ATOM 12169 C C . GLN B 1 548 ? -42.031 -5.727 24.188 1 89.5 548 GLN B C 1
ATOM 12171 O O . GLN B 1 548 ? -42.812 -6.254 25 1 89.5 548 GLN B O 1
ATOM 12176 N N . VAL B 1 549 ? -40.75 -5.383 24.391 1 90.56 549 VAL B N 1
ATOM 12177 C CA . VAL B 1 549 ? -40.219 -5.574 25.719 1 90.56 549 VAL B CA 1
ATOM 12178 C C . VAL B 1 549 ? -40.812 -4.547 26.672 1 90.56 549 VAL B C 1
ATOM 12180 O O . VAL B 1 549 ? -40.688 -3.34 26.453 1 90.56 549 VAL B O 1
ATOM 12183 N N . VAL B 1 550 ? -41.469 -4.965 27.719 1 88.12 550 VAL B N 1
ATOM 12184 C CA . VAL B 1 550 ? -42.156 -4.035 28.594 1 88.12 550 VAL B CA 1
ATOM 12185 C C . VAL B 1 550 ? -41.531 -4.047 29.984 1 88.12 550 VAL B C 1
ATOM 12187 O O . VAL B 1 550 ? -41.688 -3.1 30.75 1 88.12 550 VAL B O 1
ATOM 12190 N N . ASP B 1 551 ? -40.906 -5.113 30.359 1 88.31 551 ASP B N 1
ATOM 12191 C CA . ASP B 1 551 ? -40.281 -5.195 31.688 1 88.31 551 ASP B CA 1
ATOM 12192 C C . ASP B 1 551 ? -39.188 -6.258 31.734 1 88.31 551 ASP B C 1
ATOM 12194 O O . ASP B 1 551 ? -39.094 -7.078 30.812 1 88.31 551 ASP B O 1
ATOM 12198 N N . ILE B 1 552 ? -38.25 -6.113 32.719 1 93.19 552 ILE B N 1
ATOM 12199 C CA . ILE B 1 552 ? -37.188 -7.062 33 1 93.19 552 ILE B CA 1
ATOM 12200 C C . ILE B 1 552 ? -37.344 -7.668 34.406 1 93.19 552 ILE B C 1
ATOM 12202 O O . ILE B 1 552 ? -37.562 -6.945 35.375 1 93.19 552 ILE B O 1
ATOM 12206 N N . GLY B 1 553 ? -37.344 -8.906 34.438 1 91.94 553 GLY B N 1
ATOM 12207 C CA . GLY B 1 553 ? -37.531 -9.586 35.719 1 91.94 553 GLY B CA 1
ATOM 12208 C C . GLY B 1 553 ? -36.25 -9.68 36.531 1 91.94 553 GLY B C 1
ATOM 12209 O O . GLY B 1 553 ? -35.219 -9.141 36.125 1 91.94 553 GLY B O 1
ATOM 12210 N N . SER B 1 554 ? -36.375 -10.273 37.656 1 91.81 554 SER B N 1
ATOM 12211 C CA . SER B 1 554 ? -35.219 -10.469 38.562 1 91.81 554 SER B CA 1
ATOM 12212 C C . SER B 1 554 ? -34.656 -11.875 38.406 1 91.81 554 SER B C 1
ATOM 12214 O O . SER B 1 554 ? -35.312 -12.773 37.906 1 91.81 554 SER B O 1
ATOM 12216 N N . VAL B 1 555 ? -33.406 -11.992 38.844 1 94.31 555 VAL B N 1
ATOM 12217 C CA . VAL B 1 555 ? -32.75 -13.297 38.844 1 94.31 555 VAL B CA 1
ATOM 12218 C C . VAL B 1 555 ? -33.438 -14.211 39.844 1 94.31 555 VAL B C 1
ATOM 12220 O O . VAL B 1 555 ? -33.562 -13.867 41.031 1 94.31 555 VAL B O 1
ATOM 12223 N N . PRO B 1 556 ? -33.938 -15.328 39.406 1 92.25 556 PRO B N 1
ATOM 12224 C CA . PRO B 1 556 ? -34.625 -16.219 40.344 1 92.25 556 PRO B CA 1
ATOM 12225 C C . PRO B 1 556 ? -33.688 -16.984 41.25 1 92.25 556 PRO B C 1
ATOM 12227 O O . PRO B 1 556 ? -32.469 -16.953 41.031 1 92.25 556 PRO B O 1
ATOM 12230 N N . GLU B 1 557 ? -34.344 -17.656 42.25 1 85.31 557 GLU B N 1
ATOM 12231 C CA . GLU B 1 557 ? -33.562 -18.531 43.156 1 85.31 557 GLU B CA 1
ATOM 12232 C C . GLU B 1 557 ? -33.031 -19.734 42.375 1 85.31 557 GLU B C 1
ATOM 12234 O O . GLU B 1 557 ? -33.531 -20.094 41.312 1 85.31 557 GLU B O 1
ATOM 12239 N N . GLU B 1 558 ? -31.984 -20.234 42.969 1 86.5 558 GLU B N 1
ATOM 12240 C CA . GLU B 1 558 ? -31.266 -21.312 42.281 1 86.5 558 GLU B CA 1
ATOM 12241 C C . GLU B 1 558 ? -32.156 -22.516 42.031 1 86.5 558 GLU B C 1
ATOM 12243 O O . GLU B 1 558 ? -32 -23.219 41.031 1 86.5 558 GLU B O 1
ATOM 12248 N N . ASP B 1 559 ? -33.125 -22.719 42.875 1 87.44 559 ASP B N 1
ATOM 12249 C CA . ASP B 1 559 ? -33.969 -23.906 42.781 1 87.44 559 ASP B CA 1
ATOM 12250 C C . ASP B 1 559 ? -35.188 -23.656 41.844 1 87.44 559 ASP B C 1
ATOM 12252 O O . ASP B 1 559 ? -35.969 -24.562 41.562 1 87.44 559 ASP B O 1
ATOM 12256 N N . PHE B 1 560 ? -35.188 -22.484 41.344 1 92.81 560 PHE B N 1
ATOM 12257 C CA . PHE B 1 560 ? -36.281 -22.141 40.469 1 92.81 560 PHE B CA 1
ATOM 12258 C C . PHE B 1 560 ? -35.969 -22.531 39.031 1 92.81 560 PHE B C 1
ATOM 12260 O O . PHE B 1 560 ? -34.875 -22.266 38.531 1 92.81 560 PHE B O 1
ATOM 12267 N N . HIS B 1 561 ? -36.969 -23.219 38.312 1 94.19 561 HIS B N 1
ATOM 12268 C CA . HIS B 1 561 ? -36.906 -23.531 36.906 1 94.19 561 HIS B CA 1
ATOM 12269 C C . HIS B 1 561 ? -38.188 -23.141 36.188 1 94.19 561 HIS B C 1
ATOM 12271 O O . HIS B 1 561 ? -39.281 -23.578 36.562 1 94.19 561 HIS B O 1
ATOM 12277 N N . PRO B 1 562 ? -38 -22.359 35.156 1 93.81 562 PRO B N 1
ATOM 12278 C CA . PRO B 1 562 ? -39.219 -21.984 34.438 1 93.81 562 PRO B CA 1
ATOM 12279 C C . PRO B 1 562 ? -39.875 -23.172 33.719 1 93.81 562 PRO B C 1
ATOM 12281 O O . PRO B 1 562 ? -39.188 -24.172 33.438 1 93.81 562 PRO B O 1
ATOM 12284 N N . SER B 1 563 ? -41.156 -23 33.406 1 90.62 563 SER B N 1
ATOM 12285 C CA . SER B 1 563 ? -41.875 -24.078 32.719 1 90.62 563 SER B CA 1
ATOM 12286 C C . SER B 1 563 ? -41.438 -24.219 31.281 1 90.62 563 SER B C 1
ATOM 12288 O O . SER B 1 563 ? -41.656 -25.25 30.656 1 90.62 563 SER B O 1
ATOM 12290 N N . GLY B 1 564 ? -40.844 -23.25 30.719 1 91.62 564 GLY B N 1
ATOM 12291 C CA . GLY B 1 564 ? -40.375 -23.266 29.359 1 91.62 564 GLY B CA 1
ATOM 12292 C C . GLY B 1 564 ? -39.656 -21.984 28.953 1 91.62 564 GLY B C 1
ATOM 12293 O O . GLY B 1 564 ? -39.438 -21.109 29.781 1 91.62 564 GLY B O 1
ATOM 12294 N N . LYS B 1 565 ? -39.281 -21.906 27.625 1 93.69 565 LYS B N 1
ATOM 12295 C CA . LYS B 1 565 ? -38.625 -20.734 27.031 1 93.69 565 LYS B CA 1
ATOM 12296 C C . LYS B 1 565 ? -39.562 -19.516 27.094 1 93.69 565 LYS B C 1
ATOM 12298 O O . LYS B 1 565 ? -39.094 -18.406 27.359 1 93.69 565 LYS B O 1
ATOM 12303 N N . ASN B 1 566 ? -40.812 -19.766 26.75 1 95.12 566 ASN B N 1
ATOM 12304 C CA . ASN B 1 566 ? -41.875 -18.766 26.828 1 95.12 566 ASN B CA 1
ATOM 12305 C C . ASN B 1 566 ? -42.969 -19.172 27.828 1 95.12 566 ASN B C 1
ATOM 12307 O O . ASN B 1 566 ? -43.531 -20.234 27.703 1 95.12 566 ASN B O 1
ATOM 12311 N N . VAL B 1 567 ? -43.188 -18.297 28.844 1 94.81 567 VAL B N 1
ATOM 12312 C CA . VAL B 1 567 ? -44.219 -18.547 29.844 1 94.81 567 VAL B CA 1
ATOM 12313 C C . VAL B 1 567 ? -45.281 -17.469 29.766 1 94.81 567 VAL B C 1
ATOM 12315 O O . VAL B 1 567 ? -45 -16.281 29.953 1 94.81 567 VAL B O 1
ATOM 12318 N N . LYS B 1 568 ? -46.531 -17.859 29.484 1 93.88 568 LYS B N 1
ATOM 12319 C CA . LYS B 1 568 ? -47.656 -16.922 29.375 1 93.88 568 LYS B CA 1
ATOM 12320 C C . LYS B 1 568 ? -48.219 -16.609 30.75 1 93.88 568 LYS B C 1
ATOM 12322 O O . LYS B 1 568 ? -48.531 -17.516 31.516 1 93.88 568 LYS B O 1
ATOM 12327 N N . LEU B 1 569 ? -48.312 -15.336 31.047 1 92.25 569 LEU B N 1
ATOM 12328 C CA . LEU B 1 569 ? -48.875 -14.891 32.312 1 92.25 569 LEU B CA 1
ATOM 12329 C C . LEU B 1 569 ? -50.344 -14.5 32.156 1 92.25 569 LEU B C 1
ATOM 12331 O O . LEU B 1 569 ? -50.812 -14.281 31.047 1 92.25 569 LEU B O 1
ATOM 12335 N N . SER B 1 570 ? -51.062 -14.375 33.25 1 88.12 570 SER B N 1
ATOM 12336 C CA . SER B 1 570 ? -52.5 -14.102 33.25 1 88.12 570 SER B CA 1
ATOM 12337 C C . SER B 1 570 ? -52.781 -12.68 32.781 1 88.12 570 SER B C 1
ATOM 12339 O O . SER B 1 570 ? -53.875 -12.414 32.281 1 88.12 570 SER B O 1
ATOM 12341 N N . ASP B 1 571 ? -51.844 -11.828 32.969 1 89.75 571 ASP B N 1
ATOM 12342 C CA . ASP B 1 571 ? -52.062 -10.438 32.594 1 89.75 571 ASP B CA 1
ATOM 12343 C C . ASP B 1 571 ? -51.75 -10.195 31.125 1 89.75 571 ASP B C 1
ATOM 12345 O O . ASP B 1 571 ? -51.781 -9.055 30.656 1 89.75 571 ASP B O 1
ATOM 12349 N N . GLY B 1 572 ? -51.438 -11.242 30.391 1 89.69 572 GLY B N 1
ATOM 12350 C CA . GLY B 1 572 ? -51.219 -11.117 28.969 1 89.69 572 GLY B CA 1
ATOM 12351 C C . GLY B 1 572 ? -49.75 -11 28.609 1 89.69 572 GLY B C 1
ATOM 12352 O O . GLY B 1 572 ? -49.375 -11.117 27.438 1 89.69 572 GLY B O 1
ATOM 12353 N N . ARG B 1 573 ? -48.906 -10.859 29.531 1 92.62 573 ARG B N 1
ATOM 12354 C CA . ARG B 1 573 ? -47.469 -10.773 29.297 1 92.62 573 ARG B CA 1
ATOM 12355 C C . ARG B 1 573 ? -46.875 -12.156 29.047 1 92.62 573 ARG B C 1
ATOM 12357 O O . ARG B 1 573 ? -47.438 -13.164 29.516 1 92.62 573 ARG B O 1
ATOM 12364 N N . ILE B 1 574 ? -45.781 -12.148 28.234 1 94.5 574 ILE B N 1
ATOM 12365 C CA . ILE B 1 574 ? -45.031 -13.367 27.969 1 94.5 574 ILE B CA 1
ATOM 12366 C C . ILE B 1 574 ? -43.625 -13.234 28.547 1 94.5 574 ILE B C 1
ATOM 12368 O O . ILE B 1 574 ? -42.906 -12.266 28.266 1 94.5 574 ILE B O 1
ATOM 12372 N N . GLU B 1 575 ? -43.312 -14.188 29.484 1 94.88 575 GLU B N 1
ATOM 12373 C CA . GLU B 1 575 ? -41.938 -14.281 29.969 1 94.88 575 GLU B CA 1
ATOM 12374 C C . GLU B 1 575 ? -41.062 -15.008 28.953 1 94.88 575 GLU B C 1
ATOM 12376 O O . GLU B 1 575 ? -41.344 -16.141 28.562 1 94.88 575 GLU B O 1
ATOM 12381 N N . VAL B 1 576 ? -39.969 -14.328 28.547 1 95.5 576 VAL B N 1
ATOM 12382 C CA . VAL B 1 576 ? -38.969 -14.977 27.672 1 95.5 576 VAL B CA 1
ATOM 12383 C C . VAL B 1 576 ? -37.719 -15.312 28.469 1 95.5 576 VAL B C 1
ATOM 12385 O O . VAL B 1 576 ? -37.125 -14.43 29.078 1 95.5 576 VAL B O 1
ATOM 12388 N N . TRP B 1 577 ? -37.344 -16.578 28.531 1 94.94 577 TRP B N 1
ATOM 12389 C CA . TRP B 1 577 ? -36.188 -17.078 29.266 1 94.94 577 TRP B CA 1
ATOM 12390 C C . TRP B 1 577 ? -35.094 -17.547 28.312 1 94.94 577 TRP B C 1
ATOM 12392 O O . TRP B 1 577 ? -35.375 -17.984 27.203 1 94.94 577 TRP B O 1
ATOM 12402 N N . PRO B 1 578 ? -33.781 -17.328 28.609 1 94.81 578 PRO B N 1
ATOM 12403 C CA . PRO B 1 578 ? -32.719 -17.828 27.766 1 94.81 578 PRO B CA 1
ATOM 12404 C C . PRO B 1 578 ? -32.562 -19.359 27.828 1 94.81 578 PRO B C 1
ATOM 12406 O O . PRO B 1 578 ? -31.594 -19.859 28.406 1 94.81 578 PRO B O 1
ATOM 12409 N N . ILE B 1 579 ? -33.469 -20.047 27.25 1 92.81 579 ILE B N 1
ATOM 12410 C CA . ILE B 1 579 ? -33.469 -21.5 27.156 1 92.81 579 ILE B CA 1
ATOM 12411 C C . ILE B 1 579 ? -33.344 -21.938 25.703 1 92.81 579 ILE B C 1
ATOM 12413 O O . ILE B 1 579 ? -34 -21.391 24.828 1 92.81 579 ILE B O 1
ATOM 12417 N N . ASP B 1 580 ? -32.438 -22.859 25.438 1 88.69 580 ASP B N 1
ATOM 12418 C CA . ASP B 1 580 ? -32.156 -23.234 24.047 1 88.69 580 ASP B CA 1
ATOM 12419 C C . ASP B 1 580 ? -33.156 -24.281 23.562 1 88.69 580 ASP B C 1
ATOM 12421 O O . ASP B 1 580 ? -34.094 -24.656 24.281 1 88.69 580 ASP B O 1
ATOM 12425 N N . GLN B 1 581 ? -33 -24.781 22.297 1 80.38 581 GLN B N 1
ATOM 12426 C CA . GLN B 1 581 ? -33.938 -25.672 21.625 1 80.38 581 GLN B CA 1
ATOM 12427 C C . GLN B 1 581 ? -33.969 -27.047 22.312 1 80.38 581 GLN B C 1
ATOM 12429 O O . GLN B 1 581 ? -34.969 -27.766 22.203 1 80.38 581 GLN B O 1
ATOM 12434 N N . ASP B 1 582 ? -32.875 -27.359 23.047 1 81.75 582 ASP B N 1
ATOM 12435 C CA . ASP B 1 582 ? -32.812 -28.641 23.734 1 81.75 582 ASP B CA 1
ATOM 12436 C C . ASP B 1 582 ? -33.312 -28.516 25.172 1 81.75 582 ASP B C 1
ATOM 12438 O O . ASP B 1 582 ? -33.188 -29.469 25.953 1 81.75 582 ASP B O 1
ATOM 12442 N N . GLY B 1 583 ? -33.781 -27.422 25.578 1 87.94 583 GLY B N 1
ATOM 12443 C CA . GLY B 1 583 ? -34.344 -27.219 26.906 1 87.94 583 GLY B CA 1
ATOM 12444 C C . GLY B 1 583 ? -33.25 -26.891 27.938 1 87.94 583 GLY B C 1
ATOM 12445 O O . GLY B 1 583 ? -33.531 -26.875 29.141 1 87.94 583 GLY B O 1
ATOM 12446 N N . VAL B 1 584 ? -32.062 -26.656 27.406 1 91.38 584 VAL B N 1
ATOM 12447 C CA . VAL B 1 584 ? -30.984 -26.328 28.297 1 91.38 584 VAL B CA 1
ATOM 12448 C C . VAL B 1 584 ? -31.078 -24.859 28.719 1 91.38 584 VAL B C 1
ATOM 12450 O O . VAL B 1 584 ? -31.219 -23.969 27.859 1 91.38 584 VAL B O 1
ATOM 12453 N N . GLU B 1 585 ? -31.078 -24.656 30.109 1 93.69 585 GLU B N 1
ATOM 12454 C CA . GLU B 1 585 ? -31.078 -23.297 30.609 1 93.69 585 GLU B CA 1
ATOM 12455 C C . GLU B 1 585 ? -29.734 -22.625 30.391 1 93.69 585 GLU B C 1
ATOM 12457 O O . GLU B 1 585 ? -28.703 -23.078 30.891 1 93.69 585 GLU B O 1
ATOM 12462 N N . ARG B 1 586 ? -29.703 -21.516 29.641 1 93.94 586 ARG B N 1
ATOM 12463 C CA . ARG B 1 586 ? -28.5 -20.734 29.312 1 93.94 586 ARG B CA 1
ATOM 12464 C C . ARG B 1 586 ? -28.562 -19.344 29.953 1 93.94 586 ARG B C 1
ATOM 12466 O O . ARG B 1 586 ? -29.109 -19.188 31.047 1 93.94 586 ARG B O 1
ATOM 12473 N N . ARG B 1 587 ? -27.828 -18.344 29.406 1 92 587 ARG B N 1
ATOM 12474 C CA . ARG B 1 587 ? -27.812 -16.969 29.922 1 92 587 ARG B CA 1
ATOM 12475 C C . ARG B 1 587 ? -27.938 -15.969 28.781 1 92 587 ARG B C 1
ATOM 12477 O O . ARG B 1 587 ? -27.688 -16.297 27.625 1 92 587 ARG B O 1
ATOM 12484 N N . TRP B 1 588 ? -28.453 -14.844 29.172 1 92.31 588 TRP B N 1
ATOM 12485 C CA . TRP B 1 588 ? -28.406 -13.734 28.234 1 92.31 588 TRP B CA 1
ATOM 12486 C C . TRP B 1 588 ? -27 -13.172 28.094 1 92.31 588 TRP B C 1
ATOM 12488 O O . TRP B 1 588 ? -26.172 -13.328 29 1 92.31 588 TRP B O 1
ATOM 12498 N N . ASN B 1 589 ? -26.766 -12.477 26.922 1 87 589 ASN B N 1
ATOM 12499 C CA . ASN B 1 589 ? -25.5 -11.789 26.719 1 87 589 ASN B CA 1
ATOM 12500 C C . ASN B 1 589 ? -25.359 -10.586 27.641 1 87 589 ASN B C 1
ATOM 12502 O O . ASN B 1 589 ? -24.234 -10.195 27.984 1 87 589 ASN B O 1
ATOM 12506 N N . PHE B 1 590 ? -26.484 -10 28.062 1 87.25 590 PHE B N 1
ATOM 12507 C CA . PHE B 1 590 ? -26.5 -8.852 28.969 1 87.25 590 PHE B CA 1
ATOM 12508 C C . PHE B 1 590 ? -26.875 -9.273 30.375 1 87.25 590 PHE B C 1
ATOM 12510 O O . PHE B 1 590 ? -27.828 -10.031 30.578 1 87.25 590 PHE B O 1
ATOM 12517 N N . GLY B 1 591 ? -26.078 -8.898 31.406 1 85.06 591 GLY B N 1
ATOM 12518 C CA . GLY B 1 591 ? -26.484 -9.055 32.781 1 85.06 591 GLY B CA 1
ATOM 12519 C C . GLY B 1 591 ? -27.656 -8.18 33.156 1 85.06 591 GLY B C 1
ATOM 12520 O O . GLY B 1 591 ? -28.078 -7.32 32.375 1 85.06 591 GLY B O 1
ATOM 12521 N N . LEU B 1 592 ? -28.219 -8.477 34.344 1 85.69 592 LEU B N 1
ATOM 12522 C CA . LEU B 1 592 ? -29.406 -7.777 34.781 1 85.69 592 LEU B CA 1
ATOM 12523 C C . LEU B 1 592 ? -29.188 -6.27 34.812 1 85.69 592 LEU B C 1
ATOM 12525 O O . LEU B 1 592 ? -30.031 -5.496 34.375 1 85.69 592 LEU B O 1
ATOM 12529 N N . ASP B 1 593 ? -28.031 -5.797 35.219 1 80.06 593 ASP B N 1
ATOM 12530 C CA . ASP B 1 593 ? -27.734 -4.371 35.312 1 80.06 593 ASP B CA 1
ATOM 12531 C C . ASP B 1 593 ? -27.516 -3.752 33.938 1 80.06 593 ASP B C 1
ATOM 12533 O O . ASP B 1 593 ? -27.984 -2.641 33.688 1 80.06 593 ASP B O 1
ATOM 12537 N N . SER B 1 594 ? -26.922 -4.504 33.031 1 84 594 SER B N 1
ATOM 12538 C CA . SER B 1 594 ? -26.531 -3.959 31.719 1 84 594 SER B CA 1
ATOM 12539 C C . SER B 1 594 ? -27.719 -3.957 30.766 1 84 594 SER B C 1
ATOM 12541 O O . SER B 1 594 ? -27.812 -3.096 29.875 1 84 594 SER B O 1
ATOM 12543 N N . ILE B 1 595 ? -28.641 -4.84 30.984 1 86.75 595 ILE B N 1
ATOM 12544 C CA . ILE B 1 595 ? -29.719 -4.992 30.016 1 86.75 595 ILE B CA 1
ATOM 12545 C C . ILE B 1 595 ? -30.625 -3.766 30.078 1 86.75 595 ILE B C 1
ATOM 12547 O O . ILE B 1 595 ? -31.172 -3.342 29.047 1 86.75 595 ILE B O 1
ATOM 12551 N N . ARG B 1 596 ? -30.703 -3.148 31.172 1 81.38 596 ARG B N 1
ATOM 12552 C CA . ARG B 1 596 ? -31.578 -1.994 31.312 1 81.38 596 ARG B CA 1
ATOM 12553 C C . ARG B 1 596 ? -31.109 -0.825 30.469 1 81.38 596 ARG B C 1
ATOM 12555 O O . ARG B 1 596 ? -31.906 -0.081 29.906 1 81.38 596 ARG B O 1
ATOM 12562 N N . GLU B 1 597 ? -29.797 -0.792 30.312 1 79.38 597 GLU B N 1
ATOM 12563 C CA . GLU B 1 597 ? -29.203 0.295 29.547 1 79.38 597 GLU B CA 1
ATOM 12564 C C . GLU B 1 597 ? -29.094 -0.068 28.062 1 79.38 597 GLU B C 1
ATOM 12566 O O . GLU B 1 597 ? -28.672 0.755 27.25 1 79.38 597 GLU B O 1
ATOM 12571 N N . ASN B 1 598 ? -29.484 -1.241 27.703 1 82.12 598 ASN B N 1
ATOM 12572 C CA . ASN B 1 598 ? -29.266 -1.703 26.328 1 82.12 598 ASN B CA 1
ATOM 12573 C C . ASN B 1 598 ? -30.547 -2.221 25.688 1 82.12 598 ASN B C 1
ATOM 12575 O O . ASN B 1 598 ? -30.5 -3.008 24.75 1 82.12 598 ASN B O 1
ATOM 12579 N N . LEU B 1 599 ? -31.641 -1.802 26.234 1 81.94 599 LEU B N 1
ATOM 12580 C CA . LEU B 1 599 ? -32.906 -2.316 25.766 1 81.94 599 LEU B CA 1
ATOM 12581 C C . LEU B 1 599 ? -33.156 -1.896 24.312 1 81.94 599 LEU B C 1
ATOM 12583 O O . LEU B 1 599 ? -33.844 -2.611 23.562 1 81.94 599 LEU B O 1
ATOM 12587 N N . ASP B 1 600 ? -32.562 -0.717 23.922 1 78.19 600 ASP B N 1
ATOM 12588 C CA . ASP B 1 600 ? -32.75 -0.21 22.562 1 78.19 600 ASP B CA 1
ATOM 12589 C C . ASP B 1 600 ? -31.984 -1.067 21.547 1 78.19 600 ASP B C 1
ATOM 12591 O O . ASP B 1 600 ? -32.25 -0.979 20.344 1 78.19 600 ASP B O 1
ATOM 12595 N N . ARG B 1 601 ? -31.219 -1.92 22.047 1 82.5 601 ARG B N 1
ATOM 12596 C CA . ARG B 1 601 ? -30.422 -2.77 21.172 1 82.5 601 ARG B CA 1
ATOM 12597 C C . ARG B 1 601 ? -31.062 -4.137 20.984 1 82.5 601 ARG B C 1
ATOM 12599 O O . ARG B 1 601 ? -30.516 -5.004 20.312 1 82.5 601 ARG B O 1
ATOM 12606 N N . ILE B 1 602 ? -32.188 -4.328 21.641 1 85.75 602 ILE B N 1
ATOM 12607 C CA . ILE B 1 602 ? -32.781 -5.656 21.656 1 85.75 602 ILE B CA 1
ATOM 12608 C C . ILE B 1 602 ? -34.156 -5.617 20.984 1 85.75 602 ILE B C 1
ATOM 12610 O O . ILE B 1 602 ? -34.875 -4.645 21.125 1 85.75 602 ILE B O 1
ATOM 12614 N N . ALA B 1 603 ? -34.375 -6.602 20.078 1 86.56 603 ALA B N 1
ATOM 12615 C CA . ALA B 1 603 ? -35.688 -6.766 19.469 1 86.56 603 ALA B CA 1
ATOM 12616 C C . ALA B 1 603 ? -36.25 -8.164 19.719 1 86.56 603 ALA B C 1
ATOM 12618 O O . ALA B 1 603 ? -35.5 -9.141 19.766 1 86.56 603 ALA B O 1
ATOM 12619 N N . ALA B 1 604 ? -37.531 -8.211 20.062 1 90.31 604 ALA B N 1
ATOM 12620 C CA . ALA B 1 604 ? -38.25 -9.484 20.188 1 90.31 604 ALA B CA 1
ATOM 12621 C C . ALA B 1 604 ? -38.812 -9.938 18.844 1 90.31 604 ALA B C 1
ATOM 12623 O O . ALA B 1 604 ? -39.5 -9.172 18.172 1 90.31 604 ALA B O 1
ATOM 12624 N N . ILE B 1 605 ? -38.344 -11.078 18.375 1 88.69 605 ILE B N 1
ATOM 12625 C CA . ILE B 1 605 ? -38.812 -11.617 17.109 1 88.69 605 ILE B CA 1
ATOM 12626 C C . ILE B 1 605 ? -39.5 -12.961 17.344 1 88.69 605 ILE B C 1
ATOM 12628 O O . ILE B 1 605 ? -39 -13.805 18.078 1 88.69 605 ILE B O 1
ATOM 12632 N N . ASN B 1 606 ? -40.719 -13.148 16.812 1 88.31 606 ASN B N 1
ATOM 12633 C CA . ASN B 1 606 ? -41.469 -14.406 16.906 1 88.31 606 ASN B CA 1
ATOM 12634 C C . ASN B 1 606 ? -41.062 -15.375 15.797 1 88.31 606 ASN B C 1
ATOM 12636 O O . ASN B 1 606 ? -41.281 -15.078 14.617 1 88.31 606 ASN B O 1
ATOM 12640 N N . ILE B 1 607 ? -40.312 -16.359 16.078 1 81.06 607 ILE B N 1
ATOM 12641 C CA . ILE B 1 607 ? -39.875 -17.375 15.109 1 81.06 607 ILE B CA 1
ATOM 12642 C C . ILE B 1 607 ? -40.688 -18.656 15.305 1 81.06 607 ILE B C 1
ATOM 12644 O O . ILE B 1 607 ? -40.562 -19.328 16.312 1 81.06 607 ILE B O 1
ATOM 12648 N N . LYS B 1 608 ? -41.406 -19.094 14.375 1 81.5 608 LYS B N 1
ATOM 12649 C CA . LYS B 1 608 ? -42.219 -20.312 14.375 1 81.5 608 LYS B CA 1
ATOM 12650 C C . LYS B 1 608 ? -43.062 -20.406 15.641 1 81.5 608 LYS B C 1
ATOM 12652 O O . LYS B 1 608 ? -43.062 -21.438 16.312 1 81.5 608 LYS B O 1
ATOM 12657 N N . GLY B 1 609 ? -43.75 -19.312 16.156 1 82.25 609 GLY B N 1
ATOM 12658 C CA . GLY B 1 609 ? -44.688 -19.312 17.266 1 82.25 609 GLY B CA 1
ATOM 12659 C C . GLY B 1 609 ? -44.031 -19.094 18.625 1 82.25 609 GLY B C 1
ATOM 12660 O O . GLY B 1 609 ? -44.688 -19.047 19.641 1 82.25 609 GLY B O 1
ATOM 12661 N N . GLU B 1 610 ? -42.75 -19.047 18.625 1 87.94 610 GLU B N 1
ATOM 12662 C CA . GLU B 1 610 ? -42 -18.812 19.859 1 87.94 610 GLU B CA 1
ATOM 12663 C C . GLU B 1 610 ? -41.219 -17.5 19.797 1 87.94 610 GLU B C 1
ATOM 12665 O O . GLU B 1 610 ? -40.594 -17.203 18.797 1 87.94 610 GLU B O 1
ATOM 12670 N N . TRP B 1 611 ? -41.406 -16.75 20.922 1 91.25 611 TRP B N 1
ATOM 12671 C CA . TRP B 1 611 ? -40.688 -15.484 21 1 91.25 611 TRP B CA 1
ATOM 12672 C C . TRP B 1 611 ? -39.219 -15.711 21.391 1 91.25 611 TRP B C 1
ATOM 12674 O O . TRP B 1 611 ? -38.938 -16.547 22.266 1 91.25 611 TRP B O 1
ATOM 12684 N N . ASP B 1 612 ? -38.312 -15.023 20.688 1 90.75 612 ASP B N 1
ATOM 12685 C CA . ASP B 1 612 ? -36.906 -14.969 21.031 1 90.75 612 ASP B CA 1
ATOM 12686 C C . ASP B 1 612 ? -36.375 -13.539 20.953 1 90.75 612 ASP B C 1
ATOM 12688 O O . ASP B 1 612 ? -37.031 -12.656 20.406 1 90.75 612 ASP B O 1
ATOM 12692 N N . LEU B 1 613 ? -35.375 -13.328 21.75 1 90.56 613 LEU B N 1
ATOM 12693 C CA . LEU B 1 613 ? -34.781 -12 21.781 1 90.56 613 LEU B CA 1
ATOM 12694 C C . LEU B 1 613 ? -33.5 -11.945 20.953 1 90.56 613 LEU B C 1
ATOM 12696 O O . LEU B 1 613 ? -32.719 -12.898 20.938 1 90.56 613 LEU B O 1
ATOM 12700 N N . PHE B 1 614 ? -33.375 -10.844 20.234 1 88.12 614 PHE B N 1
ATOM 12701 C CA . PHE B 1 614 ? -32.25 -10.656 19.344 1 88.12 614 PHE B CA 1
ATOM 12702 C C . PHE B 1 614 ? -31.578 -9.305 19.609 1 88.12 614 PHE B C 1
ATOM 12704 O O . PHE B 1 614 ? -32.25 -8.328 19.922 1 88.12 614 PHE B O 1
ATOM 12711 N N . VAL B 1 615 ? -30.25 -9.391 19.609 1 83.44 615 VAL B N 1
ATOM 12712 C CA . VAL B 1 615 ? -29.5 -8.141 19.656 1 83.44 615 VAL B CA 1
ATOM 12713 C C . VAL B 1 615 ? -29.422 -7.531 18.266 1 83.44 615 VAL B C 1
ATOM 12715 O O . VAL B 1 615 ? -28.828 -8.117 17.344 1 83.44 615 VAL B O 1
ATOM 12718 N N . THR B 1 616 ? -30.078 -6.352 18.125 1 78.81 616 THR B N 1
ATOM 12719 C CA . THR B 1 616 ? -30.156 -5.719 16.812 1 78.81 616 THR B CA 1
ATOM 12720 C C . THR B 1 616 ? -28.953 -4.82 16.562 1 78.81 616 THR B C 1
ATOM 12722 O O . THR B 1 616 ? -28.594 -4.551 15.422 1 78.81 616 THR B O 1
ATOM 12725 N N . HIS B 1 617 ? -28.438 -4.266 17.641 1 78.56 617 HIS B N 1
ATOM 12726 C CA . HIS B 1 617 ? -27.281 -3.381 17.516 1 78.56 617 HIS B CA 1
ATOM 12727 C C . HIS B 1 617 ? -26.156 -3.809 18.453 1 78.56 617 HIS B C 1
ATOM 12729 O O . HIS B 1 617 ? -26.422 -4.227 19.578 1 78.56 617 HIS B O 1
ATOM 12735 N N . GLU B 1 618 ? -25.047 -3.889 18.016 1 75.06 618 GLU B N 1
ATOM 12736 C CA . GLU B 1 618 ? -23.875 -4.25 18.812 1 75.06 618 GLU B CA 1
ATOM 12737 C C . GLU B 1 618 ? -22.922 -3.066 18.984 1 75.06 618 GLU B C 1
ATOM 12739 O O . GLU B 1 618 ? -22.734 -2.291 18.047 1 75.06 618 GLU B O 1
ATOM 12744 N N . LEU B 1 619 ? -22.578 -2.812 20.344 1 76.19 619 LEU B N 1
ATOM 12745 C CA . LEU B 1 619 ? -21.5 -1.862 20.578 1 76.19 619 LEU B CA 1
ATOM 12746 C C . LEU B 1 619 ? -20.156 -2.477 20.234 1 76.19 619 LEU B C 1
ATOM 12748 O O . LEU B 1 619 ? -19.656 -3.361 20.938 1 76.19 619 LEU B O 1
ATOM 12752 N N . THR B 1 620 ? -19.719 -2.176 19.125 1 84.06 620 THR B N 1
ATOM 12753 C CA . THR B 1 620 ? -18.469 -2.777 18.641 1 84.06 620 THR B CA 1
ATOM 12754 C C . THR B 1 620 ? -17.562 -1.722 18.016 1 84.06 620 THR B C 1
ATOM 12756 O O . THR B 1 620 ? -17.938 -0.551 17.922 1 84.06 620 THR B O 1
ATOM 12759 N N . VAL B 1 621 ? -16.328 -2.127 17.844 1 89.56 621 VAL B N 1
ATOM 12760 C CA . VAL B 1 621 ? -15.414 -1.244 17.141 1 89.56 621 VAL B CA 1
ATOM 12761 C C . VAL B 1 621 ? -15.859 -1.099 15.688 1 89.56 621 VAL B C 1
ATOM 12763 O O . VAL B 1 621 ? -16.516 -1.988 15.141 1 89.56 621 VAL B O 1
ATOM 12766 N N . PRO B 1 622 ? -15.594 -0.015 15.125 1 92.5 622 PRO B N 1
ATOM 12767 C CA . PRO B 1 622 ? -16.094 0.223 13.773 1 92.5 622 PRO B CA 1
ATOM 12768 C C . PRO B 1 622 ? -15.5 -0.746 12.75 1 92.5 622 PRO B C 1
ATOM 12770 O O . PRO B 1 622 ? -14.352 -1.169 12.883 1 92.5 622 PRO B O 1
ATOM 12773 N N . LYS B 1 623 ? -16.281 -1.044 11.727 1 92.94 623 LYS B N 1
ATOM 12774 C CA . LYS B 1 623 ? -15.828 -1.882 10.617 1 92.94 623 LYS B CA 1
ATOM 12775 C C . LYS B 1 623 ? -14.82 -1.142 9.75 1 92.94 623 LYS B C 1
ATOM 12777 O O . LYS B 1 623 ? -14.68 0.079 9.844 1 92.94 623 LYS B O 1
ATOM 12782 N N . THR B 1 624 ? -14.141 -1.861 8.891 1 96.06 624 THR B N 1
ATOM 12783 C CA . THR B 1 624 ? -13.031 -1.277 8.148 1 96.06 624 THR B CA 1
ATOM 12784 C C . THR B 1 624 ? -13.492 -0.767 6.789 1 96.06 624 THR B C 1
ATOM 12786 O O . THR B 1 624 ? -12.695 -0.221 6.02 1 96.06 624 THR B O 1
ATOM 12789 N N . VAL B 1 625 ? -14.703 -0.923 6.383 1 96.62 625 VAL B N 1
ATOM 12790 C CA . VAL B 1 625 ? -15.281 -0.345 5.176 1 96.62 625 VAL B CA 1
ATOM 12791 C C . VAL B 1 625 ? -16.5 0.5 5.543 1 96.62 625 VAL B C 1
ATOM 12793 O O . VAL B 1 625 ? -17.469 -0.007 6.113 1 96.62 625 VAL B O 1
ATOM 12796 N N . TRP B 1 626 ? -16.406 1.764 5.273 1 95.56 626 TRP B N 1
ATOM 12797 C CA . TRP B 1 626 ? -17.469 2.707 5.609 1 95.56 626 TRP B CA 1
ATOM 12798 C C . TRP B 1 626 ? -18.25 3.104 4.363 1 95.56 626 TRP B C 1
ATOM 12800 O O . TRP B 1 626 ? -17.703 3.703 3.438 1 95.56 626 TRP B O 1
ATOM 12810 N N . ILE B 1 627 ? -19.516 2.74 4.371 1 91.31 627 ILE B N 1
ATOM 12811 C CA . ILE B 1 627 ? -20.406 3.051 3.268 1 91.31 627 ILE B CA 1
ATOM 12812 C C . ILE B 1 627 ? -21.625 3.811 3.793 1 91.31 627 ILE B C 1
ATOM 12814 O O . ILE B 1 627 ? -22.109 3.539 4.895 1 91.31 627 ILE B O 1
ATOM 12818 N N . GLY B 1 628 ? -22.062 4.828 3.146 1 87.69 628 GLY B N 1
ATOM 12819 C CA . GLY B 1 628 ? -23.234 5.605 3.523 1 87.69 628 GLY B CA 1
ATOM 12820 C C . GLY B 1 628 ? -23.328 6.938 2.803 1 87.69 628 GLY B C 1
ATOM 12821 O O . GLY B 1 628 ? -22.297 7.531 2.453 1 87.69 628 GLY B O 1
ATOM 12822 N N . GLY B 1 629 ? -24.5 7.309 2.645 1 88.56 629 GLY B N 1
ATOM 12823 C CA . GLY B 1 629 ? -24.703 8.594 1.989 1 88.56 629 GLY B CA 1
ATOM 12824 C C . GLY B 1 629 ? -24.078 9.75 2.738 1 88.56 629 GLY B C 1
ATOM 12825 O O . GLY B 1 629 ? -23.75 10.781 2.139 1 88.56 629 GLY B O 1
ATOM 12826 N N . GLU B 1 630 ? -23.844 9.586 3.998 1 92.56 630 GLU B N 1
ATOM 12827 C CA . GLU B 1 630 ? -23.312 10.648 4.836 1 92.56 630 GLU B CA 1
ATOM 12828 C C . GLU B 1 630 ? -21.859 10.953 4.48 1 92.56 630 GLU B C 1
ATOM 12830 O O . GLU B 1 630 ? -21.344 12.031 4.785 1 92.56 630 GLU B O 1
ATOM 12835 N N . PHE B 1 631 ? -21.203 10.008 3.846 1 95.38 631 PHE B N 1
ATOM 12836 C CA . PHE B 1 631 ? -19.781 10.195 3.535 1 95.38 631 PHE B CA 1
ATOM 12837 C C . PHE B 1 631 ? -19.609 10.797 2.148 1 95.38 631 PHE B C 1
ATOM 12839 O O . PHE B 1 631 ? -18.484 11.094 1.73 1 95.38 631 PHE B O 1
ATOM 12846 N N . ASP B 1 632 ? -20.719 11.062 1.452 1 93.31 632 ASP B N 1
ATOM 12847 C CA . ASP B 1 632 ? -20.672 11.633 0.11 1 93.31 632 ASP B CA 1
ATOM 12848 C C . ASP B 1 632 ? -20.094 13.047 0.135 1 93.31 632 ASP B C 1
ATOM 12850 O O . ASP B 1 632 ? -20.719 13.977 0.643 1 93.31 632 ASP B O 1
ATOM 12854 N N . ALA B 1 633 ? -18.969 13.234 -0.459 1 92.75 633 ALA B N 1
ATOM 12855 C CA . ALA B 1 633 ? -18.266 14.516 -0.452 1 92.75 633 ALA B CA 1
ATOM 12856 C C . ALA B 1 633 ? -18.969 15.531 -1.344 1 92.75 633 ALA B C 1
ATOM 12858 O O . ALA B 1 633 ? -18.812 16.734 -1.169 1 92.75 633 ALA B O 1
ATOM 12859 N N . GLY B 1 634 ? -19.703 15.047 -2.348 1 89.94 634 GLY B N 1
ATOM 12860 C CA . GLY B 1 634 ? -20.469 15.961 -3.178 1 89.94 634 GLY B CA 1
ATOM 12861 C C . GLY B 1 634 ? -21.531 16.719 -2.402 1 89.94 634 GLY B C 1
ATOM 12862 O O . GLY B 1 634 ? -21.578 17.938 -2.439 1 89.94 634 GLY B O 1
ATOM 12863 N N . LYS B 1 635 ? -22.266 16 -1.604 1 90.44 635 LYS B N 1
ATOM 12864 C CA . LYS B 1 635 ? -23.391 16.578 -0.872 1 90.44 635 LYS B CA 1
ATOM 12865 C C . LYS B 1 635 ? -22.922 17.234 0.425 1 90.44 635 LYS B C 1
ATOM 12867 O O . LYS B 1 635 ? -23.281 18.375 0.714 1 90.44 635 LYS B O 1
ATOM 12872 N N . TYR B 1 636 ? -22.125 16.547 1.164 1 95.81 636 TYR B N 1
ATOM 12873 C CA . TYR B 1 636 ? -21.781 17 2.514 1 95.81 636 TYR B CA 1
ATOM 12874 C C . TYR B 1 636 ? -20.422 17.672 2.539 1 95.81 636 TYR B C 1
ATOM 12876 O O . TYR B 1 636 ? -19.891 17.969 3.611 1 95.81 636 TYR B O 1
ATOM 12884 N N . GLY B 1 637 ? -19.812 17.891 1.411 1 96.19 637 GLY B N 1
ATOM 12885 C CA . GLY B 1 637 ? -18.609 18.703 1.231 1 96.19 637 GLY B CA 1
ATOM 12886 C C . GLY B 1 637 ? -18.828 19.875 0.304 1 96.19 637 GLY B C 1
ATOM 12887 O O . GLY B 1 637 ? -18.984 21.016 0.761 1 96.19 637 GLY B O 1
ATOM 12888 N N . ASN B 1 638 ? -19 19.594 -0.975 1 91.44 638 ASN B N 1
ATOM 12889 C CA . ASN B 1 638 ? -19.125 20.625 -1.996 1 91.44 638 ASN B CA 1
ATOM 12890 C C . ASN B 1 638 ? -20.406 21.438 -1.823 1 91.44 638 ASN B C 1
ATOM 12892 O O . ASN B 1 638 ? -20.359 22.656 -1.685 1 91.44 638 ASN B O 1
ATOM 12896 N N . SER B 1 639 ? -21.578 20.766 -1.88 1 92.19 639 SER B N 1
ATOM 12897 C CA . SER B 1 639 ? -22.859 21.453 -1.772 1 92.19 639 SER B CA 1
ATOM 12898 C C . SER B 1 639 ? -22.969 22.188 -0.445 1 92.19 639 SER B C 1
ATOM 12900 O O . SER B 1 639 ? -23.484 23.312 -0.397 1 92.19 639 SER B O 1
ATOM 12902 N N . LEU B 1 640 ? -22.531 21.562 0.588 1 96.12 640 LEU B N 1
ATOM 12903 C CA . LEU B 1 640 ? -22.547 22.188 1.907 1 96.12 640 LEU B CA 1
ATOM 12904 C C . LEU B 1 640 ? -21.75 23.484 1.906 1 96.12 640 LEU B C 1
ATOM 12906 O O . LEU B 1 640 ? -22.234 24.5 2.396 1 96.12 640 LEU B O 1
ATOM 12910 N N . LEU B 1 641 ? -20.562 23.484 1.397 1 96.38 641 LEU B N 1
ATOM 12911 C CA . LEU B 1 641 ? -19.688 24.656 1.396 1 96.38 641 LEU B CA 1
ATOM 12912 C C . LEU B 1 641 ? -20.266 25.75 0.516 1 96.38 641 LEU B C 1
ATOM 12914 O O . LEU B 1 641 ? -20.188 26.938 0.866 1 96.38 641 LEU B O 1
ATOM 12918 N N . ILE B 1 642 ? -20.844 25.391 -0.625 1 93.75 642 ILE B N 1
ATOM 12919 C CA . ILE B 1 642 ? -21.469 26.359 -1.523 1 93.75 642 ILE B CA 1
ATOM 12920 C C . ILE B 1 642 ? -22.641 27.016 -0.825 1 93.75 642 ILE B C 1
ATOM 12922 O O . ILE B 1 642 ? -22.828 28.234 -0.923 1 93.75 642 ILE B O 1
ATOM 12926 N N . ASN B 1 643 ? -23.438 26.219 -0.116 1 95.56 643 ASN B N 1
ATOM 12927 C CA . ASN B 1 643 ? -24.562 26.766 0.629 1 95.56 643 ASN B CA 1
ATOM 12928 C C . ASN B 1 643 ? -24.109 27.75 1.698 1 95.56 643 ASN B C 1
ATOM 12930 O O . ASN B 1 643 ? -24.812 28.734 1.981 1 95.56 643 ASN B O 1
ATOM 12934 N N . MET B 1 644 ? -23.031 27.5 2.281 1 97.25 644 MET B N 1
ATOM 12935 C CA . MET B 1 644 ? -22.5 28.375 3.338 1 97.25 644 MET B CA 1
ATOM 12936 C C . MET B 1 644 ? -21.938 29.656 2.756 1 97.25 644 MET B C 1
ATOM 12938 O O . MET B 1 644 ? -22.203 30.75 3.277 1 97.25 644 MET B O 1
ATOM 12942 N N . LEU B 1 645 ? -21.172 29.562 1.679 1 96.12 645 LEU B N 1
ATOM 12943 C CA . LEU B 1 645 ? -20.406 30.703 1.178 1 96.12 645 LEU B CA 1
ATOM 12944 C C . LEU B 1 645 ? -21.172 31.422 0.063 1 96.12 645 LEU B C 1
ATOM 12946 O O . LEU B 1 645 ? -20.828 32.562 -0.307 1 96.12 645 LEU B O 1
ATOM 12950 N N . GLY B 1 646 ? -22.188 30.75 -0.477 1 92.19 646 GLY B N 1
ATOM 12951 C CA . GLY B 1 646 ? -23 31.344 -1.52 1 92.19 646 GLY B CA 1
ATOM 12952 C C . GLY B 1 646 ? -22.5 31.062 -2.918 1 92.19 646 GLY B C 1
ATOM 12953 O O . GLY B 1 646 ? -23.219 31.25 -3.9 1 92.19 646 GLY B O 1
ATOM 12954 N N . GLU B 1 647 ? -21.281 30.609 -3.055 1 87.38 647 GLU B N 1
ATOM 12955 C CA . GLU B 1 647 ? -20.656 30.281 -4.332 1 87.38 647 GLU B CA 1
ATOM 12956 C C . GLU B 1 647 ? -19.547 29.234 -4.152 1 87.38 647 GLU B C 1
ATOM 12958 O O . GLU B 1 647 ? -19.141 28.953 -3.025 1 87.38 647 GLU B O 1
ATOM 12963 N N . LYS B 1 648 ? -19.156 28.594 -5.254 1 84.56 648 LYS B N 1
ATOM 12964 C CA . LYS B 1 648 ? -18.062 27.625 -5.199 1 84.56 648 LYS B CA 1
ATOM 12965 C C . LYS B 1 648 ? -16.703 28.328 -5.145 1 84.56 648 LYS B C 1
ATOM 12967 O O . LYS B 1 648 ? -16.281 28.969 -6.117 1 84.56 648 LYS B O 1
ATOM 12972 N N . ARG B 1 649 ? -16.031 28.266 -4.078 1 86.75 649 ARG B N 1
ATOM 12973 C CA . ARG B 1 649 ? -14.75 28.953 -3.902 1 86.75 649 ARG B CA 1
ATOM 12974 C C . ARG B 1 649 ? -13.625 27.969 -3.633 1 86.75 649 ARG B C 1
ATOM 12976 O O . ARG B 1 649 ? -12.453 28.344 -3.564 1 86.75 649 ARG B O 1
ATOM 12983 N N . PHE B 1 650 ? -13.922 26.75 -3.457 1 89.38 650 PHE B N 1
ATOM 12984 C CA . PHE B 1 650 ? -12.953 25.719 -3.1 1 89.38 650 PHE B CA 1
ATOM 12985 C C . PHE B 1 650 ? -13.312 24.375 -3.748 1 89.38 650 PHE B C 1
ATOM 12987 O O . PHE B 1 650 ? -14.492 24.031 -3.838 1 89.38 650 PHE B O 1
ATOM 12994 N N . ASP B 1 651 ? -12.234 23.656 -4.168 1 83.25 651 ASP B N 1
ATOM 12995 C CA . ASP B 1 651 ? -12.469 22.375 -4.84 1 83.25 651 ASP B CA 1
ATOM 12996 C C . ASP B 1 651 ? -12.273 21.203 -3.877 1 83.25 651 ASP B C 1
ATOM 12998 O O . ASP B 1 651 ? -11.352 21.219 -3.059 1 83.25 651 ASP B O 1
ATOM 13002 N N . PHE B 1 652 ? -13.164 20.25 -3.875 1 85.75 652 PHE B N 1
ATOM 13003 C CA . PHE B 1 652 ? -13.094 18.906 -3.295 1 85.75 652 PHE B CA 1
ATOM 13004 C C . PHE B 1 652 ? -13.023 18.984 -1.774 1 85.75 652 PHE B C 1
ATOM 13006 O O . PHE B 1 652 ? -12.148 18.375 -1.158 1 85.75 652 PHE B O 1
ATOM 13013 N N . PRO B 1 653 ? -13.844 19.781 -1.164 1 94.31 653 PRO B N 1
ATOM 13014 C CA . PRO B 1 653 ? -13.906 19.719 0.298 1 94.31 653 PRO B CA 1
ATOM 13015 C C . PRO B 1 653 ? -14.336 18.328 0.798 1 94.31 653 PRO B C 1
ATOM 13017 O O . PRO B 1 653 ? -15.117 17.641 0.134 1 94.31 653 PRO B O 1
ATOM 13020 N N . LYS B 1 654 ? -13.867 17.906 1.942 1 95.81 654 LYS B N 1
ATOM 13021 C CA . LYS B 1 654 ? -14.203 16.609 2.539 1 95.81 654 LYS B CA 1
ATOM 13022 C C . LYS B 1 654 ? -15.625 16.625 3.104 1 95.81 654 LYS B C 1
ATOM 13024 O O . LYS B 1 654 ? -16.141 17.672 3.465 1 95.81 654 LYS B O 1
ATOM 13029 N N . SER B 1 655 ? -16.234 15.438 3.16 1 97.31 655 SER B N 1
ATOM 13030 C CA . SER B 1 655 ? -17.516 15.312 3.848 1 97.31 655 SER B CA 1
ATOM 13031 C C . SER B 1 655 ? -17.391 15.68 5.324 1 97.31 655 SER B C 1
ATOM 13033 O O . SER B 1 655 ? -16.516 15.164 6.02 1 97.31 655 SER B O 1
ATOM 13035 N N . ILE B 1 656 ? -18.219 16.562 5.793 1 98 656 ILE B N 1
ATOM 13036 C CA . ILE B 1 656 ? -18.188 16.969 7.191 1 98 656 ILE B CA 1
ATOM 13037 C C . ILE B 1 656 ? -18.484 15.773 8.086 1 98 656 ILE B C 1
ATOM 13039 O O . ILE B 1 656 ? -17.938 15.664 9.188 1 98 656 ILE B O 1
ATOM 13043 N N . ASN B 1 657 ? -19.344 14.859 7.578 1 97.5 657 ASN B N 1
ATOM 13044 C CA . ASN B 1 657 ? -19.75 13.703 8.375 1 97.5 657 ASN B CA 1
ATOM 13045 C C . ASN B 1 657 ? -18.625 12.688 8.508 1 97.5 657 ASN B C 1
ATOM 13047 O O . ASN B 1 657 ? -18.5 12.016 9.531 1 97.5 657 ASN B O 1
ATOM 13051 N N . LEU B 1 658 ? -17.844 12.539 7.48 1 97.94 658 LEU B N 1
ATOM 13052 C CA . LEU B 1 658 ? -16.656 11.688 7.586 1 97.94 658 LEU B CA 1
ATOM 13053 C C . LEU B 1 658 ? -15.719 12.195 8.68 1 97.94 658 LEU B C 1
ATOM 13055 O O . LEU B 1 658 ? -15.258 11.414 9.516 1 97.94 658 LEU B O 1
ATOM 13059 N N . VAL B 1 659 ? -15.422 13.477 8.672 1 98.56 659 VAL B N 1
ATOM 13060 C CA . VAL B 1 659 ? -14.508 14.07 9.641 1 98.56 659 VAL B CA 1
ATOM 13061 C C . VAL B 1 659 ? -15.109 13.977 11.039 1 98.56 659 VAL B C 1
ATOM 13063 O O . VAL B 1 659 ? -14.414 13.656 12.008 1 98.56 659 VAL B O 1
ATOM 13066 N N . LYS B 1 660 ? -16.438 14.258 11.172 1 97.94 660 LYS B N 1
ATOM 13067 C CA . LYS B 1 660 ? -17.109 14.133 12.461 1 97.94 660 LYS B CA 1
ATOM 13068 C C . LYS B 1 660 ? -16.953 12.727 13.023 1 97.94 660 LYS B C 1
ATOM 13070 O O . LYS B 1 660 ? -16.672 12.555 14.219 1 97.94 660 LYS B O 1
ATOM 13075 N N . LYS B 1 661 ? -17.156 11.766 12.141 1 96.62 661 LYS B N 1
ATOM 13076 C CA . LYS B 1 661 ? -17.031 10.383 12.586 1 96.62 661 LYS B CA 1
ATOM 13077 C C . LYS B 1 661 ? -15.617 10.109 13.102 1 96.62 661 LYS B C 1
ATOM 13079 O O . LYS B 1 661 ? -15.438 9.484 14.148 1 96.62 661 LYS B O 1
ATOM 13084 N N . CYS B 1 662 ? -14.602 10.508 12.375 1 98.19 662 CYS B N 1
ATOM 13085 C CA . CYS B 1 662 ? -13.211 10.305 12.789 1 98.19 662 CYS B CA 1
ATOM 13086 C C . CYS B 1 662 ? -12.945 10.977 14.133 1 98.19 662 CYS B C 1
ATOM 13088 O O . CYS B 1 662 ? -12.297 10.383 15 1 98.19 662 CYS B O 1
ATOM 13090 N N . VAL B 1 663 ? -13.43 12.219 14.328 1 98.12 663 VAL B N 1
ATOM 13091 C CA . VAL B 1 663 ? -13.227 12.961 15.562 1 98.12 663 VAL B CA 1
ATOM 13092 C C . VAL B 1 663 ? -13.891 12.219 16.719 1 98.12 663 VAL B C 1
ATOM 13094 O O . VAL B 1 663 ? -13.281 12.031 17.781 1 98.12 663 VAL B O 1
ATOM 13097 N N . LEU B 1 664 ? -15.109 11.773 16.531 1 95.81 664 LEU B N 1
ATOM 13098 C CA . LEU B 1 664 ? -15.859 11.094 17.578 1 95.81 664 LEU B CA 1
ATOM 13099 C C . LEU B 1 664 ? -15.148 9.812 18 1 95.81 664 LEU B C 1
ATOM 13101 O O . LEU B 1 664 ? -15.047 9.523 19.188 1 95.81 664 LEU B O 1
ATOM 13105 N N . LEU B 1 665 ? -14.703 9.078 17.031 1 96.06 665 LEU B N 1
ATOM 13106 C CA . LEU B 1 665 ? -14.039 7.816 17.312 1 96.06 665 LEU B CA 1
ATOM 13107 C C . LEU B 1 665 ? -12.766 8.039 18.125 1 96.06 665 LEU B C 1
ATOM 13109 O O . LEU B 1 665 ? -12.445 7.25 19.016 1 96.06 665 LEU B O 1
ATOM 13113 N N . ALA B 1 666 ? -12.078 9.102 17.844 1 97.12 666 ALA B N 1
ATOM 13114 C CA . ALA B 1 666 ? -10.75 9.312 18.422 1 97.12 666 ALA B CA 1
ATOM 13115 C C . ALA B 1 666 ? -10.828 10.062 19.75 1 97.12 666 ALA B C 1
ATOM 13117 O O . ALA B 1 666 ? -9.891 10.016 20.547 1 97.12 666 ALA B O 1
ATOM 13118 N N . THR B 1 667 ? -11.953 10.789 20.031 1 96.12 667 THR B N 1
ATOM 13119 C CA . THR B 1 667 ? -11.93 11.711 21.156 1 96.12 667 THR B CA 1
ATOM 13120 C C . THR B 1 667 ? -13.016 11.359 22.172 1 96.12 667 THR B C 1
ATOM 13122 O O . THR B 1 667 ? -13.203 12.055 23.172 1 96.12 667 THR B O 1
ATOM 13125 N N . GLN B 1 668 ? -13.672 10.336 21.984 1 87.06 668 GLN B N 1
ATOM 13126 C CA . GLN B 1 668 ? -14.812 10.016 22.844 1 87.06 668 GLN B CA 1
ATOM 13127 C C . GLN B 1 668 ? -14.406 9.938 24.312 1 87.06 668 GLN B C 1
ATOM 13129 O O . GLN B 1 668 ? -15.172 10.312 25.188 1 87.06 668 GLN B O 1
ATOM 13134 N N . SER B 1 669 ? -13.273 9.508 24.547 1 85.69 669 SER B N 1
ATOM 13135 C CA . SER B 1 669 ? -12.812 9.305 25.922 1 85.69 669 SER B CA 1
ATOM 13136 C C . SER B 1 669 ? -12.336 10.609 26.547 1 85.69 669 SER B C 1
ATOM 13138 O O . SER B 1 669 ? -12.094 10.672 27.75 1 85.69 669 SER B O 1
ATOM 13140 N N . ASP B 1 670 ? -12.273 11.711 25.812 1 92.38 670 ASP B N 1
ATOM 13141 C CA . ASP B 1 670 ? -11.727 12.984 26.281 1 92.38 670 ASP B CA 1
ATOM 13142 C C . ASP B 1 670 ? -12.648 14.141 25.906 1 92.38 670 ASP B C 1
ATOM 13144 O O . ASP B 1 670 ? -12.508 14.727 24.828 1 92.38 670 ASP B O 1
ATOM 13148 N N . PRO B 1 671 ? -13.43 14.523 26.812 1 90.31 671 PRO B N 1
ATOM 13149 C CA . PRO B 1 671 ? -14.398 15.586 26.516 1 90.31 671 PRO B CA 1
ATOM 13150 C C . PRO B 1 671 ? -13.727 16.922 26.188 1 90.31 671 PRO B C 1
ATOM 13152 O O . PRO B 1 671 ? -14.344 17.781 25.547 1 90.31 671 PRO B O 1
ATOM 13155 N N . ASP B 1 672 ? -12.5 17.203 26.594 1 94.38 672 ASP B N 1
ATOM 13156 C CA . ASP B 1 672 ? -11.789 18.453 26.328 1 94.38 672 ASP B CA 1
ATOM 13157 C C . ASP B 1 672 ? -10.641 18.234 25.344 1 94.38 672 ASP B C 1
ATOM 13159 O O . ASP B 1 672 ? -9.617 18.906 25.406 1 94.38 672 ASP B O 1
ATOM 13163 N N . ALA B 1 673 ? -10.867 17.344 24.469 1 97.19 673 ALA B N 1
ATOM 13164 C CA . ALA B 1 673 ? -9.812 16.906 23.547 1 97.19 673 ALA B CA 1
ATOM 13165 C C . ALA B 1 673 ? -9.344 18.062 22.656 1 97.19 673 ALA B C 1
ATOM 13167 O O . ALA B 1 673 ? -10.148 18.891 22.234 1 97.19 673 ALA B O 1
ATOM 13168 N N . LEU B 1 674 ? -8.055 18.125 22.422 1 98.5 674 LEU B N 1
ATOM 13169 C CA . LEU B 1 674 ? -7.465 19.031 21.438 1 98.5 674 LEU B CA 1
ATOM 13170 C C . LEU B 1 674 ? -7.223 18.312 20.109 1 98.5 674 LEU B C 1
ATOM 13172 O O . LEU B 1 674 ? -6.559 17.266 20.078 1 98.5 674 LEU B O 1
ATOM 13176 N N . VAL B 1 675 ? -7.805 18.844 19.062 1 98.81 675 VAL B N 1
ATOM 13177 C CA . VAL B 1 675 ? -7.68 18.266 17.719 1 98.81 675 VAL B CA 1
ATOM 13178 C C . VAL B 1 675 ? -6.797 19.156 16.844 1 98.81 675 VAL B C 1
ATOM 13180 O O . VAL B 1 675 ? -6.949 20.391 16.844 1 98.81 675 VAL B O 1
ATOM 13183 N N . LEU B 1 676 ? -5.867 18.547 16.125 1 98.88 676 LEU B N 1
ATOM 13184 C CA . LEU B 1 676 ? -4.938 19.281 15.273 1 98.88 676 LEU B CA 1
ATOM 13185 C C . LEU B 1 676 ? -5.094 18.844 13.812 1 98.88 676 LEU B C 1
ATOM 13187 O O . LEU B 1 676 ? -5.156 17.656 13.516 1 98.88 676 LEU B O 1
ATOM 13191 N N . ASP B 1 677 ? -5.215 19.797 12.945 1 98.88 677 ASP B N 1
ATOM 13192 C CA . ASP B 1 677 ? -5.199 19.625 11.5 1 98.88 677 ASP B CA 1
ATOM 13193 C C . ASP B 1 677 ? -4.223 20.594 10.836 1 98.88 677 ASP B C 1
ATOM 13195 O O . ASP B 1 677 ? -4.512 21.781 10.711 1 98.88 677 ASP B O 1
ATOM 13199 N N . TYR B 1 678 ? -3.086 20.062 10.383 1 98.5 678 TYR B N 1
ATOM 13200 C CA . TYR B 1 678 ? -2.098 20.969 9.812 1 98.5 678 TYR B CA 1
ATOM 13201 C C . TYR B 1 678 ? -2.152 20.953 8.289 1 98.5 678 TYR B C 1
ATOM 13203 O O . TYR B 1 678 ? -1.205 21.375 7.625 1 98.5 678 TYR B O 1
ATOM 13211 N N . PHE B 1 679 ? -3.168 20.359 7.723 1 97 679 PHE B N 1
ATOM 13212 C CA . PHE B 1 679 ? -3.65 20.531 6.355 1 97 679 PHE B CA 1
ATOM 13213 C C . PHE B 1 679 ? -5.102 21 6.344 1 97 679 PHE B C 1
ATOM 13215 O O . PHE B 1 679 ? -5.984 20.281 5.867 1 97 679 PHE B O 1
ATOM 13222 N N . GLY B 1 680 ? -5.352 22.188 6.703 1 97.25 680 GLY B N 1
ATOM 13223 C CA . GLY B 1 680 ? -6.664 22.688 7.074 1 97.25 680 GLY B CA 1
ATOM 13224 C C . GLY B 1 680 ? -7.609 22.812 5.895 1 97.25 680 GLY B C 1
ATOM 13225 O O . GLY B 1 680 ? -8.828 22.703 6.055 1 97.25 680 GLY B O 1
ATOM 13226 N N . GLY B 1 681 ? -7.09 23.094 4.703 1 95.12 681 GLY B N 1
ATOM 13227 C CA . GLY B 1 681 ? -7.91 23.203 3.51 1 95.12 681 GLY B CA 1
ATOM 13228 C C . GLY B 1 681 ? -9.078 24.156 3.684 1 95.12 681 GLY B C 1
ATOM 13229 O O . GLY B 1 681 ? -8.898 25.297 4.129 1 95.12 681 GLY B O 1
ATOM 13230 N N . SER B 1 682 ? -10.281 23.688 3.406 1 96.88 682 SER B N 1
ATOM 13231 C CA . SER B 1 682 ? -11.469 24.531 3.451 1 96.88 682 SER B CA 1
ATOM 13232 C C . SER B 1 682 ? -11.969 24.719 4.879 1 96.88 682 SER B C 1
ATOM 13234 O O . SER B 1 682 ? -12.914 25.469 5.125 1 96.88 682 SER B O 1
ATOM 13236 N N . GLY B 1 683 ? -11.406 24.031 5.859 1 98.38 683 GLY B N 1
ATOM 13237 C CA . GLY B 1 683 ? -11.766 24.219 7.254 1 98.38 683 GLY B CA 1
ATOM 13238 C C . GLY B 1 683 ? -12.75 23.172 7.758 1 98.38 683 GLY B C 1
ATOM 13239 O O . GLY B 1 683 ? -13.414 23.391 8.773 1 98.38 683 GLY B O 1
ATOM 13240 N N . THR B 1 684 ? -12.797 21.969 7.094 1 98.44 684 THR B N 1
ATOM 13241 C CA . THR B 1 684 ? -13.766 20.922 7.426 1 98.44 684 THR B CA 1
ATOM 13242 C C . THR B 1 684 ? -13.578 20.453 8.859 1 98.44 684 THR B C 1
ATOM 13244 O O . THR B 1 684 ? -14.555 20.219 9.578 1 98.44 684 THR B O 1
ATOM 13247 N N . THR B 1 685 ? -12.391 20.328 9.336 1 98.75 685 THR B N 1
ATOM 13248 C CA . THR B 1 685 ? -12.109 19.812 10.664 1 98.75 685 THR B CA 1
ATOM 13249 C C . THR B 1 685 ? -12.641 20.75 11.742 1 98.75 685 THR B C 1
ATOM 13251 O O . THR B 1 685 ? -13.312 20.328 12.68 1 98.75 685 THR B O 1
ATOM 13254 N N . ALA B 1 686 ? -12.344 22.031 11.625 1 98.75 686 ALA B N 1
ATOM 13255 C CA . ALA B 1 686 ? -12.844 23.016 12.586 1 98.75 686 ALA B CA 1
ATOM 13256 C C . ALA B 1 686 ? -14.367 23.031 12.602 1 98.75 686 ALA B C 1
ATOM 13258 O O . ALA B 1 686 ? -14.977 23.062 13.68 1 98.75 686 ALA B O 1
ATOM 13259 N N . HIS B 1 687 ? -14.961 23.078 11.422 1 98.69 687 HIS B N 1
ATOM 13260 C CA . HIS B 1 687 ? -16.406 23.031 11.289 1 98.69 687 HIS B CA 1
ATOM 13261 C C . HIS B 1 687 ? -17 21.812 11.992 1 98.69 687 HIS B C 1
ATOM 13263 O O . HIS B 1 687 ? -17.969 21.938 12.734 1 98.69 687 HIS B O 1
ATOM 13269 N N . ALA B 1 688 ? -16.391 20.641 11.781 1 98.5 688 ALA B N 1
ATOM 13270 C CA . ALA B 1 688 ? -16.844 19.406 12.383 1 98.5 688 ALA B CA 1
ATOM 13271 C C . ALA B 1 688 ? -16.812 19.484 13.906 1 98.5 688 ALA B C 1
ATOM 13273 O O . ALA B 1 688 ? -17.75 19.047 14.586 1 98.5 688 ALA B O 1
ATOM 13274 N N . ILE B 1 689 ? -15.812 20.016 14.445 1 98.44 689 ILE B N 1
ATOM 13275 C CA . ILE B 1 689 ? -15.656 20.125 15.891 1 98.44 689 ILE B CA 1
ATOM 13276 C C . ILE B 1 689 ? -16.703 21.078 16.453 1 98.44 689 ILE B C 1
ATOM 13278 O O . ILE B 1 689 ? -17.328 20.781 17.484 1 98.44 689 ILE B O 1
ATOM 13282 N N . ILE B 1 690 ? -16.906 22.203 15.82 1 98.19 690 ILE B N 1
ATOM 13283 C CA . ILE B 1 690 ? -17.906 23.188 16.25 1 98.19 690 ILE B CA 1
ATOM 13284 C C . ILE B 1 690 ? -19.281 22.531 16.266 1 98.19 690 ILE B C 1
ATOM 13286 O O . ILE B 1 690 ? -20.031 22.672 17.234 1 98.19 690 ILE B O 1
ATOM 13290 N N . ASP B 1 691 ? -19.578 21.797 15.227 1 97.38 691 ASP B N 1
ATOM 13291 C CA . ASP B 1 691 ? -20.875 21.109 15.141 1 97.38 691 ASP B CA 1
ATOM 13292 C C . ASP B 1 691 ? -21.031 20.078 16.25 1 97.38 691 ASP B C 1
ATOM 13294 O O . ASP B 1 691 ? -22.094 19.953 16.844 1 97.38 691 ASP B O 1
ATOM 13298 N N . LEU B 1 692 ? -20.016 19.297 16.469 1 96.56 692 LEU B N 1
ATOM 13299 C CA . LEU B 1 692 ? -20.062 18.281 17.516 1 96.56 692 LEU B CA 1
ATOM 13300 C C . LEU B 1 692 ? -20.234 18.922 18.891 1 96.56 692 LEU B C 1
ATOM 13302 O O . LEU B 1 692 ? -20.953 18.391 19.734 1 96.56 692 LEU B O 1
ATOM 13306 N N . ASN B 1 693 ? -19.531 20.031 19.141 1 96.94 693 ASN B N 1
ATOM 13307 C CA . ASN B 1 693 ? -19.703 20.75 20.391 1 96.94 693 ASN B CA 1
ATOM 13308 C C . ASN B 1 693 ? -21.125 21.281 20.547 1 96.94 693 ASN B C 1
ATOM 13310 O O . ASN B 1 693 ? -21.688 21.266 21.641 1 96.94 693 ASN B O 1
ATOM 13314 N N . ARG B 1 694 ? -21.672 21.828 19.453 1 95.94 694 ARG B N 1
ATOM 13315 C CA . ARG B 1 694 ? -23.062 22.297 19.453 1 95.94 694 ARG B CA 1
ATOM 13316 C C . ARG B 1 694 ? -24.016 21.172 19.844 1 95.94 694 ARG B C 1
ATOM 13318 O O . ARG B 1 694 ? -24.906 21.375 20.656 1 95.94 694 ARG B O 1
ATOM 13325 N N . GLU B 1 695 ? -23.812 19.969 19.25 1 93.44 695 GLU B N 1
ATOM 13326 C CA . GLU B 1 695 ? -24.625 18.812 19.562 1 93.44 695 GLU B CA 1
ATOM 13327 C C . GLU B 1 695 ? -24.484 18.391 21.016 1 93.44 695 GLU B C 1
ATOM 13329 O O . GLU B 1 695 ? -25.453 18.016 21.656 1 93.44 695 GLU B O 1
ATOM 13334 N N . ALA B 1 696 ? -23.344 18.469 21.484 1 92 696 ALA B N 1
ATOM 13335 C CA . ALA B 1 696 ? -23.078 18.109 22.891 1 92 696 ALA B CA 1
ATOM 13336 C C . ALA B 1 696 ? -23.812 19.062 23.828 1 92 696 ALA B C 1
ATOM 13338 O O . ALA B 1 696 ? -24.422 18.625 24.812 1 92 696 ALA B O 1
ATOM 13339 N N . VAL B 1 697 ? -23.734 20.359 23.547 1 92.12 697 VAL B N 1
ATOM 13340 C CA . VAL B 1 697 ? -24.406 21.359 24.359 1 92.12 697 VAL B CA 1
ATOM 13341 C C . VAL B 1 697 ? -25.906 21.109 24.344 1 92.12 697 VAL B C 1
ATOM 13343 O O . VAL B 1 697 ? -26.578 21.203 25.375 1 92.12 697 VAL B O 1
ATOM 13346 N N . ALA B 1 698 ? -26.422 20.797 23.188 1 89.81 698 ALA B N 1
ATOM 13347 C CA . ALA B 1 698 ? -27.844 20.516 23.031 1 89.81 698 ALA B CA 1
ATOM 13348 C C . ALA B 1 698 ? -28.266 19.312 23.859 1 89.81 698 ALA B C 1
ATOM 13350 O O . ALA B 1 698 ? -29.391 19.25 24.375 1 89.81 698 ALA B O 1
ATOM 13351 N N . LEU B 1 699 ? -27.344 18.375 24.078 1 88.81 699 LEU B N 1
ATOM 13352 C CA . LEU B 1 699 ? -27.609 17.156 24.828 1 88.81 699 LEU B CA 1
ATOM 13353 C C . LEU B 1 699 ? -27.297 17.359 26.312 1 88.81 699 LEU B C 1
ATOM 13355 O O . LEU B 1 699 ? -27.438 16.438 27.109 1 88.81 699 LEU B O 1
ATOM 13359 N N . GLY B 1 700 ? -26.75 18.516 26.672 1 89.25 700 GLY B N 1
ATOM 13360 C CA . GLY B 1 700 ? -26.438 18.828 28.047 1 89.25 700 GLY B CA 1
ATOM 13361 C C . GLY B 1 700 ? -25.094 18.312 28.5 1 89.25 700 GLY B C 1
ATOM 13362 O O . GLY B 1 700 ? -24.828 18.172 29.688 1 89.25 700 GLY B O 1
ATOM 13363 N N . GLU B 1 701 ? -24.375 17.953 27.469 1 87.06 701 GLU B N 1
ATOM 13364 C CA . GLU B 1 701 ? -23.031 17.484 27.781 1 87.06 701 GLU B CA 1
ATOM 13365 C C . GLU B 1 701 ? -22.047 18.641 27.891 1 87.06 701 GLU B C 1
ATOM 13367 O O . GLU B 1 701 ? -22.312 19.734 27.406 1 87.06 701 GLU B O 1
ATOM 13372 N N . LYS B 1 702 ? -21.016 18.453 28.641 1 83.5 702 LYS B N 1
ATOM 13373 C CA . LYS B 1 702 ? -20.031 19.516 28.859 1 83.5 702 LYS B CA 1
ATOM 13374 C C . LYS B 1 702 ? -18.797 19.312 27.969 1 83.5 702 LYS B C 1
ATOM 13376 O O . LYS B 1 702 ? -17.719 19.828 28.25 1 83.5 702 LYS B O 1
ATOM 13381 N N . ASN B 1 703 ? -18.938 18.594 26.875 1 84.75 703 ASN B N 1
ATOM 13382 C CA . ASN B 1 703 ? -17.812 18.375 25.969 1 84.75 703 ASN B CA 1
ATOM 13383 C C . ASN B 1 703 ? -17.406 19.672 25.281 1 84.75 703 ASN B C 1
ATOM 13385 O O . ASN B 1 703 ? -18.25 20.391 24.75 1 84.75 703 ASN B O 1
ATOM 13389 N N . ARG B 1 704 ? -16.156 19.984 25.422 1 92.81 704 ARG B N 1
ATOM 13390 C CA . ARG B 1 704 ? -15.602 21.172 24.797 1 92.81 704 ARG B CA 1
ATOM 13391 C C . ARG B 1 704 ? -14.312 20.859 24.047 1 92.81 704 ARG B C 1
ATOM 13393 O O . ARG B 1 704 ? -13.227 21.234 24.484 1 92.81 704 ARG B O 1
ATOM 13400 N N . ARG B 1 705 ? -14.539 20.219 22.906 1 97.25 705 ARG B N 1
ATOM 13401 C CA . ARG B 1 705 ? -13.375 19.922 22.062 1 97.25 705 ARG B CA 1
ATOM 13402 C C . ARG B 1 705 ? -12.797 21.219 21.484 1 97.25 705 ARG B C 1
ATOM 13404 O O . ARG B 1 705 ? -13.531 22.125 21.125 1 97.25 705 ARG B O 1
ATOM 13411 N N . ARG B 1 706 ? -11.539 21.328 21.438 1 98.19 706 ARG B N 1
ATOM 13412 C CA . ARG B 1 706 ? -10.82 22.469 20.859 1 98.19 706 ARG B CA 1
ATOM 13413 C C . ARG B 1 706 ? -10.07 22.062 19.594 1 98.19 706 ARG B C 1
ATOM 13415 O O . ARG B 1 706 ? -9.883 20.875 19.344 1 98.19 706 ARG B O 1
ATOM 13422 N N . PHE B 1 707 ? -9.695 23.078 18.75 1 98.62 707 PHE B N 1
ATOM 13423 C CA . PHE B 1 707 ? -9.008 22.719 17.516 1 98.62 707 PHE B CA 1
ATOM 13424 C C . PHE B 1 707 ? -7.895 23.703 17.203 1 98.62 707 PHE B C 1
ATOM 13426 O O . PHE B 1 707 ? -7.918 24.844 17.656 1 98.62 707 PHE B O 1
ATOM 13433 N N . ILE B 1 708 ? -6.875 23.219 16.547 1 98.88 708 ILE B N 1
ATOM 13434 C CA . ILE B 1 708 ? -5.844 24 15.867 1 98.88 708 ILE B CA 1
ATOM 13435 C C . ILE B 1 708 ? -5.828 23.641 14.375 1 98.88 708 ILE B C 1
ATOM 13437 O O . ILE B 1 708 ? -5.664 22.484 14.008 1 98.88 708 ILE B O 1
ATOM 13441 N N . LEU B 1 709 ? -6.039 24.578 13.578 1 98.75 709 LEU B N 1
ATOM 13442 C CA . LEU B 1 709 ? -6.066 24.391 12.125 1 98.75 709 LEU B CA 1
ATOM 13443 C C . LEU B 1 709 ? -4.98 25.219 11.453 1 98.75 709 LEU B C 1
ATOM 13445 O O . LEU B 1 709 ? -4.875 26.422 11.695 1 98.75 709 LEU B O 1
ATOM 13449 N N . VAL B 1 710 ? -4.156 24.594 10.594 1 98.5 710 VAL B N 1
ATOM 13450 C CA . VAL B 1 710 ? -3.092 25.281 9.867 1 98.5 710 VAL B CA 1
ATOM 13451 C C . VAL B 1 710 ? -3.387 25.234 8.367 1 98.5 710 VAL B C 1
ATOM 13453 O O . VAL B 1 710 ? -3.701 24.172 7.816 1 98.5 710 VAL B O 1
ATOM 13456 N N . GLU B 1 711 ? -3.354 26.344 7.785 1 96.38 711 GLU B N 1
ATOM 13457 C CA . GLU B 1 711 ? -3.545 26.422 6.34 1 96.38 711 GLU B CA 1
ATOM 13458 C C . GLU B 1 711 ? -2.639 27.484 5.723 1 96.38 711 GLU B C 1
ATOM 13460 O O . GLU B 1 711 ? -2.518 28.594 6.258 1 96.38 711 GLU B O 1
ATOM 13465 N N . GLN B 1 712 ? -2.027 27.094 4.652 1 90.5 712 GLN B N 1
ATOM 13466 C CA . GLN B 1 712 ? -1.073 28.016 4.027 1 90.5 712 GLN B CA 1
ATOM 13467 C C . GLN B 1 712 ? -1.698 28.734 2.838 1 90.5 712 GLN B C 1
ATOM 13469 O O . GLN B 1 712 ? -1.275 29.828 2.482 1 90.5 712 GLN B O 1
ATOM 13474 N N . GLY B 1 713 ? -2.746 28.188 2.262 1 85.25 713 GLY B N 1
ATOM 13475 C CA . GLY B 1 713 ? -3.307 28.719 1.03 1 85.25 713 GLY B CA 1
ATOM 13476 C C . GLY B 1 713 ? -3.924 30.094 1.2 1 85.25 713 GLY B C 1
ATOM 13477 O O . GLY B 1 713 ? -4.414 30.438 2.279 1 85.25 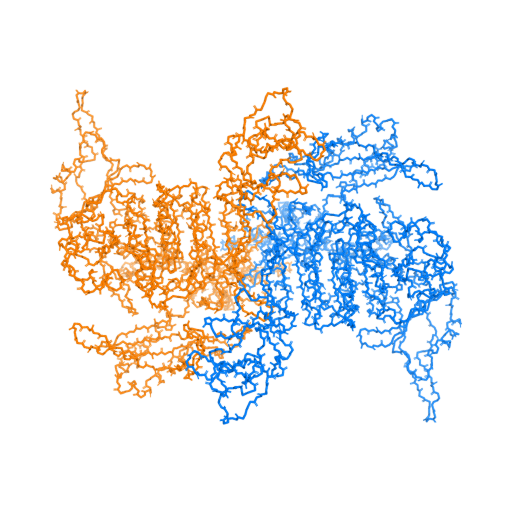713 GLY B O 1
ATOM 13478 N N . GLU B 1 714 ? -3.979 30.859 0.162 1 81.19 714 GLU B N 1
ATOM 13479 C CA . GLU B 1 714 ? -4.508 32.219 0.186 1 81.19 714 GLU B CA 1
ATOM 13480 C C . GLU B 1 714 ? -6.016 32.219 0.423 1 81.19 714 GLU B C 1
ATOM 13482 O O . GLU B 1 714 ? -6.574 33.219 0.901 1 81.19 714 GLU B O 1
ATOM 13487 N N . TYR B 1 715 ? -6.602 31.062 0.116 1 90.06 715 TYR B N 1
ATOM 13488 C CA . TYR B 1 715 ? -8.039 30.953 0.35 1 90.06 715 TYR B CA 1
ATOM 13489 C C . TYR B 1 715 ? -8.344 30.922 1.842 1 90.06 715 TYR B C 1
ATOM 13491 O O . TYR B 1 715 ? -9.508 30.844 2.24 1 90.06 715 TYR B O 1
ATOM 13499 N N . PHE B 1 716 ? -7.324 31.047 2.67 1 94.44 716 PHE B N 1
ATOM 13500 C CA . PHE B 1 716 ? -7.48 31.094 4.117 1 94.44 716 PHE B CA 1
ATOM 13501 C C . PHE B 1 716 ? -8.492 32.156 4.52 1 94.44 716 PHE B C 1
ATOM 13503 O O . PHE B 1 716 ? -9.367 31.906 5.359 1 94.44 716 PHE B O 1
ATOM 13510 N N . ASP B 1 717 ? -8.484 33.312 3.949 1 94.19 717 ASP B N 1
ATOM 13511 C CA . ASP B 1 717 ? -9.305 34.438 4.359 1 94.19 717 ASP B CA 1
ATOM 13512 C C . ASP B 1 717 ? -10.656 34.438 3.65 1 94.19 717 ASP B C 1
ATOM 13514 O O . ASP B 1 717 ? -11.594 35.094 4.078 1 94.19 717 ASP B O 1
ATOM 13518 N N . THR B 1 718 ? -10.75 33.656 2.559 1 94.19 718 THR B N 1
ATOM 13519 C CA . THR B 1 718 ? -11.977 33.719 1.771 1 94.19 718 THR B CA 1
ATOM 13520 C C . THR B 1 718 ? -12.797 32.438 1.953 1 94.19 718 THR B C 1
ATOM 13522 O O . THR B 1 718 ? -14 32.438 1.677 1 94.19 718 THR B O 1
ATOM 13525 N N . VAL B 1 719 ? -12.141 31.422 2.434 1 96.88 719 VAL B N 1
ATOM 13526 C CA . VAL B 1 719 ? -12.844 30.141 2.543 1 96.88 719 VAL B CA 1
ATOM 13527 C C . VAL B 1 719 ? -12.711 29.594 3.965 1 96.88 719 VAL B C 1
ATOM 13529 O O . VAL B 1 719 ? -13.703 29.484 4.688 1 96.88 719 VAL B O 1
ATOM 13532 N N . THR B 1 720 ? -11.5 29.375 4.426 1 98.06 720 THR B N 1
ATOM 13533 C CA . THR B 1 720 ? -11.227 28.672 5.68 1 98.06 720 THR B CA 1
ATOM 13534 C C . THR B 1 720 ? -11.805 29.453 6.863 1 98.06 720 THR B C 1
ATOM 13536 O O . THR B 1 720 ? -12.641 28.922 7.605 1 98.06 720 THR B O 1
ATOM 13539 N N . LYS B 1 721 ? -11.375 30.688 7.027 1 98.31 721 LYS B N 1
ATOM 13540 C CA . LYS B 1 721 ? -11.805 31.516 8.156 1 98.31 721 LYS B CA 1
ATOM 13541 C C . LYS B 1 721 ? -13.305 31.812 8.078 1 98.31 721 LYS B C 1
ATOM 13543 O O . LYS B 1 721 ? -14.031 31.609 9.055 1 98.31 721 LYS B O 1
ATOM 13548 N N . PRO B 1 722 ? -13.828 32.25 6.91 1 98.12 722 PRO B N 1
ATOM 13549 C CA . PRO B 1 722 ? -15.266 32.5 6.82 1 98.12 722 PRO B CA 1
ATOM 13550 C C . PRO B 1 722 ? -16.109 31.266 7.148 1 98.12 722 PRO B C 1
ATOM 13552 O O . PRO B 1 722 ? -17.141 31.375 7.809 1 98.12 722 PRO B O 1
ATOM 13555 N N . ARG B 1 723 ? -15.68 30.094 6.664 1 98.38 723 ARG B N 1
ATOM 13556 C CA . ARG B 1 723 ? -16.406 28.875 6.969 1 98.38 723 ARG B CA 1
ATOM 13557 C C . ARG B 1 723 ? -16.516 28.672 8.477 1 98.38 723 ARG B C 1
ATOM 13559 O O . ARG B 1 723 ? -17.594 28.312 8.984 1 98.38 723 ARG B O 1
ATOM 13566 N N . VAL B 1 724 ? -15.445 28.844 9.156 1 98.69 724 VAL B N 1
ATOM 13567 C CA . VAL B 1 724 ? -15.398 28.625 10.602 1 98.69 724 VAL B CA 1
ATOM 13568 C C . VAL B 1 724 ? -16.312 29.625 11.305 1 98.69 724 VAL B C 1
ATOM 13570 O O . VAL B 1 724 ? -17.094 29.25 12.188 1 98.69 724 VAL B O 1
ATOM 13573 N N . LEU B 1 725 ? -16.25 30.891 10.93 1 98.44 725 LEU B N 1
ATOM 13574 C CA . LEU B 1 725 ? -17.078 31.922 11.555 1 98.44 725 LEU B CA 1
ATOM 13575 C C . LEU B 1 725 ? -18.562 31.656 11.312 1 98.44 725 LEU B C 1
ATOM 13577 O O . LEU B 1 725 ? -19.375 31.828 12.211 1 98.44 725 LEU B O 1
ATOM 13581 N N . LYS B 1 726 ? -18.859 31.281 10.102 1 98.12 726 LYS B N 1
ATOM 13582 C CA . LYS B 1 726 ? -20.25 30.984 9.758 1 98.12 726 LYS B CA 1
ATOM 13583 C C . LYS B 1 726 ? -20.75 29.75 10.508 1 98.12 726 LYS B C 1
ATOM 13585 O O . LYS B 1 726 ? -21.906 29.719 10.938 1 98.12 726 LYS B O 1
ATOM 13590 N N . ALA B 1 727 ? -19.875 28.703 10.648 1 98.19 727 ALA B N 1
ATOM 13591 C CA . ALA B 1 727 ? -20.234 27.5 11.391 1 98.19 727 ALA B CA 1
ATOM 13592 C C . ALA B 1 727 ? -20.578 27.844 12.844 1 98.19 727 ALA B C 1
ATOM 13594 O O . ALA B 1 727 ? -21.453 27.203 13.445 1 98.19 727 ALA B O 1
ATOM 13595 N N . VAL B 1 728 ? -19.875 28.797 13.43 1 98.12 728 VAL B N 1
ATOM 13596 C CA . VAL B 1 728 ? -20.109 29.219 14.805 1 98.12 728 VAL B CA 1
ATOM 13597 C C . VAL B 1 728 ? -21.484 29.859 14.914 1 98.12 728 VAL B C 1
ATOM 13599 O O . VAL B 1 728 ? -22.219 29.625 15.883 1 98.12 728 VAL B O 1
ATOM 13602 N N . TYR B 1 729 ? -21.859 30.609 13.938 1 97.81 729 TYR B N 1
ATOM 13603 C CA . TYR B 1 729 ? -23.078 31.422 13.977 1 97.81 729 TYR B CA 1
ATOM 13604 C C . TYR B 1 729 ? -24.312 30.547 13.812 1 97.81 729 TYR B C 1
ATOM 13606 O O . TYR B 1 729 ? -25.328 30.766 14.477 1 97.81 729 TYR B O 1
ATOM 13614 N N . SER B 1 730 ? -24.219 29.594 12.828 1 96.94 730 SER B N 1
ATOM 13615 C CA . SER B 1 730 ? -25.375 28.766 12.531 1 96.94 730 SER B CA 1
ATOM 13616 C C . SER B 1 730 ? -24.969 27.375 12.07 1 96.94 730 SER B C 1
ATOM 13618 O O . SER B 1 730 ? -23.875 27.188 11.547 1 96.94 730 SER B O 1
ATOM 13620 N N . SER B 1 731 ? -25.953 26.422 12.227 1 95 731 SER B N 1
ATOM 13621 C CA . SER B 1 731 ? -25.688 25.047 11.805 1 95 731 SER B CA 1
ATOM 13622 C C . SER B 1 731 ? -26.141 24.812 10.359 1 95 731 SER B C 1
ATOM 13624 O O . SER B 1 731 ? -25.703 23.859 9.719 1 95 731 SER B O 1
ATOM 13626 N N . ASP B 1 732 ? -26.984 25.641 9.883 1 94.25 732 ASP B N 1
ATOM 13627 C CA . ASP B 1 732 ? -27.578 25.391 8.57 1 94.25 732 ASP B CA 1
ATOM 13628 C C . ASP B 1 732 ? -27.578 26.656 7.715 1 94.25 732 ASP B C 1
ATOM 13630 O O . ASP B 1 732 ? -27.891 27.734 8.203 1 94.25 732 ASP B O 1
ATOM 13634 N N . TRP B 1 733 ? -27.219 26.516 6.469 1 96.5 733 TRP B N 1
ATOM 13635 C CA . TRP B 1 733 ? -27.062 27.625 5.551 1 96.5 733 TRP B CA 1
ATOM 13636 C C . TRP B 1 733 ? -27.656 27.297 4.184 1 96.5 733 TRP B C 1
ATOM 13638 O O . TRP B 1 733 ? -27.719 26.141 3.789 1 96.5 733 TRP B O 1
ATOM 13648 N N . GLU B 1 734 ? -28.109 28.188 3.498 1 94.88 734 GLU B N 1
ATOM 13649 C CA . GLU B 1 734 ? -28.562 28.109 2.113 1 94.88 734 GLU B CA 1
ATOM 13650 C C . GLU B 1 734 ? -28.234 29.391 1.35 1 94.88 734 GLU B C 1
ATOM 13652 O O . GLU B 1 734 ? -28.578 30.484 1.795 1 94.88 734 GLU B O 1
ATOM 13657 N N . ASN B 1 735 ? -27.531 29.297 0.309 1 93.19 735 ASN B N 1
ATOM 13658 C CA . ASN B 1 735 ? -27.172 30.391 -0.575 1 93.19 735 ASN B CA 1
ATOM 13659 C C . ASN B 1 735 ? -26.453 31.5 0.183 1 93.19 735 ASN B C 1
ATOM 13661 O O . ASN B 1 735 ? -26.766 32.688 0 1 93.19 735 ASN B O 1
ATOM 13665 N N . GLY B 1 736 ? -25.734 31.125 1.187 1 94.44 736 GLY B N 1
ATOM 13666 C CA . GLY B 1 736 ? -24.906 32.062 1.912 1 94.44 736 GLY B CA 1
ATOM 13667 C C . GLY B 1 736 ? -25.625 32.719 3.096 1 94.44 736 GLY B C 1
ATOM 13668 O O . GLY B 1 736 ? -25.047 33.531 3.803 1 94.44 736 GLY B O 1
ATOM 13669 N N . LYS B 1 737 ? -26.891 32.344 3.33 1 94.81 737 LYS B N 1
ATOM 13670 C CA . LYS B 1 737 ? -27.672 32.875 4.43 1 94.81 737 LYS B CA 1
ATOM 13671 C C . LYS B 1 737 ? -28.062 31.797 5.434 1 94.81 737 LYS B C 1
ATOM 13673 O O . LYS B 1 737 ? -28.297 30.656 5.051 1 94.81 737 LYS B O 1
ATOM 13678 N N . PRO B 1 738 ? -28.047 32.188 6.719 1 95.62 738 PRO B N 1
ATOM 13679 C CA . PRO B 1 738 ? -28.422 31.172 7.715 1 95.62 738 PRO B CA 1
ATOM 13680 C C . PRO B 1 738 ? -29.906 30.812 7.676 1 95.62 738 PRO B C 1
ATOM 13682 O O . PRO B 1 738 ? -30.75 31.688 7.449 1 95.62 738 PRO B O 1
ATOM 13685 N N . LEU B 1 739 ? -30.219 29.594 7.852 1 93.38 739 LEU B N 1
ATOM 13686 C CA . LEU B 1 739 ? -31.609 29.125 7.918 1 93.38 739 LEU B CA 1
ATOM 13687 C C . LEU B 1 739 ? -32.188 29.312 9.32 1 93.38 739 LEU B C 1
ATOM 13689 O O . LEU B 1 739 ? -33.375 29.469 9.492 1 93.38 739 LEU B O 1
ATOM 13693 N N . SER B 1 740 ? -31.25 29.125 10.289 1 88.62 740 SER B N 1
ATOM 13694 C CA . SER B 1 740 ? -31.625 29.359 11.68 1 88.62 740 SER B CA 1
ATOM 13695 C C . SER B 1 740 ? -30.609 30.266 12.383 1 88.62 740 SER B C 1
ATOM 13697 O O . SER B 1 740 ? -29.406 30.141 12.148 1 88.62 740 SER B O 1
ATOM 13699 N N . CYS B 1 741 ? -31.156 31.188 13.195 1 84.06 741 CYS B N 1
ATOM 13700 C CA . CYS B 1 741 ? -30.281 32.125 13.898 1 84.06 741 CYS B CA 1
ATOM 13701 C C . CYS B 1 741 ? -30.172 31.766 15.375 1 84.06 741 CYS B C 1
ATOM 13703 O O . CYS B 1 741 ? -29.469 32.438 16.141 1 84.06 741 CYS B O 1
ATOM 13705 N N . ASP B 1 742 ? -30.75 30.625 15.766 1 86.88 742 ASP B N 1
ATOM 13706 C CA . ASP B 1 742 ? -30.812 30.266 17.172 1 86.88 742 ASP B CA 1
ATOM 13707 C C . ASP B 1 742 ? -29.891 29.078 17.484 1 86.88 742 ASP B C 1
ATOM 13709 O O . ASP B 1 742 ? -29.953 28.516 18.562 1 86.88 742 ASP B O 1
ATOM 13713 N N . THR B 1 743 ? -29.109 28.75 16.531 1 92.12 743 THR B N 1
ATOM 13714 C CA . THR B 1 743 ? -28.281 27.562 16.734 1 92.12 743 THR B CA 1
ATOM 13715 C C . THR B 1 743 ? -26.812 27.953 16.906 1 92.12 743 THR B C 1
ATOM 13717 O O . THR B 1 743 ? -25.922 27.125 16.734 1 92.12 743 THR B O 1
ATOM 13720 N N . GLY B 1 744 ? -26.531 29.172 17.203 1 95 744 GLY B N 1
ATOM 13721 C CA . GLY B 1 744 ? -25.156 29.625 17.375 1 95 744 GLY B CA 1
ATOM 13722 C C . GLY B 1 744 ? -24.469 29.016 18.578 1 95 744 GLY B C 1
ATOM 13723 O O . GLY B 1 744 ? -25.141 28.422 19.453 1 95 744 GLY B O 1
ATOM 13724 N N . LEU B 1 745 ? -23.156 29.031 18.594 1 95.75 745 LEU B N 1
ATOM 13725 C CA . LEU B 1 745 ? -22.344 28.5 19.672 1 95.75 745 LEU B CA 1
ATOM 13726 C C . LEU B 1 745 ? -21.375 29.562 20.188 1 95.75 745 LEU B C 1
ATOM 13728 O O . LEU B 1 745 ? -20.734 30.266 19.406 1 95.75 745 LEU B O 1
ATOM 13732 N N . SER B 1 746 ? -21.25 29.703 21.516 1 96.06 746 SER B N 1
ATOM 13733 C CA . SER B 1 746 ? -20.312 30.625 22.125 1 96.06 746 SER B CA 1
ATOM 13734 C C . SER B 1 746 ? -18.875 30.172 21.891 1 96.06 746 SER B C 1
ATOM 13736 O O . SER B 1 746 ? -18.5 29.047 22.219 1 96.06 746 SER B O 1
ATOM 13738 N N . GLN B 1 747 ? -18.109 31.078 21.219 1 96.38 747 GLN B N 1
ATOM 13739 C CA . GLN B 1 747 ? -16.766 30.672 20.828 1 96.38 747 GLN B CA 1
ATOM 13740 C C . GLN B 1 747 ? -15.797 31.844 20.891 1 96.38 747 GLN B C 1
ATOM 13742 O O . GLN B 1 747 ? -16.203 33 20.781 1 96.38 747 GLN B O 1
ATOM 13747 N N . CYS B 1 748 ? -14.531 31.578 21.156 1 97.62 748 CYS B N 1
ATOM 13748 C CA . CYS B 1 748 ? -13.375 32.438 20.984 1 97.62 748 CYS B CA 1
ATOM 13749 C C . CYS B 1 748 ? -12.32 31.781 20.109 1 97.62 748 CYS B C 1
ATOM 13751 O O . CYS B 1 748 ? -11.781 30.734 20.469 1 97.62 748 CYS B O 1
ATOM 13753 N N . ILE B 1 749 ? -12.047 32.406 18.938 1 98.31 749 ILE B N 1
ATOM 13754 C CA . ILE B 1 749 ? -11.109 31.828 17.984 1 98.31 749 ILE B CA 1
ATOM 13755 C C . ILE B 1 749 ? -9.914 32.75 17.781 1 98.31 749 ILE B C 1
ATOM 13757 O O . ILE B 1 749 ? -10.086 33.938 17.469 1 98.31 749 ILE B O 1
ATOM 13761 N N . LYS B 1 750 ? -8.773 32.25 18.016 1 98.19 750 LYS B N 1
ATOM 13762 C CA . LYS B 1 750 ? -7.535 32.969 17.797 1 98.19 750 LYS B CA 1
ATOM 13763 C C . LYS B 1 750 ? -7.047 32.812 16.359 1 98.19 750 LYS B C 1
ATOM 13765 O O . LYS B 1 750 ? -7.051 31.688 15.828 1 98.19 750 LYS B O 1
ATOM 13770 N N . VAL B 1 751 ? -6.688 33.844 15.656 1 98.38 751 VAL B N 1
ATOM 13771 C CA . VAL B 1 751 ? -6.164 33.812 14.289 1 98.38 751 VAL B CA 1
ATOM 13772 C C . VAL B 1 751 ? -4.73 34.344 14.273 1 98.38 751 VAL B C 1
ATOM 13774 O O . VAL B 1 751 ? -4.477 35.5 14.617 1 98.38 751 VAL B O 1
ATOM 13777 N N . ILE B 1 752 ? -3.82 33.469 13.844 1 98 752 ILE B N 1
ATOM 13778 C CA . ILE B 1 752 ? -2.398 33.781 13.867 1 98 752 ILE B CA 1
ATOM 13779 C C . ILE B 1 752 ? -1.83 33.719 12.453 1 98 752 ILE B C 1
ATOM 13781 O O . ILE B 1 752 ? -2.188 32.844 11.672 1 98 752 ILE B O 1
ATOM 13785 N N . ARG B 1 753 ? -0.973 34.656 12.109 1 96.56 753 ARG B N 1
ATOM 13786 C CA . ARG B 1 753 ? -0.191 34.625 10.883 1 96.56 753 ARG B CA 1
ATOM 13787 C C . ARG B 1 753 ? 1.303 34.562 11.18 1 96.56 753 ARG B C 1
ATOM 13789 O O . ARG B 1 753 ? 1.805 35.344 12.008 1 96.56 753 ARG B O 1
ATOM 13796 N N . LEU B 1 754 ? 1.994 33.688 10.5 1 96.81 754 LEU B N 1
ATOM 13797 C CA . LEU B 1 754 ? 3.414 33.5 10.773 1 96.81 754 LEU B CA 1
ATOM 13798 C C . LEU B 1 754 ? 4.266 34.031 9.625 1 96.81 754 LEU B C 1
ATOM 13800 O O . LEU B 1 754 ? 3.793 34.125 8.484 1 96.81 754 LEU B O 1
ATOM 13804 N N . GLU B 1 755 ? 5.492 34.281 10.031 1 92.38 755 GLU B N 1
ATOM 13805 C CA . GLU B 1 755 ? 6.551 34.594 9.07 1 92.38 755 GLU B CA 1
ATOM 13806 C C . GLU B 1 755 ? 6.773 33.438 8.102 1 92.38 755 GLU B C 1
ATOM 13808 O O . GLU B 1 755 ? 6.766 32.281 8.508 1 92.38 755 GLU B O 1
ATOM 13813 N N . SER B 1 756 ? 6.891 33.75 6.816 1 87.94 756 SER B N 1
ATOM 13814 C CA . SER B 1 756 ? 7.223 32.719 5.836 1 87.94 756 SER B CA 1
ATOM 13815 C C . SER B 1 756 ? 8.734 32.594 5.668 1 87.94 756 SER B C 1
ATOM 13817 O O . SER B 1 756 ? 9.5 33.406 6.199 1 87.94 756 SER B O 1
ATOM 13819 N N . TYR B 1 757 ? 9.172 31.531 5.082 1 86.25 757 TYR B N 1
ATOM 13820 C CA . TYR B 1 757 ? 10.586 31.375 4.77 1 86.25 757 TYR B CA 1
ATOM 13821 C C . TYR B 1 757 ? 11.086 32.531 3.904 1 86.25 757 TYR B C 1
ATOM 13823 O O . TYR B 1 757 ? 12.195 33 4.094 1 86.25 757 TYR B O 1
ATOM 13831 N N . GLU B 1 758 ? 10.266 32.969 3.021 1 77.12 758 GLU B N 1
ATOM 13832 C CA . GLU B 1 758 ? 10.609 34.094 2.16 1 77.12 758 GLU B CA 1
ATOM 13833 C C . GLU B 1 758 ? 10.789 35.375 2.971 1 77.12 758 GLU B C 1
ATOM 13835 O O . GLU B 1 758 ? 11.68 36.156 2.691 1 77.12 758 GLU B O 1
ATOM 13840 N N . ASP B 1 759 ? 9.914 35.531 3.852 1 83.94 759 ASP B N 1
ATOM 13841 C CA . ASP B 1 759 ? 10.047 36.688 4.734 1 83.94 759 ASP B CA 1
ATOM 13842 C C . ASP B 1 759 ? 11.391 36.656 5.457 1 83.94 759 ASP B C 1
ATOM 13844 O O . ASP B 1 759 ? 12.016 37.719 5.633 1 83.94 759 ASP B O 1
ATOM 13848 N N . THR B 1 760 ? 11.758 35.5 5.887 1 84.25 760 THR B N 1
ATOM 13849 C CA . THR B 1 760 ? 13.039 35.344 6.566 1 84.25 760 THR B CA 1
ATOM 13850 C C . THR B 1 760 ? 14.188 35.75 5.645 1 84.25 760 THR B C 1
ATOM 13852 O O . THR B 1 760 ? 15.102 36.469 6.062 1 84.25 760 THR B O 1
ATOM 13855 N N . LEU B 1 761 ? 14.133 35.281 4.461 1 76.19 761 LEU B N 1
ATOM 13856 C CA . LEU B 1 761 ? 15.172 35.594 3.492 1 76.19 761 LEU B CA 1
ATOM 13857 C C . LEU B 1 761 ? 15.219 37.094 3.193 1 76.19 761 LEU B C 1
ATOM 13859 O O . LEU B 1 761 ? 16.297 37.688 3.025 1 76.19 761 LEU B O 1
ATOM 13863 N N . ASN B 1 762 ? 14.07 37.688 3.162 1 73.69 762 ASN B N 1
ATOM 13864 C CA . ASN B 1 762 ? 13.969 39.094 2.855 1 73.69 762 ASN B CA 1
ATOM 13865 C C . ASN B 1 762 ? 14.602 39.969 3.945 1 73.69 762 ASN B C 1
ATOM 13867 O O . ASN B 1 762 ? 14.938 41.125 3.711 1 73.69 762 ASN B O 1
ATOM 13871 N N . ASN B 1 763 ? 14.695 39.5 5.066 1 79.94 763 ASN B N 1
ATOM 13872 C CA . ASN B 1 763 ? 15.156 40.281 6.191 1 79.94 763 ASN B CA 1
ATOM 13873 C C . ASN B 1 763 ? 16.609 39.969 6.547 1 79.94 763 ASN B C 1
ATOM 13875 O O . ASN B 1 763 ? 17.094 40.375 7.609 1 79.94 763 ASN B O 1
ATOM 13879 N N . ILE B 1 764 ? 17.25 39.219 5.707 1 75.31 764 ILE B N 1
ATOM 13880 C CA . ILE B 1 764 ? 18.656 38.906 5.91 1 75.31 764 ILE B CA 1
ATOM 13881 C C . ILE B 1 764 ? 19.516 39.875 5.098 1 75.31 764 ILE B C 1
ATOM 13883 O O . ILE B 1 764 ? 19.234 40.125 3.924 1 75.31 764 ILE B O 1
ATOM 13887 N N . SER B 1 765 ? 20.391 40.562 5.785 1 69.19 765 SER B N 1
ATOM 13888 C CA . SER B 1 765 ? 21.375 41.438 5.129 1 69.19 765 SER B CA 1
ATOM 13889 C C . SER B 1 765 ? 22.797 40.969 5.438 1 69.19 765 SER B C 1
ATOM 13891 O O . SER B 1 765 ? 23.156 40.75 6.598 1 69.19 765 SER B O 1
ATOM 13893 N N . LEU B 1 766 ? 23.453 40.594 4.438 1 63.25 766 LEU B N 1
ATOM 13894 C CA . LEU B 1 766 ? 24.844 40.156 4.594 1 63.25 766 LEU B CA 1
ATOM 13895 C C . LEU B 1 766 ? 25.781 41.375 4.621 1 63.25 766 LEU B C 1
ATOM 13897 O O . LEU B 1 766 ? 25.766 42.188 3.703 1 63.25 766 LEU B O 1
ATOM 13901 N N . MET B 1 767 ? 26.266 41.656 5.832 1 59.81 767 MET B N 1
ATOM 13902 C CA . MET B 1 767 ? 27.188 42.781 5.949 1 59.81 767 MET B CA 1
ATOM 13903 C C . MET B 1 767 ? 28.625 42.312 5.742 1 59.81 767 MET B C 1
ATOM 13905 O O . MET B 1 767 ? 29.078 41.375 6.387 1 59.81 767 MET B O 1
ATOM 13909 N N . LYS B 1 768 ? 29.25 42.781 4.629 1 58.44 768 LYS B N 1
ATOM 13910 C CA . LYS B 1 768 ? 30.656 42.469 4.387 1 58.44 768 LYS B CA 1
ATOM 13911 C C . LYS B 1 768 ? 31.547 43.062 5.473 1 58.44 768 LYS B C 1
ATOM 13913 O O . LYS B 1 768 ? 31.344 44.219 5.898 1 58.44 768 LYS B O 1
ATOM 13918 N N . PRO B 1 769 ? 32.219 42.062 6.168 1 55.84 769 PRO B N 1
ATOM 13919 C CA . PRO B 1 769 ? 33.125 42.625 7.168 1 55.84 769 PRO B CA 1
ATOM 13920 C C . PRO B 1 769 ? 33.938 43.812 6.621 1 55.84 769 PRO B C 1
ATOM 13922 O O . PRO B 1 769 ? 34.188 43.875 5.418 1 55.84 769 PRO B O 1
ATOM 13925 N N . THR B 1 770 ? 34 44.781 7.27 1 51.19 770 THR B N 1
ATOM 13926 C CA . THR B 1 770 ? 34.812 45.938 6.867 1 51.19 770 THR B CA 1
ATOM 13927 C C . THR B 1 770 ? 36.125 45.531 6.211 1 51.19 770 THR B C 1
ATOM 13929 O O . THR B 1 770 ? 36.719 44.531 6.617 1 51.19 770 THR B O 1
ATOM 13932 N N . HIS B 1 771 ? 36.188 45.875 4.977 1 50.03 771 HIS B N 1
ATOM 13933 C CA . HIS B 1 771 ? 37.312 45.656 4.094 1 50.03 771 HIS B CA 1
ATOM 13934 C C . HIS B 1 771 ? 38.594 45.438 4.891 1 50.03 771 HIS B C 1
ATOM 13936 O O . HIS B 1 771 ? 39.438 44.625 4.52 1 50.03 771 HIS B O 1
ATOM 13942 N N . ASP B 1 772 ? 38.781 46.156 5.902 1 50.94 772 ASP B N 1
ATOM 13943 C CA . ASP B 1 772 ? 40.062 46.219 6.598 1 50.94 772 ASP B CA 1
ATOM 13944 C C . ASP B 1 772 ? 40.375 44.906 7.312 1 50.94 772 ASP B C 1
ATOM 13946 O O . ASP B 1 772 ? 41.5 44.406 7.273 1 50.94 772 ASP B O 1
ATOM 13950 N N . LEU B 1 773 ? 39.438 44.312 7.891 1 48.72 773 LEU B N 1
ATOM 13951 C CA . LEU B 1 773 ? 39.688 43.094 8.664 1 48.72 773 LEU B CA 1
ATOM 13952 C C . LEU B 1 773 ? 39.844 41.875 7.75 1 48.72 773 LEU B C 1
ATOM 13954 O O . LEU B 1 773 ? 40.656 41 7.992 1 48.72 773 LEU B O 1
ATOM 13958 N N . PHE B 1 774 ? 39.094 41.812 6.727 1 55.19 774 PHE B N 1
ATOM 13959 C CA . PHE B 1 774 ? 39.156 40.688 5.797 1 55.19 774 PHE B CA 1
ATOM 13960 C C . PHE B 1 774 ? 40.438 40.719 4.984 1 55.19 774 PHE B C 1
ATOM 13962 O O . PHE B 1 774 ? 41.031 39.688 4.727 1 55.19 774 PHE B O 1
ATOM 13969 N N . ASP B 1 775 ? 40.844 41.875 4.66 1 54.91 775 ASP B N 1
ATOM 13970 C CA . ASP B 1 775 ? 42.094 42.031 3.92 1 54.91 775 ASP B CA 1
ATOM 13971 C C . ASP B 1 775 ? 43.312 41.75 4.82 1 54.91 775 ASP B C 1
ATOM 13973 O O . ASP B 1 775 ? 44.375 41.406 4.332 1 54.91 775 ASP B O 1
ATOM 13977 N N . ALA B 1 776 ? 43.125 41.938 6.102 1 57.16 776 ALA B N 1
ATOM 13978 C CA . ALA B 1 776 ? 44.219 41.75 7.047 1 57.16 776 ALA B CA 1
ATOM 13979 C C . ALA B 1 776 ? 44.375 40.281 7.398 1 57.16 776 ALA B C 1
ATOM 13981 O O . ALA B 1 776 ? 45.375 39.875 8.008 1 57.16 776 ALA B O 1
ATOM 13982 N N . LEU B 1 777 ? 43.375 39.531 7.035 1 59.12 777 LEU B N 1
ATOM 13983 C CA . LEU B 1 777 ? 43.469 38.094 7.383 1 59.12 777 LEU B CA 1
ATOM 13984 C C . LEU B 1 777 ? 44.406 37.375 6.426 1 59.12 777 LEU B C 1
ATOM 13986 O O . LEU B 1 777 ? 44.531 37.781 5.262 1 59.12 777 LEU B O 1
ATOM 13990 N N . SER B 1 778 ? 45.281 36.5 7.02 1 61.94 778 SER B N 1
ATOM 13991 C CA . SER B 1 778 ? 46.156 35.688 6.203 1 61.94 778 SER B CA 1
ATOM 13992 C C . SER B 1 778 ? 45.375 34.906 5.16 1 61.94 778 SER B C 1
ATOM 13994 O O . SER B 1 778 ? 44.156 34.75 5.285 1 61.94 778 SER B O 1
ATOM 13996 N N . GLY B 1 779 ? 46 34.625 4.07 1 56.94 779 GLY B N 1
ATOM 13997 C CA . GLY B 1 779 ? 45.406 33.906 2.977 1 56.94 779 GLY B CA 1
ATOM 13998 C C . GLY B 1 779 ? 44.656 32.656 3.438 1 56.94 779 GLY B C 1
ATOM 13999 O O . GLY B 1 779 ? 43.531 32.406 2.986 1 56.94 779 GLY B O 1
ATOM 14000 N N . GLU B 1 780 ? 45.156 31.922 4.348 1 62.97 780 GLU B N 1
ATOM 14001 C CA . GLU B 1 780 ? 44.562 30.703 4.859 1 62.97 780 GLU B CA 1
ATOM 14002 C C . GLU B 1 780 ? 43.312 31.031 5.691 1 62.97 780 GLU B C 1
ATOM 14004 O O . GLU B 1 780 ? 42.281 30.328 5.594 1 62.97 780 GLU B O 1
ATOM 14009 N N . THR B 1 781 ? 43.406 32.031 6.422 1 64.88 781 THR B N 1
ATOM 14010 C CA . THR B 1 781 ? 42.312 32.406 7.285 1 64.88 781 THR B CA 1
ATOM 14011 C C . THR B 1 781 ? 41.156 32.969 6.457 1 64.88 781 THR B C 1
ATOM 14013 O O . THR B 1 781 ? 39.969 32.75 6.797 1 64.88 781 THR B O 1
ATOM 14016 N N . ARG B 1 782 ? 41.562 33.656 5.438 1 66.69 782 ARG B N 1
ATOM 14017 C CA . ARG B 1 782 ? 40.531 34.188 4.535 1 66.69 782 ARG B CA 1
ATOM 14018 C C . ARG B 1 782 ? 39.75 33.031 3.885 1 66.69 782 ARG B C 1
ATOM 14020 O O . ARG B 1 782 ? 38.531 33.125 3.75 1 66.69 782 ARG B O 1
ATOM 14027 N N . ASN B 1 783 ? 40.531 32.094 3.564 1 65.94 783 ASN B N 1
ATOM 14028 C CA . ASN B 1 783 ? 39.906 30.922 2.951 1 65.94 783 ASN B CA 1
ATOM 14029 C C . ASN B 1 783 ? 39 30.188 3.943 1 65.94 783 ASN B C 1
ATOM 14031 O O . ASN B 1 783 ? 37.906 29.734 3.588 1 65.94 783 ASN B O 1
ATOM 14035 N N . GLU B 1 784 ? 39.438 30.062 5.07 1 65.88 784 GLU B N 1
ATOM 14036 C CA . GLU B 1 784 ? 38.656 29.406 6.105 1 65.88 784 GLU B CA 1
ATOM 14037 C C . GLU B 1 784 ? 37.375 30.172 6.387 1 65.88 784 GLU B C 1
ATOM 14039 O O . GLU B 1 784 ? 36.312 29.562 6.621 1 65.88 784 GLU B O 1
ATOM 14044 N N . TYR B 1 785 ? 37.531 31.453 6.426 1 64.25 785 TYR B N 1
ATOM 14045 C CA . TYR B 1 785 ? 36.375 32.312 6.637 1 64.25 785 TYR B CA 1
ATOM 14046 C C . TYR B 1 785 ? 35.344 32.156 5.512 1 64.25 785 TYR B C 1
ATOM 14048 O O . TYR B 1 785 ? 34.156 31.984 5.766 1 64.25 785 TYR B O 1
ATOM 14056 N N . LEU B 1 786 ? 35.781 32.156 4.355 1 64.38 786 LEU B N 1
ATOM 14057 C CA . LEU B 1 786 ? 34.906 32 3.191 1 64.38 786 LEU B CA 1
ATOM 14058 C C . LEU B 1 786 ? 34.219 30.656 3.186 1 64.38 786 LEU B C 1
ATOM 14060 O O . LEU B 1 786 ? 33.031 30.547 2.865 1 64.38 786 LEU B O 1
ATOM 14064 N N . LEU B 1 787 ? 35 29.734 3.686 1 63.94 787 LEU B N 1
ATOM 14065 C CA . LEU B 1 787 ? 34.531 28.359 3.566 1 63.94 787 LEU B CA 1
ATOM 14066 C C . LEU B 1 787 ? 33.625 28 4.73 1 63.94 787 LEU B C 1
ATOM 14068 O O . LEU B 1 787 ? 32.656 27.266 4.559 1 63.94 787 LEU B O 1
ATOM 14072 N N . ASN B 1 788 ? 33.875 28.562 5.871 1 64.06 788 ASN B N 1
ATOM 14073 C CA . ASN B 1 788 ? 33.219 28 7.047 1 64.06 788 ASN B CA 1
ATOM 14074 C C . ASN B 1 788 ? 32.375 29.016 7.773 1 64.06 788 ASN B C 1
ATOM 14076 O O . ASN B 1 788 ? 31.438 28.656 8.516 1 64.06 788 ASN B O 1
ATOM 14080 N N . TYR B 1 789 ? 32.625 30.344 7.613 1 61.44 789 TYR B N 1
ATOM 14081 C CA . TYR B 1 789 ? 32.062 31.25 8.609 1 61.44 789 TYR B CA 1
ATOM 14082 C C . TYR B 1 789 ? 31.359 32.438 7.941 1 61.44 789 TYR B C 1
ATOM 14084 O O . TYR B 1 789 ? 30.625 33.188 8.602 1 61.44 789 TYR B O 1
ATOM 14092 N N . MET B 1 790 ? 31.484 32.625 6.734 1 64.12 790 MET B N 1
ATOM 14093 C CA . MET B 1 790 ? 31.078 33.844 6.043 1 64.12 790 MET B CA 1
ATOM 14094 C C . MET B 1 790 ? 29.594 34.125 6.285 1 64.12 790 MET B C 1
ATOM 14096 O O . MET B 1 790 ? 29.234 35.219 6.77 1 64.12 790 MET B O 1
ATOM 14100 N N . LEU B 1 791 ? 28.812 33.219 6.16 1 67.12 791 LEU B N 1
ATOM 14101 C CA . LEU B 1 791 ? 27.375 33.438 6.184 1 67.12 791 LEU B CA 1
ATOM 14102 C C . LEU B 1 791 ? 26.891 33.656 7.613 1 67.12 791 LEU B C 1
ATOM 14104 O O . LEU B 1 791 ? 26.094 34.562 7.883 1 67.12 791 LEU B O 1
ATOM 14108 N N . ASP B 1 792 ? 27.391 32.875 8.453 1 69.88 792 ASP B N 1
ATOM 14109 C CA . ASP B 1 792 ? 26.969 33 9.844 1 69.88 792 ASP B CA 1
ATOM 14110 C C . ASP B 1 792 ? 27.438 34.344 10.438 1 69.88 792 ASP B C 1
ATOM 14112 O O . ASP B 1 792 ? 26.688 34.969 11.195 1 69.88 792 ASP B O 1
ATOM 14116 N N . SER B 1 793 ? 28.625 34.656 10.031 1 69 793 SER B N 1
ATOM 14117 C CA . SER B 1 793 ? 29.203 35.875 10.578 1 69 793 SER B CA 1
ATOM 14118 C C . SER B 1 793 ? 28.547 37.125 9.961 1 69 793 SER B C 1
ATOM 14120 O O . SER B 1 793 ? 28.25 38.094 10.656 1 69 793 SER B O 1
ATOM 14122 N N . GLU B 1 794 ? 28.312 37.062 8.758 1 67.88 794 GLU B N 1
ATOM 14123 C CA . GLU B 1 794 ? 27.812 38.219 8.055 1 67.88 794 GLU B CA 1
ATOM 14124 C C . GLU B 1 794 ? 26.312 38.438 8.289 1 67.88 794 GLU B C 1
ATOM 14126 O O . GLU B 1 794 ? 25.781 39.531 8.094 1 67.88 794 GLU B O 1
ATOM 14131 N N . SER B 1 795 ? 25.688 37.375 8.727 1 69.88 795 SER B N 1
ATOM 14132 C CA . SER B 1 795 ? 24.234 37.469 8.883 1 69.88 795 SER B CA 1
ATOM 14133 C C . SER B 1 795 ? 23.844 37.625 10.352 1 69.88 795 SER B C 1
ATOM 14135 O O . SER B 1 795 ? 22.672 37.781 10.672 1 69.88 795 SER B O 1
ATOM 14137 N N . LYS B 1 796 ? 24.672 37.594 11.195 1 70.5 796 LYS B N 1
ATOM 14138 C CA . LYS B 1 796 ? 24.406 37.531 12.633 1 70.5 796 LYS B CA 1
ATOM 14139 C C . LYS B 1 796 ? 23.5 38.688 13.07 1 70.5 796 LYS B C 1
ATOM 14141 O O . LYS B 1 796 ? 22.547 38.469 13.836 1 70.5 796 LYS B O 1
ATOM 14146 N N . LYS B 1 797 ? 23.734 39.875 12.547 1 65.69 797 LYS B N 1
ATOM 14147 C CA . LYS B 1 797 ? 22.984 41.031 12.984 1 65.69 797 LYS B CA 1
ATOM 14148 C C . LYS B 1 797 ? 21.578 41.062 12.391 1 65.69 797 LYS B C 1
ATOM 14150 O O . LYS B 1 797 ? 20.656 41.656 12.961 1 65.69 797 LYS B O 1
ATOM 14155 N N . SER B 1 798 ? 21.484 40.406 11.336 1 70.56 798 SER B N 1
ATOM 14156 C CA . SER B 1 798 ? 20.219 40.5 10.625 1 70.56 798 SER B CA 1
ATOM 14157 C C . SER B 1 798 ? 19.297 39.344 11 1 70.56 798 SER B C 1
ATOM 14159 O O . SER B 1 798 ? 18.094 39.406 10.734 1 70.56 798 SER B O 1
ATOM 14161 N N . LEU B 1 799 ? 19.812 38.375 11.586 1 71.5 799 LEU B N 1
ATOM 14162 C CA . LEU B 1 799 ? 18.984 37.219 11.938 1 71.5 799 LEU B CA 1
ATOM 14163 C C . LEU B 1 799 ? 17.969 37.594 13.023 1 71.5 799 LEU B C 1
ATOM 14165 O O . LEU B 1 799 ? 16.812 37.188 12.961 1 71.5 799 LEU B O 1
ATOM 14169 N N . LEU B 1 800 ? 18.375 38.219 14.008 1 71.12 800 LEU B N 1
ATOM 14170 C CA . LEU B 1 800 ? 17.547 38.719 15.109 1 71.12 800 LEU B CA 1
ATOM 14171 C C . LEU B 1 800 ? 18.141 40 15.688 1 71.12 800 LEU B C 1
ATOM 14173 O O . LEU B 1 800 ? 19.234 40 16.266 1 71.12 800 LEU B O 1
ATOM 14177 N N . SER B 1 801 ? 17.422 41.094 15.383 1 70.69 801 SER B N 1
ATOM 14178 C CA . SER B 1 801 ? 17.922 42.375 15.93 1 70.69 801 SER B CA 1
ATOM 14179 C C . SER B 1 801 ? 17.594 42.5 17.406 1 70.69 801 SER B C 1
ATOM 14181 O O . SER B 1 801 ? 16.578 43.094 17.766 1 70.69 801 SER B O 1
ATOM 14183 N N . ILE B 1 802 ? 18.438 42.062 18.219 1 73.81 802 ILE B N 1
ATOM 14184 C CA . ILE B 1 802 ? 18.234 42.031 19.656 1 73.81 802 ILE B CA 1
ATOM 14185 C C . ILE B 1 802 ? 18.141 43.469 20.203 1 73.81 802 ILE B C 1
ATOM 14187 O O . ILE B 1 802 ? 17.406 43.719 21.156 1 73.81 802 ILE B O 1
ATOM 14191 N N . ASP B 1 803 ? 18.781 44.375 19.531 1 76.31 803 ASP B N 1
ATOM 14192 C CA . ASP B 1 803 ? 18.766 45.75 19.969 1 76.31 803 ASP B CA 1
ATOM 14193 C C . ASP B 1 803 ? 17.359 46.375 19.844 1 76.31 803 ASP B C 1
ATOM 14195 O O . ASP B 1 803 ? 16.984 47.25 20.609 1 76.31 803 ASP B O 1
ATOM 14199 N N . ASP B 1 804 ? 16.719 45.812 19.031 1 81 804 ASP B N 1
ATOM 14200 C CA . ASP B 1 804 ? 15.375 46.344 18.766 1 81 804 ASP B CA 1
ATOM 14201 C C . ASP B 1 804 ? 14.375 45.844 19.797 1 81 804 ASP B C 1
ATOM 14203 O O . ASP B 1 804 ? 13.227 46.281 19.828 1 81 804 ASP B O 1
ATOM 14207 N N . PHE B 1 805 ? 14.789 45 20.703 1 89.94 805 PHE B N 1
ATOM 14208 C CA . PHE B 1 805 ? 13.914 44.5 21.766 1 89.94 805 PHE B CA 1
ATOM 14209 C C . PHE B 1 805 ? 13.68 45.562 22.828 1 89.94 805 PHE B C 1
ATOM 14211 O O . PHE B 1 805 ? 12.773 45.438 23.656 1 89.94 805 PHE B O 1
ATOM 14218 N N . GLN B 1 806 ? 14.438 46.625 22.734 1 88.25 806 GLN B N 1
ATOM 14219 C CA . GLN B 1 806 ? 14.211 47.75 23.625 1 88.25 806 GLN B CA 1
ATOM 14220 C C . GLN B 1 806 ? 12.875 48.438 23.328 1 88.25 806 GLN B C 1
ATOM 14222 O O . GLN B 1 806 ? 12.289 49.062 24.203 1 88.25 806 GLN B O 1
ATOM 14227 N N . HIS B 1 807 ? 12.484 48.312 22.125 1 90.62 807 HIS B N 1
ATOM 14228 C CA . HIS B 1 807 ? 11.172 48.781 21.672 1 90.62 807 HIS B CA 1
ATOM 14229 C C . HIS B 1 807 ? 10.367 47.625 21.062 1 90.62 807 HIS B C 1
ATOM 14231 O O . HIS B 1 807 ? 10.055 47.625 19.875 1 90.62 807 HIS B O 1
ATOM 14237 N N . PRO B 1 808 ? 10.023 46.719 21.953 1 93.12 808 PRO B N 1
ATOM 14238 C CA . PRO B 1 808 ? 9.438 45.469 21.469 1 93.12 808 PRO B CA 1
ATOM 14239 C C . PRO B 1 808 ? 8.117 45.688 20.719 1 93.12 808 PRO B C 1
ATOM 14241 O O . PRO B 1 808 ? 7.727 44.844 19.906 1 93.12 808 PRO B O 1
ATOM 14244 N N . PHE B 1 809 ? 7.367 46.75 20.984 1 91.81 809 PHE B N 1
ATOM 14245 C CA . PHE B 1 809 ? 6.051 46.969 20.406 1 91.81 809 PHE B CA 1
ATOM 14246 C C . PHE B 1 809 ? 6.172 47.625 19.031 1 91.81 809 PHE B C 1
ATOM 14248 O O . PHE B 1 809 ? 5.18 47.781 18.312 1 91.81 809 PHE B O 1
ATOM 14255 N N . ASN B 1 810 ? 7.441 48.031 18.625 1 88.19 810 ASN B N 1
ATOM 14256 C CA . ASN B 1 810 ? 7.719 48.594 17.312 1 88.19 810 ASN B CA 1
ATOM 14257 C C . ASN B 1 810 ? 8.797 47.844 16.562 1 88.19 810 ASN B C 1
ATOM 14259 O O . ASN B 1 810 ? 9.641 48.438 15.883 1 88.19 810 ASN B O 1
ATOM 14263 N N . TYR B 1 811 ? 8.852 46.656 16.828 1 90 811 TYR B N 1
ATOM 14264 C CA . TYR B 1 811 ? 9.75 45.781 16.078 1 90 811 TYR B CA 1
ATOM 14265 C C . TYR B 1 811 ? 9.203 45.531 14.672 1 90 811 TYR B C 1
ATOM 14267 O O . TYR B 1 811 ? 8.102 45 14.516 1 90 811 TYR B O 1
ATOM 14275 N N . LYS B 1 812 ? 9.961 45.812 13.633 1 87.94 812 LYS B N 1
ATOM 14276 C CA . LYS B 1 812 ? 9.445 45.75 12.266 1 87.94 812 LYS B CA 1
ATOM 14277 C C . LYS B 1 812 ? 10.273 44.812 11.414 1 87.94 812 LYS B C 1
ATOM 14279 O O . LYS B 1 812 ? 11.477 44.625 11.648 1 87.94 812 LYS B O 1
ATOM 14284 N N . MET B 1 813 ? 9.625 44.156 10.562 1 87.12 813 MET B N 1
ATOM 14285 C CA . MET B 1 813 ? 10.234 43.312 9.539 1 87.12 813 MET B CA 1
ATOM 14286 C C . MET B 1 813 ? 9.578 43.531 8.18 1 87.12 813 MET B C 1
ATOM 14288 O O . MET B 1 813 ? 8.43 44 8.109 1 87.12 813 MET B O 1
ATOM 14292 N N . ASN B 1 814 ? 10.32 43.219 7.133 1 81.56 814 ASN B N 1
ATOM 14293 C CA . ASN B 1 814 ? 9.781 43.281 5.777 1 81.56 814 ASN B CA 1
ATOM 14294 C C . ASN B 1 814 ? 9.039 42 5.43 1 81.56 814 ASN B C 1
ATOM 14296 O O . ASN B 1 814 ? 9.656 40.938 5.258 1 81.56 814 ASN B O 1
ATOM 14300 N N . ILE B 1 815 ? 7.777 42.125 5.336 1 85.44 815 ILE B N 1
ATOM 14301 C CA . ILE B 1 815 ? 6.926 40.969 5.062 1 85.44 815 ILE B CA 1
ATOM 14302 C C . ILE B 1 815 ? 6.43 41.031 3.621 1 85.44 815 ILE B C 1
ATOM 14304 O O . ILE B 1 815 ? 6.043 42.094 3.129 1 85.44 815 ILE B O 1
ATOM 14308 N N . ALA B 1 816 ? 6.488 39.906 3.002 1 74.31 816 ALA B N 1
ATOM 14309 C CA . ALA B 1 816 ? 6.09 39.812 1.601 1 74.31 816 ALA B CA 1
ATOM 14310 C C . ALA B 1 816 ? 4.605 40.156 1.432 1 74.31 816 ALA B C 1
ATOM 14312 O O . ALA B 1 816 ? 3.781 39.75 2.256 1 74.31 816 ALA B O 1
ATOM 14313 N N . THR B 1 817 ? 4.293 40.906 0.529 1 67.12 817 THR B N 1
ATOM 14314 C CA . THR B 1 817 ? 2.916 41.281 0.21 1 67.12 817 THR B CA 1
ATOM 14315 C C . THR B 1 817 ? 2.418 40.469 -0.996 1 67.12 817 THR B C 1
ATOM 14317 O O . THR B 1 817 ? 3.125 39.625 -1.512 1 67.12 817 THR B O 1
ATOM 14320 N N . ASP B 1 818 ? 1.152 40.625 -1.231 1 54.66 818 ASP B N 1
ATOM 14321 C CA . ASP B 1 818 ? 0.508 39.906 -2.328 1 54.66 818 ASP B CA 1
ATOM 14322 C C . ASP B 1 818 ? 1.196 40.188 -3.658 1 54.66 818 ASP B C 1
ATOM 14324 O O . ASP B 1 818 ? 1.072 39.438 -4.613 1 54.66 818 ASP B O 1
ATOM 14328 N N . SER B 1 819 ? 1.842 41.312 -3.555 1 41.75 819 SER B N 1
ATOM 14329 C CA . SER B 1 819 ? 2.529 41.688 -4.789 1 41.75 819 SER B CA 1
ATOM 14330 C C . SER B 1 819 ? 3.936 41.094 -4.832 1 41.75 819 SER B C 1
ATOM 14332 O O . SER B 1 819 ? 4.641 41.094 -3.82 1 41.75 819 SER B O 1
ATOM 14334 N N . VAL B 1 820 ? 4.176 40.406 -5.832 1 45.12 820 VAL B N 1
ATOM 14335 C CA . VAL B 1 820 ? 5.43 39.688 -6.02 1 45.12 820 VAL B CA 1
ATOM 14336 C C . VAL B 1 820 ? 6.609 40.625 -5.773 1 45.12 820 VAL B C 1
ATOM 14338 O O . VAL B 1 820 ? 6.695 41.688 -6.379 1 45.12 820 VAL B O 1
ATOM 14341 N N . GLY B 1 821 ? 7.465 40.312 -4.844 1 49.78 821 GLY B N 1
ATOM 14342 C CA . GLY B 1 821 ? 8.711 41 -4.578 1 49.78 821 GLY B CA 1
ATOM 14343 C C . GLY B 1 821 ? 8.539 42.188 -3.65 1 49.78 821 GLY B C 1
ATOM 14344 O O . GLY B 1 821 ? 9.523 42.781 -3.197 1 49.78 821 GLY B O 1
ATOM 14345 N N . ALA B 1 822 ? 7.27 42.5 -3.555 1 59.44 822 ALA B N 1
ATOM 14346 C CA . ALA B 1 822 ? 7.043 43.656 -2.705 1 59.44 822 ALA B CA 1
ATOM 14347 C C . ALA B 1 822 ? 6.934 43.25 -1.236 1 59.44 822 ALA B C 1
ATOM 14349 O O . ALA B 1 822 ? 6.445 42.188 -0.919 1 59.44 822 ALA B O 1
ATOM 14350 N N . THR B 1 823 ? 7.645 44 -0.469 1 73.62 823 THR B N 1
ATOM 14351 C CA . THR B 1 823 ? 7.594 43.75 0.97 1 73.62 823 THR B CA 1
ATOM 14352 C C . THR B 1 823 ? 7.035 44.969 1.698 1 73.62 823 THR B C 1
ATOM 14354 O O . THR B 1 823 ? 7.094 46.094 1.185 1 73.62 823 THR B O 1
ATOM 14357 N N . ASP B 1 824 ? 6.305 44.75 2.562 1 78.19 824 ASP B N 1
ATOM 14358 C CA . ASP B 1 824 ? 5.82 45.812 3.453 1 78.19 824 ASP B CA 1
ATOM 14359 C C . ASP B 1 824 ? 6.41 45.656 4.855 1 78.19 824 ASP B C 1
ATOM 14361 O O . ASP B 1 824 ? 6.535 44.531 5.363 1 78.19 824 ASP B O 1
ATOM 14365 N N . SER B 1 825 ? 6.793 46.75 5.309 1 84.62 825 SER B N 1
ATOM 14366 C CA . SER B 1 825 ? 7.277 46.75 6.684 1 84.62 825 SER B CA 1
ATOM 14367 C C . SER B 1 825 ? 6.125 46.594 7.676 1 84.62 825 SER B C 1
ATOM 14369 O O . SER B 1 825 ? 5.227 47.438 7.711 1 84.62 825 SER B O 1
ATOM 14371 N N . LYS B 1 826 ? 6.141 45.625 8.383 1 88.19 826 LYS B N 1
ATOM 14372 C CA . LYS B 1 826 ? 5.062 45.344 9.336 1 88.19 826 LYS B CA 1
ATOM 14373 C C . LYS B 1 826 ? 5.613 45.156 10.742 1 88.19 826 LYS B C 1
ATOM 14375 O O . LYS B 1 826 ? 6.738 44.688 10.922 1 88.19 826 LYS B O 1
ATOM 14380 N N . ASN B 1 827 ? 4.773 45.625 11.672 1 90.19 827 ASN B N 1
ATOM 14381 C CA . ASN B 1 827 ? 5.109 45.344 13.07 1 90.19 827 ASN B CA 1
ATOM 14382 C C . ASN B 1 827 ? 4.957 43.875 13.414 1 90.19 827 ASN B C 1
ATOM 14384 O O . ASN B 1 827 ? 3.963 43.25 13.055 1 90.19 827 ASN B O 1
ATOM 14388 N N . ILE B 1 828 ? 5.961 43.344 14.078 1 93.31 828 ILE B N 1
ATOM 14389 C CA . ILE B 1 828 ? 5.988 41.938 14.445 1 93.31 828 ILE B CA 1
ATOM 14390 C C . ILE B 1 828 ? 5.582 41.781 15.906 1 93.31 828 ILE B C 1
ATOM 14392 O O . ILE B 1 828 ? 5.91 42.625 16.75 1 93.31 828 ILE B O 1
ATOM 14396 N N . ASN B 1 829 ? 4.832 40.719 16.172 1 94.94 829 ASN B N 1
ATOM 14397 C CA . ASN B 1 829 ? 4.383 40.469 17.531 1 94.94 829 ASN B CA 1
ATOM 14398 C C . ASN B 1 829 ? 5.391 39.625 18.297 1 94.94 829 ASN B C 1
ATOM 14400 O O . ASN B 1 829 ? 5.215 38.406 18.438 1 94.94 829 ASN B O 1
ATOM 14404 N N . LEU B 1 830 ? 6.344 40.219 18.906 1 94.69 830 LEU B N 1
ATOM 14405 C CA . LEU B 1 830 ? 7.383 39.531 19.656 1 94.69 830 LEU B CA 1
ATOM 14406 C C . LEU B 1 830 ? 6.797 38.844 20.891 1 94.69 830 LEU B C 1
ATOM 14408 O O . LEU B 1 830 ? 7.273 37.781 21.312 1 94.69 830 LEU B O 1
ATOM 14412 N N . VAL B 1 831 ? 5.801 39.5 21.438 1 95 831 VAL B N 1
ATOM 14413 C CA . VAL B 1 831 ? 5.199 39 22.672 1 95 831 VAL B CA 1
ATOM 14414 C C . VAL B 1 831 ? 4.602 37.625 22.438 1 95 831 VAL B C 1
ATOM 14416 O O . VAL B 1 831 ? 4.934 36.688 23.156 1 95 831 VAL B O 1
ATOM 14419 N N . GLU B 1 832 ? 3.758 37.531 21.453 1 96.25 832 GLU B N 1
ATOM 14420 C CA . GLU B 1 832 ? 3.127 36.25 21.141 1 96.25 832 GLU B CA 1
ATOM 14421 C C . GLU B 1 832 ? 4.16 35.219 20.703 1 96.25 832 GLU B C 1
ATOM 14423 O O . GLU B 1 832 ? 4.039 34.031 21.031 1 96.25 832 GLU B O 1
ATOM 14428 N N . THR B 1 833 ? 5.117 35.656 19.922 1 97.38 833 THR B N 1
ATOM 14429 C CA . THR B 1 833 ? 6.176 34.75 19.5 1 97.38 833 THR B CA 1
ATOM 14430 C C . THR B 1 833 ? 6.863 34.125 20.703 1 97.38 833 THR B C 1
ATOM 14432 O O . THR B 1 833 ? 7.074 32.906 20.734 1 97.38 833 THR B O 1
ATOM 14435 N N . PHE B 1 834 ? 7.172 34.906 21.672 1 97 834 PHE B N 1
ATOM 14436 C CA . PHE B 1 834 ? 7.883 34.438 22.859 1 97 834 PHE B CA 1
ATOM 14437 C C . PHE B 1 834 ? 7.02 33.469 23.656 1 97 834 PHE B C 1
ATOM 14439 O O . PHE B 1 834 ? 7.52 32.469 24.188 1 97 834 PHE B O 1
ATOM 14446 N N . ASN B 1 835 ? 5.734 33.812 23.766 1 97.38 835 ASN B N 1
ATOM 14447 C CA . ASN B 1 835 ? 4.828 32.906 24.469 1 97.38 835 ASN B CA 1
ATOM 14448 C C . ASN B 1 835 ? 4.871 31.5 23.875 1 97.38 835 ASN B C 1
ATOM 14450 O O . ASN B 1 835 ? 4.805 30.5 24.609 1 97.38 835 ASN B O 1
ATOM 14454 N N . TYR B 1 836 ? 4.953 31.359 22.578 1 97.75 836 TYR B N 1
ATOM 14455 C CA . TYR B 1 836 ? 5.027 30.062 21.922 1 97.75 836 TYR B CA 1
ATOM 14456 C C . TYR B 1 836 ? 6.402 29.438 22.125 1 97.75 836 TYR B C 1
ATOM 14458 O O . TYR B 1 836 ? 6.52 28.219 22.297 1 97.75 836 TYR B O 1
ATOM 14466 N N . LEU B 1 837 ? 7.457 30.219 22.047 1 96.75 837 LEU B N 1
ATOM 14467 C CA . LEU B 1 837 ? 8.82 29.703 22.172 1 96.75 837 LEU B CA 1
ATOM 14468 C C . LEU B 1 837 ? 9.031 29.031 23.516 1 96.75 837 LEU B C 1
ATOM 14470 O O . LEU B 1 837 ? 9.664 27.969 23.594 1 96.75 837 LEU B O 1
ATOM 14474 N N . ILE B 1 838 ? 8.461 29.625 24.578 1 96.56 838 ILE B N 1
ATOM 14475 C CA . ILE B 1 838 ? 8.695 29.078 25.906 1 96.56 838 ILE B CA 1
ATOM 14476 C C . ILE B 1 838 ? 7.555 28.141 26.281 1 96.56 838 ILE B C 1
ATOM 14478 O O . ILE B 1 838 ? 7.57 27.531 27.359 1 96.56 838 ILE B O 1
ATOM 14482 N N . GLY B 1 839 ? 6.539 28.031 25.422 1 96.81 839 GLY B N 1
ATOM 14483 C CA . GLY B 1 839 ? 5.414 27.141 25.656 1 96.81 839 GLY B CA 1
ATOM 14484 C C . GLY B 1 839 ? 4.492 27.625 26.766 1 96.81 839 GLY B C 1
ATOM 14485 O O . GLY B 1 839 ? 3.979 26.828 27.547 1 96.81 839 GLY B O 1
ATOM 14486 N N . LEU B 1 840 ? 4.27 28.891 26.797 1 96.75 840 LEU B N 1
ATOM 14487 C CA . LEU B 1 840 ? 3.498 29.484 27.891 1 96.75 840 LEU B CA 1
ATOM 14488 C C . LEU B 1 840 ? 2.004 29.281 27.672 1 96.75 840 LEU B C 1
ATOM 14490 O O . LEU B 1 840 ? 1.488 29.531 26.578 1 96.75 840 LEU B O 1
ATOM 14494 N N . CYS B 1 841 ? 1.344 28.781 28.672 1 96.56 841 CYS B N 1
ATOM 14495 C CA . CYS B 1 841 ? -0.111 28.875 28.75 1 96.56 841 CYS B CA 1
ATOM 14496 C C . CYS B 1 841 ? -0.551 30.172 29.406 1 96.56 841 CYS B C 1
ATOM 14498 O O . CYS B 1 841 ? -0.413 30.344 30.625 1 96.56 841 CYS B O 1
ATOM 14500 N N . VAL B 1 842 ? -1.117 31.016 28.656 1 95.88 842 VAL B N 1
ATOM 14501 C CA . VAL B 1 842 ? -1.409 32.375 29.109 1 95.88 842 VAL B CA 1
ATOM 14502 C C . VAL B 1 842 ? -2.699 32.375 29.922 1 95.88 842 VAL B C 1
ATOM 14504 O O . VAL B 1 842 ? -3.742 31.922 29.453 1 95.88 842 VAL B O 1
ATOM 14507 N N . ASN B 1 843 ? -2.613 32.938 31.062 1 93.69 843 ASN B N 1
ATOM 14508 C CA . ASN B 1 843 ? -3.781 33.125 31.922 1 93.69 843 ASN B CA 1
ATOM 14509 C C . ASN B 1 843 ? -4.402 34.5 31.75 1 93.69 843 ASN B C 1
ATOM 14511 O O . ASN B 1 843 ? -5.578 34.594 31.391 1 93.69 843 ASN B O 1
ATOM 14515 N N . SER B 1 844 ? -3.482 35.438 31.922 1 91.44 844 SER B N 1
ATOM 14516 C CA . SER B 1 844 ? -3.986 36.812 31.781 1 91.44 844 SER B CA 1
ATOM 14517 C C . SER B 1 844 ? -2.957 37.719 31.125 1 91.44 844 SER B C 1
ATOM 14519 O O . SER B 1 844 ? -1.752 37.469 31.219 1 91.44 844 SER B O 1
ATOM 14521 N N . ILE B 1 845 ? -3.484 38.719 30.484 1 92 845 ILE B N 1
ATOM 14522 C CA . ILE B 1 845 ? -2.652 39.719 29.812 1 92 845 ILE B CA 1
ATOM 14523 C C . ILE B 1 845 ? -3.137 41.094 30.188 1 92 845 ILE B C 1
ATOM 14525 O O . ILE B 1 845 ? -4.34 41.375 30.156 1 92 845 ILE B O 1
ATOM 14529 N N . GLU B 1 846 ? -2.283 41.844 30.672 1 88.94 846 GLU B N 1
ATOM 14530 C CA . GLU B 1 846 ? -2.512 43.281 30.828 1 88.94 846 GLU B CA 1
ATOM 14531 C C . GLU B 1 846 ? -1.668 44.094 29.859 1 88.94 846 GLU B C 1
ATOM 14533 O O . GLU B 1 846 ? -0.453 44.219 30.031 1 88.94 846 GLU B O 1
ATOM 14538 N N . SER B 1 847 ? -2.344 44.594 28.891 1 90.31 847 SER B N 1
ATOM 14539 C CA . SER B 1 847 ? -1.625 45.281 27.828 1 90.31 847 SER B CA 1
ATOM 14540 C C . SER B 1 847 ? -1.931 46.781 27.844 1 90.31 847 SER B C 1
ATOM 14542 O O . SER B 1 847 ? -3.096 47.188 27.859 1 90.31 847 SER B O 1
ATOM 14544 N N . ASN B 1 848 ? -0.945 47.562 27.984 1 87 848 ASN B N 1
ATOM 14545 C CA . ASN B 1 848 ? -0.995 49.031 27.828 1 87 848 ASN B CA 1
ATOM 14546 C C . ASN B 1 848 ? 0.203 49.531 27.031 1 87 848 ASN B C 1
ATOM 14548 O O . ASN B 1 848 ? 1.125 50.125 27.609 1 87 848 ASN B O 1
ATOM 14552 N N . VAL B 1 849 ? 0.08 49.469 25.844 1 87.62 849 VAL B N 1
ATOM 14553 C CA . VAL B 1 849 ? 1.194 49.781 24.953 1 87.62 849 VAL B CA 1
ATOM 14554 C C . VAL B 1 849 ? 1.458 51.281 24.969 1 87.62 849 VAL B C 1
ATOM 14556 O O . VAL B 1 849 ? 2.605 51.719 24.875 1 87.62 849 VAL B O 1
ATOM 14559 N N . ASN B 1 850 ? 0.392 52.031 25.125 1 85.62 850 ASN B N 1
ATOM 14560 C CA . ASN B 1 850 ? 0.556 53.469 25.188 1 85.62 850 ASN B CA 1
ATOM 14561 C C . ASN B 1 850 ? 1.407 53.906 26.391 1 85.62 850 ASN B C 1
ATOM 14563 O O . ASN B 1 850 ? 2.158 54.875 26.297 1 85.62 850 ASN B O 1
ATOM 14567 N N . HIS B 1 851 ? 1.265 53.219 27.469 1 87.25 851 HIS B N 1
ATOM 14568 C CA . HIS B 1 851 ? 2.082 53.469 28.641 1 87.25 851 HIS B CA 1
ATOM 14569 C C . HIS B 1 851 ? 3.408 52.719 28.578 1 87.25 851 HIS B C 1
ATOM 14571 O O . HIS B 1 851 ? 4.254 52.875 29.469 1 87.25 851 HIS B O 1
ATOM 14577 N N . GLY B 1 852 ? 3.469 51.812 27.641 1 89.56 852 GLY B N 1
ATOM 14578 C CA . GLY B 1 852 ? 4.766 51.25 27.312 1 89.56 852 GLY B CA 1
ATOM 14579 C C . GLY B 1 852 ? 4.984 49.875 27.906 1 89.56 852 GLY B C 1
ATOM 14580 O O . GLY B 1 852 ? 6.129 49.438 28.062 1 89.56 852 GLY B O 1
ATOM 14581 N N . TYR B 1 853 ? 3.938 49.156 28.344 1 91 853 TYR B N 1
ATOM 14582 C CA . TYR B 1 853 ? 4.242 47.844 28.906 1 91 853 TYR B CA 1
ATOM 14583 C C . TYR B 1 853 ? 3.141 46.844 28.594 1 91 853 TYR B C 1
ATOM 14585 O O . TYR B 1 853 ? 2.016 47.25 28.266 1 91 853 TYR B O 1
ATOM 14593 N N . ILE B 1 854 ? 3.477 45.562 28.578 1 93 854 ILE B N 1
ATOM 14594 C CA . ILE B 1 854 ? 2.58 44.406 28.547 1 93 854 ILE B CA 1
ATOM 14595 C C . ILE B 1 854 ? 2.982 43.406 29.641 1 93 854 ILE B C 1
ATOM 14597 O O . ILE B 1 854 ? 4.145 43 29.719 1 93 854 ILE B O 1
ATOM 14601 N N . ARG B 1 855 ? 2.062 43.156 30.484 1 92.88 855 ARG B N 1
ATOM 14602 C CA . ARG B 1 855 ? 2.246 42.188 31.578 1 92.88 855 ARG B CA 1
ATOM 14603 C C . ARG B 1 855 ? 1.47 40.906 31.297 1 92.88 855 ARG B C 1
ATOM 14605 O O . ARG B 1 855 ? 0.271 40.938 31.016 1 92.88 855 ARG B O 1
ATOM 14612 N N . ILE B 1 856 ? 2.162 39.75 31.328 1 94.38 856 ILE B N 1
ATOM 14613 C CA . ILE B 1 856 ? 1.523 38.469 31.047 1 94.38 856 ILE B CA 1
ATOM 14614 C C . ILE B 1 856 ? 1.758 37.5 32.188 1 94.38 856 ILE B C 1
ATOM 14616 O O . ILE B 1 856 ? 2.883 37.375 32.688 1 94.38 856 ILE B O 1
ATOM 14620 N N . GLU B 1 857 ? 0.732 36.875 32.656 1 93.25 857 GLU B N 1
ATOM 14621 C CA . GLU B 1 857 ? 0.813 35.812 33.625 1 93.25 857 GLU B CA 1
ATOM 14622 C C . GLU B 1 857 ? 0.424 34.469 32.969 1 93.25 857 GLU B C 1
ATOM 14624 O O . GLU B 1 857 ? -0.507 34.406 32.188 1 93.25 857 GLU B O 1
ATOM 14629 N N . GLY B 1 858 ? 1.23 33.469 33.281 1 94.88 858 GLY B N 1
ATOM 14630 C CA . GLY B 1 858 ? 0.916 32.156 32.719 1 94.88 858 GLY B CA 1
ATOM 14631 C C . GLY B 1 858 ? 1.688 31.031 33.406 1 94.88 858 GLY B C 1
ATOM 14632 O O . GLY B 1 858 ? 2.273 31.219 34.469 1 94.88 858 GLY B O 1
ATOM 14633 N N . THR B 1 859 ? 1.538 29.906 32.812 1 95.94 859 THR B N 1
ATOM 14634 C CA . THR B 1 859 ? 2.191 28.703 33.344 1 95.94 859 THR B CA 1
ATOM 14635 C C . THR B 1 859 ? 3.018 28.031 32.25 1 95.94 859 THR B C 1
ATOM 14637 O O . THR B 1 859 ? 2.541 27.859 31.109 1 95.94 859 THR B O 1
ATOM 14640 N N . LEU B 1 860 ? 4.242 27.703 32.562 1 96 860 LEU B N 1
ATOM 14641 C CA . LEU B 1 860 ? 5.117 26.984 31.625 1 96 860 LEU B CA 1
ATOM 14642 C C . LEU B 1 860 ? 4.758 25.516 31.578 1 96 860 LEU B C 1
ATOM 14644 O O . LEU B 1 860 ? 4.035 25.016 32.438 1 96 860 LEU B O 1
ATOM 14648 N N . PRO B 1 861 ? 5.25 24.766 30.562 1 93.44 861 PRO B N 1
ATOM 14649 C CA . PRO B 1 861 ? 4.98 23.344 30.469 1 93.44 861 PRO B CA 1
ATOM 14650 C C . PRO B 1 861 ? 5.492 22.562 31.688 1 93.44 861 PRO B C 1
ATOM 14652 O O . PRO B 1 861 ? 4.945 21.516 32.031 1 93.44 861 PRO B O 1
ATOM 14655 N N . THR B 1 862 ? 6.426 23.078 32.375 1 92.25 862 THR B N 1
ATOM 14656 C CA . THR B 1 862 ? 6.996 22.438 33.562 1 92.25 862 THR B CA 1
ATOM 14657 C C . THR B 1 862 ? 6.078 22.609 34.781 1 92.25 862 THR B C 1
ATOM 14659 O O . THR B 1 862 ? 6.254 21.938 35.781 1 92.25 862 THR B O 1
ATOM 14662 N N . GLY B 1 863 ? 5.152 23.516 34.656 1 92.5 863 GLY B N 1
ATOM 14663 C CA . GLY B 1 863 ? 4.246 23.781 35.75 1 92.5 863 GLY B CA 1
ATOM 14664 C C . GLY B 1 863 ? 4.59 25.047 36.531 1 92.5 863 GLY B C 1
ATOM 14665 O O . GLY B 1 863 ? 3.826 25.484 37.375 1 92.5 863 GLY B O 1
ATOM 14666 N N . GLU B 1 864 ? 5.582 25.703 36.125 1 93.12 864 GLU B N 1
ATOM 14667 C CA . GLU B 1 864 ? 6.02 26.906 36.844 1 93.12 864 GLU B CA 1
ATOM 14668 C C . GLU B 1 864 ? 5.117 28.094 36.5 1 93.12 864 GLU B C 1
ATOM 14670 O O . GLU B 1 864 ? 4.852 28.375 35.344 1 93.12 864 GLU B O 1
ATOM 14675 N N . ARG B 1 865 ? 4.695 28.75 37.531 1 93.06 865 ARG B N 1
ATOM 14676 C CA . ARG B 1 865 ? 3.977 30 37.344 1 93.06 865 ARG B CA 1
ATOM 14677 C C . ARG B 1 865 ? 4.914 31.109 36.875 1 93.06 865 ARG B C 1
ATOM 14679 O O . ARG B 1 865 ? 5.949 31.359 37.5 1 93.06 865 ARG B O 1
ATOM 14686 N N . THR B 1 866 ? 4.543 31.812 35.875 1 94.31 866 THR B N 1
ATOM 14687 C CA . THR B 1 866 ? 5.492 32.688 35.188 1 94.31 866 THR B CA 1
ATOM 14688 C C . THR B 1 866 ? 4.879 34.062 34.969 1 94.31 866 THR B C 1
ATOM 14690 O O . THR B 1 866 ? 3.705 34.188 34.594 1 94.31 866 THR B O 1
ATOM 14693 N N . LEU B 1 867 ? 5.695 35.062 35.219 1 93.19 867 LEU B N 1
ATOM 14694 C CA . LEU B 1 867 ? 5.367 36.438 34.875 1 93.19 867 LEU B CA 1
ATOM 14695 C C . LEU B 1 867 ? 6.289 36.969 33.781 1 93.19 867 LEU B C 1
ATOM 14697 O O . LEU B 1 867 ? 7.508 36.781 33.844 1 93.19 867 LEU B O 1
ATOM 14701 N N . ILE B 1 868 ? 5.719 37.562 32.75 1 95.19 868 ILE B N 1
ATOM 14702 C CA . ILE B 1 868 ? 6.508 38.156 31.688 1 95.19 868 ILE B CA 1
ATOM 14703 C C . ILE B 1 868 ? 6.215 39.656 31.609 1 95.19 868 ILE B C 1
ATOM 14705 O O . ILE B 1 868 ? 5.059 40.062 31.5 1 95.19 868 ILE B O 1
ATOM 14709 N N . LEU B 1 869 ? 7.273 40.375 31.609 1 92.62 869 LEU B N 1
ATOM 14710 C CA . LEU B 1 869 ? 7.148 41.844 31.531 1 92.62 869 LEU B CA 1
ATOM 14711 C C . LEU B 1 869 ? 7.844 42.375 30.297 1 92.62 869 LEU B C 1
ATOM 14713 O O . LEU B 1 869 ? 9.07 42.344 30.203 1 92.62 869 LEU B O 1
ATOM 14717 N N . TRP B 1 870 ? 7.066 42.812 29.391 1 94.88 870 TRP B N 1
ATOM 14718 C CA . TRP B 1 870 ? 7.574 43.531 28.219 1 94.88 870 TRP B CA 1
ATOM 14719 C C . TRP B 1 870 ? 7.469 45.062 28.422 1 94.88 870 TRP B C 1
ATOM 14721 O O . TRP B 1 870 ? 6.43 45.562 28.859 1 94.88 870 TRP B O 1
ATOM 14731 N N . ARG B 1 871 ? 8.5 45.75 28.156 1 93.31 871 ARG B N 1
ATOM 14732 C CA . ARG B 1 871 ? 8.438 47.188 28.328 1 93.31 871 ARG B CA 1
ATOM 14733 C C . ARG B 1 871 ? 9.195 47.906 27.219 1 93.31 871 ARG B C 1
ATOM 14735 O O . ARG B 1 871 ? 10.156 47.375 26.656 1 93.31 871 ARG B O 1
ATOM 14742 N N . ASP B 1 872 ? 8.656 49.031 26.812 1 93.31 872 ASP B N 1
ATOM 14743 C CA . ASP B 1 872 ? 9.453 50 26.062 1 93.31 872 ASP B CA 1
ATOM 14744 C C . ASP B 1 872 ? 10.477 50.688 26.953 1 93.31 872 ASP B C 1
ATOM 14746 O O . ASP B 1 872 ? 10.117 51.5 27.797 1 93.31 872 ASP B O 1
ATOM 14750 N N . CYS B 1 873 ? 11.656 50.469 26.766 1 90.94 873 CYS B N 1
ATOM 14751 C CA . CYS B 1 873 ? 12.703 50.875 27.688 1 90.94 873 CYS B CA 1
ATOM 14752 C C . CYS B 1 873 ? 12.898 52.375 27.672 1 90.94 873 CYS B C 1
ATOM 14754 O O . CYS B 1 873 ? 13.477 52.969 28.594 1 90.94 873 CYS B O 1
ATOM 14756 N N . ASP B 1 874 ? 12.422 53.062 26.688 1 89.94 874 ASP B N 1
ATOM 14757 C CA . ASP B 1 874 ? 12.477 54.531 26.656 1 89.94 874 ASP B CA 1
ATOM 14758 C C . ASP B 1 874 ? 11.383 55.156 27.516 1 89.94 874 ASP B C 1
ATOM 14760 O O . ASP B 1 874 ? 11.57 56.219 28.109 1 89.94 874 ASP B O 1
ATOM 14764 N N . LYS B 1 875 ? 10.312 54.406 27.641 1 91 875 LYS B N 1
ATOM 14765 C CA . LYS B 1 875 ? 9.188 54.906 28.422 1 91 875 LYS B CA 1
ATOM 14766 C C . LYS B 1 875 ? 9.281 54.438 29.875 1 91 875 LYS B C 1
ATOM 14768 O O . LYS B 1 875 ? 8.898 55.188 30.797 1 91 875 LYS B O 1
ATOM 14773 N N . ILE B 1 876 ? 9.641 53.25 30.016 1 91.31 876 ILE B N 1
ATOM 14774 C CA . ILE B 1 876 ? 9.781 52.656 31.344 1 91.31 876 ILE B CA 1
ATOM 14775 C C . ILE B 1 876 ? 11.25 52.344 31.625 1 91.31 876 ILE B C 1
ATOM 14777 O O . ILE B 1 876 ? 11.703 51.219 31.359 1 91.31 876 ILE B O 1
ATOM 14781 N N . GLY B 1 877 ? 11.906 53.281 32.188 1 87 877 GLY B N 1
ATOM 14782 C CA . GLY B 1 877 ? 13.297 53.062 32.562 1 87 877 GLY B CA 1
ATOM 14783 C C . GLY B 1 877 ? 13.477 52.375 33.875 1 87 877 GLY B C 1
ATOM 14784 O O . GLY B 1 877 ? 12.555 51.719 34.375 1 87 877 GLY B O 1
ATOM 14785 N N . TYR B 1 878 ? 14.516 52.531 34.562 1 87.25 878 TYR B N 1
ATOM 14786 C CA . TYR B 1 878 ? 14.867 51.844 35.812 1 87.25 878 TYR B CA 1
ATOM 14787 C C . TYR B 1 878 ? 13.984 52.281 36.969 1 87.25 878 TYR B C 1
ATOM 14789 O O . TYR B 1 878 ? 13.484 51.469 37.719 1 87.25 878 TYR B O 1
ATOM 14797 N N . GLU B 1 879 ? 13.758 53.562 37 1 86.5 879 GLU B N 1
ATOM 14798 C CA . GLU B 1 879 ? 12.984 54.125 38.125 1 86.5 879 GLU B CA 1
ATOM 14799 C C . GLU B 1 879 ? 11.516 53.719 38.031 1 86.5 879 GLU B C 1
ATOM 14801 O O . GLU B 1 879 ? 10.914 53.312 39.031 1 86.5 879 GLU B O 1
ATOM 14806 N N . GLU B 1 880 ? 11.062 53.844 36.844 1 88.06 880 GLU B N 1
ATOM 14807 C CA . GLU B 1 880 ? 9.656 53.5 36.625 1 88.06 880 GLU B CA 1
ATOM 14808 C C . GLU B 1 880 ? 9.438 52 36.844 1 88.06 880 GLU B C 1
ATOM 14810 O O . GLU B 1 880 ? 8.383 51.562 37.312 1 88.06 880 GLU B O 1
ATOM 14815 N N . LEU B 1 881 ? 10.359 51.156 36.438 1 88.94 881 LEU B N 1
ATOM 14816 C CA . LEU B 1 881 ? 10.266 49.719 36.594 1 88.94 881 LEU B CA 1
ATOM 14817 C C . LEU B 1 881 ? 10.164 49.344 38.062 1 88.94 881 LEU B C 1
ATOM 14819 O O . LEU B 1 881 ? 9.414 48.406 38.406 1 88.94 881 LEU B O 1
ATOM 14823 N N . ASN B 1 882 ? 10.891 50 38.875 1 83.81 882 ASN B N 1
ATOM 14824 C CA . ASN B 1 882 ? 10.836 49.75 40.312 1 83.81 882 ASN B CA 1
ATOM 14825 C C . ASN B 1 882 ? 9.461 50.062 40.875 1 83.81 882 ASN B C 1
ATOM 14827 O O . ASN B 1 882 ? 8.969 49.375 41.75 1 83.81 882 ASN B O 1
ATOM 14831 N N . LYS B 1 883 ? 8.938 51.125 40.344 1 83 883 LYS B N 1
ATOM 14832 C CA . LYS B 1 883 ? 7.594 51.469 40.781 1 83 883 LYS B CA 1
ATOM 14833 C C . LYS B 1 883 ? 6.574 50.438 40.375 1 83 883 LYS B C 1
ATOM 14835 O O . LYS B 1 883 ? 5.684 50.062 41.125 1 83 883 LYS B O 1
ATOM 14840 N N . TYR B 1 884 ? 6.793 50 39.188 1 81.25 884 TYR B N 1
ATOM 14841 C CA . TYR B 1 884 ? 5.883 49 38.656 1 81.25 884 TYR B CA 1
ATOM 14842 C C . TYR B 1 884 ? 6.055 47.656 39.375 1 81.25 884 TYR B C 1
ATOM 14844 O O . TYR B 1 884 ? 5.082 46.938 39.594 1 81.25 884 TYR B O 1
ATOM 14852 N N . ALA B 1 885 ? 7.227 47.344 39.75 1 78.81 885 ALA B N 1
ATOM 14853 C CA . ALA B 1 885 ? 7.496 46.125 40.5 1 78.81 885 ALA B CA 1
ATOM 14854 C C . ALA B 1 885 ? 6.727 46.094 41.812 1 78.81 885 ALA B C 1
ATOM 14856 O O . ALA B 1 885 ? 6.27 45.031 42.25 1 78.81 885 ALA B O 1
ATOM 14857 N N . ASN B 1 886 ? 6.613 47.219 42.344 1 74.25 886 ASN B N 1
ATOM 14858 C CA . ASN B 1 886 ? 5.863 47.344 43.594 1 74.25 886 ASN B CA 1
ATOM 14859 C C . ASN B 1 886 ? 4.363 47.188 43.344 1 74.25 886 ASN B C 1
ATOM 14861 O O . ASN B 1 886 ? 3.66 46.562 44.156 1 74.25 886 ASN B O 1
ATOM 14865 N N . ARG B 1 887 ? 4.02 47.719 42.219 1 73.75 887 ARG B N 1
ATOM 14866 C CA . ARG B 1 887 ? 2.604 47.656 41.844 1 73.75 887 ARG B CA 1
ATOM 14867 C C . ARG B 1 887 ? 2.195 46.219 41.531 1 73.75 887 ARG B C 1
ATOM 14869 O O . ARG B 1 887 ? 1.084 45.781 41.875 1 73.75 887 ARG B O 1
ATOM 14876 N N . PHE B 1 888 ? 3.123 45.562 40.938 1 69.06 888 PHE B N 1
ATOM 14877 C CA . PHE B 1 888 ? 2.809 44.219 40.469 1 69.06 888 PHE B CA 1
ATOM 14878 C C . PHE B 1 888 ? 3.062 43.188 41.594 1 69.06 888 PHE B C 1
ATOM 14880 O O . PHE B 1 888 ? 2.982 41.969 41.344 1 69.06 888 PHE B O 1
ATOM 14887 N N . ASP B 1 889 ? 3.246 43.688 42.781 1 66.19 889 ASP B N 1
ATOM 14888 C CA . ASP B 1 889 ? 3.459 42.875 43.969 1 66.19 889 ASP B CA 1
ATOM 14889 C C . ASP B 1 889 ? 4.523 41.812 43.75 1 66.19 889 ASP B C 1
ATOM 14891 O O . ASP B 1 889 ? 4.328 40.656 44.094 1 66.19 889 ASP B O 1
ATOM 14895 N N . LEU B 1 890 ? 5.469 42.188 42.938 1 71.25 890 LEU B N 1
ATOM 14896 C CA . LEU B 1 890 ? 6.531 41.25 42.656 1 71.25 890 LEU B CA 1
ATOM 14897 C C . LEU B 1 890 ? 7.172 40.719 43.938 1 71.25 890 LEU B C 1
ATOM 14899 O O . LEU B 1 890 ? 7.684 39.594 43.938 1 71.25 890 LEU B O 1
ATOM 14903 N N . TYR B 1 891 ? 7.078 41.562 44.969 1 63.22 891 TYR B N 1
ATOM 14904 C CA . TYR B 1 891 ? 7.77 41.25 46.219 1 63.22 891 TYR B CA 1
ATOM 14905 C C . TYR B 1 891 ? 6.789 40.781 47.281 1 63.22 891 TYR B C 1
ATOM 14907 O O . TYR B 1 891 ? 7.125 40.719 48.469 1 63.22 891 TYR B O 1
ATOM 14915 N N . ALA B 1 892 ? 5.621 40.531 46.812 1 58.72 892 ALA B N 1
ATOM 14916 C CA . ALA B 1 892 ? 4.621 40.125 47.781 1 58.72 892 ALA B CA 1
ATOM 14917 C C . ALA B 1 892 ? 4.992 38.812 48.438 1 58.72 892 ALA B C 1
ATOM 14919 O O . ALA B 1 892 ? 5.711 38 47.875 1 58.72 892 ALA B O 1
ATOM 14920 N N . LYS B 1 893 ? 4.734 38.656 49.875 1 54.03 893 LYS B N 1
ATOM 14921 C CA . LYS B 1 893 ? 5.004 37.531 50.75 1 54.03 893 LYS B CA 1
ATOM 14922 C C . LYS B 1 893 ? 4.598 36.188 50.125 1 54.03 893 LYS B C 1
ATOM 14924 O O . LYS B 1 893 ? 5.277 35.188 50.281 1 54.03 893 LYS B O 1
ATOM 14929 N N . GLU B 1 894 ? 3.438 35.969 49.625 1 52.25 894 GLU B N 1
ATOM 14930 C CA . GLU B 1 894 ? 3.01 34.719 49.031 1 52.25 894 GLU B CA 1
ATOM 14931 C C . GLU B 1 894 ? 3.561 34.562 47.625 1 52.25 894 GLU B C 1
ATOM 14933 O O . GLU B 1 894 ? 3.553 35.5 46.812 1 52.25 894 GLU B O 1
ATOM 14938 N N . LYS B 1 895 ? 4.613 33.562 47.594 1 58.72 895 LYS B N 1
ATOM 14939 C CA . LYS B 1 895 ? 5.363 33.188 46.375 1 58.72 895 LYS B CA 1
ATOM 14940 C C . LYS B 1 895 ? 4.477 33.25 45.156 1 58.72 895 LYS B C 1
ATOM 14942 O O . LYS B 1 895 ? 3.711 32.312 44.875 1 58.72 895 LYS B O 1
ATOM 14947 N N . THR B 1 896 ? 4.488 34.406 44.312 1 72.62 896 THR B N 1
ATOM 14948 C CA . THR B 1 896 ? 3.434 34.562 43.312 1 72.62 896 THR B CA 1
ATOM 14949 C C . THR B 1 896 ? 3.879 34.031 41.938 1 72.62 896 THR B C 1
ATOM 14951 O O . THR B 1 896 ? 3.088 33.406 41.25 1 72.62 896 THR B O 1
ATOM 14954 N N . PHE B 1 897 ? 5.262 34.156 41.719 1 87.38 897 PHE B N 1
ATOM 14955 C CA . PHE B 1 897 ? 5.695 33.625 40.438 1 87.38 897 PHE B CA 1
ATOM 14956 C C . PHE B 1 897 ? 7 32.844 40.562 1 87.38 897 PHE B C 1
ATOM 14958 O O . PHE B 1 897 ? 7.875 33.219 41.344 1 87.38 897 PHE B O 1
ATOM 14965 N N . ASP B 1 898 ? 7.266 31.719 39.969 1 88.88 898 ASP B N 1
ATOM 14966 C CA . ASP B 1 898 ? 8.453 30.875 40 1 88.88 898 ASP B CA 1
ATOM 14967 C C . ASP B 1 898 ? 9.539 31.453 39.062 1 88.88 898 ASP B C 1
ATOM 14969 O O . ASP B 1 898 ? 10.734 31.312 39.344 1 88.88 898 ASP B O 1
ATOM 14973 N N . VAL B 1 899 ? 9.133 32.062 37.969 1 92.44 899 VAL B N 1
ATOM 14974 C CA . VAL B 1 899 ? 10.062 32.625 37.031 1 92.44 899 VAL B CA 1
ATOM 14975 C C . VAL B 1 899 ? 9.492 33.938 36.5 1 92.44 899 VAL B C 1
ATOM 14977 O O . VAL B 1 899 ? 8.289 34.062 36.25 1 92.44 899 VAL B O 1
ATOM 14980 N N . ILE B 1 900 ? 10.414 34.938 36.375 1 91.88 900 ILE B N 1
ATOM 14981 C CA . ILE B 1 900 ? 10.031 36.219 35.812 1 91.88 900 ILE B CA 1
ATOM 14982 C C . ILE B 1 900 ? 10.906 36.562 34.594 1 91.88 900 ILE B C 1
ATOM 14984 O O . ILE B 1 900 ? 12.141 36.5 34.688 1 91.88 900 ILE B O 1
ATOM 14988 N N . TYR B 1 901 ? 10.258 36.844 33.5 1 94.56 901 TYR B N 1
ATOM 14989 C CA . TYR B 1 901 ? 10.984 37.281 32.312 1 94.56 901 TYR B CA 1
ATOM 14990 C C . TYR B 1 901 ? 10.836 38.781 32.094 1 94.56 901 TYR B C 1
ATOM 14992 O O . TYR B 1 901 ? 9.742 39.344 32.281 1 94.56 901 TYR B O 1
ATOM 15000 N N . ILE B 1 902 ? 11.922 39.406 31.766 1 92.81 902 ILE B N 1
ATOM 15001 C CA . ILE B 1 902 ? 11.898 40.844 31.516 1 92.81 902 ILE B CA 1
ATOM 15002 C C . ILE B 1 902 ? 12.797 41.188 30.328 1 92.81 902 ILE B C 1
ATOM 15004 O O . ILE B 1 902 ? 13.883 40.625 30.172 1 92.81 902 ILE B O 1
ATOM 15008 N N . ASN B 1 903 ? 12.266 42.062 29.469 1 93.38 903 ASN B N 1
ATOM 15009 C CA . ASN B 1 903 ? 13.125 42.469 28.359 1 93.38 903 ASN B CA 1
ATOM 15010 C C . ASN B 1 903 ? 14.039 43.625 28.75 1 93.38 903 ASN B C 1
ATOM 15012 O O . ASN B 1 903 ? 13.695 44.438 29.625 1 93.38 903 ASN B O 1
ATOM 15016 N N . GLY B 1 904 ? 15.148 43.719 28.125 1 87.69 904 GLY B N 1
ATOM 15017 C CA . GLY B 1 904 ? 16.094 44.781 28.391 1 87.69 904 GLY B CA 1
ATOM 15018 C C . GLY B 1 904 ? 16.797 44.625 29.734 1 87.69 904 GLY B C 1
ATOM 15019 O O . GLY B 1 904 ? 16.453 43.719 30.516 1 87.69 904 GLY B O 1
ATOM 15020 N N . ASP B 1 905 ? 17.703 45.5 29.984 1 85.69 905 ASP B N 1
ATOM 15021 C CA . ASP B 1 905 ? 18.406 45.531 31.25 1 85.69 905 ASP B CA 1
ATOM 15022 C C . ASP B 1 905 ? 17.516 46.031 32.375 1 85.69 905 ASP B C 1
ATOM 15024 O O . ASP B 1 905 ? 16.594 46.812 32.156 1 85.69 905 ASP B O 1
ATOM 15028 N N . HIS B 1 906 ? 17.688 45.375 33.5 1 84.44 906 HIS B N 1
ATOM 15029 C CA . HIS B 1 906 ? 16.859 45.781 34.625 1 84.44 906 HIS B CA 1
ATOM 15030 C C . HIS B 1 906 ? 17.688 45.938 35.906 1 84.44 906 HIS B C 1
ATOM 15032 O O . HIS B 1 906 ? 18.828 45.438 35.969 1 84.44 906 HIS B O 1
ATOM 15038 N N . ASN B 1 907 ? 17.156 46.656 36.875 1 82.31 907 ASN B N 1
ATOM 15039 C CA . ASN B 1 907 ? 17.812 46.844 38.156 1 82.31 907 ASN B CA 1
ATOM 15040 C C . ASN B 1 907 ? 17 46.219 39.312 1 82.31 907 ASN B C 1
ATOM 15042 O O . ASN B 1 907 ? 17.141 46.625 40.469 1 82.31 907 ASN B O 1
ATOM 15046 N N . LEU B 1 908 ? 16.188 45.344 38.938 1 83.19 908 LEU B N 1
ATOM 15047 C CA . LEU B 1 908 ? 15.359 44.688 39.969 1 83.19 908 LEU B CA 1
ATOM 15048 C C . LEU B 1 908 ? 16.203 43.781 40.844 1 83.19 908 LEU B C 1
ATOM 15050 O O . LEU B 1 908 ? 17.062 43.062 40.375 1 83.19 908 LEU B O 1
ATOM 15054 N N . PRO B 1 909 ? 15.992 43.844 42.156 1 79 909 PRO B N 1
ATOM 15055 C CA . PRO B 1 909 ? 16.75 42.969 43.062 1 79 909 PRO B CA 1
ATOM 15056 C C . PRO B 1 909 ? 16.344 41.5 42.938 1 79 909 PRO B C 1
ATOM 15058 O O . PRO B 1 909 ? 15.156 41.219 42.781 1 79 909 PRO B O 1
ATOM 15061 N N . THR B 1 910 ? 17.297 40.594 42.781 1 76.81 910 THR B N 1
ATOM 15062 C CA . THR B 1 910 ? 17.031 39.156 42.656 1 76.81 910 THR B CA 1
ATOM 15063 C C . THR B 1 910 ? 16.75 38.531 44.031 1 76.81 910 THR B C 1
ATOM 15065 O O . THR B 1 910 ? 16.219 37.438 44.125 1 76.81 910 THR B O 1
ATOM 15068 N N . ALA B 1 911 ? 17.172 39.188 45.094 1 75.19 911 ALA B N 1
ATOM 15069 C CA . ALA B 1 911 ? 16.922 38.719 46.469 1 75.19 911 ALA B CA 1
ATOM 15070 C C . ALA B 1 911 ? 16.312 39.812 47.312 1 75.19 911 ALA B C 1
ATOM 15072 O O . ALA B 1 911 ? 16.641 41 47.156 1 75.19 911 ALA B O 1
ATOM 15073 N N . PHE B 1 912 ? 15.234 39.469 47.969 1 70.25 912 PHE B N 1
ATOM 15074 C CA . PHE B 1 912 ? 14.648 40.438 48.844 1 70.25 912 PHE B CA 1
ATOM 15075 C C . PHE B 1 912 ? 14.273 39.844 50.188 1 70.25 912 PHE B C 1
ATOM 15077 O O . PHE B 1 912 ? 14.008 38.625 50.281 1 70.25 912 PHE B O 1
ATOM 15084 N N . THR B 1 913 ? 14.469 40.5 51.25 1 67.88 913 THR B N 1
ATOM 15085 C CA . THR B 1 913 ? 14.227 40.031 52.594 1 67.88 913 THR B CA 1
ATOM 15086 C C . THR B 1 913 ? 12.797 40.375 53.031 1 67.88 913 THR B C 1
ATOM 15088 O O . THR B 1 913 ? 12.305 41.469 52.812 1 67.88 913 THR B O 1
ATOM 15091 N N . VAL B 1 914 ? 12.055 39.375 53.25 1 66.06 914 VAL B N 1
ATOM 15092 C CA . VAL B 1 914 ? 10.711 39.594 53.781 1 66.06 914 VAL B CA 1
ATOM 15093 C C . VAL B 1 914 ? 10.703 39.375 55.281 1 66.06 914 VAL B C 1
ATOM 15095 O O . VAL B 1 914 ? 11.344 38.469 55.781 1 66.06 914 VAL B O 1
ATOM 15098 N N . ASP B 1 915 ? 10.156 40.375 56.062 1 64.25 915 ASP B N 1
ATOM 15099 C CA . ASP B 1 915 ? 10.023 40.281 57.5 1 64.25 915 ASP B CA 1
ATOM 15100 C C . ASP B 1 915 ? 8.875 39.344 57.875 1 64.25 915 ASP B C 1
ATOM 15102 O O . ASP B 1 915 ? 7.719 39.594 57.531 1 64.25 915 ASP B O 1
ATOM 15106 N N . GLU B 1 916 ? 9.172 38.188 58.031 1 60.06 916 GLU B N 1
ATOM 15107 C CA . GLU B 1 916 ? 8.148 37.312 58.594 1 60.06 916 GLU B CA 1
ATOM 15108 C C . GLU B 1 916 ? 8.258 37.281 60.125 1 60.06 916 GLU B C 1
ATOM 15110 O O . GLU B 1 916 ? 9.242 37.781 60.688 1 60.06 916 GLU B O 1
ATOM 15115 N N . GLU B 1 917 ? 7.055 37 60.844 1 61.44 917 GLU B N 1
ATOM 15116 C CA . GLU B 1 917 ? 7 36.938 62.312 1 61.44 917 GLU B CA 1
ATOM 15117 C C . GLU B 1 917 ? 8.266 36.312 62.875 1 61.44 917 GLU B C 1
ATOM 15119 O O . GLU B 1 917 ? 8.742 36.75 63.938 1 61.44 917 GLU B O 1
ATOM 15124 N N . ASP B 1 918 ? 8.617 35.188 62.344 1 59.78 918 ASP B N 1
ATOM 15125 C CA . ASP B 1 918 ? 9.656 34.406 63 1 59.78 918 ASP B CA 1
ATOM 15126 C C . ASP B 1 918 ? 11.031 34.75 62.406 1 59.78 918 ASP B C 1
ATOM 15128 O O . ASP B 1 918 ? 11.969 33.938 62.562 1 59.78 918 ASP B O 1
ATOM 15132 N N . GLY B 1 919 ? 11.211 35.844 61.719 1 64 919 GLY B N 1
ATOM 15133 C CA . GLY B 1 919 ? 12.531 36.281 61.281 1 64 919 GLY B CA 1
ATOM 15134 C C . GLY B 1 919 ? 12.578 36.688 59.812 1 64 919 GLY B C 1
ATOM 15135 O O . GLY B 1 919 ? 11.555 36.656 59.125 1 64 919 GLY B O 1
ATOM 15136 N N . GLU B 1 920 ? 13.688 37.25 59.344 1 65.25 920 GLU B N 1
ATOM 15137 C CA . GLU B 1 920 ? 13.922 37.75 58 1 65.25 920 GLU B CA 1
ATOM 15138 C C . GLU B 1 920 ? 14.25 36.625 57.031 1 65.25 920 GLU B C 1
ATOM 15140 O O . GLU B 1 920 ? 15.164 35.844 57.281 1 65.25 920 GLU B O 1
ATOM 15145 N N . ILE B 1 921 ? 13.312 36.188 56.25 1 67.81 921 ILE B N 1
ATOM 15146 C CA . ILE B 1 921 ? 13.594 35.156 55.25 1 67.81 921 ILE B CA 1
ATOM 15147 C C . ILE B 1 921 ? 13.953 35.781 53.938 1 67.81 921 ILE B C 1
ATOM 15149 O O . ILE B 1 921 ? 13.242 36.688 53.438 1 67.81 921 ILE B O 1
ATOM 15153 N N . VAL B 1 922 ? 15.117 35.469 53.438 1 70.62 922 VAL B N 1
ATOM 15154 C CA . VAL B 1 922 ? 15.578 35.938 52.125 1 70.62 922 VAL B CA 1
ATOM 15155 C C . VAL B 1 922 ? 14.945 35.094 51.031 1 70.62 922 VAL B C 1
ATOM 15157 O O . VAL B 1 922 ? 15.047 33.844 51.031 1 70.62 922 VAL B O 1
ATOM 15160 N N . ARG B 1 923 ? 14.141 35.75 50.25 1 73.19 923 ARG B N 1
ATOM 15161 C CA . ARG B 1 923 ? 13.555 35.062 49.094 1 73.19 923 ARG B CA 1
ATOM 15162 C C . ARG B 1 923 ? 14.242 35.5 47.781 1 73.19 923 ARG B C 1
ATOM 15164 O O . ARG B 1 923 ? 14.703 36.625 47.656 1 73.19 923 ARG B O 1
ATOM 15171 N N . SER B 1 924 ? 14.492 34.531 47 1 76.94 924 SER B N 1
ATOM 15172 C CA . SER B 1 924 ? 15.172 34.781 45.75 1 76.94 924 SER B CA 1
ATOM 15173 C C . SER B 1 924 ? 14.203 34.719 44.562 1 76.94 924 SER B C 1
ATOM 15175 O O . SER B 1 924 ? 13.305 33.875 44.562 1 76.94 924 SER B O 1
ATOM 15177 N N . LEU B 1 925 ? 14.219 35.812 43.688 1 78.25 925 LEU B N 1
ATOM 15178 C CA . LEU B 1 925 ? 13.469 35.844 42.438 1 78.25 925 LEU B CA 1
ATOM 15179 C C . LEU B 1 925 ? 14.305 35.312 41.281 1 78.25 925 LEU B C 1
ATOM 15181 O O . LEU B 1 925 ? 15.477 35.656 41.156 1 78.25 925 LEU B O 1
ATOM 15185 N N . LYS B 1 926 ? 13.766 34.344 40.594 1 86.69 926 LYS B N 1
ATOM 15186 C CA . LYS B 1 926 ? 14.422 33.906 39.375 1 86.69 926 LYS B CA 1
ATOM 15187 C C . LYS B 1 926 ? 14.055 34.781 38.188 1 86.69 926 LYS B C 1
ATOM 15189 O O . LYS B 1 926 ? 13.055 34.531 37.531 1 86.69 926 LYS B O 1
ATOM 15194 N N . ILE B 1 927 ? 14.859 35.812 37.906 1 89.12 927 ILE B N 1
ATOM 15195 C CA . ILE B 1 927 ? 14.617 36.75 36.812 1 89.12 927 ILE B CA 1
ATOM 15196 C C . ILE B 1 927 ? 15.5 36.375 35.625 1 89.12 927 ILE B C 1
ATOM 15198 O O . ILE B 1 927 ? 16.719 36.219 35.781 1 89.12 927 ILE B O 1
ATOM 15202 N N . ARG B 1 928 ? 14.891 36.219 34.5 1 91.69 928 ARG B N 1
ATOM 15203 C CA . ARG B 1 928 ? 15.586 35.906 33.281 1 91.69 928 ARG B CA 1
ATOM 15204 C C . ARG B 1 928 ? 15.344 36.969 32.219 1 91.69 928 ARG B C 1
ATOM 15206 O O . ARG B 1 928 ? 14.242 37.531 32.125 1 91.69 928 ARG B O 1
ATOM 15213 N N . GLN B 1 929 ? 16.344 37.281 31.422 1 92.06 929 GLN B N 1
ATOM 15214 C CA . GLN B 1 929 ? 16.203 38.188 30.312 1 92.06 929 GLN B CA 1
ATOM 15215 C C . GLN B 1 929 ? 15.539 37.531 29.109 1 92.06 929 GLN B C 1
ATOM 15217 O O . GLN B 1 929 ? 15.836 36.375 28.812 1 92.06 929 GLN B O 1
ATOM 15222 N N . ILE B 1 930 ? 14.734 38.219 28.453 1 94.69 930 ILE B N 1
ATOM 15223 C CA . ILE B 1 930 ? 13.953 37.688 27.344 1 94.69 930 ILE B CA 1
ATOM 15224 C C . ILE B 1 930 ? 14.852 37.469 26.141 1 94.69 930 ILE B C 1
ATOM 15226 O O . ILE B 1 930 ? 14.758 36.469 25.438 1 94.69 930 ILE B O 1
ATOM 15230 N N . GLU B 1 931 ? 15.789 38.406 25.906 1 91.44 931 GLU B N 1
ATOM 15231 C CA . GLU B 1 931 ? 16.547 38.469 24.656 1 91.44 931 GLU B CA 1
ATOM 15232 C C . GLU B 1 931 ? 17.391 37.188 24.469 1 91.44 931 GLU B C 1
ATOM 15234 O O . GLU B 1 931 ? 17.281 36.531 23.438 1 91.44 931 GLU B O 1
ATOM 15239 N N . PRO B 1 932 ? 18.203 36.844 25.469 1 89.88 932 PRO B N 1
ATOM 15240 C CA . PRO B 1 932 ? 19 35.625 25.266 1 89.88 932 PRO B CA 1
ATOM 15241 C C . PRO B 1 932 ? 18.141 34.375 25.141 1 89.88 932 PRO B C 1
ATOM 15243 O O . PRO B 1 932 ? 18.469 33.469 24.359 1 89.88 932 PRO B O 1
ATOM 15246 N N . GLU B 1 933 ? 17.094 34.312 25.906 1 93.06 933 GLU B N 1
ATOM 15247 C CA . GLU B 1 933 ? 16.203 33.156 25.828 1 93.06 933 GLU B CA 1
ATOM 15248 C C . GLU B 1 933 ? 15.516 33.094 24.469 1 93.06 933 GLU B C 1
ATOM 15250 O O . GLU B 1 933 ? 15.391 32.031 23.875 1 93.06 933 GLU B O 1
ATOM 15255 N N . PHE B 1 934 ? 15.047 34.219 24.047 1 93.88 934 PHE B N 1
ATOM 15256 C CA . PHE B 1 934 ? 14.398 34.344 22.75 1 93.88 934 PHE B CA 1
ATOM 15257 C C . PHE B 1 934 ? 15.312 33.844 21.625 1 93.88 934 PHE B C 1
ATOM 15259 O O . PHE B 1 934 ? 14.906 33.031 20.797 1 93.88 934 PHE B O 1
ATOM 15266 N N . LEU B 1 935 ? 16.547 34.281 21.641 1 88.81 935 LEU B N 1
ATOM 15267 C CA . LEU B 1 935 ? 17.516 33.906 20.625 1 88.81 935 LEU B CA 1
ATOM 15268 C C . LEU B 1 935 ? 17.828 32.406 20.656 1 88.81 935 LEU B C 1
ATOM 15270 O O . LEU B 1 935 ? 17.859 31.766 19.609 1 88.81 935 LEU B O 1
ATOM 15274 N N . ASN B 1 936 ? 18.016 31.938 21.781 1 90.94 936 ASN B N 1
ATOM 15275 C CA . ASN B 1 936 ? 18.344 30.516 21.922 1 90.94 936 ASN B CA 1
ATOM 15276 C C . ASN B 1 936 ? 17.203 29.625 21.438 1 90.94 936 ASN B C 1
ATOM 15278 O O . ASN B 1 936 ? 17.453 28.641 20.719 1 90.94 936 ASN B O 1
ATOM 15282 N N . LEU B 1 937 ? 16.047 29.969 21.75 1 93.94 937 LEU B N 1
ATOM 15283 C CA . LEU B 1 937 ? 14.891 29.141 21.422 1 93.94 937 LEU B CA 1
ATOM 15284 C C . LEU B 1 937 ? 14.523 29.281 19.953 1 93.94 937 LEU B C 1
ATOM 15286 O O . LEU B 1 937 ? 14.031 28.328 19.328 1 93.94 937 LEU B O 1
ATOM 15290 N N . MET B 1 938 ? 14.734 30.422 19.453 1 92.56 938 MET B N 1
ATOM 15291 C CA . MET B 1 938 ? 14.398 30.656 18.047 1 92.56 938 MET B CA 1
ATOM 15292 C C . MET B 1 938 ? 15.211 29.75 17.125 1 92.56 938 MET B C 1
ATOM 15294 O O . MET B 1 938 ? 14.734 29.359 16.062 1 92.56 938 MET B O 1
ATOM 15298 N N . PHE B 1 939 ? 16.422 29.438 17.484 1 89.75 939 PHE B N 1
ATOM 15299 C CA . PHE B 1 939 ? 17.312 28.656 16.625 1 89.75 939 PHE B CA 1
ATOM 15300 C C . PHE B 1 939 ? 17.609 27.297 17.234 1 89.75 939 PHE B C 1
ATOM 15302 O O . PHE B 1 939 ? 18.547 26.609 16.797 1 89.75 939 PHE B O 1
ATOM 15309 N N . ALA B 1 940 ? 16.875 26.969 18.203 1 85.38 940 ALA B N 1
ATOM 15310 C CA . ALA B 1 940 ? 17.078 25.672 18.828 1 85.38 940 ALA B CA 1
ATOM 15311 C C . ALA B 1 940 ? 16.703 24.531 17.875 1 85.38 940 ALA B C 1
ATOM 15313 O O . ALA B 1 940 ? 15.672 24.594 17.203 1 85.38 940 ALA B O 1
ATOM 15314 N N . GLU B 1 941 ? 17.688 23.688 17.609 1 71.12 941 GLU B N 1
ATOM 15315 C CA . GLU B 1 941 ? 17.406 22.516 16.781 1 71.12 941 GLU B CA 1
ATOM 15316 C C . GLU B 1 941 ? 16.781 21.391 17.594 1 71.12 941 GLU B C 1
ATOM 15318 O O . GLU B 1 941 ? 17.172 21.172 18.75 1 71.12 941 GLU B O 1
ATOM 15323 N N . GLU B 1 942 ? 15.617 21.141 17.5 1 58.16 942 GLU B N 1
ATOM 15324 C CA . GLU B 1 942 ? 14.992 20.031 18.234 1 58.16 942 GLU B CA 1
ATOM 15325 C C . GLU B 1 942 ? 15.719 18.719 17.969 1 58.16 942 GLU B C 1
ATOM 15327 O O . GLU B 1 942 ? 16.172 18.469 16.844 1 58.16 942 GLU B O 1
ATOM 15332 N N . ALA B 1 943 ? 16.188 18.172 18.969 1 47.16 943 ALA B N 1
ATOM 15333 C CA . ALA B 1 943 ? 16.734 16.828 18.922 1 47.16 943 ALA B CA 1
ATOM 15334 C C . ALA B 1 943 ? 15.688 15.812 18.453 1 47.16 943 ALA B C 1
ATOM 15336 O O . ALA B 1 943 ? 14.5 15.977 18.719 1 47.16 943 ALA B O 1
#

pLDDT: mean 83.34, std 15.02, range [25.91, 98.88]

InterPro domains:
  IPR002052 DNA methylase, N-6 adenine-specific, conserved site [PS00092] (404-410)
  IPR002295 N4/N6-methyltransferase, Type III restriction-modification enzyme EcoPI Mod subunit-like [PR00506] (401-413)
  IPR002295 N4/N6-methyltransferase, Type III restriction-modification enzyme EcoPI Mod subunit-like [PR00506] (675-689)
  IPR002941 DNA methylase N-4/N-6 [PF01555] (401-713)
  IPR029063 S-adenosyl-L-methionine-dependent methyltransferase superfamily [G3DSA:3.40.50.150] (379-726)
  IPR029063 S-adenosyl-L-methionine-dependent methyltransferase superfamily [SSF53335] (375-727)

Foldseek 3Di:
DVVLCCVLVVDDPVLSVVLVVLLCVLQVQQDDPHGGWRDDDPPPPLFDDDDDPDPDDDDFTCQQKAWDADEPLQQKAWFAFPVGAIEIEGEDLPPPPPDPPPPVFWDFAKAFDDFDWDFDQPPVRDTDTDTDDQWDKDWDFDQDPNDGDTHIYIYGYIYTDTHGHPDDNVVRLVVRLVVVCPDPCCVVPVVQQQCFDADPVGRNQGNVSVRSVVSRVSNFATDIQGNQQLVVSLVSLVVCCVPPLDDVVCVVPDPDCVVVVVSVSSVVSSSVVSNLVSLQVRQVSVLLVLLVLFQWFFQDKKKWFFQLLFDLVCLVVVLPQPVLLVVCVLLQVDVSPDHSDSVVCVVFRQFIDICVSDDPVSRQVRQQSDFLVLLQAFEEEEAFQLLNVLSLQCFQQFQNFQEEEEEDDQCDSVDHDNHNPPSSLSSVLSNCLSNVLSVVRNHHQFHKYKYKYAPRCPVVVVVSNCVSCVQWDKAKFKEQQAVVADDDDPDGHRIIIIIMIGGPPDPDQFFWDWAFDPDFAFQQDDDPLFACVSPVQQWWWFKDAPQAGDDTGGRDDPPDDDPAQWDADPVRIITGTNADPVRGHGGGPDGPVRCVVQVVQKGWDQDPNDITITGRIDRGGDDRYHDDPQFHCVVQPQVQQCQANLHGDAPRGGRLSVLLNSCCGRPVVPLAGEYEYSNCGLNSNLLSQLVVVLVCVVVVHPRRYHYYYYHNHPCCVVGNVSSNSSSQQEVAGGSSHHPDRPSHHGHMYMYIYIAHSVQQVQQFDFDDDDPVVLVPDDPVVNSCCSSNPRRVVRRVCRNDPLVCLLQLQADWGFGDDSRPPHTDIGRTNVPVSLCSLQNWSWRHWNDDPVLFKIWTWTAGPVGWTEIEIRGNCVNQPAVNVVVVCVVVCVVPPPCRGQEYEYEDDYDDDQWDWDDDPVGTDIDGYHYDYSSVSVVCSSSPDDD/DVVLCCVLVVDDPVLSVVLVVLLCVLQVQADDPHGGWRDDDPPVPLFDDDDDPDPDDDDFTCQQKAWDADEPLQQKAWFAFPVGAIEIEGEDLPPPPPDPPPPVFWDFAKAQDDFDWDFDQPPVRDTDTDTDHQWDKDWDFDQDPNDGDTHIYIYGYIYTDTHGHPDDNVVRLVVRLVVVCPDPCCVVPVVQQQPFDADPVRRNQGNVSVRSVVSCVSNFATDIQGNQQLVVSLVSLVVCCVPPLDDVVCVVPDPDCVVVVVSVSSVVSSSVVSNLVSLQVRQVSVLLVLLVLFQWFFQDKKKKFFQLLFDLVCLVVVLPQPVQLVVCCLLQVDVSPDHSDSVVCVVFRLFIDICVSDDPVSRQVRQQSDFLVLLQAFEEEEAFQLLNVLSLQLFQQFQNFQEEEEEDDQCDSVDHDNHNVPSSLSSVLSNCLSNVLSVVRNHHPFHKYKYKYAPRCPVVVVVSNCVSCVQWDKAKFKEQQAVVADDDDPDGHRIIIIIMIGGPPDPDQFFWDWAFDPDFAFQQDDDPLFACVSPVQQWWWFKDAPQAGDDTGGRDDPPDDDPAQWDADPVRIITGTNADPVRGHGGGPDGPVRCVVQVVQKGWDQDPNDITITGRIDRGGDDRYHDDPQFHCVVQPQVQQCQANLHGDAPRGGRLSVLLNSCCGRPVVPLAHEYEYSNCGLNSNLLSQLVVVLVCVVVVHPRRYHYYYYHNHPCCVVGNVSSNSSSQQEVAGGSSHHPDRPSHHGHMYMYIYIAHSVQQVQQFDFADDPPVVLVPDPPVVNSCCSSHPRRVVRRVCRNDPLVCLLQLQADWGFGDDSRPPHTDIGRTNVPVSLCSLQNWSWRHWNDDPVLFKIWTWTAGPVGWTEIEIRGNCVNQPAVNVVVVCVVVCVVPPPCRGQEYEYEDDYDDDQWDWDQDPVGTDIDGYHYDYSSVSVVCSSSPDDD

Sequence (1886 aa):
MQKKLSTITSGASEHENAVFSHLLTFFSRYYDNGDFISKRRYKGNTYAIPYAGEEVMLHWANKDQYYIKSGENFANYSFKLADGRKVSFKLLAADTAKDNRKDNDLDRCFVLIEPHVRTKFDDEGEEYEQEYKPVEVIKTSSIVDGKSVDTEELIIHFEYKAMKKGTKQETLVQSAISKILSDNNVQQHWVDLAKRVPTEKNPMRTELERHLTTYTQRNTADYFIHKDLGGFLTNELDFYIKNEVMNLDNFQNATDFSNIEKQFRMIQCLRGVALELITFLAQLENFQKKLWLKKKFVISNNYCITLDRVPKTLYPEVVENDAQWIQWQTLGVWDGESSRTIENLMSSLYRMVDTSLFSEPFREKILNAIDNLDNNTDGILIHSDNFQALNLLQSKYNRAVKFIYIDPPYNTNSTPILYKNEYKHSSWASLMQDRLQKGMNLLQYDGVQTVAIDDSEMVNLSTILEQTAPEHTLSRITVVHNPKGSITRNFNRTHEYALFLTREGLSGCIARTLEKNSSPRKMRRWGENSRRIDRRLSFYPIYLLNGQVVDIGSVPEEDFHPSGKNVKLSDGRIEVWPIDQDGVERRWNFGLDSIRENLDRIAAINIKGEWDLFVTHELTVPKTVWIGGEFDAGKYGNSLLINMLGEKRFDFPKSINLVKKCVLLATQSDPDALVLDYFGGSGTTAHAIIDLNREAVALGEKNRRRFILVEQGEYFDTVTKPRVLKAVYSSDWENGKPLSCDTGLSQCIKVIRLESYEDTLNNISLMKPTHDLFDALSGETRNEYLLNYMLDSESKKSLLSIDDFQHPFNYKMNIATDSVGATDSKNINLVETFNYLIGLCVNSIESNVNHGYIRIEGTLPTGERTLILWRDCDKIGYEELNKYANRFDLYAKEKTFDVIYINGDHNLPTAFTVDEEDGEIVRSLKIRQIEPEFLNLMFAEEAMQKKLSTITSGASEHENAVFSHLLTFFSRYYDNGDFISKRRYKGNTYAIPYAGEEVMLHWANKDQYYIKSGENFANYSFKLADGRKVSFKLLAADTAKDNRKDNDLDRCFVLIEPHVRTKFDDEGEEYEQEYKPVEVIKTSSIVDGKSVDTEELIIHFEYKAMKKGTKQETLVQSAISKILSDNNVQQHWVDLAKRVPTEKNPMRTELERHLTTYTQRNTADYFIHKDLGGFLTNELDFYIKNEVMNLDNFQNATDFSNIEKQFRMIQCLRGVALELITFLAQLENFQKKLWLKKKFVISNNYCITLDRVPKTLYPEVVENDAQWIQWQTLGVWDGESSRTIENLMSSLYRMVDTSLFSEPFREKILNAIDNLDNNTDGILIHSDNFQALNLLQSKYNRAVKFIYIDPPYNTNSTPILYKNEYKHSSWASLMQDRLQKGMNLLQYDGVQTVAIDDSEMVNLSTILEQTAPEHTLSRITVVHNPKGSITRNFNRTHEYALFLTREGLSGCIARTLEKNSSPRKMRRWGENSRRIDRRLSFYPIYLLNGQVVDIGSVPEEDFHPSGKNVKLSDGRIEVWPIDQDGVERRWNFGLDSIRENLDRIAAINIKGEWDLFVTHELTVPKTVWIGGEFDAGKYGNSLLINMLGEKRFDFPKSINLVKKCVLLATQSDPDALVLDYFGGSGTTAHAIIDLNREAVALGEKNRRRFILVEQGEYFDTVTKPRVLKAVYSSDWENGKPLSCDTGLSQCIKVIRLESYEDTLNNISLMKPTHDLFDALSGETRNEYLLNYMLDSESKKSLLSIDDFQHPFNYKMNIATDSVGATDSKNINLVETFNYLIGLCVNSIESNVNHGYIRIEGTLPTGERTLILWRDCDKIGYEELNKYANRFDLYAKEKTFDVIYINGDHNLPTAFTVDEEDGEIVRSLKIRQIEPEFLNLMFAEEA

Nearest PDB structures (foldseek):
  4zcf-assembly1_B  TM=5.116E-01  e=1.084E-19  Escherichia coli
  4zcf-assembly1_A  TM=5.154E-01  e=1.351E-19  Escherichia coli
  8urk-assembly1_B  TM=6.652E-01  e=9.867E-10  Burkholderia cenocepacia
  9c3u-assembly1_A  TM=6.908E-01  e=2.017E-09  Burkholderia cenocepacia
  9c3u-assembly2_D  TM=6.996E-01  e=1.382E-08  Burkholderia cenocepacia

Organism: NCBI:txid436295

Solvent-accessible surface area (backbone atoms only — not comparable to full-atom values): 100379 Å² total; per-residue (Å²): 108,67,61,60,48,46,67,75,46,69,84,71,71,69,55,55,54,50,37,52,52,49,50,50,54,54,52,59,44,28,54,54,94,90,30,77,42,61,50,70,43,93,51,64,68,74,41,64,40,70,26,24,35,55,45,69,43,81,49,37,52,37,64,64,27,44,56,43,78,70,66,74,64,49,47,46,44,37,48,65,45,97,88,63,42,40,36,30,36,36,51,48,81,45,78,63,73,78,70,82,72,79,58,86,54,45,40,74,31,66,33,61,40,68,72,42,72,42,80,40,62,47,99,83,66,26,58,38,75,44,76,43,51,32,69,39,75,49,77,46,75,42,72,57,95,86,40,76,42,73,43,54,31,40,35,34,29,27,24,57,39,78,32,59,58,82,68,51,53,67,56,36,45,52,50,36,48,54,53,52,59,65,31,67,66,34,58,72,72,43,55,71,43,66,37,71,55,55,46,97,91,39,63,81,29,22,45,46,52,54,52,49,50,47,44,53,61,62,48,52,48,51,45,59,43,47,75,52,51,40,66,47,51,52,51,49,47,53,48,45,41,53,69,68,68,42,53,64,70,59,54,62,70,50,84,64,63,65,65,54,49,52,51,47,52,48,47,37,50,38,52,53,54,48,50,53,51,39,44,36,53,24,40,55,40,50,50,52,41,48,60,64,59,31,50,54,48,29,42,44,78,37,41,37,30,12,43,75,77,48,63,73,89,50,42,66,61,56,52,69,36,62,63,56,54,50,51,33,33,73,58,35,80,38,88,78,72,73,71,78,43,68,67,50,49,68,74,45,36,33,47,61,47,55,41,77,71,51,54,70,68,59,44,34,54,54,49,51,66,38,68,41,41,52,80,58,42,41,30,37,40,35,44,26,55,43,59,55,49,48,61,40,42,48,56,51,38,49,44,55,27,30,28,36,51,34,54,61,85,49,63,39,84,91,55,59,67,76,44,49,82,74,35,55,67,19,49,49,48,21,44,47,51,57,44,50,49,56,50,54,56,22,36,25,87,70,21,28,39,35,40,42,40,38,83,76,41,42,54,62,49,52,53,48,49,47,68,70,36,72,67,40,41,82,44,77,26,41,31,35,32,36,82,88,39,52,77,52,80,54,35,16,46,20,63,36,34,44,36,37,38,35,44,58,94,60,69,72,46,40,40,65,38,79,40,73,42,94,62,65,38,64,32,47,41,70,54,63,76,17,36,26,87,65,37,56,62,19,33,41,37,38,28,26,47,96,67,34,82,74,47,74,55,64,62,65,61,89,89,60,73,76,95,48,40,64,41,79,45,93,87,65,34,32,35,35,39,42,41,51,98,84,68,48,61,20,11,37,71,47,38,66,79,52,38,72,79,42,52,90,25,50,43,61,46,74,56,95,90,40,71,43,53,20,33,37,39,42,79,33,45,44,60,31,64,47,77,49,79,59,31,20,20,62,60,42,12,43,50,46,48,23,18,46,67,48,48,87,84,71,83,83,38,61,17,36,51,47,49,35,50,55,50,48,30,38,33,64,92,38,50,66,28,30,34,39,19,60,43,25,67,64,26,48,64,60,35,26,48,53,52,52,31,49,53,28,48,76,72,69,43,86,41,50,57,28,38,39,36,19,29,59,57,81,53,39,75,74,36,18,50,48,44,41,57,46,45,33,30,17,83,43,52,50,70,19,30,61,75,42,82,82,55,39,42,90,48,27,33,37,41,37,33,46,51,49,71,64,28,53,58,63,43,53,50,75,50,73,69,58,66,67,61,59,69,66,39,52,73,67,53,41,49,47,35,66,32,70,37,45,66,64,64,25,27,50,67,34,72,58,58,64,75,44,44,39,38,40,89,68,27,68,44,45,36,70,47,91,36,72,90,38,59,40,79,38,62,37,35,54,67,64,32,48,36,33,64,64,8,47,45,44,30,39,44,48,60,38,68,91,75,22,35,35,41,36,36,29,32,33,78,88,65,43,34,32,36,38,40,44,40,25,44,87,69,41,42,65,72,51,44,55,54,45,39,61,71,66,46,70,78,46,87,68,86,78,58,64,35,35,35,31,46,61,88,78,79,74,75,47,61,49,71,43,82,45,97,91,45,73,45,78,44,74,54,50,74,42,57,38,59,67,52,49,55,51,53,34,60,46,74,80,128,109,68,62,59,47,44,67,74,44,69,84,69,70,71,52,55,55,50,38,52,50,48,52,50,53,55,51,58,44,29,53,53,93,91,29,77,42,60,49,72,43,94,52,64,70,74,41,66,40,70,26,24,35,56,45,68,43,81,46,38,53,37,64,62,27,44,56,43,77,70,66,74,62,50,49,46,44,38,48,66,47,98,87,63,44,40,37,29,36,35,51,48,80,46,79,65,73,78,71,81,71,80,57,86,56,42,41,75,32,68,33,60,41,67,71,42,71,42,79,40,61,46,99,82,64,25,57,39,74,43,77,41,52,31,69,39,75,46,76,46,76,41,75,59,96,86,40,77,43,73,44,55,30,40,35,35,30,27,25,58,41,80,33,59,58,81,66,50,54,66,57,37,45,51,50,36,49,54,52,52,60,64,30,68,66,34,57,73,72,42,53,70,42,67,38,70,56,57,45,98,91,40,63,80,30,23,45,46,52,53,51,49,50,47,44,52,60,62,47,49,46,52,48,60,42,48,75,50,50,43,65,47,52,51,52,49,47,53,47,44,41,51,68,70,67,41,55,64,70,58,53,62,72,50,83,65,60,66,65,51,51,53,53,46,51,46,48,38,50,38,51,52,54,49,49,53,51,39,43,35,52,25,40,56,40,49,50,52,40,50,61,65,60,30,48,54,48,28,42,44,78,36,40,36,31,14,44,74,75,48,63,72,89,49,42,67,61,56,52,69,35,62,63,56,55,49,50,34,34,73,59,34,79,37,88,77,72,72,72,79,41,68,66,50,49,68,74,44,35,32,46,63,48,55,41,77,74,51,55,70,68,58,44,33,54,54,49,52,66,38,68,41,40,55,80,57,41,42,30,37,39,34,44,26,54,44,60,54,48,47,59,39,41,46,55,52,38,48,44,55,27,31,29,37,50,36,54,59,84,50,64,38,84,90,56,58,66,75,46,50,83,74,37,55,68,19,48,50,49,22,44,48,50,57,43,50,50,55,50,55,56,24,37,25,84,71,22,30,39,36,40,43,40,37,84,76,41,42,54,61,48,52,54,48,50,47,68,71,37,71,67,40,41,82,45,77,26,41,32,35,31,35,81,88,38,51,77,51,80,56,36,15,46,22,60,37,33,43,36,36,38,37,44,57,94,59,69,71,44,40,40,66,36,79,40,74,43,94,62,65,36,66,34,47,41,69,54,63,75,16,35,26,87,64,36,55,63,18,31,41,36,37,30,28,47,96,68,36,83,74,49,74,55,66,62,66,59,89,88,60,74,75,96,48,40,64,41,80,44,93,87,64,35,33,33,37,38,42,41,50,98,84,69,47,61,20,11,36,70,48,37,66,77,53,37,72,80,42,52,90,25,49,43,61,46,75,57,95,89,38,72,45,52,21,33,37,38,42,81,34,46,44,60,31,64,46,76,49,79,58,30,20,19,62,61,42,12,44,50,44,47,22,18,45,67,47,48,84,83,72,82,82,41,60,18,34,52,46,50,35,50,54,49,47,30,39,34,64,91,36,50,67,29,32,34,38,19,59,42,25,68,62,27,46,64,59,36,26,46,53,52,53,31,50,53,27,48,76,70,70,42,86,41,50,58,29,38,38,36,18,29,60,56,81,53,38,75,73,37,17,51,49,45,40,56,46,46,34,29,17,83,43,50,51,70,20,31,60,76,43,82,82,55,40,41,90,49,27,34,37,41,36,33,46,51,48,70,63,28,54,59,64,45,53,48,75,51,76,70,58,66,67,61,60,68,66,39,52,73,66,54,42,49,47,34,66,32,70,38,44,64,64,64,22,26,51,65,34,74,57,58,65,77,45,43,39,38,41,89,70,28,68,44,46,35,68,45,90,38,73,91,37,59,42,80,36,62,36,34,55,66,63,31,47,36,35,62,63,10,46,45,44,30,40,44,48,61,38,67,90,78,22,36,35,42,36,37,28,32,34,78,88,64,44,33,32,37,37,40,45,40,24,45,87,68,40,41,66,69,53,45,54,52,45,39,60,71,66,45,70,77,46,86,69,87,77,57,63,34,35,36,32,45,62,89,78,80,73,74,46,61,48,72,44,84,44,98,92,44,74,46,76,44,74,54,52,73,42,56,38,59,67,52,50,56,51,51,33,62,47,74,80,128

Secondary structure (DSSP, 8-state):
-HHHHHHH--S-HHHHHHHHHHHHHHHHTTEETTEE-----SSTTSEEEEE---SEEEEETTTTEEEE---GGGTEEEEE-TTS-EEEEEE------SS----TTEEEEEEEPP-EEEEEEPTTS-EEEEEE-SEEEEEEEEEETTEEEEEEEEEEEEEEEEEETT--HHHHHHHHHHHHHTSHHHHHH-GGGG-B---SS-TT-BHHHHHHHHHHHHTT--EEEESSHHHHHHHHHHHHIIIII--HHHHHT---SHHHHHHHHHHHHHHHHHHHHHHHHHHHHHHHHHHHHSPPPEEEEEEEEEGGGS-GGGHHHHHH-HHHHHHHHHHTSS-S-S--SHHHHHH-TTPEEEGGGS-HHHHHHHHHH-SSTTTT--EEEEES-HHHHHHHHTTTTTTTEEEEEE------SSS----TTS-HHHHHHHHHHHHHHHHHHHEEEEEEEEEEE-TTTHHHHHHHHHHH-TTEEEEEEEEE--TT-EE-SS-EE-EEEEEEEEETT--SSS--EEEEEEEEEESB--STT-BTTT-GGG---EEEETTEEEEE-PPPPTT---SSSEEE-TTS-EEE--B-TT--BB-BSS-HHHHHHTGGGEEEEEETTEEEEEEEEEEEPPBSEE--GGG-HIIIIIIHHHHHHSS--SSSPPPHHHHHHHHHHHHTT-TT-EEEESS-TTSHHHHHHHHHHHHHHHTT-----EEEEEE-SGGGTTTHHHHHHHHHH-S-EETTEES-SS-----EEEEEEE--HHHHHHT-------HHHHHHS-HHHHHHIIIIIHHHHHHHHHH--GGGGGSGGG-EEEEE-SSTT-EEEEE--HHHHHHHHTT-EEEEEEEETTTTEEEEEEE-TTS-EEEEEEE-TTTS-HHHHHHHHHHTTTT-SS---SEEEESS-----SEEEEEETTEEEEEEP-EEEHHHHHHHHHT----/-HHHHHHH-SS-HHHHHHHHHHHHHHHHTTEETTEE-----SSTTSEEEEE---SEEEEETTTTEEEE---GGGTEEEEE-TTS-EEEEEEE-----SS----TTEEEEEEEPP-EEEEEEPTTS-EEEEEE-SEEEEEEEEEETTEEEEEEEEEEEEEEEEEETT--HHHHHHHHHHHHHT-HHHHHH-GGGG-B---SS-TT-BHHHHHHHHHHHHTT--EEEESSHHHHHHHHHHHHIIIII--HHHHHT---SHHHHHHHHHHHHHHHHHHHHHHHHHHHHHHHHHHHHSPPPEEEEEEEEEGGGS-GGGHHHHHH-HHHHHHHHHHTSS-S-S--SHHHHHH-TTPEEEGGGS-HHHHHHHHHH-SSTTTT--EEEEES-HHHHHHHHTTTTTTTEEEEEE------SSS----TTS-HHHHHHHHHHHHHHHHHHHEEEEEEEEEEE-TTTHHHHHHHHHHH-TTEEEEEEEEE--TT-EE-SS-EE-EEEEEEEEETT--SSS--EEEEEEEEEESB--STT-BTTT-GGG---EEEETTEEEEE-PPPPTT---SSSEEE-TTS-EEE--B-TT--BB-BSS-HHHHHTTGGGEEEEEETTEEEEEEEEEEEPPBSEE--GGG-HIIIIIIHHHHHHSS--SSSPPPHHHHHHHHHHHHTT-TT-EEEESS-TTSHHHHHHHHHHHHHHHTT-----EEEEEE-SGGGTTTHHHHHHHHHH-S-EETTEES-SS-----EEEEEEE--HHHHHHT-------HHHHHHS-HHHHHHIIIIIHHHHHHHHHH--GGGGGSGGG-EEEEE-SSTT-EEEEE--HHHHHHHHTT-EEEEEEEEGGGTEEEEEEE-TTS-EEEEEEE-TTTS-HHHHHHHHHHTTTT-SS---SEEEESS-----SEEEEEETTEEEEEE--EEEHHHHHHHHHT----